Protein AF-0000000084448946 (afdb_homodimer)

Foldseek 3Di:
DQPPPPDDQDDFPLDQDDDDPPDPLVCVAPPAADADDDLADAFDQPDRPDPDDDDCVPPPPPPPPDDDDDDPPQDADDDDDADAQKWKKWWWFADDDPDAIEIEIEIDRLVRHFNRAEEEQEDLPDPPFDFDGKYFYQYSGDGQGSPDDVVSVVVVVVCNPGGHIDTGHDQVRLVSNQVSHSDNGIHTYDYCVPGADPDPVRVVRNQSVLVCVLVNLLRHNEYEYELEAPPPLQPLQVVVLSQCSHVVSVVVLLVDPVSLSNLLSLLVSLQGLSLQALLVLSNVLNHLWYWYDYNNDIHTPVSSLVVLVSCVVCLVSSCVVPVDPSSPPSCVGSSNLSSLQSVQQFDADPSRHTDAGHAAQLQQLLRNAQHDDPDLLCSRQSCLVSHRCRFDQDDPLLVLFLVLLQLLCCQVPVDGDDPVNSSVVSSQQRSHDDPLAASQSVLVSVQSVVCVVVLFLQQLFGARGEWDAFPPPRHTFDHFLSHHHQQQAQQGHNVRPDHGFHFHRQQGAYSNGNDHLFALLPPFGFPVKHFDHAPLSNDPCSVVVVVVVVVVVVVVVPPPPPVPPPPDPDPPDDPDPCVDDPDDPDDPPPDDDDDPDDDDDDDDDDDDDDDDDDDDDDDDDDDPDDDDDDDDDDDDPDPPPPDPPDDPPPPPPPPPPPPPPPPPDSGSNPDDRGHSKMKFKWFFFFFWADKDAFCAQLKAAQVVLVVQPDDQPDPDQWRDCSRLCQLLLQAAPVSHGDDPCSRNLVVVQQNDCQQAPPRSMGRLDGDPVPDDDPVNNRSSVSSSNHRHRKMKTKTWTDCPLVVVQDDCDVLNLQLCVSFAVDPVVVDRNHGDIKIWIGHNPDDGGWTWIDTRNYQFIWTWDDDPPPQAIRTRHGMRIPPSGHRSNPSDVRNGVSRMDMHIGD/DPPPPPDDQPDFPLDWDDDDPPDPLVCVAPPAADADDDLADAFDQPDRPDPPDDDCVPDPDPPPDDDDDDDPPQDADDDDDADAQKWKKWWWFADDDPDAIEIEIEIDRLVRHFNRAEEEQEDLPDPPFDFDGKYFYQYSGDGQGRPDDVVSVVVVVVCNPTGHIDTGHDQVRLVSNLVSNSDNGIHTYDYCVPGADPDPVRVVRNQSVLVCVLVNLLRHNEYEYELEAPPPLQPLQVVLLSQCSHVVSVVVLLVDPVSLSNLLSLLVSLQGPSLQALLVLSNVLNHLWYWYDYNNDIHTPVSSLVSLVSCVVCLVSSCVVPVDPSSPPSCVGSSNLSSLQSVQQFDADPSRHTDAGHAAQLQQLLRNAQHDDPDLLCSRQSCLVSHRCRFDQDDPLLVLFLVLLQLLCCQVPVDGDDPVNSSVVSSQQRSHDDPLAASQSVLVSVQSVVCVVVLFLQQLFGARGEWDAFPPPRHTFDHFLSHHHQQQAQQGHNVRPDHGFHFHRQQGAYSNGNDHLFALQPPFGFPVKHFDHAPLSNDPCSVVVVVVVVVVVPVVVPPPDPVPVPDPPDPPDDPDPDDDDPDDPDDPDPDDDDDDDDDDDDDDDDDDDDDDDDDDYYDDDDDPDDDDDDDDDPDDDDPPPPDPDDDDPDPDDPPPPPPPPPPPDSGSNPDDRGHSKMKFKWFFFFFWADKDAFCAQLKAFQVVLVVQPDDQPDPDQWRDPSRLCQLLLQAAPVSHGDDPCSRNLVVVQQNDCQQAPPRSMGRLDGDPVPDDDPVNNRSSVSSSNHRHRKMKTKTWTDCPLVVVQDDCDVLNLQLCVSFAVDPVVVDRNHGDIKIWIGHNPDDGGWTWIDTRNYQFIWTWDDDPPPQAIRTRHGMRIPPSGHRSNPSDVRNGVSRMDMHIGD

Organism: NCBI:txid398673

Sequence (1804 aa):
MAQVLNGTPQGEVRTAVTYSEGTLEWNLKHKPLPRPVIRVQQQDAHFSVRRKPRDAWHNAIGAVITSRKKLQIGPQFHYSKLGTGEIRILSVQPGKDDEPLKATLFKRKLEDVRNGYEALSYTWGNPKEKPLDKIMIRDLDAELPQAVSMKTVVQTAVFKGWGAPFYIRSNLNRALMRLRKMTDSPINIWVDAICIDQSESGHREKEQQLAMMAQIYNYASHVCIWLGDSSAHAEGAFRLVRDIMNFKKFDTKVRSSETKDNWIQLIEIMKAAWFSRRWIIQEVALSKSASLHCADQVVHWDDFADAVSLLLEKIHVLRTKFDEEIFEDVETTSASILIQCLDNICHKSYTGDVVAKLLDLETLVSTLLGFQATSPRDTIYSVLSLANDPPGEDEPWTEIHSEQLESNWRNDHAMPLSQDHLRELKRKIALKPNYAISTRDVFIAFVTRSICKSKSLDIICRHWAPNVTDDEFSEKVPMPSWISNIYNAPFGGPDSSKGRQNGDNFVAYLPHDRRKRYRACGSYLADDFSMALDPFLQSAEGPSLRKNMNRNRAHSLRTQFPFSSPRPITVLSPVENRSSWIEPFPDLQVNAANDLSTPPSPTAVEPSSFSETKRVGVAPAVTVSDPAGGTTGISPALRVEIPRSPRVSISGTSKSRRSSIRAVSSDVERKYQLSGVIQVGGLMLGKIRYQSDVMRGGIIPGEWVTRLGWRAGEKQNKVSDTLWRLLVADRAAGGGKPPSWYQRACLHGLVDPRVSDNEGNIHSVTPPNRKISEMTTEYFHRVETVVWNRRLFEAEADVSRLSNVQVLTPETKQAMIIFCKDIRFGSASGPKSLFGLAPKEAEDGDLVCILFGCTVPVILRPIEDLGLYKLIGEAYVHGVMDGEAMISSELVDAMRVDFQICMAQVLNGTPQGEVRTAVTYSEGTLEWNLKHKPLPRPVIRVQQQDAHFSVRRKPRDAWHNAIGAVITSRKKLQIGPQFHYSKLGTGEIRILSVQPGKDDEPLKATLFKRKLEDVRNGYEALSYTWGNPKEKPLDKIMIRDLDAELPQAVSMKTVVQTAVFKGWGAPFYIRSNLNRALMRLRKMTDSPINIWVDAICIDQSESGHREKEQQLAMMAQIYNYASHVCIWLGDSSAHAEGAFRLVRDIMNFKKFDTKVRSSETKDNWIQLIEIMKAAWFSRRWIIQEVALSKSASLHCADQVVHWDDFADAVSLLLEKIHVLRTKFDEEIFEDVETTSASILIQCLDNICHKSYTGDVVAKLLDLETLVSTLLGFQATSPRDTIYSVLSLANDPPGEDEPWTEIHSEQLESNWRNDHAMPLSQDHLRELKRKIALKPNYAISTRDVFIAFVTRSICKSKSLDIICRHWAPNVTDDEFSEKVPMPSWISNIYNAPFGGPDSSKGRQNGDNFVAYLPHDRRKRYRACGSYLADDFSMALDPFLQSAEGPSLRKNMNRNRAHSLRTQFPFSSPRPITVLSPVENRSSWIEPFPDLQVNAANDLSTPPSPTAVEPSSFSETKRVGVAPAVTVSDPAGGTTGISPALRVEIPRSPRVSISGTSKSRRSSIRAVSSDVERKYQLSGVIQVGGLMLGKIRYQSDVMRGGIIPGEWVTRLGWRAGEKQNKVSDTLWRLLVADRAAGGGKPPSWYQRACLHGLVDPRVSDNEGNIHSVTPPNRKISEMTTEYFHRVETVVWNRRLFEAEADVSRLSNVQVLTPETKQAMIIFCKDIRFGSASGPKSLFGLAPKEAEDGDLVCILFGCTVPVILRPIEDLGLYKLIGEAYVHGVMDGEAMISSELVDAMRVDFQIC

Radius of gyration: 43.35 Å; Cα contacts (8 Å, |Δi|>4): 3064; chains: 2; bounding box: 119×149×134 Å

pLDDT: mean 75.37, std 27.46, range [13.42, 98.81]

Secondary structure (DSSP, 8-state):
--------S-S---EE-PPPTTSHHHHHHHSPPPPPPP--PPPPSSS-------------------------------PPPP-TTEEEEEEEPP--TTPPEEEEEEEEEGGGGTTS-EEEE-----TT----EEEEEEETTPEEPS---HHHHHHHHHHHHH-EEEEE-HHHHHHHHHHHHT-SS-EEEE-HHHHS--SGGGHHHHHHHHHTHHHHHHHSSEEEEEEES--TTHHHHHHHHHHHTSHHHHHHHHH-STTHHHHHHHHHHHT-GGGGBSTHHHHHHT-SSEEEEETTEEEEHHHHHHHHHHHHHTHHHHHHHH--GGGTTGGGSHHHHHHHHHTTTEEE-TTS-EEEE---HHHHHHH--S-B-SSTTHHHHTTGGG-SS---TT-GGGGGGHHHHHHHHHHHHSSPPPHHHHHHHHHHTSSSS-TTS-HHHHHHHHHHHHHHHH---GGGGS--BPP-B-TTT-PBPP--TTS-BGGGSTT-STT--SS--SPPPTTPPBTTB---S--TTTT--STT-EEE--HHHHSTTHHHHHHHHHHTTTHHHHTT-----------------------------------------------------------------------------------------------------------GGG---S--EEEEEEEEEEEEEEEPPP-GGGEEPHHHHHHTT--TT---S---HHHHHHTTTT--TTSSPPPTHHHHHHHHHHH-TTTB-TT--EE-S--TTS---HHHHHHHHHHHHHHTTEEEEEEEE--GGGGG-----HHHHHHHTTTBS--TTS---SBPEEEEEEETT--TTPEEEEETT-SS-EEEEEETTTTEEEEEEE-EETT-TTSGGGS-HHHHHHHEEEEEE-/--------S-S---EE----TTSHHHHHHHSPPPPPPP--PPPPSSS-------------------------------PPPP-TTEEEEEEEPP--TTPPEEEEEEEEEGGGGTTSSEEEE-----TT----EEEEEEETTPEEPS---HHHHHHHHHHHHH-EEEEE-HHHHHHHHHHHHT-SS-EEEE-HHHHS--SGGGHHHHHHHHHTHHHHHHHSSEEEEEEES--TTHHHHHHHHHHHTSHHHHHHHHH-STTHHHHHHHHHHHTSGGGGBSTHHHHHHT-SSEEEEETTEEEEHHHHHHHHHHHHHTHHHHHHHH--GGGTTGGGSHHHHHHHHHTTTEEE-TTS-EEEE---HHHHHHH--S-B-SSTTHHHHTTGGG-SS---TT-GGGGGGHHHHHHHHHHHHSSPPPHHHHHHHHHHTSSSS-TTS-HHHHHHHHHHHHHHHH---GGGGS--BPP-B-TTT-PBPP--TTS-BGGGSTT-STT--SS--SPPPTTPPBTTB---S--TTTT--STT-EEE--HHHHSTTHHHHHHHHHHTTTHHHHTT-----------------------------------------------------------------------------------------------------------GGG---S--EEEEEEEEEEEEEEEPPP-GGGEEPHHHHHHTT--TT---S---HHHHHHTTTT--TTSSPPPTHHHHHHHHHHH-TTTB-TT--EE-S--TTS---HHHHHHHHHHHHHHTTEEEEEEEE--TTGGG-----HHHHHHHTTTBS--TTS---SBPEEEEEEETT--TTPEEEEETT-SS-EEEEEETTTTEEEEEEE-EETT-TTSGGGS-HHHHHHHEEEEEE-

Solvent-accessible surface area (backbone atoms only — not comparable to full-atom values): 103173 Å² total; per-residue (Å²): 130,87,76,75,77,77,78,83,87,72,74,83,54,54,53,65,66,79,66,58,87,87,37,72,67,27,40,71,61,70,44,74,48,63,65,67,79,84,86,63,70,73,68,47,48,80,51,76,64,72,77,67,82,78,76,78,65,69,77,71,76,75,77,78,82,80,88,81,82,85,80,82,83,89,66,79,71,72,87,62,87,74,58,91,65,39,42,41,39,36,33,35,47,47,56,65,88,88,53,77,51,40,29,37,34,42,61,39,49,50,84,64,38,56,35,20,27,30,28,58,46,66,54,82,66,63,87,85,58,73,49,77,42,64,32,26,37,24,56,61,63,41,64,45,76,51,80,62,47,73,66,46,48,51,49,47,50,46,39,68,67,66,25,26,57,41,66,36,34,64,58,57,52,52,47,52,57,52,58,31,58,77,40,90,51,63,44,43,33,35,38,67,85,71,48,34,55,80,50,84,89,23,50,67,56,41,55,55,50,58,73,40,42,60,55,54,34,36,36,18,48,30,32,43,32,41,64,46,69,64,50,88,36,38,60,50,18,53,50,46,34,58,48,40,50,21,50,62,49,30,56,49,46,71,73,38,76,83,41,51,63,30,52,52,20,38,54,53,59,47,66,34,70,49,45,32,38,43,58,52,52,47,48,56,63,39,26,40,35,48,32,40,33,28,50,95,42,75,45,23,39,69,43,49,47,31,40,51,48,50,47,63,74,42,36,69,61,51,32,70,71,66,70,50,73,79,55,54,68,53,74,71,35,36,39,43,46,47,55,54,27,46,74,62,37,44,43,54,44,94,83,24,48,79,71,41,52,66,32,42,50,62,56,49,42,58,44,63,58,43,46,42,61,93,49,68,58,42,62,53,55,46,46,41,84,53,20,46,59,53,72,52,69,84,51,75,66,53,61,55,51,46,65,36,44,42,52,51,41,29,71,75,64,73,43,86,70,50,72,68,56,52,52,52,56,42,42,68,57,32,74,56,93,57,88,78,53,16,54,66,46,51,53,49,40,50,54,53,45,42,27,66,73,70,29,36,42,42,66,39,58,33,44,56,39,71,88,49,59,31,86,87,77,66,40,75,56,88,65,41,38,50,62,24,44,17,62,64,24,28,51,32,39,63,83,46,80,75,64,76,64,28,16,59,58,81,68,56,48,46,64,43,36,76,64,73,62,48,28,20,26,48,89,44,51,30,79,75,57,45,55,42,77,35,70,60,74,69,43,96,56,13,68,55,53,52,46,48,60,53,45,59,57,56,50,71,64,58,64,67,67,69,68,75,71,73,71,81,76,75,76,77,74,71,78,76,69,84,64,73,67,85,70,73,78,78,74,81,67,84,77,83,74,84,75,82,64,70,91,80,74,87,84,80,86,86,82,84,77,88,87,83,82,89,87,91,80,81,88,86,76,89,68,90,76,85,92,87,88,92,86,89,88,79,83,80,86,78,73,82,73,78,79,81,82,80,81,81,75,79,82,71,80,78,72,80,72,77,69,71,76,64,80,78,78,84,53,43,63,75,54,78,64,63,54,53,22,40,30,39,47,26,36,64,50,23,34,30,67,45,66,52,68,61,12,59,84,21,36,42,59,18,69,54,42,37,73,44,63,44,53,83,84,58,81,69,82,68,64,39,63,64,39,54,34,51,46,30,66,56,32,38,93,89,43,28,50,57,62,71,42,47,43,56,26,45,45,46,37,66,73,30,66,86,28,14,45,97,74,36,29,35,42,33,68,58,58,83,86,61,78,66,34,68,64,38,49,53,47,27,49,45,26,30,45,47,39,15,40,19,15,48,35,39,20,44,25,53,56,81,48,55,76,69,54,83,71,78,45,72,38,36,50,58,26,44,44,70,31,16,65,42,47,90,83,79,44,70,61,50,65,16,80,40,46,35,42,34,40,57,82,64,51,71,66,25,31,36,28,38,36,38,14,16,36,46,32,31,33,35,36,75,39,82,96,68,75,32,25,35,46,72,38,56,31,46,48,68,83,37,43,71,10,45,62,45,64,18,65,64,52,42,65,50,42,53,44,82,43,38,38,47,129,87,75,75,79,77,77,81,86,70,72,83,54,58,52,66,67,79,65,57,89,87,38,71,66,28,40,73,60,71,44,76,48,64,64,66,78,84,84,64,69,72,69,45,50,80,49,77,62,72,78,66,82,78,72,78,63,69,75,71,78,74,76,78,80,78,85,87,78,91,83,84,84,89,66,79,69,73,85,60,87,76,60,91,65,41,43,39,38,36,34,35,49,47,56,66,91,87,54,77,52,40,32,37,35,42,62,41,49,52,84,64,40,55,36,20,25,31,28,58,44,65,53,81,66,62,87,84,57,70,50,76,42,66,31,26,37,23,57,61,63,41,65,45,76,53,84,56,49,74,65,46,48,51,51,48,50,48,40,68,66,65,25,27,58,42,66,36,34,64,57,56,51,51,47,54,57,54,57,32,58,76,39,88,51,62,43,43,32,35,38,67,86,71,48,34,54,82,49,82,88,22,51,68,57,41,55,55,50,58,74,39,43,59,54,55,35,36,34,17,49,31,33,45,33,41,64,46,68,65,50,88,36,36,59,50,18,52,51,46,34,58,49,39,50,21,49,64,49,32,55,50,48,72,72,38,76,83,42,50,63,30,53,52,20,38,54,54,59,48,64,33,70,49,46,32,39,41,58,50,52,47,47,56,62,37,24,39,36,48,34,40,34,29,49,94,44,73,45,23,38,70,44,49,46,30,40,52,47,51,48,63,74,42,37,68,60,49,32,69,70,67,70,50,74,79,54,55,68,53,74,72,35,38,38,44,46,49,53,53,27,45,74,61,36,45,45,54,44,93,82,25,47,80,70,40,53,66,31,42,50,63,56,50,44,57,45,63,57,43,46,43,60,93,49,68,58,41,62,54,54,44,45,42,84,53,22,44,58,54,72,52,71,85,51,72,66,53,61,55,51,46,66,36,44,42,52,52,40,29,73,75,64,72,41,85,70,49,73,68,55,51,51,51,56,44,41,68,56,34,77,56,94,55,88,78,50,16,53,64,45,51,52,49,41,51,53,52,44,41,26,66,72,67,29,35,44,43,66,40,57,33,46,55,41,72,86,49,60,30,87,88,75,66,40,74,54,87,65,38,39,52,62,23,42,18,63,64,24,30,50,33,39,63,84,45,79,76,64,76,64,28,16,58,59,81,68,58,49,45,64,44,35,74,64,73,64,47,29,21,25,46,90,42,49,30,79,75,57,45,55,40,76,33,70,60,75,68,44,96,57,14,68,55,54,52,45,50,60,54,46,61,59,55,53,73,64,59,67,64,68,70,68,75,74,73,74,80,76,74,76,77,74,75,79,76,82,63,86,80,65,82,69,72,75,76,70,82,67,84,85,84,81,83,88,86,88,82,86,90,81,85,91,81,88,91,84,92,82,86,89,83,87,92,84,86,88,89,85,88,78,86,78,80,77,77,83,92,88,94,87,89,77,91,83,86,86,84,81,82,76,80,81,84,78,90,84,83,80,81,82,77,81,80,72,83,72,78,70,70,78,65,80,78,78,87,52,43,65,74,55,79,64,64,53,52,22,40,29,39,46,27,37,65,51,23,34,28,67,44,66,53,67,61,12,59,84,21,35,42,58,19,70,54,43,37,72,43,64,44,54,83,84,58,81,68,81,67,64,38,63,65,40,52,33,53,46,31,67,56,32,36,94,87,44,28,49,56,63,71,43,48,45,56,24,44,46,46,36,66,73,30,66,85,28,14,46,96,74,38,29,34,40,32,68,58,57,82,85,62,78,66,33,69,64,39,48,53,45,27,48,45,25,30,45,46,39,16,40,19,15,46,34,38,19,43,25,54,55,81,47,54,76,67,54,83,72,78,45,72,37,34,52,59,25,44,46,69,30,17,65,40,50,88,81,78,43,70,63,48,64,17,79,39,44,34,41,34,39,58,82,64,50,70,67,25,31,36,28,38,36,38,15,16,35,46,32,30,34,34,36,76,39,83,96,69,76,34,26,34,46,72,38,56,32,46,46,68,83,36,44,71,10,44,62,46,66,17,65,66,53,41,64,52,42,53,44,80,43,39,36,47

Structure (mmCIF, N/CA/C/O backbone):
data_AF-0000000084448946-model_v1
#
loop_
_entity.id
_entity.type
_entity.pdbx_description
1 polymer 'Heterokaryon incompatibility domain-containing protein'
#
loop_
_atom_site.group_PDB
_atom_site.id
_atom_site.type_symbol
_atom_site.label_atom_id
_atom_site.label_alt_id
_atom_site.label_comp_id
_atom_site.label_asym_id
_atom_site.label_entity_id
_atom_site.label_seq_id
_atom_site.pdbx_PDB_ins_code
_atom_site.Cartn_x
_atom_site.Cartn_y
_atom_site.Cartn_z
_atom_site.occupancy
_atom_site.B_iso_or_equiv
_atom_site.auth_seq_id
_atom_site.auth_comp_id
_atom_site.auth_asym_id
_atom_site.auth_atom_id
_atom_site.pdbx_PDB_model_num
ATOM 1 N N . MET A 1 1 ? 3.832 51.219 49.844 1 19.67 1 MET A N 1
ATOM 2 C CA . MET A 1 1 ? 4.215 52.562 49.438 1 19.67 1 MET A CA 1
ATOM 3 C C . MET A 1 1 ? 5.281 52.5 48.344 1 19.67 1 MET A C 1
ATOM 5 O O . MET A 1 1 ? 6.32 51.875 48.5 1 19.67 1 MET A O 1
ATOM 9 N N . ALA A 1 2 ? 4.73 52.625 47 1 23.86 2 ALA A N 1
ATOM 10 C CA . ALA A 1 2 ? 5.574 52.562 45.812 1 23.86 2 ALA A CA 1
ATOM 11 C C . ALA A 1 2 ? 6.652 53.656 45.844 1 23.86 2 ALA A C 1
ATOM 13 O O . ALA A 1 2 ? 6.348 54.844 46.031 1 23.86 2 ALA A O 1
ATOM 14 N N . GLN A 1 3 ? 7.785 53.281 46.438 1 23.3 3 GLN A N 1
ATOM 15 C CA . GLN A 1 3 ? 8.875 54.219 46.594 1 23.3 3 GLN A CA 1
ATOM 16 C C . GLN A 1 3 ? 9.328 54.75 45.25 1 23.3 3 GLN A C 1
ATOM 18 O O . GLN A 1 3 ? 9.68 54 44.344 1 23.3 3 GLN A O 1
ATOM 23 N N . VAL A 1 4 ? 8.742 55.906 44.875 1 27.03 4 VAL A N 1
ATOM 24 C CA . VAL A 1 4 ? 9.164 56.688 43.719 1 27.03 4 VAL A CA 1
ATOM 25 C C . VAL A 1 4 ? 10.602 57.156 43.938 1 27.03 4 VAL A C 1
ATOM 27 O O . VAL A 1 4 ? 10.898 57.906 44.875 1 27.03 4 VAL A O 1
ATOM 30 N N . LEU A 1 5 ? 11.578 56.281 43.656 1 25.39 5 LEU A N 1
ATOM 31 C CA . LEU A 1 5 ? 12.945 56.781 43.75 1 25.39 5 LEU A CA 1
ATOM 32 C C . LEU A 1 5 ? 13.125 58 42.812 1 25.39 5 LEU A C 1
ATOM 34 O O . LEU A 1 5 ? 12.68 57.938 41.656 1 25.39 5 LEU A O 1
ATOM 38 N N . ASN A 1 6 ? 13.359 59.188 43.281 1 26.33 6 ASN A N 1
ATOM 39 C CA . ASN A 1 6 ? 13.523 60.562 42.844 1 26.33 6 ASN A CA 1
ATOM 40 C C . ASN A 1 6 ? 14.734 60.688 41.906 1 26.33 6 ASN A C 1
ATOM 42 O O . ASN A 1 6 ? 15.289 61.781 41.781 1 26.33 6 ASN A O 1
ATOM 46 N N . GLY A 1 7 ? 15.328 59.688 41.219 1 26.03 7 GLY A N 1
ATOM 47 C CA . GLY A 1 7 ? 16.578 60.156 40.594 1 26.03 7 GLY A CA 1
ATOM 48 C C . GLY A 1 7 ? 16.391 61.25 39.562 1 26.03 7 GLY A C 1
ATOM 49 O O . GLY A 1 7 ? 15.266 61.5 39.125 1 26.03 7 GLY A O 1
ATOM 50 N N . THR A 1 8 ? 17.453 62.094 39.219 1 28.09 8 THR A N 1
ATOM 51 C CA . THR A 1 8 ? 17.703 63.281 38.406 1 28.09 8 THR A CA 1
ATOM 52 C C . THR A 1 8 ? 17.188 63.094 36.969 1 28.09 8 THR A C 1
ATOM 54 O O . THR A 1 8 ? 17.234 61.969 36.438 1 28.09 8 THR A O 1
ATOM 57 N N . PRO A 1 9 ? 16.578 64.25 36.312 1 31.34 9 PRO A N 1
ATOM 58 C CA . PRO A 1 9 ? 15.75 64.438 35.094 1 31.34 9 PRO A CA 1
ATOM 59 C C . PRO A 1 9 ? 16.469 64 33.812 1 31.34 9 PRO A C 1
ATOM 61 O O . PRO A 1 9 ? 16.016 64.312 32.719 1 31.34 9 PRO A O 1
ATOM 64 N N . GLN A 1 10 ? 17.781 63.531 33.812 1 28.88 10 GLN A N 1
ATOM 65 C CA . GLN A 1 10 ? 18.328 63.562 32.469 1 28.88 10 GLN A CA 1
ATOM 66 C C . GLN A 1 10 ? 17.469 62.781 31.484 1 28.88 10 GLN A C 1
ATOM 68 O O . GLN A 1 10 ? 16.953 63.344 30.516 1 28.88 10 GLN A O 1
ATOM 73 N N . GLY A 1 11 ? 18.234 61.781 30.75 1 29.86 11 GLY A N 1
ATOM 74 C CA . GLY A 1 11 ? 17.812 61.062 29.562 1 29.86 11 GLY A CA 1
ATOM 75 C C . GLY A 1 11 ? 16.516 60.281 29.75 1 29.86 11 GLY A C 1
ATOM 76 O O . GLY A 1 11 ? 16.078 60.062 30.891 1 29.86 11 GLY A O 1
ATOM 77 N N . GLU A 1 12 ? 15.586 60.344 28.719 1 34.22 12 GLU A N 1
ATOM 78 C CA . GLU A 1 12 ? 14.258 59.75 28.641 1 34.22 12 GLU A CA 1
ATOM 79 C C . GLU A 1 12 ? 14.227 58.375 29.328 1 34.22 12 GLU A C 1
ATOM 81 O O . GLU A 1 12 ? 14.586 57.375 28.719 1 34.22 12 GLU A O 1
ATOM 86 N N . VAL A 1 13 ? 14.695 58.281 30.547 1 33 13 VAL A N 1
ATOM 87 C CA . VAL A 1 13 ? 14.758 57 31.25 1 33 13 VAL A CA 1
ATOM 88 C C . VAL A 1 13 ? 13.352 56.469 31.469 1 33 13 VAL A C 1
ATOM 90 O O . VAL A 1 13 ? 12.523 57.125 32.094 1 33 13 VAL A O 1
ATOM 93 N N . ARG A 1 14 ? 12.734 55.938 30.438 1 41.94 14 ARG A N 1
ATOM 94 C CA . ARG A 1 14 ? 11.508 55.156 30.609 1 41.94 14 ARG A CA 1
ATOM 95 C C . ARG A 1 14 ? 11.633 54.219 31.797 1 41.94 14 ARG A C 1
ATOM 97 O O . ARG A 1 14 ? 12.672 53.562 31.953 1 41.94 14 ARG A O 1
ATOM 104 N N . THR A 1 15 ? 11.102 54.562 32.938 1 44.5 15 THR A N 1
ATOM 105 C CA . THR A 1 15 ? 11.234 53.75 34.156 1 44.5 15 THR A CA 1
ATOM 106 C C . THR A 1 15 ? 10.211 52.625 34.125 1 44.5 15 THR A C 1
ATOM 108 O O . THR A 1 15 ? 9.031 52.844 33.844 1 44.5 15 THR A O 1
ATOM 111 N N . ALA A 1 16 ? 10.641 51.438 33.906 1 52.94 16 ALA A N 1
ATOM 112 C CA . ALA A 1 16 ? 9.812 50.219 34 1 52.94 16 ALA A CA 1
ATOM 113 C C . ALA A 1 16 ? 9.211 50.125 35.406 1 52.94 16 ALA A C 1
ATOM 115 O O . ALA A 1 16 ? 9.836 50.5 36.406 1 52.94 16 ALA A O 1
ATOM 116 N N . VAL A 1 17 ? 7.875 50.094 35.469 1 59.84 17 VAL A N 1
ATOM 117 C CA . VAL A 1 17 ? 7.191 49.875 36.75 1 59.84 17 VAL A CA 1
ATOM 118 C C . VAL A 1 17 ? 7.711 48.594 37.406 1 59.84 17 VAL A C 1
ATOM 120 O O . VAL A 1 17 ? 7.91 47.594 36.719 1 59.84 17 VAL A O 1
ATOM 123 N N . THR A 1 18 ? 8.359 48.656 38.562 1 69.69 18 THR A N 1
ATOM 124 C CA . THR A 1 18 ? 8.773 47.5 39.344 1 69.69 18 THR A CA 1
ATOM 125 C C . THR A 1 18 ? 7.707 47.094 40.375 1 69.69 18 THR A C 1
ATOM 127 O O . THR A 1 18 ? 7.047 47.969 40.938 1 69.69 18 THR A O 1
ATOM 130 N N . TYR A 1 19 ? 7.352 45.969 40.469 1 75.19 19 TYR A N 1
ATOM 131 C CA . TYR A 1 19 ? 6.344 45.438 41.406 1 75.19 19 TYR A CA 1
ATOM 132 C C . TYR A 1 19 ? 6.996 44.75 42.594 1 75.19 19 TYR A C 1
ATOM 134 O O . TYR A 1 19 ? 8.023 44.062 42.438 1 75.19 19 TYR A O 1
ATOM 142 N N . SER A 1 20 ? 6.473 45.031 43.75 1 75.75 20 SER A N 1
ATOM 143 C CA . SER A 1 20 ? 7.035 44.438 44.969 1 75.75 20 SER A CA 1
ATOM 144 C C . SER A 1 20 ? 6.621 42.969 45.125 1 75.75 20 SER A C 1
ATOM 146 O O . SER A 1 20 ? 5.527 42.594 44.688 1 75.75 20 SER A O 1
ATOM 148 N N . GLU A 1 21 ? 7.465 42.219 45.781 1 84.62 21 GLU A N 1
ATOM 149 C CA . GLU A 1 21 ? 7.184 40.812 46.094 1 84.62 21 GLU A CA 1
ATOM 150 C C . GLU A 1 21 ? 5.93 40.656 46.938 1 84.62 21 GLU A C 1
ATOM 152 O O . GLU A 1 21 ? 5.723 41.438 47.875 1 84.62 21 GLU A O 1
ATOM 157 N N . GLY A 1 22 ? 4.984 39.781 46.531 1 74.25 22 GLY A N 1
ATOM 158 C CA . GLY A 1 22 ? 3.742 39.562 47.281 1 74.25 22 GLY A CA 1
ATOM 159 C C . GLY A 1 22 ? 2.521 40.094 46.531 1 74.25 22 GLY A C 1
ATOM 160 O O . GLY A 1 22 ? 1.389 39.75 46.875 1 74.25 22 GLY A O 1
ATOM 161 N N . THR A 1 23 ? 2.725 40.938 45.562 1 77.44 23 THR A N 1
ATOM 162 C CA . THR A 1 23 ? 1.604 41.438 44.781 1 77.44 23 THR A CA 1
ATOM 163 C C . THR A 1 23 ? 1.233 40.469 43.688 1 77.44 23 THR A C 1
ATOM 165 O O . THR A 1 23 ? 2.027 39.594 43.344 1 77.44 23 THR A O 1
ATOM 168 N N . LEU A 1 24 ? 0.051 40.562 43.281 1 81 24 LEU A N 1
ATOM 169 C CA . LEU A 1 24 ? -0.417 39.719 42.188 1 81 24 LEU A CA 1
ATOM 170 C C . LEU A 1 24 ? 0.41 39.969 40.906 1 81 24 LEU A C 1
ATOM 172 O O . LEU A 1 24 ? 0.71 39.031 40.188 1 81 24 LEU A O 1
ATOM 176 N N . GLU A 1 25 ? 0.828 41.188 40.75 1 83.62 25 GLU A N 1
ATOM 177 C CA . GLU A 1 25 ? 1.62 41.562 39.562 1 83.62 25 GLU A CA 1
ATOM 178 C C . GLU A 1 25 ? 3.002 40.938 39.625 1 83.62 25 GLU A C 1
ATOM 180 O O . GLU A 1 25 ? 3.484 40.406 38.594 1 83.62 25 GLU A O 1
ATOM 185 N N . TRP A 1 26 ? 3.553 41 40.75 1 84.88 26 TRP A N 1
ATOM 186 C CA . TRP A 1 26 ? 4.863 40.375 40.906 1 84.88 26 TRP A CA 1
ATOM 187 C C . TRP A 1 26 ? 4.781 38.875 40.688 1 84.88 26 TRP A C 1
ATOM 189 O O . TRP A 1 26 ? 5.672 38.281 40.094 1 84.88 26 TRP A O 1
ATOM 199 N N . ASN A 1 27 ? 3.727 38.312 41.188 1 86.12 27 ASN A N 1
ATOM 200 C CA . ASN A 1 27 ? 3.549 36.875 41 1 86.12 27 ASN A CA 1
ATOM 201 C C . ASN A 1 27 ? 3.426 36.5 39.531 1 86.12 27 ASN A C 1
ATOM 203 O O . ASN A 1 27 ? 4.008 35.5 39.094 1 86.12 27 ASN A O 1
ATOM 207 N N . LEU A 1 28 ? 2.713 37.156 38.781 1 89.12 28 LEU A N 1
ATOM 208 C CA . LEU A 1 28 ? 2.521 36.875 37.344 1 89.12 28 LEU A CA 1
ATOM 209 C C . LEU A 1 28 ? 3.84 37 36.594 1 89.12 28 LEU A C 1
ATOM 211 O O . LEU A 1 28 ? 4.098 36.219 35.656 1 89.12 28 LEU A O 1
ATOM 215 N N . LYS A 1 29 ? 4.742 37.844 37.031 1 89.25 29 LYS A N 1
ATOM 216 C CA . LYS A 1 29 ? 5.961 38.156 36.281 1 89.25 29 LYS A CA 1
ATOM 217 C C . LYS A 1 29 ? 7.105 37.25 36.688 1 89.25 29 LYS A C 1
ATOM 219 O O . LYS A 1 29 ? 8.039 37.031 35.938 1 89.25 29 LYS A O 1
ATOM 224 N N . HIS A 1 30 ? 7.02 36.656 37.969 1 88.12 30 HIS A N 1
ATOM 225 C CA . HIS A 1 30 ? 8.234 36.031 38.469 1 88.12 30 HIS A CA 1
ATOM 226 C C . HIS A 1 30 ? 7.945 34.625 38.969 1 88.12 30 HIS A C 1
ATOM 228 O O . HIS A 1 30 ? 8.82 33.75 38.906 1 88.12 30 HIS A O 1
ATOM 234 N N . LYS A 1 31 ? 6.77 34.344 39.375 1 88.56 31 LYS A N 1
ATOM 235 C CA . LYS A 1 31 ? 6.473 33.031 39.938 1 88.56 31 LYS A CA 1
ATOM 236 C C . LYS A 1 31 ? 5.934 32.094 38.875 1 88.56 31 LYS A C 1
ATOM 238 O O . LYS A 1 31 ? 5.398 32.531 37.844 1 88.56 31 LYS A O 1
ATOM 243 N N . PRO A 1 32 ? 6.168 30.766 39.094 1 90 32 PRO A N 1
ATOM 244 C CA . PRO A 1 32 ? 5.523 29.812 38.188 1 90 32 PRO A CA 1
ATOM 245 C C . PRO A 1 32 ? 4.008 29.984 38.125 1 90 32 PRO A C 1
ATOM 247 O O . PRO A 1 32 ? 3.371 30.219 39.156 1 90 32 PRO A O 1
ATOM 250 N N . LEU A 1 33 ? 3.537 30.047 37.031 1 91.81 33 LEU A N 1
ATOM 251 C CA . LEU A 1 33 ? 2.096 30.172 36.875 1 91.81 33 LEU A CA 1
ATOM 252 C C . LEU A 1 33 ? 1.385 28.875 37.219 1 91.81 33 LEU A C 1
ATOM 254 O O . LEU A 1 33 ? 1.861 27.781 36.906 1 91.81 33 LEU A O 1
ATOM 258 N N . PRO A 1 34 ? 0.332 28.969 37.938 1 86.62 34 PRO A N 1
ATOM 259 C CA . PRO A 1 34 ? -0.421 27.766 38.281 1 86.62 34 PRO A CA 1
ATOM 260 C C . PRO A 1 34 ? -1.041 27.094 37.031 1 86.62 34 PRO A C 1
ATOM 262 O O . PRO A 1 34 ? -1.448 27.797 36.094 1 86.62 34 PRO A O 1
ATOM 265 N N . ARG A 1 35 ? -1.142 25.812 37.094 1 87.56 35 ARG A N 1
ATOM 266 C CA . ARG A 1 35 ? -1.779 25.078 36.031 1 87.56 35 ARG A CA 1
ATOM 267 C C . ARG A 1 35 ? -3.264 25.422 35.938 1 87.56 35 ARG A C 1
ATOM 269 O O . ARG A 1 35 ? -3.98 25.375 36.938 1 87.56 35 ARG A O 1
ATOM 276 N N . PRO A 1 36 ? -3.686 25.797 34.75 1 86.31 36 PRO A N 1
ATOM 277 C CA . PRO A 1 36 ? -5.105 26.109 34.562 1 86.31 36 PRO A CA 1
ATOM 278 C C . PRO A 1 36 ? -6.012 24.938 34.906 1 86.31 36 PRO A C 1
ATOM 280 O O . PRO A 1 36 ? -5.578 23.781 34.812 1 86.31 36 PRO A O 1
ATOM 283 N N . VAL A 1 37 ? -7.215 25.203 35.188 1 75.56 37 VAL A N 1
ATOM 284 C CA . VAL A 1 37 ? -8.211 24.188 35.5 1 75.56 37 VAL A CA 1
ATOM 285 C C . VAL A 1 37 ? -8.609 23.422 34.25 1 75.56 37 VAL A C 1
ATOM 287 O O . VAL A 1 37 ? -8.648 24 33.156 1 75.56 37 VAL A O 1
ATOM 290 N N . ILE A 1 38 ? -8.906 22.172 34.469 1 73.44 38 ILE A N 1
ATOM 291 C CA . ILE A 1 38 ? -9.305 21.312 33.344 1 73.44 38 ILE A CA 1
ATOM 292 C C . ILE A 1 38 ? -10.703 21.688 32.875 1 73.44 38 ILE A C 1
ATOM 294 O O . ILE A 1 38 ? -11.648 21.734 33.688 1 73.44 38 ILE A O 1
ATOM 298 N N . ARG A 1 39 ? -10.789 22.031 31.688 1 76.38 39 ARG A N 1
ATOM 299 C CA . ARG A 1 39 ? -12.055 22.5 31.141 1 76.38 39 ARG A CA 1
ATOM 300 C C . ARG A 1 39 ? -12.992 21.344 30.828 1 76.38 39 ARG A C 1
ATOM 302 O O . ARG A 1 39 ? -14.211 21.469 30.969 1 76.38 39 ARG A O 1
ATOM 309 N N . VAL A 1 40 ? -12.508 20.281 30.266 1 77.44 40 VAL A N 1
ATOM 310 C CA . VAL A 1 40 ? -13.32 19.125 29.859 1 77.44 40 VAL A CA 1
ATOM 311 C C . VAL A 1 40 ? -12.484 17.859 29.953 1 77.44 40 VAL A C 1
ATOM 313 O O . VAL A 1 40 ? -11.297 17.859 29.641 1 77.44 40 VAL A O 1
ATOM 316 N N . GLN A 1 41 ? -13.133 16.828 30.438 1 70.88 41 GLN A N 1
ATOM 317 C CA . GLN A 1 41 ? -12.477 15.516 30.5 1 70.88 41 GLN A CA 1
ATOM 318 C C . GLN A 1 41 ? -12.969 14.609 29.375 1 70.88 41 GLN A C 1
ATOM 320 O O . GLN A 1 41 ? -14.062 14.805 28.844 1 70.88 41 GLN A O 1
ATOM 325 N N . GLN A 1 42 ? -12.117 13.734 28.953 1 72.19 42 GLN A N 1
ATOM 326 C CA . GLN A 1 42 ? -12.5 12.727 27.969 1 72.19 42 GLN A CA 1
ATOM 327 C C . GLN A 1 42 ? -13.641 11.859 28.5 1 72.19 42 GLN A C 1
ATOM 329 O O . GLN A 1 42 ? -13.688 11.531 29.688 1 72.19 42 GLN A O 1
ATOM 334 N N . GLN A 1 43 ? -14.57 11.547 27.609 1 65.31 43 GLN A N 1
ATOM 335 C CA . GLN A 1 43 ? -15.719 10.719 27.984 1 65.31 43 GLN A CA 1
ATOM 336 C C . GLN A 1 43 ? -15.297 9.281 28.266 1 65.31 43 GLN A C 1
ATOM 338 O O . GLN A 1 43 ? -14.422 8.742 27.578 1 65.31 43 GLN A O 1
ATOM 343 N N . ASP A 1 44 ? -15.734 8.688 29.391 1 60.59 44 ASP A N 1
ATOM 344 C CA . ASP A 1 44 ? -15.422 7.316 29.797 1 60.59 44 ASP A CA 1
ATOM 345 C C . ASP A 1 44 ? -15.969 6.309 28.781 1 60.59 44 ASP A C 1
ATOM 347 O O . ASP A 1 44 ? -17.047 6.52 28.203 1 60.59 44 ASP A O 1
ATOM 351 N N . ALA A 1 45 ? -15.156 5.324 28.297 1 50.31 45 ALA A N 1
ATOM 352 C CA . ALA A 1 45 ? -15.555 4.289 27.344 1 50.31 45 ALA A CA 1
ATOM 353 C C . ALA A 1 45 ? -16.797 3.545 27.828 1 50.31 45 ALA A C 1
ATOM 355 O O . ALA A 1 45 ? -17.562 3.025 27.016 1 50.31 45 ALA A O 1
ATOM 356 N N . HIS A 1 46 ? -16.891 3.037 29.141 1 48.28 46 HIS A N 1
ATOM 357 C CA . HIS A 1 46 ? -17.969 2.166 29.609 1 48.28 46 HIS A CA 1
ATOM 358 C C . HIS A 1 46 ? -19.062 2.971 30.281 1 48.28 46 HIS A C 1
ATOM 360 O O . HIS A 1 46 ? -20.234 2.604 30.203 1 48.28 46 HIS A O 1
ATOM 366 N N . PHE A 1 47 ? -18.641 3.529 31.391 1 39.75 47 PHE A N 1
ATOM 367 C CA . PHE A 1 47 ? -19.672 4.039 32.281 1 39.75 47 PHE A CA 1
ATOM 368 C C . PHE A 1 47 ? -20.031 5.48 31.953 1 39.75 47 PHE A C 1
ATOM 370 O O . PHE A 1 47 ? -19.172 6.238 31.469 1 39.75 47 PHE A O 1
ATOM 377 N N . SER A 1 48 ? -21.203 5.461 31.562 1 34.66 48 SER A N 1
ATOM 378 C CA . SER A 1 48 ? -21.688 6.832 31.453 1 34.66 48 SER A CA 1
ATOM 379 C C . SER A 1 48 ? -21.203 7.688 32.625 1 34.66 48 SER A C 1
ATOM 381 O O . SER A 1 48 ? -21.406 7.328 33.781 1 34.66 48 SER A O 1
ATOM 383 N N . VAL A 1 49 ? -20.141 8.008 32.625 1 34.34 49 VAL A N 1
ATOM 384 C CA . VAL A 1 49 ? -19.656 8.859 33.719 1 34.34 49 VAL A CA 1
ATOM 385 C C . VAL A 1 49 ? -20.812 9.719 34.25 1 34.34 49 VAL A C 1
ATOM 387 O O . VAL A 1 49 ? -21.594 10.25 33.469 1 34.34 49 VAL A O 1
ATOM 390 N N . ARG A 1 50 ? -21.062 9.414 35.562 1 31.33 50 ARG A N 1
ATOM 391 C CA . ARG A 1 50 ? -21.891 10.336 36.344 1 31.33 50 ARG A CA 1
ATOM 392 C C . ARG A 1 50 ? -21.453 11.781 36.125 1 31.33 50 ARG A C 1
ATOM 394 O O . ARG A 1 50 ? -20.25 12.047 35.969 1 31.33 50 ARG A O 1
ATOM 401 N N . ARG A 1 51 ? -22.375 12.492 35.781 1 32.56 51 ARG A N 1
ATOM 402 C CA . ARG A 1 51 ? -22.312 13.945 35.656 1 32.56 51 ARG A CA 1
ATOM 403 C C . ARG A 1 51 ? -21.609 14.562 36.875 1 32.56 51 ARG A C 1
ATOM 405 O O . ARG A 1 51 ? -22.094 14.43 38 1 32.56 51 ARG A O 1
ATOM 412 N N . LYS A 1 52 ? -20.438 14.352 37.031 1 29.45 52 LYS A N 1
ATOM 413 C CA . LYS A 1 52 ? -20.031 15.117 38.219 1 29.45 52 LYS A CA 1
ATOM 414 C C . LYS A 1 52 ? -20.781 16.438 38.281 1 29.45 52 LYS A C 1
ATOM 416 O O . LYS A 1 52 ? -21.359 16.891 37.312 1 29.45 52 LYS A O 1
ATOM 421 N N . PRO A 1 53 ? -20.141 17.203 39.375 1 25.72 53 PRO A N 1
ATOM 422 C CA . PRO A 1 53 ? -20.766 18.25 40.188 1 25.72 53 PRO A CA 1
ATOM 423 C C . PRO A 1 53 ? -21.359 19.359 39.344 1 25.72 53 PRO A C 1
ATOM 425 O O . PRO A 1 53 ? -20.938 19.562 38.188 1 25.72 53 PRO A O 1
ATOM 428 N N . ARG A 1 54 ? -22.516 19.75 39.781 1 24.44 54 ARG A N 1
ATOM 429 C CA . ARG A 1 54 ? -23.281 20.984 39.656 1 24.44 54 ARG A CA 1
ATOM 430 C C . ARG A 1 54 ? -22.359 22.188 39.5 1 24.44 54 ARG A C 1
ATOM 432 O O . ARG A 1 54 ? -21.188 22.125 39.875 1 24.44 54 ARG A O 1
ATOM 439 N N . ASP A 1 55 ? -23.094 23.141 38.906 1 24.89 55 ASP A N 1
ATOM 440 C CA . ASP A 1 55 ? -23.062 24.562 38.594 1 24.89 55 ASP A CA 1
ATOM 441 C C . ASP A 1 55 ? -22.641 25.375 39.812 1 24.89 55 ASP A C 1
ATOM 443 O O . ASP A 1 55 ? -23.469 25.672 40.688 1 24.89 55 ASP A O 1
ATOM 447 N N . ALA A 1 56 ? -21.734 24.906 40.594 1 22.81 56 ALA A N 1
ATOM 448 C CA . ALA A 1 56 ? -21.625 25.906 41.625 1 22.81 56 ALA A CA 1
ATOM 449 C C . ALA A 1 56 ? -21.5 27.312 41.031 1 22.81 56 ALA A C 1
ATOM 451 O O . ALA A 1 56 ? -20.438 27.703 40.562 1 22.81 56 ALA A O 1
ATOM 452 N N . TRP A 1 57 ? -22.562 27.547 40.312 1 22.5 57 TRP A N 1
ATOM 453 C CA . TRP A 1 57 ? -22.734 28.922 39.906 1 22.5 57 TRP A CA 1
ATOM 454 C C . TRP A 1 57 ? -22.766 29.859 41.094 1 22.5 57 TRP A C 1
ATOM 456 O O . TRP A 1 57 ? -23.719 29.828 41.906 1 22.5 57 TRP A O 1
ATOM 466 N N . HIS A 1 58 ? -21.812 29.703 42 1 21.7 58 HIS A N 1
ATOM 467 C CA . HIS A 1 58 ? -22.031 30.688 43.062 1 21.7 58 HIS A CA 1
ATOM 468 C C . HIS A 1 58 ? -22.312 32.062 42.469 1 21.7 58 HIS A C 1
ATOM 470 O O . HIS A 1 58 ? -21.828 32.406 41.375 1 21.7 58 HIS A O 1
ATOM 476 N N . ASN A 1 59 ? -23.438 32.531 42.938 1 21.17 59 ASN A N 1
ATOM 477 C CA . ASN A 1 59 ? -24.031 33.875 42.875 1 21.17 59 ASN A CA 1
ATOM 478 C C . ASN A 1 59 ? -23 34.969 43.188 1 21.17 59 ASN A C 1
ATOM 480 O O . ASN A 1 59 ? -22.438 35 44.281 1 21.17 59 ASN A O 1
ATOM 484 N N . ALA A 1 60 ? -22.109 35.062 42.344 1 20.41 60 ALA A N 1
ATOM 485 C CA . ALA A 1 60 ? -21.328 36.281 42.562 1 20.41 60 ALA A CA 1
ATOM 486 C C . ALA A 1 60 ? -22.219 37.469 42.938 1 20.41 60 ALA A C 1
ATOM 488 O O . ALA A 1 60 ? -23.281 37.656 42.312 1 20.41 60 ALA A O 1
ATOM 489 N N . ILE A 1 61 ? -22.234 37.75 44.188 1 21.5 61 ILE A N 1
ATOM 490 C CA . ILE A 1 61 ? -22.828 38.938 44.781 1 21.5 61 ILE A CA 1
ATOM 491 C C . ILE A 1 61 ? -22.359 40.156 44 1 21.5 61 ILE A C 1
ATOM 493 O O . ILE A 1 61 ? -21.172 40.344 43.781 1 21.5 61 ILE A O 1
ATOM 497 N N . GLY A 1 62 ? -23.266 40.656 43.188 1 21.7 62 GLY A N 1
ATOM 498 C CA . GLY A 1 62 ? -23.359 41.844 42.344 1 21.7 62 GLY A CA 1
ATOM 499 C C . GLY A 1 62 ? -22.844 43.094 43.031 1 21.7 62 GLY A C 1
ATOM 500 O O . GLY A 1 62 ? -23.422 43.562 44.031 1 21.7 62 GLY A O 1
ATOM 501 N N . ALA A 1 63 ? -21.438 43.094 43.188 1 21.22 63 ALA A N 1
ATOM 502 C CA . ALA A 1 63 ? -21.156 44.438 43.75 1 21.22 63 ALA A CA 1
ATOM 503 C C . ALA A 1 63 ? -21.656 45.531 42.812 1 21.22 63 ALA A C 1
ATOM 505 O O . ALA A 1 63 ? -21.688 45.375 41.594 1 21.22 63 ALA A O 1
ATOM 506 N N . VAL A 1 64 ? -22.531 46.344 43.312 1 22.17 64 VAL A N 1
ATOM 507 C CA . VAL A 1 64 ? -23.266 47.5 42.781 1 22.17 64 VAL A CA 1
ATOM 508 C C . VAL A 1 64 ? -22.297 48.656 42.531 1 22.17 64 VAL A C 1
ATOM 510 O O . VAL A 1 64 ? -21.641 49.125 43.469 1 22.17 64 VAL A O 1
ATOM 513 N N . ILE A 1 65 ? -21.5 48.531 41.469 1 23.27 65 ILE A N 1
ATOM 514 C CA . ILE A 1 65 ? -20.688 49.719 41.219 1 23.27 65 ILE A CA 1
ATOM 515 C C . ILE A 1 65 ? -21.594 50.875 40.875 1 23.27 65 ILE A C 1
ATOM 517 O O . ILE A 1 65 ? -22.391 50.812 39.906 1 23.27 65 ILE A O 1
ATOM 521 N N . THR A 1 66 ? -21.656 51.875 41.75 1 21.81 66 THR A N 1
ATOM 522 C CA . THR A 1 66 ? -22.438 53.094 41.688 1 21.81 66 THR A CA 1
ATOM 523 C C . THR A 1 66 ? -21.891 54.031 40.594 1 21.81 66 THR A C 1
ATOM 525 O O . THR A 1 66 ? -22.641 54.469 39.719 1 21.81 66 THR A O 1
ATOM 528 N N . SER A 1 67 ? -20.844 55.094 40.875 1 22.89 67 SER A N 1
ATOM 529 C CA . SER A 1 67 ? -20.984 56.469 40.406 1 22.89 67 SER A CA 1
ATOM 530 C C . SER A 1 67 ? -20.234 56.688 39.094 1 22.89 67 SER A C 1
ATOM 532 O O . SER A 1 67 ? -19.156 56.125 38.906 1 22.89 67 SER A O 1
ATOM 534 N N . ARG A 1 68 ? -20.703 57.281 37.969 1 27 68 ARG A N 1
ATOM 535 C CA . ARG A 1 68 ? -20.516 57.562 36.531 1 27 68 ARG A CA 1
ATOM 536 C C . ARG A 1 68 ? -19.531 58.719 36.375 1 27 68 ARG A C 1
ATOM 538 O O . ARG A 1 68 ? -19.719 59.594 35.469 1 27 68 ARG A O 1
ATOM 545 N N . LYS A 1 69 ? -18.516 59.219 37.156 1 29.56 69 LYS A N 1
ATOM 546 C CA . LYS A 1 69 ? -18.094 60.5 36.656 1 29.56 69 LYS A CA 1
ATOM 547 C C . LYS A 1 69 ? -17.25 60.375 35.406 1 29.56 69 LYS A C 1
ATOM 549 O O . LYS A 1 69 ? -16.562 59.344 35.219 1 29.56 69 LYS A O 1
ATOM 554 N N . LYS A 1 70 ? -17.188 61.438 34.438 1 31.88 70 LYS A N 1
ATOM 555 C CA . LYS A 1 70 ? -16.875 61.719 33.031 1 31.88 70 LYS A CA 1
ATOM 556 C C . LYS A 1 70 ? -15.367 61.781 32.781 1 31.88 70 LYS A C 1
ATOM 558 O O . LYS A 1 70 ? -14.711 62.75 33.156 1 31.88 70 LYS A O 1
ATOM 563 N N . LEU A 1 71 ? -14.438 60.969 32.969 1 28.7 71 LEU A N 1
ATOM 564 C CA . LEU A 1 71 ? -13.023 61.219 32.719 1 28.7 71 LEU A CA 1
ATOM 565 C C . LEU A 1 71 ? -12.742 61.25 31.219 1 28.7 71 LEU A C 1
ATOM 567 O O . LEU A 1 71 ? -13.195 60.344 30.484 1 28.7 71 LEU A O 1
ATOM 571 N N . GLN A 1 72 ? -12.375 62.344 30.453 1 28.95 72 GLN A N 1
ATOM 572 C CA . GLN A 1 72 ? -12.109 62.656 29.047 1 28.95 72 GLN A CA 1
ATOM 573 C C . GLN A 1 72 ? -10.766 62.094 28.594 1 28.95 72 GLN A C 1
ATOM 575 O O . GLN A 1 72 ? -10.375 62.25 27.438 1 28.95 72 GLN A O 1
ATOM 580 N N . ILE A 1 73 ? -9.586 61.719 29.219 1 34.97 73 ILE A N 1
ATOM 581 C CA . ILE A 1 73 ? -8.188 61.469 28.891 1 34.97 73 ILE A CA 1
ATOM 582 C C . ILE A 1 73 ? -8.086 60.281 27.922 1 34.97 73 ILE A C 1
ATOM 584 O O . ILE A 1 73 ? -8.406 59.156 28.281 1 34.97 73 ILE A O 1
ATOM 588 N N . GLY A 1 74 ? -8.125 60.188 26.562 1 39.03 74 GLY A N 1
ATOM 589 C CA . GLY A 1 74 ? -8.398 59 25.766 1 39.03 74 GLY A CA 1
ATOM 590 C C . GLY A 1 74 ? -7.195 58.094 25.594 1 39.03 74 GLY A C 1
ATOM 591 O O . GLY A 1 74 ? -6.258 58.438 24.875 1 39.03 74 GLY A O 1
ATOM 592 N N . PRO A 1 75 ? -6.199 57.188 26.469 1 50.69 75 PRO A N 1
ATOM 593 C CA . PRO A 1 75 ? -5.023 56.375 26.734 1 50.69 75 PRO A CA 1
ATOM 594 C C . PRO A 1 75 ? -4.887 55.219 25.75 1 50.69 75 PRO A C 1
ATOM 596 O O . PRO A 1 75 ? -5.711 54.281 25.734 1 50.69 75 PRO A O 1
ATOM 599 N N . GLN A 1 76 ? -4.18 55.375 24.562 1 63.94 76 GLN A N 1
ATOM 600 C CA . GLN A 1 76 ? -4.066 54.344 23.547 1 63.94 76 GLN A CA 1
ATOM 601 C C . GLN A 1 76 ? -3.104 53.25 24 1 63.94 76 GLN A C 1
ATOM 603 O O . GLN A 1 76 ? -2.131 53.5 24.703 1 63.94 76 GLN A O 1
ATOM 608 N N . PHE A 1 77 ? -3.232 51.969 23.828 1 81.44 77 PHE A N 1
ATOM 609 C CA . PHE A 1 77 ? -2.449 50.781 24.109 1 81.44 77 PHE A CA 1
ATOM 610 C C . PHE A 1 77 ? -1.2 50.719 23.25 1 81.44 77 PHE A C 1
ATOM 612 O O . PHE A 1 77 ? -1.267 50.969 22.031 1 81.44 77 PHE A O 1
ATOM 619 N N . HIS A 1 78 ? 0.033 50.625 23.891 1 81.69 78 HIS A N 1
ATOM 620 C CA . HIS A 1 78 ? 1.285 50.438 23.172 1 81.69 78 HIS A CA 1
ATOM 621 C C . HIS A 1 78 ? 1.999 49.188 23.641 1 81.69 78 HIS A C 1
ATOM 623 O O . HIS A 1 78 ? 2.107 48.938 24.844 1 81.69 78 HIS A O 1
ATOM 629 N N . TYR A 1 79 ? 2.453 48.375 22.719 1 88.06 79 TYR A N 1
ATOM 630 C CA . TYR A 1 79 ? 3.133 47.125 23.062 1 88.06 79 TYR A CA 1
ATOM 631 C C . TYR A 1 79 ? 4.527 47.406 23.609 1 88.06 79 TYR A C 1
ATOM 633 O O . TYR A 1 79 ? 5.258 48.25 23.078 1 88.06 79 TYR A O 1
ATOM 641 N N . SER A 1 80 ? 4.832 46.688 24.641 1 85.56 80 SER A N 1
ATOM 642 C CA . SER A 1 80 ? 6.223 46.625 25.094 1 85.56 80 SER A CA 1
ATOM 643 C C . SER A 1 80 ? 7.039 45.656 24.266 1 85.56 80 SER A C 1
ATOM 645 O O . SER A 1 80 ? 6.535 44.594 23.875 1 85.56 80 SER A O 1
ATOM 647 N N . LYS A 1 81 ? 8.289 45.969 24.016 1 87.62 81 LYS A N 1
ATOM 648 C CA . LYS A 1 81 ? 9.156 45.125 23.188 1 87.62 81 LYS A CA 1
ATOM 649 C C . LYS A 1 81 ? 9.453 43.781 23.875 1 87.62 81 LYS A C 1
ATOM 651 O O . LYS A 1 81 ? 9.68 43.75 25.078 1 87.62 81 LYS A O 1
ATOM 656 N N . LEU A 1 82 ? 9.422 42.719 23.141 1 92.06 82 LEU A N 1
ATOM 657 C CA . LEU A 1 82 ? 9.703 41.375 23.625 1 92.06 82 LEU A CA 1
ATOM 658 C C . LEU A 1 82 ? 11.188 41.062 23.516 1 92.06 82 LEU A C 1
ATOM 660 O O . LEU A 1 82 ? 11.836 41.438 22.531 1 92.06 82 LEU A O 1
ATOM 664 N N . GLY A 1 83 ? 11.727 40.438 24.578 1 88.12 83 GLY A N 1
ATOM 665 C CA . GLY A 1 83 ? 13.07 39.906 24.484 1 88.12 83 GLY A CA 1
ATOM 666 C C . GLY A 1 83 ? 13.117 38.531 23.797 1 88.12 83 GLY A C 1
ATOM 667 O O . GLY A 1 83 ? 12.078 38 23.438 1 88.12 83 GLY A O 1
ATOM 668 N N . THR A 1 84 ? 14.297 38.031 23.656 1 89.94 84 THR A N 1
ATOM 669 C CA . THR A 1 84 ? 14.492 36.719 23.031 1 89.94 84 THR A CA 1
ATOM 670 C C . THR A 1 84 ? 13.844 35.625 23.859 1 89.94 84 THR A C 1
ATOM 672 O O . THR A 1 84 ? 14.117 35.5 25.047 1 89.94 84 THR A O 1
ATOM 675 N N . GLY A 1 85 ? 12.938 34.906 23.234 1 92.62 85 GLY A N 1
ATOM 676 C CA . GLY A 1 85 ? 12.297 33.781 23.875 1 92.62 85 GLY A CA 1
ATOM 677 C C . GLY A 1 85 ? 11.109 34.156 24.75 1 92.62 85 GLY A C 1
ATOM 678 O O . GLY A 1 85 ? 10.484 33.312 25.375 1 92.62 85 GLY A O 1
ATOM 679 N N . GLU A 1 86 ? 10.805 35.438 24.75 1 94.88 86 GLU A N 1
ATOM 680 C CA . GLU A 1 86 ? 9.703 35.906 25.578 1 94.88 86 GLU A CA 1
ATOM 681 C C . GLU A 1 86 ? 8.383 35.906 24.812 1 94.88 86 GLU A C 1
ATOM 683 O O . GLU A 1 86 ? 8.367 36.031 23.594 1 94.88 86 GLU A O 1
ATOM 688 N N . ILE A 1 87 ? 7.328 35.656 25.562 1 96.44 87 ILE A N 1
ATOM 689 C CA . ILE A 1 87 ? 5.977 35.781 25.031 1 96.44 87 ILE A CA 1
ATOM 690 C C . ILE A 1 87 ? 5.129 36.625 25.984 1 96.44 87 ILE A C 1
ATOM 692 O O . ILE A 1 87 ? 5.539 36.906 27.109 1 96.44 87 ILE A O 1
ATOM 696 N N . ARG A 1 88 ? 4.082 37.156 25.484 1 96.75 88 ARG A N 1
ATOM 697 C CA . ARG A 1 88 ? 3.092 37.844 26.312 1 96.75 88 ARG A CA 1
ATOM 698 C C . ARG A 1 88 ? 1.958 36.875 26.703 1 96.75 88 ARG A C 1
ATOM 700 O O . ARG A 1 88 ? 1.53 36.062 25.891 1 96.75 88 ARG A O 1
ATOM 707 N N . ILE A 1 89 ? 1.53 36.906 27.859 1 97 89 ILE A N 1
ATOM 708 C CA . ILE A 1 89 ? 0.384 36.125 28.328 1 97 89 ILE A CA 1
ATOM 709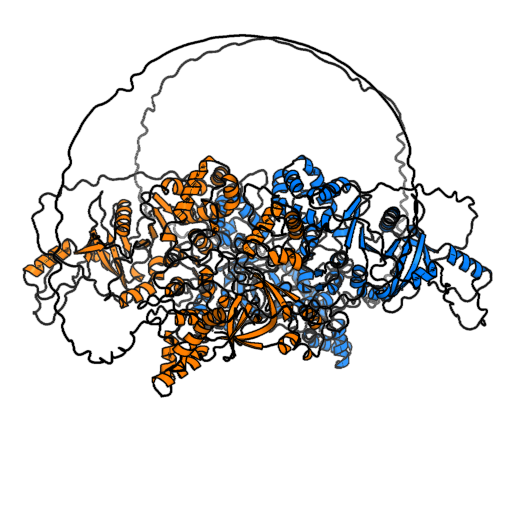 C C . ILE A 1 89 ? -0.704 37.094 28.828 1 97 89 ILE A C 1
ATOM 711 O O . ILE A 1 89 ? -0.408 38.094 29.469 1 97 89 ILE A O 1
ATOM 715 N N . LEU A 1 90 ? -1.849 36.812 28.422 1 96.31 90 LEU A N 1
ATOM 716 C CA . LEU A 1 90 ? -3.02 37.594 28.797 1 96.31 90 LEU A CA 1
ATOM 717 C C . LEU A 1 90 ? -3.744 36.969 29.984 1 96.31 90 LEU A C 1
ATOM 719 O O . LEU A 1 90 ? -4.223 35.812 29.891 1 96.31 90 LEU A O 1
ATOM 723 N N . SER A 1 91 ? -3.801 37.562 31.062 1 94.88 91 SER A N 1
ATOM 724 C CA . SER A 1 91 ? -4.586 37.125 32.219 1 94.88 91 SER A CA 1
ATOM 725 C C . SER A 1 91 ? -5.969 37.781 32.219 1 94.88 91 SER A C 1
ATOM 727 O O . SER A 1 91 ? -6.113 38.938 32.625 1 94.88 91 SER A O 1
ATOM 729 N N . VAL A 1 92 ? -6.961 37.062 31.828 1 94.19 92 VAL A N 1
ATOM 730 C CA . VAL A 1 92 ? -8.312 37.594 31.703 1 94.19 92 VAL A CA 1
ATOM 731 C C . VAL A 1 92 ? -9.047 37.469 33.031 1 94.19 92 VAL A C 1
ATOM 733 O O . VAL A 1 92 ? -9.125 36.406 33.625 1 94.19 92 VAL A O 1
ATOM 736 N N . GLN A 1 93 ? -9.633 38.531 33.406 1 91.12 93 GLN A N 1
ATOM 737 C CA . GLN A 1 93 ? -10.352 38.562 34.688 1 91.12 93 GLN A CA 1
ATOM 738 C C . GLN A 1 93 ? -11.734 37.938 34.562 1 91.12 93 GLN A C 1
ATOM 740 O O . GLN A 1 93 ? -12.375 38.031 33.5 1 91.12 93 GLN A O 1
ATOM 745 N N . PRO A 1 94 ? -12.055 37.219 35.594 1 88.94 94 PRO A N 1
ATOM 746 C CA . PRO A 1 94 ? -13.406 36.656 35.562 1 88.94 94 PRO A CA 1
ATOM 747 C C . PRO A 1 94 ? -14.492 37.719 35.469 1 88.94 94 PRO A C 1
ATOM 749 O O . PRO A 1 94 ? -14.227 38.906 35.719 1 88.94 94 PRO A O 1
ATOM 752 N N . GLY A 1 95 ? -15.578 37.438 35 1 82.44 95 GLY A N 1
ATOM 753 C CA . GLY A 1 95 ? -16.703 38.344 34.875 1 82.44 95 GLY A CA 1
ATOM 754 C C . GLY A 1 95 ? -18.031 37.656 34.781 1 82.44 95 GLY A C 1
ATOM 755 O O . GLY A 1 95 ? -18.109 36.5 34.375 1 82.44 95 GLY A O 1
ATOM 756 N N . LYS A 1 96 ? -18.984 38.312 35.312 1 75.69 96 LYS A N 1
ATOM 757 C CA . LYS A 1 96 ? -20.344 37.75 35.25 1 75.69 96 LYS A CA 1
ATOM 758 C C . LYS A 1 96 ? -21.109 38.344 34.062 1 75.69 96 LYS A C 1
ATOM 760 O O . LYS A 1 96 ? -20.891 39.5 33.688 1 75.69 96 LYS A O 1
ATOM 765 N N . ASP A 1 97 ? -21.859 37.688 33.375 1 69.5 97 ASP A N 1
ATOM 766 C CA . ASP A 1 97 ? -22.812 38.062 32.344 1 69.5 97 ASP A CA 1
ATOM 767 C C . ASP A 1 97 ? -22.141 38.844 31.234 1 69.5 97 ASP A C 1
ATOM 769 O O . ASP A 1 97 ? -21.172 38.375 30.641 1 69.5 97 ASP A O 1
ATOM 773 N N . ASP A 1 98 ? -22.531 40.094 31.031 1 78.25 98 ASP A N 1
ATOM 774 C CA . ASP A 1 98 ? -22.109 40.906 29.906 1 78.25 98 ASP A CA 1
ATOM 775 C C . ASP A 1 98 ? -21.141 41.969 30.344 1 78.25 98 ASP A C 1
ATOM 777 O O . ASP A 1 98 ? -20.969 43 29.656 1 78.25 98 ASP A O 1
ATOM 781 N N . GLU A 1 99 ? -20.422 41.688 31.516 1 84.5 99 GLU A N 1
ATOM 782 C CA . GLU A 1 99 ? -19.406 42.625 31.938 1 84.5 99 GLU A CA 1
ATOM 783 C C . GLU A 1 99 ? -18.266 42.719 30.938 1 84.5 99 GLU A C 1
ATOM 785 O O . GLU A 1 99 ? -17.859 41.719 30.359 1 84.5 99 GLU A O 1
ATOM 790 N N . PRO A 1 100 ? -17.828 43.906 30.781 1 86.31 100 PRO A N 1
ATOM 791 C CA . PRO A 1 100 ? -16.75 44.062 29.812 1 86.31 100 PRO A CA 1
ATOM 792 C C . PRO A 1 100 ? -15.5 43.281 30.172 1 86.31 100 PRO A C 1
ATOM 794 O O . PRO A 1 100 ? -15.219 43.062 31.359 1 86.31 100 PRO A O 1
ATOM 797 N N . LEU A 1 101 ? -14.75 42.906 29.188 1 91.62 101 LEU A N 1
ATOM 798 C CA . LEU A 1 101 ? -13.523 42.125 29.359 1 91.62 101 LEU A CA 1
ATOM 799 C C . LEU A 1 101 ? -12.414 43 29.938 1 91.62 101 LEU A C 1
ATOM 801 O O . LEU A 1 101 ? -12.18 44.125 29.469 1 91.62 101 LEU A O 1
ATOM 805 N N . LYS A 1 102 ? -11.82 42.594 31 1 91.56 102 LYS A N 1
ATOM 806 C CA . LYS A 1 102 ? -10.625 43.188 31.594 1 91.56 102 LYS A CA 1
ATOM 807 C C . LYS A 1 102 ? -9.5 42.156 31.688 1 91.56 102 LYS A C 1
ATOM 809 O O . LYS A 1 102 ? -9.742 41 31.984 1 91.56 102 LYS A O 1
ATOM 814 N N . ALA A 1 103 ? -8.32 42.625 31.328 1 93.62 103 ALA A N 1
ATOM 815 C CA . ALA A 1 103 ? -7.215 41.688 31.359 1 93.62 103 ALA A CA 1
ATOM 816 C C . ALA A 1 103 ? -5.902 42.375 31.719 1 93.62 103 ALA A C 1
ATOM 818 O O . ALA A 1 103 ? -5.789 43.594 31.625 1 93.62 103 ALA A O 1
ATOM 819 N N . THR A 1 104 ? -5.039 41.562 32.219 1 92.12 104 THR A N 1
ATOM 820 C CA . THR A 1 104 ? -3.666 41.969 32.5 1 92.12 104 THR A CA 1
ATOM 821 C C . THR A 1 104 ? -2.699 41.281 31.531 1 92.12 104 THR A C 1
ATOM 823 O O . THR A 1 104 ? -2.811 40.062 31.297 1 92.12 104 THR A O 1
ATOM 826 N N . LEU A 1 105 ? -1.845 42.062 30.891 1 94.25 105 LEU A N 1
ATOM 827 C CA . LEU A 1 105 ? -0.847 41.531 29.953 1 94.25 105 LEU A CA 1
ATOM 828 C C . LEU A 1 105 ? 0.547 41.594 30.578 1 94.25 105 LEU A C 1
ATOM 830 O O . LEU A 1 105 ? 0.924 42.594 31.188 1 94.25 105 LEU A O 1
ATOM 834 N N . PHE A 1 106 ? 1.304 40.5 30.516 1 93.62 106 PHE A N 1
ATOM 835 C CA . PHE A 1 106 ? 2.643 40.469 31.094 1 93.62 106 PHE A CA 1
ATOM 836 C C . PHE A 1 106 ? 3.582 39.625 30.234 1 93.62 106 PHE A C 1
ATOM 838 O O . PHE A 1 106 ? 3.137 38.719 29.516 1 93.62 106 PHE A O 1
ATOM 845 N N . LYS A 1 107 ? 4.863 39.844 30.25 1 94.69 107 LYS A N 1
ATOM 846 C CA . LYS A 1 107 ? 5.895 39.125 29.5 1 94.69 107 LYS A CA 1
ATOM 847 C C . LYS A 1 107 ? 6.598 38.094 30.359 1 94.69 107 LYS A C 1
ATOM 849 O O . LYS A 1 107 ? 6.832 38.312 31.547 1 94.69 107 LYS A O 1
ATOM 854 N N . ARG A 1 108 ? 6.824 36.969 29.734 1 95.44 108 ARG A N 1
ATOM 855 C CA . ARG A 1 108 ? 7.594 35.906 30.359 1 95.44 108 ARG A CA 1
ATOM 856 C C . ARG A 1 108 ? 8.391 35.125 29.328 1 95.44 108 ARG A C 1
ATOM 858 O O . ARG A 1 108 ? 8.023 35.094 28.141 1 95.44 108 ARG A O 1
ATOM 865 N N . LYS A 1 109 ? 9.508 34.625 29.812 1 95.69 109 LYS A N 1
ATOM 866 C CA . LYS A 1 109 ? 10.18 33.625 28.969 1 95.69 109 LYS A CA 1
ATOM 867 C C . LYS A 1 109 ? 9.328 32.375 28.797 1 95.69 109 LYS A C 1
ATOM 869 O O . LYS A 1 109 ? 8.773 31.859 29.766 1 95.69 109 LYS A O 1
ATOM 874 N N . LEU A 1 110 ? 9.164 31.953 27.609 1 95.5 110 LEU A N 1
ATOM 875 C CA . LEU A 1 110 ? 8.305 30.812 27.266 1 95.5 110 LEU A CA 1
ATOM 876 C C . LEU A 1 110 ? 8.656 29.594 28.125 1 95.5 110 LEU A C 1
ATOM 878 O O . LEU A 1 110 ? 7.762 28.891 28.609 1 95.5 110 LEU A O 1
ATOM 882 N N . GLU A 1 111 ? 9.922 29.328 28.406 1 91.56 111 GLU A N 1
ATOM 883 C CA . GLU A 1 111 ? 10.398 28.172 29.156 1 91.56 111 GLU A CA 1
ATOM 884 C C . GLU A 1 111 ? 9.922 28.219 30.609 1 91.56 111 GLU A C 1
ATOM 886 O O . GLU A 1 111 ? 9.734 27.172 31.234 1 91.56 111 GLU A O 1
ATOM 891 N N . ASP A 1 112 ? 9.648 29.391 31 1 92.81 112 ASP A N 1
ATOM 892 C CA . ASP A 1 112 ? 9.328 29.578 32.406 1 92.81 112 ASP A CA 1
ATOM 893 C C . ASP A 1 112 ? 7.832 29.391 32.656 1 92.81 112 ASP A C 1
ATOM 895 O O . ASP A 1 112 ? 7.406 29.234 33.812 1 92.81 112 ASP A O 1
ATOM 899 N N . VAL A 1 113 ? 7.125 29.375 31.641 1 94.06 113 VAL A N 1
ATOM 900 C CA . VAL A 1 113 ? 5.684 29.359 31.859 1 94.06 113 VAL A CA 1
ATOM 901 C C . VAL A 1 113 ? 5.086 28.062 31.297 1 94.06 113 VAL A C 1
ATOM 903 O O . VAL A 1 113 ? 3.885 28 31.031 1 94.06 113 VAL A O 1
ATOM 906 N N . ARG A 1 114 ? 5.879 27.062 31.172 1 91.5 114 ARG A N 1
ATOM 907 C CA . ARG A 1 114 ? 5.402 25.766 30.688 1 91.5 114 ARG A CA 1
ATOM 908 C C . ARG A 1 114 ? 4.238 25.266 31.516 1 91.5 114 ARG A C 1
ATOM 910 O O . ARG A 1 114 ? 4.309 25.266 32.75 1 91.5 114 ARG A O 1
ATOM 917 N N . ASN A 1 115 ? 3.137 24.906 30.891 1 91.81 115 ASN A N 1
ATOM 918 C CA . ASN A 1 115 ? 1.949 24.312 31.5 1 91.81 115 ASN A CA 1
ATOM 919 C C . ASN A 1 115 ? 1.198 25.328 32.375 1 91.81 115 ASN A C 1
ATOM 921 O O . ASN A 1 115 ? 0.263 24.953 33.062 1 91.81 115 ASN A O 1
ATOM 925 N N . GLY A 1 116 ? 1.596 26.594 32.281 1 93.81 116 GLY A N 1
ATOM 926 C CA . GLY A 1 116 ? 1.001 27.594 33.156 1 93.81 116 GLY A CA 1
ATOM 927 C C . GLY A 1 116 ? -0.028 28.469 32.438 1 93.81 116 GLY A C 1
ATOM 928 O O . GLY A 1 116 ? -0.569 29.391 33.062 1 93.81 116 GLY A O 1
ATOM 929 N N . TYR A 1 117 ? -0.304 28.203 31.281 1 96 117 TYR A N 1
ATOM 930 C CA . TYR A 1 117 ? -1.271 28.984 30.516 1 96 117 TYR A CA 1
ATOM 931 C C . TYR A 1 117 ? -2.029 28.109 29.531 1 96 117 TYR A C 1
ATOM 933 O O . TYR A 1 117 ? -1.691 26.938 29.344 1 96 117 TYR A O 1
ATOM 941 N N . GLU A 1 118 ? -3.098 28.625 29 1 96.25 118 GLU A N 1
ATOM 942 C CA . GLU A 1 118 ? -3.842 28.031 27.891 1 96.25 118 GLU A CA 1
ATOM 943 C C . GLU A 1 118 ? -3.617 28.797 26.594 1 96.25 118 GLU A C 1
ATOM 945 O O . GLU A 1 118 ? -3.148 29.938 26.609 1 96.25 118 GLU A O 1
ATOM 950 N N . ALA A 1 119 ? -3.748 28.188 25.547 1 97.31 119 ALA A N 1
ATOM 951 C CA . ALA A 1 119 ? -3.656 28.859 24.25 1 97.31 119 ALA A CA 1
ATOM 952 C C . ALA A 1 119 ? -4.988 28.797 23.5 1 97.31 119 ALA A C 1
ATOM 954 O O . ALA A 1 119 ? -5.691 27.781 23.562 1 97.31 119 ALA A O 1
ATOM 955 N N . LEU A 1 120 ? -5.348 29.844 22.875 1 97.25 120 LEU A N 1
ATOM 956 C CA . LEU A 1 120 ? -6.594 29.922 22.125 1 97.25 120 LEU A CA 1
ATOM 957 C C . LEU A 1 120 ? -6.344 29.703 20.641 1 97.25 120 LEU A C 1
ATOM 959 O O . LEU A 1 120 ? -5.438 30.297 20.062 1 97.25 120 LEU A O 1
ATOM 963 N N . SER A 1 121 ? -7.027 28.766 20.062 1 96.56 121 SER A N 1
ATOM 964 C CA . SER A 1 121 ? -7.07 28.578 18.609 1 96.56 121 SER A CA 1
ATOM 965 C C . SER A 1 121 ? -8.445 28.906 18.047 1 96.56 121 SER A C 1
ATOM 967 O O . SER A 1 121 ? -9.453 28.344 18.469 1 96.56 121 SER A O 1
ATOM 969 N N . TYR A 1 122 ? -8.539 29.875 17.188 1 94.94 122 TYR A N 1
ATOM 970 C CA . TYR A 1 122 ? -9.805 30.359 16.656 1 94.94 122 TYR A CA 1
ATOM 971 C C . TYR A 1 122 ? -9.602 31 15.289 1 94.94 122 TYR A C 1
ATOM 973 O O . TYR A 1 122 ? -8.469 31.141 14.812 1 94.94 122 TYR A O 1
ATOM 981 N N . THR A 1 123 ? -10.695 31.328 14.602 1 91.75 123 THR A N 1
ATOM 982 C CA . THR A 1 123 ? -10.633 32.094 13.359 1 91.75 123 THR A CA 1
ATOM 983 C C . THR A 1 123 ? -10.812 33.594 13.625 1 91.75 123 THR A C 1
ATOM 985 O O . THR A 1 123 ? -11.68 33.969 14.406 1 91.75 123 THR A O 1
ATOM 988 N N . TRP A 1 124 ? -9.992 34.344 13.062 1 85.06 124 TRP A N 1
ATOM 989 C CA . TRP A 1 124 ? -10.062 35.781 13.273 1 85.06 124 TRP A CA 1
ATOM 990 C C . TRP A 1 124 ? -11.344 36.375 12.672 1 85.06 124 TRP A C 1
ATOM 992 O O . TRP A 1 124 ? -11.828 37.406 13.109 1 85.06 124 TRP A O 1
ATOM 1002 N N . GLY A 1 125 ? -11.898 35.594 11.695 1 78.31 125 GLY A N 1
ATOM 1003 C CA . GLY A 1 125 ? -13.094 36.062 11.016 1 78.31 125 GLY A CA 1
ATOM 1004 C C . GLY A 1 125 ? -12.789 36.844 9.742 1 78.31 125 GLY A C 1
ATOM 1005 O O . GLY A 1 125 ? -11.727 36.656 9.148 1 78.31 125 GLY A O 1
ATOM 1006 N N . ASN A 1 126 ? -13.656 37.594 9.266 1 77.75 126 ASN A N 1
ATOM 1007 C CA . ASN A 1 126 ? -13.523 38.375 8.039 1 77.75 126 ASN A CA 1
ATOM 1008 C C . ASN A 1 126 ? -12.453 39.438 8.172 1 77.75 126 ASN A C 1
ATOM 1010 O O . ASN A 1 126 ? -12.539 40.312 9.055 1 77.75 126 ASN A O 1
ATOM 1014 N N . PRO A 1 127 ? -11.445 39.375 7.414 1 74.5 127 PRO A N 1
ATOM 1015 C CA . PRO A 1 127 ? -10.359 40.375 7.496 1 74.5 127 PRO A CA 1
ATOM 1016 C C . PRO A 1 127 ? -10.844 41.812 7.316 1 74.5 127 PRO A C 1
ATOM 1018 O O . PRO A 1 127 ? -10.18 42.75 7.758 1 74.5 127 PRO A O 1
ATOM 1021 N N . LYS A 1 128 ? -12.023 41.938 6.727 1 76.75 128 LYS A N 1
ATOM 1022 C CA . LYS A 1 128 ? -12.562 43.281 6.465 1 76.75 128 LYS A CA 1
ATOM 1023 C C . LYS A 1 128 ? -13.367 43.781 7.66 1 76.75 128 LYS A C 1
ATOM 1025 O O . LYS A 1 128 ? -13.734 44.969 7.715 1 76.75 128 LYS A O 1
ATOM 1030 N N . GLU A 1 129 ? -13.445 42.875 8.617 1 84.38 129 GLU A N 1
ATOM 1031 C CA . GLU A 1 129 ? -14.188 43.281 9.805 1 84.38 129 GLU A CA 1
ATOM 1032 C C . GLU A 1 129 ? -13.344 44.188 10.695 1 84.38 129 GLU A C 1
ATOM 1034 O O . GLU A 1 129 ? -12.195 43.875 11.008 1 84.38 129 GLU A O 1
ATOM 1039 N N . LYS A 1 130 ? -13.852 45.344 11.008 1 85.81 130 LYS A N 1
ATOM 1040 C CA . LYS A 1 130 ? -13.156 46.25 11.914 1 85.81 130 LYS A CA 1
ATOM 1041 C C . LYS A 1 130 ? -13.289 45.812 13.359 1 85.81 130 LYS A C 1
ATOM 1043 O O . LYS A 1 130 ? -14.359 45.375 13.781 1 85.81 130 LYS A O 1
ATOM 1048 N N . PRO A 1 131 ? -12.211 45.719 14.023 1 90.31 131 PRO A N 1
ATOM 1049 C CA . PRO A 1 131 ? -12.289 45.406 15.453 1 90.31 131 PRO A CA 1
ATOM 1050 C C . PRO A 1 131 ? -13.016 46.5 16.25 1 90.31 131 PRO A C 1
ATOM 1052 O O . PRO A 1 131 ? -12.508 47.594 16.406 1 90.31 131 PRO A O 1
ATOM 1055 N N . LEU A 1 132 ? -14.25 46.219 16.781 1 89.06 132 LEU A N 1
ATOM 1056 C CA . LEU A 1 132 ? -15.07 47.188 17.469 1 89.06 132 LEU A CA 1
ATOM 1057 C C . LEU A 1 132 ? -15.234 46.844 18.938 1 89.06 132 LEU A C 1
ATOM 1059 O O . LEU A 1 132 ? -15.602 47.719 19.75 1 89.06 132 LEU A O 1
ATOM 1063 N N . ASP A 1 133 ? -14.969 45.656 19.281 1 91.38 133 ASP A N 1
ATOM 1064 C CA . ASP A 1 133 ? -15.141 45.25 20.672 1 91.38 133 ASP A CA 1
ATOM 1065 C C . ASP A 1 133 ? -13.93 45.625 21.516 1 91.38 133 ASP A C 1
ATOM 1067 O O . ASP A 1 133 ? -12.789 45.531 21.062 1 91.38 133 ASP A O 1
ATOM 1071 N N . LYS A 1 134 ? -14.25 46.094 22.688 1 89.75 134 LYS A N 1
ATOM 1072 C CA . LYS A 1 134 ? -13.188 46.656 23.516 1 89.75 134 LYS A CA 1
ATOM 1073 C C . LYS A 1 134 ? -12.82 45.688 24.656 1 89.75 134 LYS A C 1
ATOM 1075 O O . LYS A 1 134 ? -13.695 45.094 25.281 1 89.75 134 LYS A O 1
ATOM 1080 N N . ILE A 1 135 ? -11.555 45.5 24.891 1 92 135 ILE A N 1
ATOM 1081 C CA . ILE A 1 135 ? -11 44.844 26.078 1 92 135 ILE A CA 1
ATOM 1082 C C . ILE A 1 135 ? -10.047 45.812 26.797 1 92 135 ILE A C 1
ATOM 1084 O O . ILE A 1 135 ? -9.211 46.438 26.156 1 92 135 ILE A O 1
ATOM 1088 N N . MET A 1 136 ? -10.25 45.969 28.109 1 90.31 136 MET A N 1
ATOM 1089 C CA . MET A 1 136 ? -9.359 46.812 28.891 1 90.31 136 MET A CA 1
ATOM 1090 C C . MET A 1 136 ? -8.125 46.062 29.328 1 90.31 136 MET A C 1
ATOM 1092 O O . MET A 1 136 ? -8.227 45.094 30.109 1 90.31 136 MET A O 1
ATOM 1096 N N . ILE A 1 137 ? -6.957 46.469 28.844 1 92 137 ILE A N 1
ATOM 1097 C CA . ILE A 1 137 ? -5.742 45.719 29.125 1 92 137 ILE A CA 1
ATOM 1098 C C . ILE A 1 137 ? -4.789 46.562 29.969 1 92 137 ILE A C 1
ATOM 1100 O O . ILE A 1 137 ? -4.461 47.688 29.594 1 92 137 ILE A O 1
ATOM 1104 N N . ARG A 1 138 ? -4.43 46.062 31.078 1 86.31 138 ARG A N 1
ATOM 1105 C CA . ARG A 1 138 ? -3.354 46.594 31.906 1 86.31 138 ARG A CA 1
ATOM 1106 C C . ARG A 1 138 ? -2.025 45.906 31.578 1 86.31 138 ARG A C 1
ATOM 1108 O O . ARG A 1 138 ? -1.828 44.75 31.906 1 86.31 138 ARG A O 1
ATOM 1115 N N . ASP A 1 139 ? -1.125 46.594 30.969 1 87.81 139 ASP A N 1
ATOM 1116 C CA . ASP A 1 139 ? 0.19 46.031 30.641 1 87.81 139 ASP A CA 1
ATOM 1117 C C . ASP A 1 139 ? 1.171 46.25 31.797 1 87.81 139 ASP A C 1
ATOM 1119 O O . ASP A 1 139 ? 1.531 47.375 32.125 1 87.81 139 ASP A O 1
ATOM 1123 N N . LEU A 1 140 ? 1.66 45.188 32.312 1 85.88 140 LEU A N 1
ATOM 1124 C CA . LEU A 1 140 ? 2.541 45.281 33.469 1 85.88 140 LEU A CA 1
ATOM 1125 C C . LEU A 1 140 ? 3.941 45.719 33.031 1 85.88 140 LEU A C 1
ATOM 1127 O O . LEU A 1 140 ? 4.746 46.125 33.875 1 85.88 140 LEU A O 1
ATOM 1131 N N . ASP A 1 141 ? 4.211 45.656 31.766 1 84.06 141 ASP A N 1
ATOM 1132 C CA . ASP A 1 141 ? 5.547 45.969 31.281 1 84.06 141 ASP A CA 1
ATOM 1133 C C . ASP A 1 141 ? 5.551 47.312 30.547 1 84.06 141 ASP A C 1
ATOM 1135 O O . ASP A 1 141 ? 6.531 47.656 29.891 1 84.06 141 ASP A O 1
ATOM 1139 N N . ALA A 1 142 ? 4.457 48 30.625 1 77.44 142 ALA A N 1
ATOM 1140 C CA . ALA A 1 142 ? 4.359 49.312 29.953 1 77.44 142 ALA A CA 1
ATOM 1141 C C . ALA A 1 142 ? 5.391 50.281 30.5 1 77.44 142 ALA A C 1
ATOM 1143 O O . ALA A 1 142 ? 5.656 50.312 31.703 1 77.44 142 ALA A O 1
ATOM 1144 N N . GLU A 1 143 ? 6.086 50.969 29.547 1 65.69 143 GLU A N 1
ATOM 1145 C CA . GLU A 1 143 ? 7.055 51.969 29.922 1 65.69 143 GLU A CA 1
ATOM 1146 C C . GLU A 1 143 ? 6.387 53.344 30.094 1 65.69 143 GLU A C 1
ATOM 1148 O O . GLU A 1 143 ? 5.484 53.688 29.328 1 65.69 143 GLU A O 1
ATOM 1153 N N . LEU A 1 144 ? 6.449 54 31.281 1 53.66 144 LEU A N 1
ATOM 1154 C CA . LEU A 1 144 ? 5.867 55.312 31.531 1 53.66 144 LEU A CA 1
ATOM 1155 C C . LEU A 1 144 ? 6.707 56.406 30.891 1 53.66 144 LEU A C 1
ATOM 1157 O O . LEU A 1 144 ? 7.934 56.312 30.828 1 53.66 144 LEU A O 1
ATOM 1161 N N . PRO A 1 145 ? 5.996 57.312 30.188 1 48.38 145 PRO A N 1
ATOM 1162 C CA . PRO A 1 145 ? 6.77 58.438 29.641 1 48.38 145 PRO A CA 1
ATOM 1163 C C . PRO A 1 145 ? 7.484 59.25 30.719 1 48.38 145 PRO A C 1
ATOM 1165 O O . PRO A 1 145 ? 7.031 59.281 31.875 1 48.38 145 PRO A O 1
ATOM 1168 N N . GLN A 1 146 ? 8.719 59.594 30.578 1 41.59 146 GLN A N 1
ATOM 1169 C CA . GLN A 1 146 ? 9.594 60.344 31.5 1 41.59 146 GLN A CA 1
ATOM 1170 C C . GLN A 1 146 ? 8.906 61.594 32.031 1 41.59 146 GLN A C 1
ATOM 1172 O O . GLN A 1 146 ? 9.172 62 33.156 1 41.59 146 GLN A O 1
ATOM 1177 N N . ALA A 1 147 ? 8.398 62.562 31.141 1 43.44 147 ALA A N 1
ATOM 1178 C CA . ALA A 1 147 ? 8.055 63.875 31.688 1 43.44 147 ALA A CA 1
ATOM 1179 C C . ALA A 1 147 ? 6.832 63.812 32.594 1 43.44 147 ALA A C 1
ATOM 1181 O O . ALA A 1 147 ? 5.723 63.531 32.156 1 43.44 147 ALA A O 1
ATOM 1182 N N . VAL A 1 148 ? 7.117 63.406 33.75 1 42.59 148 VAL A N 1
ATOM 1183 C CA . VAL A 1 148 ? 6.066 63.125 34.719 1 42.59 148 VAL A CA 1
ATOM 1184 C C . VAL A 1 148 ? 5.453 64.438 35.188 1 42.59 148 VAL A C 1
ATOM 1186 O O . VAL A 1 148 ? 6.09 65.25 35.938 1 42.59 148 VAL A O 1
ATOM 1189 N N . SER A 1 149 ? 4.867 65.25 34.375 1 44.19 149 SER A N 1
ATOM 1190 C CA . SER A 1 149 ? 4.07 66.188 35.156 1 44.19 149 SER A CA 1
ATOM 1191 C C . SER A 1 149 ? 3.092 65.438 36.062 1 44.19 149 SER A C 1
ATOM 1193 O O . SER A 1 149 ? 2.801 64.312 35.875 1 44.19 149 SER A O 1
ATOM 1195 N N . MET A 1 150 ? 2.719 66 37.219 1 46.22 150 MET A N 1
ATOM 1196 C CA . MET A 1 150 ? 1.797 65.5 38.219 1 46.22 150 MET A CA 1
ATOM 1197 C C . MET A 1 150 ? 0.599 64.812 37.562 1 46.22 150 MET A C 1
ATOM 1199 O O . MET A 1 150 ? 0.091 63.812 38.062 1 46.22 150 MET A O 1
ATOM 1203 N N . LYS A 1 151 ? 0.154 65.375 36.562 1 45.47 151 LYS A N 1
ATOM 1204 C CA . LYS A 1 151 ? -0.984 64.875 35.781 1 45.47 151 LYS A CA 1
ATOM 1205 C C . LYS A 1 151 ? -0.654 63.562 35.125 1 45.47 151 LYS A C 1
ATOM 1207 O O . LYS A 1 151 ? -1.467 62.656 35.125 1 45.47 151 LYS A O 1
ATOM 1212 N N . THR A 1 152 ? 0.54 63.531 34.656 1 48.03 152 THR A N 1
ATOM 1213 C CA . THR A 1 152 ? 0.98 62.312 34 1 48.03 152 THR A CA 1
ATOM 1214 C C . THR A 1 152 ? 1.183 61.188 35 1 48.03 152 THR A C 1
ATOM 1216 O O . THR A 1 152 ? 0.928 60 34.656 1 48.03 152 THR A O 1
ATOM 1219 N N . VAL A 1 153 ? 1.674 61.531 36.188 1 45.81 153 VAL A N 1
ATOM 1220 C CA . VAL A 1 153 ? 1.846 60.531 37.25 1 45.81 153 VAL A CA 1
ATOM 1221 C C . VAL A 1 153 ? 0.492 59.938 37.625 1 45.81 153 VAL A C 1
ATOM 1223 O O . VAL A 1 153 ? 0.373 58.719 37.781 1 45.81 153 VAL A O 1
ATOM 1226 N N . VAL A 1 154 ? -0.482 60.781 37.844 1 45.12 154 VAL A N 1
ATOM 1227 C CA . VAL A 1 154 ? -1.816 60.312 38.219 1 45.12 154 VAL A CA 1
ATOM 1228 C C . VAL A 1 154 ? -2.434 59.531 37.062 1 45.12 154 VAL A C 1
ATOM 1230 O O . VAL A 1 154 ? -3.047 58.5 37.281 1 45.12 154 VAL A O 1
ATOM 1233 N N . GLN A 1 155 ? -2.268 60.031 35.906 1 44.81 155 GLN A N 1
ATOM 1234 C CA . GLN A 1 155 ? -2.779 59.344 34.719 1 44.81 155 GLN A CA 1
ATOM 1235 C C . GLN A 1 155 ? -2.119 57.969 34.562 1 44.81 155 GLN A C 1
ATOM 1237 O O . GLN A 1 155 ? -2.783 57 34.219 1 44.81 155 GLN A O 1
ATOM 1242 N N . THR A 1 156 ? -0.851 58 34.781 1 48.53 156 THR A N 1
ATOM 1243 C CA . THR A 1 156 ? -0.105 56.719 34.75 1 48.53 156 THR A CA 1
ATOM 1244 C C . THR A 1 156 ? -0.575 55.781 35.844 1 48.53 156 THR A C 1
ATOM 1246 O O . THR A 1 156 ? -0.665 54.562 35.625 1 48.53 156 THR A O 1
ATOM 1249 N N . ALA A 1 157 ? -0.789 56.406 37 1 46.53 157 ALA A N 1
ATOM 1250 C CA . ALA A 1 157 ? -1.283 55.562 38.094 1 46.53 157 ALA A CA 1
ATOM 1251 C C . ALA A 1 157 ? -2.652 55 37.781 1 46.53 157 ALA A C 1
ATOM 1253 O O . ALA A 1 157 ? -2.938 53.844 38.125 1 46.53 157 ALA A O 1
ATOM 1254 N N . VAL A 1 158 ? -3.537 55.781 37.219 1 44.56 158 VAL A N 1
ATOM 1255 C CA . VAL A 1 158 ? -4.879 55.344 36.844 1 44.56 158 VAL A CA 1
ATOM 1256 C C . VAL A 1 158 ? -4.789 54.312 35.75 1 44.56 158 VAL A C 1
ATOM 1258 O O . VAL A 1 158 ? -5.508 53.281 35.75 1 44.56 158 VAL A O 1
ATOM 1261 N N . PHE A 1 159 ? -3.957 54.594 34.781 1 47.03 159 PHE A N 1
ATOM 1262 C CA . PHE A 1 159 ? -3.742 53.625 33.719 1 47.03 159 PHE A CA 1
ATOM 1263 C C . PHE A 1 159 ? -3.182 52.312 34.25 1 47.03 159 PHE A C 1
ATOM 1265 O O . PHE A 1 159 ? -3.523 51.25 33.781 1 47.03 159 PHE A O 1
ATOM 1272 N N . LYS A 1 160 ? -2.229 52.5 35.094 1 51.38 160 LYS A N 1
ATOM 1273 C CA . LYS A 1 160 ? -1.693 51.344 35.812 1 51.38 160 LYS A CA 1
ATOM 1274 C C . LYS A 1 160 ? -2.795 50.594 36.531 1 51.38 160 LYS A C 1
ATOM 1276 O O . LYS A 1 160 ? -2.729 49.375 36.719 1 51.38 160 LYS A O 1
ATOM 1281 N N . GLY A 1 161 ? -3.828 51.312 36.906 1 54.12 161 GLY A N 1
ATOM 1282 C CA . GLY A 1 161 ? -4.875 50.688 37.688 1 54.12 161 GLY A CA 1
ATOM 1283 C C . GLY A 1 161 ? -6.008 50.125 36.844 1 54.12 161 GLY A C 1
ATOM 1284 O O . GLY A 1 161 ? -6.488 49.031 37.094 1 54.12 161 GLY A O 1
ATOM 1285 N N . TRP A 1 162 ? -6.543 50.844 35.75 1 58.72 162 TRP A N 1
ATOM 1286 C CA . TRP A 1 162 ? -7.766 50.438 35.062 1 58.72 162 TRP A CA 1
ATOM 1287 C C . TRP A 1 162 ? -7.453 49.812 33.719 1 58.72 162 TRP A C 1
ATOM 1289 O O . TRP A 1 162 ? -8.305 49.125 33.125 1 58.72 162 TRP A O 1
ATOM 1299 N N . GLY A 1 163 ? -6.301 49.812 33.125 1 75.81 163 GLY A N 1
ATOM 1300 C CA . GLY A 1 163 ? -5.93 49.219 31.844 1 75.81 163 GLY A CA 1
ATOM 1301 C C . GLY A 1 163 ? -6.273 50.125 30.656 1 75.81 163 GLY A C 1
ATOM 1302 O O . GLY A 1 163 ? -6.965 51.125 30.812 1 75.81 163 GLY A O 1
ATOM 1303 N N . ALA A 1 164 ? -5.75 50.031 29.469 1 83.75 164 ALA A N 1
ATOM 1304 C CA . ALA A 1 164 ? -6 50.75 28.203 1 83.75 164 ALA A CA 1
ATOM 1305 C C . ALA A 1 164 ? -6.914 49.938 27.297 1 83.75 164 ALA A C 1
ATOM 1307 O O . ALA A 1 164 ? -6.859 48.688 27.281 1 83.75 164 ALA A O 1
ATOM 1308 N N . PRO A 1 165 ? -7.805 50.625 26.656 1 88.12 165 PRO A N 1
ATOM 1309 C CA . PRO A 1 165 ? -8.68 49.906 25.719 1 88.12 165 PRO A CA 1
ATOM 1310 C C . PRO A 1 165 ? -7.926 49.312 24.547 1 88.12 165 PRO A C 1
ATOM 1312 O O . PRO A 1 165 ? -7.074 49.969 23.953 1 88.12 165 PRO A O 1
ATOM 1315 N N . PHE A 1 166 ? -8.117 48.156 24.25 1 92.75 166 PHE A N 1
ATOM 1316 C CA . PHE A 1 166 ? -7.625 47.406 23.109 1 92.75 166 PHE A CA 1
ATOM 1317 C C . PHE A 1 166 ? -8.781 46.844 22.297 1 92.75 166 PHE A C 1
ATOM 1319 O O . PHE A 1 166 ? -9.672 46.156 22.828 1 92.75 166 PHE A O 1
ATOM 1326 N N . TYR A 1 167 ? -8.789 47.031 20.969 1 91.75 167 TYR A N 1
ATOM 1327 C CA . TYR A 1 167 ? -9.922 46.656 20.141 1 91.75 167 TYR A CA 1
ATOM 1328 C C . TYR A 1 167 ? -9.68 45.312 19.469 1 91.75 167 TYR A C 1
ATOM 1330 O O . TYR A 1 167 ? -8.625 45.062 18.875 1 91.75 167 TYR A O 1
ATOM 1338 N N . ILE A 1 168 ? -10.656 44.438 19.625 1 93.12 168 ILE A N 1
ATOM 1339 C CA . ILE A 1 168 ? -10.594 43.125 19.047 1 93.12 168 ILE A CA 1
ATOM 1340 C C . ILE A 1 168 ? -11.836 42.844 18.203 1 93.12 168 ILE A C 1
ATOM 1342 O O . ILE A 1 168 ? -12.797 43.625 18.25 1 93.12 168 ILE A O 1
ATOM 1346 N N . ARG A 1 169 ? -11.82 41.844 17.391 1 93.31 169 ARG A N 1
ATOM 1347 C CA . ARG A 1 169 ? -12.961 41.469 16.562 1 93.31 169 ARG A CA 1
ATOM 1348 C C . ARG A 1 169 ? -13.984 40.656 17.359 1 93.31 169 ARG A C 1
ATOM 1350 O O . ARG A 1 169 ? -13.672 40.156 18.453 1 93.31 169 ARG A O 1
ATOM 1357 N N . SER A 1 170 ? -15.172 40.5 16.797 1 91.38 170 SER A N 1
ATOM 1358 C CA . SER A 1 170 ? -16.312 39.969 17.516 1 91.38 170 SER A CA 1
ATOM 1359 C C . SER A 1 170 ? -16.109 38.5 17.875 1 91.38 170 SER A C 1
ATOM 1361 O O . SER A 1 170 ? -16.516 38.062 18.953 1 91.38 170 SER A O 1
ATOM 1363 N N . ASN A 1 171 ? -15.57 37.75 16.984 1 92.81 171 ASN A N 1
ATOM 1364 C CA . ASN A 1 171 ? -15.375 36.344 17.234 1 92.81 171 ASN A CA 1
ATOM 1365 C C . ASN A 1 171 ? -14.461 36.094 18.438 1 92.81 171 ASN A C 1
ATOM 1367 O O . ASN A 1 171 ? -14.703 35.188 19.234 1 92.81 171 ASN A O 1
ATOM 1371 N N . LEU A 1 172 ? -13.359 36.875 18.578 1 94.88 172 LEU A N 1
ATOM 1372 C CA . LEU A 1 172 ? -12.461 36.781 19.719 1 94.88 172 LEU A CA 1
ATOM 1373 C C . LEU A 1 172 ? -13.156 37.219 21.016 1 94.88 172 LEU A C 1
ATOM 1375 O O . LEU A 1 172 ? -12.961 36.594 22.062 1 94.88 172 LEU A O 1
ATOM 1379 N N . ASN A 1 173 ? -13.922 38.281 20.875 1 93.44 173 ASN A N 1
ATOM 1380 C CA . ASN A 1 173 ? -14.672 38.75 22.031 1 93.44 173 ASN A CA 1
ATOM 1381 C C . ASN A 1 173 ? -15.586 37.656 22.594 1 93.44 173 ASN A C 1
ATOM 1383 O O . ASN A 1 173 ? -15.617 37.438 23.797 1 93.44 173 ASN A O 1
ATOM 1387 N N . ARG A 1 174 ? -16.297 37.031 21.672 1 91.69 174 ARG A N 1
ATOM 1388 C CA . ARG A 1 174 ? -17.219 35.969 22.078 1 91.69 174 ARG A CA 1
ATOM 1389 C C . ARG A 1 174 ? -16.469 34.812 22.703 1 91.69 174 ARG A C 1
ATOM 1391 O O . ARG A 1 174 ? -16.922 34.219 23.672 1 91.69 174 ARG A O 1
ATOM 1398 N N . ALA A 1 175 ? -15.359 34.406 22.156 1 93.94 175 ALA A N 1
ATOM 1399 C CA . ALA A 1 175 ? -14.547 33.312 22.672 1 93.94 175 ALA A CA 1
ATOM 1400 C C . ALA A 1 175 ? -14.086 33.594 24.094 1 93.94 175 ALA A C 1
ATOM 1402 O O . ALA A 1 175 ? -14.25 32.75 24.984 1 93.94 175 ALA A O 1
ATOM 1403 N N . LEU A 1 176 ? -13.516 34.812 24.328 1 94.44 176 LEU A N 1
ATOM 1404 C CA . LEU A 1 176 ? -12.992 35.156 25.641 1 94.44 176 LEU A CA 1
ATOM 1405 C C . LEU A 1 176 ? -14.117 35.281 26.656 1 94.44 176 LEU A C 1
ATOM 1407 O O . LEU A 1 176 ? -13.953 34.906 27.828 1 94.44 176 LEU A O 1
ATOM 1411 N N . MET A 1 177 ? -15.305 35.844 26.219 1 92.25 177 MET A N 1
ATOM 1412 C CA . MET A 1 177 ? -16.453 35.969 27.094 1 92.25 177 MET A CA 1
ATOM 1413 C C . MET A 1 177 ? -16.938 34.594 27.562 1 92.25 177 MET A C 1
ATOM 1415 O O . MET A 1 177 ? -17.297 34.406 28.734 1 92.25 177 MET A O 1
ATOM 1419 N N . ARG A 1 178 ? -16.906 33.688 26.656 1 89.56 178 ARG A N 1
ATOM 1420 C CA . ARG A 1 178 ? -17.359 32.344 26.984 1 89.56 178 ARG A CA 1
ATOM 1421 C C . ARG A 1 178 ? -16.344 31.609 27.859 1 89.56 178 ARG A C 1
ATOM 1423 O O . ARG A 1 178 ? -16.719 30.922 28.797 1 89.56 178 ARG A O 1
ATOM 1430 N N . LEU A 1 179 ? -15.094 31.672 27.562 1 91.25 179 LEU A N 1
ATOM 1431 C CA . LEU A 1 179 ? -14.055 30.953 28.266 1 91.25 179 LEU A CA 1
ATOM 1432 C C . LEU A 1 179 ? -13.922 31.438 29.703 1 91.25 179 LEU A C 1
ATOM 1434 O O . LEU A 1 179 ? -13.688 30.641 30.625 1 91.25 179 LEU A O 1
ATOM 1438 N N . ARG A 1 180 ? -14.039 32.75 29.922 1 89.44 180 ARG A N 1
ATOM 1439 C CA . ARG A 1 180 ? -13.891 33.312 31.266 1 89.44 180 ARG A CA 1
ATOM 1440 C C . ARG A 1 180 ? -15.031 32.844 32.156 1 89.44 180 ARG A C 1
ATOM 1442 O O . ARG A 1 180 ? -14.867 32.75 33.375 1 89.44 180 ARG A O 1
ATOM 1449 N N . LYS A 1 181 ? -16.188 32.531 31.531 1 83.25 181 LYS A N 1
ATOM 1450 C CA . LYS A 1 181 ? -17.375 32.125 32.281 1 83.25 181 LYS A CA 1
ATOM 1451 C C . LYS A 1 181 ? -17.219 30.703 32.844 1 83.25 181 LYS A C 1
ATOM 1453 O O . LYS A 1 181 ? -17.938 30.328 33.781 1 83.25 181 LYS A O 1
ATOM 1458 N N . MET A 1 182 ? -16.359 30.016 32.312 1 81.94 182 MET A N 1
ATOM 1459 C CA . MET A 1 182 ? -16.203 28.625 32.688 1 81.94 182 MET A CA 1
ATOM 1460 C C . MET A 1 182 ? -15.375 28.484 33.969 1 81.94 182 MET A C 1
ATOM 1462 O O . MET A 1 182 ? -15.258 27.391 34.531 1 81.94 182 MET A O 1
ATOM 1466 N N . THR A 1 183 ? -14.789 29.578 34.344 1 79.69 183 THR A N 1
ATOM 1467 C CA . THR A 1 183 ? -13.938 29.562 35.531 1 79.69 183 THR A CA 1
ATOM 1468 C C . THR A 1 183 ? -14.25 30.734 36.469 1 79.69 183 THR A C 1
ATOM 1470 O O . THR A 1 183 ? -14.766 31.75 36 1 79.69 183 THR A O 1
ATOM 1473 N N . ASP A 1 184 ? -13.891 30.562 37.781 1 80.25 184 ASP A N 1
ATOM 1474 C CA . ASP A 1 184 ? -14.086 31.625 38.75 1 80.25 184 ASP A CA 1
ATOM 1475 C C . ASP A 1 184 ? -12.789 32.406 39 1 80.25 184 ASP A C 1
ATOM 1477 O O . ASP A 1 184 ? -12.773 33.375 39.75 1 80.25 184 ASP A O 1
ATOM 1481 N N . SER A 1 185 ? -11.789 31.922 38.438 1 84.62 185 SER A N 1
ATOM 1482 C CA . SER A 1 185 ? -10.477 32.562 38.562 1 84.62 185 SER A CA 1
ATOM 1483 C C . SER A 1 185 ? -9.984 33.094 37.25 1 84.62 185 SER A C 1
ATOM 1485 O O . SER A 1 185 ? -10.469 32.719 36.156 1 84.62 185 SER A O 1
ATOM 1487 N N . PRO A 1 186 ? -9.148 34.125 37.375 1 89.38 186 PRO A N 1
ATOM 1488 C CA . PRO A 1 186 ? -8.578 34.594 36.125 1 89.38 186 PRO A CA 1
ATOM 1489 C C . PRO A 1 186 ? -7.941 33.5 35.281 1 89.38 186 PRO A C 1
ATOM 1491 O O . PRO A 1 186 ? -7.363 32.562 35.844 1 89.38 186 PRO A O 1
ATOM 1494 N N . ILE A 1 187 ? -8.062 33.688 34.062 1 91.94 187 ILE A N 1
ATOM 1495 C CA . ILE A 1 187 ? -7.5 32.688 33.156 1 91.94 187 ILE A CA 1
ATOM 1496 C C . ILE A 1 187 ? -6.277 33.281 32.438 1 91.94 187 ILE A C 1
ATOM 1498 O O . ILE A 1 187 ? -6.332 34.375 31.906 1 91.94 187 ILE A O 1
ATOM 1502 N N . ASN A 1 188 ? -5.109 32.625 32.562 1 95 188 ASN A N 1
ATOM 1503 C CA . ASN A 1 188 ? -3.938 32.938 31.766 1 95 188 ASN A CA 1
ATOM 1504 C C . ASN A 1 188 ? -4.004 32.312 30.375 1 95 188 ASN A C 1
ATOM 1506 O O . ASN A 1 188 ? -3.922 31.078 30.25 1 95 188 ASN A O 1
ATOM 1510 N N . ILE A 1 189 ? -4.145 33.094 29.359 1 96.44 189 ILE A N 1
ATOM 1511 C CA . ILE A 1 189 ? -4.383 32.562 28.031 1 96.44 189 ILE A CA 1
ATOM 1512 C C . ILE A 1 189 ? -3.512 33.312 27.016 1 96.44 189 ILE A C 1
ATOM 1514 O O . ILE A 1 189 ? -3.281 34.5 27.141 1 96.44 189 ILE A O 1
ATOM 1518 N N . TRP A 1 190 ? -2.889 32.562 26.172 1 97.62 190 TRP A N 1
ATOM 1519 C CA . TRP A 1 190 ? -2.16 33.156 25.047 1 97.62 190 TRP A CA 1
ATOM 1520 C C . TRP A 1 190 ? -3.062 33.281 23.828 1 97.62 190 TRP A C 1
ATOM 1522 O O . TRP A 1 190 ? -3.668 32.281 23.391 1 97.62 190 TRP A O 1
ATOM 1532 N N . VAL A 1 191 ? -3.223 34.406 23.266 1 96.38 191 VAL A N 1
ATOM 1533 C CA . VAL A 1 191 ? -4.035 34.75 22.094 1 96.38 191 VAL A CA 1
ATOM 1534 C C . VAL A 1 191 ? -3.186 35.469 21.062 1 96.38 191 VAL A C 1
ATOM 1536 O O . VAL A 1 191 ? -2.689 36.562 21.312 1 96.38 191 VAL A O 1
ATOM 1539 N N . ASP A 1 192 ? -3.076 34.938 19.922 1 92.81 192 ASP A N 1
ATOM 1540 C CA . ASP A 1 192 ? -2.164 35.5 18.922 1 92.81 192 ASP A CA 1
ATOM 1541 C C . ASP A 1 192 ? -2.523 36.938 18.578 1 92.81 192 ASP A C 1
ATOM 1543 O O . ASP A 1 192 ? -1.639 37.781 18.406 1 92.81 192 ASP A O 1
ATOM 1547 N N . ALA A 1 193 ? -3.807 37.312 18.516 1 92.25 193 ALA A N 1
ATOM 1548 C CA . ALA A 1 193 ? -4.266 38.625 18.094 1 92.25 193 ALA A CA 1
ATOM 1549 C C . ALA A 1 193 ? -3.863 39.688 19.109 1 92.25 193 ALA A C 1
ATOM 1551 O O . ALA A 1 193 ? -3.734 40.875 18.781 1 92.25 193 ALA A O 1
ATOM 1552 N N . ILE A 1 194 ? -3.602 39.281 20.344 1 94.31 194 ILE A N 1
ATOM 1553 C CA . ILE A 1 194 ? -3.311 40.25 21.391 1 94.31 194 ILE A CA 1
ATOM 1554 C C . ILE A 1 194 ? -1.863 40.094 21.859 1 94.31 194 ILE A C 1
ATOM 1556 O O . ILE A 1 194 ? -1.153 41.062 22.047 1 94.31 194 ILE A O 1
ATOM 1560 N N . CYS A 1 195 ? -1.436 38.875 21.984 1 96.25 195 CYS A N 1
ATOM 1561 C CA . CYS A 1 195 ? -0.139 38.594 22.578 1 96.25 195 CYS A CA 1
ATOM 1562 C C . CYS A 1 195 ? 0.992 38.875 21.594 1 96.25 195 CYS A C 1
ATOM 1564 O O . CYS A 1 195 ? 2.158 38.938 21.984 1 96.25 195 CYS A O 1
ATOM 1566 N N . ILE A 1 196 ? 0.643 39 20.406 1 93.81 196 ILE A N 1
ATOM 1567 C CA . ILE A 1 196 ? 1.602 39.375 19.375 1 93.81 196 ILE A CA 1
ATOM 1568 C C . ILE A 1 196 ? 1.233 40.75 18.812 1 93.81 196 ILE A C 1
ATOM 1570 O O . ILE A 1 196 ? 0.057 41.031 18.578 1 93.81 196 ILE A O 1
ATOM 1574 N N . ASP A 1 197 ? 2.188 41.594 18.562 1 91.31 197 ASP A N 1
ATOM 1575 C CA . ASP A 1 197 ? 1.951 42.844 17.891 1 91.31 197 ASP A CA 1
ATOM 1576 C C . ASP A 1 197 ? 1.656 42.656 16.406 1 91.31 197 ASP A C 1
ATOM 1578 O O . ASP A 1 197 ? 2.572 42.438 15.609 1 91.31 197 ASP A O 1
ATOM 1582 N N . GLN A 1 198 ? 0.423 42.75 16.062 1 86.25 198 GLN A N 1
ATOM 1583 C CA . GLN A 1 198 ? -0.02 42.469 14.711 1 86.25 198 GLN A CA 1
ATOM 1584 C C . GLN A 1 198 ? 0.065 43.688 13.828 1 86.25 198 GLN A C 1
ATOM 1586 O O . GLN A 1 198 ? -0.293 43.656 12.648 1 86.25 198 GLN A O 1
ATOM 1591 N N . SER A 1 199 ? 0.562 44.844 14.344 1 83.44 199 SER A N 1
ATOM 1592 C CA . SER A 1 199 ? 0.635 46.062 13.586 1 83.44 199 SER A CA 1
ATOM 1593 C C . SER A 1 199 ? 1.785 46.062 12.586 1 83.44 199 SER A C 1
ATOM 1595 O O . SER A 1 199 ? 2.578 45.094 12.57 1 83.44 199 SER A O 1
ATOM 1597 N N . GLU A 1 200 ? 1.854 46.938 11.758 1 80.12 200 GLU A N 1
ATOM 1598 C CA . GLU A 1 200 ? 2.896 47.031 10.734 1 80.12 200 GLU A CA 1
ATOM 1599 C C . GLU A 1 200 ? 4.277 47.156 11.375 1 80.12 200 GLU A C 1
ATOM 1601 O O . GLU A 1 200 ? 5.262 46.656 10.828 1 80.12 200 GLU A O 1
ATOM 1606 N N . SER A 1 201 ? 4.305 47.844 12.492 1 80.62 201 SER A N 1
ATOM 1607 C CA . SER A 1 201 ? 5.578 48.031 13.18 1 80.62 201 SER A CA 1
ATOM 1608 C C . SER A 1 201 ? 6.012 46.75 13.891 1 80.62 201 SER A C 1
ATOM 1610 O O . SER A 1 201 ? 7.18 46.594 14.266 1 80.62 201 SER A O 1
ATOM 1612 N N . GLY A 1 202 ? 5.082 45.844 14.031 1 84.94 202 GLY A N 1
ATOM 1613 C CA . GLY A 1 202 ? 5.367 44.625 14.758 1 84.94 202 GLY A CA 1
ATOM 1614 C C . GLY A 1 202 ? 5.777 43.469 13.852 1 84.94 202 GLY A C 1
ATOM 1615 O O . GLY A 1 202 ? 5.688 42.312 14.242 1 84.94 202 GLY A O 1
ATOM 1616 N N . HIS A 1 203 ? 6.234 43.688 12.648 1 81.25 203 HIS A N 1
ATOM 1617 C CA . HIS A 1 203 ? 6.512 42.656 11.664 1 81.25 203 HIS A CA 1
ATOM 1618 C C . HIS A 1 203 ? 7.645 41.75 12.125 1 81.25 203 HIS A C 1
ATOM 1620 O O . HIS A 1 203 ? 7.586 40.531 11.922 1 81.25 203 HIS A O 1
ATOM 1626 N N . ARG A 1 204 ? 8.641 42.281 12.672 1 82.62 204 ARG A N 1
ATOM 1627 C CA . ARG A 1 204 ? 9.758 41.5 13.172 1 82.62 204 ARG A CA 1
ATOM 1628 C C . ARG A 1 204 ? 9.32 40.625 14.336 1 82.62 204 ARG A C 1
ATOM 1630 O O . ARG A 1 204 ? 9.719 39.438 14.43 1 82.62 204 ARG A O 1
ATOM 1637 N N . GLU A 1 205 ? 8.539 41.156 15.211 1 88.31 205 GLU A N 1
ATOM 1638 C CA . GLU A 1 205 ? 8 40.406 16.328 1 88.31 205 GLU A CA 1
ATOM 1639 C C . GLU A 1 205 ? 7.133 39.25 15.844 1 88.31 205 GLU A C 1
ATOM 1641 O O . GLU A 1 205 ? 7.219 38.125 16.359 1 88.31 205 GLU A O 1
ATOM 1646 N N . LYS A 1 206 ? 6.371 39.531 14.891 1 85.12 206 LYS A N 1
ATOM 1647 C CA . LYS A 1 206 ? 5.488 38.531 14.32 1 85.12 206 LYS A CA 1
ATOM 1648 C C . LYS A 1 206 ? 6.285 37.344 13.766 1 85.12 206 LYS A C 1
ATOM 1650 O O . LYS A 1 206 ? 5.941 36.188 14.008 1 85.12 206 LYS A O 1
ATOM 1655 N N . GLU A 1 207 ? 7.297 37.625 13.07 1 81.75 207 GLU A N 1
ATOM 1656 C CA . GLU A 1 207 ? 8.148 36.594 12.5 1 81.75 207 GLU A CA 1
ATOM 1657 C C . GLU A 1 207 ? 8.781 35.719 13.594 1 81.75 207 GLU A C 1
ATOM 1659 O O . GLU A 1 207 ? 8.836 34.5 13.469 1 81.75 207 GLU A O 1
ATOM 1664 N N . GLN A 1 208 ? 9.203 36.375 14.602 1 85.5 208 GLN A N 1
ATOM 1665 C CA . GLN A 1 208 ? 9.844 35.688 15.711 1 85.5 208 GLN A CA 1
ATOM 1666 C C . GLN A 1 208 ? 8.844 34.812 16.469 1 85.5 208 GLN A C 1
ATOM 1668 O O . GLN A 1 208 ? 9.156 33.688 16.844 1 85.5 208 GLN A O 1
ATOM 1673 N N . GLN A 1 209 ? 7.664 35.344 16.688 1 89.25 209 GLN A N 1
ATOM 1674 C CA . GLN A 1 209 ? 6.633 34.594 17.422 1 89.25 209 GLN A CA 1
ATOM 1675 C C . GLN A 1 209 ? 6.105 33.438 16.594 1 89.25 209 GLN A C 1
ATOM 1677 O O . GLN A 1 209 ? 5.785 32.375 17.156 1 89.25 209 GLN A O 1
ATOM 1682 N N . LEU A 1 210 ? 6.078 33.625 15.328 1 83.5 210 LEU A N 1
ATOM 1683 C CA . LEU A 1 210 ? 5.656 32.531 14.453 1 83.5 210 LEU A CA 1
ATOM 1684 C C . LEU A 1 210 ? 6.648 31.375 14.5 1 83.5 210 LEU A C 1
ATOM 1686 O O . LEU A 1 210 ? 6.254 30.203 14.438 1 83.5 210 LEU A O 1
ATOM 1690 N N . ALA A 1 211 ? 7.895 31.719 14.617 1 81.88 211 ALA A N 1
ATOM 1691 C CA . ALA A 1 211 ? 8.938 30.703 14.719 1 81.88 211 ALA A CA 1
ATOM 1692 C C . ALA A 1 211 ? 8.812 29.906 16.016 1 81.88 211 ALA A C 1
ATOM 1694 O O . ALA A 1 211 ? 9.25 28.766 16.094 1 81.88 211 ALA A O 1
ATOM 1695 N N . MET A 1 212 ? 8.102 30.5 16.984 1 90.56 212 MET A N 1
ATOM 1696 C CA . MET A 1 212 ? 7.961 29.875 18.297 1 90.56 212 MET A CA 1
ATOM 1697 C C . MET A 1 212 ? 6.582 29.25 18.469 1 90.56 212 MET A C 1
ATOM 1699 O O . MET A 1 212 ? 6.277 28.672 19.5 1 90.56 212 MET A O 1
ATOM 1703 N N . MET A 1 213 ? 5.805 29.344 17.469 1 90.5 213 MET A N 1
ATOM 1704 C CA . MET A 1 213 ? 4.406 28.953 17.578 1 90.5 213 MET A CA 1
ATOM 1705 C C . MET A 1 213 ? 4.289 27.484 18.016 1 90.5 213 MET A C 1
ATOM 1707 O O . MET A 1 213 ? 3.432 27.141 18.828 1 90.5 213 MET A O 1
ATOM 1711 N N . ALA A 1 214 ? 5.113 26.672 17.484 1 88.06 214 ALA A N 1
ATOM 1712 C CA . ALA A 1 214 ? 5.098 25.25 17.812 1 88.06 214 ALA A CA 1
ATOM 1713 C C . ALA A 1 214 ? 5.289 25.031 19.312 1 88.06 214 ALA A C 1
ATOM 1715 O O . ALA A 1 214 ? 4.566 24.25 19.938 1 88.06 214 ALA A O 1
ATOM 1716 N N . GLN A 1 215 ? 6.234 25.734 19.859 1 90.94 215 GLN A N 1
ATOM 1717 C CA . GLN A 1 215 ? 6.527 25.594 21.281 1 90.94 215 GLN A CA 1
ATOM 1718 C C . GLN A 1 215 ? 5.422 26.219 22.141 1 90.94 215 GLN A C 1
ATOM 1720 O O . GLN A 1 215 ? 5.078 25.688 23.188 1 90.94 215 GLN A O 1
ATOM 1725 N N . ILE A 1 216 ? 4.949 27.328 21.656 1 95 216 ILE A N 1
ATOM 1726 C CA . ILE A 1 216 ? 3.908 28.031 22.391 1 95 216 ILE A CA 1
ATOM 1727 C C . ILE A 1 216 ? 2.705 27.109 22.594 1 95 216 ILE A C 1
ATOM 1729 O O . ILE A 1 216 ? 2.203 26.969 23.703 1 95 216 ILE A O 1
ATOM 1733 N N . TYR A 1 217 ? 2.285 26.469 21.594 1 94.19 217 TYR A N 1
ATOM 1734 C CA . TYR A 1 217 ? 1.119 25.609 21.688 1 94.19 217 TYR A CA 1
ATOM 1735 C C . TYR A 1 217 ? 1.46 24.297 22.406 1 94.19 217 TYR A C 1
ATOM 1737 O O . TYR A 1 217 ? 0.618 23.734 23.109 1 94.19 217 TYR A O 1
ATOM 1745 N N . ASN A 1 218 ? 2.633 23.812 22.25 1 92.12 218 ASN A N 1
ATOM 1746 C CA . ASN A 1 218 ? 3.027 22.594 22.953 1 92.12 218 ASN A CA 1
ATOM 1747 C C . ASN A 1 218 ? 3.178 22.828 24.453 1 92.12 218 ASN A C 1
ATOM 1749 O O . ASN A 1 218 ? 2.875 21.938 25.25 1 92.12 218 ASN A O 1
ATOM 1753 N N . TYR A 1 219 ? 3.686 24.016 24.812 1 93.44 219 TYR A N 1
ATOM 1754 C CA . TYR A 1 219 ? 3.965 24.297 26.219 1 93.44 219 TYR A CA 1
ATOM 1755 C C . TYR A 1 219 ? 2.697 24.719 26.953 1 93.44 219 TYR A C 1
ATOM 1757 O O . TYR A 1 219 ? 2.662 24.719 28.188 1 93.44 219 TYR A O 1
ATOM 1765 N N . ALA A 1 220 ? 1.697 25.078 26.172 1 95.44 220 ALA A N 1
ATOM 1766 C CA . ALA A 1 220 ? 0.416 25.359 26.812 1 95.44 220 ALA A CA 1
ATOM 1767 C C . ALA A 1 220 ? -0.143 24.125 27.5 1 95.44 220 ALA A C 1
ATOM 1769 O O . ALA A 1 220 ? 0.039 23 27.031 1 95.44 220 ALA A O 1
ATOM 1770 N N . SER A 1 221 ? -0.815 24.328 28.625 1 93.69 221 SER A N 1
ATOM 1771 C CA . SER A 1 221 ? -1.437 23.219 29.328 1 93.69 221 SER A CA 1
ATOM 1772 C C . SER A 1 221 ? -2.611 22.656 28.547 1 93.69 221 SER A C 1
ATOM 1774 O O . SER A 1 221 ? -2.938 21.469 28.656 1 93.69 221 SER A O 1
ATOM 1776 N N . HIS A 1 222 ? -3.197 23.531 27.875 1 93.88 222 HIS A N 1
ATOM 1777 C CA . HIS A 1 222 ? -4.418 23.188 27.156 1 93.88 222 HIS A CA 1
ATOM 1778 C C . HIS A 1 222 ? -4.68 24.156 26.016 1 93.88 222 HIS A C 1
ATOM 1780 O O . HIS A 1 222 ? -4.398 25.359 26.125 1 93.88 222 HIS A O 1
ATOM 1786 N N . VAL A 1 223 ? -5.109 23.688 24.891 1 96.25 223 VAL A N 1
ATOM 1787 C CA . VAL A 1 223 ? -5.496 24.531 23.766 1 96.25 223 VAL A CA 1
ATOM 1788 C C . VAL A 1 223 ? -7.02 24.578 23.656 1 96.25 223 VAL A C 1
ATOM 1790 O O . VAL A 1 223 ? -7.676 23.547 23.547 1 96.25 223 VAL A O 1
ATOM 1793 N N . CYS A 1 224 ? -7.574 25.734 23.719 1 96.69 224 CYS A N 1
ATOM 1794 C CA . CYS A 1 224 ? -9.008 25.953 23.562 1 96.69 224 CYS A CA 1
ATOM 1795 C C . CYS A 1 224 ? -9.352 26.297 22.125 1 96.69 224 CYS A C 1
ATOM 1797 O O . CYS A 1 224 ? -9.055 27.406 21.656 1 96.69 224 CYS A O 1
ATOM 1799 N N . ILE A 1 225 ? -10.016 25.391 21.484 1 97 225 ILE A N 1
ATOM 1800 C CA . ILE A 1 225 ? -10.422 25.609 20.109 1 97 225 ILE A CA 1
ATOM 1801 C C . ILE A 1 225 ? -11.828 26.203 20.062 1 97 225 ILE A C 1
ATOM 1803 O O . ILE A 1 225 ? -12.781 25.594 20.562 1 97 225 ILE A O 1
ATOM 1807 N N . TRP A 1 226 ? -11.93 27.391 19.5 1 96.12 226 TRP A N 1
ATOM 1808 C CA . TRP A 1 226 ? -13.211 28.094 19.422 1 96.12 226 TRP A CA 1
ATOM 1809 C C . TRP A 1 226 ? -13.773 28.031 18 1 96.12 226 TRP A C 1
ATOM 1811 O O . TRP A 1 226 ? -13.18 28.562 17.062 1 96.12 226 TRP A O 1
ATOM 1821 N N . LEU A 1 227 ? -14.977 27.375 17.828 1 94.56 227 LEU A N 1
ATOM 1822 C CA . LEU A 1 227 ? -15.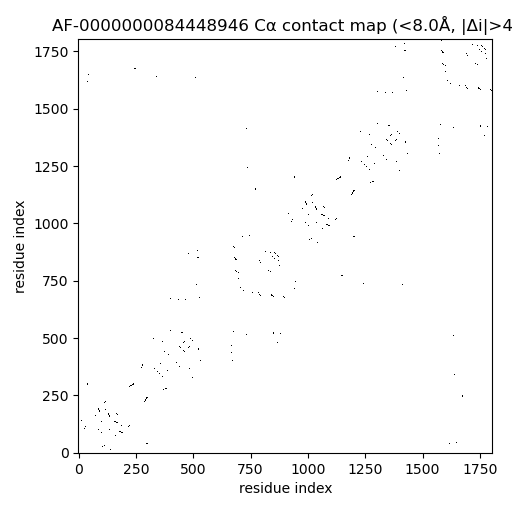555 27.172 16.5 1 94.56 227 LEU A CA 1
ATOM 1823 C C . LEU A 1 227 ? -16.547 28.281 16.172 1 94.56 227 LEU A C 1
ATOM 1825 O O . LEU A 1 227 ? -16.969 28.438 15.023 1 94.56 227 LEU A O 1
ATOM 1829 N N . GLY A 1 228 ? -17 29.016 17.156 1 89.75 228 GLY A N 1
ATOM 1830 C CA . GLY A 1 228 ? -17.984 30.062 16.938 1 89.75 228 GLY A CA 1
ATOM 1831 C C . GLY A 1 228 ? -19.219 29.906 17.781 1 89.75 228 GLY A C 1
ATOM 1832 O O . GLY A 1 228 ? -19.297 29 18.641 1 89.75 228 GLY A O 1
ATOM 1833 N N . ASP A 1 229 ? -20.234 30.75 17.531 1 81.81 229 ASP A N 1
ATOM 1834 C CA . ASP A 1 229 ? -21.391 30.812 18.406 1 81.81 229 ASP A CA 1
ATOM 1835 C C . ASP A 1 229 ? -22.609 30.141 17.766 1 81.81 229 ASP A C 1
ATOM 1837 O O . ASP A 1 229 ? -23.719 30.203 18.312 1 81.81 229 ASP A O 1
ATOM 1841 N N . SER A 1 230 ? -22.375 29.469 16.688 1 75.75 230 SER A N 1
ATOM 1842 C CA . SER A 1 230 ? -23.547 28.828 16.078 1 75.75 230 SER A CA 1
ATOM 1843 C C . SER A 1 230 ? -23.969 27.609 16.875 1 75.75 230 SER A C 1
ATOM 1845 O O . SER A 1 230 ? -23.266 26.594 16.906 1 75.75 230 SER A O 1
ATOM 1847 N N . SER A 1 231 ? -25.094 27.766 17.547 1 70.06 231 SER A N 1
ATOM 1848 C CA . SER A 1 231 ? -25.578 26.734 18.453 1 70.06 231 SER A CA 1
ATOM 1849 C C . SER A 1 231 ? -26.469 25.734 17.719 1 70.06 231 SER A C 1
ATOM 1851 O O . SER A 1 231 ? -26.719 24.641 18.203 1 70.06 231 SER A O 1
ATOM 1853 N N . ALA A 1 232 ? -26.875 26.078 16.562 1 77.81 232 ALA A N 1
ATOM 1854 C CA . ALA A 1 232 ? -27.938 25.281 15.93 1 77.81 232 ALA A CA 1
ATOM 1855 C C . ALA A 1 232 ? -27.5 23.844 15.742 1 77.81 232 ALA A C 1
ATOM 1857 O O . ALA A 1 232 ? -28.312 22.922 15.891 1 77.81 232 ALA A O 1
ATOM 1858 N N . HIS A 1 233 ? -26.266 23.672 15.633 1 84.56 233 HIS A N 1
ATOM 1859 C CA . HIS A 1 233 ? -25.828 22.312 15.312 1 84.56 233 HIS A CA 1
ATOM 1860 C C . HIS A 1 233 ? -24.969 21.734 16.438 1 84.56 233 HIS A C 1
ATOM 1862 O O . HIS A 1 233 ? -24.75 20.516 16.484 1 84.56 233 HIS A O 1
ATOM 1868 N N . ALA A 1 234 ? -24.578 22.5 17.406 1 90.75 234 ALA A N 1
ATOM 1869 C CA . ALA A 1 234 ? -23.547 22.094 18.359 1 90.75 234 ALA A CA 1
ATOM 1870 C C . ALA A 1 234 ? -24.109 21.109 19.406 1 90.75 234 ALA A C 1
ATOM 1872 O O . ALA A 1 234 ? -23.453 20.141 19.75 1 90.75 234 ALA A O 1
ATOM 1873 N N . GLU A 1 235 ? -25.328 21.359 19.828 1 91.38 235 GLU A N 1
ATOM 1874 C CA . GLU A 1 235 ? -25.875 20.547 20.906 1 91.38 235 GLU A CA 1
ATOM 1875 C C . GLU A 1 235 ? -26.062 19.094 20.469 1 91.38 235 GLU A C 1
ATOM 1877 O O . GLU A 1 235 ? -25.578 18.172 21.109 1 91.38 235 GLU A O 1
ATOM 1882 N N . GLY A 1 236 ? -26.781 18.938 19.375 1 92.62 236 GLY A N 1
ATOM 1883 C CA . GLY A 1 236 ? -27.016 17.594 18.859 1 92.62 236 GLY A CA 1
ATOM 1884 C C . GLY A 1 236 ? -25.734 16.875 18.469 1 92.62 236 GLY A C 1
ATOM 1885 O O . GLY A 1 236 ? -25.594 15.672 18.703 1 92.62 236 GLY A O 1
ATOM 1886 N N . ALA A 1 237 ? -24.828 17.594 17.891 1 95.25 237 ALA A N 1
ATOM 1887 C CA . ALA A 1 237 ? -23.562 17.031 17.438 1 95.25 237 ALA A CA 1
ATOM 1888 C C . ALA A 1 237 ? -22.734 16.547 18.625 1 95.25 237 ALA A C 1
ATOM 1890 O O . ALA A 1 237 ? -22.25 15.414 18.641 1 95.25 237 ALA A O 1
ATOM 1891 N N . PHE A 1 238 ? -22.609 17.375 19.688 1 94.62 238 PHE A N 1
ATOM 1892 C CA . PHE A 1 238 ? -21.75 17.062 20.812 1 94.62 238 PHE A CA 1
ATOM 1893 C C . PHE A 1 238 ? -22.391 16 21.703 1 94.62 238 PHE A C 1
ATOM 1895 O O . PHE A 1 238 ? -21.688 15.188 22.312 1 94.62 238 PHE A O 1
ATOM 1902 N N . ARG A 1 239 ? -23.703 15.992 21.688 1 92.75 239 ARG A N 1
ATOM 1903 C CA . ARG A 1 239 ? -24.391 14.906 22.375 1 92.75 239 ARG A CA 1
ATOM 1904 C C . ARG A 1 239 ? -24.094 13.562 21.719 1 92.75 239 ARG A C 1
ATOM 1906 O O . ARG A 1 239 ? -23.875 12.562 22.406 1 92.75 239 ARG A O 1
ATOM 1913 N N . LEU A 1 240 ? -24.156 13.555 20.422 1 95.12 240 LEU A N 1
ATOM 1914 C CA . LEU A 1 240 ? -23.812 12.336 19.703 1 95.12 240 LEU A CA 1
ATOM 1915 C C . LEU A 1 240 ? -22.391 11.906 20.016 1 95.12 240 LEU A C 1
ATOM 1917 O O . LEU A 1 240 ? -22.125 10.719 20.25 1 95.12 240 LEU A O 1
ATOM 1921 N N . VAL A 1 241 ? -21.422 12.891 19.984 1 95.12 241 VAL A N 1
ATOM 1922 C CA . VAL A 1 241 ? -20.016 12.602 20.25 1 95.12 241 VAL A CA 1
ATOM 1923 C C . VAL A 1 241 ? -19.875 11.93 21.609 1 95.12 241 VAL A C 1
ATOM 1925 O O . VAL A 1 241 ? -19.188 10.914 21.734 1 95.12 241 VAL A O 1
ATOM 1928 N N . ARG A 1 242 ? -20.562 12.438 22.578 1 92.31 242 ARG A N 1
ATOM 1929 C CA . ARG A 1 242 ? -20.5 11.875 23.922 1 92.31 242 ARG A CA 1
ATOM 1930 C C . ARG A 1 242 ? -21.109 10.484 23.969 1 92.31 242 ARG A C 1
ATOM 1932 O O . ARG A 1 242 ? -20.531 9.57 24.562 1 92.31 242 ARG A O 1
ATOM 1939 N N . ASP A 1 243 ? -22.125 10.289 23.281 1 91.62 243 ASP A N 1
ATOM 1940 C CA . ASP A 1 243 ? -22.859 9.031 23.328 1 91.62 243 ASP A CA 1
ATOM 1941 C C . ASP A 1 243 ? -22.062 7.902 22.688 1 91.62 243 ASP A C 1
ATOM 1943 O O . ASP A 1 243 ? -21.984 6.797 23.219 1 91.62 243 ASP A O 1
ATOM 1947 N N . ILE A 1 244 ? -21.422 8.18 21.625 1 92 244 ILE A N 1
ATOM 1948 C CA . ILE A 1 244 ? -20.875 7.098 20.812 1 92 244 ILE A CA 1
ATOM 1949 C C . ILE A 1 244 ? -19.484 6.73 21.328 1 92 244 ILE A C 1
ATOM 1951 O O . ILE A 1 244 ? -18.844 5.812 20.797 1 92 244 ILE A O 1
ATOM 1955 N N . MET A 1 245 ? -18.969 7.473 22.328 1 89.62 245 MET A N 1
ATOM 1956 C CA . MET A 1 245 ? -17.75 7.027 22.969 1 89.62 245 MET A CA 1
ATOM 1957 C C . MET A 1 245 ? -17.938 5.668 23.641 1 89.62 245 MET A C 1
ATOM 1959 O O . MET A 1 245 ? -16.969 4.953 23.891 1 89.62 245 MET A O 1
ATOM 1963 N N . ASN A 1 246 ? -19.172 5.445 23.906 1 86.88 246 ASN A N 1
ATOM 1964 C CA . ASN A 1 246 ? -19.562 4.074 24.203 1 86.88 246 ASN A CA 1
ATOM 1965 C C . ASN A 1 246 ? -19.875 3.281 22.938 1 86.88 246 ASN A C 1
ATOM 1967 O O . ASN A 1 246 ? -20.922 3.5 22.312 1 86.88 246 ASN A O 1
ATOM 1971 N N . PHE A 1 247 ? -19.078 2.371 22.625 1 88.75 247 PHE A N 1
ATOM 1972 C CA . PHE A 1 247 ? -19.125 1.702 21.328 1 88.75 247 PHE A CA 1
ATOM 1973 C C . PHE A 1 247 ? -20.375 0.846 21.203 1 88.75 247 PHE A C 1
ATOM 1975 O O . PHE A 1 247 ? -20.828 0.542 20.094 1 88.75 247 PHE A O 1
ATOM 1982 N N . LYS A 1 248 ? -20.953 0.362 22.344 1 84.69 248 LYS A N 1
ATOM 1983 C CA . LYS A 1 248 ? -22.234 -0.328 22.281 1 84.69 248 LYS A CA 1
ATOM 1984 C C . LYS A 1 248 ? -23.328 0.609 21.781 1 84.69 248 LYS A C 1
ATOM 1986 O O . LYS A 1 248 ? -24.172 0.215 20.984 1 84.69 248 LYS A O 1
ATOM 1991 N N . LYS A 1 249 ? -23.25 1.807 22.359 1 89.06 249 LYS A N 1
ATOM 1992 C CA . LYS A 1 249 ? -24.203 2.816 21.906 1 89.06 249 LYS A CA 1
ATOM 1993 C C . LYS A 1 249 ? -23.953 3.199 20.453 1 89.06 249 LYS A C 1
ATOM 1995 O O . LYS A 1 249 ? -24.891 3.494 19.703 1 89.06 249 LYS A O 1
ATOM 2000 N N . PHE A 1 250 ? -22.766 3.227 20.109 1 91.31 250 PHE A N 1
ATOM 2001 C CA . PHE A 1 250 ? -22.406 3.52 18.734 1 91.31 250 PHE A CA 1
ATOM 2002 C C . PHE A 1 250 ? -23.109 2.561 17.781 1 91.31 250 PHE A C 1
ATOM 2004 O O . PHE A 1 250 ? -23.703 2.988 16.781 1 91.31 250 PHE A O 1
ATOM 2011 N N . ASP A 1 251 ? -23.062 1.317 18.109 1 88.06 251 ASP A N 1
ATOM 2012 C CA . ASP A 1 251 ? -23.703 0.304 17.266 1 88.06 251 ASP A CA 1
ATOM 2013 C C . ASP A 1 251 ? -25.203 0.583 17.125 1 88.06 251 ASP A C 1
ATOM 2015 O O . ASP A 1 251 ? -25.75 0.48 16.016 1 88.06 251 ASP A O 1
ATOM 2019 N N . THR A 1 252 ? -25.703 0.916 18.188 1 89.25 252 THR A N 1
ATOM 2020 C CA . THR A 1 252 ? -27.141 1.182 18.203 1 89.25 252 THR A CA 1
ATOM 2021 C C . THR A 1 252 ? -27.469 2.447 17.422 1 89.25 252 THR A C 1
ATOM 2023 O O . THR A 1 252 ? -28.469 2.488 16.688 1 89.25 252 THR A O 1
ATOM 2026 N N . LYS A 1 253 ? -26.625 3.455 17.609 1 90.94 253 LYS A N 1
ATOM 2027 C CA . LYS A 1 253 ? -26.875 4.742 16.953 1 90.94 253 LYS A CA 1
ATOM 2028 C C . LYS A 1 253 ? -26.719 4.633 15.445 1 90.94 253 LYS A C 1
ATOM 2030 O O . LYS A 1 253 ? -27.422 5.324 14.695 1 90.94 253 LYS A O 1
ATOM 2035 N N . VAL A 1 254 ? -25.875 3.836 14.961 1 90.81 254 VAL A N 1
ATOM 2036 C CA . VAL A 1 254 ? -25.688 3.635 13.531 1 90.81 254 VAL A CA 1
ATOM 2037 C C . VAL A 1 254 ? -26.906 2.939 12.93 1 90.81 254 VAL A C 1
ATOM 2039 O O . VAL A 1 254 ? -27.328 3.258 11.82 1 90.81 254 VAL A O 1
ATOM 2042 N N . ARG A 1 255 ? -27.484 2.051 13.664 1 87.5 255 ARG A N 1
ATOM 2043 C CA . ARG A 1 255 ? -28.625 1.27 13.188 1 87.5 255 ARG A CA 1
ATOM 2044 C C . ARG A 1 255 ? -29.922 2.066 13.289 1 87.5 255 ARG A C 1
ATOM 2046 O O . ARG A 1 255 ? -30.844 1.854 12.508 1 87.5 255 ARG A O 1
ATOM 2053 N N . SER A 1 256 ? -29.891 3.014 14.133 1 89.5 256 SER A N 1
ATOM 2054 C CA . SER A 1 256 ? -31.125 3.742 14.43 1 89.5 256 SER A CA 1
ATOM 2055 C C . SER A 1 256 ? -31.375 4.84 13.406 1 89.5 256 SER A C 1
ATOM 2057 O O . SER A 1 256 ? -30.453 5.551 13.008 1 89.5 256 SER A O 1
ATOM 2059 N N . SER A 1 257 ? -32.562 5.027 12.992 1 88.19 257 SER A N 1
ATOM 2060 C CA . SER A 1 257 ? -32.938 6.102 12.086 1 88.19 257 SER A CA 1
ATOM 2061 C C . SER A 1 257 ? -33.156 7.41 12.836 1 88.19 257 SER A C 1
ATOM 2063 O O . SER A 1 257 ? -33.125 8.484 12.234 1 88.19 257 SER A O 1
ATOM 2065 N N . GLU A 1 258 ? -33.25 7.328 14.133 1 88.25 258 GLU A N 1
ATOM 2066 C CA . GLU A 1 258 ? -33.531 8.5 14.953 1 88.25 258 GLU A CA 1
ATOM 2067 C C . GLU A 1 258 ? -32.281 9.383 15.094 1 88.25 258 GLU A C 1
ATOM 2069 O O . GLU A 1 258 ? -32.406 10.562 15.453 1 88.25 258 GLU A O 1
ATOM 2074 N N . THR A 1 259 ? -31.219 8.891 14.781 1 92 259 THR A N 1
ATOM 2075 C CA . THR A 1 259 ? -29.969 9.617 15.008 1 92 259 THR A CA 1
ATOM 2076 C C . THR A 1 259 ? -29.531 10.359 13.75 1 92 259 THR A C 1
ATOM 2078 O O . THR A 1 259 ? -28.438 10.922 13.703 1 92 259 THR A O 1
ATOM 2081 N N . LYS A 1 260 ? -30.344 10.336 12.719 1 93.62 260 LYS A N 1
ATOM 2082 C CA . LYS A 1 260 ? -30.016 10.969 11.445 1 93.62 260 LYS A CA 1
ATOM 2083 C C . LYS A 1 260 ? -29.609 12.43 11.641 1 93.62 260 LYS A C 1
ATOM 2085 O O . LYS A 1 260 ? -28.562 12.852 11.164 1 93.62 260 LYS A O 1
ATOM 2090 N N . ASP A 1 261 ? -30.406 13.141 12.398 1 93.12 261 ASP A N 1
ATOM 2091 C CA . ASP A 1 261 ? -30.172 14.57 12.586 1 93.12 261 ASP A CA 1
ATOM 2092 C C . ASP A 1 261 ? -28.875 14.812 13.344 1 93.12 261 ASP A C 1
ATOM 2094 O O . ASP A 1 261 ? -28.156 15.789 13.078 1 93.12 261 ASP A O 1
ATOM 2098 N N . ASN A 1 262 ? -28.594 14.023 14.273 1 94.5 262 ASN A N 1
ATOM 2099 C CA . ASN A 1 262 ? -27.359 14.172 15.039 1 94.5 262 ASN A CA 1
ATOM 2100 C C . ASN A 1 262 ? -26.125 13.977 14.156 1 94.5 262 ASN A C 1
ATOM 2102 O O . ASN A 1 262 ? -25.141 14.695 14.305 1 94.5 262 ASN A O 1
ATOM 2106 N N . TRP A 1 263 ? -26.25 13.016 13.289 1 95.69 263 TRP A N 1
ATOM 2107 C CA . TRP A 1 263 ? -25.141 12.789 12.359 1 95.69 263 TRP A CA 1
ATOM 2108 C C . TRP A 1 263 ? -24.953 13.984 11.43 1 95.69 263 TRP A C 1
ATOM 2110 O O . TRP A 1 263 ? -23.828 14.406 11.164 1 95.69 263 TRP A O 1
ATOM 2120 N N . ILE A 1 264 ? -26.047 14.484 10.961 1 94.5 264 ILE A N 1
ATOM 2121 C CA . ILE A 1 264 ? -26.016 15.648 10.078 1 94.5 264 ILE A CA 1
ATOM 2122 C C . ILE A 1 264 ? -25.391 16.844 10.805 1 94.5 264 ILE A C 1
ATOM 2124 O O . ILE A 1 264 ? -24.547 17.547 10.242 1 94.5 264 ILE A O 1
ATOM 2128 N N . GLN A 1 265 ? -25.75 17.016 12.047 1 94.5 265 GLN A N 1
ATOM 2129 C CA . GLN A 1 265 ? -25.219 18.109 12.852 1 94.5 265 GLN A CA 1
ATOM 2130 C C . GLN A 1 265 ? -23.719 17.953 13.086 1 94.5 265 GLN A C 1
ATOM 2132 O O . GLN A 1 265 ? -22.984 18.938 13.094 1 94.5 265 GLN A O 1
ATOM 2137 N N . LEU A 1 266 ? -23.266 16.75 13.266 1 95.75 266 LEU A N 1
ATOM 2138 C CA . LEU A 1 266 ? -21.828 16.484 13.422 1 95.75 266 LEU A CA 1
ATOM 2139 C C . LEU A 1 266 ? -21.078 16.891 12.156 1 95.75 266 LEU A C 1
ATOM 2141 O O . LEU A 1 266 ? -20.031 17.531 12.234 1 95.75 266 LEU A O 1
ATOM 2145 N N . ILE A 1 267 ? -21.625 16.516 11.008 1 94.75 267 ILE A N 1
ATOM 2146 C CA . ILE A 1 267 ? -20.984 16.828 9.742 1 94.75 267 ILE A CA 1
ATOM 2147 C C . ILE A 1 267 ? -20.969 18.344 9.531 1 94.75 267 ILE A C 1
ATOM 2149 O O . ILE A 1 267 ? -20 18.891 9 1 94.75 267 ILE A O 1
ATOM 2153 N N . GLU A 1 268 ? -22 18.969 9.984 1 93.12 268 GLU A N 1
ATOM 2154 C CA . GLU A 1 268 ? -22.047 20.438 9.875 1 93.12 268 GLU A CA 1
ATOM 2155 C C . GLU A 1 268 ? -20.969 21.094 10.719 1 93.12 268 GLU A C 1
ATOM 2157 O O . GLU A 1 268 ? -20.359 22.078 10.297 1 93.12 268 GLU A O 1
ATOM 2162 N N . ILE A 1 269 ? -20.719 20.562 11.883 1 93.94 269 ILE A N 1
ATOM 2163 C CA . ILE A 1 269 ? -19.656 21.078 12.75 1 93.94 269 ILE A CA 1
ATOM 2164 C C . ILE A 1 269 ? -18.312 20.906 12.07 1 93.94 269 ILE A C 1
ATOM 2166 O O . ILE A 1 269 ? -17.422 21.75 12.203 1 93.94 269 ILE A O 1
ATOM 2170 N N . MET A 1 270 ? -18.141 19.797 11.359 1 93.44 270 MET A N 1
ATOM 2171 C CA . MET A 1 270 ? -16.906 19.5 10.672 1 93.44 270 MET A CA 1
ATOM 2172 C C . MET A 1 270 ? -16.625 20.5 9.562 1 93.44 270 MET A C 1
ATOM 2174 O O . MET A 1 270 ? -15.492 20.625 9.094 1 93.44 270 MET A O 1
ATOM 2178 N N . LYS A 1 271 ? -17.609 21.219 9.156 1 89.31 271 LYS A N 1
ATOM 2179 C CA . LYS A 1 271 ? -17.484 22.188 8.07 1 89.31 271 LYS A CA 1
ATOM 2180 C C . LYS A 1 271 ? -17.25 23.594 8.609 1 89.31 271 LYS A C 1
ATOM 2182 O O . LYS A 1 271 ? -17.25 24.562 7.848 1 89.31 271 LYS A O 1
ATOM 2187 N N . ALA A 1 272 ? -17.062 23.719 9.93 1 90.88 272 ALA A N 1
ATOM 2188 C CA . ALA A 1 272 ? -16.781 25.016 10.523 1 90.88 272 ALA A CA 1
ATOM 2189 C C . ALA A 1 272 ? -15.523 25.641 9.914 1 90.88 272 ALA A C 1
ATOM 2191 O O . ALA A 1 272 ? -14.594 24.922 9.531 1 90.88 272 ALA A O 1
ATOM 2192 N N . ALA A 1 273 ? -15.438 26.953 9.898 1 89.12 273 ALA A N 1
ATOM 2193 C CA . ALA A 1 273 ? -14.375 27.703 9.242 1 89.12 273 ALA A CA 1
ATOM 2194 C C . ALA A 1 273 ? -13.016 27.375 9.859 1 89.12 273 ALA A C 1
ATOM 2196 O O . ALA A 1 273 ? -11.992 27.391 9.172 1 89.12 273 ALA A O 1
ATOM 2197 N N . TRP A 1 274 ? -13.055 27.109 11.086 1 93.25 274 TRP A N 1
ATOM 2198 C CA . TRP A 1 274 ? -11.805 26.797 11.773 1 93.25 274 TRP A CA 1
ATOM 2199 C C . TRP A 1 274 ? -11.078 25.641 11.094 1 93.25 274 TRP A C 1
ATOM 2201 O O . TRP A 1 274 ? -9.859 25.672 10.922 1 93.25 274 TRP A O 1
ATOM 2211 N N . PHE A 1 275 ? -11.797 24.656 10.633 1 92.62 275 PHE A N 1
ATOM 2212 C CA . PHE A 1 275 ? -11.211 23.453 10.07 1 92.62 275 PHE A CA 1
ATOM 2213 C C . PHE A 1 275 ? -10.57 23.734 8.719 1 92.62 275 PHE A C 1
ATOM 2215 O O . PHE A 1 275 ? -9.797 22.922 8.211 1 92.62 275 PHE A O 1
ATOM 2222 N N . SER A 1 276 ? -10.742 24.875 8.188 1 88.88 276 SER A N 1
ATOM 2223 C CA . SER A 1 276 ? -10.211 25.156 6.859 1 88.88 276 SER A CA 1
ATOM 2224 C C . SER A 1 276 ? -8.883 25.906 6.945 1 88.88 276 SER A C 1
ATOM 2226 O O . SER A 1 276 ? -8.18 26.047 5.941 1 88.88 276 SER A O 1
ATOM 2228 N N . ARG A 1 277 ? -8.492 26.281 8.125 1 90.19 277 ARG A N 1
ATOM 2229 C CA . ARG A 1 277 ? -7.266 27.062 8.297 1 90.19 277 ARG A CA 1
ATOM 2230 C C . ARG A 1 277 ? -6.051 26.141 8.359 1 90.19 277 ARG A C 1
ATOM 2232 O O . ARG A 1 277 ? -6.074 25.125 9.055 1 90.19 277 ARG A O 1
ATOM 2239 N N . ARG A 1 278 ? -5.055 26.547 7.773 1 91 278 ARG A N 1
ATOM 2240 C CA . ARG A 1 278 ? -3.885 25.688 7.648 1 91 278 ARG A CA 1
ATOM 2241 C C . ARG A 1 278 ? -3.082 25.672 8.945 1 91 278 ARG A C 1
ATOM 2243 O O . ARG A 1 278 ? -2.557 24.625 9.336 1 91 278 ARG A O 1
ATOM 2250 N N . TRP A 1 279 ? -2.967 26.781 9.672 1 90.56 279 TRP A N 1
ATOM 2251 C CA . TRP A 1 279 ? -2.113 26.875 10.852 1 90.56 279 TRP A CA 1
ATOM 2252 C C . TRP A 1 279 ? -2.668 26.047 12 1 90.56 279 TRP A C 1
ATOM 2254 O O . TRP A 1 279 ? -1.941 25.703 12.938 1 90.56 279 TRP A O 1
ATOM 2264 N N . ILE A 1 280 ? -3.916 25.719 11.93 1 93.5 280 ILE A N 1
ATOM 2265 C CA . ILE A 1 280 ? -4.527 24.969 13.016 1 93.5 280 ILE A CA 1
ATOM 2266 C C . ILE A 1 280 ? -3.895 23.578 13.102 1 93.5 280 ILE A C 1
ATOM 2268 O O . ILE A 1 280 ? -3.977 22.922 14.141 1 93.5 280 ILE A O 1
ATOM 2272 N N . ILE A 1 281 ? -3.301 23.156 12.055 1 93.12 281 ILE A N 1
ATOM 2273 C CA . ILE A 1 281 ? -2.721 21.812 12.016 1 93.12 281 ILE A CA 1
ATOM 2274 C C . ILE A 1 281 ? -1.638 21.688 13.086 1 93.12 281 ILE A C 1
ATOM 2276 O O . ILE A 1 281 ? -1.648 20.75 13.883 1 93.12 281 ILE A O 1
ATOM 2280 N N . GLN A 1 282 ? -0.75 22.625 13.094 1 92.12 282 GLN A N 1
ATOM 2281 C CA . GLN A 1 282 ? 0.32 22.562 14.086 1 92.12 282 GLN A CA 1
ATOM 2282 C C . GLN A 1 282 ? -0.208 22.859 15.484 1 92.12 282 GLN A C 1
ATOM 2284 O O . GLN A 1 282 ? 0.292 22.312 16.469 1 92.12 282 GLN A O 1
ATOM 2289 N N . GLU A 1 283 ? -1.283 23.688 15.57 1 93.81 283 GLU A N 1
ATOM 2290 C CA . GLU A 1 283 ? -1.844 24.094 16.859 1 93.81 283 GLU A CA 1
ATOM 2291 C C . GLU A 1 283 ? -2.453 22.891 17.594 1 93.81 283 GLU A C 1
ATOM 2293 O O . GLU A 1 283 ? -2.289 22.75 18.797 1 93.81 283 GLU A O 1
ATOM 2298 N N . VAL A 1 284 ? -3.037 22.078 16.766 1 93.31 284 VAL A N 1
ATOM 2299 C CA . VAL A 1 284 ? -3.707 20.938 17.375 1 93.31 284 VAL A CA 1
ATOM 2300 C C . VAL A 1 284 ? -2.732 19.766 17.484 1 93.31 284 VAL A C 1
ATOM 2302 O O . VAL A 1 284 ? -2.699 19.078 18.516 1 93.31 284 VAL A O 1
ATOM 2305 N N . ALA A 1 285 ? -1.955 19.531 16.5 1 92.19 285 ALA A N 1
ATOM 2306 C CA . ALA A 1 285 ? -1.034 18.406 16.469 1 92.19 285 ALA A CA 1
ATOM 2307 C C . ALA A 1 285 ? -0.051 18.469 17.641 1 92.19 285 ALA A C 1
ATOM 2309 O O . ALA A 1 285 ? 0.327 17.422 18.188 1 92.19 285 ALA A O 1
ATOM 2310 N N . LEU A 1 286 ? 0.354 19.641 18.016 1 91.38 286 LEU A N 1
ATOM 2311 C CA . LEU A 1 286 ? 1.412 19.781 19.016 1 91.38 286 LEU A CA 1
ATOM 2312 C C . LEU A 1 286 ? 0.826 20.016 20.406 1 91.38 286 LEU A C 1
ATOM 2314 O O . LEU A 1 286 ? 1.555 20.031 21.391 1 91.38 286 LEU A O 1
ATOM 2318 N N . SER A 1 287 ? -0.473 20.188 20.469 1 93 287 SER A N 1
ATOM 2319 C CA . SER A 1 287 ? -1.105 20.453 21.75 1 93 287 SER A CA 1
ATOM 2320 C C . SER A 1 287 ? -1.027 19.219 22.672 1 93 287 SER A C 1
ATOM 2322 O O . SER A 1 287 ? -1.123 18.094 22.188 1 93 287 SER A O 1
ATOM 2324 N N . LYS A 1 288 ? -0.868 19.438 23.906 1 90.06 288 LYS A N 1
ATOM 2325 C CA . LYS A 1 288 ? -0.91 18.344 24.891 1 90.06 288 LYS A CA 1
ATOM 2326 C C . LYS A 1 288 ? -2.34 17.875 25.125 1 90.06 288 LYS A C 1
ATOM 2328 O O . LYS A 1 288 ? -2.582 16.672 25.266 1 90.06 288 LYS A O 1
ATOM 2333 N N . SER A 1 289 ? -3.148 18.766 25.234 1 90.5 289 SER A N 1
ATOM 2334 C CA . SER A 1 289 ? -4.586 18.578 25.406 1 90.5 289 SER A CA 1
ATOM 2335 C C . SER A 1 289 ? -5.371 19.703 24.75 1 90.5 289 SER A C 1
ATOM 2337 O O . SER A 1 289 ? -4.895 20.844 24.656 1 90.5 289 SER A O 1
ATOM 2339 N N . ALA A 1 290 ? -6.527 19.391 24.219 1 94.44 290 ALA A N 1
ATOM 2340 C CA . ALA A 1 290 ? -7.328 20.406 23.531 1 94.44 290 ALA A CA 1
ATOM 2341 C C . ALA A 1 290 ? -8.82 20.156 23.719 1 94.44 290 ALA A C 1
ATOM 2343 O O . ALA A 1 290 ? -9.227 19.031 24.016 1 94.44 290 ALA A O 1
ATOM 2344 N N . SER A 1 291 ? -9.594 21.172 23.656 1 95.31 291 SER A N 1
ATOM 2345 C CA . SER A 1 291 ? -11.055 21.094 23.703 1 95.31 291 SER A CA 1
ATOM 2346 C C . SER A 1 291 ? -11.688 21.922 22.594 1 95.31 291 SER A C 1
ATOM 2348 O O . SER A 1 291 ? -11.125 22.922 22.156 1 95.31 291 SER A O 1
ATOM 2350 N N . LEU A 1 292 ? -12.789 21.438 22.203 1 95.25 292 LEU A N 1
ATOM 2351 C CA . LEU A 1 292 ? -13.578 22.125 21.172 1 95.25 292 LEU A CA 1
ATOM 2352 C C . LEU A 1 292 ? -14.758 22.875 21.797 1 95.25 292 LEU A C 1
ATOM 2354 O O . LEU A 1 292 ? -15.57 22.266 22.5 1 95.25 292 LEU A O 1
ATOM 2358 N N . HIS A 1 293 ? -14.789 24.125 21.547 1 94.31 293 HIS A N 1
ATOM 2359 C CA . HIS A 1 293 ? -15.844 24.984 22.094 1 94.31 293 HIS A CA 1
ATOM 2360 C C . HIS A 1 293 ? -16.734 25.531 20.984 1 94.31 293 HIS A C 1
ATOM 2362 O O . HIS A 1 293 ? -16.234 26.078 19.984 1 94.31 293 HIS A O 1
ATOM 2368 N N . CYS A 1 294 ? -18 25.359 21.094 1 93.31 294 CYS A N 1
ATOM 2369 C CA . CYS A 1 294 ? -18.984 25.938 20.203 1 93.31 294 CYS A CA 1
ATOM 2370 C C . CYS A 1 294 ? -20.203 26.438 20.984 1 93.31 294 CYS A C 1
ATOM 2372 O O . CYS A 1 294 ? -20.922 25.656 21.594 1 93.31 294 CYS A O 1
ATOM 2374 N N . ALA A 1 295 ? -20.406 27.656 20.875 1 88.88 295 ALA A N 1
ATOM 2375 C CA . ALA A 1 295 ? -21.438 28.25 21.703 1 88.88 295 ALA A CA 1
ATOM 2376 C C . ALA A 1 295 ? -21.25 27.891 23.172 1 88.88 295 ALA A C 1
ATOM 2378 O O . ALA A 1 295 ? -20.172 28.094 23.75 1 88.88 295 ALA A O 1
ATOM 2379 N N . ASP A 1 296 ? -22.25 27.219 23.75 1 86.62 296 ASP A N 1
ATOM 2380 C CA . ASP A 1 296 ? -22.141 26.875 25.172 1 86.62 296 ASP A CA 1
ATOM 2381 C C . ASP A 1 296 ? -21.797 25.406 25.359 1 86.62 296 ASP A C 1
ATOM 2383 O O . ASP A 1 296 ? -21.828 24.891 26.484 1 86.62 296 ASP A O 1
ATOM 2387 N N . GLN A 1 297 ? -21.406 24.828 24.234 1 90.56 297 GLN A N 1
ATOM 2388 C CA . GLN A 1 297 ? -21.078 23.406 24.312 1 90.56 297 GLN A CA 1
ATOM 2389 C C . GLN A 1 297 ? -19.578 23.172 24.219 1 90.56 297 GLN A C 1
ATOM 2391 O O . GLN A 1 297 ? -18.859 23.953 23.578 1 90.56 297 GLN A O 1
ATOM 2396 N N . VAL A 1 298 ? -19.062 22.172 24.922 1 92.44 298 VAL A N 1
ATOM 2397 C CA . VAL A 1 298 ? -17.641 21.844 24.922 1 92.44 298 VAL A CA 1
ATOM 2398 C C . VAL A 1 298 ? -17.469 20.328 24.859 1 92.44 298 VAL A C 1
ATOM 2400 O O . VAL A 1 298 ? -18.25 19.578 25.453 1 92.44 298 VAL A O 1
ATOM 2403 N N . VAL A 1 299 ? -16.547 19.891 24.047 1 93.5 299 VAL A N 1
ATOM 240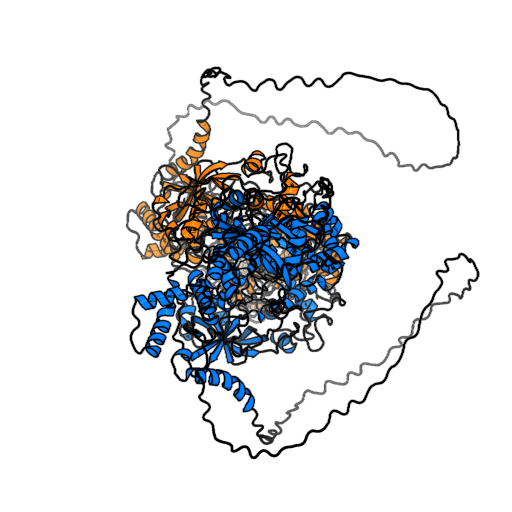4 C CA . VAL A 1 299 ? -16.141 18.484 24.016 1 93.5 299 VAL A CA 1
ATOM 2405 C C . VAL A 1 299 ? -14.625 18.391 23.938 1 93.5 299 VAL A C 1
ATOM 2407 O O . VAL A 1 299 ? -13.961 19.297 23.453 1 93.5 299 VAL A O 1
ATOM 2410 N N . HIS A 1 300 ? -14.102 17.344 24.547 1 93.25 300 HIS A N 1
ATOM 2411 C CA . HIS A 1 300 ? -12.672 17.109 24.406 1 93.25 300 HIS A CA 1
ATOM 2412 C C . HIS A 1 300 ? -12.297 16.781 22.969 1 93.25 300 HIS A C 1
ATOM 2414 O O . HIS A 1 300 ? -13.031 16.062 22.281 1 93.25 300 HIS A O 1
ATOM 2420 N N . TRP A 1 301 ? -11.195 17.234 22.547 1 93.94 301 TRP A N 1
ATOM 2421 C CA . TRP A 1 301 ? -10.766 17.047 21.156 1 93.94 301 TRP A CA 1
ATOM 2422 C C . TRP A 1 301 ? -10.688 15.555 20.812 1 93.94 301 TRP A C 1
ATOM 2424 O O . TRP A 1 301 ? -11.109 15.141 19.734 1 93.94 301 TRP A O 1
ATOM 2434 N N . ASP A 1 302 ? -10.109 14.719 21.688 1 90.06 302 ASP A N 1
ATOM 2435 C CA . ASP A 1 302 ? -9.93 13.289 21.422 1 90.06 302 ASP A CA 1
ATOM 2436 C C . ASP A 1 302 ? -11.266 12.602 21.172 1 90.06 302 ASP A C 1
ATOM 2438 O O . ASP A 1 302 ? -11.359 11.695 20.344 1 90.06 302 ASP A O 1
ATOM 2442 N N . ASP A 1 303 ? -12.281 13.031 21.922 1 93.44 303 ASP A N 1
ATOM 2443 C CA . ASP A 1 303 ? -13.609 12.461 21.719 1 93.44 303 ASP A CA 1
ATOM 2444 C C . ASP A 1 303 ? -14.18 12.844 20.359 1 93.44 303 ASP A C 1
ATOM 2446 O O . ASP A 1 303 ? -14.805 12.023 19.688 1 93.44 303 ASP A O 1
ATOM 2450 N N . PHE A 1 304 ? -13.992 14.086 20.094 1 94.75 304 PHE A N 1
ATOM 2451 C CA . PHE A 1 304 ? -14.461 14.555 18.781 1 94.75 304 PHE A CA 1
ATOM 2452 C C . PHE A 1 304 ? -13.75 13.812 17.656 1 94.75 304 PHE A C 1
ATOM 2454 O O . PHE A 1 304 ? -14.383 13.367 16.703 1 94.75 304 PHE A O 1
ATOM 2461 N N . ALA A 1 305 ? -12.438 13.695 17.766 1 93.25 305 ALA A N 1
ATOM 2462 C CA . ALA A 1 305 ? -11.625 13.016 16.75 1 93.25 305 ALA A CA 1
ATOM 2463 C C . ALA A 1 305 ? -12.062 11.562 16.594 1 93.25 305 ALA A C 1
ATOM 2465 O O . ALA A 1 305 ? -12.18 11.062 15.469 1 93.25 305 ALA A O 1
ATOM 2466 N N . ASP A 1 306 ? -12.328 10.883 17.641 1 93.12 306 ASP A N 1
ATOM 2467 C CA . ASP A 1 306 ? -12.789 9.5 17.594 1 93.12 306 ASP A CA 1
ATOM 2468 C C . ASP A 1 306 ? -14.164 9.406 16.922 1 93.12 306 ASP A C 1
ATOM 2470 O O . ASP A 1 306 ? -14.414 8.477 16.141 1 93.12 306 ASP A O 1
ATOM 2474 N N . ALA A 1 307 ? -14.969 10.312 17.281 1 95.06 307 ALA A N 1
ATOM 2475 C CA . ALA A 1 307 ? -16.312 10.312 16.703 1 95.06 307 ALA A CA 1
ATOM 2476 C C . ALA A 1 307 ? -16.25 10.445 15.188 1 95.06 307 ALA A C 1
ATOM 2478 O O . ALA A 1 307 ? -16.984 9.75 14.469 1 95.06 307 ALA A O 1
ATOM 2479 N N . VAL A 1 308 ? -15.445 11.375 14.781 1 94.88 308 VAL A N 1
ATOM 2480 C CA . VAL A 1 308 ? -15.305 11.586 13.344 1 94.88 308 VAL A CA 1
ATOM 2481 C C . VAL A 1 308 ? -14.719 10.344 12.695 1 94.88 308 VAL A C 1
ATOM 2483 O O . VAL A 1 308 ? -15.148 9.93 11.609 1 94.88 308 VAL A O 1
ATOM 2486 N N . SER A 1 309 ? -13.742 9.758 13.32 1 93.12 309 SER A N 1
ATOM 2487 C CA . SER A 1 309 ? -13.148 8.523 12.812 1 93.12 309 SER A CA 1
ATOM 2488 C C . SER A 1 309 ? -14.188 7.414 12.695 1 93.12 309 SER A C 1
ATOM 2490 O O . SER A 1 309 ? -14.188 6.648 11.734 1 93.12 309 SER A O 1
ATOM 2492 N N . LEU A 1 310 ? -15.023 7.312 13.672 1 94.31 310 LEU A N 1
ATOM 2493 C CA . LEU A 1 310 ? -16.094 6.324 13.664 1 94.31 310 LEU A CA 1
ATOM 2494 C C . LEU A 1 310 ? -17.094 6.613 12.555 1 94.31 310 LEU A C 1
ATOM 2496 O O . LEU A 1 310 ? -17.578 5.691 11.891 1 94.31 310 LEU A O 1
ATOM 2500 N N . LEU A 1 311 ? -17.438 7.887 12.453 1 94.94 311 LEU A N 1
ATOM 2501 C CA . LEU A 1 311 ? -18.312 8.312 11.367 1 94.94 311 LEU A CA 1
ATOM 2502 C C . LEU A 1 311 ? -17.75 7.863 10.016 1 94.94 311 LEU A C 1
ATOM 2504 O O . LEU A 1 311 ? -18.484 7.305 9.195 1 94.94 311 LEU A O 1
ATOM 2508 N N . LEU A 1 312 ? -16.484 8.07 9.812 1 91.56 312 LEU A N 1
ATOM 2509 C CA . LEU A 1 312 ? -15.828 7.734 8.555 1 91.56 312 LEU A CA 1
ATOM 2510 C C . LEU A 1 312 ? -15.852 6.227 8.32 1 91.56 312 LEU A C 1
ATOM 2512 O O . LEU A 1 312 ? -16.016 5.77 7.188 1 91.56 312 LEU A O 1
ATOM 2516 N N . GLU A 1 313 ? -15.688 5.48 9.383 1 89.06 313 GLU A N 1
ATOM 2517 C CA . GLU A 1 313 ? -15.695 4.027 9.281 1 89.06 313 GLU A CA 1
ATOM 2518 C C . GLU A 1 313 ? -17.047 3.518 8.797 1 89.06 313 GLU A C 1
ATOM 2520 O O . GLU A 1 313 ? -17.125 2.49 8.125 1 89.06 313 GLU A O 1
ATOM 2525 N N . LYS A 1 314 ? -18.125 4.215 9.18 1 91.19 314 LYS A N 1
ATOM 2526 C CA . LYS A 1 314 ? -19.469 3.748 8.875 1 91.19 314 LYS A CA 1
ATOM 2527 C C . LYS A 1 314 ? -20.141 4.652 7.844 1 91.19 314 LYS A C 1
ATOM 2529 O O . LYS A 1 314 ? -21.375 4.633 7.703 1 91.19 314 LYS A O 1
ATOM 2534 N N . ILE A 1 315 ? -19.391 5.48 7.156 1 90.38 315 ILE A N 1
ATOM 2535 C CA . ILE A 1 315 ? -19.953 6.496 6.277 1 90.38 315 ILE A CA 1
ATOM 2536 C C . ILE A 1 315 ? -20.75 5.824 5.164 1 90.38 315 ILE A C 1
ATOM 2538 O O . ILE A 1 315 ? -21.797 6.336 4.742 1 90.38 315 ILE A O 1
ATOM 2542 N N . HIS A 1 316 ? -20.312 4.645 4.684 1 81.06 316 HIS A N 1
ATOM 2543 C CA . HIS A 1 316 ? -21 3.941 3.611 1 81.06 316 HIS A CA 1
ATOM 2544 C C . HIS A 1 316 ? -22.375 3.455 4.066 1 81.06 316 HIS A C 1
ATOM 2546 O O . HIS A 1 316 ? -23.344 3.506 3.305 1 81.06 316 HIS A O 1
ATOM 2552 N N . VAL A 1 317 ? -22.438 2.943 5.297 1 83.94 317 VAL A N 1
ATOM 2553 C CA . VAL A 1 317 ? -23.688 2.469 5.875 1 83.94 317 VAL A CA 1
ATOM 2554 C C . VAL A 1 317 ? -24.656 3.639 6.043 1 83.94 317 VAL A C 1
ATOM 2556 O O . VAL A 1 317 ? -25.844 3.527 5.711 1 83.94 317 VAL A O 1
ATOM 2559 N N . LEU A 1 318 ? -24.156 4.77 6.508 1 89.69 318 LEU A N 1
ATOM 2560 C CA . LEU A 1 318 ? -24.984 5.941 6.77 1 89.69 318 LEU A CA 1
ATOM 2561 C C . LEU A 1 318 ? -25.484 6.555 5.465 1 89.69 318 LEU A C 1
ATOM 2563 O O . LEU A 1 318 ? -26.625 7.023 5.391 1 89.69 318 LEU A O 1
ATOM 2567 N N . ARG A 1 319 ? -24.609 6.551 4.445 1 85.19 319 ARG A N 1
ATOM 2568 C CA . ARG A 1 319 ? -24.984 7.055 3.129 1 85.19 319 ARG A CA 1
ATOM 2569 C C . ARG A 1 319 ? -26.156 6.254 2.549 1 85.19 319 ARG A C 1
ATOM 2571 O O . ARG A 1 319 ? -27.078 6.828 1.977 1 85.19 319 ARG A O 1
ATOM 2578 N N . THR A 1 320 ? -26.062 4.93 2.652 1 76.31 320 THR A N 1
ATOM 2579 C CA . THR A 1 320 ? -27.094 4.047 2.117 1 76.31 320 THR A CA 1
ATOM 2580 C C . THR A 1 320 ? -28.391 4.172 2.92 1 76.31 320 THR A C 1
ATOM 2582 O O . THR A 1 320 ? -29.484 4.141 2.354 1 76.31 320 THR A O 1
ATOM 2585 N N . LYS A 1 321 ? -28.281 4.367 4.156 1 84.5 321 LYS A N 1
ATOM 2586 C CA . LYS A 1 321 ? -29.438 4.391 5.059 1 84.5 321 LYS A CA 1
ATOM 2587 C C . LYS A 1 321 ? -30.203 5.699 4.93 1 84.5 321 LYS A C 1
ATOM 2589 O O . LYS A 1 321 ? -31.438 5.699 4.895 1 84.5 321 LYS A O 1
ATOM 2594 N N . PHE A 1 322 ? -29.578 6.836 4.961 1 87.44 322 PHE A N 1
ATOM 2595 C CA . PHE A 1 322 ? -30.266 8.117 5.07 1 87.44 322 PHE A CA 1
ATOM 2596 C C . PHE A 1 322 ? -30.391 8.789 3.707 1 87.44 322 PHE A C 1
ATOM 2598 O O . PHE A 1 322 ? -31.266 9.641 3.504 1 87.44 322 PHE A O 1
ATOM 2605 N N . ASP A 1 323 ? -29.641 8.391 2.672 1 79.75 323 ASP A N 1
ATOM 2606 C CA . ASP A 1 323 ? -29.688 8.852 1.288 1 79.75 323 ASP A CA 1
ATOM 2607 C C . ASP A 1 323 ? -29.766 10.375 1.223 1 79.75 323 ASP A C 1
ATOM 2609 O O . ASP A 1 323 ? -30.672 10.93 0.592 1 79.75 323 ASP A O 1
ATOM 2613 N N . GLU A 1 324 ? -28.969 11.172 2.043 1 85.25 324 GLU A N 1
ATOM 2614 C CA . GLU A 1 324 ? -28.859 12.625 2.031 1 85.25 324 GLU A CA 1
ATOM 2615 C C . GLU A 1 324 ? -27.531 13.07 1.437 1 85.25 324 GLU A C 1
ATOM 2617 O O . GLU A 1 324 ? -26.5 12.414 1.631 1 85.25 324 GLU A O 1
ATOM 2622 N N . GLU A 1 325 ? -27.469 14.164 0.818 1 82.56 325 GLU A N 1
ATOM 2623 C CA . GLU A 1 325 ? -26.312 14.695 0.105 1 82.56 325 GLU A CA 1
ATOM 2624 C C . GLU A 1 325 ? -25.172 15 1.064 1 82.56 325 GLU A C 1
ATOM 2626 O O . GLU A 1 325 ? -24 14.883 0.698 1 82.56 325 GLU A O 1
ATOM 2631 N N . ILE A 1 326 ? -25.5 15.352 2.262 1 87.62 326 ILE A N 1
ATOM 2632 C CA . ILE A 1 326 ? -24.484 15.797 3.223 1 87.62 326 ILE A CA 1
ATOM 2633 C C . ILE A 1 326 ? -23.547 14.648 3.547 1 87.62 326 ILE A C 1
ATOM 2635 O O . ILE A 1 326 ? -22.406 14.875 3.969 1 87.62 326 ILE A O 1
ATOM 2639 N N . PHE A 1 327 ? -24.047 13.445 3.357 1 88.44 327 PHE A N 1
ATOM 2640 C CA . PHE A 1 327 ? -23.234 12.281 3.678 1 88.44 327 PHE A CA 1
ATOM 2641 C C . PHE A 1 327 ? -22.281 11.953 2.527 1 88.44 327 PHE A C 1
ATOM 2643 O O . PHE A 1 327 ? -21.406 11.102 2.668 1 88.44 327 PHE A O 1
ATOM 2650 N N . GLU A 1 328 ? -22.406 12.727 1.483 1 82.19 328 GLU A N 1
ATOM 2651 C CA . GLU A 1 328 ? -21.547 12.477 0.332 1 82.19 328 GLU A CA 1
ATOM 2652 C C . GLU A 1 328 ? -20.188 13.141 0.503 1 82.19 328 GLU A C 1
ATOM 2654 O O . GLU A 1 328 ? -20.094 14.25 1.03 1 82.19 328 GLU A O 1
ATOM 2659 N N . ASP A 1 329 ? -19.109 12.609 0.323 1 80.38 329 ASP A N 1
ATOM 2660 C CA . ASP A 1 329 ? -17.734 13.094 0.25 1 80.38 329 ASP A CA 1
ATOM 2661 C C . ASP A 1 329 ? -17.266 13.609 1.606 1 80.38 329 ASP A C 1
ATOM 2663 O O . ASP A 1 329 ? -16.516 14.586 1.677 1 80.38 329 ASP A O 1
ATOM 2667 N N . VAL A 1 330 ? -17.875 13.172 2.719 1 88.69 330 VAL A N 1
ATOM 2668 C CA . VAL A 1 330 ? -17.469 13.555 4.062 1 88.69 330 VAL A CA 1
ATOM 2669 C C . VAL A 1 330 ? -15.969 13.281 4.246 1 88.69 330 VAL A C 1
ATOM 2671 O O . VAL A 1 330 ? -15.273 14.023 4.941 1 88.69 330 VAL A O 1
ATOM 2674 N N . GLU A 1 331 ? -15.461 12.273 3.555 1 84.88 331 GLU A N 1
ATOM 2675 C CA . GLU A 1 331 ? -14.07 11.836 3.666 1 84.88 331 GLU A CA 1
ATOM 2676 C C . GLU A 1 331 ? -13.117 12.891 3.113 1 84.88 331 GLU A C 1
ATOM 2678 O O . GLU A 1 331 ? -11.938 12.93 3.482 1 84.88 331 GLU A O 1
ATOM 2683 N N . THR A 1 332 ? -13.602 13.812 2.373 1 81.38 332 THR A N 1
ATOM 2684 C CA . THR A 1 332 ? -12.742 14.766 1.688 1 81.38 332 THR A CA 1
ATOM 2685 C C . THR A 1 332 ? -12.711 16.094 2.432 1 81.38 332 THR A C 1
ATOM 2687 O O . THR A 1 332 ? -11.977 17.016 2.051 1 81.38 332 THR A O 1
ATOM 2690 N N . THR A 1 333 ? -13.469 16.188 3.514 1 87.12 333 THR A N 1
ATOM 2691 C CA . THR A 1 333 ? -13.461 17.422 4.285 1 87.12 333 THR A CA 1
ATOM 2692 C C . THR A 1 333 ? -12.125 17.625 4.988 1 87.12 333 THR A C 1
ATOM 2694 O O . THR A 1 333 ? -11.438 16.641 5.312 1 87.12 333 THR A O 1
ATOM 2697 N N . SER A 1 334 ? -11.75 18.859 5.176 1 88.56 334 SER A N 1
ATOM 2698 C CA . SER A 1 334 ? -10.508 19.172 5.879 1 88.56 334 SER A CA 1
ATOM 2699 C C . SER A 1 334 ? -10.492 18.562 7.273 1 88.56 334 SER A C 1
ATOM 2701 O O . SER A 1 334 ? -9.445 18.109 7.742 1 88.56 334 SER A O 1
ATOM 2703 N N . ALA A 1 335 ? -11.672 18.547 7.887 1 92.19 335 ALA A N 1
ATOM 2704 C CA . ALA A 1 335 ? -11.75 17.953 9.219 1 92.19 335 ALA A CA 1
ATOM 2705 C C . ALA A 1 335 ? -11.375 16.484 9.18 1 92.19 335 ALA A C 1
ATOM 2707 O O . ALA A 1 335 ? -10.609 16 10.023 1 92.19 335 ALA A O 1
ATOM 2708 N N . SER A 1 336 ? -11.938 15.797 8.195 1 91.31 336 SER A N 1
ATOM 2709 C CA . SER A 1 336 ? -11.648 14.375 8.055 1 91.31 336 SER A CA 1
ATOM 2710 C C . SER A 1 336 ? -10.164 14.141 7.777 1 91.31 336 SER A C 1
ATOM 2712 O O . SER A 1 336 ? -9.555 13.25 8.383 1 91.31 336 SER A O 1
ATOM 2714 N N . ILE A 1 337 ? -9.602 14.906 6.934 1 88.81 337 ILE A N 1
ATOM 2715 C CA . ILE A 1 337 ? -8.195 14.766 6.562 1 88.81 337 ILE A CA 1
ATOM 2716 C C . ILE A 1 337 ? -7.312 15.055 7.773 1 88.81 337 ILE A C 1
ATOM 2718 O O . ILE A 1 337 ? -6.367 14.312 8.047 1 88.81 337 ILE A O 1
ATOM 2722 N N . LEU A 1 338 ? -7.668 16.094 8.469 1 91.44 338 LEU A N 1
ATOM 2723 C CA . LEU A 1 338 ? -6.914 16.484 9.656 1 91.44 338 LEU A CA 1
ATOM 2724 C C . LEU A 1 338 ? -6.895 15.352 10.68 1 91.44 338 LEU A C 1
ATOM 2726 O O . LEU A 1 338 ? -5.828 14.953 11.148 1 91.44 338 LEU A O 1
ATOM 2730 N N . ILE A 1 339 ? -8.023 14.844 10.961 1 91.56 339 ILE A N 1
ATOM 2731 C CA . ILE A 1 339 ? -8.164 13.844 12.016 1 91.56 339 ILE A CA 1
ATOM 2732 C C . ILE A 1 339 ? -7.469 12.547 11.594 1 91.56 339 ILE A C 1
ATOM 2734 O O . ILE A 1 339 ? -6.828 11.891 12.414 1 91.56 339 ILE A O 1
ATOM 2738 N N . GLN A 1 340 ? -7.531 12.219 10.383 1 88.25 340 GLN A N 1
ATOM 2739 C CA . GLN A 1 340 ? -6.902 11 9.891 1 88.25 340 GLN A CA 1
ATOM 2740 C C . GLN A 1 340 ? -5.379 11.117 9.906 1 88.25 340 GLN A C 1
ATOM 2742 O O . GLN A 1 340 ? -4.676 10.117 10.047 1 88.25 340 GLN A O 1
ATOM 2747 N N . CYS A 1 341 ? -4.918 12.305 9.836 1 87.62 341 CYS A N 1
ATOM 2748 C CA . CYS A 1 341 ? -3.479 12.523 9.758 1 87.62 341 CYS A CA 1
ATOM 2749 C C . CYS A 1 341 ? -2.879 12.711 11.148 1 87.62 341 CYS A C 1
ATOM 2751 O O . CYS A 1 341 ? -1.715 12.375 11.375 1 87.62 341 CYS A O 1
ATOM 2753 N N . LEU A 1 342 ? -3.592 13.266 12.047 1 87.5 342 LEU A N 1
ATOM 2754 C CA . LEU A 1 342 ? -3.07 13.773 13.305 1 87.5 342 LEU A CA 1
ATOM 2755 C C . LEU A 1 342 ? -2.359 12.672 14.086 1 87.5 342 LEU A C 1
ATOM 2757 O O . LEU A 1 342 ? -1.281 12.898 14.641 1 87.5 342 LEU A O 1
ATOM 2761 N N . ASP A 1 343 ? -2.904 11.453 14.062 1 80.44 343 ASP A N 1
ATOM 2762 C CA . ASP A 1 343 ? -2.322 10.391 14.875 1 80.44 343 ASP A CA 1
ATOM 2763 C C . ASP A 1 343 ? -1.017 9.891 14.266 1 80.44 343 ASP A C 1
ATOM 2765 O O . ASP A 1 343 ? -0.229 9.219 14.938 1 80.44 343 ASP A O 1
ATOM 2769 N N . ASN A 1 344 ? -0.791 10.336 13.117 1 84.5 344 ASN A N 1
ATOM 2770 C CA . ASN A 1 344 ? 0.378 9.781 12.445 1 84.5 344 ASN A CA 1
ATOM 2771 C C . ASN A 1 344 ? 1.403 10.867 12.125 1 84.5 344 ASN A C 1
ATOM 2773 O O . ASN A 1 344 ? 2.34 10.641 11.359 1 84.5 344 ASN A O 1
ATOM 2777 N N . ILE A 1 345 ? 1.193 12.031 12.688 1 88.25 345 ILE A N 1
ATOM 2778 C CA . ILE A 1 345 ? 2.133 13.125 12.461 1 88.25 345 ILE A CA 1
ATOM 2779 C C . ILE A 1 345 ? 3.229 13.094 13.523 1 88.25 345 ILE A C 1
ATOM 2781 O O . ILE A 1 345 ? 4.41 13.258 13.219 1 88.25 345 ILE A O 1
ATOM 2785 N N . CYS A 1 346 ? 2.764 12.867 14.789 1 85.75 346 CYS A N 1
ATOM 2786 C CA . CYS A 1 346 ? 3.711 12.852 15.898 1 85.75 346 CYS A CA 1
ATOM 2787 C C . CYS A 1 346 ? 3.379 11.734 16.875 1 85.75 346 CYS A C 1
ATOM 2789 O O . CYS A 1 346 ? 2.217 11.352 17.016 1 85.75 346 CYS A O 1
ATOM 2791 N N . HIS A 1 347 ? 4.418 11.234 17.484 1 78.62 347 HIS A N 1
ATOM 2792 C CA . HIS A 1 347 ? 4.246 10.43 18.688 1 78.62 347 HIS A CA 1
ATOM 2793 C C . HIS A 1 347 ? 4.348 11.289 19.938 1 78.62 347 HIS A C 1
ATOM 2795 O O . HIS A 1 347 ? 5.254 12.117 20.062 1 78.62 347 HIS A O 1
ATOM 2801 N N . LYS A 1 348 ? 3.367 11.102 20.75 1 77.25 348 LYS A N 1
ATOM 2802 C CA . LYS A 1 348 ? 3.35 11.867 21.984 1 77.25 348 LYS A CA 1
ATOM 2803 C C . LYS A 1 348 ? 3.494 10.961 23.203 1 77.25 348 LYS A C 1
ATOM 2805 O O . LYS A 1 348 ? 3.113 9.789 23.156 1 77.25 348 LYS A O 1
ATOM 2810 N N . SER A 1 349 ? 4.152 11.516 24.188 1 75.94 349 SER A N 1
ATOM 2811 C CA . SER A 1 349 ? 4.223 10.828 25.469 1 75.94 349 SER A CA 1
ATOM 2812 C C . SER A 1 349 ? 2.859 10.797 26.156 1 75.94 349 SER A C 1
ATOM 2814 O O . SER A 1 349 ? 1.899 11.398 25.672 1 75.94 349 SER A O 1
ATOM 2816 N N . TYR A 1 350 ? 2.832 10.07 27.219 1 72.12 350 TYR A N 1
ATOM 2817 C CA . TYR A 1 350 ? 1.602 9.961 28 1 72.12 350 TYR A CA 1
ATOM 2818 C C . TYR A 1 350 ? 1.146 11.328 28.5 1 72.12 350 TYR A C 1
ATOM 2820 O O . TYR A 1 350 ? -0.055 11.594 28.594 1 72.12 350 TYR A O 1
ATOM 2828 N N . THR A 1 351 ? 2.178 12.219 28.672 1 73.94 351 THR A N 1
ATOM 2829 C CA . THR A 1 351 ? 1.87 13.555 29.172 1 73.94 351 THR A CA 1
ATOM 2830 C C . THR A 1 351 ? 1.587 14.516 28.016 1 73.94 351 THR A C 1
ATOM 2832 O O . THR A 1 351 ? 1.297 15.695 28.234 1 73.94 351 THR A O 1
ATOM 2835 N N . GLY A 1 352 ? 1.737 14.016 26.828 1 75.56 352 GLY A N 1
ATOM 2836 C CA . GLY A 1 352 ? 1.366 14.828 25.672 1 75.56 352 GLY A CA 1
ATOM 2837 C C . GLY A 1 352 ? 2.549 15.531 25.031 1 75.56 352 GLY A C 1
ATOM 2838 O O . GLY A 1 352 ? 2.381 16.297 24.078 1 75.56 352 GLY A O 1
ATOM 2839 N N . ASP A 1 353 ? 3.732 15.289 25.516 1 78 353 ASP A N 1
ATOM 2840 C CA . ASP A 1 353 ? 4.918 15.883 24.906 1 78 353 ASP A CA 1
ATOM 2841 C C . ASP A 1 353 ? 5.25 15.188 23.578 1 78 353 ASP A C 1
ATOM 2843 O O . ASP A 1 353 ? 5.105 13.969 23.469 1 78 353 ASP A O 1
ATOM 2847 N N . VAL A 1 354 ? 5.691 15.977 22.688 1 80.62 354 VAL A N 1
ATOM 2848 C CA . VAL A 1 354 ? 6.059 15.414 21.391 1 80.62 354 VAL A CA 1
ATOM 2849 C C . VAL A 1 354 ? 7.371 14.641 21.516 1 80.62 354 VAL A C 1
ATOM 2851 O O . VAL A 1 354 ? 8.398 15.211 21.906 1 80.62 354 VAL A O 1
ATOM 2854 N N . VAL A 1 355 ? 7.285 13.438 21.234 1 75.94 355 VAL A N 1
ATOM 2855 C CA . VAL A 1 355 ? 8.453 12.57 21.375 1 75.94 355 VAL A CA 1
ATOM 2856 C C . VAL A 1 355 ? 9.156 12.438 20.016 1 75.94 355 VAL A C 1
ATOM 2858 O O . VAL A 1 355 ? 10.383 12.438 19.953 1 75.94 355 VAL A O 1
ATOM 2861 N N . ALA A 1 356 ? 8.359 12.328 19 1 80.56 356 ALA A N 1
ATOM 2862 C CA . ALA A 1 356 ? 8.945 12.133 17.672 1 80.56 356 ALA A CA 1
ATOM 2863 C C . ALA A 1 356 ? 8.031 12.672 16.578 1 80.56 356 ALA A C 1
ATOM 2865 O O . ALA A 1 356 ? 6.805 12.539 16.672 1 80.56 356 ALA A O 1
ATOM 2866 N N . LYS A 1 357 ? 8.641 13.281 15.664 1 87.5 357 LYS A N 1
ATOM 2867 C CA . LYS A 1 357 ? 7.945 13.664 14.438 1 87.5 357 LYS A CA 1
ATOM 2868 C C . LYS A 1 357 ? 8.07 12.578 13.375 1 87.5 357 LYS A C 1
ATOM 2870 O O . LYS A 1 357 ? 9.164 12.055 13.133 1 87.5 357 LYS A O 1
ATOM 2875 N N . LEU A 1 358 ? 6.984 12.305 12.672 1 86.06 358 LEU A N 1
ATOM 2876 C CA . LEU A 1 358 ? 6.965 11.055 11.914 1 86.06 358 LEU A CA 1
ATOM 2877 C C . LEU A 1 358 ? 6.961 11.336 10.414 1 86.06 358 LEU A C 1
ATOM 2879 O O . LEU A 1 358 ? 7.297 10.461 9.609 1 86.06 358 LEU A O 1
ATOM 2883 N N . LEU A 1 359 ? 6.613 12.516 9.961 1 90.94 359 LEU A N 1
ATOM 2884 C CA . LEU A 1 359 ? 6.434 12.773 8.539 1 90.94 359 LEU A CA 1
ATOM 2885 C C . LEU A 1 359 ? 7.438 13.812 8.047 1 90.94 359 LEU A C 1
ATOM 2887 O O . LEU A 1 359 ? 7.789 14.742 8.773 1 90.94 359 LEU A O 1
ATOM 2891 N N . ASP A 1 360 ? 7.863 13.609 6.84 1 91.31 360 ASP A N 1
ATOM 2892 C CA . ASP A 1 360 ? 8.734 14.602 6.223 1 91.31 360 ASP A CA 1
ATOM 2893 C C . ASP A 1 360 ? 7.922 15.742 5.613 1 91.31 360 ASP A C 1
ATOM 2895 O O . ASP A 1 360 ? 6.695 15.672 5.543 1 91.31 360 ASP A O 1
ATOM 2899 N N . LEU A 1 361 ? 8.57 16.75 5.246 1 94.44 361 LEU A N 1
ATOM 2900 C CA . LEU A 1 361 ? 7.918 17.953 4.762 1 94.44 361 LEU A CA 1
ATOM 2901 C C . LEU A 1 361 ? 7.133 17.672 3.486 1 94.44 361 LEU A C 1
ATOM 2903 O O . LEU A 1 361 ? 6.008 18.156 3.324 1 94.44 361 LEU A O 1
ATOM 2907 N N . GLU A 1 362 ? 7.688 16.922 2.562 1 95.75 362 GLU A N 1
ATOM 2908 C CA . GLU A 1 362 ? 7.004 16.578 1.315 1 95.75 362 GLU A CA 1
ATOM 2909 C C . GLU A 1 362 ? 5.664 15.906 1.585 1 95.75 362 GLU A C 1
ATOM 2911 O O . GLU A 1 362 ? 4.652 16.266 0.978 1 95.75 362 GLU A O 1
ATOM 2916 N N . THR A 1 363 ? 5.68 14.992 2.471 1 93.69 363 THR A N 1
ATOM 2917 C CA . THR A 1 363 ? 4.477 14.242 2.805 1 93.69 363 THR A CA 1
ATOM 2918 C C . THR A 1 363 ? 3.434 15.156 3.449 1 93.69 363 THR A C 1
ATOM 2920 O O . THR A 1 363 ? 2.246 15.07 3.133 1 93.69 363 THR A O 1
ATOM 2923 N N . LEU A 1 364 ? 3.854 15.984 4.324 1 94.62 364 LEU A N 1
ATOM 2924 C CA . LEU A 1 364 ? 2.939 16.875 5.023 1 94.62 364 LEU A CA 1
ATOM 2925 C C . LEU A 1 364 ? 2.232 17.812 4.039 1 94.62 364 LEU A C 1
ATOM 2927 O O . LEU A 1 364 ? 1.004 17.922 4.059 1 94.62 364 LEU A O 1
ATOM 2931 N N . VAL A 1 365 ? 2.965 18.375 3.158 1 95.19 365 VAL A N 1
ATOM 2932 C CA . VAL A 1 365 ? 2.406 19.328 2.205 1 95.19 365 VAL A CA 1
ATOM 2933 C C . VAL A 1 365 ? 1.498 18.594 1.218 1 95.19 365 VAL A C 1
ATOM 2935 O O . VAL A 1 365 ? 0.452 19.125 0.825 1 95.19 365 VAL A O 1
ATOM 2938 N N . SER A 1 366 ? 1.848 17.375 0.892 1 93.12 366 SER A N 1
ATOM 2939 C CA . SER A 1 366 ? 1.143 16.625 -0.141 1 93.12 366 SER A CA 1
ATOM 2940 C C . SER A 1 366 ? -0.113 15.969 0.416 1 93.12 366 SER A C 1
ATOM 2942 O O . SER A 1 366 ? -0.987 15.547 -0.344 1 93.12 366 SER A O 1
ATOM 2944 N N . THR A 1 367 ? -0.238 15.844 1.665 1 90.75 367 THR A N 1
ATOM 2945 C CA . THR A 1 367 ? -1.37 15.141 2.256 1 90.75 367 THR A CA 1
ATOM 2946 C C . THR A 1 367 ? -2.387 16.125 2.822 1 90.75 367 THR A C 1
ATOM 2948 O O . THR A 1 367 ? -3.594 15.891 2.752 1 90.75 367 THR A O 1
ATOM 2951 N N . LEU A 1 368 ? -1.895 17.172 3.393 1 90.5 368 LEU A N 1
ATOM 2952 C CA . LEU A 1 368 ? -2.768 18.156 4.031 1 90.5 368 LEU A CA 1
ATOM 2953 C C . LEU A 1 368 ? -3.252 19.188 3.021 1 90.5 368 LEU A C 1
ATOM 2955 O O . LEU A 1 368 ? -2.906 20.359 3.121 1 90.5 368 LEU A O 1
ATOM 2959 N N . LEU A 1 369 ? -4.137 18.609 2.201 1 87.19 369 LEU A N 1
ATOM 2960 C CA . LEU A 1 369 ? -4.668 19.453 1.136 1 87.19 369 LEU A CA 1
ATOM 2961 C C . LEU A 1 369 ? -5.953 20.141 1.579 1 87.19 369 LEU A C 1
ATOM 2963 O O . LEU A 1 369 ? -6.605 19.703 2.527 1 87.19 369 LEU A O 1
ATOM 2967 N N . GLY A 1 370 ? -6.395 21.203 1.15 1 78.31 370 GLY A N 1
ATOM 2968 C CA . GLY A 1 370 ? -7.707 21.797 1.356 1 78.31 370 GLY A CA 1
ATOM 2969 C C . GLY A 1 370 ? -7.719 22.844 2.443 1 78.31 370 GLY A C 1
ATOM 2970 O O . GLY A 1 370 ? -8.789 23.312 2.859 1 78.31 370 GLY A O 1
ATOM 2971 N N . PHE A 1 371 ? -6.574 23.047 3.035 1 88.69 371 PHE A N 1
ATOM 2972 C CA . PHE A 1 371 ? -6.492 24.078 4.066 1 88.69 371 PHE A CA 1
ATOM 2973 C C . PHE A 1 371 ? -6.125 25.422 3.461 1 88.69 371 PHE A C 1
ATOM 2975 O O . PHE A 1 371 ? -5.371 25.484 2.49 1 88.69 371 PHE A O 1
ATOM 2982 N N . GLN A 1 372 ? -6.613 26.359 4.035 1 86.25 372 GLN A N 1
ATOM 2983 C CA . GLN A 1 372 ? -6.438 27.703 3.496 1 86.25 372 GLN A CA 1
ATOM 2984 C C . GLN A 1 372 ? -5.434 28.5 4.32 1 86.25 372 GLN A C 1
ATOM 2986 O O . GLN A 1 372 ? -5.277 28.266 5.52 1 86.25 372 GLN A O 1
ATOM 2991 N N . ALA A 1 373 ? -4.711 29.344 3.623 1 86.38 373 ALA A N 1
ATOM 2992 C CA . ALA A 1 373 ? -3.787 30.297 4.242 1 86.38 373 ALA A CA 1
ATOM 2993 C C . ALA A 1 373 ? -3.855 31.656 3.557 1 86.38 373 ALA A C 1
ATOM 2995 O O . ALA A 1 373 ? -4.137 31.75 2.357 1 86.38 373 ALA A O 1
ATOM 2996 N N . THR A 1 374 ? -3.613 32.688 4.281 1 83.25 374 THR A N 1
ATOM 2997 C CA . THR A 1 374 ? -3.598 34.031 3.721 1 83.25 374 THR A CA 1
ATOM 2998 C C . THR A 1 374 ? -2.447 34.188 2.729 1 83.25 374 THR A C 1
ATOM 3000 O O . THR A 1 374 ? -2.643 34.688 1.62 1 83.25 374 THR A O 1
ATOM 3003 N N . SER A 1 375 ? -1.311 33.812 3.166 1 87.12 375 SER A N 1
ATOM 3004 C CA . SER A 1 375 ? -0.17 33.781 2.258 1 87.12 375 SER A CA 1
ATOM 3005 C C . SER A 1 375 ? 0.037 32.375 1.678 1 87.12 375 SER A C 1
ATOM 3007 O O . SER A 1 375 ? 0.104 31.406 2.42 1 87.12 375 SER A O 1
ATOM 3009 N N . PRO A 1 376 ? 0.159 32.281 0.393 1 91.75 376 PRO A N 1
ATOM 3010 C CA . PRO A 1 376 ? 0.368 30.969 -0.215 1 91.75 376 PRO A CA 1
ATOM 3011 C C . PRO A 1 376 ? 1.631 30.281 0.293 1 91.75 376 PRO A C 1
ATOM 3013 O O . PRO A 1 376 ? 1.713 29.047 0.284 1 91.75 376 PRO A O 1
ATOM 3016 N N . ARG A 1 377 ? 2.594 31.078 0.749 1 92.19 377 ARG A N 1
ATOM 3017 C CA . ARG A 1 377 ? 3.832 30.5 1.265 1 92.19 377 ARG A CA 1
ATOM 3018 C C . ARG A 1 377 ? 3.57 29.672 2.518 1 92.19 377 ARG A C 1
ATOM 3020 O O . ARG A 1 377 ? 4.328 28.75 2.826 1 92.19 377 ARG A O 1
ATOM 3027 N N . ASP A 1 378 ? 2.492 29.953 3.137 1 91.81 378 ASP A N 1
ATOM 3028 C CA . ASP A 1 378 ? 2.156 29.281 4.387 1 91.81 378 ASP A CA 1
ATOM 3029 C C . ASP A 1 378 ? 1.714 27.844 4.133 1 91.81 378 ASP A C 1
ATOM 3031 O O . ASP A 1 378 ? 1.632 27.031 5.062 1 91.81 378 ASP A O 1
ATOM 3035 N N . THR A 1 379 ? 1.483 27.547 2.896 1 93.88 379 THR A N 1
ATOM 3036 C CA . THR A 1 379 ? 1.26 26.141 2.561 1 93.88 379 THR A CA 1
ATOM 3037 C C . THR A 1 379 ? 2.439 25.281 3.008 1 93.88 379 THR A C 1
ATOM 3039 O O . THR A 1 379 ? 2.26 24.141 3.414 1 93.88 379 THR A O 1
ATOM 3042 N N . ILE A 1 380 ? 3.578 25.875 2.992 1 95.25 380 ILE A N 1
ATOM 3043 C CA . ILE A 1 380 ? 4.805 25.172 3.357 1 95.25 380 ILE A CA 1
ATOM 3044 C C . ILE A 1 380 ? 5.223 25.562 4.77 1 95.25 380 ILE A C 1
ATOM 3046 O O . ILE A 1 380 ? 5.465 24.703 5.621 1 95.25 380 ILE A O 1
ATOM 3050 N N . TYR A 1 381 ? 5.203 26.875 5.098 1 91.56 381 TYR A N 1
ATOM 3051 C CA . TYR A 1 381 ? 5.746 27.391 6.352 1 91.56 381 TYR A CA 1
ATOM 3052 C C . TYR A 1 381 ? 4.945 26.891 7.543 1 91.56 381 TYR A C 1
ATOM 3054 O O . TYR A 1 381 ? 5.5 26.672 8.625 1 91.56 381 TYR A O 1
ATOM 3062 N N . SER A 1 382 ? 3.703 26.656 7.363 1 91.81 382 SER A N 1
ATOM 3063 C CA . SER A 1 382 ? 2.816 26.312 8.469 1 91.81 382 SER A CA 1
ATOM 3064 C C . SER A 1 382 ? 3.125 24.906 8.992 1 91.81 382 SER A C 1
ATOM 3066 O O . SER A 1 382 ? 2.736 24.562 10.117 1 91.81 382 SER A O 1
ATOM 3068 N N . VAL A 1 383 ? 3.807 24.078 8.172 1 93.5 383 VAL A N 1
ATOM 3069 C CA . VAL A 1 383 ? 3.986 22.703 8.602 1 93.5 383 VAL A CA 1
ATOM 3070 C C . VAL A 1 383 ? 5.473 22.406 8.797 1 93.5 383 VAL A C 1
ATOM 3072 O O . VAL A 1 383 ? 5.863 21.266 9 1 93.5 383 VAL A O 1
ATOM 3075 N N . LEU A 1 384 ? 6.312 23.422 8.797 1 92.12 384 LEU A N 1
ATOM 3076 C CA . LEU A 1 384 ? 7.75 23.25 8.953 1 92.12 384 LEU A CA 1
ATOM 3077 C C . LEU A 1 384 ? 8.086 22.641 10.32 1 92.12 384 LEU A C 1
ATOM 3079 O O . LEU A 1 384 ? 8.945 21.781 10.43 1 92.12 384 LEU A O 1
ATOM 3083 N N . SER A 1 385 ? 7.367 23.109 11.289 1 89.19 385 SER A N 1
ATOM 3084 C CA . SER A 1 385 ? 7.668 22.688 12.656 1 89.19 385 SER A CA 1
ATOM 3085 C C . SER A 1 385 ? 7.238 21.25 12.906 1 89.19 385 SER A C 1
ATOM 3087 O O . SER A 1 385 ? 7.668 20.625 13.875 1 89.19 385 SER A O 1
ATOM 3089 N N . LEU A 1 386 ? 6.445 20.734 12.008 1 91.06 386 LEU A N 1
ATOM 3090 C CA . LEU A 1 386 ? 5.922 19.391 12.164 1 91.06 386 LEU A CA 1
ATOM 3091 C C . LEU A 1 386 ? 6.801 18.375 11.445 1 91.06 386 LEU A C 1
ATOM 3093 O O . LEU A 1 386 ? 6.695 17.172 11.688 1 91.06 386 LEU A O 1
ATOM 3097 N N . ALA A 1 387 ? 7.641 18.844 10.602 1 91.62 387 ALA A N 1
ATOM 3098 C CA . ALA A 1 387 ? 8.414 17.953 9.734 1 91.62 387 ALA A CA 1
ATOM 3099 C C . ALA A 1 387 ? 9.555 17.297 10.5 1 91.62 387 ALA A C 1
ATOM 3101 O O . ALA A 1 387 ? 10.195 17.922 11.352 1 91.62 387 ALA A O 1
ATOM 3102 N N . ASN A 1 388 ? 9.844 16.078 10.219 1 87.94 388 ASN A N 1
ATOM 3103 C CA . ASN A 1 388 ? 10.969 15.391 10.836 1 87.94 388 ASN A CA 1
ATOM 3104 C C . ASN A 1 388 ? 12.281 15.727 10.133 1 87.94 388 ASN A C 1
ATOM 3106 O O . ASN A 1 388 ? 13.359 15.336 10.602 1 87.94 388 ASN A O 1
ATOM 3110 N N . ASP A 1 389 ? 12.148 16.453 9.031 1 87.62 389 ASP A N 1
ATOM 3111 C CA . ASP A 1 389 ? 13.312 16.953 8.297 1 87.62 389 ASP A CA 1
ATOM 3112 C C . ASP A 1 389 ? 13.242 18.469 8.125 1 87.62 389 ASP A C 1
ATOM 3114 O O . ASP A 1 389 ? 13.359 18.969 7.012 1 87.62 389 ASP A O 1
ATOM 3118 N N . PRO A 1 390 ? 13.148 19.109 9.156 1 86.75 390 PRO A N 1
ATOM 3119 C CA . PRO A 1 390 ? 13.102 20.562 9.016 1 86.75 390 PRO A CA 1
ATOM 3120 C C . PRO A 1 390 ? 14.289 21.125 8.242 1 86.75 390 PRO A C 1
ATOM 3122 O O . PRO A 1 390 ? 15.398 20.594 8.344 1 86.75 390 PRO A O 1
ATOM 3125 N N . PRO A 1 391 ? 14.023 22.125 7.496 1 88.44 391 PRO A N 1
ATOM 3126 C CA . PRO A 1 391 ? 15.109 22.688 6.688 1 88.44 391 PRO A CA 1
ATOM 3127 C C . PRO A 1 391 ? 16.234 23.25 7.535 1 88.44 391 PRO A C 1
ATOM 3129 O O . PRO A 1 391 ? 15.984 23.859 8.586 1 88.44 391 PRO A O 1
ATOM 3132 N N . GLY A 1 392 ? 17.469 23.062 7.023 1 81.88 392 GLY A N 1
ATOM 3133 C CA . GLY A 1 392 ? 18.656 23.609 7.656 1 81.88 392 GLY A CA 1
ATOM 3134 C C . GLY A 1 392 ? 19.297 24.719 6.848 1 81.88 392 GLY A C 1
ATOM 3135 O O . GLY A 1 392 ? 18.859 25.016 5.73 1 81.88 392 GLY A O 1
ATOM 3136 N N . GLU A 1 393 ? 20.219 25.516 7.332 1 74.81 393 GLU A N 1
ATOM 3137 C CA . GLU A 1 393 ? 20.828 26.672 6.676 1 74.81 393 GLU A CA 1
ATOM 3138 C C . GLU A 1 393 ? 21.75 26.234 5.531 1 74.81 393 GLU A C 1
ATOM 3140 O O . GLU A 1 393 ? 21.734 26.844 4.457 1 74.81 393 GLU A O 1
ATOM 3145 N N . ASP A 1 394 ? 22.531 25.203 5.598 1 83.31 394 ASP A N 1
ATOM 3146 C CA . ASP A 1 394 ? 23.516 24.812 4.598 1 83.31 394 ASP A CA 1
ATOM 3147 C C . ASP A 1 394 ? 23.266 23.391 4.105 1 83.31 394 ASP A C 1
ATOM 3149 O O . ASP A 1 394 ? 24.172 22.562 4.098 1 83.31 394 ASP A O 1
ATOM 3153 N N . GLU A 1 395 ? 22.062 23.375 3.514 1 88.81 395 GLU A N 1
ATOM 3154 C CA . GLU A 1 395 ? 21.734 22.047 2.998 1 88.81 395 GLU A CA 1
ATOM 3155 C C . GLU A 1 395 ? 22.312 21.844 1.602 1 88.81 395 GLU A C 1
ATOM 3157 O O . GLU A 1 395 ? 22.328 22.766 0.789 1 88.81 395 GLU A O 1
ATOM 3162 N N . PRO A 1 396 ? 22.672 20.688 1.239 1 87.94 396 PRO A N 1
ATOM 3163 C CA . PRO A 1 396 ? 23.375 20.406 -0.016 1 87.94 396 PRO A CA 1
ATOM 3164 C C . PRO A 1 396 ? 22.5 20.656 -1.246 1 87.94 396 PRO A C 1
ATOM 3166 O O . PRO A 1 396 ? 23.016 21 -2.312 1 87.94 396 PRO A O 1
ATOM 3169 N N . TRP A 1 397 ? 21.25 20.5 -1.166 1 92.19 397 TRP A N 1
ATOM 3170 C CA . TRP A 1 397 ? 20.375 20.625 -2.326 1 92.19 397 TRP A CA 1
ATOM 3171 C C . TRP A 1 397 ? 20.406 22.031 -2.904 1 92.19 397 TRP A C 1
ATOM 3173 O O . TRP A 1 397 ? 20.094 22.234 -4.082 1 92.19 397 TRP A O 1
ATOM 3183 N N . THR A 1 398 ? 20.781 23.062 -2.186 1 94.31 398 THR A N 1
ATOM 3184 C CA . THR A 1 398 ? 20.812 24.453 -2.646 1 94.31 398 THR A CA 1
ATOM 3185 C C . THR A 1 398 ? 21.859 24.641 -3.734 1 94.31 398 THR A C 1
ATOM 3187 O O . THR A 1 398 ? 21.828 25.625 -4.48 1 94.31 398 THR A O 1
ATOM 3190 N N . GLU A 1 399 ? 22.797 23.688 -3.854 1 93.88 399 GLU A N 1
ATOM 3191 C CA . GLU A 1 399 ? 23.891 23.781 -4.816 1 93.88 399 GLU A CA 1
ATOM 3192 C C . GLU A 1 399 ? 23.359 23.75 -6.25 1 93.88 399 GLU A C 1
ATOM 3194 O O . GLU A 1 399 ? 23.953 24.344 -7.148 1 93.88 399 GLU A O 1
ATOM 3199 N N . ILE A 1 400 ? 22.25 23.156 -6.484 1 95.69 400 ILE A N 1
ATOM 3200 C CA . ILE A 1 400 ? 21.734 23 -7.84 1 95.69 400 ILE A CA 1
ATOM 3201 C C . ILE A 1 400 ? 21.234 24.344 -8.367 1 95.69 400 ILE A C 1
ATOM 3203 O O . ILE A 1 400 ? 21.031 24.516 -9.57 1 95.69 400 ILE A O 1
ATOM 3207 N N . HIS A 1 401 ? 21.016 25.312 -7.535 1 96.38 401 HIS A N 1
ATOM 3208 C CA . HIS A 1 401 ? 20.5 26.609 -7.918 1 96.38 401 HIS A CA 1
ATOM 3209 C C . HIS A 1 401 ? 21.625 27.625 -8.125 1 96.38 401 HIS A C 1
ATOM 3211 O O . HIS A 1 401 ? 21.391 28.766 -8.531 1 96.38 401 HIS A O 1
ATOM 3217 N N . SER A 1 402 ? 22.922 27.281 -7.895 1 95.12 402 SER A N 1
ATOM 3218 C CA . SER A 1 402 ? 24.062 28.188 -7.91 1 95.12 402 SER A CA 1
ATOM 3219 C C . SER A 1 402 ? 24.25 28.828 -9.281 1 95.12 402 SER A C 1
ATOM 3221 O O . SER A 1 402 ? 24.484 30.031 -9.383 1 95.12 402 SER A O 1
ATOM 3223 N N . GLU A 1 403 ? 24.094 28.031 -10.289 1 94 403 GLU A N 1
ATOM 3224 C CA . GLU A 1 403 ? 24.344 28.547 -11.633 1 94 403 GLU A CA 1
ATOM 3225 C C . GLU A 1 403 ? 23.375 29.672 -11.984 1 94 403 GLU A C 1
ATOM 3227 O O . GLU A 1 403 ? 23.781 30.688 -12.547 1 94 403 GLU A O 1
ATOM 3232 N N . GLN A 1 404 ? 22.125 29.5 -11.703 1 94.56 404 GLN A N 1
ATOM 3233 C CA . GLN A 1 404 ? 21.141 30.531 -11.992 1 94.56 404 GLN A CA 1
ATOM 3234 C C . GLN A 1 404 ? 21.375 31.781 -11.148 1 94.56 404 GLN A C 1
ATOM 3236 O O . GLN A 1 404 ? 21.25 32.906 -11.633 1 94.56 404 GLN A O 1
ATOM 3241 N N . LEU A 1 405 ? 21.688 31.625 -9.891 1 94.12 405 LEU A N 1
ATOM 3242 C CA . LEU A 1 405 ? 21.938 32.75 -9 1 94.12 405 LEU A CA 1
ATOM 3243 C C . LEU A 1 405 ? 23.141 33.562 -9.477 1 94.12 405 LEU A C 1
ATOM 3245 O O . LEU A 1 405 ? 23.109 34.812 -9.453 1 94.12 405 LEU A O 1
ATOM 3249 N N . GLU A 1 406 ? 24.188 32.875 -9.914 1 93.69 406 GLU A N 1
ATOM 3250 C CA . GLU A 1 406 ? 25.375 33.531 -10.445 1 93.69 406 GLU A CA 1
ATOM 3251 C C . GLU A 1 406 ? 25.062 34.312 -11.727 1 93.69 406 GLU A C 1
ATOM 3253 O O . GLU A 1 406 ? 25.516 35.438 -11.914 1 93.69 406 GLU A O 1
ATOM 3258 N N . SER A 1 407 ? 24.312 33.625 -12.555 1 91.62 407 SER A N 1
ATOM 3259 C CA . SER A 1 407 ? 23.938 34.25 -13.812 1 91.62 407 SER A CA 1
ATOM 3260 C C . SER A 1 407 ? 23.109 35.531 -13.57 1 91.62 407 SER A C 1
ATOM 3262 O O . SER A 1 407 ? 23.344 36.562 -14.219 1 91.62 407 SER A O 1
ATOM 3264 N N . ASN A 1 408 ? 22.156 35.469 -12.672 1 90.44 408 ASN A N 1
ATOM 3265 C CA . ASN A 1 408 ? 21.359 36.625 -12.336 1 90.44 408 ASN A CA 1
ATOM 3266 C C . ASN A 1 408 ? 22.219 37.781 -11.812 1 90.44 408 ASN A C 1
ATOM 3268 O O . ASN A 1 408 ? 22.031 38.938 -12.18 1 90.44 408 ASN A O 1
ATOM 3272 N N . TRP A 1 409 ? 23.109 37.438 -10.922 1 89.25 409 TRP A N 1
ATOM 3273 C CA . TRP A 1 409 ? 24 38.438 -10.32 1 89.25 409 TRP A CA 1
ATOM 3274 C C . TRP A 1 409 ? 24.859 39.094 -11.383 1 89.25 409 TRP A C 1
ATOM 3276 O O . TRP A 1 409 ? 25.031 40.312 -11.359 1 89.25 409 TRP A O 1
ATOM 3286 N N . ARG A 1 410 ? 25.375 38.375 -12.25 1 88.75 410 ARG A N 1
ATOM 3287 C CA . ARG A 1 410 ? 26.188 38.906 -13.328 1 88.75 410 ARG A CA 1
ATOM 3288 C C . ARG A 1 410 ? 25.391 39.875 -14.203 1 88.75 410 ARG A C 1
ATOM 3290 O O . ARG A 1 410 ? 25.906 40.906 -14.641 1 88.75 410 ARG A O 1
ATOM 3297 N N . ASN A 1 411 ? 24.219 39.5 -14.438 1 85.62 411 ASN A N 1
ATOM 3298 C CA . ASN A 1 411 ? 23.359 40.344 -15.25 1 85.62 411 ASN A CA 1
ATOM 3299 C C . ASN A 1 411 ? 23.016 41.656 -14.539 1 85.62 411 ASN A C 1
ATOM 3301 O O . ASN A 1 411 ? 22.953 42.719 -15.172 1 85.62 411 ASN A O 1
ATOM 3305 N N . ASP A 1 412 ? 22.828 41.594 -13.258 1 84.81 412 ASP A N 1
ATOM 3306 C CA . ASP A 1 412 ? 22.406 42.75 -12.492 1 84.81 412 ASP A CA 1
ATOM 3307 C C . ASP A 1 412 ? 23.594 43.656 -12.148 1 84.81 412 ASP A C 1
ATOM 3309 O O . ASP A 1 412 ? 23.469 44.875 -12.125 1 84.81 412 ASP A O 1
ATOM 3313 N N . HIS A 1 413 ? 24.781 43.031 -11.883 1 85.81 413 HIS A N 1
ATOM 3314 C CA . HIS A 1 413 ? 25.891 43.781 -11.312 1 85.81 413 HIS A CA 1
ATOM 3315 C C . HIS A 1 413 ? 27.078 43.781 -12.258 1 85.81 413 HIS A C 1
ATOM 3317 O O . HIS A 1 413 ? 28.047 44.531 -12.039 1 85.81 413 HIS A O 1
ATOM 3323 N N . ALA A 1 414 ? 27.156 43 -13.266 1 84.5 414 ALA A N 1
ATOM 3324 C CA . ALA A 1 414 ? 28.25 42.906 -14.242 1 84.5 414 ALA A CA 1
ATOM 3325 C C . ALA A 1 414 ? 29.562 42.531 -13.562 1 84.5 414 ALA A C 1
ATOM 3327 O O . ALA A 1 414 ? 30.625 43.062 -13.914 1 84.5 414 ALA A O 1
ATOM 3328 N N . MET A 1 415 ? 29.469 41.969 -12.43 1 86.56 415 MET A N 1
ATOM 3329 C CA . MET A 1 415 ? 30.625 41.438 -11.719 1 86.56 415 MET A CA 1
ATOM 3330 C C . MET A 1 415 ? 30.359 40 -11.242 1 86.56 415 MET A C 1
ATOM 3332 O O . MET A 1 415 ? 29.203 39.594 -11.102 1 86.56 415 MET A O 1
ATOM 3336 N N . PRO A 1 416 ? 31.469 39.344 -11.039 1 88.56 416 PRO A N 1
ATOM 3337 C CA . PRO A 1 416 ? 31.281 37.969 -10.562 1 88.56 416 PRO A CA 1
ATOM 3338 C C . PRO A 1 416 ? 30.797 37.906 -9.117 1 88.56 416 PRO A C 1
ATOM 3340 O O . PRO A 1 416 ? 31.094 38.812 -8.32 1 88.56 416 PRO A O 1
ATOM 3343 N N . LEU A 1 417 ? 29.938 36.938 -8.812 1 89.06 417 LEU A N 1
ATOM 3344 C CA . LEU A 1 417 ? 29.375 36.719 -7.48 1 89.06 417 LEU A CA 1
ATOM 3345 C C . LEU A 1 417 ? 30.406 36.062 -6.566 1 89.06 417 LEU A C 1
ATOM 3347 O O . LEU A 1 417 ? 30.984 35.031 -6.922 1 89.06 417 LEU A O 1
ATOM 3351 N N . SER A 1 418 ? 30.734 36.688 -5.434 1 91.81 418 SER A N 1
ATOM 3352 C CA . SER A 1 418 ? 31.656 36.094 -4.469 1 91.81 418 SER A CA 1
ATOM 3353 C C . SER A 1 418 ? 31.062 34.875 -3.799 1 91.81 418 SER A C 1
ATOM 3355 O O . SER A 1 418 ? 29.828 34.719 -3.732 1 91.81 418 SER A O 1
ATOM 3357 N N . GLN A 1 419 ? 31.906 34 -3.297 1 91.56 419 GLN A N 1
ATOM 3358 C CA . GLN A 1 419 ? 31.453 32.781 -2.648 1 91.56 419 GLN A CA 1
ATOM 3359 C C . GLN A 1 419 ? 30.656 33.094 -1.387 1 91.56 419 GLN A C 1
ATOM 3361 O O . GLN A 1 419 ? 29.703 32.375 -1.062 1 91.56 419 GLN A O 1
ATOM 3366 N N . ASP A 1 420 ? 30.953 34.094 -0.753 1 91.44 420 ASP A N 1
ATOM 3367 C CA . ASP A 1 420 ? 30.266 34.469 0.472 1 91.44 420 ASP A CA 1
ATOM 3368 C C . ASP A 1 420 ? 28.859 35 0.168 1 91.44 420 ASP A C 1
ATOM 3370 O O . ASP A 1 420 ? 27.906 34.688 0.885 1 91.44 420 ASP A O 1
ATOM 3374 N N . HIS A 1 421 ? 28.812 35.719 -0.849 1 91.56 421 HIS A N 1
ATOM 3375 C CA . HIS A 1 421 ? 27.516 36.219 -1.243 1 91.56 421 HIS A CA 1
ATOM 3376 C C . HIS A 1 421 ? 26.609 35.125 -1.776 1 91.56 421 HIS A C 1
ATOM 3378 O O . HIS A 1 421 ? 25.391 35.156 -1.561 1 91.56 421 HIS A O 1
ATOM 3384 N N . LEU A 1 422 ? 27.234 34.281 -2.531 1 93.56 422 LEU A N 1
ATOM 3385 C CA . LEU A 1 422 ? 26.484 33.125 -3.025 1 93.56 422 LEU A CA 1
ATOM 3386 C C . LEU A 1 422 ? 25.906 32.312 -1.867 1 93.56 422 LEU A C 1
ATOM 3388 O O . LEU A 1 422 ? 24.766 31.875 -1.924 1 93.56 422 LEU A O 1
ATOM 3392 N N . ARG A 1 423 ? 26.672 32.125 -0.832 1 92.44 423 ARG A N 1
ATOM 3393 C CA . ARG A 1 423 ? 26.234 31.422 0.358 1 92.44 423 ARG A CA 1
ATOM 3394 C C . ARG A 1 423 ? 25.062 32.125 1.024 1 92.44 423 ARG A C 1
ATOM 3396 O O . ARG A 1 423 ? 24.125 31.5 1.508 1 92.44 423 ARG A O 1
ATOM 3403 N N . GLU A 1 424 ? 25.094 33.344 1.018 1 90.38 424 GLU A N 1
ATOM 3404 C CA . GLU A 1 424 ? 24.016 34.156 1.609 1 90.38 424 GLU A CA 1
ATOM 3405 C C . GLU A 1 424 ? 22.719 34.031 0.804 1 90.38 424 GLU A C 1
ATOM 3407 O O . GLU A 1 424 ? 21.625 33.969 1.373 1 90.38 424 GLU A O 1
ATOM 3412 N N . LEU A 1 425 ? 22.859 34.062 -0.474 1 90.62 425 LEU A N 1
ATOM 3413 C CA . LEU A 1 425 ? 21.688 33.906 -1.339 1 90.62 425 LEU A CA 1
ATOM 3414 C C . LEU A 1 425 ? 21.078 32.531 -1.168 1 90.62 425 LEU A C 1
ATOM 3416 O O . LEU A 1 425 ? 19.844 32.375 -1.153 1 90.62 425 LEU A O 1
ATOM 3420 N N . LYS A 1 426 ? 21.906 31.578 -1.042 1 91.12 426 LYS A N 1
ATOM 3421 C CA . LYS A 1 426 ? 21.453 30.219 -0.843 1 91.12 426 LYS A CA 1
ATOM 3422 C C . LYS A 1 426 ? 20.734 30.062 0.5 1 91.12 426 LYS A C 1
ATOM 3424 O O . LYS A 1 426 ? 19.75 29.328 0.611 1 91.12 426 LYS A O 1
ATOM 3429 N N . ARG A 1 427 ? 21.156 30.719 1.48 1 88.75 427 ARG A N 1
ATOM 3430 C CA . ARG A 1 427 ? 20.531 30.688 2.799 1 88.75 427 ARG A CA 1
ATOM 3431 C C . ARG A 1 427 ? 19.141 31.328 2.77 1 88.75 427 ARG A C 1
ATOM 3433 O O . ARG A 1 427 ? 18.25 30.922 3.498 1 88.75 427 ARG A O 1
ATOM 3440 N N . LYS A 1 428 ? 19 32.219 1.903 1 86.06 428 LYS A N 1
ATOM 3441 C CA . LYS A 1 428 ? 17.719 32.906 1.779 1 86.06 428 LYS A CA 1
ATOM 3442 C C . LYS A 1 428 ? 16.656 32 1.184 1 86.06 428 LYS A C 1
ATOM 3444 O O . LYS A 1 428 ? 15.461 32.156 1.464 1 86.06 428 LYS A O 1
ATOM 3449 N N . ILE A 1 429 ? 17.109 31.062 0.457 1 88.12 429 ILE A N 1
ATOM 3450 C CA . ILE A 1 429 ? 16.125 30.219 -0.21 1 88.12 429 ILE A CA 1
ATOM 3451 C C . ILE A 1 429 ? 15.938 28.922 0.582 1 88.12 429 ILE A C 1
ATOM 3453 O O . ILE A 1 429 ? 15.195 28.031 0.161 1 88.12 429 ILE A O 1
ATOM 3457 N N . ALA A 1 430 ? 16.562 28.703 1.786 1 86.69 430 ALA A N 1
ATOM 3458 C CA . ALA A 1 430 ? 16.578 27.484 2.602 1 86.69 430 ALA A CA 1
ATOM 3459 C C . ALA A 1 430 ? 15.227 27.234 3.25 1 86.69 430 ALA A C 1
ATOM 3461 O O . ALA A 1 430 ? 15.109 26.406 4.156 1 86.69 430 ALA A O 1
ATOM 3462 N N . LEU A 1 431 ? 14.094 27.625 2.762 1 88.94 431 LEU A N 1
ATOM 3463 C CA . LEU A 1 431 ? 12.703 27.375 3.133 1 88.94 431 LEU A CA 1
ATOM 3464 C C . LEU A 1 431 ? 12.461 27.734 4.594 1 88.94 431 LEU A C 1
ATOM 3466 O O . LEU A 1 431 ? 11.805 26.984 5.32 1 88.94 431 LEU A O 1
ATOM 3470 N N . LYS A 1 432 ? 13.016 28.656 5.145 1 85.06 432 LYS A N 1
ATOM 3471 C CA . LYS A 1 432 ? 12.641 29.297 6.402 1 85.06 432 LYS A CA 1
ATOM 3472 C C . LYS A 1 432 ? 11.656 30.438 6.16 1 85.06 432 LYS A C 1
ATOM 3474 O O . LYS A 1 432 ? 11.648 31.047 5.09 1 85.06 432 LYS A O 1
ATOM 3479 N N . PRO A 1 433 ? 10.789 30.531 7.152 1 84.06 433 PRO A N 1
ATOM 3480 C CA . PRO A 1 433 ? 9.812 31.594 6.914 1 84.06 433 PRO A CA 1
ATOM 3481 C C . PRO A 1 433 ? 10.453 32.938 6.535 1 84.06 433 PRO A C 1
ATOM 3483 O O . PRO A 1 433 ? 11.234 33.469 7.316 1 84.06 433 PRO A O 1
ATOM 3486 N N . ASN A 1 434 ? 10.352 33.281 5.32 1 83.12 434 ASN A N 1
ATOM 3487 C CA . ASN A 1 434 ? 10.844 34.5 4.703 1 83.12 434 ASN A CA 1
ATOM 3488 C C . ASN A 1 434 ? 9.852 35.062 3.682 1 83.12 434 ASN A C 1
ATOM 3490 O O . ASN A 1 434 ? 9.734 34.531 2.576 1 83.12 434 ASN A O 1
ATOM 3494 N N . TYR A 1 435 ? 9.172 36.125 4.047 1 83.25 435 TYR A N 1
ATOM 3495 C CA . TYR A 1 435 ? 8.109 36.625 3.193 1 83.25 435 TYR A CA 1
ATOM 3496 C C . TYR A 1 435 ? 8.656 37.656 2.199 1 83.25 435 TYR A C 1
ATOM 3498 O O . TYR A 1 435 ? 7.891 38.281 1.455 1 83.25 435 TYR A O 1
ATOM 3506 N N . ALA A 1 436 ? 10.008 37.812 2.213 1 84.12 436 ALA A N 1
ATOM 3507 C CA . ALA A 1 436 ? 10.648 38.688 1.256 1 84.12 436 ALA A CA 1
ATOM 3508 C C . ALA A 1 436 ? 10.977 37.969 -0.043 1 84.12 436 ALA A C 1
ATOM 3510 O O . ALA A 1 436 ? 11.352 38.594 -1.036 1 84.12 436 ALA A O 1
ATOM 3511 N N . ILE A 1 437 ? 10.805 36.719 -0.066 1 89.75 437 ILE A N 1
ATOM 3512 C CA . ILE A 1 437 ? 11.047 35.906 -1.256 1 89.75 437 ILE A CA 1
ATOM 3513 C C . ILE A 1 437 ? 9.727 35.656 -1.97 1 89.75 437 ILE A C 1
ATOM 3515 O O . ILE A 1 437 ? 8.68 35.5 -1.326 1 89.75 437 ILE A O 1
ATOM 3519 N N . SER A 1 438 ? 9.812 35.594 -3.283 1 92.56 438 SER A N 1
ATOM 3520 C CA . SER A 1 438 ? 8.594 35.312 -4.043 1 92.56 438 SER A CA 1
ATOM 3521 C C . SER A 1 438 ? 8.039 33.938 -3.754 1 92.56 438 SER A C 1
ATOM 3523 O O . SER A 1 438 ? 8.797 33 -3.443 1 92.56 438 SER A O 1
ATOM 3525 N N . THR A 1 439 ? 6.707 33.812 -3.838 1 94.69 439 THR A N 1
ATOM 3526 C CA . THR A 1 439 ? 6.062 32.531 -3.627 1 94.69 439 THR A CA 1
ATOM 3527 C C . THR A 1 439 ? 6.562 31.5 -4.641 1 94.69 439 THR A C 1
ATOM 3529 O O . THR A 1 439 ? 6.766 30.344 -4.301 1 94.69 439 THR A O 1
ATOM 3532 N N . ARG A 1 440 ? 6.738 31.938 -5.863 1 95.5 440 ARG A N 1
ATOM 3533 C CA . ARG A 1 440 ? 7.25 31.062 -6.914 1 95.5 440 ARG A CA 1
ATOM 3534 C C . ARG A 1 440 ? 8.578 30.438 -6.508 1 95.5 440 ARG A C 1
ATOM 3536 O O . ARG A 1 440 ? 8.766 29.234 -6.652 1 95.5 440 ARG A O 1
ATOM 3543 N N . ASP A 1 441 ? 9.484 31.281 -6.031 1 96.19 441 ASP A N 1
ATOM 3544 C CA . ASP A 1 441 ? 10.805 30.781 -5.652 1 96.19 441 ASP A CA 1
ATOM 3545 C C . ASP A 1 441 ? 10.719 29.844 -4.449 1 96.19 441 ASP A C 1
ATOM 3547 O O . ASP A 1 441 ? 11.469 28.875 -4.355 1 96.19 441 ASP A O 1
ATOM 3551 N N . VAL A 1 442 ? 9.789 30.078 -3.539 1 96.31 442 VAL A N 1
ATOM 3552 C CA . VAL A 1 442 ? 9.586 29.203 -2.391 1 96.31 442 VAL A CA 1
ATOM 3553 C C . VAL A 1 442 ? 9.078 27.844 -2.863 1 96.31 442 VAL A C 1
ATOM 3555 O O . VAL A 1 442 ? 9.539 26.797 -2.387 1 96.31 442 VAL A O 1
ATOM 3558 N N . PHE A 1 443 ? 8.133 27.875 -3.787 1 97.44 443 PHE A N 1
ATOM 3559 C CA . PHE A 1 443 ? 7.578 26.641 -4.316 1 97.44 443 PHE A CA 1
ATOM 3560 C C . PHE A 1 443 ? 8.648 25.844 -5.055 1 97.44 443 PHE A C 1
ATOM 3562 O O . PHE A 1 443 ? 8.719 24.625 -4.922 1 97.44 443 PHE A O 1
ATOM 3569 N N . ILE A 1 444 ? 9.492 26.516 -5.809 1 97.88 444 ILE A N 1
ATOM 3570 C CA . ILE A 1 444 ? 10.578 25.859 -6.531 1 97.88 444 ILE A CA 1
ATOM 3571 C C . ILE A 1 444 ? 11.555 25.25 -5.539 1 97.88 444 ILE A C 1
ATOM 3573 O O . ILE A 1 444 ? 11.977 24.094 -5.703 1 97.88 444 ILE A O 1
ATOM 3577 N N . ALA A 1 445 ? 11.867 25.984 -4.523 1 97.06 445 ALA A N 1
ATOM 3578 C CA . ALA A 1 445 ? 12.773 25.484 -3.49 1 97.06 445 ALA A CA 1
ATOM 3579 C C . ALA A 1 445 ? 12.211 24.25 -2.807 1 97.06 445 ALA A C 1
ATOM 3581 O O . ALA A 1 445 ? 12.938 23.281 -2.562 1 97.06 445 ALA A O 1
ATOM 3582 N N . PHE A 1 446 ? 10.953 24.297 -2.533 1 97.12 446 PHE A N 1
ATOM 3583 C CA . PHE A 1 446 ? 10.305 23.172 -1.866 1 97.12 446 PHE A CA 1
ATOM 3584 C C . PHE A 1 446 ? 10.359 21.922 -2.734 1 97.12 446 PHE A C 1
ATOM 3586 O O . PHE A 1 446 ? 10.742 20.844 -2.262 1 97.12 446 PHE A O 1
ATOM 3593 N N . VAL A 1 447 ? 9.984 22 -3.99 1 98.25 447 VAL A N 1
ATOM 3594 C CA . VAL A 1 447 ? 9.914 20.859 -4.895 1 98.25 447 VAL A CA 1
ATOM 3595 C C . VAL A 1 447 ? 11.32 20.297 -5.117 1 98.25 447 VAL A C 1
ATOM 3597 O O . VAL A 1 447 ? 11.523 19.078 -5.062 1 98.25 447 VAL A O 1
ATOM 3600 N N . THR A 1 448 ? 12.289 21.156 -5.344 1 97.75 448 THR A N 1
ATOM 3601 C CA . THR A 1 448 ? 13.648 20.703 -5.617 1 97.75 448 THR A CA 1
ATOM 3602 C C . THR A 1 448 ? 14.258 20.047 -4.383 1 97.75 448 THR A C 1
ATOM 3604 O O . THR A 1 448 ? 14.961 19.031 -4.492 1 97.75 448 THR A O 1
ATOM 3607 N N . ARG A 1 449 ? 14.008 20.625 -3.217 1 96.38 449 ARG A N 1
ATOM 3608 C CA . ARG A 1 449 ? 14.461 19.984 -1.984 1 96.38 449 ARG A CA 1
ATOM 3609 C C . ARG A 1 449 ? 13.852 18.594 -1.826 1 96.38 449 ARG A C 1
ATOM 3611 O O . ARG A 1 449 ? 14.539 17.656 -1.435 1 96.38 449 ARG A O 1
ATOM 3618 N N . SER A 1 450 ? 12.547 18.531 -2.084 1 96.56 450 SER A N 1
ATOM 3619 C CA . SER A 1 450 ? 11.828 17.266 -1.962 1 96.56 450 SER A CA 1
ATOM 3620 C C . SER A 1 450 ? 12.422 16.203 -2.883 1 96.56 450 SER A C 1
ATOM 3622 O O . SER A 1 450 ? 12.617 15.055 -2.473 1 96.56 450 SER A O 1
ATOM 3624 N N . ILE A 1 451 ? 12.727 16.562 -4.113 1 97.38 451 ILE A N 1
ATOM 3625 C CA . ILE A 1 451 ? 13.273 15.625 -5.09 1 97.38 451 ILE A CA 1
ATOM 3626 C C . ILE A 1 451 ? 14.648 15.156 -4.637 1 97.38 451 ILE A C 1
ATOM 3628 O O . ILE A 1 451 ? 14.953 13.961 -4.695 1 97.38 451 ILE A O 1
ATOM 3632 N N . CYS A 1 452 ? 15.445 16.062 -4.203 1 94.62 452 CYS A N 1
ATOM 3633 C CA . CYS A 1 452 ? 16.812 15.742 -3.814 1 94.62 452 CYS A CA 1
ATOM 3634 C C . CYS A 1 452 ? 16.828 14.844 -2.586 1 94.62 452 CYS A C 1
ATOM 3636 O O . CYS A 1 452 ? 17.688 13.961 -2.467 1 94.62 452 CYS A O 1
ATOM 3638 N N . LYS A 1 453 ? 15.914 15.062 -1.739 1 89.5 453 LYS A N 1
ATOM 3639 C CA . LYS A 1 453 ? 15.891 14.289 -0.501 1 89.5 453 LYS A CA 1
ATOM 3640 C C . LYS A 1 453 ? 15.281 12.906 -0.729 1 89.5 453 LYS A C 1
ATOM 3642 O O . LYS A 1 453 ? 15.82 11.906 -0.25 1 89.5 453 LYS A O 1
ATOM 3647 N N . SER A 1 454 ? 14.18 12.844 -1.429 1 90 454 SER A N 1
ATOM 3648 C CA . SER A 1 454 ? 13.453 11.586 -1.604 1 90 454 SER A CA 1
ATOM 3649 C C . SER A 1 454 ? 13.984 10.812 -2.805 1 90 454 SER A C 1
ATOM 3651 O O . SER A 1 454 ? 13.711 9.617 -2.943 1 90 454 SER A O 1
ATOM 3653 N N . LYS A 1 455 ? 14.562 11.531 -3.789 1 92.62 455 LYS A N 1
ATOM 3654 C CA . LYS A 1 455 ? 15.016 10.953 -5.055 1 92.62 455 LYS A CA 1
ATOM 3655 C C . LYS A 1 455 ? 13.836 10.469 -5.887 1 92.62 455 LYS A C 1
ATOM 3657 O O . LYS A 1 455 ? 13.969 9.539 -6.684 1 92.62 455 LYS A O 1
ATOM 3662 N N . SER A 1 456 ? 12.68 10.969 -5.594 1 95.62 456 SER A N 1
ATOM 3663 C CA . SER A 1 456 ? 11.453 10.703 -6.34 1 95.62 456 SER A CA 1
ATOM 3664 C C . SER A 1 456 ? 10.961 11.953 -7.051 1 95.62 456 SER A C 1
ATOM 3666 O O . SER A 1 456 ? 11.086 13.062 -6.527 1 95.62 456 SER A O 1
ATOM 3668 N N . LEU A 1 457 ? 10.383 11.797 -8.195 1 97.94 457 LEU A N 1
ATOM 3669 C CA . LEU A 1 457 ? 9.852 12.914 -8.969 1 97.94 457 LEU A CA 1
ATOM 3670 C C . LEU A 1 457 ? 8.336 13 -8.828 1 97.94 457 LEU A C 1
ATOM 3672 O O . LEU A 1 457 ? 7.699 13.844 -9.469 1 97.94 457 LEU A O 1
ATOM 3676 N N . ASP A 1 458 ? 7.773 12.203 -7.988 1 97.88 458 ASP A N 1
ATOM 3677 C CA . ASP A 1 458 ? 6.32 12.164 -7.871 1 97.88 458 ASP A CA 1
ATOM 3678 C C . ASP A 1 458 ? 5.762 13.531 -7.492 1 97.88 458 ASP A C 1
ATOM 3680 O O . ASP A 1 458 ? 4.637 13.875 -7.855 1 97.88 458 ASP A O 1
ATOM 3684 N N . ILE A 1 459 ? 6.559 14.352 -6.824 1 97.75 459 ILE A N 1
ATOM 3685 C CA . ILE A 1 459 ? 6.105 15.648 -6.316 1 97.75 459 ILE A CA 1
ATOM 3686 C C . ILE A 1 459 ? 5.691 16.547 -7.484 1 97.75 459 ILE A C 1
ATOM 3688 O O . ILE A 1 459 ? 4.832 17.406 -7.328 1 97.75 459 ILE A O 1
ATOM 3692 N N . ILE A 1 460 ? 6.215 16.359 -8.664 1 98.25 460 ILE A N 1
ATOM 3693 C CA . ILE A 1 460 ? 5.898 17.219 -9.789 1 98.25 460 ILE A CA 1
ATOM 3694 C C . ILE A 1 460 ? 4.492 16.906 -10.297 1 98.25 460 ILE A C 1
ATOM 3696 O O . ILE A 1 460 ? 3.92 17.688 -11.07 1 98.25 460 ILE A O 1
ATOM 3700 N N . CYS A 1 461 ? 3.992 15.727 -9.883 1 98.06 461 CYS A N 1
ATOM 3701 C CA . CYS A 1 461 ? 2.666 15.305 -10.312 1 98.06 461 CYS A CA 1
ATOM 3702 C C . CYS A 1 461 ? 1.659 15.414 -9.18 1 98.06 461 CYS A C 1
ATOM 3704 O O . CYS A 1 461 ? 0.482 15.094 -9.352 1 98.06 461 CYS A O 1
ATOM 3706 N N . ARG A 1 462 ? 2.055 15.797 -7.984 1 96.81 462 ARG A N 1
ATOM 3707 C CA . ARG A 1 462 ? 1.138 15.961 -6.863 1 96.81 462 ARG A CA 1
ATOM 3708 C C . ARG A 1 462 ? 0.512 17.359 -6.871 1 96.81 462 ARG A C 1
ATOM 3710 O O . ARG A 1 462 ? 1.212 18.359 -7.039 1 96.81 462 ARG A O 1
ATOM 3717 N N . HIS A 1 463 ? -0.759 17.422 -6.668 1 96 463 HIS A N 1
ATOM 3718 C CA . HIS A 1 463 ? -1.494 18.672 -6.781 1 96 463 HIS A CA 1
ATOM 3719 C C . HIS A 1 463 ? -1.586 19.391 -5.434 1 96 463 HIS A C 1
ATOM 3721 O O . HIS A 1 463 ? -2.621 19.328 -4.766 1 96 463 HIS A O 1
ATOM 3727 N N . TRP A 1 464 ? -0.589 20.172 -5.07 1 94.5 464 TRP A N 1
ATOM 3728 C CA . TRP A 1 464 ? -0.542 20.719 -3.725 1 94.5 464 TRP A CA 1
ATOM 3729 C C . TRP A 1 464 ? -0.541 22.25 -3.768 1 94.5 464 TRP A C 1
ATOM 3731 O O . TRP A 1 464 ? -0.888 22.906 -2.781 1 94.5 464 TRP A O 1
ATOM 3741 N N . ALA A 1 465 ? -0.147 22.875 -4.852 1 95.81 465 ALA A N 1
ATOM 3742 C CA . ALA A 1 465 ? 0.188 24.297 -4.883 1 95.81 465 ALA A CA 1
ATOM 3743 C C . ALA A 1 465 ? -1.062 25.156 -5.082 1 95.81 465 ALA A C 1
ATOM 3745 O O . ALA A 1 465 ? -1.806 24.953 -6.043 1 95.81 465 ALA A O 1
ATOM 3746 N N . PRO A 1 466 ? -1.277 26.094 -4.25 1 93.38 466 PRO A N 1
ATOM 3747 C CA . PRO A 1 466 ? -2.402 27.016 -4.453 1 93.38 466 PRO A CA 1
ATOM 3748 C C . PRO A 1 466 ? -2.135 28.047 -5.547 1 93.38 466 PRO A C 1
ATOM 3750 O O . PRO A 1 466 ? -0.995 28.203 -5.992 1 93.38 466 PRO A O 1
ATOM 3753 N N . ASN A 1 467 ? -3.184 28.734 -5.93 1 90.19 467 ASN A N 1
ATOM 3754 C CA . ASN A 1 467 ? -3.027 29.844 -6.848 1 90.19 467 ASN A CA 1
ATOM 3755 C C . ASN A 1 467 ? -2.342 31.031 -6.172 1 90.19 467 ASN A C 1
ATOM 3757 O O . ASN A 1 467 ? -2.572 31.297 -4.992 1 90.19 467 ASN A O 1
ATOM 3761 N N . VAL A 1 468 ? -1.469 31.656 -6.922 1 92.56 468 VAL A N 1
ATOM 3762 C CA . VAL A 1 468 ? -0.745 32.812 -6.426 1 92.56 468 VAL A CA 1
ATOM 3763 C C . VAL A 1 468 ? -1.063 34.031 -7.293 1 92.56 468 VAL A C 1
ATOM 3765 O O . VAL A 1 468 ? -1.051 33.938 -8.523 1 92.56 468 VAL A O 1
ATOM 3768 N N . THR A 1 469 ? -1.524 35.062 -6.668 1 88.81 469 THR A N 1
ATOM 3769 C CA . THR A 1 469 ? -1.771 36.312 -7.359 1 88.81 469 THR A CA 1
ATOM 3770 C C . THR A 1 469 ? -0.831 37.406 -6.852 1 88.81 469 THR A C 1
ATOM 3772 O O . THR A 1 469 ? -0.436 37.406 -5.684 1 88.81 469 THR A O 1
ATOM 3775 N N . ASP A 1 470 ? -0.377 38.25 -7.777 1 82.56 470 ASP A N 1
ATOM 3776 C CA . ASP A 1 470 ? 0.49 39.344 -7.355 1 82.56 470 ASP A CA 1
ATOM 3777 C C . ASP A 1 470 ? -0.3 40.406 -6.594 1 82.56 470 ASP A C 1
ATOM 3779 O O . ASP A 1 470 ? -1.512 40.531 -6.777 1 82.56 470 ASP A O 1
ATOM 3783 N N . ASP A 1 471 ? 0.231 41.031 -5.676 1 72.56 471 ASP A N 1
ATOM 3784 C CA . ASP A 1 471 ? -0.417 41.969 -4.766 1 72.56 471 ASP A CA 1
ATOM 3785 C C . ASP A 1 471 ? -0.815 43.25 -5.492 1 72.56 471 ASP A C 1
ATOM 3787 O O . ASP A 1 471 ? -1.862 43.844 -5.203 1 72.56 471 ASP A O 1
ATOM 3791 N N . GLU A 1 472 ? 0.01 43.625 -6.484 1 69.06 472 GLU A N 1
ATOM 3792 C CA . GLU A 1 472 ? -0.157 44.938 -7.117 1 69.06 472 GLU A CA 1
ATOM 3793 C C . GLU A 1 472 ? -1.257 44.906 -8.172 1 69.06 472 GLU A C 1
ATOM 3795 O O . GLU A 1 472 ? -2.08 45.812 -8.25 1 69.06 472 GLU A O 1
ATOM 3800 N N . PHE A 1 473 ? -1.304 43.812 -9.023 1 72.81 473 PHE A N 1
ATOM 3801 C CA . PHE A 1 473 ? -2.193 43.781 -10.172 1 72.81 473 PHE A CA 1
ATOM 3802 C C . PHE A 1 473 ? -3.219 42.656 -10.055 1 72.81 473 PHE A C 1
ATOM 3804 O O . PHE A 1 473 ? -4.117 42.562 -10.883 1 72.81 473 PHE A O 1
ATOM 3811 N N . SER A 1 474 ? -3.119 41.906 -8.969 1 80 474 SER A N 1
ATOM 3812 C CA . SER A 1 474 ? -4.016 40.781 -8.75 1 80 474 SER A CA 1
ATOM 3813 C C . SER A 1 474 ? -4.004 39.812 -9.945 1 80 474 SER A C 1
ATOM 3815 O O . SER A 1 474 ? -5.055 39.344 -10.367 1 80 474 SER A O 1
ATOM 3817 N N . GLU A 1 475 ? -2.859 39.781 -10.57 1 84.12 475 GLU A N 1
ATOM 3818 C CA . GLU A 1 475 ? -2.672 38.844 -11.68 1 84.12 475 GLU A CA 1
ATOM 3819 C C . GLU A 1 475 ? -2.049 37.531 -11.203 1 84.12 475 GLU A C 1
ATOM 3821 O O . GLU A 1 475 ? -1.252 37.531 -10.266 1 84.12 475 GLU A O 1
ATOM 3826 N N . LYS A 1 476 ? -2.49 36.531 -11.891 1 88.62 476 LYS A N 1
ATOM 3827 C CA . LYS A 1 476 ? -1.954 35.219 -11.555 1 88.62 476 LYS A CA 1
ATOM 3828 C C . LYS A 1 476 ? -0.463 35.156 -11.867 1 88.62 476 LYS A C 1
ATOM 3830 O O . LYS A 1 476 ? -0.023 35.594 -12.938 1 88.62 476 LYS A O 1
ATOM 3835 N N . VAL A 1 477 ? 0.322 34.688 -10.961 1 90.5 477 VAL A N 1
ATOM 3836 C CA . VAL A 1 477 ? 1.759 34.5 -11.125 1 90.5 477 VAL A CA 1
ATOM 3837 C C . VAL A 1 477 ? 2.02 33.188 -11.859 1 90.5 477 VAL A C 1
ATOM 3839 O O . VAL A 1 477 ? 1.542 32.125 -11.445 1 90.5 477 VAL A O 1
ATOM 3842 N N . PRO A 1 478 ? 2.689 33.25 -12.977 1 89.38 478 PRO A N 1
ATOM 3843 C CA . PRO A 1 478 ? 2.984 32 -13.695 1 89.38 478 PRO A CA 1
ATOM 3844 C C . PRO A 1 478 ? 3.938 31.094 -12.938 1 89.38 478 PRO A C 1
ATOM 3846 O O . PRO A 1 478 ? 4.945 31.547 -12.398 1 89.38 478 PRO A O 1
ATOM 3849 N N . MET A 1 479 ? 3.564 29.891 -12.883 1 94.62 479 MET A N 1
ATOM 3850 C CA . MET A 1 479 ? 4.383 28.859 -12.234 1 94.62 479 MET A CA 1
ATOM 3851 C C . MET A 1 479 ? 4.973 27.906 -13.258 1 94.62 479 MET A C 1
ATOM 3853 O O . MET A 1 479 ? 4.402 27.719 -14.336 1 94.62 479 MET A O 1
ATOM 3857 N N . PRO A 1 480 ? 6.172 27.375 -12.953 1 96.31 480 PRO A N 1
ATOM 3858 C CA . PRO A 1 480 ? 6.609 26.266 -13.797 1 96.31 480 PRO A CA 1
ATOM 3859 C C . PRO A 1 480 ? 5.566 25.156 -13.898 1 96.31 480 PRO A C 1
ATOM 3861 O O . PRO A 1 480 ? 4.836 24.906 -12.938 1 96.31 480 PRO A O 1
ATOM 3864 N N . SER A 1 481 ? 5.508 24.438 -15.023 1 97.5 481 SER A N 1
ATOM 3865 C CA . SER A 1 481 ? 4.477 23.438 -15.273 1 97.5 481 SER A CA 1
ATOM 3866 C C . SER A 1 481 ? 4.594 22.266 -14.305 1 97.5 481 SER A C 1
ATOM 3868 O O . SER A 1 481 ? 3.637 21.516 -14.102 1 97.5 481 SER A O 1
ATOM 3870 N N . TRP A 1 482 ? 5.797 22.109 -13.719 1 98.06 482 TRP A N 1
ATOM 3871 C CA . TRP A 1 482 ? 6.031 20.984 -12.828 1 98.06 482 TRP A CA 1
ATOM 3872 C C . TRP A 1 482 ? 5.648 21.328 -11.398 1 98.06 482 TRP A C 1
ATOM 3874 O O . TRP A 1 482 ? 5.883 20.531 -10.477 1 98.06 482 TRP A O 1
ATOM 3884 N N . ILE A 1 483 ? 5.145 22.469 -11.094 1 97.62 483 ILE A N 1
ATOM 3885 C CA . ILE A 1 483 ? 4.438 22.797 -9.859 1 97.62 4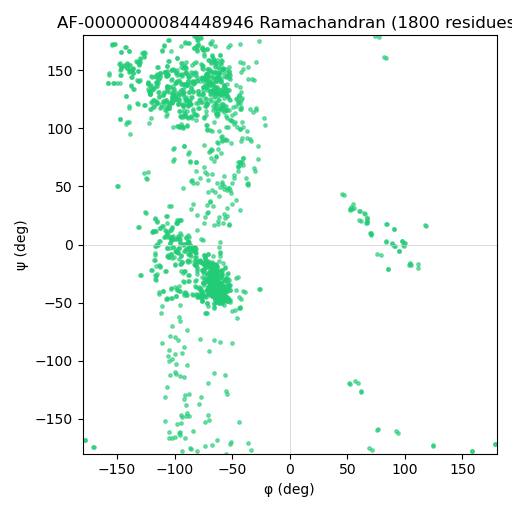83 ILE A CA 1
ATOM 3886 C C . ILE A 1 483 ? 2.93 22.672 -10.086 1 97.62 483 ILE A C 1
ATOM 3888 O O . ILE A 1 483 ? 2.303 23.562 -10.664 1 97.62 483 ILE A O 1
ATOM 3892 N N . SER A 1 484 ? 2.438 21.594 -9.625 1 94.88 484 SER A N 1
ATOM 3893 C CA . SER A 1 484 ? 1.063 21.25 -9.969 1 94.88 484 SER A CA 1
ATOM 3894 C C . SER A 1 484 ? 0.068 21.953 -9.055 1 94.88 484 SER A C 1
ATOM 3896 O O . SER A 1 484 ? 0.255 21.984 -7.832 1 94.88 484 SER A O 1
ATOM 3898 N N . ASN A 1 485 ? -0.928 22.391 -9.633 1 94 485 ASN A N 1
ATOM 3899 C CA . ASN A 1 485 ? -1.923 23.203 -8.945 1 94 485 ASN A CA 1
ATOM 3900 C C . ASN A 1 485 ? -2.918 22.344 -8.172 1 94 485 ASN A C 1
ATOM 3902 O O . ASN A 1 485 ? -3.309 21.281 -8.641 1 94 485 ASN A O 1
ATOM 3906 N N . ILE A 1 486 ? -3.393 22.859 -7.09 1 93 486 ILE A N 1
ATOM 3907 C CA . ILE A 1 486 ? -4.281 22.125 -6.188 1 93 486 ILE A CA 1
ATOM 3908 C C . ILE A 1 486 ? -5.637 21.922 -6.855 1 93 486 ILE A C 1
ATOM 3910 O O . ILE A 1 486 ? -6.367 20.984 -6.512 1 93 486 ILE A O 1
ATOM 3914 N N . TYR A 1 487 ? -6.023 22.703 -7.773 1 91 487 TYR A N 1
ATOM 3915 C CA . TYR A 1 487 ? -7.332 22.609 -8.414 1 91 487 TYR A CA 1
ATOM 3916 C C . TYR A 1 487 ? -7.391 21.422 -9.359 1 91 487 TYR A C 1
ATOM 3918 O O . TYR A 1 487 ? -8.469 21.031 -9.812 1 91 487 TYR A O 1
ATOM 3926 N N . ASN A 1 488 ? -6.242 20.812 -9.609 1 93.25 488 ASN A N 1
ATOM 3927 C CA . ASN A 1 488 ? -6.207 19.562 -10.359 1 93.25 488 ASN A CA 1
ATOM 3928 C C . ASN A 1 488 ? -6.488 18.359 -9.469 1 93.25 488 ASN A C 1
ATOM 3930 O O . ASN A 1 488 ? -6.613 17.234 -9.961 1 93.25 488 ASN A O 1
ATOM 3934 N N . ALA A 1 489 ? -6.613 18.625 -8.195 1 91.56 489 ALA A N 1
ATOM 3935 C CA . ALA A 1 489 ? -6.914 17.547 -7.25 1 91.56 489 ALA A CA 1
ATOM 3936 C C . ALA A 1 489 ? -8.344 17.047 -7.434 1 91.56 489 ALA A C 1
ATOM 3938 O O . ALA A 1 489 ? -9.188 17.75 -8.008 1 91.56 489 ALA A O 1
ATOM 3939 N N . PRO A 1 490 ? -8.672 15.891 -7.023 1 90.25 490 PRO A N 1
ATOM 3940 C CA . PRO A 1 490 ? -9.984 15.281 -7.266 1 90.25 490 PRO A CA 1
ATOM 3941 C C . PRO A 1 490 ? -11.141 16.188 -6.844 1 90.25 490 PRO A C 1
ATOM 3943 O O . PRO A 1 490 ? -12.164 16.25 -7.535 1 90.25 490 PRO A O 1
ATOM 3946 N N . PHE A 1 491 ? -11 16.938 -5.793 1 86 491 PHE A N 1
ATOM 3947 C CA . PHE A 1 491 ? -12.117 17.734 -5.285 1 86 491 PHE A CA 1
ATOM 3948 C C . PHE A 1 491 ? -11.781 19.219 -5.316 1 86 491 PHE A C 1
ATOM 3950 O O . PHE A 1 491 ? -12.492 20.031 -4.727 1 86 491 PHE A O 1
ATOM 3957 N N . GLY A 1 492 ? -10.688 19.531 -5.988 1 83.44 492 GLY A N 1
ATOM 3958 C CA . GLY A 1 492 ? -10.336 20.922 -6.195 1 83.44 492 GLY A CA 1
ATOM 3959 C C . GLY A 1 492 ? -9.75 21.578 -4.961 1 83.44 492 GLY A C 1
ATOM 3960 O O . GLY A 1 492 ? -9.133 20.922 -4.129 1 83.44 492 GLY A O 1
ATOM 3961 N N . GLY A 1 493 ? -9.805 22.875 -4.922 1 77.19 493 GLY A N 1
ATOM 3962 C CA . GLY A 1 493 ? -9.234 23.641 -3.834 1 77.19 493 GLY A CA 1
ATOM 3963 C C . GLY A 1 493 ? -10.211 23.906 -2.701 1 77.19 493 GLY A C 1
ATOM 3964 O O . GLY A 1 493 ? -11.352 23.438 -2.74 1 77.19 493 GLY A O 1
ATOM 3965 N N . PRO A 1 494 ? -9.766 24.484 -1.605 1 71.81 494 PRO A N 1
ATOM 3966 C CA . PRO A 1 494 ? -10.586 24.75 -0.421 1 71.81 494 PRO A CA 1
ATOM 3967 C C . PRO A 1 494 ? -11.859 25.531 -0.746 1 71.81 494 PRO A C 1
ATOM 3969 O O . PRO A 1 494 ? -12.875 25.375 -0.058 1 71.81 494 PRO A O 1
ATOM 3972 N N . ASP A 1 495 ? -11.844 26.234 -1.787 1 66.31 495 ASP A N 1
ATOM 3973 C CA . ASP A 1 495 ? -13.008 27.047 -2.107 1 66.31 495 ASP A CA 1
ATOM 3974 C C . ASP A 1 495 ? -13.969 26.297 -3.029 1 66.31 495 ASP A C 1
ATOM 3976 O O . ASP A 1 495 ? -15.031 26.797 -3.381 1 66.31 495 ASP A O 1
ATOM 3980 N N . SER A 1 496 ? -13.469 25.047 -3.314 1 65.06 496 SER A N 1
ATOM 3981 C CA . SER A 1 496 ? -14.273 24.344 -4.301 1 65.06 496 SER A CA 1
ATOM 3982 C C . SER A 1 496 ? -15.398 23.562 -3.631 1 65.06 496 SER A C 1
ATOM 3984 O O . SER A 1 496 ? -15.211 22.984 -2.559 1 65.06 496 SER A O 1
ATOM 3986 N N . SER A 1 497 ? -16.469 24.078 -3.205 1 58.69 497 SER A N 1
ATOM 3987 C CA . SER A 1 497 ? -17.578 23.5 -2.467 1 58.69 497 SER A CA 1
ATOM 3988 C C . SER A 1 497 ? -18.031 22.172 -3.086 1 58.69 497 SER A C 1
ATOM 3990 O O . SER A 1 497 ? -18.469 21.266 -2.377 1 58.69 497 SER A O 1
ATOM 3992 N N . LYS A 1 498 ? -18.109 21.891 -4.414 1 62.41 498 LYS A N 1
ATOM 3993 C CA . LYS A 1 498 ? -19.172 20.953 -4.809 1 62.41 498 LYS A CA 1
ATOM 3994 C C . LYS A 1 498 ? -18.609 19.75 -5.531 1 62.41 498 LYS A C 1
ATOM 3996 O O . LYS A 1 498 ? -18.109 19.859 -6.652 1 62.41 498 LYS A O 1
ATOM 4001 N N . GLY A 1 499 ? -18.547 18.562 -4.824 1 76.06 499 GLY A N 1
ATOM 4002 C CA . GLY A 1 499 ? -18.453 17.25 -5.441 1 76.06 499 GLY A CA 1
ATOM 4003 C C . GLY A 1 499 ? -17.109 17.031 -6.129 1 76.06 499 GLY A C 1
ATOM 4004 O O . GLY A 1 499 ? -16.219 17.859 -6.051 1 76.06 499 GLY A O 1
ATOM 4005 N N . ARG A 1 500 ? -17 16.047 -6.719 1 86.56 500 ARG A N 1
ATOM 4006 C CA . ARG A 1 500 ? -15.773 15.68 -7.426 1 86.56 500 ARG A CA 1
ATOM 4007 C C . ARG A 1 500 ? -15.562 16.562 -8.648 1 86.56 500 ARG A C 1
ATOM 4009 O O . ARG A 1 500 ? -16.5 16.844 -9.391 1 86.56 500 ARG A O 1
ATOM 4016 N N . GLN A 1 501 ? -14.305 16.969 -8.836 1 89.12 501 GLN A N 1
ATOM 4017 C CA . GLN A 1 501 ? -13.992 17.844 -9.961 1 89.12 501 GLN A CA 1
ATOM 4018 C C . GLN A 1 501 ? -13.039 17.172 -10.938 1 89.12 501 GLN A C 1
ATOM 4020 O O . GLN A 1 501 ? -13.047 17.469 -12.133 1 89.12 501 GLN A O 1
ATOM 4025 N N . ASN A 1 502 ? -12.203 16.312 -10.469 1 93.94 502 ASN A N 1
ATOM 4026 C CA . ASN A 1 502 ? -11.211 15.633 -11.289 1 93.94 502 ASN A CA 1
ATOM 4027 C C . ASN A 1 502 ? -11.023 14.18 -10.844 1 93.94 502 ASN A C 1
ATOM 4029 O O . ASN A 1 502 ? -11.602 13.758 -9.836 1 93.94 502 ASN A O 1
ATOM 4033 N N . GLY A 1 503 ? -10.312 13.453 -11.664 1 94.56 503 GLY A N 1
ATOM 4034 C CA . GLY A 1 503 ? -9.961 12.094 -11.281 1 94.56 503 GLY A CA 1
ATOM 4035 C C . GLY A 1 503 ? -8.922 12.031 -10.18 1 94.56 503 GLY A C 1
ATOM 4036 O O . GLY A 1 503 ? -8.266 13.023 -9.883 1 94.56 503 GLY A O 1
ATOM 4037 N N . ASP A 1 504 ? -8.75 10.859 -9.648 1 94.19 504 ASP A N 1
ATOM 4038 C CA . ASP A 1 504 ? -7.777 10.633 -8.586 1 94.19 504 ASP A CA 1
ATOM 4039 C C . ASP A 1 504 ? -6.359 10.945 -9.062 1 94.19 504 ASP A C 1
ATOM 4041 O O . ASP A 1 504 ? -6.031 10.719 -10.234 1 94.19 504 ASP A O 1
ATOM 4045 N N . ASN A 1 505 ? -5.594 11.547 -8.148 1 95.5 505 ASN A N 1
ATOM 4046 C CA . ASN A 1 505 ? -4.168 11.711 -8.414 1 95.5 505 ASN A CA 1
ATOM 4047 C C . ASN A 1 505 ? -3.426 10.383 -8.328 1 95.5 505 ASN A C 1
ATOM 4049 O O . ASN A 1 505 ? -3.428 9.734 -7.281 1 95.5 505 ASN A O 1
ATOM 4053 N N . PHE A 1 506 ? -2.768 9.953 -9.375 1 96.88 506 PHE A N 1
ATOM 4054 C CA . PHE A 1 506 ? -2.162 8.633 -9.445 1 96.88 506 PHE A CA 1
ATOM 4055 C C . PHE A 1 506 ? -0.982 8.516 -8.484 1 96.88 506 PHE A C 1
ATOM 4057 O O . PHE A 1 506 ? -0.522 7.418 -8.18 1 96.88 506 PHE A O 1
ATOM 4064 N N . VAL A 1 507 ? -0.444 9.656 -8.008 1 96.56 507 VAL A N 1
ATOM 4065 C CA . VAL A 1 507 ? 0.711 9.617 -7.121 1 96.56 507 VAL A CA 1
ATOM 4066 C C . VAL A 1 507 ? 0.32 10.156 -5.746 1 96.56 507 VAL A C 1
ATOM 4068 O O . VAL A 1 507 ? 1.183 10.555 -4.961 1 96.56 507 VAL A O 1
ATOM 4071 N N . ALA A 1 508 ? -0.91 10.188 -5.422 1 90.75 508 ALA A N 1
ATOM 4072 C CA . ALA A 1 508 ? -1.388 10.781 -4.176 1 90.75 508 ALA A CA 1
ATOM 4073 C C . ALA A 1 508 ? -1.032 9.898 -2.979 1 90.75 508 ALA A C 1
ATOM 4075 O O . ALA A 1 508 ? -1.021 8.672 -3.084 1 90.75 508 ALA A O 1
ATOM 4076 N N . TYR A 1 509 ? -0.705 10.594 -1.874 1 87.12 509 TYR A N 1
ATOM 4077 C CA . TYR A 1 509 ? -0.658 9.961 -0.562 1 87.12 509 TYR A CA 1
ATOM 4078 C C . TYR A 1 509 ? -2.004 10.062 0.143 1 87.12 509 TYR A C 1
ATOM 4080 O O . TYR A 1 509 ? -2.682 11.094 0.055 1 87.12 509 TYR A O 1
ATOM 4088 N N . LEU A 1 510 ? -2.336 8.977 0.75 1 83.88 510 LEU A N 1
ATOM 4089 C CA . LEU A 1 510 ? -3.49 9.047 1.64 1 83.88 510 LEU A CA 1
ATOM 4090 C C . LEU A 1 510 ? -3.061 9.391 3.062 1 83.88 510 LEU A C 1
ATOM 4092 O O . LEU A 1 510 ? -1.913 9.148 3.443 1 83.88 510 LEU A O 1
ATOM 4096 N N . PRO A 1 511 ? -3.906 9.984 3.742 1 78.62 511 PRO A N 1
ATOM 4097 C CA . PRO A 1 511 ? -3.549 10.375 5.105 1 78.62 511 PRO A CA 1
ATOM 4098 C C . PRO A 1 511 ? -3.041 9.211 5.945 1 78.62 511 PRO A C 1
ATOM 4100 O O . PRO A 1 511 ? -2.119 9.375 6.75 1 78.62 511 PRO A O 1
ATOM 4103 N N . HIS A 1 512 ? -3.578 8.039 5.691 1 82.94 512 HIS A N 1
ATOM 4104 C CA . HIS A 1 512 ? -3.217 6.918 6.547 1 82.94 512 HIS A CA 1
ATOM 4105 C C . HIS A 1 512 ? -2.418 5.871 5.777 1 82.94 512 HIS A C 1
ATOM 4107 O O . HIS A 1 512 ? -2.105 4.805 6.309 1 82.94 512 HIS A O 1
ATOM 4113 N N . ASP A 1 513 ? -2.117 6.137 4.531 1 87.94 513 ASP A N 1
ATOM 4114 C CA . ASP A 1 513 ? -1.416 5.168 3.697 1 87.94 513 ASP A CA 1
ATOM 4115 C C . ASP A 1 513 ? -0.507 5.867 2.689 1 87.94 513 ASP A C 1
ATOM 4117 O O . ASP A 1 513 ? -0.981 6.41 1.688 1 87.94 513 ASP A O 1
ATOM 4121 N N . ARG A 1 514 ? 0.759 5.816 2.871 1 87.19 514 ARG A N 1
ATOM 4122 C CA . ARG A 1 514 ? 1.72 6.512 2.021 1 87.19 514 ARG A CA 1
ATOM 4123 C C . ARG A 1 514 ? 2.381 5.547 1.042 1 87.19 514 ARG A C 1
ATOM 4125 O O . ARG A 1 514 ? 3.387 5.883 0.414 1 87.19 514 ARG A O 1
ATOM 4132 N N . ARG A 1 515 ? 1.842 4.406 0.882 1 90.62 515 ARG A N 1
ATOM 4133 C CA . ARG A 1 515 ? 2.402 3.428 -0.041 1 90.62 515 ARG A CA 1
ATOM 4134 C C . ARG A 1 515 ? 2.096 3.799 -1.488 1 90.62 515 ARG A C 1
ATOM 4136 O O . ARG A 1 515 ? 0.972 4.195 -1.808 1 90.62 515 ARG A O 1
ATOM 4143 N N . LYS A 1 516 ? 3.078 3.689 -2.303 1 92.81 516 LYS A N 1
ATOM 4144 C CA . LYS A 1 516 ? 2.934 4.062 -3.705 1 92.81 516 LYS A CA 1
ATOM 4145 C C . LYS A 1 516 ? 2.096 3.039 -4.465 1 92.81 516 LYS A C 1
ATOM 4147 O O . LYS A 1 516 ? 2.242 1.832 -4.254 1 92.81 516 LYS A O 1
ATOM 4152 N N . ARG A 1 517 ? 1.263 3.516 -5.371 1 93.44 517 ARG A N 1
ATOM 4153 C CA . ARG A 1 517 ? 0.343 2.646 -6.098 1 93.44 517 ARG A CA 1
ATOM 4154 C C . ARG A 1 517 ? 1.003 2.076 -7.348 1 93.44 517 ARG A C 1
ATOM 4156 O O . ARG A 1 517 ? 0.653 0.981 -7.797 1 93.44 517 ARG A O 1
ATOM 4163 N N . TYR A 1 518 ? 1.897 2.842 -7.922 1 96.19 518 TYR A N 1
ATOM 4164 C CA . TYR A 1 518 ? 2.529 2.467 -9.18 1 96.19 518 TYR A CA 1
ATOM 4165 C C . TYR A 1 518 ? 4.047 2.541 -9.07 1 96.19 518 TYR A C 1
ATOM 4167 O O . TYR A 1 518 ? 4.582 3.049 -8.086 1 96.19 518 TYR A O 1
ATOM 4175 N N . ARG A 1 519 ? 4.746 1.947 -10.016 1 94.31 519 ARG A N 1
ATOM 4176 C CA . ARG A 1 519 ? 6.203 1.943 -10.086 1 94.31 519 ARG A CA 1
ATOM 4177 C C . ARG A 1 519 ? 6.68 1.88 -11.531 1 94.31 519 ARG A C 1
ATOM 4179 O O . ARG A 1 519 ? 7.477 1.01 -11.891 1 94.31 519 ARG A O 1
ATOM 4186 N N . ALA A 1 520 ? 6.117 2.775 -12.297 1 96.75 520 ALA A N 1
ATOM 4187 C CA . ALA A 1 520 ? 6.434 2.768 -13.719 1 96.75 520 ALA A CA 1
ATOM 4188 C C . ALA A 1 520 ? 7.938 2.914 -13.945 1 96.75 520 ALA A C 1
ATOM 4190 O O . ALA A 1 520 ? 8.484 2.346 -14.898 1 96.75 520 ALA A O 1
ATOM 4191 N N . CYS A 1 521 ? 8.641 3.617 -13.062 1 95.81 521 CYS A N 1
ATOM 4192 C CA . CYS A 1 521 ? 10.062 3.885 -13.25 1 95.81 521 CYS A CA 1
ATOM 4193 C C . CYS A 1 521 ? 10.906 2.711 -12.773 1 95.81 521 CYS A C 1
ATOM 4195 O O . CYS A 1 521 ? 12.133 2.73 -12.898 1 95.81 521 CYS A O 1
ATOM 4197 N N . GLY A 1 522 ? 10.273 1.74 -12.258 1 89.81 522 GLY A N 1
ATOM 4198 C CA . GLY A 1 522 ? 11.023 0.596 -11.766 1 89.81 522 GLY A CA 1
ATOM 4199 C C . GLY A 1 522 ? 11.977 0.948 -10.633 1 89.81 522 GLY A C 1
ATOM 4200 O O . GLY A 1 522 ? 11.578 1.581 -9.656 1 89.81 522 GLY A O 1
ATOM 4201 N N . SER A 1 523 ? 13.227 0.602 -10.797 1 85.69 523 SER A N 1
ATOM 4202 C CA . SER A 1 523 ? 14.227 0.83 -9.758 1 85.69 523 SER A CA 1
ATOM 4203 C C . SER A 1 523 ? 14.984 2.133 -10 1 85.69 523 SER A C 1
ATOM 4205 O O . SER A 1 523 ? 15.875 2.49 -9.227 1 85.69 523 SER A O 1
ATOM 4207 N N . TYR A 1 524 ? 14.594 2.826 -11.039 1 91.62 524 TYR A N 1
ATOM 4208 C CA . TYR A 1 524 ? 15.312 4.047 -11.383 1 91.62 524 TYR A CA 1
ATOM 4209 C C . TYR A 1 524 ? 14.875 5.207 -10.5 1 91.62 524 TYR A C 1
ATOM 4211 O O . TYR A 1 524 ? 13.68 5.383 -10.25 1 91.62 524 TYR A O 1
ATOM 4219 N N . LEU A 1 525 ? 15.891 5.902 -9.969 1 92.69 525 LEU A N 1
ATOM 4220 C CA . LEU A 1 525 ? 15.656 7.059 -9.109 1 92.69 525 LEU A CA 1
ATOM 4221 C C . LEU A 1 525 ? 16.047 8.352 -9.82 1 92.69 525 LEU A C 1
ATOM 4223 O O . LEU A 1 525 ? 16.562 8.32 -10.938 1 92.69 525 LEU A O 1
ATOM 4227 N N . ALA A 1 526 ? 15.695 9.445 -9.203 1 94.56 526 ALA A N 1
ATOM 4228 C CA . ALA A 1 526 ? 16.031 10.758 -9.758 1 94.56 526 ALA A CA 1
ATOM 4229 C C . ALA A 1 526 ? 17.453 11.172 -9.359 1 94.56 526 ALA A C 1
ATOM 4231 O O . ALA A 1 526 ? 17.656 12.297 -8.898 1 94.56 526 ALA A O 1
ATOM 4232 N N . ASP A 1 527 ? 18.391 10.391 -9.594 1 88.25 527 ASP A N 1
ATOM 4233 C CA . ASP A 1 527 ? 19.766 10.625 -9.172 1 88.25 527 ASP A CA 1
ATOM 4234 C C . ASP A 1 527 ? 20.422 11.719 -10.016 1 88.25 527 ASP A C 1
ATOM 4236 O O . ASP A 1 527 ? 21.25 12.477 -9.523 1 88.25 527 ASP A O 1
ATOM 4240 N N . ASP A 1 528 ? 20.062 11.844 -11.273 1 89.56 528 ASP A N 1
ATOM 4241 C CA . ASP A 1 528 ? 20.688 12.805 -12.18 1 89.56 528 ASP A CA 1
ATOM 4242 C C . ASP A 1 528 ? 19.859 14.094 -12.266 1 89.56 528 ASP A C 1
ATOM 4244 O O . ASP A 1 528 ? 19.984 14.844 -13.234 1 89.56 528 ASP A O 1
ATOM 4248 N N . PHE A 1 529 ? 19.062 14.312 -11.289 1 95.25 529 PHE A N 1
ATOM 4249 C CA . PHE A 1 529 ? 18.219 15.5 -11.258 1 95.25 529 PHE A CA 1
ATOM 4250 C C . PHE A 1 529 ? 19.062 16.766 -11.117 1 95.25 529 PHE A C 1
ATOM 4252 O O . PHE A 1 529 ? 20.031 16.781 -10.352 1 95.25 529 PHE A O 1
ATOM 4259 N N . SER A 1 530 ? 18.781 17.797 -11.969 1 96.25 530 SER A N 1
ATOM 4260 C CA . SER A 1 530 ? 19.469 19.078 -11.891 1 96.25 530 SER A CA 1
ATOM 4261 C C . SER A 1 530 ? 18.594 20.219 -12.414 1 96.25 530 SER A C 1
ATOM 4263 O O . SER A 1 530 ? 17.453 19.984 -12.836 1 96.25 530 SER A O 1
ATOM 4265 N N . MET A 1 531 ? 19.109 21.438 -12.219 1 96.81 531 MET A N 1
ATOM 4266 C CA . MET A 1 531 ? 18.438 22.625 -12.742 1 96.81 531 MET A CA 1
ATOM 4267 C C . MET A 1 531 ? 19.188 23.203 -13.945 1 96.81 531 MET A C 1
ATOM 4269 O O . MET A 1 531 ? 20.406 23.203 -13.969 1 96.81 531 MET A O 1
ATOM 4273 N N . ALA A 1 532 ? 18.438 23.547 -14.945 1 95.19 532 ALA A N 1
ATOM 4274 C CA . ALA A 1 532 ? 19.016 24.234 -16.094 1 95.19 532 ALA A CA 1
ATOM 4275 C C . ALA A 1 532 ? 18.797 25.75 -15.992 1 95.19 532 ALA A C 1
ATOM 4277 O O . ALA A 1 532 ? 17.969 26.219 -15.203 1 95.19 532 ALA A O 1
ATOM 4278 N N . LEU A 1 533 ? 19.594 26.469 -16.734 1 94.06 533 LEU A N 1
ATOM 4279 C CA . LEU A 1 533 ? 19.406 27.922 -16.797 1 94.06 533 LEU A CA 1
ATOM 4280 C C . LEU A 1 533 ? 18.062 28.266 -17.422 1 94.06 533 LEU A C 1
ATOM 4282 O O . LEU A 1 533 ? 17.641 27.641 -18.406 1 94.06 533 LEU A O 1
ATOM 4286 N N . ASP A 1 534 ? 17.438 29.172 -16.766 1 93.06 534 ASP A N 1
ATOM 4287 C CA . ASP A 1 534 ? 16.141 29.625 -17.234 1 93.06 534 ASP A CA 1
ATOM 4288 C C . ASP A 1 534 ? 16.266 30.672 -18.328 1 93.06 534 ASP A C 1
ATOM 4290 O O . ASP A 1 534 ? 16.703 31.797 -18.062 1 93.06 534 ASP A O 1
ATOM 4294 N N . PRO A 1 535 ? 15.891 30.359 -19.484 1 87 535 PRO A N 1
ATOM 4295 C CA . PRO A 1 535 ? 16.031 31.344 -20.578 1 87 535 PRO A CA 1
ATOM 4296 C C . PRO A 1 535 ? 15.125 32.562 -20.391 1 87 535 PRO A C 1
ATOM 4298 O O . PRO A 1 535 ? 15.383 33.625 -20.953 1 87 535 PRO A O 1
ATOM 4301 N N . PHE A 1 536 ? 14.125 32.406 -19.547 1 83.12 536 PHE A N 1
ATOM 4302 C CA . PHE A 1 536 ? 13.172 33.469 -19.344 1 83.12 536 PHE A CA 1
ATOM 4303 C C . PHE A 1 536 ? 13.711 34.5 -18.359 1 83.12 536 PHE A C 1
ATOM 4305 O O . PHE A 1 536 ? 13.188 35.625 -18.266 1 83.12 536 PHE A O 1
ATOM 4312 N N . LEU A 1 537 ? 14.688 34.156 -17.609 1 84.38 537 LEU A N 1
ATOM 4313 C CA . LEU A 1 537 ? 15.297 35.094 -16.641 1 84.38 537 LEU A CA 1
ATOM 4314 C C . LEU A 1 537 ? 16.5 35.781 -17.25 1 84.38 537 LEU A C 1
ATOM 4316 O O . LEU A 1 537 ? 16.969 36.812 -16.734 1 84.38 537 LEU A O 1
ATOM 4320 N N . GLN A 1 538 ? 17.25 35.281 -18.312 1 68 538 GLN A N 1
ATOM 4321 C CA . GLN A 1 538 ? 18.453 35.844 -18.906 1 68 538 GLN A CA 1
ATOM 4322 C C . GLN A 1 538 ? 18.141 37.094 -19.719 1 68 538 GLN A C 1
ATOM 4324 O O . GLN A 1 538 ? 18.969 38 -19.781 1 68 538 GLN A O 1
ATOM 4329 N N . SER A 1 539 ? 17.203 37.031 -20.578 1 56.53 539 SER A N 1
ATOM 4330 C CA . SER A 1 539 ? 17.156 38.094 -21.594 1 56.53 539 SER A CA 1
ATOM 4331 C C . SER A 1 539 ? 16.359 39.312 -21.109 1 56.53 539 SER A C 1
ATOM 4333 O O . SER A 1 539 ? 15.43 39.156 -20.312 1 56.53 539 SER A O 1
ATOM 4335 N N . ALA A 1 540 ? 16.938 40.531 -21.078 1 47.28 540 ALA A N 1
ATOM 4336 C CA . ALA A 1 540 ? 16.219 41.812 -21.016 1 47.28 540 ALA A CA 1
ATOM 4337 C C . ALA A 1 540 ? 14.836 41.688 -21.625 1 47.28 540 ALA A C 1
ATOM 4339 O O . ALA A 1 540 ? 13.922 42.438 -21.281 1 47.28 540 ALA A O 1
ATOM 4340 N N . GLU A 1 541 ? 14.672 40.969 -22.656 1 43.25 541 GLU A N 1
ATOM 4341 C CA . GLU A 1 541 ? 13.453 40.75 -23.422 1 43.25 541 GLU A CA 1
ATOM 4342 C C . GLU A 1 541 ? 12.648 39.594 -22.844 1 43.25 541 GLU A C 1
ATOM 4344 O O . GLU A 1 541 ? 11.766 39.031 -23.516 1 43.25 541 GLU A O 1
ATOM 4349 N N . GLY A 1 542 ? 12.961 39.062 -21.812 1 45.38 542 GLY A N 1
ATOM 4350 C CA . GLY A 1 542 ? 12.43 37.938 -21.078 1 45.38 542 GLY A CA 1
ATOM 4351 C C . GLY A 1 542 ? 10.914 37.938 -21.016 1 45.38 542 GLY A C 1
ATOM 4352 O O . GLY A 1 542 ? 10.281 36.938 -21.375 1 45.38 542 GLY A O 1
ATOM 4353 N N . PRO A 1 543 ? 10.422 39.031 -20.547 1 44.75 543 PRO A N 1
ATOM 4354 C CA . PRO A 1 543 ? 8.961 39.156 -20.609 1 44.75 543 PRO A CA 1
ATOM 4355 C C . PRO A 1 543 ? 8.406 38.938 -22 1 44.75 543 PRO A C 1
ATOM 4357 O O . PRO A 1 543 ? 7.309 38.375 -22.156 1 44.75 543 PRO A O 1
ATOM 4360 N N . SER A 1 544 ? 9.141 39.406 -22.938 1 43.88 544 SER A N 1
ATOM 4361 C CA . SER A 1 544 ? 8.656 39.25 -24.312 1 43.88 544 SER A CA 1
ATOM 4362 C C . SER A 1 544 ? 8.633 37.781 -24.734 1 43.88 544 SER A C 1
ATOM 4364 O O . SER A 1 544 ? 7.738 37.375 -25.469 1 43.88 544 SER A O 1
ATOM 4366 N N . LEU A 1 545 ? 9.516 37.094 -24.312 1 44.25 545 LEU A N 1
ATOM 4367 C CA . LEU A 1 545 ? 9.578 35.688 -24.641 1 44.25 545 LEU A CA 1
ATOM 4368 C C . LEU A 1 545 ? 8.469 34.906 -23.938 1 44.25 545 LEU A C 1
ATOM 4370 O O . LEU A 1 545 ? 7.875 34 -24.531 1 44.25 545 LEU A O 1
ATOM 4374 N N . ARG A 1 546 ? 8.18 35.281 -22.75 1 46.38 546 ARG A N 1
ATOM 4375 C CA . ARG A 1 546 ? 7.062 34.688 -22.016 1 46.38 546 ARG A CA 1
ATOM 4376 C C . ARG A 1 546 ? 5.73 35.062 -22.672 1 46.38 546 ARG A C 1
ATOM 4378 O O . ARG A 1 546 ? 4.816 34.219 -22.734 1 46.38 546 ARG A O 1
ATOM 4385 N N . LYS A 1 547 ? 5.602 36.344 -23.094 1 44.75 547 LYS A N 1
ATOM 4386 C CA . LYS A 1 547 ? 4.43 36.812 -23.844 1 44.75 547 LYS A CA 1
ATOM 4387 C C . LYS A 1 547 ? 4.27 36.031 -25.141 1 44.75 547 LYS A C 1
ATOM 4389 O O . LYS A 1 547 ? 3.152 35.688 -25.547 1 44.75 547 LYS A O 1
ATOM 4394 N N . ASN A 1 548 ? 5.336 35.844 -25.781 1 41.38 548 ASN A N 1
ATOM 4395 C CA . ASN A 1 548 ? 5.266 35.094 -27.031 1 41.38 548 ASN A CA 1
ATOM 4396 C C . ASN A 1 548 ? 4.906 33.625 -26.766 1 41.38 548 ASN A C 1
ATOM 4398 O O . ASN A 1 548 ? 4.234 33 -27.578 1 41.38 548 ASN A O 1
ATOM 4402 N N . MET A 1 549 ? 5.379 33.188 -25.672 1 42.53 549 MET A N 1
ATOM 4403 C CA . MET A 1 549 ? 5.031 31.828 -25.266 1 42.53 549 MET A CA 1
ATOM 4404 C C . MET A 1 549 ? 3.547 31.719 -24.938 1 42.53 549 MET A C 1
ATOM 4406 O O . MET A 1 549 ? 2.916 30.703 -25.219 1 42.53 549 MET A O 1
ATOM 4410 N N . ASN A 1 550 ? 3.053 32.812 -24.25 1 39.69 550 ASN A N 1
ATOM 4411 C CA . ASN A 1 550 ? 1.619 32.875 -24 1 39.69 550 ASN A CA 1
ATOM 4412 C C . ASN A 1 550 ? 0.843 33.281 -25.25 1 39.69 550 ASN A C 1
ATOM 4414 O O . ASN A 1 550 ? -0.335 32.938 -25.391 1 39.69 550 ASN A O 1
ATOM 4418 N N . ARG A 1 551 ? 1.28 34.281 -26.125 1 34.75 551 ARG A N 1
ATOM 4419 C CA . ARG A 1 551 ? 0.624 34.656 -27.375 1 34.75 551 ARG A CA 1
ATOM 4420 C C . ARG A 1 551 ? 0.506 33.438 -28.312 1 34.75 551 ARG A C 1
ATOM 4422 O O . ARG A 1 551 ? -0.403 33.406 -29.141 1 34.75 551 ARG A O 1
ATOM 4429 N N . ASN A 1 552 ? 1.566 32.688 -28.406 1 33.84 552 ASN A N 1
ATOM 4430 C CA . ASN A 1 552 ? 1.353 31.516 -29.25 1 33.84 552 ASN A CA 1
ATOM 4431 C C . ASN A 1 552 ? 0.244 30.625 -28.703 1 33.84 552 ASN A C 1
ATOM 4433 O O . ASN A 1 552 ? 0.004 29.531 -29.219 1 33.84 552 ASN A O 1
ATOM 4437 N N . ARG A 1 553 ? -0.24 30.938 -27.547 1 34.25 553 ARG A N 1
ATOM 4438 C CA . ARG A 1 553 ? -1.51 30.359 -27.109 1 34.25 553 ARG A CA 1
ATOM 4439 C C . ARG A 1 553 ? -2.65 30.797 -28.031 1 34.25 553 ARG A C 1
ATOM 4441 O O . ARG A 1 553 ? -3.551 30.016 -28.328 1 34.25 553 ARG A O 1
ATOM 4448 N N . ALA A 1 554 ? -2.75 32.219 -28.359 1 30.08 554 ALA A N 1
ATOM 4449 C CA . ALA A 1 554 ? -3.879 32.781 -29.094 1 30.08 554 ALA A CA 1
ATOM 4450 C C . ALA A 1 554 ? -3.781 32.5 -30.578 1 30.08 554 ALA A C 1
ATOM 4452 O O . ALA A 1 554 ? -4.797 32.438 -31.281 1 30.08 554 ALA A O 1
ATOM 4453 N N . HIS A 1 555 ? -2.605 32.688 -31.219 1 28.62 555 HIS A N 1
ATOM 4454 C CA . HIS A 1 555 ? -2.654 32.562 -32.688 1 28.62 555 HIS A CA 1
ATOM 4455 C C . HIS A 1 555 ? -3.037 31.125 -33.062 1 28.62 555 HIS A C 1
ATOM 4457 O O . HIS A 1 555 ? -3.369 30.875 -34.25 1 28.62 555 HIS A O 1
ATOM 4463 N N . SER A 1 556 ? -2.514 30.172 -32.281 1 28.47 556 SER A N 1
ATOM 4464 C CA . SER A 1 556 ? -2.908 28.875 -32.812 1 28.47 556 SER A CA 1
ATOM 4465 C C . SER A 1 556 ? -4.426 28.734 -32.875 1 28.47 556 SER A C 1
ATOM 4467 O O . SER A 1 556 ? -4.945 27.703 -33.281 1 28.47 556 SER A O 1
ATOM 4469 N N . LEU A 1 557 ? -5.07 29.656 -32.125 1 27.25 557 LEU A N 1
ATOM 4470 C CA . LEU A 1 557 ? -6.5 29.578 -32.375 1 27.25 557 LEU A CA 1
ATOM 4471 C C . LEU A 1 557 ? -6.84 30.234 -33.719 1 27.25 557 LEU A C 1
ATOM 4473 O O . LEU A 1 557 ? -7.918 30 -34.281 1 27.25 557 LEU A O 1
ATOM 4477 N N . ARG A 1 558 ? -6.172 31.422 -34.031 1 24.39 558 ARG A N 1
ATOM 4478 C CA . ARG A 1 558 ? -6.805 32.156 -35.125 1 24.39 558 ARG A CA 1
ATOM 4479 C C . ARG A 1 558 ? -6.578 31.422 -36.469 1 24.39 558 ARG A C 1
ATOM 4481 O O . ARG A 1 558 ? -7.418 31.484 -37.375 1 24.39 558 ARG A O 1
ATOM 4488 N N . THR A 1 559 ? -5.285 31.234 -36.812 1 24.8 559 THR A N 1
ATOM 4489 C CA . THR A 1 559 ? -5.047 31.172 -38.25 1 24.8 559 THR A CA 1
ATOM 4490 C C . THR A 1 559 ? -5.695 29.938 -38.875 1 24.8 559 THR A C 1
ATOM 4492 O O . THR A 1 559 ? -5.535 29.672 -40.062 1 24.8 559 THR A O 1
ATOM 4495 N N . GLN A 1 560 ? -5.938 29 -38.062 1 22.08 560 GLN A N 1
ATOM 4496 C CA . GLN A 1 560 ? -6.059 27.828 -38.938 1 22.08 560 GLN A CA 1
ATOM 4497 C C . GLN A 1 560 ? -7.195 28 -39.938 1 22.08 560 GLN A C 1
ATOM 4499 O O . GLN A 1 560 ? -7.359 27.188 -40.844 1 22.08 560 GLN A O 1
ATOM 4504 N N . PHE A 1 561 ? -8.273 28.781 -39.656 1 21.34 561 PHE A N 1
ATOM 4505 C CA . PHE A 1 561 ? -9.273 28.281 -40.594 1 21.34 561 PHE A CA 1
ATOM 4506 C C . PHE A 1 561 ? -9.109 28.938 -41.969 1 21.34 561 PHE A C 1
ATOM 4508 O O . PHE A 1 561 ? -9.773 29.938 -42.25 1 21.34 561 PHE A O 1
ATOM 4515 N N . PRO A 1 562 ? -7.984 29.25 -42.469 1 22.48 562 PRO A N 1
ATOM 4516 C CA . PRO A 1 562 ? -8.5 29.734 -43.75 1 22.48 562 PRO A CA 1
ATOM 4517 C C . PRO A 1 562 ? -9.367 28.688 -44.469 1 22.48 562 PRO A C 1
ATOM 4519 O O . PRO A 1 562 ? -9.031 27.5 -44.469 1 22.48 562 PRO A O 1
ATOM 4522 N N . PHE A 1 563 ? -10.648 28.906 -44.562 1 20.84 563 PHE A N 1
ATOM 4523 C CA . PHE A 1 563 ? -11.633 28.125 -45.281 1 20.84 563 PHE A CA 1
ATOM 4524 C C . PHE A 1 563 ? -11.242 28.016 -46.75 1 20.84 563 PHE A C 1
ATOM 4526 O O . PHE A 1 563 ? -12.117 27.984 -47.625 1 20.84 563 PHE A O 1
ATOM 4533 N N . SER A 1 564 ? -10.016 28.094 -47.156 1 19.22 564 SER A N 1
ATOM 4534 C CA . SER A 1 564 ? -10.164 28.047 -48.625 1 19.22 564 SER A CA 1
ATOM 4535 C C . SER A 1 564 ? -10.992 26.844 -49.062 1 19.22 564 SER A C 1
ATOM 4537 O O . SER A 1 564 ? -10.906 25.781 -48.438 1 19.22 564 SER A O 1
ATOM 4539 N N . SER A 1 565 ? -12.062 27.188 -49.844 1 18.89 565 SER A N 1
ATOM 4540 C CA . SER A 1 565 ? -13.055 26.359 -50.531 1 18.89 565 SER A CA 1
ATOM 4541 C C . SER A 1 565 ? -12.383 25.312 -51.438 1 18.89 565 SER A C 1
ATOM 4543 O O . SER A 1 565 ? -11.789 25.656 -52.438 1 18.89 565 SER A O 1
ATOM 4545 N N . PRO A 1 566 ? -11.422 24.594 -50.938 1 19.69 566 PRO A N 1
ATOM 4546 C CA . PRO A 1 566 ? -10.961 23.844 -52.094 1 19.69 566 PRO A CA 1
ATOM 4547 C C . PRO A 1 566 ? -12.109 23.312 -52.969 1 19.69 566 PRO A C 1
ATOM 4549 O O . PRO A 1 566 ? -13.211 23.094 -52.438 1 19.69 566 PRO A O 1
ATOM 4552 N N . ARG A 1 567 ? -12.07 23.656 -54.25 1 19.45 567 ARG A N 1
ATOM 4553 C CA . ARG A 1 567 ? -12.977 23.172 -55.312 1 19.45 567 ARG A CA 1
ATOM 4554 C C . ARG A 1 567 ? -13.273 21.688 -55.156 1 19.45 567 ARG A C 1
ATOM 4556 O O . ARG A 1 567 ? -12.484 20.953 -54.562 1 19.45 567 ARG A O 1
ATOM 4563 N N . PRO A 1 568 ? -14.508 21.219 -55.75 1 18.83 568 PRO A N 1
ATOM 4564 C CA . PRO A 1 568 ? -15.172 19.906 -55.75 1 18.83 568 PRO A CA 1
ATOM 4565 C C . PRO A 1 568 ? -14.305 18.797 -56.312 1 18.83 568 PRO A C 1
ATOM 4567 O O . PRO A 1 568 ? -13.828 18.922 -57.469 1 18.83 568 PRO A O 1
ATOM 4570 N N . ILE A 1 569 ? -13.141 18.562 -55.719 1 18.17 569 ILE A N 1
ATOM 4571 C CA . ILE A 1 569 ? -12.477 17.531 -56.531 1 18.17 569 ILE A CA 1
ATOM 4572 C C . ILE A 1 569 ? -13.492 16.469 -56.938 1 18.17 569 ILE A C 1
ATOM 4574 O O . ILE A 1 569 ? -14.219 15.938 -56.094 1 18.17 569 ILE A O 1
ATOM 4578 N N . THR A 1 570 ? -13.688 16.375 -58.25 1 17.42 570 THR A N 1
ATOM 4579 C CA . THR A 1 570 ? -14.453 15.477 -59.125 1 17.42 570 THR A CA 1
ATOM 4580 C C . THR A 1 570 ? -14.297 14.031 -58.656 1 17.42 570 THR A C 1
ATOM 4582 O O . THR A 1 570 ? -13.203 13.617 -58.281 1 17.42 570 THR A O 1
ATOM 4585 N N . VAL A 1 571 ? -15.445 13.531 -58.312 1 18 571 VAL A N 1
ATOM 4586 C CA . VAL A 1 571 ? -15.953 12.203 -57.969 1 18 571 VAL A CA 1
ATOM 4587 C C . VAL A 1 571 ? -15.352 11.172 -58.906 1 18 571 VAL A C 1
ATOM 4589 O O . VAL A 1 571 ? -15.508 11.273 -60.125 1 18 571 VAL A O 1
ATOM 4592 N N . LEU A 1 572 ? -13.984 10.891 -58.719 1 17.33 572 LEU A N 1
ATOM 4593 C CA . LEU A 1 572 ? -13.492 9.875 -59.625 1 17.33 572 LEU A CA 1
ATOM 4594 C C . LEU A 1 572 ? -14.586 8.859 -59.938 1 17.33 572 LEU A C 1
ATOM 4596 O O . LEU A 1 572 ? -15.477 8.625 -59.125 1 17.33 572 LEU A O 1
ATOM 4600 N N . SER A 1 573 ? -14.531 8.453 -61.219 1 16.36 573 SER A N 1
ATOM 4601 C CA . SER A 1 573 ? -15.414 7.707 -62.094 1 16.36 573 SER A CA 1
ATOM 4602 C C . SER A 1 573 ? -15.867 6.395 -61.469 1 16.36 573 SER A C 1
ATOM 4604 O O . SER A 1 573 ? -15.258 5.926 -60.5 1 16.36 573 SER A O 1
ATOM 4606 N N . PRO A 1 574 ? -16.5 5.656 -62.312 1 17.59 574 PRO A N 1
ATOM 4607 C CA . PRO A 1 574 ? -17.5 4.59 -62.344 1 17.59 574 PRO A CA 1
ATOM 4608 C C . PRO A 1 574 ? -16.938 3.236 -61.906 1 17.59 574 PRO A C 1
ATOM 4610 O O . PRO A 1 574 ? -17.672 2.238 -61.906 1 17.59 574 PRO A O 1
ATOM 4613 N N . VAL A 1 575 ? -15.719 3.227 -61.156 1 18.5 575 VAL A N 1
ATOM 4614 C CA . VAL A 1 575 ? -15.266 1.878 -61.469 1 18.5 575 VAL A CA 1
ATOM 4615 C C . VAL A 1 575 ? -16.438 0.898 -61.375 1 18.5 575 VAL A C 1
ATOM 4617 O O . VAL A 1 575 ? -17.234 0.98 -60.438 1 18.5 575 VAL A O 1
ATOM 4620 N N . GLU A 1 576 ? -16.578 0.138 -62.438 1 17.53 576 GLU A N 1
ATOM 4621 C CA . GLU A 1 576 ? -17.516 -0.846 -62.938 1 17.53 576 GLU A CA 1
ATOM 4622 C C . GLU A 1 576 ? -17.828 -1.926 -61.906 1 17.53 576 GLU A C 1
ATOM 4624 O O . GLU A 1 576 ? -16.922 -2.406 -61.219 1 17.53 576 GLU A O 1
ATOM 4629 N N . ASN A 1 577 ? -19.016 -1.883 -61.469 1 17.14 577 ASN A N 1
ATOM 4630 C CA . ASN A 1 577 ? -19.891 -2.645 -60.594 1 17.14 577 ASN A CA 1
ATOM 4631 C C . ASN A 1 577 ? -19.766 -4.145 -60.844 1 17.14 577 ASN A C 1
ATOM 4633 O O . ASN A 1 577 ? -20.781 -4.832 -61 1 17.14 577 ASN A O 1
ATOM 4637 N N . ARG A 1 578 ? -18.484 -4.625 -61.312 1 17.62 578 ARG A N 1
ATOM 4638 C CA . ARG A 1 578 ? -18.75 -5.941 -61.875 1 17.62 578 ARG A CA 1
ATOM 4639 C C . ARG A 1 578 ? -19.531 -6.82 -60.906 1 17.62 578 ARG A C 1
ATOM 4641 O O . ARG A 1 578 ? -19.047 -7.105 -59.812 1 17.62 578 ARG A O 1
ATOM 4648 N N . SER A 1 579 ? -20.859 -6.645 -61.031 1 17.34 579 SER A N 1
ATOM 4649 C CA . SER A 1 579 ? -22.047 -7.277 -60.469 1 17.34 579 SER A CA 1
ATOM 4650 C C . SER A 1 579 ? -22.016 -8.789 -60.656 1 17.34 579 SER A C 1
ATOM 4652 O O . SER A 1 579 ? -23.031 -9.461 -60.531 1 17.34 579 SER A O 1
ATOM 4654 N N . SER A 1 580 ? -20.828 -9.359 -60.938 1 16.22 580 SER A N 1
ATOM 4655 C CA . SER A 1 580 ? -21.25 -10.609 -61.594 1 16.22 580 SER A CA 1
ATOM 4656 C C . SER A 1 580 ? -22.406 -11.258 -60.812 1 16.22 580 SER A C 1
ATOM 4658 O O . SER A 1 580 ? -22.719 -10.852 -59.688 1 16.22 580 SER A O 1
ATOM 4660 N N . TRP A 1 581 ? -22.5 -12.688 -60.938 1 15.73 581 TRP A N 1
ATOM 4661 C CA . TRP A 1 581 ? -23.453 -13.727 -61.281 1 15.73 581 TRP A CA 1
ATOM 4662 C C . TRP A 1 581 ? -24.172 -14.258 -60.062 1 15.73 581 TRP A C 1
ATOM 4664 O O . TRP A 1 581 ? -24.906 -15.242 -60.125 1 15.73 581 TRP A O 1
ATOM 4674 N N . ILE A 1 582 ? -23.828 -13.695 -58.875 1 16.56 582 ILE A N 1
ATOM 4675 C CA . ILE A 1 582 ? -24.328 -14.781 -58.031 1 16.56 582 ILE A CA 1
ATOM 4676 C C . ILE A 1 582 ? -25.766 -15.094 -58.406 1 16.56 582 ILE A C 1
ATOM 4678 O O . ILE A 1 582 ? -26.625 -14.203 -58.438 1 16.56 582 ILE A O 1
ATOM 4682 N N . GLU A 1 583 ? -25.953 -16.234 -59.062 1 16.66 583 GLU A N 1
ATOM 4683 C CA . GLU A 1 583 ? -27.125 -16.969 -59.531 1 16.66 583 GLU A CA 1
ATOM 4684 C C . GLU A 1 583 ? -28.25 -16.938 -58.5 1 16.66 583 GLU A C 1
ATOM 4686 O O . GLU A 1 583 ? -28 -16.734 -57.281 1 16.66 583 GLU A O 1
ATOM 4691 N N . PRO A 1 584 ? -29.5 -17.016 -59.031 1 16.44 584 PRO A N 1
ATOM 4692 C CA . PRO A 1 584 ? -30.875 -16.812 -58.562 1 16.44 584 PRO A CA 1
ATOM 4693 C C . PRO A 1 584 ? -31.266 -17.766 -57.438 1 16.44 584 PRO A C 1
ATOM 4695 O O . PRO A 1 584 ? -32.375 -17.656 -56.906 1 16.44 584 PRO A O 1
ATOM 4698 N N . PHE A 1 585 ? -30.391 -18.031 -56.469 1 17.11 585 PHE A N 1
ATOM 4699 C CA . PHE A 1 585 ? -30.953 -19.25 -55.938 1 17.11 585 PHE A CA 1
ATOM 4700 C C . PHE A 1 585 ? -32.469 -19.125 -55.812 1 17.11 585 PHE A C 1
ATOM 4702 O O . PHE A 1 585 ? -33 -18.047 -55.5 1 17.11 585 PHE A O 1
ATOM 4709 N N . PRO A 1 586 ? -33.094 -20.062 -56.188 1 16.16 586 PRO A N 1
ATOM 4710 C CA . PRO A 1 586 ? -34.5 -20.312 -56.531 1 16.16 586 PRO A CA 1
ATOM 4711 C C . PRO A 1 586 ? -35.469 -19.953 -55.406 1 16.16 586 PRO A C 1
ATOM 4713 O O . PRO A 1 586 ? -35.031 -19.75 -54.281 1 16.16 586 PRO A O 1
ATOM 4716 N N . ASP A 1 587 ? -36.781 -20.172 -55.688 1 16.06 587 ASP A N 1
ATOM 4717 C CA . ASP A 1 587 ? -38.156 -19.766 -55.406 1 16.06 587 ASP A CA 1
ATOM 4718 C C . ASP A 1 587 ? -38.625 -20.328 -54.062 1 16.06 587 ASP A C 1
ATOM 4720 O O . ASP A 1 587 ? -39.75 -20.062 -53.625 1 16.06 587 ASP A O 1
ATOM 4724 N N . LEU A 1 588 ? -37.781 -21 -53.281 1 16.11 588 LEU A N 1
ATOM 4725 C CA . LEU A 1 588 ? -38.625 -22.031 -52.688 1 16.11 588 LEU A CA 1
ATOM 4726 C C . LEU A 1 588 ? -39.844 -21.406 -51.969 1 16.11 588 LEU A C 1
ATOM 4728 O O . LEU A 1 588 ? -39.688 -20.422 -51.25 1 16.11 588 LEU A O 1
ATOM 4732 N N . GLN A 1 589 ? -41 -21.75 -52.406 1 15.4 589 GLN A N 1
ATOM 4733 C CA . GLN A 1 589 ? -42.469 -21.594 -52.281 1 15.4 589 GLN A CA 1
ATOM 4734 C C . GLN A 1 589 ? -42.906 -21.875 -50.844 1 15.4 589 GLN A C 1
ATOM 4736 O O . GLN A 1 589 ? -44.125 -21.812 -50.562 1 15.4 589 GLN A O 1
ATOM 4741 N N . VAL A 1 590 ? -42.094 -21.734 -49.906 1 15.95 590 VAL A N 1
ATOM 4742 C CA . VAL A 1 590 ? -42.656 -22.531 -48.844 1 15.95 590 VAL A CA 1
ATOM 4743 C C . VAL A 1 590 ? -44.062 -22.031 -48.5 1 15.95 590 VAL A C 1
ATOM 4745 O O . VAL A 1 590 ? -44.25 -20.828 -48.312 1 15.95 590 VAL A O 1
ATOM 4748 N N . ASN A 1 591 ? -45.062 -22.859 -48.688 1 14.92 591 ASN A N 1
ATOM 4749 C CA . ASN A 1 591 ? -46.5 -23.016 -48.562 1 14.92 591 ASN A CA 1
ATOM 4750 C C . ASN A 1 591 ? -47.031 -22.531 -47.188 1 14.92 591 ASN A C 1
ATOM 4752 O O . ASN A 1 591 ? -46.312 -22.594 -46.219 1 14.92 591 ASN A O 1
ATOM 4756 N N . ALA A 1 592 ? -48.188 -21.797 -47.219 1 15.86 592 ALA A N 1
ATOM 4757 C CA . ALA A 1 592 ? -49.094 -20.953 -46.469 1 15.86 592 ALA A CA 1
ATOM 4758 C C . ALA A 1 592 ? -49.656 -21.703 -45.25 1 15.86 592 ALA A C 1
ATOM 4760 O O . ALA A 1 592 ? -50.344 -21.109 -44.438 1 15.86 592 ALA A O 1
ATOM 4761 N N . ALA A 1 593 ? -49.656 -23.062 -45.25 1 14.23 593 ALA A N 1
ATOM 4762 C CA . ALA A 1 593 ? -51 -23.531 -44.938 1 14.23 593 ALA A CA 1
ATOM 4763 C C . ALA A 1 593 ? -51.438 -23.047 -43.562 1 14.23 593 ALA A C 1
ATOM 4765 O O . ALA A 1 593 ? -52.531 -22.469 -43.406 1 14.23 593 ALA A O 1
ATOM 4766 N N . ASN A 1 594 ? -51.094 -23.719 -42.438 1 14.87 594 ASN A N 1
ATOM 4767 C CA . ASN A 1 594 ? -52.094 -24.484 -41.75 1 14.87 594 ASN A CA 1
ATOM 4768 C C . ASN A 1 594 ? -52.812 -23.641 -40.688 1 14.87 594 ASN A C 1
ATOM 4770 O O . ASN A 1 594 ? -52.281 -22.641 -40.219 1 14.87 594 ASN A O 1
ATOM 4774 N N . ASP A 1 595 ? -54 -24.109 -40.375 1 14.73 595 ASP A N 1
ATOM 4775 C CA . ASP A 1 595 ? -55.344 -24.016 -39.781 1 14.73 595 ASP A CA 1
ATOM 4776 C C . ASP A 1 595 ? -55.25 -23.922 -38.25 1 14.73 595 ASP A C 1
ATOM 4778 O O . ASP A 1 595 ? -54.969 -24.922 -37.594 1 14.73 595 ASP A O 1
ATOM 4782 N N . LEU A 1 596 ? -54.375 -23.062 -37.875 1 14.8 596 LEU A N 1
ATOM 4783 C CA . LEU A 1 596 ? -54.406 -23.078 -36.406 1 14.8 596 LEU A CA 1
ATOM 4784 C C . LEU A 1 596 ? -55.844 -23.062 -35.875 1 14.8 596 LEU A C 1
ATOM 4786 O O . LEU A 1 596 ? -56.5 -22.016 -35.938 1 14.8 596 LEU A O 1
ATOM 4790 N N . SER A 1 597 ? -56.531 -24.078 -36.188 1 14.22 597 SER A N 1
ATOM 4791 C CA . SER A 1 597 ? -57.906 -24.141 -35.656 1 14.22 597 SER A CA 1
ATOM 4792 C C . SER A 1 597 ? -57.969 -23.797 -34.188 1 14.22 597 SER A C 1
ATOM 4794 O O . SER A 1 597 ? -58.812 -23.016 -33.75 1 14.22 597 SER A O 1
ATOM 4796 N N . THR A 1 598 ? -57.344 -24.594 -33.375 1 14.1 598 THR A N 1
ATOM 4797 C CA . THR A 1 598 ? -58.375 -25.188 -32.562 1 14.1 598 THR A CA 1
ATOM 4798 C C . THR A 1 598 ? -58.844 -24.219 -31.484 1 14.1 598 THR A C 1
ATOM 4800 O O . THR A 1 598 ? -60.062 -24.047 -31.266 1 14.1 598 THR A O 1
ATOM 4803 N N . PRO A 1 599 ? -58.125 -24.047 -30.266 1 15.32 599 PRO A N 1
ATOM 4804 C CA . PRO A 1 599 ? -58.875 -24.703 -29.203 1 15.32 599 PRO A CA 1
ATOM 4805 C C . PRO A 1 599 ? -59.969 -23.797 -28.625 1 15.32 599 PRO A C 1
ATOM 4807 O O . PRO A 1 599 ? -59.875 -22.578 -28.719 1 15.32 599 PRO A O 1
ATOM 4810 N N . PRO A 1 600 ? -61.031 -24.438 -28.047 1 14.67 600 PRO A N 1
ATOM 4811 C CA . PRO A 1 600 ? -62.375 -24.188 -27.594 1 14.67 600 PRO A CA 1
ATOM 4812 C C . PRO A 1 600 ? -62.438 -23.234 -26.406 1 14.67 600 PRO A C 1
ATOM 4814 O O . PRO A 1 600 ? -63.188 -22.234 -26.438 1 14.67 600 PRO A O 1
ATOM 4817 N N . SER A 1 601 ? -62.219 -23.812 -25.219 1 13.91 601 SER A N 1
ATOM 4818 C CA . SER A 1 601 ? -63.406 -23.922 -24.406 1 13.91 601 SER A CA 1
ATOM 4819 C C . SER A 1 601 ? -63.594 -22.672 -23.547 1 13.91 601 SER A C 1
ATOM 4821 O O . SER A 1 601 ? -64.688 -22.125 -23.469 1 13.91 601 SER A O 1
ATOM 4823 N N . PRO A 1 602 ? -62.75 -22.484 -22.438 1 14.84 602 PRO A N 1
ATOM 4824 C CA . PRO A 1 602 ? -63.594 -22.719 -21.25 1 14.84 602 PRO A CA 1
ATOM 4825 C C . PRO A 1 602 ? -64.438 -21.516 -20.891 1 14.84 602 PRO A C 1
ATOM 4827 O O . PRO A 1 602 ? -64.188 -20.391 -21.297 1 14.84 602 PRO A O 1
ATOM 4830 N N . THR A 1 603 ? -65.375 -21.75 -19.953 1 14.24 603 THR A N 1
ATOM 4831 C CA . THR A 1 603 ? -66.625 -21.438 -19.344 1 14.24 603 THR A CA 1
ATOM 4832 C C . THR A 1 603 ? -66.562 -20.109 -18.609 1 14.24 603 THR A C 1
ATOM 4834 O O . THR A 1 603 ? -65.5 -19.594 -18.312 1 14.24 603 THR A O 1
ATOM 4837 N N . ALA A 1 604 ? -67.438 -20.062 -17.516 1 13.69 604 ALA A N 1
ATOM 4838 C CA . ALA A 1 604 ? -68.625 -19.281 -17.047 1 13.69 604 ALA A CA 1
ATOM 4839 C C . ALA A 1 604 ? -68.188 -18.156 -16.125 1 13.69 604 ALA A C 1
ATOM 4841 O O . ALA A 1 604 ? -68.625 -17.031 -16.25 1 13.69 604 ALA A O 1
ATOM 4842 N N . VAL A 1 605 ? -67.375 -18.469 -15.047 1 14.63 605 VAL A N 1
ATOM 4843 C CA . VAL A 1 605 ? -68.188 -18.312 -13.859 1 14.63 605 VAL A CA 1
ATOM 4844 C C . VAL A 1 605 ? -68.375 -16.828 -13.562 1 14.63 605 VAL A C 1
ATOM 4846 O O . VAL A 1 605 ? -67.562 -15.992 -13.922 1 14.63 605 VAL A O 1
ATOM 4849 N N . GLU A 1 606 ? -69.438 -16.484 -12.688 1 14.15 606 GLU A N 1
ATOM 4850 C CA . GLU A 1 606 ? -70.562 -15.672 -12.258 1 14.15 606 GLU A CA 1
ATOM 4851 C C . GLU A 1 606 ? -70.062 -14.422 -11.523 1 14.15 606 GLU A C 1
ATOM 4853 O O . GLU A 1 606 ? -69 -14.375 -11 1 14.15 606 GLU A O 1
ATOM 4858 N N . PRO A 1 607 ? -71.062 -13.516 -11.258 1 14.19 607 PRO A N 1
ATOM 4859 C CA . PRO A 1 607 ? -71.438 -12.102 -11.125 1 14.19 607 PRO A CA 1
ATOM 4860 C C . PRO A 1 607 ? -71.062 -11.508 -9.773 1 14.19 607 PRO A C 1
ATOM 4862 O O . PRO A 1 607 ? -70.938 -10.289 -9.648 1 14.19 607 PRO A O 1
ATOM 4865 N N . SER A 1 608 ? -70.938 -12.328 -8.656 1 13.81 608 SER A N 1
ATOM 4866 C CA . SER A 1 608 ? -71.938 -11.898 -7.629 1 13.81 608 SER A CA 1
ATOM 4867 C C . SER A 1 608 ? -71.562 -10.508 -7.105 1 13.81 608 SER A C 1
ATOM 4869 O O . SER A 1 608 ? -70.438 -10.062 -7.223 1 13.81 608 SER A O 1
ATOM 4871 N N . SER A 1 609 ? -72.5 -9.906 -6.168 1 13.6 609 SER A N 1
ATOM 4872 C CA . SER A 1 609 ? -73.375 -8.852 -5.656 1 13.6 609 SER A CA 1
ATOM 4873 C C . SER A 1 609 ? -72.688 -8.031 -4.582 1 13.6 609 SER A C 1
ATOM 4875 O O . SER A 1 609 ? -73 -6.875 -4.348 1 13.6 609 SER A O 1
ATOM 4877 N N . PHE A 1 610 ? -71.875 -8.656 -3.666 1 13.91 610 PHE A N 1
ATOM 4878 C CA . PHE A 1 610 ? -72.375 -8.312 -2.334 1 13.91 610 PHE A CA 1
ATOM 4879 C C . PHE A 1 610 ? -72.188 -6.824 -2.055 1 13.91 610 PHE A C 1
ATOM 4881 O O . PHE A 1 610 ? -71.25 -6.195 -2.609 1 13.91 610 PHE A O 1
ATOM 4888 N N . SER A 1 611 ? -72.938 -6.238 -1.065 1 13.68 611 SER A N 1
ATOM 4889 C CA . SER A 1 611 ? -73.812 -5.27 -0.405 1 13.68 611 SER A CA 1
ATOM 4890 C C . SER A 1 611 ? -73 -4.176 0.278 1 13.68 611 SER A C 1
ATOM 4892 O O . SER A 1 611 ? -71.812 -4.301 0.427 1 13.68 611 SER A O 1
ATOM 4894 N N . GLU A 1 612 ? -73.5 -3.822 1.566 1 13.94 612 GLU A N 1
ATOM 4895 C CA . GLU A 1 612 ? -74.188 -2.719 2.209 1 13.94 612 GLU A CA 1
ATOM 4896 C C . GLU A 1 612 ? -73.188 -1.76 2.889 1 13.94 612 GLU A C 1
ATOM 4898 O O . GLU A 1 612 ? -73.25 -0.552 2.643 1 13.94 612 GLU A O 1
ATOM 4903 N N . THR A 1 613 ? -73.312 -1.776 4.258 1 13.87 613 THR A N 1
ATOM 4904 C CA . THR A 1 613 ? -73.875 -0.729 5.105 1 13.87 613 THR A CA 1
ATOM 4905 C C . THR A 1 613 ? -72.75 0.225 5.582 1 13.87 613 THR A C 1
ATOM 4907 O O . THR A 1 613 ? -72.938 1.444 5.473 1 13.87 613 THR A O 1
ATOM 4910 N N . LYS A 1 614 ? -72.062 -0.114 6.77 1 13.54 614 LYS A N 1
ATOM 4911 C CA . LYS A 1 614 ? -72.375 0.552 8.039 1 13.54 614 LYS A CA 1
ATOM 4912 C C . LYS A 1 614 ? -71.5 1.822 8.188 1 13.54 614 LYS A C 1
ATOM 4914 O O . LYS A 1 614 ? -70.5 1.978 7.523 1 13.54 614 LYS A O 1
ATOM 4919 N N . ARG A 1 615 ? -71.062 2.158 9.508 1 14.01 615 ARG A N 1
ATOM 4920 C CA . ARG A 1 615 ? -71.438 3.162 10.492 1 14.01 615 ARG A CA 1
ATOM 4921 C C . ARG A 1 615 ? -70.5 4.352 10.477 1 14.01 615 ARG A C 1
ATOM 4923 O O . ARG A 1 615 ? -70.875 5.477 10.18 1 14.01 615 ARG A O 1
ATOM 4930 N N . VAL A 1 616 ? -69.688 4.516 11.594 1 14.32 616 VAL A N 1
ATOM 4931 C CA . VAL A 1 616 ? -69.875 5.379 12.758 1 14.32 616 VAL A CA 1
ATOM 4932 C C . VAL A 1 616 ? -69 6.598 12.664 1 14.32 616 VAL A C 1
ATOM 4934 O O . VAL A 1 616 ? -67.938 6.543 12.031 1 14.32 616 VAL A O 1
ATOM 4937 N N . GLY A 1 617 ? -69.188 7.73 13.516 1 13.71 617 GLY A N 1
ATOM 4938 C CA . GLY A 1 617 ? -69.438 9.141 13.789 1 13.71 617 GLY A CA 1
ATOM 4939 C C . GLY A 1 617 ? -68.188 9.875 14.258 1 13.71 617 GLY A C 1
ATOM 4940 O O . GLY A 1 617 ? -68.062 11.055 13.961 1 13.71 617 GLY A O 1
ATOM 4941 N N . VAL A 1 618 ? -67.375 9.383 15.172 1 13.83 618 VAL A N 1
ATOM 4942 C CA . VAL A 1 618 ? -67.375 10.25 16.344 1 13.83 618 VAL A CA 1
ATOM 4943 C C . VAL A 1 618 ? -66.5 11.5 16.031 1 13.83 618 VAL A C 1
ATOM 4945 O O . VAL A 1 618 ? -65.75 11.523 15.055 1 13.83 618 VAL A O 1
ATOM 4948 N N . ALA A 1 619 ? -65.562 11.852 16.969 1 14.91 619 ALA A N 1
ATOM 4949 C CA . ALA A 1 619 ? -65.625 12.969 17.906 1 14.91 619 ALA A CA 1
ATOM 4950 C C . ALA A 1 619 ? -64.875 14.195 17.344 1 14.91 619 ALA A C 1
ATOM 4952 O O . ALA A 1 619 ? -64.125 14.086 16.406 1 14.91 619 ALA A O 1
ATOM 4953 N N . PRO A 1 620 ? -64.5 15.156 18.219 1 14.48 620 PRO A N 1
ATOM 4954 C CA . PRO A 1 620 ? -64.875 16.531 18.531 1 14.48 620 PRO A CA 1
ATOM 4955 C C . PRO A 1 620 ? -63.938 17.562 17.906 1 14.48 620 PRO A C 1
ATOM 4957 O O . PRO A 1 620 ? -64.375 18.453 17.172 1 14.48 620 PRO A O 1
ATOM 4960 N N . ALA A 1 621 ? -63.031 18.125 18.797 1 14.19 621 ALA A N 1
ATOM 4961 C CA . ALA A 1 621 ? -63.219 19.469 19.359 1 14.19 621 ALA A CA 1
ATOM 4962 C C . ALA A 1 621 ? -62.375 20.5 18.609 1 14.19 621 ALA A C 1
ATOM 4964 O O . ALA A 1 621 ? -62.875 21.547 18.203 1 14.19 621 ALA A O 1
ATOM 4965 N N . VAL A 1 622 ? -60.906 20.609 18.938 1 15.05 622 VAL A N 1
ATOM 4966 C CA . VAL A 1 622 ? -60.656 21.859 19.656 1 15.05 622 VAL A CA 1
ATOM 4967 C C . VAL A 1 622 ? -60.406 22.984 18.656 1 15.05 622 VAL A C 1
ATOM 4969 O O . VAL A 1 622 ? -59.781 22.781 17.625 1 15.05 622 VAL A O 1
ATOM 4972 N N . THR A 1 623 ? -60.938 24.188 18.844 1 14.16 623 THR A N 1
ATOM 4973 C CA . THR A 1 623 ? -61.406 25.422 18.219 1 14.16 623 THR A CA 1
ATOM 4974 C C . THR A 1 623 ? -60.25 26.344 17.891 1 14.16 623 THR A C 1
ATOM 4976 O O . THR A 1 623 ? -60.469 27.453 17.375 1 14.16 623 THR A O 1
ATOM 4979 N N . VAL A 1 624 ? -59 26.062 17.891 1 14.66 624 VAL A N 1
ATOM 4980 C CA . VAL A 1 624 ? -58.219 27.188 18.422 1 14.66 624 VAL A CA 1
ATOM 4981 C C . VAL A 1 624 ? -58.344 28.375 17.469 1 14.66 624 VAL A C 1
ATOM 4983 O O . VAL A 1 624 ? -58.031 28.281 16.297 1 14.66 624 VAL A O 1
ATOM 4986 N N . SER A 1 625 ? -59.062 29.391 17.75 1 14.13 625 SER A N 1
ATOM 4987 C CA . SER A 1 625 ? -59.719 30.594 17.25 1 14.13 625 SER A CA 1
ATOM 4988 C C . SER A 1 625 ? -58.719 31.531 16.562 1 14.13 625 SER A C 1
ATOM 4990 O O . SER A 1 625 ? -58.906 31.891 15.406 1 14.13 625 SER A O 1
ATOM 4992 N N . ASP A 1 626 ? -58.438 32.812 17.203 1 14.27 626 ASP A N 1
ATOM 4993 C CA . ASP A 1 626 ? -59.062 34.094 16.891 1 14.27 626 ASP A CA 1
ATOM 4994 C C . ASP A 1 626 ? -58.125 34.969 16.031 1 14.27 626 ASP A C 1
ATOM 4996 O O . ASP A 1 626 ? -58.531 35.469 14.984 1 14.27 626 ASP A O 1
ATOM 5000 N N . PRO A 1 627 ? -57.281 36.062 16.703 1 14.49 627 PRO A N 1
ATOM 5001 C CA . PRO A 1 627 ? -57.656 37.469 16.609 1 14.49 627 PRO A CA 1
ATOM 5002 C C . PRO A 1 627 ? -57.031 38.188 15.422 1 14.49 627 PRO A C 1
ATOM 5004 O O . PRO A 1 627 ? -56.125 37.656 14.781 1 14.49 627 PRO A O 1
ATOM 5007 N N . ALA A 1 628 ? -56.25 39.594 15.648 1 14.31 628 ALA A N 1
ATOM 5008 C CA . ALA A 1 628 ? -56.625 40.969 15.258 1 14.31 628 ALA A CA 1
ATOM 5009 C C . ALA A 1 628 ? -55.812 41.438 14.055 1 14.31 628 ALA A C 1
ATOM 5011 O O . ALA A 1 628 ? -56.375 41.844 13.039 1 14.31 628 ALA A O 1
ATOM 5012 N N . GLY A 1 629 ? -54.625 42.344 14.25 1 14.42 629 GLY A N 1
ATOM 5013 C CA . GLY A 1 629 ? -54.688 43.781 13.945 1 14.42 629 GLY A CA 1
ATOM 5014 C C . GLY A 1 629 ? -54.188 44.094 12.555 1 14.42 629 GLY A C 1
ATOM 5015 O O . GLY A 1 629 ? -53.594 43.25 11.875 1 14.42 629 GLY A O 1
ATOM 5016 N N . GLY A 1 630 ? -53.594 45.531 12.32 1 14.53 630 GLY A N 1
ATOM 5017 C CA . GLY A 1 630 ? -53.938 46.625 11.445 1 14.53 630 GLY A CA 1
ATOM 5018 C C . GLY A 1 630 ? -53.094 46.688 10.18 1 14.53 630 GLY A C 1
ATOM 5019 O O . GLY A 1 630 ? -52.125 45.938 10.039 1 14.53 630 GLY A O 1
ATOM 5020 N N . THR A 1 631 ? -52.938 48 9.547 1 14.74 631 THR A N 1
ATOM 5021 C CA . THR A 1 631 ? -53.312 48.719 8.336 1 14.74 631 THR A CA 1
ATOM 5022 C C . THR A 1 631 ? -52.094 48.969 7.465 1 14.74 631 THR A C 1
ATOM 5024 O O . THR A 1 631 ? -52.156 48.844 6.242 1 14.74 631 THR A O 1
ATOM 5027 N N . THR A 1 632 ? -50.812 49.625 7.934 1 15.02 632 THR A N 1
ATOM 5028 C CA . THR A 1 632 ? -50.594 50.969 7.398 1 15.02 632 THR A CA 1
ATOM 5029 C C . THR A 1 632 ? -49.969 50.875 6.008 1 15.02 632 THR A C 1
ATOM 5031 O O . THR A 1 632 ? -49.344 49.875 5.656 1 15.02 632 THR A O 1
ATOM 5034 N N . GLY A 1 633 ? -49.688 52.156 5.324 1 14.73 633 GLY A N 1
ATOM 5035 C CA . GLY A 1 633 ? -49.906 52.844 4.059 1 14.73 633 GLY A CA 1
ATOM 5036 C C . GLY A 1 633 ? -48.75 52.688 3.084 1 14.73 633 GLY A C 1
ATOM 5037 O O . GLY A 1 633 ? -47.656 52.281 3.467 1 14.73 633 GLY A O 1
ATOM 5038 N N . ILE A 1 634 ? -48.938 53.125 1.814 1 15.28 634 ILE A N 1
ATOM 5039 C CA . ILE A 1 634 ? -48.781 53.031 0.367 1 15.28 634 ILE A CA 1
ATOM 5040 C C . ILE A 1 634 ? -47.625 53.906 -0.093 1 15.28 634 ILE A C 1
ATOM 5042 O O . ILE A 1 634 ? -47.188 53.812 -1.244 1 15.28 634 ILE A O 1
ATOM 5046 N N . SER A 1 635 ? -46.906 54.75 0.883 1 15.43 635 SER A N 1
ATOM 5047 C CA . SER A 1 635 ? -46.844 56 0.109 1 15.43 635 SER A CA 1
ATOM 5048 C C . SER A 1 635 ? -45.938 55.812 -1.104 1 15.43 635 SER A C 1
ATOM 5050 O O . SER A 1 635 ? -45.094 54.906 -1.146 1 15.43 635 SER A O 1
ATOM 5052 N N . PRO A 1 636 ? -45.656 57.062 -1.883 1 16.17 636 PRO A N 1
ATOM 5053 C CA . PRO A 1 636 ? -45.594 57.594 -3.246 1 16.17 636 PRO A CA 1
ATOM 5054 C C . PRO A 1 636 ? -44.156 57.594 -3.797 1 16.17 636 PRO A C 1
ATOM 5056 O O . PRO A 1 636 ? -43.219 57.75 -3.037 1 16.17 636 PRO A O 1
ATOM 5059 N N . ALA A 1 637 ? -43.906 56.969 -4.824 1 16.78 637 ALA A N 1
ATOM 5060 C CA . ALA A 1 637 ? -42.812 56.656 -5.746 1 16.78 637 ALA A CA 1
ATOM 5061 C C . ALA A 1 637 ? -42.188 57.906 -6.316 1 16.78 637 ALA A C 1
ATOM 5063 O O . ALA A 1 637 ? -42.75 58.531 -7.227 1 16.78 637 ALA A O 1
ATOM 5064 N N . LEU A 1 638 ? -41.812 58.938 -5.324 1 15.74 638 LEU A N 1
ATOM 5065 C CA . LEU A 1 638 ? -41.406 60.25 -5.84 1 15.74 638 LEU A CA 1
ATOM 5066 C C . LEU A 1 638 ? -40.281 60.125 -6.863 1 15.74 638 LEU A C 1
ATOM 5068 O O . LEU A 1 638 ? -39.344 59.344 -6.668 1 15.74 638 LEU A O 1
ATOM 5072 N N . ARG A 1 639 ? -40.406 60.688 -8.07 1 17.95 639 ARG A N 1
ATOM 5073 C CA . ARG A 1 639 ? -39.938 60.844 -9.445 1 17.95 639 ARG A CA 1
ATOM 5074 C C . ARG A 1 639 ? -38.625 61.625 -9.492 1 17.95 639 ARG A C 1
ATOM 5076 O O . ARG A 1 639 ? -38.375 62.406 -10.422 1 17.95 639 ARG A O 1
ATOM 5083 N N . VAL A 1 640 ? -37.656 61.531 -8.484 1 16.77 640 VAL A N 1
ATOM 5084 C CA . VAL A 1 640 ? -36.75 62.688 -8.414 1 16.77 640 VAL A CA 1
ATOM 5085 C C . VAL A 1 640 ? -36 62.812 -9.727 1 16.77 640 VAL A C 1
ATOM 5087 O O . VAL A 1 640 ? -35.438 61.812 -10.219 1 16.77 640 VAL A O 1
ATOM 5090 N N . GLU A 1 641 ? -36.188 63.875 -10.453 1 18.58 641 GLU A N 1
ATOM 5091 C CA . GLU A 1 641 ? -35.812 64.5 -11.719 1 18.58 641 GLU A CA 1
ATOM 5092 C C . GLU A 1 641 ? -34.312 64.812 -11.812 1 18.58 641 GLU A C 1
ATOM 5094 O O . GLU A 1 641 ? -33.812 65.625 -11.102 1 18.58 641 GLU A O 1
ATOM 5099 N N . ILE A 1 642 ? -33.438 63.812 -11.57 1 18.34 642 ILE A N 1
ATOM 5100 C CA . ILE A 1 642 ? -32.062 64.312 -11.383 1 18.34 642 ILE A CA 1
ATOM 5101 C C . ILE A 1 642 ? -31.594 65 -12.656 1 18.34 642 ILE A C 1
ATOM 5103 O O . ILE A 1 642 ? -31.625 64.375 -13.742 1 18.34 642 ILE A O 1
ATOM 5107 N N . PRO A 1 643 ? -31.406 66.25 -12.641 1 18.22 643 PRO A N 1
ATOM 5108 C CA . PRO A 1 643 ? -31.141 67.25 -13.703 1 18.22 643 PRO A CA 1
ATOM 5109 C C . PRO A 1 643 ? -29.891 66.875 -14.508 1 18.22 643 PRO A C 1
ATOM 5111 O O . PRO A 1 643 ? -28.984 66.25 -14 1 18.22 643 PRO A O 1
ATOM 5114 N N . ARG A 1 644 ? -29.922 67 -15.891 1 18.84 644 ARG A N 1
ATOM 5115 C CA . ARG A 1 644 ? -29.234 66.75 -17.156 1 18.84 644 ARG A CA 1
ATOM 5116 C C . ARG A 1 644 ? -27.984 67.688 -17.281 1 18.84 644 ARG A C 1
ATOM 5118 O O . ARG A 1 644 ? -27.891 68.438 -18.219 1 18.84 644 ARG A O 1
ATOM 5125 N N . SER A 1 645 ? -27.172 67.812 -16.188 1 18.94 645 SER A N 1
ATOM 5126 C CA . SER A 1 645 ? -26.281 69 -16.359 1 18.94 645 SER A CA 1
ATOM 5127 C C . SER A 1 645 ? -25.469 68.875 -17.641 1 18.94 645 SER A C 1
ATOM 5129 O O . SER A 1 645 ? -25.203 67.75 -18.109 1 18.94 645 SER A O 1
ATOM 5131 N N . PRO A 1 646 ? -25.141 69.938 -18.406 1 19.98 646 PRO A N 1
ATOM 5132 C CA . PRO A 1 646 ? -24.734 70.312 -19.781 1 19.98 646 PRO A CA 1
ATOM 5133 C C . PRO A 1 646 ? -23.312 69.875 -20.109 1 19.98 646 PRO A C 1
ATOM 5135 O O . PRO A 1 646 ? -22.516 69.625 -19.203 1 19.98 646 PRO A O 1
ATOM 5138 N N . ARG A 1 647 ? -22.969 69.5 -21.422 1 20.19 647 ARG A N 1
ATOM 5139 C CA . ARG A 1 647 ? -22 68.875 -22.312 1 20.19 647 ARG A CA 1
ATOM 5140 C C . ARG A 1 647 ? -20.734 69.75 -22.422 1 20.19 647 ARG A C 1
ATOM 5142 O O . ARG A 1 647 ? -20.25 70 -23.516 1 20.19 647 ARG A O 1
ATOM 5149 N N . VAL A 1 648 ? -20.234 70.438 -21.375 1 19.83 648 VAL A N 1
ATOM 5150 C CA . VAL A 1 648 ? -19.25 71.438 -21.734 1 19.83 648 VAL A CA 1
ATOM 5151 C C . VAL A 1 648 ? -18.094 70.812 -22.5 1 19.83 648 VAL A C 1
ATOM 5153 O O . VAL A 1 648 ? -17.672 69.688 -22.172 1 19.83 648 VAL A O 1
ATOM 5156 N N . SER A 1 649 ? -17.719 71.312 -23.719 1 21.08 649 SER A N 1
ATOM 5157 C CA . SER A 1 649 ? -16.906 71.125 -24.922 1 21.08 649 SER A CA 1
ATOM 5158 C C . SER A 1 649 ? -15.414 71.188 -24.594 1 21.08 649 SER A C 1
ATOM 5160 O O . SER A 1 649 ? -14.57 71.062 -25.484 1 21.08 649 SER A O 1
ATOM 5162 N N . ILE A 1 650 ? -14.93 71.062 -23.328 1 20.83 650 ILE A N 1
ATOM 5163 C CA . ILE A 1 650 ? -13.633 71.688 -23.141 1 20.83 650 ILE A CA 1
ATOM 5164 C C . ILE A 1 650 ? -12.594 71.062 -24.062 1 20.83 650 ILE A C 1
ATOM 5166 O O . ILE A 1 650 ? -12.555 69.812 -24.188 1 20.83 650 ILE A O 1
ATOM 5170 N N . SER A 1 651 ? -11.914 71.812 -25 1 22.16 651 SER A N 1
ATOM 5171 C CA . SER A 1 651 ? -10.898 71.875 -26.047 1 22.16 651 SER A CA 1
ATOM 5172 C C . SER A 1 651 ? -9.586 71.25 -25.562 1 22.16 651 SER A C 1
ATOM 5174 O O . SER A 1 651 ? -8.898 71.812 -24.703 1 22.16 651 SER A O 1
ATOM 5176 N N . GLY A 1 652 ? -9.578 70.062 -25.062 1 19.31 652 GLY A N 1
ATOM 5177 C CA . GLY A 1 652 ? -8.523 69.5 -24.266 1 19.31 652 GLY A CA 1
ATOM 5178 C C . GLY A 1 652 ? -7.238 69.25 -25.031 1 19.31 652 GLY A C 1
ATOM 5179 O O . GLY A 1 652 ? -7.25 68.625 -26.109 1 19.31 652 GLY A O 1
ATOM 5180 N N . THR A 1 653 ? -6.41 70.375 -25.172 1 23.3 653 THR A N 1
ATOM 5181 C CA . THR A 1 653 ? -5.062 70.438 -25.719 1 23.3 653 THR A CA 1
ATOM 5182 C C . THR A 1 653 ? -4.266 69.188 -25.328 1 23.3 653 THR A C 1
ATOM 5184 O O . THR A 1 653 ? -4.18 68.875 -24.141 1 23.3 653 THR A O 1
ATOM 5187 N N . SER A 1 654 ? -4.18 68.25 -26.156 1 22.77 654 SER A N 1
ATOM 5188 C CA . SER A 1 654 ? -3.744 66.875 -26.109 1 22.77 654 SER A CA 1
ATOM 5189 C C . SER A 1 654 ? -2.248 66.75 -25.844 1 22.77 654 SER A C 1
ATOM 5191 O O . SER A 1 654 ? -1.434 66.875 -26.766 1 22.77 654 SER A O 1
ATOM 5193 N N . LYS A 1 655 ? -1.612 67.688 -25.031 1 23.64 655 LYS A N 1
ATOM 5194 C CA . LYS A 1 655 ? -0.176 67.5 -24.797 1 23.64 655 LYS A CA 1
ATOM 5195 C C . LYS A 1 655 ? 0.183 66.062 -24.406 1 23.64 655 LYS A C 1
ATOM 5197 O O . LYS A 1 655 ? -0.501 65.5 -23.594 1 23.64 655 LYS A O 1
ATOM 5202 N N . SER A 1 656 ? 0.888 65.438 -25.266 1 24.22 656 SER A N 1
ATOM 5203 C CA . SER A 1 656 ? 1.451 64.062 -25.328 1 24.22 656 SER A CA 1
ATOM 5204 C C . SER A 1 656 ? 2.232 63.75 -24.078 1 24.22 656 SER A C 1
ATOM 5206 O O . SER A 1 656 ? 3.352 64.25 -23.875 1 24.22 656 SER A O 1
ATOM 5208 N N . ARG A 1 657 ? 1.751 64 -22.922 1 24.61 657 ARG A N 1
ATOM 5209 C CA . ARG A 1 657 ? 2.543 63.75 -21.734 1 24.61 657 ARG A CA 1
ATOM 5210 C C . ARG A 1 657 ? 3.061 62.312 -21.703 1 24.61 657 ARG A C 1
ATOM 5212 O O . ARG A 1 657 ? 2.279 61.375 -21.797 1 24.61 657 ARG A O 1
ATOM 5219 N N . ARG A 1 658 ? 4.359 62.094 -22.062 1 25.58 658 ARG A N 1
ATOM 5220 C CA . ARG A 1 658 ? 5.367 61.062 -21.859 1 25.58 658 ARG A CA 1
ATOM 5221 C C . ARG A 1 658 ? 5.266 60.469 -20.469 1 25.58 658 ARG A C 1
ATOM 5223 O O . ARG A 1 658 ? 5.691 61.094 -19.484 1 25.58 658 ARG A O 1
ATOM 5230 N N . SER A 1 659 ? 4.137 60.094 -20.188 1 24.89 659 SER A N 1
ATOM 5231 C CA . SER A 1 659 ? 3.914 59.531 -18.859 1 24.89 659 SER A CA 1
ATOM 5232 C C . SER A 1 659 ? 5.055 58.625 -18.453 1 24.89 659 SER A C 1
ATOM 5234 O O . SER A 1 659 ? 5.473 57.75 -19.219 1 24.89 659 SER A O 1
ATOM 5236 N N . SER A 1 660 ? 6.008 59.188 -17.797 1 25.66 660 SER A N 1
ATOM 5237 C CA . SER A 1 660 ? 7.105 58.469 -17.141 1 25.66 660 SER A CA 1
ATOM 5238 C C . SER A 1 660 ? 6.652 57.125 -16.594 1 25.66 660 SER A C 1
ATOM 5240 O O . SER A 1 660 ? 5.633 57.031 -15.914 1 25.66 660 SER A O 1
ATOM 5242 N N . ILE A 1 661 ? 6.746 56.125 -17.438 1 27.72 661 ILE A N 1
ATOM 5243 C CA . ILE A 1 661 ? 6.723 54.75 -16.953 1 27.72 661 ILE A CA 1
ATOM 5244 C C . ILE A 1 661 ? 7.312 54.688 -15.547 1 27.72 661 ILE A C 1
ATOM 5246 O O . ILE A 1 661 ? 8.523 54.875 -15.367 1 27.72 661 ILE A O 1
ATOM 5250 N N . ARG A 1 662 ? 6.656 55.344 -14.633 1 28.92 662 ARG A N 1
ATOM 5251 C CA . ARG A 1 662 ? 7.055 55.156 -13.242 1 28.92 662 ARG A CA 1
ATOM 5252 C C . ARG A 1 662 ? 7.57 53.75 -13 1 28.92 662 ARG A C 1
ATOM 5254 O O . ARG A 1 662 ? 7.09 52.812 -13.617 1 28.92 662 ARG A O 1
ATOM 5261 N N . ALA A 1 663 ? 8.82 53.625 -12.688 1 33.19 663 ALA A N 1
ATOM 5262 C CA . ALA A 1 663 ? 9.555 52.469 -12.172 1 33.19 663 ALA A CA 1
ATOM 5263 C C . ALA A 1 663 ? 8.633 51.531 -11.383 1 33.19 663 ALA A C 1
ATOM 5265 O O . ALA A 1 663 ? 8.008 51.938 -10.406 1 33.19 663 ALA A O 1
ATOM 5266 N N . VAL A 1 664 ? 7.816 50.812 -12.031 1 33.91 664 VAL A N 1
ATOM 5267 C CA . VAL A 1 664 ? 6.957 49.719 -11.594 1 33.91 664 VAL A CA 1
ATOM 5268 C C . VAL A 1 664 ? 7.504 49.125 -10.297 1 33.91 664 VAL A C 1
ATOM 5270 O O . VAL A 1 664 ? 8.648 48.656 -10.25 1 33.91 664 VAL A O 1
ATOM 5273 N N . SER A 1 665 ? 6.992 49.375 -9.219 1 38.47 665 SER A N 1
ATOM 5274 C CA . SER A 1 665 ? 7.043 49 -7.809 1 38.47 665 SER A CA 1
ATOM 5275 C C . SER A 1 665 ? 7.316 47.5 -7.641 1 38.47 665 SER A C 1
ATOM 5277 O O . SER A 1 665 ? 7.129 46.719 -8.578 1 38.47 665 SER A O 1
ATOM 5279 N N . SER A 1 666 ? 8.008 47 -6.371 1 54.72 666 SER A N 1
ATOM 5280 C CA . SER A 1 666 ? 8.703 46.062 -5.508 1 54.72 666 SER A CA 1
ATOM 5281 C C . SER A 1 666 ? 7.832 44.812 -5.23 1 54.72 666 SER A C 1
ATOM 5283 O O . SER A 1 666 ? 7.84 44.281 -4.117 1 54.72 666 SER A O 1
ATOM 5285 N N . ASP A 1 667 ? 6.965 44.5 -5.996 1 76.19 667 ASP A N 1
ATOM 5286 C CA . ASP A 1 667 ? 6.16 43.312 -5.688 1 76.19 667 ASP A CA 1
ATOM 5287 C C . ASP A 1 667 ? 7.039 42.062 -5.562 1 76.19 667 ASP A C 1
ATOM 5289 O O . ASP A 1 667 ? 7.699 41.656 -6.527 1 76.19 667 ASP A O 1
ATOM 5293 N N . VAL A 1 668 ? 7.008 41.625 -4.496 1 84.75 668 VAL A N 1
ATOM 5294 C CA . VAL A 1 668 ? 7.844 40.5 -4.141 1 84.75 668 VAL A CA 1
ATOM 5295 C C . VAL A 1 668 ? 7.52 39.312 -5.047 1 84.75 668 VAL A C 1
ATOM 5297 O O . VAL A 1 668 ? 8.406 38.531 -5.418 1 84.75 668 VAL A O 1
ATOM 5300 N N . GLU A 1 669 ? 6.289 39.281 -5.656 1 89.31 669 GLU A N 1
ATOM 5301 C CA . GLU A 1 669 ? 5.828 38.125 -6.418 1 89.31 669 GLU A CA 1
ATOM 5302 C C . GLU A 1 669 ? 6.336 38.188 -7.855 1 89.31 669 GLU A C 1
ATOM 5304 O O . GLU A 1 669 ? 6.238 37.188 -8.586 1 89.31 669 GLU A O 1
ATOM 5309 N N . ARG A 1 670 ? 7.012 39.188 -8.273 1 84.5 670 ARG A N 1
ATOM 5310 C CA . ARG A 1 670 ? 7.527 39.281 -9.633 1 84.5 670 ARG A CA 1
ATOM 5311 C C . ARG A 1 670 ? 9.047 39.25 -9.648 1 84.5 670 ARG A C 1
ATOM 5313 O O . ARG A 1 670 ? 9.664 39.344 -10.711 1 84.5 670 ARG A O 1
ATOM 5320 N N . LYS A 1 671 ? 9.602 39.156 -8.555 1 86.19 671 LYS A N 1
ATOM 5321 C CA . LYS A 1 671 ? 11.055 39.031 -8.445 1 86.19 671 LYS A CA 1
ATOM 5322 C C . LYS A 1 671 ? 11.469 37.562 -8.398 1 86.19 671 LYS A C 1
ATOM 5324 O O . LYS A 1 671 ? 11.438 36.938 -7.34 1 86.19 671 LYS A O 1
ATOM 5329 N N . TYR A 1 672 ? 11.938 37.094 -9.57 1 89.94 672 TYR A N 1
ATOM 5330 C CA . TYR A 1 672 ? 12.312 35.688 -9.672 1 89.94 672 TYR A CA 1
ATOM 5331 C C . TYR A 1 672 ? 13.828 35.5 -9.602 1 89.94 672 TYR A C 1
ATOM 5333 O O . TYR A 1 672 ? 14.562 36.188 -10.312 1 89.94 672 TYR A O 1
ATOM 5341 N N . GLN A 1 673 ? 14.227 34.625 -8.773 1 91.38 673 GLN A N 1
ATOM 5342 C CA . GLN A 1 673 ? 15.664 34.406 -8.625 1 91.38 673 GLN A CA 1
ATOM 5343 C C . GLN A 1 673 ? 16.047 32.969 -9.031 1 91.38 673 GLN A C 1
ATOM 5345 O O . GLN A 1 673 ? 17.172 32.719 -9.43 1 91.38 673 GLN A O 1
ATOM 5350 N N . LEU A 1 674 ? 15.109 32.062 -8.922 1 95.94 674 LEU A N 1
ATOM 5351 C CA . LEU A 1 674 ? 15.414 30.656 -9.18 1 95.94 674 LEU A CA 1
ATOM 5352 C C . LEU A 1 674 ? 14.938 30.234 -10.57 1 95.94 674 LEU A C 1
ATOM 5354 O O . LEU A 1 674 ? 13.93 30.75 -11.062 1 95.94 674 LEU A O 1
ATOM 5358 N N . SER A 1 675 ? 15.656 29.25 -11.133 1 96.12 675 SER A N 1
ATOM 5359 C CA . SER A 1 675 ? 15.273 28.719 -12.438 1 96.12 675 SER A CA 1
ATOM 5360 C C . SER A 1 675 ? 13.977 27.922 -12.352 1 96.12 675 SER A C 1
ATOM 5362 O O . SER A 1 675 ? 13.75 27.203 -11.383 1 96.12 675 SER A O 1
ATOM 5364 N N . GLY A 1 676 ? 13.156 28.094 -13.375 1 96.38 676 GLY A N 1
ATOM 5365 C CA . GLY A 1 676 ? 11.945 27.297 -13.484 1 96.38 676 GLY A CA 1
ATOM 5366 C C . GLY A 1 676 ? 12.094 26.109 -14.414 1 96.38 676 GLY A C 1
ATOM 5367 O O . GLY A 1 676 ? 11.094 25.531 -14.852 1 96.38 676 GLY A O 1
ATOM 5368 N N . VAL A 1 677 ? 13.375 25.641 -14.734 1 97.19 677 VAL A N 1
ATOM 5369 C CA . VAL A 1 677 ? 13.602 24.562 -15.695 1 97.19 677 VAL A CA 1
ATOM 5370 C C . VAL A 1 677 ? 14.336 23.406 -15.008 1 97.19 677 VAL A C 1
ATOM 5372 O O . VAL A 1 677 ? 15.477 23.578 -14.562 1 97.19 677 VAL A O 1
ATOM 5375 N N . ILE A 1 678 ? 13.711 22.312 -14.945 1 97.69 678 ILE A N 1
ATOM 5376 C CA . ILE A 1 678 ? 14.359 21.141 -14.367 1 97.69 678 ILE A CA 1
ATOM 5377 C C . ILE A 1 678 ? 14.914 20.25 -15.484 1 97.69 678 ILE A C 1
ATOM 5379 O O . ILE A 1 678 ? 14.391 20.234 -16.594 1 97.69 678 ILE A O 1
ATOM 5383 N N . GLN A 1 679 ? 15.953 19.594 -15.219 1 97.56 679 GLN A N 1
ATOM 5384 C CA . GLN A 1 679 ? 16.562 18.609 -16.125 1 97.56 679 GLN A CA 1
ATOM 5385 C C . GLN A 1 679 ? 16.5 17.203 -15.531 1 97.56 679 GLN A C 1
ATOM 5387 O O . GLN A 1 679 ? 16.969 16.969 -14.422 1 97.56 679 GLN A O 1
ATOM 5392 N N . VAL A 1 680 ? 15.859 16.344 -16.281 1 97.62 680 VAL A N 1
ATOM 5393 C CA . VAL A 1 680 ? 15.664 14.977 -15.789 1 97.62 680 VAL A CA 1
ATOM 5394 C C . VAL A 1 680 ? 15.828 13.984 -16.938 1 97.62 680 VAL A C 1
ATOM 5396 O O . VAL A 1 680 ? 15.602 14.32 -18.094 1 97.62 680 VAL A O 1
ATOM 5399 N N . GLY A 1 681 ? 16.25 12.781 -16.594 1 96.94 681 GLY A N 1
ATOM 5400 C CA . GLY A 1 681 ? 16.312 11.703 -17.562 1 96.94 681 GLY A CA 1
ATOM 5401 C C . GLY A 1 681 ? 15.055 10.844 -17.562 1 96.94 681 GLY A C 1
ATOM 5402 O O . GLY A 1 681 ? 14.297 10.836 -16.594 1 96.94 681 GLY A O 1
ATOM 5403 N N . GLY A 1 682 ? 14.812 10.172 -18.719 1 96.62 682 GLY A N 1
ATOM 5404 C CA . GLY A 1 682 ? 13.664 9.281 -18.828 1 96.62 682 GLY A CA 1
ATOM 5405 C C . GLY A 1 682 ? 13.578 8.57 -20.172 1 96.62 682 GLY A C 1
ATOM 5406 O O . GLY A 1 682 ? 14.57 8.492 -20.891 1 96.62 682 GLY A O 1
ATOM 5407 N N . LEU A 1 683 ? 12.414 7.945 -20.406 1 96.06 683 LEU A N 1
ATOM 5408 C CA . LEU A 1 683 ? 12.109 7.227 -21.625 1 96.06 683 LEU A CA 1
ATOM 5409 C C . LEU A 1 683 ? 10.914 7.84 -22.344 1 96.06 683 LEU A C 1
ATOM 5411 O O . LEU A 1 683 ? 9.93 8.219 -21.703 1 96.06 683 LEU A O 1
ATOM 5415 N N . MET A 1 684 ? 11.086 7.996 -23.625 1 96 684 MET A N 1
ATOM 5416 C CA . MET A 1 684 ? 9.938 8.367 -24.453 1 96 684 MET A CA 1
ATOM 5417 C C . MET A 1 684 ? 9.219 7.125 -24.984 1 96 684 MET A C 1
ATOM 5419 O O . MET A 1 684 ? 9.766 6.387 -25.797 1 96 684 MET A O 1
ATOM 5423 N N . LEU A 1 685 ? 8.055 6.867 -24.531 1 96.12 685 LEU A N 1
ATOM 5424 C CA . LEU A 1 685 ? 7.289 5.688 -24.922 1 96.12 685 LEU A CA 1
ATOM 5425 C C . LEU A 1 685 ? 6.695 5.863 -26.312 1 96.12 685 LEU A C 1
ATOM 5427 O O . LEU A 1 685 ? 6.68 4.922 -27.109 1 96.12 685 LEU A O 1
ATOM 5431 N N . GLY A 1 686 ? 6.148 7.051 -26.469 1 96.19 686 GLY A N 1
ATOM 5432 C CA . GLY A 1 686 ? 5.5 7.309 -27.75 1 96.19 686 GLY A CA 1
ATOM 5433 C C . GLY A 1 686 ? 4.859 8.68 -27.828 1 96.19 686 GLY A C 1
ATOM 5434 O O . GLY A 1 686 ? 5.121 9.539 -26.984 1 96.19 686 GLY A O 1
ATOM 5435 N N . LYS A 1 687 ? 4.105 8.875 -28.922 1 96.81 687 LYS A N 1
ATOM 5436 C CA . LYS A 1 687 ? 3.438 10.141 -29.219 1 96.81 687 LYS A CA 1
ATOM 5437 C C . LYS A 1 687 ? 1.932 9.945 -29.359 1 96.81 687 LYS A C 1
ATOM 5439 O O . LYS A 1 687 ? 1.483 9.008 -30.016 1 96.81 687 LYS A O 1
ATOM 5444 N N . ILE A 1 688 ? 1.182 10.836 -28.656 1 98.06 688 ILE A N 1
ATOM 5445 C CA . ILE A 1 688 ? -0.272 10.742 -28.734 1 98.06 688 ILE A CA 1
ATOM 5446 C C . ILE A 1 688 ? -0.733 11.078 -30.156 1 98.06 688 ILE A C 1
ATOM 5448 O O . ILE A 1 688 ? -0.334 12.094 -30.719 1 98.06 688 ILE A O 1
ATOM 5452 N N . ARG A 1 689 ? -1.59 10.242 -30.734 1 97.44 689 ARG A N 1
ATOM 5453 C CA . ARG A 1 689 ? -2.137 10.453 -32.062 1 97.44 689 ARG A CA 1
ATOM 5454 C C . ARG A 1 689 ? -3.621 10.797 -32 1 97.44 689 ARG A C 1
ATOM 5456 O O . ARG A 1 689 ? -4.121 11.562 -32.844 1 97.44 689 ARG A O 1
ATOM 5463 N N . TYR A 1 690 ? -4.262 10.102 -31.109 1 97.12 690 TYR A N 1
ATOM 5464 C CA . TYR A 1 690 ? -5.695 10.312 -30.922 1 97.12 690 TYR A CA 1
ATOM 5465 C C . TYR A 1 690 ? -6.043 10.477 -29.453 1 97.12 690 TYR A C 1
ATOM 5467 O O . TYR A 1 690 ? -5.426 9.844 -28.594 1 97.12 690 TYR A O 1
ATOM 5475 N N . GLN A 1 691 ? -6.941 11.367 -29.156 1 97 691 GLN A N 1
ATOM 5476 C CA . GLN A 1 691 ? -7.453 11.516 -27.797 1 97 691 GLN A CA 1
ATOM 5477 C C . GLN A 1 691 ? -8.969 11.695 -27.812 1 97 691 GLN A C 1
ATOM 5479 O O . GLN A 1 691 ? -9.539 12.195 -28.781 1 97 691 GLN A O 1
ATOM 5484 N N . SER A 1 692 ? -9.594 11.289 -26.812 1 97.5 692 SER A N 1
ATOM 5485 C CA . SER A 1 692 ? -11.039 11.43 -26.672 1 97.5 692 SER A CA 1
ATOM 5486 C C . SER A 1 692 ? -11.414 12.836 -26.234 1 97.5 692 SER A C 1
ATOM 5488 O O . SER A 1 692 ? -10.539 13.648 -25.922 1 97.5 692 SER A O 1
ATOM 5490 N N . ASP A 1 693 ? -12.719 13.055 -26.25 1 95.56 693 ASP A N 1
ATOM 5491 C CA . ASP A 1 693 ? -13.227 14.219 -25.531 1 95.56 693 ASP A CA 1
ATOM 5492 C C . ASP A 1 693 ? -12.977 14.086 -24.031 1 95.56 693 ASP A C 1
ATOM 5494 O O . ASP A 1 693 ? -12.719 12.992 -23.531 1 95.56 693 ASP A O 1
ATOM 5498 N N . VAL A 1 694 ? -12.953 15.258 -23.453 1 97.56 694 VAL A N 1
ATOM 5499 C CA . VAL A 1 694 ? -12.82 15.227 -22 1 97.56 694 VAL A CA 1
ATOM 5500 C C . VAL A 1 694 ? -13.992 14.453 -21.391 1 97.56 694 VAL A C 1
ATOM 5502 O O . VAL A 1 694 ? -15.148 14.68 -21.766 1 97.56 694 VAL A O 1
ATOM 5505 N N . MET A 1 695 ? -13.75 13.523 -20.547 1 97.12 695 MET A N 1
ATOM 5506 C CA . MET A 1 695 ? -14.797 12.719 -19.922 1 97.12 695 MET A CA 1
ATOM 5507 C C . MET A 1 695 ? -15.422 13.461 -18.75 1 97.12 695 MET A C 1
ATOM 5509 O O . MET A 1 695 ? -15.297 13.031 -17.609 1 97.12 695 MET A O 1
ATOM 5513 N N . ARG A 1 696 ? -16.141 14.438 -19.078 1 93.94 696 ARG A N 1
ATOM 5514 C CA . ARG A 1 696 ? -16.828 15.266 -18.094 1 93.94 696 ARG A CA 1
ATOM 5515 C C . ARG A 1 696 ? -17.922 14.484 -17.391 1 93.94 696 ARG A C 1
ATOM 5517 O O . ARG A 1 696 ? -18.672 13.742 -18.016 1 93.94 696 ARG A O 1
ATOM 5524 N N . GLY A 1 697 ? -17.953 14.578 -16.156 1 89.62 697 GLY A N 1
ATOM 5525 C CA . GLY A 1 697 ? -18.969 13.875 -15.375 1 89.62 697 GLY A CA 1
ATOM 5526 C C . GLY A 1 697 ? -18.75 12.367 -15.352 1 89.62 697 GLY A C 1
ATOM 5527 O O . GLY A 1 697 ? -19.656 11.617 -14.992 1 89.62 697 GLY A O 1
ATOM 5528 N N . GLY A 1 698 ? -17.672 11.953 -15.844 1 92.81 698 GLY A N 1
ATOM 5529 C CA . GLY A 1 698 ? -17.344 10.531 -15.82 1 92.81 698 GLY A CA 1
ATOM 5530 C C . GLY A 1 698 ? -17.953 9.766 -16.984 1 92.81 698 GLY A C 1
ATOM 5531 O O . GLY A 1 698 ? -18.094 8.539 -16.922 1 92.81 698 GLY A O 1
ATOM 5532 N N . ILE A 1 699 ? -18.375 10.414 -18.016 1 95.25 699 ILE A N 1
ATOM 5533 C CA . ILE A 1 699 ? -18.969 9.758 -19.172 1 95.25 699 ILE A CA 1
ATOM 5534 C C . ILE A 1 699 ? -17.891 9.328 -20.141 1 95.25 699 ILE A C 1
ATOM 5536 O O . ILE A 1 699 ? -17.078 10.156 -20.594 1 95.25 699 ILE A O 1
ATOM 5540 N N . ILE A 1 700 ? -17.875 8.102 -20.453 1 97.25 700 ILE A N 1
ATOM 5541 C CA . ILE A 1 700 ? -16.906 7.547 -21.391 1 97.25 700 ILE A CA 1
ATOM 5542 C C . ILE A 1 700 ? -17.531 7.469 -22.797 1 97.25 700 ILE A C 1
ATOM 5544 O O . ILE A 1 700 ? -18.562 6.832 -22.984 1 97.25 700 ILE A O 1
ATOM 5548 N N . PRO A 1 701 ? -16.859 8.078 -23.734 1 96.44 701 PRO A N 1
ATOM 5549 C CA . PRO A 1 701 ? -17.438 8.086 -25.078 1 96.44 701 PRO A CA 1
ATOM 5550 C C . PRO A 1 701 ? -17.484 6.703 -25.719 1 96.44 701 PRO A C 1
ATOM 5552 O O . PRO A 1 701 ? -16.5 5.957 -25.641 1 96.44 701 PRO A O 1
ATOM 5555 N N . GLY A 1 702 ? -18.547 6.406 -26.375 1 95.06 702 GLY A N 1
ATOM 5556 C CA . GLY A 1 702 ? -18.781 5.102 -26.984 1 95.06 702 GLY A CA 1
ATOM 5557 C C . GLY A 1 702 ? -17.781 4.754 -28.062 1 95.06 702 GLY A C 1
ATOM 5558 O O . GLY A 1 702 ? -17.391 3.59 -28.203 1 95.06 702 GLY A O 1
ATOM 5559 N N . GLU A 1 703 ? -17.375 5.707 -28.812 1 94.81 703 GLU A N 1
ATOM 5560 C CA . GLU A 1 703 ? -16.391 5.469 -29.859 1 94.81 703 GLU A CA 1
ATOM 5561 C C . GLU A 1 703 ? -15.102 4.906 -29.281 1 94.81 703 GLU A C 1
ATOM 5563 O O . GLU A 1 703 ? -14.445 4.074 -29.922 1 94.81 703 GLU A O 1
ATOM 5568 N N . TRP A 1 704 ? -14.812 5.363 -28.156 1 96.56 704 TRP A N 1
ATOM 5569 C CA . TRP A 1 704 ? -13.578 4.898 -27.531 1 96.56 704 TRP A CA 1
ATOM 5570 C C . TRP A 1 704 ? -13.781 3.541 -26.859 1 96.56 704 TRP A C 1
ATOM 5572 O O . TRP A 1 704 ? -12.844 2.752 -26.75 1 96.56 704 TRP A O 1
ATOM 5582 N N . VAL A 1 705 ? -14.953 3.244 -26.375 1 95.25 705 VAL A N 1
ATOM 5583 C CA . VAL A 1 705 ? -15.266 1.904 -25.875 1 95.25 705 VAL A CA 1
ATOM 5584 C C . VAL A 1 705 ? -15.062 0.889 -27 1 95.25 705 VAL A C 1
ATOM 5586 O O . VAL A 1 705 ? -14.516 -0.192 -26.781 1 95.25 705 VAL A O 1
ATOM 5589 N N . THR A 1 706 ? -15.445 1.287 -28.188 1 93.69 706 THR A N 1
ATOM 5590 C CA . THR A 1 706 ? -15.258 0.445 -29.359 1 93.69 706 THR A CA 1
ATOM 5591 C C . THR A 1 706 ? -13.773 0.297 -29.688 1 93.69 706 THR A C 1
ATOM 5593 O O . THR A 1 706 ? -13.305 -0.805 -29.984 1 93.69 706 THR A O 1
ATOM 5596 N N . ARG A 1 707 ? -13.062 1.388 -29.594 1 93 707 ARG A N 1
ATOM 5597 C CA . ARG A 1 707 ? -11.633 1.379 -29.875 1 93 707 ARG A CA 1
ATOM 5598 C C . ARG A 1 707 ? -10.875 0.495 -28.891 1 93 707 ARG A C 1
ATOM 5600 O O . ARG A 1 707 ? -9.844 -0.083 -29.219 1 93 707 ARG A O 1
ATOM 5607 N N . LEU A 1 708 ? -11.406 0.433 -27.734 1 92.75 708 LEU A N 1
ATOM 5608 C CA . LEU A 1 708 ? -10.766 -0.357 -26.703 1 92.75 708 LEU A CA 1
ATOM 5609 C C . LEU A 1 708 ? -11.211 -1.813 -26.766 1 92.75 708 LEU A C 1
ATOM 5611 O O . LEU A 1 708 ? -10.797 -2.635 -25.938 1 92.75 708 LEU A O 1
ATOM 5615 N N . GLY A 1 709 ? -12.055 -2.18 -27.641 1 87.88 709 GLY A N 1
ATOM 5616 C CA . GLY A 1 709 ? -12.273 -3.59 -27.922 1 87.88 709 GLY A CA 1
ATOM 5617 C C . GLY A 1 709 ? -13.695 -4.047 -27.625 1 87.88 709 GLY A C 1
ATOM 5618 O O . GLY A 1 709 ? -13.938 -5.238 -27.422 1 87.88 709 GLY A O 1
ATOM 5619 N N . TRP A 1 710 ? -14.688 -3.141 -27.469 1 90.25 710 TRP A N 1
ATOM 5620 C CA . TRP A 1 710 ? -16.078 -3.533 -27.234 1 90.25 710 TRP A CA 1
ATOM 5621 C C . TRP A 1 710 ? -17.016 -2.775 -28.141 1 90.25 710 TRP A C 1
ATOM 5623 O O . TRP A 1 710 ? -17.078 -1.543 -28.125 1 90.25 710 TRP A O 1
ATOM 5633 N N . ARG A 1 711 ? -17.703 -3.574 -28.875 1 85.5 711 ARG A N 1
ATOM 5634 C CA . ARG A 1 711 ? -18.688 -2.975 -29.75 1 85.5 711 ARG A CA 1
ATOM 5635 C C . ARG A 1 711 ? -20.094 -3.137 -29.188 1 85.5 711 ARG A C 1
ATOM 5637 O O . ARG A 1 711 ? -20.406 -4.164 -28.578 1 85.5 711 ARG A O 1
ATOM 5644 N N . ALA A 1 712 ? -20.812 -2.068 -29.391 1 76.81 712 ALA A N 1
ATOM 5645 C CA . ALA A 1 712 ? -22.188 -2.119 -28.938 1 76.81 712 ALA A CA 1
ATOM 5646 C C . ALA A 1 712 ? -22.922 -3.312 -29.547 1 76.81 712 ALA A C 1
ATOM 5648 O O . ALA A 1 712 ? -22.812 -3.566 -30.75 1 76.81 712 ALA A O 1
ATOM 5649 N N . GLY A 1 713 ? -23.578 -4.113 -28.781 1 69.56 713 GLY A N 1
ATOM 5650 C CA . GLY A 1 713 ? -24.328 -5.262 -29.266 1 69.56 713 GLY A CA 1
ATOM 5651 C C . GLY A 1 713 ? -23.516 -6.539 -29.312 1 69.56 713 GLY A C 1
ATOM 5652 O O . GLY A 1 713 ? -24 -7.578 -29.766 1 69.56 713 GLY A O 1
ATOM 5653 N N . GLU A 1 714 ? -22.297 -6.344 -28.922 1 70.19 714 GLU A N 1
ATOM 5654 C CA . GLU A 1 714 ? -21.422 -7.512 -28.891 1 70.19 714 GLU A CA 1
ATOM 5655 C C . GLU A 1 714 ? -21.984 -8.602 -27.984 1 70.19 714 GLU A C 1
ATOM 5657 O O . GLU A 1 714 ? -22.562 -8.305 -26.938 1 70.19 714 GLU A O 1
ATOM 5662 N N . LYS A 1 715 ? -22.016 -9.758 -28.5 1 67.94 715 LYS A N 1
ATOM 5663 C CA . LYS A 1 715 ? -22.562 -10.891 -27.781 1 67.94 715 LYS A CA 1
ATOM 5664 C C . LYS A 1 715 ? -21.484 -11.672 -27.047 1 67.94 715 LYS A C 1
ATOM 5666 O O . LYS A 1 715 ? -21.766 -12.672 -26.375 1 67.94 715 LYS A O 1
ATOM 5671 N N . GLN A 1 716 ? -20.375 -11.07 -27.078 1 69.88 716 GLN A N 1
ATOM 5672 C CA . GLN A 1 716 ? -19.281 -11.75 -26.391 1 69.88 716 GLN A CA 1
ATOM 5673 C C . GLN A 1 716 ? -19.453 -11.672 -24.875 1 69.88 716 GLN A C 1
ATOM 5675 O O . GLN A 1 716 ? -19.969 -10.688 -24.359 1 69.88 716 GLN A O 1
ATOM 5680 N N . ASN A 1 717 ? -19.078 -12.719 -24.188 1 78.06 717 ASN A N 1
ATOM 5681 C CA . ASN A 1 717 ? -19.219 -12.797 -22.734 1 78.06 717 ASN A CA 1
ATOM 5682 C C . ASN A 1 717 ? -17.922 -12.453 -22.031 1 78.06 717 ASN A C 1
ATOM 5684 O O . ASN A 1 717 ? -17.719 -12.852 -20.875 1 78.06 717 ASN A O 1
ATOM 5688 N N . LYS A 1 718 ? -17.078 -11.797 -22.828 1 82.06 718 LYS A N 1
ATOM 5689 C CA . LYS A 1 718 ? -15.812 -11.43 -22.203 1 82.06 718 LYS A CA 1
ATOM 5690 C C . LYS A 1 718 ? -15.344 -10.055 -22.672 1 82.06 718 LYS A C 1
ATOM 5692 O O . LYS A 1 718 ? -15.336 -9.766 -23.875 1 82.06 718 LYS A O 1
ATOM 5697 N N . VAL A 1 719 ? -15.062 -9.234 -21.672 1 88.75 719 VAL A N 1
ATOM 5698 C CA . VAL A 1 719 ? -14.555 -7.895 -21.953 1 88.75 719 VAL A CA 1
ATOM 5699 C C . VAL A 1 719 ? -13.031 -7.938 -22.062 1 88.75 719 VAL A C 1
ATOM 5701 O O . VAL A 1 719 ? -12.367 -8.656 -21.312 1 88.75 719 VAL A O 1
ATOM 5704 N N . SER A 1 720 ? -12.469 -7.207 -22.969 1 86.81 720 SER A N 1
ATOM 5705 C CA . SER A 1 720 ? -11.016 -7.16 -23.141 1 86.81 720 SER A CA 1
ATOM 5706 C C . SER A 1 720 ? -10.336 -6.625 -21.891 1 86.81 720 SER A C 1
ATOM 5708 O O . SER A 1 720 ? -10.859 -5.73 -21.219 1 86.81 720 SER A O 1
ATOM 5710 N N . ASP A 1 721 ? -9.117 -7.094 -21.594 1 87.25 721 ASP A N 1
ATOM 5711 C CA . ASP A 1 721 ? -8.336 -6.629 -20.453 1 87.25 721 ASP A CA 1
ATOM 5712 C C . ASP A 1 721 ? -8.031 -5.137 -20.562 1 87.25 721 ASP A C 1
ATOM 5714 O O . ASP A 1 721 ? -8.055 -4.418 -19.562 1 87.25 721 ASP A O 1
ATOM 5718 N N . THR A 1 722 ? -7.805 -4.742 -21.75 1 90.75 722 THR A N 1
ATOM 5719 C CA . THR A 1 722 ? -7.457 -3.342 -21.969 1 90.75 722 THR A CA 1
ATOM 5720 C C . THR A 1 722 ? -8.602 -2.426 -21.531 1 90.75 722 THR A C 1
ATOM 5722 O O . THR A 1 722 ? -8.375 -1.41 -20.875 1 90.75 722 THR A O 1
ATOM 5725 N N . LEU A 1 723 ? -9.812 -2.814 -21.812 1 93.88 723 LEU A N 1
ATOM 5726 C CA . LEU A 1 723 ? -10.953 -1.942 -21.547 1 93.88 723 LEU A CA 1
ATOM 5727 C C . LEU A 1 723 ? -11.25 -1.852 -20.062 1 93.88 723 LEU A C 1
ATOM 5729 O O . LEU A 1 723 ? -11.211 -0.763 -19.484 1 93.88 723 LEU A O 1
ATOM 5733 N N . TRP A 1 724 ? -11.531 -2.988 -19.406 1 94.38 724 TRP A N 1
ATOM 5734 C CA . TRP A 1 724 ? -12.008 -2.918 -18.016 1 94.38 724 TRP A CA 1
ATOM 5735 C C . TRP A 1 724 ? -10.891 -2.494 -17.078 1 94.38 724 TRP A C 1
ATOM 5737 O O . TRP A 1 724 ? -11.141 -1.84 -16.062 1 94.38 724 TRP A O 1
ATOM 5747 N N . ARG A 1 725 ? -9.586 -2.818 -17.391 1 94.38 725 ARG A N 1
ATOM 5748 C CA . ARG A 1 725 ? -8.461 -2.443 -16.531 1 94.38 725 ARG A CA 1
ATOM 5749 C C . ARG A 1 725 ? -8.125 -0.966 -16.703 1 94.38 725 ARG A C 1
ATOM 5751 O O . ARG A 1 725 ? -7.816 -0.281 -15.719 1 94.38 725 ARG A O 1
ATOM 5758 N N . LEU A 1 726 ? -8.117 -0.525 -17.906 1 97 726 LEU A N 1
ATOM 5759 C CA . LEU A 1 726 ? -7.793 0.868 -18.188 1 97 726 LEU A CA 1
ATOM 5760 C C . LEU A 1 726 ? -8.773 1.809 -17.5 1 97 726 LEU A C 1
ATOM 5762 O O . LEU A 1 726 ? -8.367 2.838 -16.953 1 97 726 LEU A O 1
ATOM 5766 N N . LEU A 1 727 ? -10.031 1.457 -17.453 1 97.69 727 LEU A N 1
ATOM 5767 C CA . LEU A 1 727 ? -11.07 2.326 -16.906 1 97.69 727 LEU A CA 1
ATOM 5768 C C . LEU A 1 727 ? -10.883 2.508 -15.406 1 97.69 727 LEU A C 1
ATOM 5770 O O . LEU A 1 727 ? -11.375 3.479 -14.828 1 97.69 727 LEU A O 1
ATOM 5774 N N . VAL A 1 728 ? -10.172 1.578 -14.758 1 97.62 728 VAL A N 1
ATOM 5775 C CA . VAL A 1 728 ? -9.914 1.707 -13.328 1 97.62 728 VAL A CA 1
ATOM 5776 C C . VAL A 1 728 ? -8.43 1.937 -13.086 1 97.62 728 VAL A C 1
ATOM 5778 O O . VAL A 1 728 ? -7.938 1.764 -11.969 1 97.62 728 VAL A O 1
ATOM 5781 N N . ALA A 1 729 ? -7.66 2.273 -14.109 1 97.88 729 ALA A N 1
ATOM 5782 C CA . ALA A 1 729 ? -6.219 2.494 -14.047 1 97.88 729 ALA A CA 1
ATOM 5783 C C . ALA A 1 729 ? -5.508 1.309 -13.398 1 97.88 729 ALA A C 1
ATOM 5785 O O . ALA A 1 729 ? -4.562 1.49 -12.633 1 97.88 729 ALA A O 1
ATOM 5786 N N . ASP A 1 730 ? -6.066 0.139 -13.555 1 94.75 730 ASP A N 1
ATOM 5787 C CA . ASP A 1 730 ? -5.535 -1.162 -13.156 1 94.75 730 ASP A CA 1
ATOM 5788 C C . ASP A 1 730 ? -5.312 -1.227 -11.641 1 94.75 730 ASP A C 1
ATOM 5790 O O . ASP A 1 730 ? -4.367 -1.866 -11.18 1 94.75 730 ASP A O 1
ATOM 5794 N N . ARG A 1 731 ? -6.047 -0.515 -10.883 1 95.94 731 ARG A N 1
ATOM 5795 C CA . ARG A 1 731 ? -5.984 -0.545 -9.422 1 95.94 731 ARG A CA 1
ATOM 5796 C C . ARG A 1 731 ? -7.383 -0.522 -8.82 1 95.94 731 ARG A C 1
ATOM 5798 O O . ARG A 1 731 ? -8.281 0.149 -9.336 1 95.94 731 ARG A O 1
ATOM 5805 N N . ALA A 1 732 ? -7.523 -1.261 -7.707 1 92.62 732 ALA A N 1
ATOM 5806 C CA . ALA A 1 732 ? -8.734 -1.154 -6.902 1 92.62 732 ALA A CA 1
ATOM 5807 C C . ALA A 1 732 ? -8.719 0.108 -6.047 1 92.62 732 ALA A C 1
ATOM 5809 O O . ALA A 1 732 ? -7.75 0.871 -6.074 1 92.62 732 ALA A O 1
ATOM 5810 N N . ALA A 1 733 ? -9.789 0.343 -5.293 1 88.12 733 ALA A N 1
ATOM 5811 C CA . ALA A 1 733 ? -9.922 1.545 -4.473 1 88.12 733 ALA A CA 1
ATOM 5812 C C . ALA A 1 733 ? -8.844 1.606 -3.402 1 88.12 733 ALA A C 1
ATOM 5814 O O . ALA A 1 733 ? -8.352 2.688 -3.066 1 88.12 733 ALA A O 1
ATOM 5815 N N . GLY A 1 734 ? -8.391 0.483 -2.928 1 85.19 734 GLY A N 1
ATOM 5816 C CA . GLY A 1 734 ? -7.391 0.428 -1.874 1 85.19 734 GLY A CA 1
ATOM 5817 C C . GLY A 1 734 ? -5.969 0.517 -2.396 1 85.19 734 GLY A C 1
ATOM 5818 O O . GLY A 1 734 ? -5.016 0.56 -1.614 1 85.19 734 GLY A O 1
ATOM 5819 N N . GLY A 1 735 ? -5.812 0.508 -3.703 1 87.94 735 GLY A N 1
ATOM 5820 C CA . GLY A 1 735 ? -4.492 0.695 -4.285 1 87.94 735 GLY A CA 1
ATOM 5821 C C . GLY A 1 735 ? -3.885 -0.59 -4.816 1 87.94 735 GLY A C 1
ATOM 5822 O O . GLY A 1 735 ? -2.92 -0.557 -5.582 1 87.94 735 GLY A O 1
ATOM 5823 N N . GLY A 1 736 ? -4.395 -1.747 -4.449 1 87.5 736 GLY A N 1
ATOM 5824 C CA . GLY A 1 736 ? -3.904 -3.018 -4.957 1 87.5 736 GLY A CA 1
ATOM 5825 C C . GLY A 1 736 ? -4.457 -3.365 -6.328 1 87.5 736 GLY A C 1
ATOM 5826 O O . GLY A 1 736 ? -5.184 -2.572 -6.93 1 87.5 736 GLY A O 1
ATOM 5827 N N . LYS A 1 737 ? -4.004 -4.457 -6.883 1 90.56 737 LYS A N 1
ATOM 5828 C CA . LYS A 1 737 ? -4.496 -4.906 -8.188 1 90.56 737 LYS A CA 1
ATOM 5829 C C . LYS A 1 737 ? -5.988 -5.219 -8.133 1 90.56 737 LYS A C 1
ATOM 5831 O O . LYS A 1 737 ? -6.508 -5.621 -7.086 1 90.56 737 LYS A O 1
ATOM 5836 N N . PRO A 1 738 ? -6.66 -5 -9.195 1 91.5 738 PRO A N 1
ATOM 5837 C CA . PRO A 1 738 ? -8.109 -5.223 -9.188 1 91.5 738 PRO A CA 1
ATOM 5838 C C . PRO A 1 738 ? -8.477 -6.703 -9.117 1 91.5 738 PRO A C 1
ATOM 5840 O O . PRO A 1 738 ? -7.746 -7.551 -9.633 1 91.5 738 PRO A O 1
ATOM 5843 N N . PRO A 1 739 ? -9.578 -6.996 -8.555 1 88.56 739 PRO A N 1
ATOM 5844 C CA . PRO A 1 739 ? -10.062 -8.375 -8.508 1 88.56 739 PRO A CA 1
ATOM 5845 C C . PRO A 1 739 ? -10.617 -8.852 -9.852 1 88.56 739 PRO A C 1
ATOM 5847 O O . PRO A 1 739 ? -10.93 -8.039 -10.719 1 88.56 739 PRO A O 1
ATOM 5850 N N . SER A 1 740 ? -10.828 -10.086 -9.984 1 84.06 740 SER A N 1
ATOM 5851 C CA . SER A 1 740 ? -11.234 -10.703 -11.242 1 84.06 740 SER A CA 1
ATOM 5852 C C . SER A 1 740 ? -12.68 -10.344 -11.594 1 84.06 740 SER A C 1
ATOM 5854 O O . SER A 1 740 ? -13.023 -10.219 -12.766 1 84.06 740 SER A O 1
ATOM 5856 N N . TRP A 1 741 ? -13.508 -10.148 -10.578 1 88.88 741 TRP A N 1
ATOM 5857 C CA . TRP A 1 741 ? -14.922 -9.914 -10.852 1 88.88 741 TRP A CA 1
ATOM 5858 C C . TRP A 1 741 ? -15.141 -8.547 -11.484 1 88.88 741 TRP A C 1
ATOM 5860 O O . TRP A 1 741 ? -16.203 -8.273 -12.031 1 88.88 741 TRP A O 1
ATOM 5870 N N . TYR A 1 742 ? -14.133 -7.648 -11.438 1 92.25 742 TYR A N 1
ATOM 5871 C CA . TYR A 1 742 ? -14.234 -6.355 -12.102 1 92.25 742 TYR A CA 1
ATOM 5872 C C . TYR A 1 742 ? -14.57 -6.527 -13.578 1 92.25 742 TYR A C 1
ATOM 5874 O O . TYR A 1 742 ? -15.352 -5.754 -14.141 1 92.25 742 TYR A O 1
ATOM 5882 N N . GLN A 1 743 ? -13.945 -7.539 -14.203 1 90.69 743 GLN A N 1
ATOM 5883 C CA . GLN A 1 743 ? -14.195 -7.781 -15.625 1 90.69 743 GLN A CA 1
ATOM 5884 C C . GLN A 1 743 ? -15.664 -8.109 -15.875 1 90.69 743 GLN A C 1
ATOM 5886 O O . GLN A 1 743 ? -16.266 -7.598 -16.828 1 90.69 743 GLN A O 1
ATOM 5891 N N . ARG A 1 744 ? -16.203 -8.938 -15.039 1 91.06 744 ARG A N 1
ATOM 5892 C CA . ARG A 1 744 ? -17.609 -9.312 -15.164 1 91.06 744 ARG A CA 1
ATOM 5893 C C . ARG A 1 744 ? -18.516 -8.125 -14.852 1 91.06 744 ARG A C 1
ATOM 5895 O O . ARG A 1 744 ? -19.562 -7.965 -15.469 1 91.06 744 ARG A O 1
ATOM 5902 N N . ALA A 1 745 ? -18.141 -7.375 -13.883 1 93.44 745 ALA A N 1
ATOM 5903 C CA . ALA A 1 745 ? -18.906 -6.176 -13.555 1 93.44 745 ALA A CA 1
ATOM 5904 C C . ALA A 1 745 ? -18.938 -5.203 -14.727 1 93.44 745 ALA A C 1
ATOM 5906 O O . ALA A 1 745 ? -19.969 -4.598 -15.016 1 93.44 745 ALA A O 1
ATOM 5907 N N . CYS A 1 746 ? -17.828 -5.043 -15.352 1 94.38 746 CYS A N 1
ATOM 5908 C CA . CYS A 1 746 ? -17.766 -4.203 -16.547 1 94.38 746 CYS A CA 1
ATOM 5909 C C . CYS A 1 746 ? -18.703 -4.719 -17.625 1 94.38 746 CYS A C 1
ATOM 5911 O O . CYS A 1 746 ? -19.406 -3.939 -18.266 1 94.38 746 CYS A O 1
ATOM 5913 N N . LEU A 1 747 ? -18.688 -6.035 -17.828 1 92.12 747 LEU A N 1
ATOM 5914 C CA . LEU A 1 747 ? -19.547 -6.66 -18.812 1 92.12 747 LEU A CA 1
ATOM 5915 C C . LEU A 1 747 ? -21.016 -6.363 -18.531 1 92.12 747 LEU A C 1
ATOM 5917 O O . LEU A 1 747 ? -21.781 -6.004 -19.422 1 92.12 747 LEU A O 1
ATOM 5921 N N . HIS A 1 748 ? -21.406 -6.453 -17.25 1 90.38 748 HIS A N 1
ATOM 5922 C CA . HIS A 1 748 ? -22.781 -6.176 -16.859 1 90.38 748 HIS A CA 1
ATOM 5923 C C . HIS A 1 748 ? -23.156 -4.73 -17.156 1 90.38 748 HIS A C 1
ATOM 5925 O O . HIS A 1 748 ? -24.281 -4.457 -17.578 1 90.38 748 HIS A O 1
ATOM 5931 N N . GLY A 1 749 ? -22.25 -3.879 -16.938 1 90.31 749 GLY A N 1
ATOM 5932 C CA . GLY A 1 749 ? -22.516 -2.477 -17.219 1 90.31 749 GLY A CA 1
ATOM 5933 C C . GLY A 1 749 ? -22.625 -2.178 -18.703 1 90.31 749 GLY A C 1
ATOM 5934 O O . GLY A 1 749 ? -23.453 -1.361 -19.125 1 90.31 749 GLY A O 1
ATOM 5935 N N . LEU A 1 750 ? -21.828 -2.836 -19.5 1 91.19 750 LEU A N 1
ATOM 5936 C CA . LEU A 1 750 ? -21.781 -2.596 -20.938 1 91.19 750 LEU A CA 1
ATOM 5937 C C . LEU A 1 750 ? -23.078 -3.062 -21.609 1 91.19 750 LEU A C 1
ATOM 5939 O O . LEU A 1 750 ? -23.484 -2.506 -22.625 1 91.19 750 LEU A O 1
ATOM 5943 N N . VAL A 1 751 ? -23.766 -4.051 -20.969 1 88 751 VAL A N 1
ATOM 5944 C CA . VAL A 1 751 ? -24.953 -4.613 -21.609 1 88 751 VAL A CA 1
ATOM 5945 C C . VAL A 1 751 ? -26.203 -4.051 -20.938 1 88 751 VAL A C 1
ATOM 5947 O O . VAL A 1 751 ? -27.312 -4.281 -21.406 1 88 751 VAL A O 1
ATOM 5950 N N . ASP A 1 752 ? -26 -3.342 -19.859 1 86.94 752 ASP A N 1
ATOM 5951 C CA . ASP A 1 752 ? -27.125 -2.742 -19.141 1 86.94 752 ASP A CA 1
ATOM 5952 C C . ASP A 1 752 ? -27.453 -1.356 -19.688 1 86.94 752 ASP A C 1
ATOM 5954 O O . ASP A 1 752 ? -26.641 -0.429 -19.562 1 86.94 752 ASP A O 1
ATOM 5958 N N . PRO A 1 753 ? -28.578 -1.114 -20.172 1 86.25 753 PRO A N 1
ATOM 5959 C CA . PRO A 1 753 ? -28.938 0.18 -20.75 1 86.25 753 PRO A CA 1
ATOM 5960 C C . PRO A 1 753 ? -28.953 1.307 -19.719 1 86.25 753 PRO A C 1
ATOM 5962 O O . PRO A 1 753 ? -28.953 2.484 -20.078 1 86.25 753 PRO A O 1
ATOM 5965 N N . ARG A 1 754 ? -29 1 -18.516 1 88.25 754 ARG A N 1
ATOM 5966 C CA . ARG A 1 754 ? -28.953 2.016 -17.469 1 88.25 754 ARG A CA 1
ATOM 5967 C C . ARG A 1 754 ? -27.547 2.582 -17.312 1 88.25 754 ARG A C 1
ATOM 5969 O O . ARG A 1 754 ? -27.359 3.654 -16.734 1 88.25 754 ARG A O 1
ATOM 5976 N N . VAL A 1 755 ? -26.547 1.831 -17.766 1 90.56 755 VAL A N 1
ATOM 5977 C CA . VAL A 1 755 ? -25.141 2.225 -17.656 1 90.56 755 VAL A CA 1
ATOM 5978 C C . VAL A 1 755 ? -24.609 2.635 -19.031 1 90.56 755 VAL A C 1
ATOM 5980 O O . VAL A 1 755 ? -23.938 3.658 -19.156 1 90.56 755 VAL A O 1
ATOM 5983 N N . SER A 1 756 ? -24.906 1.797 -20.016 1 90.56 756 SER A N 1
ATOM 5984 C CA . SER A 1 756 ? -24.469 2.051 -21.391 1 90.56 756 SER A CA 1
ATOM 5985 C C . SER A 1 756 ? -25.641 2.471 -22.266 1 90.56 756 SER A C 1
ATOM 5987 O O . SER A 1 756 ? -26.625 1.737 -22.391 1 90.56 756 SER A O 1
ATOM 5989 N N . ASP A 1 757 ? -25.484 3.584 -22.859 1 89.56 757 ASP A N 1
ATOM 5990 C CA . ASP A 1 757 ? -26.578 4.074 -23.688 1 89.56 757 ASP A CA 1
ATOM 5991 C C . ASP A 1 757 ? -26.5 3.504 -25.109 1 89.56 757 ASP A C 1
ATOM 5993 O O . ASP A 1 757 ? -25.688 2.617 -25.375 1 89.56 757 ASP A O 1
ATOM 5997 N N . ASN A 1 758 ? -27.359 3.922 -25.984 1 86.94 758 ASN A N 1
ATOM 5998 C CA . ASN A 1 758 ? -27.5 3.352 -27.328 1 86.94 758 ASN A CA 1
ATOM 5999 C C . ASN A 1 758 ? -26.312 3.676 -28.219 1 86.94 758 ASN A C 1
ATOM 6001 O O . ASN A 1 758 ? -26.031 2.963 -29.172 1 86.94 758 ASN A O 1
ATOM 6005 N N . GLU A 1 759 ? -25.594 4.789 -27.875 1 89 759 GLU A N 1
ATOM 6006 C CA . GLU A 1 759 ? -24.422 5.172 -28.641 1 89 759 GLU A CA 1
ATOM 6007 C C . GLU A 1 759 ? -23.156 4.5 -28.078 1 89 759 GLU A C 1
ATOM 6009 O O . GLU A 1 759 ? -22.078 4.648 -28.656 1 89 759 GLU A O 1
ATOM 6014 N N . GLY A 1 760 ? -23.375 3.73 -27.078 1 90.31 760 GLY A N 1
ATOM 6015 C CA . GLY A 1 760 ? -22.25 3.021 -26.484 1 90.31 760 GLY A CA 1
ATOM 6016 C C . GLY A 1 760 ? -21.547 3.818 -25.391 1 90.31 760 GLY A C 1
ATOM 6017 O O . GLY A 1 760 ? -20.547 3.375 -24.844 1 90.31 760 GLY A O 1
ATOM 6018 N N . ASN A 1 761 ? -22.062 5.059 -25.109 1 93.69 761 ASN A N 1
ATOM 6019 C CA . ASN A 1 761 ? -21.484 5.84 -24.016 1 93.69 761 ASN A CA 1
ATOM 6020 C C . ASN A 1 761 ? -21.734 5.18 -22.672 1 93.69 761 ASN A C 1
ATOM 6022 O O . ASN A 1 761 ? -22.812 4.633 -22.422 1 93.69 761 ASN A O 1
ATOM 6026 N N . ILE A 1 762 ? -20.734 5.156 -21.828 1 95.06 762 ILE A N 1
ATOM 6027 C CA . ILE A 1 762 ? -20.859 4.582 -20.5 1 95.06 762 ILE A CA 1
ATOM 6028 C C . ILE A 1 762 ? -21.062 5.699 -19.469 1 95.06 762 ILE A C 1
ATOM 6030 O O . ILE A 1 762 ? -20.25 6.625 -19.391 1 95.06 762 ILE A O 1
ATOM 6034 N N . HIS A 1 763 ? -22.047 5.625 -18.75 1 92.69 763 HIS A N 1
ATOM 6035 C CA . HIS A 1 763 ? -22.312 6.527 -17.641 1 92.69 763 HIS A CA 1
ATOM 6036 C C . HIS A 1 763 ? -21.859 5.918 -16.312 1 92.69 763 HIS A C 1
ATOM 6038 O O . HIS A 1 763 ? -22.578 5.113 -15.719 1 92.69 763 HIS A O 1
ATOM 6044 N N . SER A 1 764 ? -20.734 6.375 -15.867 1 89.62 764 SER A N 1
ATOM 6045 C CA . SER A 1 764 ? -20.172 5.77 -14.664 1 89.62 764 SER A CA 1
ATOM 6046 C C . SER A 1 764 ? -20.969 6.172 -13.422 1 89.62 764 SER A C 1
ATOM 6048 O O . SER A 1 764 ? -20.938 5.469 -12.406 1 89.62 764 SER A O 1
ATOM 6050 N N . VAL A 1 765 ? -21.562 7.336 -13.406 1 83.38 765 VAL A N 1
ATOM 6051 C CA . VAL A 1 765 ? -22.391 7.781 -12.281 1 83.38 765 VAL A CA 1
ATOM 6052 C C . VAL A 1 765 ? -23.828 7.336 -12.492 1 83.38 765 VAL A C 1
ATOM 6054 O O . VAL A 1 765 ? -24.469 7.715 -13.477 1 83.38 765 VAL A O 1
ATOM 6057 N N . THR A 1 766 ? -24.172 6.328 -11.797 1 68.88 766 THR A N 1
ATOM 6058 C CA . THR A 1 766 ? -25.547 5.887 -11.93 1 68.88 766 THR A CA 1
ATOM 6059 C C . THR A 1 766 ? -26.438 6.566 -10.883 1 68.88 766 THR A C 1
ATOM 6061 O O . THR A 1 766 ? -26.078 6.625 -9.703 1 68.88 766 THR A O 1
ATOM 6064 N N . PRO A 1 767 ? -27.422 7.125 -11.414 1 63.75 767 PRO A N 1
ATOM 6065 C CA . PRO A 1 767 ? -28.344 7.754 -10.461 1 63.75 767 PRO A CA 1
ATOM 6066 C C . PRO A 1 767 ? -28.859 6.777 -9.414 1 63.75 767 PRO A C 1
ATOM 6068 O O . PRO A 1 767 ? -29.016 5.586 -9.695 1 63.75 767 PRO A O 1
ATOM 6071 N N . PRO A 1 768 ? -28.875 7.156 -8.227 1 58.66 768 PRO A N 1
ATOM 6072 C CA . PRO A 1 768 ? -29.312 6.297 -7.121 1 58.66 768 PRO A CA 1
ATOM 6073 C C . PRO A 1 768 ? -30.609 5.57 -7.418 1 58.66 768 PRO A C 1
ATOM 6075 O O . PRO A 1 768 ? -30.859 4.492 -6.875 1 58.66 768 PRO A O 1
ATOM 6078 N N . ASN A 1 769 ? -31.453 6.176 -8.25 1 58.09 769 ASN A N 1
ATOM 6079 C CA . ASN A 1 769 ? -32.75 5.586 -8.477 1 58.09 769 ASN A CA 1
ATOM 6080 C C . ASN A 1 769 ? -32.688 4.383 -9.414 1 58.09 769 ASN A C 1
ATOM 6082 O O . ASN A 1 769 ? -33.625 3.605 -9.516 1 58.09 769 ASN A O 1
ATOM 6086 N N . ARG A 1 770 ? -31.656 4.215 -10.086 1 64.94 770 ARG A N 1
ATOM 6087 C CA . ARG A 1 770 ? -31.469 3.072 -10.977 1 64.94 770 ARG A CA 1
ATOM 6088 C C . ARG A 1 770 ? -30.594 2.008 -10.336 1 64.94 770 ARG A C 1
ATOM 6090 O O . ARG A 1 770 ? -29.359 2.104 -10.383 1 64.94 770 ARG A O 1
ATOM 6097 N N . LYS A 1 771 ? -31.234 1.205 -9.531 1 70.75 771 LYS A N 1
ATOM 6098 C CA . LYS A 1 771 ? -30.484 0.254 -8.719 1 70.75 771 LYS A CA 1
ATOM 6099 C C . LYS A 1 771 ? -29.922 -0.87 -9.578 1 70.75 771 LYS A C 1
ATOM 6101 O O . LYS A 1 771 ? -30.656 -1.583 -10.25 1 70.75 771 LYS A O 1
ATOM 6106 N N . ILE A 1 772 ? -28.734 -0.837 -9.945 1 82.44 772 ILE A N 1
ATOM 6107 C CA . ILE A 1 772 ? -27.984 -1.94 -10.539 1 82.44 772 ILE A CA 1
ATOM 6108 C C . ILE A 1 772 ? -27.359 -2.793 -9.438 1 82.44 772 ILE A C 1
ATOM 6110 O O . ILE A 1 772 ? -27.562 -2.531 -8.25 1 82.44 772 ILE A O 1
ATOM 6114 N N . SER A 1 773 ? -26.797 -3.857 -9.836 1 85.75 773 SER A N 1
ATOM 6115 C CA . SER A 1 773 ? -26.203 -4.75 -8.844 1 85.75 773 SER A CA 1
ATOM 6116 C C . SER A 1 773 ? -25.141 -4.035 -8.023 1 85.75 773 SER A C 1
ATOM 6118 O O . SER A 1 773 ? -24.547 -3.049 -8.477 1 85.75 773 SER A O 1
ATOM 6120 N N . GLU A 1 774 ? -24.953 -4.457 -6.789 1 84.88 774 GLU A N 1
ATOM 6121 C CA . GLU A 1 774 ? -24 -3.859 -5.867 1 84.88 774 GLU A CA 1
ATOM 6122 C C . GLU A 1 774 ? -22.578 -3.939 -6.422 1 84.88 774 GLU A C 1
ATOM 6124 O O . GLU A 1 774 ? -21.812 -2.975 -6.336 1 84.88 774 GLU A O 1
ATOM 6129 N N . MET A 1 775 ? -22.297 -5.078 -7.004 1 89.69 775 MET A N 1
ATOM 6130 C CA . MET A 1 775 ? -20.938 -5.293 -7.5 1 89.69 775 MET A CA 1
ATOM 6131 C C . MET A 1 775 ? -20.672 -4.426 -8.719 1 89.69 775 MET A C 1
ATOM 6133 O O . MET A 1 775 ? -19.578 -3.861 -8.859 1 89.69 775 MET A O 1
ATOM 6137 N N . THR A 1 776 ? -21.656 -4.348 -9.609 1 91.38 776 THR A N 1
ATOM 6138 C CA . THR A 1 776 ? -21.516 -3.486 -10.773 1 91.38 776 THR A CA 1
ATOM 6139 C C . THR A 1 776 ? -21.375 -2.025 -10.352 1 91.38 776 THR A C 1
ATOM 6141 O O . THR A 1 776 ? -20.578 -1.28 -10.922 1 91.38 776 THR A O 1
ATOM 6144 N N . THR A 1 777 ? -22.094 -1.676 -9.336 1 89.06 777 THR A N 1
ATOM 6145 C CA . THR A 1 777 ? -22.031 -0.316 -8.812 1 89.06 777 THR A CA 1
ATOM 6146 C C . THR A 1 777 ? -20.641 -0.02 -8.242 1 89.06 777 THR A C 1
ATOM 6148 O O . THR A 1 777 ? -20.109 1.069 -8.445 1 89.06 777 THR A O 1
ATOM 6151 N N . GLU A 1 778 ? -20.109 -0.916 -7.539 1 89.62 778 GLU A N 1
ATOM 6152 C CA . GLU A 1 778 ? -18.781 -0.747 -6.945 1 89.62 778 GLU A CA 1
ATOM 6153 C C . GLU A 1 778 ? -17.719 -0.538 -8.023 1 89.62 778 GLU A C 1
ATOM 6155 O O . GLU A 1 778 ? -16.844 0.308 -7.871 1 89.62 778 GLU A O 1
ATOM 6160 N N . TYR A 1 779 ? -17.828 -1.32 -9.047 1 94.75 779 TYR A N 1
ATOM 6161 C CA . TYR A 1 779 ? -16.875 -1.188 -10.148 1 94.75 779 TYR A CA 1
ATOM 6162 C C . TYR A 1 779 ? -16.984 0.187 -10.797 1 94.75 779 TYR A C 1
ATOM 6164 O O . TYR A 1 779 ? -15.969 0.845 -11.047 1 94.75 779 TYR A O 1
ATOM 6172 N N . PHE A 1 780 ? -18.109 0.651 -11.094 1 93.56 780 PHE A N 1
ATOM 6173 C CA . PHE A 1 780 ? -18.266 1.906 -11.82 1 93.56 780 PHE A CA 1
ATOM 6174 C C . PHE A 1 780 ? -18.016 3.098 -10.898 1 93.56 780 PHE A C 1
ATOM 6176 O O . PHE A 1 780 ? -17.688 4.188 -11.367 1 93.56 780 PHE A O 1
ATOM 6183 N N . HIS A 1 781 ? -18.172 2.832 -9.594 1 90.56 781 HIS A N 1
ATOM 6184 C CA . HIS A 1 781 ? -17.703 3.857 -8.672 1 90.56 781 HIS A CA 1
ATOM 6185 C C . HIS A 1 781 ? -16.188 4.059 -8.789 1 90.56 781 HIS A C 1
ATOM 6187 O O . HIS A 1 781 ? -15.703 5.188 -8.734 1 90.56 781 HIS A O 1
ATOM 6193 N N . ARG A 1 782 ? -15.484 2.957 -8.891 1 95.19 782 ARG A N 1
ATOM 6194 C CA . ARG A 1 782 ? -14.039 3.035 -9.109 1 95.19 782 ARG A CA 1
ATOM 6195 C C . ARG A 1 782 ? -13.719 3.711 -10.438 1 95.19 782 ARG A C 1
ATOM 6197 O O . ARG A 1 782 ? -12.797 4.523 -10.516 1 95.19 782 ARG A O 1
ATOM 6204 N N . VAL A 1 783 ? -14.516 3.391 -11.461 1 97.31 783 VAL A N 1
ATOM 6205 C CA . VAL A 1 783 ? -14.32 3.988 -12.773 1 97.31 783 VAL A CA 1
ATOM 6206 C C . VAL A 1 783 ? -14.492 5.504 -12.688 1 97.31 783 VAL A C 1
ATOM 6208 O O . VAL A 1 783 ? -13.664 6.258 -13.203 1 97.31 783 VAL A O 1
ATOM 6211 N N . GLU A 1 784 ? -15.477 5.902 -12.008 1 94.5 784 GLU A N 1
ATOM 6212 C CA . GLU A 1 784 ? -15.773 7.32 -11.859 1 94.5 784 GLU A CA 1
ATOM 6213 C C . GLU A 1 784 ? -14.602 8.062 -11.211 1 94.5 784 GLU A C 1
ATOM 6215 O O . GLU A 1 784 ? -14.242 9.156 -11.641 1 94.5 784 GLU A O 1
ATOM 6220 N N . THR A 1 785 ? -14.008 7.496 -10.188 1 93.88 785 THR A N 1
ATOM 6221 C CA . THR A 1 785 ? -12.93 8.148 -9.445 1 93.88 785 THR A CA 1
ATOM 6222 C C . THR A 1 785 ? -11.672 8.258 -10.297 1 93.88 785 THR A C 1
ATOM 6224 O O . THR A 1 785 ? -10.797 9.07 -10.016 1 93.88 785 THR A O 1
ATOM 6227 N N . VAL A 1 786 ? -11.594 7.484 -11.352 1 97.5 786 VAL A N 1
ATOM 6228 C CA . VAL A 1 786 ? -10.375 7.426 -12.156 1 97.5 786 VAL A CA 1
ATOM 6229 C C . VAL A 1 786 ? -10.523 8.32 -13.383 1 97.5 786 VAL A C 1
ATOM 6231 O O . VAL A 1 786 ? -9.648 9.133 -13.688 1 97.5 786 VAL A O 1
ATOM 6234 N N . VAL A 1 787 ? -11.648 8.297 -14.086 1 97.75 787 VAL A N 1
ATOM 6235 C CA . VAL A 1 787 ? -11.742 8.82 -15.445 1 97.75 787 VAL A CA 1
ATOM 6236 C C . VAL A 1 787 ? -12.227 10.273 -15.406 1 97.75 787 VAL A C 1
ATOM 6238 O O . VAL A 1 787 ? -12.125 10.992 -16.406 1 97.75 787 VAL A O 1
ATOM 6241 N N . TRP A 1 788 ? -12.648 10.766 -14.32 1 96.12 788 TRP A N 1
ATOM 6242 C CA . TRP A 1 788 ? -13.312 12.062 -14.219 1 96.12 788 TRP A CA 1
ATOM 6243 C C . TRP A 1 788 ? -12.43 13.172 -14.789 1 96.12 788 TRP A C 1
ATOM 6245 O O . TRP A 1 788 ? -11.359 13.461 -14.258 1 96.12 788 TRP A O 1
ATOM 6255 N N . ASN A 1 789 ? -12.859 13.828 -15.859 1 96.38 789 ASN A N 1
ATOM 6256 C CA . ASN A 1 789 ? -12.242 14.977 -16.516 1 96.38 789 ASN A CA 1
ATOM 6257 C C . ASN A 1 789 ? -10.883 14.625 -17.109 1 96.38 789 ASN A C 1
ATOM 6259 O O . ASN A 1 789 ? -9.984 15.469 -17.141 1 96.38 789 ASN A O 1
ATOM 6263 N N . ARG A 1 790 ? -10.703 13.414 -17.438 1 98.06 790 ARG A N 1
ATOM 6264 C CA . ARG A 1 790 ? -9.531 12.961 -18.172 1 98.06 790 ARG A CA 1
ATOM 6265 C C . ARG A 1 790 ? -9.883 12.656 -19.625 1 98.06 790 ARG A C 1
ATOM 6267 O O . ARG A 1 790 ? -11.031 12.828 -20.047 1 98.06 790 ARG A O 1
ATOM 6274 N N . ARG A 1 791 ? -8.852 12.32 -20.359 1 98.19 791 ARG A N 1
ATOM 6275 C CA . ARG A 1 791 ? -9.008 11.883 -21.734 1 98.19 791 ARG A CA 1
ATOM 6276 C C . ARG A 1 791 ? -8.406 10.5 -21.953 1 98.19 791 ARG A C 1
ATOM 6278 O O . ARG A 1 791 ? -7.375 10.164 -21.359 1 98.19 791 ARG A O 1
ATOM 6285 N N . LEU A 1 792 ? -9.164 9.703 -22.719 1 98.38 792 LEU A N 1
ATOM 6286 C CA . LEU A 1 792 ? -8.531 8.516 -23.297 1 98.38 792 LEU A CA 1
ATOM 6287 C C . LEU A 1 792 ? -7.617 8.883 -24.453 1 98.38 792 LEU A C 1
ATOM 6289 O O . LEU A 1 792 ? -7.883 9.844 -25.172 1 98.38 792 LEU A O 1
ATOM 6293 N N . PHE A 1 793 ? -6.488 8.164 -24.578 1 98.31 793 PHE A N 1
ATOM 6294 C CA . PHE A 1 793 ? -5.637 8.461 -25.719 1 98.31 793 PHE A CA 1
ATOM 6295 C C . PHE A 1 793 ? -5.051 7.18 -26.297 1 98.31 793 PHE A C 1
ATOM 6297 O O . PHE A 1 793 ? -5.043 6.137 -25.641 1 98.31 793 PHE A O 1
ATOM 6304 N N . GLU A 1 794 ? -4.715 7.211 -27.5 1 97.81 794 GLU A N 1
ATOM 6305 C CA . GLU A 1 794 ? -3.932 6.223 -28.234 1 97.81 794 GLU A CA 1
ATOM 6306 C C . GLU A 1 794 ? -2.627 6.824 -28.75 1 97.81 794 GLU A C 1
ATOM 6308 O O . GLU A 1 794 ? -2.641 7.828 -29.469 1 97.81 794 GLU A O 1
ATOM 6313 N N . ALA A 1 795 ? -1.579 6.27 -28.281 1 97.38 795 ALA A N 1
ATOM 6314 C CA . ALA A 1 795 ? -0.26 6.754 -28.688 1 97.38 795 ALA A CA 1
ATOM 6315 C C . ALA A 1 795 ? 0.47 5.711 -29.531 1 97.38 795 ALA A C 1
ATOM 6317 O O . ALA A 1 795 ? 0.278 4.508 -29.344 1 97.38 795 ALA A O 1
ATOM 6318 N N . GLU A 1 796 ? 1.216 6.215 -30.406 1 94.94 796 GLU A N 1
ATOM 6319 C CA . GLU A 1 796 ? 2.084 5.352 -31.188 1 94.94 796 GLU A CA 1
ATOM 6320 C C . GLU A 1 796 ? 3.447 5.176 -30.531 1 94.94 796 GLU A C 1
ATOM 6322 O O . GLU A 1 796 ? 4.125 6.16 -30.234 1 94.94 796 GLU A O 1
ATOM 6327 N N . ALA A 1 797 ? 3.783 3.924 -30.328 1 92.75 797 ALA A N 1
ATOM 6328 C CA . ALA A 1 797 ? 5.047 3.629 -29.656 1 92.75 797 ALA A CA 1
ATOM 6329 C C . ALA A 1 797 ? 6.234 4.105 -30.484 1 92.75 797 ALA A C 1
ATOM 6331 O O . ALA A 1 797 ? 6.223 3.998 -31.719 1 92.75 797 ALA A O 1
ATOM 6332 N N . ASP A 1 798 ? 7.211 4.641 -29.797 1 88.5 798 ASP A N 1
ATOM 6333 C CA . ASP A 1 798 ? 8.438 5.086 -30.453 1 88.5 798 ASP A CA 1
ATOM 6334 C C . ASP A 1 798 ? 9.453 3.949 -30.547 1 88.5 798 ASP A C 1
ATOM 6336 O O . ASP A 1 798 ? 10.078 3.592 -29.547 1 88.5 798 ASP A O 1
ATOM 6340 N N . VAL A 1 799 ? 9.695 3.428 -31.766 1 86.06 799 VAL A N 1
ATOM 6341 C CA . VAL A 1 799 ? 10.594 2.293 -31.953 1 86.06 799 VAL A CA 1
ATOM 6342 C C . VAL A 1 799 ? 11.891 2.758 -32.594 1 86.06 799 VAL A C 1
ATOM 6344 O O . VAL A 1 799 ? 12.727 1.939 -33 1 86.06 799 VAL A O 1
ATOM 6347 N N . SER A 1 800 ? 12.094 4.059 -32.656 1 80.69 800 SER A N 1
ATOM 6348 C CA . SER A 1 800 ? 13.203 4.59 -33.438 1 80.69 800 SER A CA 1
ATOM 6349 C C . SER A 1 800 ? 14.547 4.203 -32.812 1 80.69 800 SER A C 1
ATOM 6351 O O . SER A 1 800 ? 15.5 3.902 -33.531 1 80.69 800 SER A O 1
ATOM 6353 N N . ARG A 1 801 ? 14.555 4.059 -31.578 1 80.81 801 ARG A N 1
ATOM 6354 C CA . ARG A 1 801 ? 15.836 3.84 -30.906 1 80.81 801 ARG A CA 1
ATOM 6355 C C . ARG A 1 801 ? 16.016 2.373 -30.531 1 80.81 801 ARG A C 1
ATOM 6357 O O . ARG A 1 801 ? 17.016 2.002 -29.922 1 80.81 801 ARG A O 1
ATOM 6364 N N . LEU A 1 802 ? 15.156 1.524 -30.922 1 83.31 802 LEU A N 1
ATOM 6365 C CA . LEU A 1 802 ? 15.211 0.117 -30.547 1 83.31 802 LEU A CA 1
ATOM 6366 C C . LEU A 1 802 ? 16.297 -0.613 -31.328 1 83.31 802 LEU A C 1
ATOM 6368 O O . LEU A 1 802 ? 16.781 -1.657 -30.891 1 83.31 802 LEU A O 1
ATOM 6372 N N . SER A 1 803 ? 16.625 -0.037 -32.469 1 76.56 803 SER A N 1
ATOM 6373 C CA . SER A 1 803 ? 17.672 -0.651 -33.281 1 76.56 803 SER A CA 1
ATOM 6374 C C . SER A 1 803 ? 19.016 -0.643 -32.562 1 76.56 803 SER A C 1
ATOM 6376 O O . SER A 1 803 ? 19.891 -1.445 -32.875 1 76.56 803 SER A O 1
ATOM 6378 N N . ASN A 1 804 ? 19.141 0.165 -31.578 1 76.62 804 ASN A N 1
ATOM 6379 C CA . ASN A 1 804 ? 20.391 0.29 -30.844 1 76.62 804 ASN A CA 1
ATOM 6380 C C . ASN A 1 804 ? 20.547 -0.822 -29.812 1 76.62 804 ASN A C 1
ATOM 6382 O O . ASN A 1 804 ? 21.625 -0.978 -29.219 1 76.62 804 ASN A O 1
ATOM 6386 N N . VAL A 1 805 ? 19.5 -1.63 -29.734 1 79.44 805 VAL A N 1
ATOM 6387 C CA . VAL A 1 805 ? 19.547 -2.719 -28.766 1 79.44 805 VAL A CA 1
ATOM 6388 C C . VAL A 1 805 ? 20.234 -3.934 -29.391 1 79.44 805 VAL A C 1
ATOM 6390 O O . VAL A 1 805 ? 19.781 -4.453 -30.406 1 79.44 805 VAL A O 1
ATOM 6393 N N . GLN A 1 806 ? 21.344 -4.359 -28.75 1 72.12 806 GLN A N 1
ATOM 6394 C CA . GLN A 1 806 ? 22.172 -5.406 -29.328 1 72.12 806 GLN A CA 1
ATOM 6395 C C . GLN A 1 806 ? 21.859 -6.766 -28.719 1 72.12 806 GLN A C 1
ATOM 6397 O O . GLN A 1 806 ? 21.938 -7.793 -29.391 1 72.12 806 GLN A O 1
ATOM 6402 N N . VAL A 1 807 ? 21.609 -6.758 -27.453 1 71.62 807 VAL A N 1
ATOM 6403 C CA . VAL A 1 807 ? 21.469 -8.031 -26.75 1 71.62 807 VAL A CA 1
ATOM 6404 C C . VAL A 1 807 ? 20 -8.258 -26.391 1 71.62 807 VAL A C 1
ATOM 6406 O O . VAL A 1 807 ? 19.359 -7.398 -25.766 1 71.62 807 VAL A O 1
ATOM 6409 N N . LEU A 1 808 ? 19.469 -9.328 -26.844 1 73.88 808 LEU A N 1
ATOM 6410 C CA . LEU A 1 808 ? 18.062 -9.656 -26.578 1 73.88 808 LEU A CA 1
ATOM 6411 C C . LEU A 1 808 ? 17.953 -10.68 -25.453 1 73.88 808 LEU A C 1
ATOM 6413 O O . LEU A 1 808 ? 17.609 -11.836 -25.688 1 73.88 808 LEU A O 1
ATOM 6417 N N . THR A 1 809 ? 18.203 -10.18 -24.281 1 73.75 809 THR A N 1
ATOM 6418 C CA . THR A 1 809 ? 17.938 -11.008 -23.109 1 73.75 809 THR A CA 1
ATOM 6419 C C . THR A 1 809 ? 16.438 -11.242 -22.938 1 73.75 809 THR A C 1
ATOM 6421 O O . THR A 1 809 ? 15.625 -10.586 -23.594 1 73.75 809 THR A O 1
ATOM 6424 N N . PRO A 1 810 ? 16.062 -12.234 -22.156 1 72.31 810 PRO A N 1
ATOM 6425 C CA . PRO A 1 810 ? 14.633 -12.422 -21.875 1 72.31 810 PRO A CA 1
ATOM 6426 C C . PRO A 1 810 ? 13.969 -11.156 -21.344 1 72.31 810 PRO A C 1
ATOM 6428 O O . PRO A 1 810 ? 12.828 -10.859 -21.703 1 72.31 810 PRO A O 1
ATOM 6431 N N . GLU A 1 811 ? 14.727 -10.438 -20.578 1 78 811 GLU A N 1
ATOM 6432 C CA . GLU A 1 811 ? 14.195 -9.188 -20.062 1 78 811 GLU A CA 1
ATOM 6433 C C . GLU A 1 811 ? 13.992 -8.164 -21.172 1 78 811 GLU A C 1
ATOM 6435 O O . GLU A 1 811 ? 12.992 -7.438 -21.188 1 78 811 GLU A O 1
ATOM 6440 N N . THR A 1 812 ? 14.953 -8.156 -22.078 1 81.81 812 THR A N 1
ATOM 6441 C CA . THR A 1 812 ? 14.859 -7.234 -23.203 1 81.81 812 THR A CA 1
ATOM 6442 C C . THR A 1 812 ? 13.68 -7.586 -24.094 1 81.81 812 THR A C 1
ATOM 6444 O O . THR A 1 812 ? 12.945 -6.703 -24.547 1 81.81 812 THR A O 1
ATOM 6447 N N . LYS A 1 813 ? 13.477 -8.812 -24.266 1 78.44 813 LYS A N 1
ATOM 6448 C CA . LYS A 1 813 ? 12.359 -9.266 -25.094 1 78.44 813 LYS A CA 1
ATOM 6449 C C . LYS A 1 813 ? 11.023 -8.883 -24.469 1 78.44 813 LYS A C 1
ATOM 6451 O O . LYS A 1 813 ? 10.109 -8.438 -25.172 1 78.44 813 LYS A O 1
ATOM 6456 N N . GLN A 1 814 ? 10.969 -9.023 -23.266 1 78.75 814 GLN A N 1
ATOM 6457 C CA . GLN A 1 814 ? 9.75 -8.688 -22.531 1 78.75 814 GLN A CA 1
ATOM 6458 C C . GLN A 1 814 ? 9.461 -7.191 -22.609 1 78.75 814 GLN A C 1
ATOM 6460 O O . GLN A 1 814 ? 8.32 -6.777 -22.781 1 78.75 814 GLN A O 1
ATOM 6465 N N . ALA A 1 815 ? 10.484 -6.457 -22.422 1 81.81 815 ALA A N 1
ATOM 6466 C CA . ALA A 1 815 ? 10.312 -5.008 -22.453 1 81.81 815 ALA A CA 1
ATOM 6467 C C . ALA A 1 815 ? 9.922 -4.539 -23.859 1 81.81 815 ALA A C 1
ATOM 6469 O O . ALA A 1 815 ? 9.141 -3.6 -24.016 1 81.81 815 ALA A O 1
ATOM 6470 N N . MET A 1 816 ? 10.383 -5.188 -24.859 1 83.88 816 MET A N 1
ATOM 6471 C CA . MET A 1 816 ? 10.172 -4.797 -26.25 1 83.88 816 MET A CA 1
ATOM 6472 C C . MET A 1 816 ? 8.711 -5.004 -26.656 1 83.88 816 MET A C 1
ATOM 6474 O O . MET A 1 816 ? 8.234 -4.375 -27.594 1 83.88 816 MET A O 1
ATOM 6478 N N . ILE A 1 817 ? 8.008 -5.773 -25.875 1 80.19 817 ILE A N 1
ATOM 6479 C CA . ILE A 1 817 ? 6.605 -6.059 -26.172 1 80.19 817 ILE A CA 1
ATOM 6480 C C . ILE A 1 817 ? 5.793 -4.77 -26.094 1 80.19 817 ILE A C 1
ATOM 6482 O O . ILE A 1 817 ? 4.785 -4.621 -26.797 1 80.19 817 ILE A O 1
ATOM 6486 N N . ILE A 1 818 ? 6.223 -3.902 -25.344 1 83.88 818 ILE A N 1
ATOM 6487 C CA . ILE A 1 818 ? 5.539 -2.627 -25.156 1 83.88 818 ILE A CA 1
ATOM 6488 C C . ILE A 1 818 ? 5.598 -1.814 -26.438 1 83.88 818 ILE A C 1
ATOM 6490 O O . ILE A 1 818 ? 4.664 -1.071 -26.766 1 83.88 818 ILE A O 1
ATOM 6494 N N . PHE A 1 819 ? 6.59 -2.051 -27.219 1 85.56 819 PHE A N 1
ATOM 6495 C CA . PHE A 1 819 ? 6.879 -1.158 -28.344 1 85.56 819 PHE A CA 1
ATOM 6496 C C . PHE A 1 819 ? 6.527 -1.822 -29.672 1 85.56 819 PHE A C 1
ATOM 6498 O O . PHE A 1 819 ? 6.312 -1.141 -30.672 1 85.56 819 PHE A O 1
ATOM 6505 N N . CYS A 1 820 ? 6.512 -3.17 -29.578 1 84.5 820 CYS A N 1
ATOM 6506 C CA . CYS A 1 820 ? 6.344 -3.896 -30.828 1 84.5 820 CYS A CA 1
ATOM 6507 C C . CYS A 1 820 ? 5.133 -4.816 -30.766 1 84.5 820 CYS A C 1
ATOM 6509 O O . CYS A 1 820 ? 4.812 -5.363 -29.703 1 84.5 820 CYS A O 1
ATOM 6511 N N . LYS A 1 821 ? 4.344 -4.957 -31.781 1 74.56 821 LYS A N 1
ATOM 6512 C CA . LYS A 1 821 ? 3.129 -5.766 -31.859 1 74.56 821 LYS A CA 1
ATOM 6513 C C . LYS A 1 821 ? 3.447 -7.25 -31.734 1 74.56 821 LYS A C 1
ATOM 6515 O O . LYS A 1 821 ? 2.701 -8 -31.094 1 74.56 821 LYS A O 1
ATOM 6520 N N . ASP A 1 822 ? 4.418 -7.777 -32.344 1 65.12 822 ASP A N 1
ATOM 6521 C CA . ASP A 1 822 ? 4.715 -9.203 -32.312 1 65.12 822 ASP A CA 1
ATOM 6522 C C . ASP A 1 822 ? 6.219 -9.453 -32.188 1 65.12 822 ASP A C 1
ATOM 6524 O O . ASP A 1 822 ? 6.965 -9.227 -33.156 1 65.12 822 ASP A O 1
ATOM 6528 N N . ILE A 1 823 ? 6.801 -9.672 -30.906 1 59.94 823 ILE A N 1
ATOM 6529 C CA . ILE A 1 823 ? 8.242 -9.836 -30.734 1 59.94 823 ILE A CA 1
ATOM 6530 C C . ILE A 1 823 ? 8.578 -11.312 -30.594 1 59.94 823 ILE A C 1
ATOM 6532 O O . ILE A 1 823 ? 9.75 -11.688 -30.531 1 59.94 823 ILE A O 1
ATOM 6536 N N . ARG A 1 824 ? 7.641 -12.281 -30.422 1 53.91 824 ARG A N 1
ATOM 6537 C CA . ARG A 1 824 ? 7.855 -13.688 -30.125 1 53.91 824 ARG A CA 1
ATOM 6538 C C . ARG A 1 824 ? 9 -14.258 -30.953 1 53.91 824 ARG A C 1
ATOM 6540 O O . ARG A 1 824 ? 9.766 -15.094 -30.469 1 53.91 824 ARG A O 1
ATOM 6547 N N . PHE A 1 825 ? 9.031 -14 -32.25 1 47.69 825 PHE A N 1
ATOM 6548 C CA . PHE A 1 825 ? 10 -14.711 -33.062 1 47.69 825 PHE A CA 1
ATOM 6549 C C . PHE A 1 825 ? 11.172 -13.805 -33.438 1 47.69 825 PHE A C 1
ATOM 6551 O O . PHE A 1 825 ? 11.828 -14.008 -34.469 1 47.69 825 PHE A O 1
ATOM 6558 N N . GLY A 1 826 ? 11.547 -12.859 -32.531 1 48.72 826 GLY A N 1
ATOM 6559 C CA . GLY A 1 826 ? 12.734 -12.078 -32.844 1 48.72 826 GLY A CA 1
ATOM 6560 C C . GLY A 1 826 ? 12.469 -10.961 -33.844 1 48.72 826 GLY A C 1
ATOM 6561 O O . GLY A 1 826 ? 13.367 -10.172 -34.156 1 48.72 826 GLY A O 1
ATOM 6562 N N . SER A 1 827 ? 11.25 -10.992 -34.406 1 53.66 827 SER A N 1
ATOM 6563 C CA . SER A 1 827 ? 11 -9.945 -35.375 1 53.66 827 SER A CA 1
ATOM 6564 C C . SER A 1 827 ? 10.008 -8.906 -34.844 1 53.66 827 SER A C 1
ATOM 6566 O O . SER A 1 827 ? 8.992 -9.266 -34.25 1 53.66 827 SER A O 1
ATOM 6568 N N . ALA A 1 828 ? 10.375 -7.691 -34.719 1 59.53 828 ALA A N 1
ATOM 6569 C CA . ALA A 1 828 ? 9.516 -6.578 -34.312 1 59.53 828 ALA A CA 1
ATOM 6570 C C . ALA A 1 828 ? 8.539 -6.219 -35.438 1 59.53 828 ALA A C 1
ATOM 6572 O O . ALA A 1 828 ? 8.961 -5.941 -36.562 1 59.53 828 ALA A O 1
ATOM 6573 N N . SER A 1 829 ? 7.164 -6.719 -35.406 1 67.88 829 SER A N 1
ATOM 6574 C CA . SER A 1 829 ? 6.148 -6.352 -36.406 1 67.88 829 SER A CA 1
ATOM 6575 C C . SER A 1 829 ? 5.672 -4.918 -36.188 1 67.88 829 SER A C 1
ATOM 6577 O O . SER A 1 829 ? 4.469 -4.652 -36.188 1 67.88 829 SER A O 1
ATOM 6579 N N . GLY A 1 830 ? 6.418 -3.928 -36.281 1 73.88 830 GLY A N 1
ATOM 6580 C CA . GLY A 1 830 ? 6.055 -2.52 -36.312 1 73.88 830 GLY A CA 1
ATOM 6581 C C . GLY A 1 830 ? 5.633 -2.004 -34.938 1 73.88 830 GLY A C 1
ATOM 6582 O O . GLY A 1 830 ? 5.566 -2.77 -33.969 1 73.88 830 GLY A O 1
ATOM 6583 N N . PRO A 1 831 ? 5.297 -0.699 -34.938 1 81.12 831 PRO A N 1
ATOM 6584 C CA . PRO A 1 831 ? 4.988 -0.068 -33.656 1 81.12 831 PRO A CA 1
ATOM 6585 C C . PRO A 1 831 ? 3.629 -0.487 -33.094 1 81.12 831 PRO A C 1
ATOM 6587 O O . PRO A 1 831 ? 2.693 -0.729 -33.875 1 81.12 831 PRO A O 1
ATOM 6590 N N . LYS A 1 832 ? 3.547 -0.614 -31.828 1 86.75 832 LYS A N 1
ATOM 6591 C CA . LYS A 1 832 ? 2.326 -0.972 -31.109 1 86.75 832 LYS A CA 1
ATOM 6592 C C . LYS A 1 832 ? 1.59 0.273 -30.625 1 86.75 832 LYS A C 1
ATOM 6594 O O . LYS A 1 832 ? 2.213 1.303 -30.359 1 86.75 832 LYS A O 1
ATOM 6599 N N . SER A 1 833 ? 0.278 0.171 -30.625 1 91.06 833 SER A N 1
ATOM 6600 C CA . SER A 1 833 ? -0.528 1.241 -30.047 1 91.06 833 SER A CA 1
ATOM 6601 C C . SER A 1 833 ? -0.573 1.14 -28.531 1 91.06 833 SER A C 1
ATOM 6603 O O . SER A 1 833 ? -0.769 0.053 -27.984 1 91.06 833 SER A O 1
ATOM 6605 N N . LEU A 1 834 ? -0.27 2.297 -27.984 1 94.62 834 LEU A N 1
ATOM 6606 C CA . LEU A 1 834 ? -0.374 2.404 -26.531 1 94.62 834 LEU A CA 1
ATOM 6607 C C . LEU A 1 834 ? -1.652 3.133 -26.125 1 94.62 834 LEU A C 1
ATOM 6609 O O . LEU A 1 834 ? -1.965 4.191 -26.672 1 94.62 834 LEU A O 1
ATOM 6613 N N . PHE A 1 835 ? -2.43 2.549 -25.281 1 96.69 835 PHE A N 1
ATOM 6614 C CA . PHE A 1 835 ? -3.656 3.172 -24.797 1 96.69 835 PHE A CA 1
ATOM 6615 C C . PHE A 1 835 ? -3.494 3.646 -23.359 1 96.69 835 PHE A C 1
ATOM 6617 O O . PHE A 1 835 ? -2.762 3.035 -22.578 1 96.69 835 PHE A O 1
ATOM 6624 N N . GLY A 1 836 ? -4.125 4.723 -23.031 1 98.19 836 GLY A N 1
ATOM 6625 C CA . GLY A 1 836 ? -3.986 5.215 -21.672 1 98.19 836 GLY A CA 1
ATOM 6626 C C . GLY A 1 836 ? -4.953 6.336 -21.344 1 98.19 836 GLY A C 1
ATOM 6627 O O . GLY A 1 836 ? -5.945 6.535 -22.047 1 98.19 836 GLY A O 1
ATOM 6628 N N . LEU A 1 837 ? -4.793 6.914 -20.141 1 98.62 837 LEU A N 1
ATOM 6629 C CA . LEU A 1 837 ? -5.523 8.07 -19.625 1 98.62 837 LEU A CA 1
ATOM 6630 C C . LEU A 1 837 ? -4.598 9.266 -19.453 1 98.62 837 LEU A C 1
ATOM 6632 O O . LEU A 1 837 ? -3.484 9.125 -18.938 1 98.62 837 LEU A O 1
ATOM 6636 N N . ALA A 1 838 ? -5.02 10.383 -19.953 1 98.44 838 ALA A N 1
ATOM 6637 C CA . ALA A 1 838 ? -4.246 11.617 -19.875 1 98.44 838 ALA A CA 1
ATOM 6638 C C . ALA A 1 838 ? -5.082 12.742 -19.266 1 98.44 838 ALA A C 1
ATOM 6640 O O . ALA A 1 838 ? -6.309 12.633 -19.172 1 98.44 838 ALA A O 1
ATOM 6641 N N . PRO A 1 839 ? -4.395 13.82 -18.781 1 97.62 839 PRO A N 1
ATOM 6642 C CA . PRO A 1 839 ? -5.133 14.992 -18.312 1 97.62 839 PRO A CA 1
ATOM 6643 C C . PRO A 1 839 ? -5.988 15.625 -19.406 1 97.62 839 PRO A C 1
ATOM 6645 O O . PRO A 1 839 ? -5.773 15.367 -20.594 1 97.62 839 PRO A O 1
ATOM 6648 N N . LYS A 1 840 ? -6.91 16.422 -19.047 1 97 840 LYS A N 1
ATOM 6649 C CA . LYS A 1 840 ? -7.879 17.016 -19.969 1 97 840 LYS A CA 1
ATOM 6650 C C . LYS A 1 840 ? -7.191 17.922 -20.984 1 97 840 LYS A C 1
ATOM 6652 O O . LYS A 1 840 ? -7.703 18.125 -22.094 1 97 840 LYS A O 1
ATOM 6657 N N . GLU A 1 841 ? -5.938 18.359 -20.703 1 96.81 841 GLU A N 1
ATOM 6658 C CA . GLU A 1 841 ? -5.25 19.312 -21.562 1 96.81 841 GLU A CA 1
ATOM 6659 C C . GLU A 1 841 ? -4.406 18.578 -22.609 1 96.81 841 GLU A C 1
ATOM 6661 O O . GLU A 1 841 ? -3.834 19.203 -23.5 1 96.81 841 GLU A O 1
ATOM 6666 N N . ALA A 1 842 ? -4.352 17.281 -22.484 1 98.06 842 ALA A N 1
ATOM 6667 C CA . ALA A 1 842 ? -3.529 16.516 -23.422 1 98.06 842 ALA A CA 1
ATOM 6668 C C . ALA A 1 842 ? -4.043 16.672 -24.859 1 98.06 842 ALA A C 1
ATOM 6670 O O . ALA A 1 842 ? -5.254 16.719 -25.078 1 98.06 842 ALA A O 1
ATOM 6671 N N . GLU A 1 843 ? -3.084 16.703 -25.828 1 97.12 843 GLU A N 1
ATOM 6672 C CA . GLU A 1 843 ? -3.416 16.906 -27.234 1 97.12 843 GLU A CA 1
ATOM 6673 C C . GLU A 1 843 ? -2.576 16.016 -28.125 1 97.12 843 GLU A C 1
ATOM 6675 O O . GLU A 1 843 ? -1.621 15.383 -27.672 1 97.12 843 GLU A O 1
ATOM 6680 N N . ASP A 1 844 ? -3.113 16.016 -29.344 1 97.19 844 ASP A N 1
ATOM 6681 C CA . ASP A 1 844 ? -2.34 15.305 -30.359 1 97.19 844 ASP A CA 1
ATOM 6682 C C . ASP A 1 844 ? -0.937 15.891 -30.484 1 97.19 844 ASP A C 1
ATOM 6684 O O . ASP A 1 844 ? -0.764 17.109 -30.484 1 97.19 844 ASP A O 1
ATOM 6688 N N . GLY A 1 845 ? 0.037 15.047 -30.469 1 96.31 845 GLY A N 1
ATOM 6689 C CA . GLY A 1 845 ? 1.411 15.5 -30.594 1 96.31 845 GLY A CA 1
ATOM 6690 C C . GLY A 1 845 ? 2.168 15.492 -29.281 1 96.31 845 GLY A C 1
ATOM 6691 O O . GLY A 1 845 ? 3.4 15.555 -29.266 1 96.31 845 GLY A O 1
ATOM 6692 N N . ASP A 1 846 ? 1.454 15.438 -28.203 1 98.12 846 ASP A N 1
ATOM 6693 C CA . ASP A 1 846 ? 2.117 15.352 -26.906 1 98.12 846 ASP A CA 1
ATOM 6694 C C . ASP A 1 846 ? 2.883 14.039 -26.766 1 98.12 846 ASP A C 1
ATOM 6696 O O . ASP A 1 846 ? 2.541 13.039 -27.406 1 98.12 846 ASP A O 1
ATOM 6700 N N . LEU A 1 847 ? 3.895 14.062 -25.938 1 97.88 847 LEU A N 1
ATOM 6701 C CA . LEU A 1 847 ? 4.754 12.898 -25.75 1 97.88 847 LEU A CA 1
ATOM 6702 C C . LEU A 1 847 ? 4.395 12.164 -24.469 1 97.88 847 LEU A C 1
ATOM 6704 O O . LEU A 1 847 ? 4.109 12.789 -23.438 1 97.88 847 LEU A O 1
ATOM 6708 N N . VAL A 1 848 ? 4.289 10.852 -24.547 1 98.31 848 VAL A N 1
ATOM 6709 C CA . VAL A 1 848 ? 4.121 9.992 -23.375 1 98.31 848 VAL A CA 1
ATOM 6710 C C . VAL A 1 848 ? 5.484 9.5 -22.906 1 98.31 848 VAL A C 1
ATOM 6712 O O . VAL A 1 848 ? 6.195 8.812 -23.641 1 98.31 848 VAL A O 1
ATOM 6715 N N . CYS A 1 849 ? 5.84 9.836 -21.609 1 98.38 849 CYS A N 1
ATOM 6716 C CA . CYS A 1 849 ? 7.195 9.562 -21.141 1 98.38 849 CYS A CA 1
ATOM 6717 C C . CYS A 1 849 ? 7.184 8.961 -19.75 1 98.38 849 CYS A C 1
ATOM 6719 O O . CYS A 1 849 ? 6.223 9.141 -19 1 98.38 849 CYS A O 1
ATOM 6721 N N . ILE A 1 850 ? 8.164 8.164 -19.453 1 98.06 850 ILE A N 1
ATOM 6722 C CA . ILE A 1 850 ? 8.484 7.77 -18.094 1 98.06 850 ILE A CA 1
ATOM 6723 C C . ILE A 1 850 ? 9.766 8.469 -17.641 1 98.06 850 ILE A C 1
ATOM 6725 O O . ILE A 1 850 ? 10.828 8.281 -18.234 1 98.06 850 ILE A O 1
ATOM 6729 N N . LEU A 1 851 ? 9.656 9.328 -16.641 1 98.31 851 LEU A N 1
ATOM 6730 C CA . LEU A 1 851 ? 10.828 10 -16.094 1 98.31 851 LEU A CA 1
ATOM 6731 C C . LEU A 1 851 ? 11.469 9.156 -14.992 1 98.31 851 LEU A C 1
ATOM 6733 O O . LEU A 1 851 ? 10.766 8.516 -14.203 1 98.31 851 LEU A O 1
ATOM 6737 N N . PHE A 1 852 ? 12.828 9.211 -14.945 1 97.62 852 PHE A N 1
ATOM 6738 C CA . PHE A 1 852 ? 13.5 8.508 -13.867 1 97.62 852 PHE A CA 1
ATOM 6739 C C . PHE A 1 852 ? 13.094 9.078 -12.516 1 97.62 852 PHE A C 1
ATOM 6741 O O . PHE A 1 852 ? 13.18 10.289 -12.289 1 97.62 852 PHE A O 1
ATOM 6748 N N . GLY A 1 853 ? 12.578 8.188 -11.617 1 96.81 853 GLY A N 1
ATOM 6749 C CA . GLY A 1 853 ? 12.164 8.594 -10.281 1 96.81 853 GLY A CA 1
ATOM 6750 C C . GLY A 1 853 ? 10.68 8.906 -10.188 1 96.81 853 GLY A C 1
ATOM 6751 O O . GLY A 1 853 ? 10.164 9.164 -9.102 1 96.81 853 GLY A O 1
ATOM 6752 N N . CYS A 1 854 ? 10 8.898 -11.266 1 98.25 854 CYS A N 1
ATOM 6753 C CA . CYS A 1 854 ? 8.562 9.141 -11.258 1 98.25 854 CYS A CA 1
ATOM 6754 C C . CYS A 1 854 ? 7.789 7.828 -11.359 1 98.25 854 CYS A C 1
ATOM 6756 O O . CYS A 1 854 ? 7.984 7.062 -12.305 1 98.25 854 CYS A O 1
ATOM 6758 N N . THR A 1 855 ? 6.895 7.578 -10.508 1 97.56 855 THR A N 1
ATOM 6759 C CA . THR A 1 855 ? 6.266 6.266 -10.398 1 97.56 855 THR A CA 1
ATOM 6760 C C . THR A 1 855 ? 5.152 6.117 -11.43 1 97.56 855 THR A C 1
ATOM 6762 O O . THR A 1 855 ? 4.602 5.027 -11.602 1 97.56 855 THR A O 1
ATOM 6765 N N . VAL A 1 856 ? 4.812 7.195 -12.172 1 98.56 856 VAL A N 1
ATOM 6766 C CA . VAL A 1 856 ? 3.791 7.145 -13.211 1 98.56 856 VAL A CA 1
ATOM 6767 C C . VAL A 1 856 ? 4.328 7.773 -14.492 1 98.56 856 VAL A C 1
ATOM 6769 O O . VAL A 1 856 ? 5.238 8.602 -14.453 1 98.56 856 VAL A O 1
ATOM 6772 N N . PRO A 1 857 ? 3.773 7.375 -15.633 1 98.5 857 PRO A N 1
ATOM 6773 C CA . PRO A 1 857 ? 4.102 8.102 -16.859 1 98.5 857 PRO A CA 1
ATOM 6774 C C . PRO A 1 857 ? 3.572 9.539 -16.844 1 98.5 857 PRO A C 1
ATOM 6776 O O . PRO A 1 857 ? 2.648 9.852 -16.094 1 98.5 857 PRO A O 1
ATOM 6779 N N . VAL A 1 858 ? 4.18 10.344 -17.672 1 98.75 858 VAL A N 1
ATOM 6780 C CA . VAL A 1 858 ? 3.758 11.734 -17.766 1 98.75 858 VAL A CA 1
ATOM 6781 C C . VAL A 1 858 ? 3.572 12.125 -19.234 1 98.75 858 VAL A C 1
ATOM 6783 O O . VAL A 1 858 ? 4.113 11.477 -20.125 1 98.75 858 VAL A O 1
ATOM 6786 N N . ILE A 1 859 ? 2.781 13.125 -19.422 1 98.81 859 ILE A N 1
ATOM 6787 C CA . ILE A 1 859 ? 2.58 13.719 -20.734 1 98.81 859 ILE A CA 1
ATOM 6788 C C . ILE A 1 859 ? 3.377 15.023 -20.844 1 98.81 859 ILE A C 1
ATOM 6790 O O . ILE A 1 859 ? 3.217 15.922 -20.016 1 98.81 859 ILE A O 1
ATOM 6794 N N . LEU A 1 860 ? 4.254 15.109 -21.797 1 98.5 860 LEU A N 1
ATOM 6795 C CA . LEU A 1 860 ? 5.074 16.297 -22.047 1 98.5 860 LEU A CA 1
ATOM 6796 C C . LEU A 1 860 ? 4.742 16.906 -23.391 1 98.5 860 LEU A C 1
ATOM 6798 O O . LEU A 1 860 ? 4.508 16.203 -24.375 1 98.5 860 LEU A O 1
ATOM 6802 N N . ARG A 1 861 ? 4.637 18.188 -23.438 1 97.94 861 ARG A N 1
ATOM 6803 C CA . ARG A 1 861 ? 4.434 18.938 -24.672 1 97.94 861 ARG A CA 1
ATOM 6804 C C . ARG A 1 861 ? 5.707 19.672 -25.094 1 97.94 861 ARG A C 1
ATOM 6806 O O . ARG A 1 861 ? 6.203 20.531 -24.359 1 97.94 861 ARG A O 1
ATOM 6813 N N . PRO A 1 862 ? 6.234 19.344 -26.203 1 95.88 862 PRO A N 1
ATOM 6814 C CA . PRO A 1 862 ? 7.426 20.062 -26.656 1 95.88 862 PRO A CA 1
ATOM 6815 C C . PRO A 1 862 ? 7.129 21.516 -27.031 1 95.88 862 PRO A C 1
ATOM 6817 O O . PRO A 1 862 ? 6.09 21.797 -27.641 1 95.88 862 PRO A O 1
ATOM 6820 N N . ILE A 1 863 ? 7.922 22.344 -26.484 1 92.81 863 ILE A N 1
ATOM 6821 C CA . ILE A 1 863 ? 7.875 23.75 -26.891 1 92.81 863 ILE A CA 1
ATOM 6822 C C . ILE A 1 863 ? 8.852 24 -28.031 1 92.81 863 ILE A C 1
ATOM 6824 O O . ILE A 1 863 ? 10.07 24 -27.828 1 92.81 863 ILE A O 1
ATOM 6828 N N . GLU A 1 864 ? 8.352 24.266 -29.094 1 81.12 864 GLU A N 1
ATOM 6829 C CA . GLU A 1 864 ? 9.148 24.391 -30.312 1 81.12 864 GLU A CA 1
ATOM 6830 C C . GLU A 1 864 ? 10.203 25.484 -30.188 1 81.12 864 GLU A C 1
ATOM 6832 O O . GLU A 1 864 ? 9.992 26.469 -29.484 1 81.12 864 GLU A O 1
ATOM 6837 N N . ASP A 1 865 ? 11.336 25.391 -30.672 1 81.69 865 ASP A N 1
ATOM 6838 C CA . ASP A 1 865 ? 12.406 26.359 -30.859 1 81.69 865 ASP A CA 1
ATOM 6839 C C . ASP A 1 865 ? 13.258 26.484 -29.609 1 81.69 865 ASP A C 1
ATOM 6841 O O . ASP A 1 865 ? 14.391 26.984 -29.656 1 81.69 865 ASP A O 1
ATOM 6845 N N . LEU A 1 866 ? 12.672 26.062 -28.406 1 84 866 LEU A N 1
ATOM 6846 C CA . LEU A 1 866 ? 13.438 26.281 -27.188 1 84 866 LEU A CA 1
ATOM 6847 C C . LEU A 1 866 ? 14.023 24.969 -26.672 1 84 866 LEU A C 1
ATOM 6849 O O . LEU A 1 866 ? 14.867 24.969 -25.766 1 84 866 LEU A O 1
ATOM 6853 N N . GLY A 1 867 ? 13.625 23.875 -27.203 1 88.12 867 GLY A N 1
ATOM 6854 C CA . GLY A 1 867 ? 14.094 22.594 -26.703 1 88.12 867 GLY A CA 1
ATOM 6855 C C . GLY A 1 867 ? 13.602 22.281 -25.312 1 88.12 867 GLY A C 1
ATOM 6856 O O . GLY A 1 867 ? 14.266 21.562 -24.562 1 88.12 867 GLY A O 1
ATOM 6857 N N . LEU A 1 868 ? 12.562 22.938 -24.859 1 95.44 868 LEU A N 1
ATOM 6858 C CA . LEU A 1 868 ? 11.969 22.734 -23.547 1 95.44 868 LEU A CA 1
ATOM 6859 C C . LEU A 1 868 ? 10.648 21.984 -23.656 1 95.44 868 LEU A C 1
ATOM 6861 O O . LEU A 1 868 ? 10.086 21.859 -24.734 1 95.44 868 LEU A O 1
ATOM 6865 N N . TYR A 1 869 ? 10.297 21.391 -22.594 1 97.56 869 TYR A N 1
ATOM 6866 C CA . TYR A 1 869 ? 9.023 20.672 -22.516 1 97.56 869 TYR A CA 1
ATOM 6867 C C . TYR A 1 869 ? 8.133 21.25 -21.422 1 97.56 869 TYR A C 1
ATOM 6869 O O . TYR A 1 869 ? 8.625 21.734 -20.406 1 97.56 869 TYR A O 1
ATOM 6877 N N . LYS A 1 870 ? 6.883 21.25 -21.688 1 97.56 870 LYS A N 1
ATOM 6878 C CA . LYS A 1 870 ? 5.875 21.562 -20.672 1 97.56 870 LYS A CA 1
ATOM 6879 C C . LYS A 1 870 ? 5.238 20.297 -20.109 1 97.56 870 LYS A C 1
ATOM 6881 O O . LYS A 1 870 ? 4.871 19.391 -20.859 1 97.56 870 LYS A O 1
ATOM 6886 N N . LEU A 1 871 ? 5.176 20.203 -18.828 1 98.38 871 LEU A N 1
ATOM 6887 C CA . LEU A 1 871 ? 4.504 19.062 -18.188 1 98.38 871 LEU A CA 1
ATOM 6888 C C . LEU A 1 871 ? 2.992 19.266 -18.203 1 98.38 871 LEU A C 1
ATOM 6890 O O . LEU A 1 871 ? 2.479 20.203 -17.594 1 98.38 871 LEU A O 1
ATOM 6894 N N . ILE A 1 872 ? 2.295 18.422 -18.844 1 98.12 872 ILE A N 1
ATOM 6895 C CA . ILE A 1 872 ? 0.839 18.484 -18.891 1 98.12 872 ILE A CA 1
ATOM 6896 C C . ILE A 1 872 ? 0.25 17.797 -17.672 1 98.12 872 ILE A C 1
ATOM 6898 O O . ILE A 1 872 ? -0.711 18.297 -17.078 1 98.12 872 ILE A O 1
ATOM 6902 N N . GLY A 1 873 ? 0.827 16.625 -17.312 1 98 873 GLY A N 1
ATOM 6903 C CA . GLY A 1 873 ? 0.383 15.953 -16.109 1 98 873 GLY A CA 1
ATOM 6904 C C . GLY A 1 873 ? 0.702 14.469 -16.109 1 98 873 GLY A C 1
ATOM 6905 O O . GLY A 1 873 ? 1.39 13.969 -17 1 98 873 GLY A O 1
ATOM 6906 N N . GLU A 1 874 ? 0.278 13.805 -15.047 1 98.06 874 GLU A N 1
ATOM 6907 C CA . GLU A 1 874 ? 0.503 12.367 -14.922 1 98.06 874 GLU A CA 1
ATOM 6908 C C . GLU A 1 874 ? -0.459 11.578 -15.805 1 98.06 874 GLU A C 1
ATOM 6910 O O . GLU A 1 874 ? -1.553 12.047 -16.109 1 98.06 874 GLU A O 1
ATOM 6915 N N . ALA A 1 875 ? -0.046 10.422 -16.156 1 98.56 875 ALA A N 1
ATOM 6916 C CA . ALA A 1 875 ? -0.834 9.586 -17.062 1 98.56 875 ALA A CA 1
ATOM 6917 C C . ALA A 1 875 ? -0.829 8.125 -16.625 1 98.56 875 ALA A C 1
ATOM 6919 O O . ALA A 1 875 ? -0 7.727 -15.797 1 98.56 875 ALA A O 1
ATOM 6920 N N . TYR A 1 876 ? -1.886 7.43 -17.031 1 98.19 876 TYR A N 1
ATOM 6921 C CA . TYR A 1 876 ? -1.937 5.973 -16.984 1 98.19 876 TYR A CA 1
ATOM 6922 C C . TYR A 1 876 ? -1.706 5.375 -18.375 1 98.19 876 TYR A C 1
ATOM 6924 O O . TYR A 1 876 ? -2.338 5.793 -19.344 1 98.19 876 TYR A O 1
ATOM 6932 N N . VAL A 1 877 ? -0.767 4.523 -18.484 1 97.81 877 VAL A N 1
ATOM 6933 C CA . VAL A 1 877 ? -0.527 3.795 -19.734 1 97.81 877 VAL A CA 1
ATOM 6934 C C . VAL A 1 877 ? -0.665 2.295 -19.484 1 97.81 877 VAL A C 1
ATOM 6936 O O . VAL A 1 877 ? 0.071 1.722 -18.672 1 97.81 877 VAL A O 1
ATOM 6939 N N . HIS A 1 878 ? -1.563 1.715 -20.234 1 94.69 878 HIS A N 1
ATOM 6940 C CA . HIS A 1 878 ? -1.871 0.307 -20 1 94.69 878 HIS A CA 1
ATOM 6941 C C . HIS A 1 878 ? -0.662 -0.575 -20.297 1 94.69 878 HIS A C 1
ATOM 6943 O O . HIS A 1 878 ? -0.079 -0.497 -21.391 1 94.69 878 HIS A O 1
ATOM 6949 N N . GLY A 1 879 ? -0.202 -1.302 -19.297 1 89.88 879 GLY A N 1
ATOM 6950 C CA . GLY A 1 879 ? 0.853 -2.287 -19.469 1 89.88 879 GLY A CA 1
ATOM 6951 C C . GLY A 1 879 ? 2.219 -1.783 -19.047 1 89.88 879 GLY A C 1
ATOM 6952 O O . GLY A 1 879 ? 3.213 -2.506 -19.156 1 89.88 879 GLY A O 1
ATOM 6953 N N . VAL A 1 880 ? 2.34 -0.543 -18.547 1 94 880 VAL A N 1
ATOM 6954 C CA . VAL A 1 880 ? 3.682 -0.043 -18.266 1 94 880 VAL A CA 1
ATOM 6955 C C . VAL A 1 880 ? 3.721 0.555 -16.859 1 94 880 VAL A C 1
ATOM 6957 O O . VAL A 1 880 ? 4.68 1.239 -16.484 1 94 880 VAL A O 1
ATOM 6960 N N . MET A 1 881 ? 2.773 0.322 -16 1 95.19 881 MET A N 1
ATOM 6961 C CA . MET A 1 881 ? 2.605 1.057 -14.75 1 95.19 881 MET A CA 1
ATOM 6962 C C . MET A 1 881 ? 3.451 0.44 -13.641 1 95.19 881 MET A C 1
ATOM 6964 O O . MET A 1 881 ? 3.646 1.054 -12.586 1 95.19 881 MET A O 1
ATOM 6968 N N . ASP A 1 882 ? 4.031 -0.698 -13.859 1 91.12 882 ASP A N 1
ATOM 6969 C CA . ASP A 1 882 ? 4.73 -1.391 -12.781 1 91.12 882 ASP A CA 1
ATOM 6970 C C . ASP A 1 882 ? 6.172 -1.705 -13.18 1 91.12 882 ASP A C 1
ATOM 6972 O O . ASP A 1 882 ? 6.723 -2.732 -12.773 1 91.12 882 ASP A O 1
ATOM 6976 N N . GLY A 1 883 ? 6.742 -0.906 -14.047 1 90.94 883 GLY A N 1
ATOM 6977 C CA . GLY A 1 883 ? 8.148 -1.03 -14.391 1 90.94 883 GLY A CA 1
ATOM 6978 C C . GLY A 1 883 ? 8.398 -1.958 -15.562 1 90.94 883 GLY A C 1
ATOM 6979 O O . GLY A 1 883 ? 9.547 -2.328 -15.836 1 90.94 883 GLY A O 1
ATOM 6980 N N . GLU A 1 884 ? 7.426 -2.369 -16.328 1 89.31 884 GLU A N 1
ATOM 6981 C CA . GLU A 1 884 ? 7.559 -3.289 -17.453 1 89.31 884 GLU A CA 1
ATOM 6982 C C . GLU A 1 884 ? 8.523 -2.74 -18.516 1 89.31 884 GLU A C 1
ATOM 6984 O O . GLU A 1 884 ? 9.297 -3.492 -19.109 1 89.31 884 GLU A O 1
ATOM 6989 N N . ALA A 1 885 ? 8.477 -1.474 -18.656 1 91.06 885 ALA A N 1
ATOM 6990 C CA . ALA A 1 885 ? 9.328 -0.842 -19.656 1 91.06 885 ALA A CA 1
ATOM 6991 C C . ALA A 1 885 ? 10.766 -0.708 -19.172 1 91.06 885 ALA A C 1
ATOM 6993 O O . ALA A 1 885 ? 11.68 -0.483 -19.953 1 91.06 885 ALA A O 1
ATOM 6994 N N . MET A 1 886 ? 10.969 -0.875 -17.875 1 91.44 886 MET A N 1
ATOM 6995 C CA . MET A 1 886 ? 12.258 -0.559 -17.25 1 91.44 886 MET A CA 1
ATOM 6996 C C . MET A 1 886 ? 12.984 -1.831 -16.844 1 91.44 886 MET A C 1
ATOM 6998 O O . MET A 1 886 ? 14.039 -1.766 -16.203 1 91.44 886 MET A O 1
ATOM 7002 N N . ILE A 1 887 ? 12.477 -2.926 -17.188 1 85 887 ILE A N 1
ATOM 7003 C CA . ILE A 1 887 ? 12.977 -4.191 -16.656 1 85 887 ILE A CA 1
ATOM 7004 C C . ILE A 1 887 ? 14.367 -4.469 -17.219 1 85 887 ILE A C 1
ATOM 7006 O O . ILE A 1 887 ? 15.195 -5.086 -16.547 1 85 887 ILE A O 1
ATOM 7010 N N . SER A 1 888 ? 14.633 -3.959 -18.453 1 85.38 888 SER A N 1
ATOM 7011 C CA . SER A 1 888 ? 15.938 -4.18 -19.094 1 85.38 888 SER A CA 1
ATOM 7012 C C . SER A 1 888 ? 16.781 -2.918 -19.047 1 85.38 888 SER A C 1
ATOM 7014 O O . SER A 1 888 ? 16.453 -1.911 -19.672 1 85.38 888 SER A O 1
ATOM 7016 N N . SER A 1 889 ? 17.906 -3.018 -18.406 1 84.75 889 SER A N 1
ATOM 7017 C CA . SER A 1 889 ? 18.797 -1.873 -18.328 1 84.75 889 SER A CA 1
ATOM 7018 C C . SER A 1 889 ? 19.375 -1.523 -19.688 1 84.75 889 SER A C 1
ATOM 7020 O O . SER A 1 889 ? 19.625 -0.352 -19.984 1 84.75 889 SER A O 1
ATOM 7022 N N . GLU A 1 890 ? 19.562 -2.539 -20.531 1 85.38 890 GLU A N 1
ATOM 7023 C CA . GLU A 1 890 ? 20.094 -2.316 -21.859 1 85.38 890 GLU A CA 1
ATOM 7024 C C . GLU A 1 890 ? 19.125 -1.485 -22.703 1 85.38 890 GLU A C 1
ATOM 7026 O O . GLU A 1 890 ? 19.547 -0.567 -23.422 1 85.38 890 GLU A O 1
ATOM 7031 N N . LEU A 1 891 ? 17.969 -1.879 -22.609 1 88.5 891 LEU A N 1
ATOM 7032 C CA . LEU A 1 891 ? 16.969 -1.144 -23.375 1 88.5 891 LEU A CA 1
ATOM 7033 C C . LEU A 1 891 ? 16.812 0.279 -22.844 1 88.5 891 LEU A C 1
ATOM 7035 O O . LEU A 1 891 ? 16.688 1.225 -23.625 1 88.5 891 LEU A O 1
ATOM 7039 N N . VAL A 1 892 ? 16.812 0.49 -21.562 1 91.62 892 VAL A N 1
ATOM 7040 C CA . VAL A 1 892 ? 16.641 1.8 -20.938 1 91.62 892 VAL A CA 1
ATOM 7041 C C . VAL A 1 892 ? 17.797 2.715 -21.344 1 91.62 892 VAL A C 1
ATOM 7043 O O . VAL A 1 892 ? 17.594 3.891 -21.656 1 91.62 892 VAL A O 1
ATOM 7046 N N . ASP A 1 893 ? 18.969 2.188 -21.344 1 88.94 893 ASP A N 1
ATOM 7047 C CA . ASP A 1 893 ? 20.141 2.973 -21.719 1 88.94 893 ASP A CA 1
ATOM 7048 C C . ASP A 1 893 ? 20.078 3.4 -23.188 1 88.94 893 ASP A C 1
ATOM 7050 O O . ASP A 1 893 ? 20.422 4.531 -23.516 1 88.94 893 ASP A O 1
ATOM 7054 N N . ALA A 1 894 ? 19.609 2.48 -23.953 1 88.94 894 ALA A N 1
ATOM 7055 C CA . ALA A 1 894 ? 19.516 2.766 -25.375 1 88.94 894 ALA A CA 1
ATOM 7056 C C . ALA A 1 894 ? 18.453 3.814 -25.656 1 88.94 894 ALA A C 1
ATOM 7058 O O . ALA A 1 894 ? 18.594 4.629 -26.578 1 88.94 894 ALA A O 1
ATOM 7059 N N . MET A 1 895 ? 17.453 3.816 -24.891 1 91.56 895 MET A N 1
ATOM 7060 C CA . MET A 1 895 ? 16.297 4.656 -25.172 1 91.56 895 MET A CA 1
ATOM 7061 C C . MET A 1 895 ? 16.312 5.91 -24.297 1 91.56 895 MET A C 1
ATOM 7063 O O . MET A 1 895 ? 15.414 6.746 -24.391 1 91.56 895 MET A O 1
ATOM 7067 N N . ARG A 1 896 ? 17.281 6.145 -23.531 1 93.81 896 ARG A N 1
ATOM 7068 C CA . ARG A 1 896 ? 17.328 7.25 -22.578 1 93.81 896 ARG A CA 1
ATOM 7069 C C . ARG A 1 896 ? 17.297 8.594 -23.297 1 93.81 896 ARG A C 1
ATOM 7071 O O . ARG A 1 896 ? 17.938 8.766 -24.344 1 93.81 896 ARG A O 1
ATOM 7078 N N . VAL A 1 897 ? 16.484 9.508 -22.766 1 94.19 897 VAL A N 1
ATOM 7079 C CA . VAL A 1 897 ? 16.391 10.883 -23.25 1 94.19 897 VAL A CA 1
ATOM 7080 C C . VAL A 1 897 ? 16.5 11.844 -22.062 1 94.19 897 VAL A C 1
ATOM 7082 O O . VAL A 1 897 ? 16.016 11.562 -20.984 1 94.19 897 VAL A O 1
ATOM 7085 N N . ASP A 1 898 ? 17.203 12.969 -22.219 1 95.12 898 ASP A N 1
ATOM 7086 C CA . ASP A 1 898 ? 17.281 14.031 -21.219 1 95.12 898 ASP A CA 1
ATOM 7087 C C . ASP A 1 898 ? 16.266 15.141 -21.516 1 95.12 898 ASP A C 1
ATOM 7089 O O . ASP A 1 898 ? 16.281 15.727 -22.609 1 95.12 898 ASP A O 1
ATOM 7093 N N . PHE A 1 899 ? 15.438 15.344 -20.562 1 96.94 899 PHE A N 1
ATOM 7094 C CA . PHE A 1 899 ? 14.367 16.312 -20.734 1 96.94 899 PHE A CA 1
ATOM 7095 C C . PHE A 1 899 ? 14.641 17.578 -19.922 1 96.94 899 PHE A C 1
ATOM 7097 O O . PHE A 1 899 ? 15.117 17.5 -18.797 1 96.94 899 PHE A O 1
ATOM 7104 N N . GLN A 1 900 ? 14.438 18.75 -20.5 1 97.31 900 GLN A N 1
ATOM 7105 C CA . GLN A 1 900 ? 14.359 20.016 -19.781 1 97.31 900 GLN A CA 1
ATOM 7106 C C . GLN A 1 900 ? 12.922 20.531 -19.719 1 97.31 900 GLN A C 1
ATOM 7108 O O . GLN A 1 900 ? 12.352 20.922 -20.734 1 97.31 900 GLN A O 1
ATOM 7113 N N . ILE A 1 901 ? 12.414 20.516 -18.531 1 97.88 901 ILE A N 1
ATOM 7114 C CA . ILE A 1 901 ? 10.992 20.797 -18.344 1 97.88 901 ILE A CA 1
ATOM 7115 C C . ILE A 1 901 ? 10.836 22.156 -17.672 1 97.88 901 ILE A C 1
ATOM 7117 O O . ILE A 1 901 ? 11.453 22.438 -16.641 1 97.88 901 ILE A O 1
ATOM 7121 N N . CYS A 1 902 ? 9.953 23 -18.25 1 96.06 902 CYS A N 1
ATOM 7122 C CA . CYS A 1 902 ? 9.781 24.359 -17.734 1 96.06 902 CYS A CA 1
ATOM 7123 C C . CYS A 1 902 ? 8.367 24.578 -17.203 1 96.06 902 CYS A C 1
ATOM 7125 O O . CYS A 1 902 ? 7.445 23.859 -17.609 1 96.06 902 CYS A O 1
ATOM 7127 N N . MET B 1 1 ? -2.658 -52.125 -50.312 1 19.86 1 MET B N 1
ATOM 7128 C CA . MET B 1 1 ? -1.731 -53.25 -50.188 1 19.86 1 MET B CA 1
ATOM 7129 C C . MET B 1 1 ? -0.36 -52.781 -49.719 1 19.86 1 MET B C 1
ATOM 7131 O O . MET B 1 1 ? 0.229 -51.875 -50.344 1 19.86 1 MET B O 1
ATOM 7135 N N . ALA B 1 2 ? -0.198 -52.938 -48.281 1 23.77 2 ALA B N 1
ATOM 7136 C CA . ALA B 1 2 ? 1.04 -52.5 -47.625 1 23.77 2 ALA B CA 1
ATOM 7137 C C . ALA B 1 2 ? 2.246 -53.219 -48.219 1 23.77 2 ALA B C 1
ATOM 7139 O O . ALA B 1 2 ? 2.27 -54.438 -48.312 1 23.77 2 ALA B O 1
ATOM 7140 N N . GLN B 1 3 ? 2.809 -52.594 -49.281 1 23.11 3 GLN B N 1
ATOM 7141 C CA . GLN B 1 3 ? 3.949 -53.188 -49.969 1 23.11 3 GLN B CA 1
ATOM 7142 C C . GLN B 1 3 ? 5.125 -53.375 -49.031 1 23.11 3 GLN B C 1
ATOM 7144 O O . GLN B 1 3 ? 5.586 -52.438 -48.375 1 23.11 3 GLN B O 1
ATOM 7149 N N . VAL B 1 4 ? 5.168 -54.594 -48.438 1 26.95 4 VAL B N 1
ATOM 7150 C CA . VAL B 1 4 ? 6.301 -55.062 -47.656 1 26.95 4 VAL B CA 1
ATOM 7151 C C . VAL B 1 4 ? 7.559 -55.094 -48.5 1 26.95 4 VAL B C 1
ATOM 7153 O O . VAL B 1 4 ? 7.617 -55.844 -49.5 1 26.95 4 VAL B O 1
ATOM 7156 N N . LEU B 1 5 ? 8.203 -53.938 -48.719 1 25.2 5 LEU B N 1
ATOM 7157 C CA . LEU B 1 5 ? 9.461 -54.031 -49.438 1 25.2 5 LEU B CA 1
ATOM 7158 C C . LEU B 1 5 ? 10.43 -55 -48.75 1 25.2 5 LEU B C 1
ATOM 7160 O O . LEU B 1 5 ? 10.555 -55 -47.531 1 25.2 5 LEU B O 1
ATOM 7164 N N . ASN B 1 6 ? 10.805 -56.094 -49.375 1 26.06 6 ASN B N 1
ATOM 7165 C CA . ASN B 1 6 ? 11.594 -57.312 -49.156 1 26.06 6 ASN B CA 1
ATOM 7166 C C . ASN B 1 6 ? 13.055 -56.969 -48.875 1 26.06 6 ASN B C 1
ATOM 7168 O O . ASN B 1 6 ? 13.93 -57.812 -49.094 1 26.06 6 ASN B O 1
ATOM 7172 N N . GLY B 1 7 ? 13.547 -55.781 -48.5 1 26.45 7 GLY B N 1
ATOM 7173 C CA . GLY B 1 7 ? 15 -55.75 -48.562 1 26.45 7 GLY B CA 1
ATOM 7174 C C . GLY B 1 7 ? 15.648 -56.688 -47.562 1 26.45 7 GLY B C 1
ATOM 7175 O O . GLY B 1 7 ? 14.992 -57.188 -46.656 1 26.45 7 GLY B O 1
ATOM 7176 N N . THR B 1 8 ? 16.953 -57.156 -47.781 1 28.38 8 THR B N 1
ATOM 7177 C CA . THR B 1 8 ? 17.891 -58.125 -47.188 1 28.38 8 THR B CA 1
ATOM 7178 C C . THR B 1 8 ? 18.062 -57.875 -45.688 1 28.38 8 THR B C 1
ATOM 7180 O O . THR B 1 8 ? 17.984 -56.719 -45.25 1 28.38 8 THR B O 1
ATOM 7183 N N . PRO B 1 9 ? 18.203 -59.031 -44.812 1 31.97 9 PRO B N 1
ATOM 7184 C CA . PRO B 1 9 ? 18.141 -59.25 -43.375 1 31.97 9 PRO B CA 1
ATOM 7185 C C . PRO B 1 9 ? 19.188 -58.469 -42.594 1 31.97 9 PRO B C 1
ATOM 7187 O O . PRO B 1 9 ? 19.438 -58.75 -41.438 1 31.97 9 PRO B O 1
ATOM 7190 N N . GLN B 1 10 ? 20.094 -57.594 -43.219 1 28.81 10 GLN B N 1
ATOM 7191 C CA . GLN B 1 10 ? 21.203 -57.25 -42.344 1 28.81 10 GLN B CA 1
ATOM 7192 C C . GLN B 1 10 ? 20.703 -56.688 -41.031 1 28.81 10 GLN B C 1
ATOM 7194 O O . GLN B 1 10 ? 20.953 -57.219 -39.938 1 28.81 10 GLN B O 1
ATOM 7199 N N . GLY B 1 11 ? 21.328 -55.406 -40.688 1 29.94 11 GLY B N 1
ATOM 7200 C CA . GLY B 1 11 ? 21.297 -54.719 -39.406 1 29.94 11 GLY B CA 1
ATOM 7201 C C . GLY B 1 11 ? 19.891 -54.438 -38.906 1 29.94 11 GLY B C 1
ATOM 7202 O O . GLY B 1 11 ? 18.938 -54.5 -39.688 1 29.94 11 GLY B O 1
ATOM 7203 N N . GLU B 1 12 ? 19.625 -54.688 -37.562 1 34.44 12 GLU B N 1
ATOM 7204 C CA . GLU B 1 12 ? 18.375 -54.531 -36.844 1 34.44 12 GLU B CA 1
ATOM 7205 C C . GLU B 1 12 ? 17.609 -53.312 -37.344 1 34.44 12 GLU B C 1
ATOM 7207 O O . GLU B 1 12 ? 17.875 -52.188 -36.906 1 34.44 12 GLU B O 1
ATOM 7212 N N . VAL B 1 13 ? 17.375 -53.188 -38.625 1 33.12 13 VAL B N 1
ATOM 7213 C CA . VAL B 1 13 ? 16.719 -52.031 -39.188 1 33.12 13 VAL B CA 1
ATOM 7214 C C . VAL B 1 13 ? 15.281 -51.938 -38.656 1 33.12 13 VAL B C 1
ATOM 7216 O O . VAL B 1 13 ? 14.492 -52.875 -38.844 1 33.12 13 VAL B O 1
ATOM 7219 N N . ARG B 1 14 ? 15.102 -51.531 -37.438 1 42.59 14 ARG B N 1
ATOM 7220 C CA . ARG B 1 14 ? 13.766 -51.156 -36.938 1 42.59 14 ARG B CA 1
ATOM 7221 C C . ARG B 1 14 ? 13.031 -50.312 -37.969 1 42.59 14 ARG B C 1
ATOM 7223 O O . ARG B 1 14 ? 13.609 -49.406 -38.562 1 42.59 14 ARG B O 1
ATOM 7230 N N . THR B 1 15 ? 12.125 -50.938 -38.75 1 44.41 15 THR B N 1
ATOM 7231 C CA . THR B 1 15 ? 11.43 -50.188 -39.812 1 44.41 15 THR B CA 1
ATOM 7232 C C . THR B 1 15 ? 10.211 -49.469 -39.25 1 44.41 15 THR B C 1
ATOM 7234 O O . THR B 1 15 ? 9.438 -50.031 -38.469 1 44.41 15 THR B O 1
ATOM 7237 N N . ALA B 1 16 ? 10.266 -48.188 -39.156 1 53.41 16 ALA B N 1
ATOM 7238 C CA . ALA B 1 16 ? 9.141 -47.344 -38.781 1 53.41 16 ALA B CA 1
ATOM 7239 C C . ALA B 1 16 ? 7.957 -47.562 -39.719 1 53.41 16 ALA B C 1
ATOM 7241 O O . ALA B 1 16 ? 8.141 -47.812 -40.938 1 53.41 16 ALA B O 1
ATOM 7242 N N . VAL B 1 17 ? 6.816 -48 -39.188 1 59.91 17 VAL B N 1
ATOM 7243 C CA . VAL B 1 17 ? 5.602 -48.125 -39.969 1 59.91 17 VAL B CA 1
ATOM 7244 C C . VAL B 1 17 ? 5.293 -46.812 -40.688 1 59.91 17 VAL B C 1
ATOM 7246 O O . VAL B 1 17 ? 5.43 -45.719 -40.094 1 59.91 17 VAL B O 1
ATOM 7249 N N . THR B 1 18 ? 5.305 -46.75 -42.031 1 69.81 18 THR B N 1
ATOM 7250 C CA . THR B 1 18 ? 4.895 -45.594 -42.781 1 69.81 18 THR B CA 1
ATOM 7251 C C . THR B 1 18 ? 3.42 -45.688 -43.156 1 69.81 18 THR B C 1
ATOM 7253 O O . THR B 1 18 ? 2.902 -46.781 -43.406 1 69.81 18 THR B O 1
ATOM 7256 N N . TYR B 1 19 ? 2.691 -44.719 -43 1 75.38 19 TYR B N 1
ATOM 7257 C CA . TYR B 1 19 ? 1.266 -44.656 -43.312 1 75.38 19 TYR B CA 1
ATOM 7258 C C . TYR B 1 19 ? 1.009 -43.875 -44.594 1 75.38 19 TYR B C 1
ATOM 7260 O O . TYR B 1 19 ? 1.7 -42.906 -44.906 1 75.38 19 TYR B O 1
ATOM 7268 N N . SER B 1 20 ? 0.139 -44.438 -45.406 1 75.62 20 SER B N 1
ATOM 7269 C CA . SER B 1 20 ? -0.162 -43.812 -46.688 1 75.62 20 SER B CA 1
ATOM 7270 C C . SER B 1 20 ? -1.051 -42.594 -46.531 1 75.62 20 SER B C 1
ATOM 7272 O O . SER B 1 20 ? -1.885 -42.531 -45.625 1 75.62 20 SER B O 1
ATOM 7274 N N . GLU B 1 21 ? -0.919 -41.656 -47.438 1 84.56 21 GLU B N 1
ATOM 7275 C CA . GLU B 1 21 ? -1.737 -40.438 -47.469 1 84.56 21 GLU B CA 1
ATOM 7276 C C . GLU B 1 21 ? -3.217 -40.781 -47.625 1 84.56 21 GLU B C 1
ATOM 7278 O O . GLU B 1 21 ? -3.578 -41.656 -48.438 1 84.56 21 GLU B O 1
ATOM 7283 N N . GLY B 1 22 ? -4.105 -40.219 -46.75 1 74.5 22 GLY B N 1
ATOM 7284 C CA . GLY B 1 22 ? -5.535 -40.5 -46.812 1 74.5 22 GLY B CA 1
ATOM 7285 C C . GLY B 1 22 ? -6.035 -41.312 -45.625 1 74.5 22 GLY B C 1
ATOM 7286 O O . GLY B 1 22 ? -7.242 -41.406 -45.406 1 74.5 22 GLY B O 1
ATOM 7287 N N . THR B 1 23 ? -5.145 -41.969 -44.969 1 77.31 23 THR B N 1
ATOM 7288 C CA . THR B 1 23 ? -5.543 -42.75 -43.781 1 77.31 23 THR B CA 1
ATOM 7289 C C . THR B 1 23 ? -5.656 -41.844 -42.562 1 77.31 23 THR B C 1
ATOM 7291 O O . THR B 1 23 ? -5.145 -40.75 -42.562 1 77.31 23 THR B O 1
ATOM 7294 N N . LEU B 1 24 ? -6.402 -42.312 -41.688 1 80.69 24 LEU B N 1
ATOM 7295 C CA . LEU B 1 24 ? -6.555 -41.562 -40.438 1 80.69 24 LEU B CA 1
ATOM 7296 C C . LEU B 1 24 ? -5.215 -41.438 -39.719 1 80.69 24 LEU B C 1
ATOM 7298 O O . LEU B 1 24 ? -4.934 -40.375 -39.125 1 80.69 24 LEU B O 1
ATOM 7302 N N . GLU B 1 25 ? -4.371 -42.438 -39.844 1 83.38 25 GLU B N 1
ATOM 7303 C CA . GLU B 1 25 ? -3.057 -42.406 -39.188 1 83.38 25 GLU B CA 1
ATOM 7304 C C . GLU B 1 25 ? -2.15 -41.375 -39.812 1 83.38 25 GLU B C 1
ATOM 7306 O O . GLU B 1 25 ? -1.454 -40.625 -39.125 1 83.38 25 GLU B O 1
ATOM 7311 N N . TRP B 1 26 ? -2.213 -41.344 -41.094 1 84.69 26 TRP B N 1
ATOM 7312 C CA . TRP B 1 26 ? -1.418 -40.344 -41.812 1 84.69 26 TRP B CA 1
ATOM 7313 C C . TRP B 1 26 ? -1.881 -38.938 -41.469 1 84.69 26 TRP B C 1
ATOM 7315 O O . TRP B 1 26 ? -1.061 -38.031 -41.281 1 84.69 26 TRP B O 1
ATOM 7325 N N . ASN B 1 27 ? -3.156 -38.812 -41.344 1 86.25 27 ASN B N 1
ATOM 7326 C CA . ASN B 1 27 ? -3.697 -37.5 -41 1 86.25 27 ASN B CA 1
ATOM 7327 C C . ASN B 1 27 ? -3.246 -37.031 -39.625 1 86.25 27 ASN B C 1
ATOM 7329 O O . ASN B 1 27 ? -2.893 -35.875 -39.406 1 86.25 27 ASN B O 1
ATOM 7333 N N . LEU B 1 28 ? -3.26 -37.844 -38.656 1 89.06 28 LEU B N 1
ATOM 7334 C CA . LEU B 1 28 ? -2.848 -37.531 -37.281 1 89.06 28 LEU B CA 1
ATOM 7335 C C . LEU B 1 28 ? -1.375 -37.125 -37.25 1 89.06 28 LEU B C 1
ATOM 7337 O O . LEU B 1 28 ? -0.989 -36.25 -36.469 1 89.06 28 LEU B O 1
ATOM 7341 N N . LYS B 1 29 ? -0.554 -37.688 -38.094 1 89.25 29 LYS B N 1
ATOM 7342 C CA . LYS B 1 29 ? 0.895 -37.5 -38.031 1 89.25 29 LYS B CA 1
ATOM 7343 C C . LYS B 1 29 ? 1.338 -36.312 -38.875 1 89.25 29 LYS B C 1
ATOM 7345 O O . LYS B 1 29 ? 2.385 -35.719 -38.594 1 89.25 29 LYS B O 1
ATOM 7350 N N . HIS B 1 30 ? 0.491 -35.906 -39.906 1 88.12 30 HIS B N 1
ATOM 7351 C CA . HIS B 1 30 ? 1.049 -34.938 -40.844 1 88.12 30 HIS B CA 1
ATOM 7352 C C . HIS B 1 30 ? 0.112 -33.75 -41.031 1 88.12 30 HIS B C 1
ATOM 7354 O O . HIS B 1 30 ? 0.562 -32.625 -41.344 1 88.12 30 HIS B O 1
ATOM 7360 N N . LYS B 1 31 ? -1.125 -33.906 -40.844 1 88.56 31 LYS B N 1
ATOM 7361 C CA . LYS B 1 31 ? -2.066 -32.844 -41.094 1 88.56 31 LYS B CA 1
ATOM 7362 C C . LYS B 1 31 ? -2.336 -32.031 -39.812 1 88.56 31 LYS B C 1
ATOM 7364 O O . LYS B 1 31 ? -2.162 -32.531 -38.719 1 88.56 31 LYS B O 1
ATOM 7369 N N . PRO B 1 32 ? -2.688 -30.719 -40.031 1 90.12 32 PRO B N 1
ATOM 7370 C CA . PRO B 1 32 ? -3.113 -29.953 -38.844 1 90.12 32 PRO B CA 1
ATOM 7371 C C . PRO B 1 32 ? -4.277 -30.625 -38.094 1 90.12 32 PRO B C 1
ATOM 7373 O O . PRO B 1 32 ? -5.203 -31.125 -38.75 1 90.12 32 PRO B O 1
ATOM 7376 N N . LEU B 1 33 ? -4.141 -30.734 -36.938 1 91.94 33 LEU B N 1
ATOM 7377 C CA . LEU B 1 33 ? -5.203 -31.312 -36.125 1 91.94 33 LEU B CA 1
ATOM 7378 C C . LEU B 1 33 ? -6.391 -30.359 -36 1 91.94 33 LEU B C 1
ATOM 7380 O O . LEU B 1 33 ? -6.211 -29.141 -35.844 1 91.94 33 LEU B O 1
ATOM 7384 N N . PRO B 1 34 ? -7.547 -30.859 -36.156 1 86.81 34 PRO B N 1
ATOM 7385 C CA . PRO B 1 34 ? -8.719 -30 -36 1 86.81 34 PRO B CA 1
ATOM 7386 C C . PRO B 1 34 ? -8.883 -29.484 -34.562 1 86.81 34 PRO B C 1
ATOM 7388 O O . PRO B 1 34 ? -8.562 -30.188 -33.625 1 86.81 34 PRO B O 1
ATOM 7391 N N . ARG B 1 35 ? -9.406 -28.312 -34.469 1 87.62 35 ARG B N 1
ATOM 7392 C CA . ARG B 1 35 ? -9.672 -27.734 -33.156 1 87.62 35 ARG B CA 1
ATOM 7393 C C . ARG B 1 35 ? -10.742 -28.547 -32.406 1 87.62 35 ARG B C 1
ATOM 7395 O O . ARG B 1 35 ? -11.805 -28.828 -32.969 1 87.62 35 ARG B O 1
ATOM 7402 N N . PRO B 1 36 ? -10.422 -28.938 -31.203 1 86.25 36 PRO B N 1
ATOM 7403 C CA . PRO B 1 36 ? -11.406 -29.688 -30.422 1 86.25 36 PRO B CA 1
ATOM 7404 C C . PRO B 1 36 ? -12.695 -28.906 -30.203 1 86.25 36 PRO B C 1
ATOM 7406 O O . PRO B 1 36 ? -12.695 -27.672 -30.25 1 86.25 36 PRO B O 1
ATOM 7409 N N . VAL B 1 37 ? -13.734 -29.578 -29.922 1 75.56 37 VAL B N 1
ATOM 7410 C CA . VAL B 1 37 ? -15.039 -28.984 -29.672 1 75.56 37 VAL B CA 1
ATOM 7411 C C . VAL B 1 37 ? -15.039 -28.281 -28.312 1 75.56 37 VAL B C 1
ATOM 7413 O O . VAL B 1 37 ? -14.375 -28.734 -27.375 1 75.56 37 VAL B O 1
ATOM 7416 N N . ILE B 1 38 ? -15.797 -27.219 -28.266 1 73.06 38 ILE B N 1
ATOM 7417 C CA . ILE B 1 38 ? -15.898 -26.453 -27.031 1 73.06 38 ILE B CA 1
ATOM 7418 C C . ILE B 1 38 ? -16.719 -27.234 -26 1 73.06 38 ILE B C 1
ATOM 7420 O O . ILE B 1 38 ? -17.844 -27.641 -26.281 1 73.06 38 ILE B O 1
ATOM 7424 N N . ARG B 1 39 ? -16.125 -27.469 -24.938 1 76.25 39 ARG B N 1
ATOM 7425 C CA . ARG B 1 39 ? -16.766 -28.281 -23.906 1 76.25 39 ARG B CA 1
ATOM 7426 C C . ARG B 1 39 ? -17.781 -27.469 -23.109 1 76.25 39 ARG B C 1
ATOM 7428 O O . ARG B 1 39 ? -18.797 -28 -22.672 1 76.25 39 ARG B O 1
ATOM 7435 N N . VAL B 1 40 ? -17.453 -26.266 -22.719 1 76.75 40 VAL B N 1
ATOM 7436 C CA . VAL B 1 40 ? -18.312 -25.422 -21.906 1 76.75 40 VAL B CA 1
ATOM 7437 C C . VAL B 1 40 ? -18.094 -23.953 -22.266 1 76.75 40 VAL B C 1
ATOM 7439 O O . VAL B 1 40 ? -16.953 -23.547 -22.547 1 76.75 40 VAL B O 1
ATOM 7442 N N . GLN B 1 41 ? -19.172 -23.234 -22.328 1 70.5 41 GLN B N 1
ATOM 7443 C CA . GLN B 1 41 ? -19.078 -21.797 -22.578 1 70.5 41 GLN B CA 1
ATOM 7444 C C . GLN B 1 41 ? -19.281 -21 -21.281 1 70.5 41 GLN B C 1
ATOM 7446 O O . GLN B 1 41 ? -19.875 -21.5 -20.328 1 70.5 41 GLN B O 1
ATOM 7451 N N . GLN B 1 42 ? -18.656 -19.875 -21.25 1 72.06 42 GLN B N 1
ATOM 7452 C CA . GLN B 1 42 ? -18.859 -18.969 -20.109 1 72.06 42 GLN B CA 1
ATOM 7453 C C . GLN B 1 42 ? -20.328 -18.578 -19.984 1 72.06 42 GLN B C 1
ATOM 7455 O O . GLN B 1 42 ? -21.031 -18.391 -20.984 1 72.06 42 GLN B O 1
ATOM 7460 N N . GLN B 1 43 ? -20.797 -18.516 -18.734 1 65.12 43 GLN B N 1
ATOM 7461 C CA . GLN B 1 43 ? -22.188 -18.156 -18.469 1 65.12 43 GLN B CA 1
ATOM 7462 C C . GLN B 1 43 ? -22.453 -16.688 -18.797 1 65.12 43 GLN B C 1
ATOM 7464 O O . GLN B 1 43 ? -21.594 -15.836 -18.547 1 65.12 43 GLN B O 1
ATOM 7469 N N . ASP B 1 44 ? -23.516 -16.359 -19.531 1 60.5 44 ASP B N 1
ATOM 7470 C CA . ASP B 1 44 ? -23.906 -15 -19.922 1 60.5 44 ASP B CA 1
ATOM 7471 C C . ASP B 1 44 ? -24.234 -14.156 -18.688 1 60.5 44 ASP B C 1
ATOM 7473 O O . ASP B 1 44 ? -24.781 -14.664 -17.703 1 60.5 44 ASP B O 1
ATOM 7477 N N . ALA B 1 45 ? -23.672 -12.914 -18.547 1 50.56 45 ALA B N 1
ATOM 7478 C CA . ALA B 1 45 ? -23.906 -11.984 -17.453 1 50.56 45 ALA B CA 1
ATOM 7479 C C . ALA B 1 45 ? -25.406 -11.75 -17.234 1 50.56 45 ALA B C 1
ATOM 7481 O O . ALA B 1 45 ? -25.844 -11.445 -16.125 1 50.56 45 ALA B O 1
ATOM 7482 N N . HIS B 1 46 ? -26.25 -11.438 -18.281 1 48.5 46 HIS B N 1
ATOM 7483 C CA . HIS B 1 46 ? -27.641 -11.023 -18.125 1 48.5 46 HIS B CA 1
ATOM 7484 C C . HIS B 1 46 ? -28.594 -12.203 -18.297 1 48.5 46 HIS B C 1
ATOM 7486 O O . HIS B 1 46 ? -29.656 -12.242 -17.688 1 48.5 46 HIS B O 1
ATOM 7492 N N . PHE B 1 47 ? -28.516 -12.719 -19.5 1 40.22 47 PHE B N 1
ATOM 7493 C CA . PHE B 1 47 ? -29.594 -13.617 -19.875 1 40.22 47 PHE B CA 1
ATOM 7494 C C . PHE B 1 47 ? -29.234 -15.062 -19.531 1 40.22 47 PHE B C 1
ATOM 7496 O O . PHE B 1 47 ? -28.062 -15.438 -19.562 1 40.22 47 PHE B O 1
ATOM 7503 N N . SER B 1 48 ? -30.031 -15.43 -18.672 1 35.06 48 SER B N 1
ATOM 7504 C CA . SER B 1 48 ? -29.922 -16.859 -18.453 1 35.06 48 SER B CA 1
ATOM 7505 C C . SER B 1 48 ? -29.734 -17.609 -19.781 1 35.06 48 SER B C 1
ATOM 7507 O O . SER B 1 48 ? -30.547 -17.438 -20.703 1 35.06 48 SER B O 1
ATOM 7509 N N . VAL B 1 49 ? -28.75 -17.547 -20.266 1 34.47 49 VAL B N 1
ATOM 7510 C CA . VAL B 1 49 ? -28.547 -18.297 -21.5 1 34.47 49 VAL B CA 1
ATOM 7511 C C . VAL B 1 49 ? -29.422 -19.547 -21.516 1 34.47 49 VAL B C 1
ATOM 7513 O O . VAL B 1 49 ? -29.516 -20.25 -20.5 1 34.47 49 VAL B O 1
ATOM 7516 N N . ARG B 1 50 ? -30.344 -19.484 -22.516 1 31.38 50 ARG B N 1
ATOM 7517 C CA . ARG B 1 50 ? -31.031 -20.719 -22.891 1 31.38 50 ARG B CA 1
ATOM 7518 C C . ARG B 1 50 ? -30.047 -21.875 -23.016 1 31.38 50 ARG B C 1
ATOM 7520 O O . ARG B 1 50 ? -28.906 -21.688 -23.453 1 31.38 50 ARG B O 1
ATOM 7527 N N . ARG B 1 51 ? -30.359 -22.797 -22.281 1 32.84 51 ARG B N 1
ATOM 7528 C CA . ARG B 1 51 ? -29.703 -24.109 -22.328 1 32.84 51 ARG B CA 1
ATOM 7529 C C . ARG B 1 51 ? -29.5 -24.562 -23.781 1 32.84 51 ARG B C 1
ATOM 7531 O O . ARG B 1 51 ? -30.469 -24.688 -24.531 1 32.84 51 ARG B O 1
ATOM 7538 N N . LYS B 1 52 ? -28.672 -24 -24.453 1 29.92 52 LYS B N 1
ATOM 7539 C CA . LYS B 1 52 ? -28.594 -24.688 -25.734 1 29.92 52 LYS B CA 1
ATOM 7540 C C . LYS B 1 52 ? -28.844 -26.188 -25.578 1 29.92 52 LYS B C 1
ATOM 7542 O O . LYS B 1 52 ? -28.75 -26.719 -24.484 1 29.92 52 LYS B O 1
ATOM 7547 N N . PRO B 1 53 ? -28.656 -26.75 -26.922 1 25.89 53 PRO B N 1
ATOM 7548 C CA . PRO B 1 53 ? -29.219 -28.016 -27.391 1 25.89 53 PRO B CA 1
ATOM 7549 C C . PRO B 1 53 ? -28.875 -29.188 -26.484 1 25.89 53 PRO B C 1
ATOM 7551 O O . PRO B 1 53 ? -27.875 -29.141 -25.75 1 25.89 53 PRO B O 1
ATOM 7554 N N . ARG B 1 54 ? -29.922 -29.906 -26.234 1 25.03 54 ARG B N 1
ATOM 7555 C CA . ARG B 1 54 ? -30.031 -31.312 -25.844 1 25.03 54 ARG B CA 1
ATOM 7556 C C . ARG B 1 54 ? -28.828 -32.125 -26.344 1 25.03 54 ARG B C 1
ATOM 7558 O O . ARG B 1 54 ? -28.094 -31.672 -27.234 1 25.03 54 ARG B O 1
ATOM 7565 N N . ASP B 1 55 ? -29.031 -33.344 -25.812 1 24.61 55 ASP B N 1
ATOM 7566 C CA . ASP B 1 55 ? -28.484 -34.688 -25.766 1 24.61 55 ASP B CA 1
ATOM 7567 C C . ASP B 1 55 ? -28.297 -35.281 -27.172 1 24.61 55 ASP B C 1
ATOM 7569 O O . ASP B 1 55 ? -29.219 -35.875 -27.734 1 24.61 55 ASP B O 1
ATOM 7573 N N . ALA B 1 56 ? -28.031 -34.469 -28.109 1 22.61 56 ALA B N 1
ATOM 7574 C CA . ALA B 1 56 ? -28.016 -35.406 -29.234 1 22.61 56 ALA B CA 1
ATOM 7575 C C . ALA B 1 56 ? -27.172 -36.625 -28.938 1 22.61 56 ALA B C 1
ATOM 7577 O O . ALA B 1 56 ? -25.938 -36.562 -29.016 1 22.61 56 ALA B O 1
ATOM 7578 N N . TRP B 1 57 ? -27.656 -37.188 -27.844 1 22.31 57 TRP B N 1
ATOM 7579 C CA . TRP B 1 57 ? -27.172 -38.531 -27.594 1 22.31 57 TRP B CA 1
ATOM 7580 C C . TRP B 1 57 ? -27.422 -39.438 -28.797 1 22.31 57 TRP B C 1
ATOM 7582 O O . TRP B 1 57 ? -28.578 -39.781 -29.109 1 22.31 57 TRP B O 1
ATOM 7592 N N . HIS B 1 58 ? -27.094 -38.969 -29.953 1 21.69 58 HIS B N 1
ATOM 7593 C CA . HIS B 1 58 ? -27.391 -40 -30.938 1 21.69 58 HIS B CA 1
ATOM 7594 C C . HIS B 1 58 ? -26.922 -41.375 -30.484 1 21.69 58 HIS B C 1
ATOM 7596 O O . HIS B 1 58 ? -25.922 -41.5 -29.766 1 21.69 58 HIS B O 1
ATOM 7602 N N . ASN B 1 59 ? -27.938 -42.219 -30.453 1 20.98 59 ASN B N 1
ATOM 7603 C CA . ASN B 1 59 ? -27.953 -43.656 -30.281 1 20.98 59 ASN B CA 1
ATOM 7604 C C . ASN B 1 59 ? -26.891 -44.344 -31.141 1 20.98 59 ASN B C 1
ATOM 7606 O O . ASN B 1 59 ? -26.906 -44.219 -32.375 1 20.98 59 ASN B O 1
ATOM 7610 N N . ALA B 1 60 ? -25.734 -44.156 -30.766 1 19.84 60 ALA B N 1
ATOM 7611 C CA . ALA B 1 60 ? -24.797 -45.062 -31.438 1 19.84 60 ALA B CA 1
ATOM 7612 C C . ALA B 1 60 ? -25.391 -46.469 -31.531 1 19.84 60 ALA B C 1
ATOM 7614 O O . ALA B 1 60 ? -26.031 -46.938 -30.609 1 19.84 60 ALA B O 1
ATOM 7615 N N . ILE B 1 61 ? -25.797 -46.812 -32.688 1 21.78 61 ILE B N 1
ATOM 7616 C CA . ILE B 1 61 ? -26.188 -48.125 -33.156 1 21.78 61 ILE B CA 1
ATOM 7617 C C . ILE B 1 61 ? -25.125 -49.156 -32.719 1 21.78 61 ILE B C 1
ATOM 7619 O O . ILE B 1 61 ? -23.922 -48.938 -32.906 1 21.78 61 ILE B O 1
ATOM 7623 N N . GLY B 1 62 ? -25.5 -49.938 -31.719 1 22.09 62 GLY B N 1
ATOM 7624 C CA . GLY B 1 62 ? -24.953 -51.094 -31.031 1 22.09 62 GLY B CA 1
ATOM 7625 C C . GLY B 1 62 ? -24.312 -52.094 -31.969 1 22.09 62 GLY B C 1
ATOM 7626 O O . GLY B 1 62 ? -25 -52.75 -32.75 1 22.09 62 GLY B O 1
ATOM 7627 N N . ALA B 1 63 ? -23.141 -51.625 -32.562 1 21.2 63 ALA B N 1
ATOM 7628 C CA . ALA B 1 63 ? -22.656 -52.781 -33.312 1 21.2 63 ALA B CA 1
ATOM 7629 C C . ALA B 1 63 ? -22.406 -54 -32.406 1 21.2 63 ALA B C 1
ATOM 7631 O O . ALA B 1 63 ? -22.094 -53.812 -31.234 1 21.2 63 ALA B O 1
ATOM 7632 N N . VAL B 1 64 ? -23.094 -55.031 -32.656 1 22.5 64 VAL B N 1
ATOM 7633 C CA . VAL B 1 64 ? -23.203 -56.375 -32.062 1 22.5 64 VAL B CA 1
ATOM 7634 C C . VAL B 1 64 ? -21.906 -57.125 -32.25 1 22.5 64 VAL B C 1
ATOM 7636 O O . VAL B 1 64 ? -21.484 -57.375 -33.375 1 22.5 64 VAL B O 1
ATOM 7639 N N . ILE B 1 65 ? -20.875 -56.75 -31.547 1 23.47 65 ILE B N 1
ATOM 7640 C CA . ILE B 1 65 ? -19.703 -57.594 -31.719 1 23.47 65 ILE B CA 1
ATOM 7641 C C . ILE B 1 65 ? -20 -59 -31.203 1 23.47 65 ILE B C 1
ATOM 7643 O O . ILE B 1 65 ? -20.422 -59.188 -30.047 1 23.47 65 ILE B O 1
ATOM 7647 N N . THR B 1 66 ? -20.031 -59.938 -32.125 1 22.3 66 THR B N 1
ATOM 7648 C CA . THR B 1 66 ? -20.25 -61.344 -31.938 1 22.3 66 THR B CA 1
ATOM 7649 C C . THR B 1 66 ? -19.109 -62 -31.156 1 22.3 66 THR B C 1
ATOM 7651 O O . THR B 1 66 ? -19.328 -62.594 -30.094 1 22.3 66 THR B O 1
ATOM 7654 N N . SER B 1 67 ? -18.141 -62.969 -31.797 1 22.78 67 SER B N 1
ATOM 7655 C CA . SER B 1 67 ? -17.656 -64.25 -31.234 1 22.78 67 SER B CA 1
ATOM 7656 C C . SER B 1 67 ? -16.25 -64.062 -30.672 1 22.78 67 SER B C 1
ATOM 7658 O O . SER B 1 67 ? -15.352 -63.562 -31.344 1 22.78 67 SER B O 1
ATOM 7660 N N . ARG B 1 68 ? -15.883 -63.906 -29.453 1 29.55 68 ARG B N 1
ATOM 7661 C CA . ARG B 1 68 ? -14.609 -63.812 -28.75 1 29.55 68 ARG B CA 1
ATOM 7662 C C . ARG B 1 68 ? -13.859 -65.125 -28.781 1 29.55 68 ARG B C 1
ATOM 7664 O O . ARG B 1 68 ? -14.234 -66.062 -28.078 1 29.55 68 ARG B O 1
ATOM 7671 N N . LYS B 1 69 ? -13.102 -65.5 -29.891 1 28.28 69 LYS B N 1
ATOM 7672 C CA . LYS B 1 69 ? -12.172 -66.562 -29.656 1 28.28 69 LYS B CA 1
ATOM 7673 C C . LYS B 1 69 ? -10.953 -66.125 -28.859 1 28.28 69 LYS B C 1
ATOM 7675 O O . LYS B 1 69 ? -10.594 -64.938 -28.906 1 28.28 69 LYS B O 1
ATOM 7680 N N . LYS B 1 70 ? -9.977 -67 -28.156 1 30.34 70 LYS B N 1
ATOM 7681 C CA . LYS B 1 70 ? -9.023 -67.125 -27.047 1 30.34 70 LYS B CA 1
ATOM 7682 C C . LYS B 1 70 ? -7.648 -66.562 -27.484 1 30.34 70 LYS B C 1
ATOM 7684 O O . LYS B 1 70 ? -6.93 -67.25 -28.219 1 30.34 70 LYS B O 1
ATOM 7689 N N . LEU B 1 71 ? -7.199 -65.5 -27.953 1 28.44 71 LEU B N 1
ATOM 7690 C CA . LEU B 1 71 ? -5.824 -65.188 -28.328 1 28.44 71 LEU B CA 1
ATOM 7691 C C . LEU B 1 71 ? -4.934 -65 -27.109 1 28.44 71 LEU B C 1
ATOM 7693 O O . LEU B 1 71 ? -5.289 -64.312 -26.172 1 28.44 71 LEU B O 1
ATOM 7697 N N . GLN B 1 72 ? -3.828 -65.812 -26.719 1 28.95 72 GLN B N 1
ATOM 7698 C CA . GLN B 1 72 ? -2.881 -65.938 -25.609 1 28.95 72 GLN B CA 1
ATOM 7699 C C . GLN B 1 72 ? -1.747 -64.938 -25.781 1 28.95 72 GLN B C 1
ATOM 7701 O O . GLN B 1 72 ? -0.831 -64.875 -24.953 1 28.95 72 GLN B O 1
ATOM 7706 N N . ILE B 1 73 ? -1.169 -64.125 -26.797 1 35.09 73 ILE B N 1
ATOM 7707 C CA . ILE B 1 73 ? 0.033 -63.344 -27.094 1 35.09 73 ILE B CA 1
ATOM 7708 C C . ILE B 1 73 ? 0.187 -62.219 -26.078 1 35.09 73 ILE B C 1
ATOM 7710 O O . ILE B 1 73 ? -0.648 -61.312 -26.016 1 35.09 73 ILE B O 1
ATOM 7714 N N . GLY B 1 74 ? 0.946 -62.125 -24.922 1 39.81 74 GLY B N 1
ATOM 7715 C CA . GLY B 1 74 ? 0.884 -61.125 -23.859 1 39.81 74 GLY B CA 1
ATOM 7716 C C . GLY B 1 74 ? 1.616 -59.844 -24.188 1 39.81 74 GLY B C 1
ATOM 7717 O O . GLY B 1 74 ? 2.842 -59.781 -24.062 1 39.81 74 GLY B O 1
ATOM 7718 N N . PRO B 1 75 ? 1.747 -58.688 -25.281 1 50.91 75 PRO B N 1
ATOM 7719 C CA . PRO B 1 75 ? 2.275 -57.531 -26 1 50.91 75 PRO B CA 1
ATOM 7720 C C . PRO B 1 75 ? 2.443 -56.312 -25.094 1 50.91 75 PRO B C 1
ATOM 7722 O O . PRO B 1 75 ? 1.452 -55.719 -24.641 1 50.91 75 PRO B O 1
ATOM 7725 N N . GLN B 1 76 ? 3.637 -56.062 -24.406 1 64.31 76 GLN B N 1
ATOM 7726 C CA . GLN B 1 76 ? 3.83 -54.969 -23.469 1 64.31 76 GLN B CA 1
ATOM 7727 C C . GLN B 1 76 ? 4.059 -53.656 -24.203 1 64.31 76 GLN B C 1
ATOM 7729 O O . GLN B 1 76 ? 4.637 -53.625 -25.297 1 64.31 76 GLN B O 1
ATOM 7734 N N . PHE B 1 77 ? 3.623 -52.469 -23.906 1 81.81 77 PHE B N 1
ATOM 7735 C CA . PHE B 1 77 ? 3.738 -51.125 -24.422 1 81.81 77 PHE B CA 1
ATOM 7736 C C . PHE B 1 77 ? 5.148 -50.594 -24.219 1 81.81 77 PHE B C 1
ATOM 7738 O O . PHE B 1 77 ? 5.734 -50.75 -23.141 1 81.81 77 PHE B O 1
ATOM 7745 N N . HIS B 1 78 ? 5.84 -50.125 -25.344 1 81.94 78 HIS B N 1
ATOM 7746 C CA . HIS B 1 78 ? 7.137 -49.469 -25.266 1 81.94 78 HIS B CA 1
ATOM 7747 C C . HIS B 1 78 ? 7.09 -48.094 -25.906 1 81.94 78 HIS B C 1
ATOM 7749 O O . HIS B 1 78 ? 6.543 -47.938 -27 1 81.94 78 HIS B O 1
ATOM 7755 N N . TYR B 1 79 ? 7.629 -47.094 -25.25 1 88.19 79 TYR B N 1
ATOM 7756 C CA . TYR B 1 79 ? 7.625 -45.75 -25.766 1 88.19 79 TYR B CA 1
ATOM 7757 C C . TYR B 1 79 ? 8.609 -45.562 -26.906 1 88.19 79 TYR B C 1
ATOM 7759 O O . TYR B 1 79 ? 9.734 -46.094 -26.844 1 88.19 79 TYR B O 1
ATOM 7767 N N . SER B 1 80 ? 8.141 -44.875 -27.906 1 85.5 80 SER B N 1
ATOM 7768 C CA . SER B 1 80 ? 9.062 -44.438 -28.938 1 85.5 80 SER B CA 1
ATOM 7769 C C . SER B 1 80 ? 9.789 -43.156 -28.516 1 85.5 80 SER B C 1
ATOM 7771 O O . SER B 1 80 ? 9.211 -42.312 -27.828 1 85.5 80 SER B O 1
ATOM 7773 N N . LYS B 1 81 ? 11.039 -43 -28.906 1 87.62 81 LYS B N 1
ATOM 7774 C CA . LYS B 1 81 ? 11.859 -41.875 -28.5 1 87.62 81 LYS B CA 1
ATOM 7775 C C . LYS B 1 81 ? 11.344 -40.562 -29.125 1 87.62 81 LYS B C 1
ATOM 7777 O O . LYS B 1 81 ? 10.953 -40.562 -30.297 1 87.62 81 LYS B O 1
ATOM 7782 N N . LEU B 1 82 ? 11.305 -39.531 -28.375 1 92.25 82 LEU B N 1
ATOM 7783 C CA . LEU B 1 82 ? 10.867 -38.188 -28.828 1 92.25 82 LEU B CA 1
ATOM 7784 C C . LEU B 1 82 ? 12.031 -37.406 -29.375 1 92.25 82 LEU B C 1
ATOM 7786 O O . LEU B 1 82 ? 13.141 -37.438 -28.828 1 92.25 82 LEU B O 1
ATOM 7790 N N . GLY B 1 83 ? 11.797 -36.719 -30.5 1 88.44 83 GLY B N 1
ATOM 7791 C CA . GLY B 1 83 ? 12.758 -35.75 -31 1 88.44 83 GLY B CA 1
ATOM 7792 C C . GLY B 1 83 ? 12.664 -34.406 -30.297 1 88.44 83 GLY B C 1
ATOM 7793 O O . GLY B 1 83 ? 11.797 -34.219 -29.453 1 88.44 83 GLY B O 1
ATOM 7794 N N . THR B 1 84 ? 13.531 -33.531 -30.688 1 90.06 84 THR B N 1
ATOM 7795 C CA . THR B 1 84 ? 13.547 -32.188 -30.109 1 90.06 84 THR B CA 1
ATOM 7796 C C . THR B 1 84 ? 12.266 -31.438 -30.453 1 90.06 84 THR B C 1
ATOM 7798 O O . THR B 1 84 ? 11.891 -31.344 -31.625 1 90.06 84 THR B O 1
ATOM 7801 N N . GLY B 1 85 ? 11.57 -31 -29.422 1 92.75 85 GLY B N 1
ATOM 7802 C CA . GLY B 1 85 ? 10.367 -30.203 -29.609 1 92.75 85 GLY B CA 1
ATOM 7803 C C . GLY B 1 85 ? 9.133 -31.031 -29.859 1 92.75 85 GLY B C 1
ATOM 7804 O O . GLY B 1 85 ? 8.039 -30.5 -30.062 1 92.75 85 GLY B O 1
ATOM 7805 N N . GLU B 1 86 ? 9.289 -32.344 -29.828 1 95 86 GLU B N 1
ATOM 7806 C CA . GLU B 1 86 ? 8.164 -33.219 -30.094 1 95 86 GLU B CA 1
ATOM 7807 C C . GLU B 1 86 ? 7.418 -33.562 -28.812 1 95 86 GLU B C 1
ATOM 7809 O O . GLU B 1 86 ? 8.008 -33.594 -27.734 1 95 86 GLU B O 1
ATOM 7814 N N . ILE B 1 87 ? 6.121 -33.75 -28.969 1 96.5 87 ILE B N 1
ATOM 7815 C CA . ILE B 1 87 ? 5.293 -34.281 -27.891 1 96.5 87 ILE B CA 1
ATOM 7816 C C . ILE B 1 87 ? 4.438 -35.438 -28.406 1 96.5 87 ILE B C 1
ATOM 7818 O O . ILE B 1 87 ? 4.359 -35.656 -29.625 1 96.5 87 ILE B O 1
ATOM 7822 N N . ARG B 1 88 ? 3.963 -36.25 -27.547 1 96.81 88 ARG B N 1
ATOM 7823 C CA . ARG B 1 88 ? 2.99 -37.281 -27.875 1 96.81 88 ARG B CA 1
ATOM 7824 C C . ARG B 1 88 ? 1.567 -36.781 -27.625 1 96.81 88 ARG B C 1
ATOM 7826 O O . ARG B 1 88 ? 1.313 -36.094 -26.641 1 96.81 88 ARG B O 1
ATOM 7833 N N . ILE B 1 89 ? 0.698 -37.062 -28.453 1 97.06 89 ILE B N 1
ATOM 7834 C CA . ILE B 1 89 ? -0.718 -36.75 -28.281 1 97.06 89 ILE B CA 1
ATOM 7835 C C . ILE B 1 89 ? -1.528 -38.031 -28.297 1 97.06 89 ILE B C 1
ATOM 7837 O O . ILE B 1 89 ? -1.246 -38.969 -29.078 1 97.06 89 ILE B O 1
ATOM 7841 N N . LEU B 1 90 ? -2.369 -38.125 -27.375 1 96.38 90 LEU B N 1
ATOM 7842 C CA . LEU B 1 90 ? -3.246 -39.281 -27.234 1 96.38 90 LEU B CA 1
ATOM 7843 C C . LEU B 1 90 ? -4.598 -39.031 -27.891 1 96.38 90 LEU B C 1
ATOM 7845 O O . LEU B 1 90 ? -5.324 -38.125 -27.484 1 96.38 90 LEU B O 1
ATOM 7849 N N . SER B 1 91 ? -4.934 -39.719 -28.875 1 94.81 91 SER B N 1
ATOM 7850 C CA . SER B 1 91 ? -6.254 -39.656 -29.484 1 94.81 91 SER B CA 1
ATOM 7851 C C . SER B 1 91 ? -7.184 -40.719 -28.922 1 94.81 91 SER B C 1
ATOM 7853 O O . SER B 1 91 ? -7.098 -41.906 -29.297 1 94.81 91 SER B O 1
ATOM 7855 N N . VAL B 1 92 ? -8.062 -40.344 -28.078 1 94.12 92 VAL B N 1
ATOM 7856 C CA . VAL B 1 92 ? -8.945 -41.281 -27.375 1 94.12 92 VAL B CA 1
ATOM 7857 C C . VAL B 1 92 ? -10.195 -41.531 -28.219 1 94.12 92 VAL B C 1
ATOM 7859 O O . VAL B 1 92 ? -10.891 -40.594 -28.594 1 94.12 92 VAL B O 1
ATOM 7862 N N . GLN B 1 93 ? -10.508 -42.75 -28.375 1 91 93 GLN B N 1
ATOM 7863 C CA . GLN B 1 93 ? -11.672 -43.125 -29.172 1 91 93 GLN B CA 1
ATOM 7864 C C . GLN B 1 93 ? -12.961 -42.969 -28.359 1 91 93 GLN B C 1
ATOM 7866 O O . GLN B 1 93 ? -12.977 -43.219 -27.156 1 91 93 GLN B O 1
ATOM 7871 N N . PRO B 1 94 ? -13.938 -42.5 -29.094 1 88.88 94 PRO B N 1
ATOM 7872 C CA . PRO B 1 94 ? -15.219 -42.406 -28.391 1 88.88 94 PRO B CA 1
ATOM 7873 C C . PRO B 1 94 ? -15.719 -43.75 -27.891 1 88.88 94 PRO B C 1
ATOM 7875 O O . PRO B 1 94 ? -15.227 -44.812 -28.328 1 88.88 94 PRO B O 1
ATOM 7878 N N . GLY B 1 95 ? -16.5 -43.812 -26.938 1 82.19 95 GLY B N 1
ATOM 7879 C CA . GLY B 1 95 ? -17.047 -45.031 -26.375 1 82.19 95 GLY B CA 1
ATOM 7880 C C . GLY B 1 95 ? -18.344 -44.812 -25.625 1 82.19 95 GLY B C 1
ATOM 7881 O O . GLY B 1 95 ? -18.609 -43.719 -25.156 1 82.19 95 GLY B O 1
ATOM 7882 N N . LYS B 1 96 ? -19.156 -45.781 -25.719 1 75.31 96 LYS B N 1
ATOM 7883 C CA . LYS B 1 96 ? -20.406 -45.719 -25 1 75.31 96 LYS B CA 1
ATOM 7884 C C . LYS B 1 96 ? -20.312 -46.438 -23.641 1 75.31 96 LYS B C 1
ATOM 7886 O O . LYS B 1 96 ? -19.562 -47.406 -23.5 1 75.31 96 LYS B O 1
ATOM 7891 N N . ASP B 1 97 ? -20.844 -45.969 -22.641 1 68.75 97 ASP B N 1
ATOM 7892 C CA . ASP B 1 97 ? -21.047 -46.594 -21.328 1 68.75 97 ASP B CA 1
ATOM 7893 C C . ASP B 1 97 ? -19.719 -47 -20.703 1 68.75 97 ASP B C 1
ATOM 7895 O O . ASP B 1 97 ? -18.797 -46.188 -20.578 1 68.75 97 ASP B O 1
ATOM 7899 N N . ASP B 1 98 ? -19.531 -48.281 -20.438 1 77.94 98 ASP B N 1
ATOM 7900 C CA . ASP B 1 98 ? -18.391 -48.812 -19.688 1 77.94 98 ASP B CA 1
ATOM 7901 C C . ASP B 1 98 ? -17.422 -49.531 -20.609 1 77.94 98 ASP B C 1
ATOM 7903 O O . ASP B 1 98 ? -16.641 -50.375 -20.156 1 77.94 98 ASP B O 1
ATOM 7907 N N . GLU B 1 99 ? -17.469 -49.125 -21.953 1 84.25 99 GLU B N 1
ATOM 7908 C CA . GLU B 1 99 ? -16.516 -49.719 -22.875 1 84.25 99 GLU B CA 1
ATOM 7909 C C . GLU B 1 99 ? -15.078 -49.344 -22.516 1 84.25 99 GLU B C 1
ATOM 7911 O O . GLU B 1 99 ? -14.82 -48.188 -22.109 1 84.25 99 GLU B O 1
ATOM 7916 N N . PRO B 1 100 ? -14.25 -50.312 -22.688 1 86.12 100 PRO B N 1
ATOM 7917 C CA . PRO B 1 100 ? -12.859 -50 -22.328 1 86.12 100 PRO B CA 1
ATOM 7918 C C . PRO B 1 100 ? -12.258 -48.875 -23.172 1 86.12 100 PRO B C 1
ATOM 7920 O O . PRO B 1 100 ? -12.633 -48.719 -24.328 1 86.12 100 PRO B O 1
ATOM 7923 N N . LEU B 1 101 ? -11.312 -48.188 -22.609 1 91.5 101 LEU B N 1
ATOM 7924 C CA . LEU B 1 101 ? -10.648 -47.094 -23.266 1 91.5 101 LEU B CA 1
ATOM 7925 C C . LEU B 1 101 ? -9.703 -47.562 -24.359 1 91.5 101 LEU B C 1
ATOM 7927 O O . LEU B 1 101 ? -8.922 -48.5 -24.125 1 91.5 101 LEU B O 1
ATOM 7931 N N . LYS B 1 102 ? -9.836 -47.094 -25.531 1 91.44 102 LYS B N 1
ATOM 7932 C CA . LYS B 1 102 ? -8.922 -47.281 -26.656 1 91.44 102 LYS B CA 1
ATOM 7933 C C . LYS B 1 102 ? -8.383 -45.969 -27.172 1 91.44 102 LYS B C 1
ATOM 7935 O O . LYS B 1 102 ? -9.109 -44.969 -27.234 1 91.44 102 LYS B O 1
ATOM 7940 N N . ALA B 1 103 ? -7.094 -46 -27.438 1 93.62 103 ALA B N 1
ATOM 7941 C CA . ALA B 1 103 ? -6.512 -44.719 -27.891 1 93.62 103 ALA B CA 1
ATOM 7942 C C . ALA B 1 103 ? -5.371 -44.969 -28.859 1 93.62 103 ALA B C 1
ATOM 7944 O O . ALA B 1 103 ? -4.832 -46.094 -28.938 1 93.62 103 ALA B O 1
ATOM 7945 N N . THR B 1 104 ? -5.168 -43.969 -29.656 1 92.12 104 THR B N 1
ATOM 7946 C CA . THR B 1 104 ? -4.02 -43.938 -30.562 1 92.12 104 THR B CA 1
ATOM 7947 C C . THR B 1 104 ? -3.018 -42.875 -30.109 1 92.12 104 THR B C 1
ATOM 7949 O O . THR B 1 104 ? -3.4 -41.75 -29.734 1 92.12 104 THR B O 1
ATOM 7952 N N . LEU B 1 105 ? -1.756 -43.281 -29.984 1 94.25 105 LEU B N 1
ATOM 7953 C CA . LEU B 1 105 ? -0.68 -42.375 -29.578 1 94.25 105 LEU B CA 1
ATOM 7954 C C . LEU B 1 105 ? 0.205 -42 -30.766 1 94.25 105 LEU B C 1
ATOM 7956 O O . LEU B 1 105 ? 0.573 -42.875 -31.562 1 94.25 105 LEU B O 1
ATOM 7960 N N . PHE B 1 106 ? 0.489 -40.719 -30.969 1 93.62 106 PHE B N 1
ATOM 7961 C CA . PHE B 1 106 ? 1.321 -40.312 -32.094 1 93.62 106 PHE B CA 1
ATOM 7962 C C . PHE B 1 106 ? 2.207 -39.125 -31.703 1 93.62 106 PHE B C 1
ATOM 7964 O O . PHE B 1 106 ? 1.873 -38.375 -30.797 1 93.62 106 PHE B O 1
ATOM 7971 N N . LYS B 1 107 ? 3.328 -38.938 -32.312 1 94.75 107 LYS B N 1
ATOM 7972 C CA . LYS B 1 107 ? 4.293 -37.844 -32.062 1 94.75 107 LYS B CA 1
ATOM 7973 C C . LYS B 1 107 ? 4.137 -36.719 -33.062 1 94.75 107 LYS B C 1
ATOM 7975 O O . LYS B 1 107 ? 3.861 -36.969 -34.25 1 94.75 107 LYS B O 1
ATOM 7980 N N . ARG B 1 108 ? 4.227 -35.531 -32.562 1 95.5 108 ARG B N 1
ATOM 7981 C CA . ARG B 1 108 ? 4.223 -34.312 -33.375 1 95.5 108 ARG B CA 1
ATOM 7982 C C . ARG B 1 108 ? 5.102 -33.25 -32.75 1 95.5 108 ARG B C 1
ATOM 7984 O O . ARG B 1 108 ? 5.324 -33.219 -31.531 1 95.5 108 ARG B O 1
ATOM 7991 N N . LYS B 1 109 ? 5.625 -32.438 -33.625 1 95.69 109 LYS B N 1
ATOM 7992 C CA . LYS B 1 109 ? 6.238 -31.203 -33.125 1 95.69 109 LYS B CA 1
ATOM 7993 C C . LYS B 1 109 ? 5.195 -30.297 -32.469 1 95.69 109 LYS B C 1
ATOM 7995 O O . LYS B 1 109 ? 4.121 -30.078 -33.031 1 95.69 109 LYS B O 1
ATOM 8000 N N . LEU B 1 110 ? 5.473 -29.844 -31.312 1 95.56 110 LEU B N 1
ATOM 8001 C CA . LEU B 1 110 ? 4.543 -29.031 -30.531 1 95.56 110 LEU B CA 1
ATOM 8002 C C . LEU B 1 110 ? 4.035 -27.859 -31.344 1 95.56 110 LEU B C 1
ATOM 8004 O O . LEU B 1 110 ? 2.842 -27.531 -31.312 1 95.56 110 LEU B O 1
ATOM 8008 N N . GLU B 1 111 ? 4.855 -27.203 -32.156 1 91.62 111 GLU B N 1
ATOM 8009 C CA . GLU B 1 111 ? 4.516 -26.016 -32.938 1 91.62 111 GLU B CA 1
ATOM 8010 C C . GLU B 1 111 ? 3.479 -26.344 -34 1 91.62 111 GLU B C 1
ATOM 8012 O O . GLU B 1 111 ? 2.68 -25.484 -34.406 1 91.62 111 GLU B O 1
ATOM 8017 N N . ASP B 1 112 ? 3.465 -27.578 -34.344 1 92.88 112 ASP B N 1
ATOM 8018 C CA . ASP B 1 112 ? 2.615 -27.984 -35.438 1 92.88 112 ASP B CA 1
ATOM 8019 C C . ASP B 1 112 ? 1.206 -28.312 -34.969 1 92.88 112 ASP B C 1
ATOM 8021 O O . ASP B 1 112 ? 0.281 -28.422 -35.781 1 92.88 112 ASP B O 1
ATOM 8025 N N . VAL B 1 113 ? 1.081 -28.453 -33.75 1 94.19 113 VAL B N 1
ATOM 8026 C CA . VAL B 1 113 ? -0.212 -28.938 -33.281 1 94.19 113 VAL B CA 1
ATOM 8027 C C . VAL B 1 113 ? -0.875 -27.875 -32.406 1 94.19 113 VAL B C 1
ATOM 8029 O O . VAL B 1 113 ? -1.765 -28.188 -31.594 1 94.19 113 VAL B O 1
ATOM 8032 N N . ARG B 1 114 ? -0.486 -26.641 -32.562 1 91.56 114 ARG B N 1
ATOM 8033 C CA . ARG B 1 114 ? -1.081 -25.547 -31.797 1 91.56 114 ARG B CA 1
ATOM 8034 C C . ARG B 1 114 ? -2.596 -25.531 -31.969 1 91.56 114 ARG B C 1
ATOM 8036 O O . ARG B 1 114 ? -3.104 -25.609 -33.094 1 91.56 114 ARG B O 1
ATOM 8043 N N . ASN B 1 115 ? -3.336 -25.5 -30.875 1 91.88 115 ASN B N 1
ATOM 8044 C CA . ASN B 1 115 ? -4.789 -25.391 -30.828 1 91.88 115 ASN B CA 1
ATOM 8045 C C . ASN B 1 115 ? -5.469 -26.656 -31.312 1 91.88 115 ASN B C 1
ATOM 8047 O O . ASN B 1 115 ? -6.691 -26.688 -31.484 1 91.88 115 ASN B O 1
ATOM 8051 N N . GLY B 1 116 ? -4.684 -27.719 -31.531 1 93.75 116 GLY B N 1
ATOM 8052 C CA . GLY B 1 116 ? -5.246 -28.922 -32.125 1 93.75 116 GLY B CA 1
ATOM 8053 C C . GLY B 1 116 ? -5.484 -30.031 -31.094 1 93.75 116 GLY B C 1
ATOM 8054 O O . GLY B 1 116 ? -5.895 -31.125 -31.453 1 93.75 116 GLY B O 1
ATOM 8055 N N . TYR B 1 117 ? -5.258 -29.766 -29.906 1 96.06 117 TYR B N 1
ATOM 8056 C CA . TYR B 1 117 ? -5.445 -30.766 -28.859 1 96.06 117 TYR B CA 1
ATOM 8057 C C . TYR B 1 117 ? -5.906 -30.109 -27.562 1 96.06 117 TYR B C 1
ATOM 8059 O O . TYR B 1 117 ? -5.926 -28.875 -27.453 1 96.06 117 TYR B O 1
ATOM 8067 N N . GLU B 1 118 ? -6.379 -30.906 -26.641 1 96.25 118 GLU B N 1
ATOM 8068 C CA . GLU B 1 118 ? -6.684 -30.5 -25.281 1 96.25 118 GLU B CA 1
ATOM 8069 C C . GLU B 1 118 ? -5.648 -31.031 -24.297 1 96.25 118 GLU B C 1
ATOM 8071 O O . GLU B 1 118 ? -4.891 -31.938 -24.625 1 96.25 118 GLU B O 1
ATOM 8076 N N . ALA B 1 119 ? -5.477 -30.422 -23.266 1 97.25 119 ALA B N 1
ATOM 8077 C CA . ALA B 1 119 ? -4.582 -30.891 -22.203 1 97.25 119 ALA B CA 1
ATOM 8078 C C . ALA B 1 119 ? -5.359 -31.219 -20.938 1 97.25 119 ALA B C 1
ATOM 8080 O O . ALA B 1 119 ? -6.297 -30.5 -20.578 1 97.25 119 ALA B O 1
ATOM 8081 N N . LEU B 1 120 ? -5.008 -32.25 -20.297 1 97.25 120 LEU B N 1
ATOM 8082 C CA . LEU B 1 120 ? -5.664 -32.688 -19.062 1 97.25 120 LEU B CA 1
ATOM 8083 C C . LEU B 1 120 ? -4.848 -32.25 -17.844 1 97.25 120 LEU B C 1
ATOM 8085 O O . LEU B 1 120 ? -3.631 -32.469 -17.797 1 97.25 120 LEU B O 1
ATOM 8089 N N . SER B 1 121 ? -5.449 -31.578 -16.938 1 96.56 121 SER B N 1
ATOM 8090 C CA . SER B 1 121 ? -4.883 -31.281 -15.625 1 96.56 121 SER B CA 1
ATOM 8091 C C . SER B 1 121 ? -5.645 -32 -14.523 1 96.56 121 SER B C 1
ATOM 8093 O O . SER B 1 121 ? -6.859 -31.828 -14.383 1 96.56 121 SER B O 1
ATOM 8095 N N . TYR B 1 122 ? -5.012 -32.875 -13.805 1 94.94 122 TYR B N 1
ATOM 8096 C CA . TYR B 1 122 ? -5.645 -33.688 -12.781 1 94.94 122 TYR B CA 1
ATOM 8097 C C . TYR B 1 122 ? -4.641 -34.125 -11.727 1 94.94 122 TYR B C 1
ATOM 8099 O O . TYR B 1 122 ? -3.447 -33.844 -11.836 1 94.94 122 TYR B O 1
ATOM 8107 N N . THR B 1 123 ? -5.121 -34.75 -10.641 1 91.75 123 THR B N 1
ATOM 8108 C CA . THR B 1 123 ? -4.25 -35.344 -9.633 1 91.75 123 THR B CA 1
ATOM 8109 C C . THR B 1 123 ? -4.035 -36.812 -9.906 1 91.75 123 THR B C 1
ATOM 8111 O O . THR B 1 123 ? -4.98 -37.531 -10.227 1 91.75 123 THR B O 1
ATOM 8114 N N . TRP B 1 124 ? -2.84 -37.219 -9.852 1 85.06 124 TRP B N 1
ATOM 8115 C CA . TRP B 1 124 ? -2.523 -38.625 -10.125 1 85.06 124 TRP B CA 1
ATOM 8116 C C . TRP B 1 124 ? -3.113 -39.531 -9.055 1 85.06 124 TRP B C 1
ATOM 8118 O O . TRP B 1 124 ? -3.371 -40.719 -9.305 1 85.06 124 TRP B O 1
ATOM 8128 N N . GLY B 1 125 ? -3.369 -38.906 -7.863 1 78.38 125 GLY B N 1
ATOM 8129 C CA . GLY B 1 125 ? -3.877 -39.719 -6.754 1 78.38 125 GLY B CA 1
ATOM 8130 C C . GLY B 1 125 ? -2.783 -40.219 -5.832 1 78.38 125 GLY B C 1
ATOM 8131 O O . GLY B 1 125 ? -1.694 -39.656 -5.777 1 78.38 125 GLY B O 1
ATOM 8132 N N . ASN B 1 126 ? -3.025 -41.156 -5.074 1 77.81 126 ASN B N 1
ATOM 8133 C CA . ASN B 1 126 ? -2.094 -41.75 -4.113 1 77.81 126 ASN B CA 1
ATOM 8134 C C . ASN B 1 126 ? -0.913 -42.406 -4.812 1 77.81 126 ASN B C 1
ATOM 8136 O O . ASN B 1 126 ? -1.097 -43.312 -5.613 1 77.81 126 ASN B O 1
ATOM 8140 N N . PRO B 1 127 ? 0.246 -41.938 -4.598 1 74.38 127 PRO B N 1
ATOM 8141 C CA . PRO B 1 127 ? 1.429 -42.5 -5.25 1 74.38 127 PRO B CA 1
ATOM 8142 C C . PRO B 1 127 ? 1.593 -44 -4.984 1 74.38 127 PRO B C 1
ATOM 8144 O O . PRO B 1 127 ? 2.25 -44.719 -5.758 1 74.38 127 PRO B O 1
ATOM 8147 N N . LYS B 1 128 ? 0.946 -44.5 -3.926 1 76.88 128 LYS B N 1
ATOM 8148 C CA . LYS B 1 128 ? 1.064 -45.906 -3.557 1 76.88 128 LYS B CA 1
ATOM 8149 C C . LYS B 1 128 ? 0.026 -46.75 -4.285 1 76.88 128 LYS B C 1
ATOM 8151 O O . LYS B 1 128 ? 0.098 -47.969 -4.266 1 76.88 128 LYS B O 1
ATOM 8156 N N . GLU B 1 129 ? -0.778 -46.031 -5.023 1 84.25 129 GLU B N 1
ATOM 8157 C CA . GLU B 1 129 ? -1.799 -46.75 -5.77 1 84.25 129 GLU B CA 1
ATOM 8158 C C . GLU B 1 129 ? -1.214 -47.375 -7.027 1 84.25 129 GLU B C 1
ATOM 8160 O O . GLU B 1 129 ? -0.532 -46.719 -7.809 1 84.25 129 GLU B O 1
ATOM 8165 N N . LYS B 1 130 ? -1.385 -48.656 -7.152 1 85.69 130 LYS B N 1
ATOM 8166 C CA . LYS B 1 130 ? -0.927 -49.375 -8.352 1 85.69 130 LYS B CA 1
ATOM 8167 C C . LYS B 1 130 ? -1.866 -49.094 -9.523 1 85.69 130 LYS B C 1
ATOM 8169 O O . LYS B 1 130 ? -3.088 -49.094 -9.359 1 85.69 130 LYS B O 1
ATOM 8174 N N . PRO B 1 131 ? -1.307 -48.719 -10.602 1 90.31 131 PRO B N 1
ATOM 8175 C CA . PRO B 1 131 ? -2.143 -48.594 -11.797 1 90.31 131 PRO B CA 1
ATOM 8176 C C . PRO B 1 131 ? -2.758 -49.906 -12.25 1 90.31 131 PRO B C 1
ATOM 8178 O O . PRO B 1 131 ? -2.037 -50.812 -12.68 1 90.31 131 PRO B O 1
ATOM 8181 N N . LEU B 1 132 ? -4.121 -50.062 -12.148 1 88.88 132 LEU B N 1
ATOM 8182 C CA . LEU B 1 132 ? -4.789 -51.344 -12.438 1 88.88 132 LEU B CA 1
ATOM 8183 C C . LEU B 1 132 ? -5.711 -51.188 -13.648 1 88.88 132 LEU B C 1
ATOM 8185 O O . LEU B 1 132 ? -6.102 -52.188 -14.258 1 88.88 132 LEU B O 1
ATOM 8189 N N . ASP B 1 133 ? -6.043 -50 -13.961 1 91.31 133 ASP B N 1
ATOM 8190 C CA . ASP B 1 133 ? -6.957 -49.812 -15.078 1 91.31 133 ASP B CA 1
ATOM 8191 C C . ASP B 1 133 ? -6.215 -49.844 -16.422 1 91.31 133 ASP B C 1
ATOM 8193 O O . ASP B 1 133 ? -5.113 -49.312 -16.531 1 91.31 133 ASP B O 1
ATOM 8197 N N . LYS B 1 134 ? -6.871 -50.469 -17.344 1 89.69 134 LYS B N 1
ATOM 8198 C CA . LYS B 1 134 ? -6.191 -50.719 -18.625 1 89.69 134 LYS B CA 1
ATOM 8199 C C . LYS B 1 134 ? -6.727 -49.812 -19.719 1 89.69 134 LYS B C 1
ATOM 8201 O O . LYS B 1 134 ? -7.934 -49.594 -19.812 1 89.69 134 LYS B O 1
ATOM 8206 N N . ILE B 1 135 ? -5.863 -49.219 -20.484 1 91.88 135 ILE B N 1
ATOM 8207 C CA . ILE B 1 135 ? -6.168 -48.531 -21.734 1 91.88 135 ILE B CA 1
ATOM 8208 C C . ILE B 1 135 ? -5.395 -49.156 -22.875 1 91.88 135 ILE B C 1
ATOM 8210 O O . ILE B 1 135 ? -4.195 -49.438 -22.75 1 91.88 135 ILE B O 1
ATOM 8214 N N . MET B 1 136 ? -6.102 -49.5 -23.969 1 90.25 136 MET B N 1
ATOM 8215 C CA . MET B 1 136 ? -5.445 -50.062 -25.125 1 90.25 136 MET B CA 1
ATOM 8216 C C . MET B 1 136 ? -4.887 -48.969 -26.031 1 90.25 136 MET B C 1
ATOM 8218 O O . MET B 1 136 ? -5.645 -48.188 -26.594 1 90.25 136 MET B O 1
ATOM 8222 N N . ILE B 1 137 ? -3.561 -48.938 -26.188 1 92 137 ILE B N 1
ATOM 8223 C CA . ILE B 1 137 ? -2.939 -47.844 -26.922 1 92 137 ILE B CA 1
ATOM 8224 C C . ILE B 1 137 ? -2.262 -48.406 -28.172 1 92 137 ILE B C 1
ATOM 8226 O O . ILE B 1 137 ? -1.45 -49.344 -28.094 1 92 137 ILE B O 1
ATOM 8230 N N . ARG B 1 138 ? -2.654 -47.875 -29.281 1 86.19 138 ARG B N 1
ATOM 8231 C CA . ARG B 1 138 ? -1.961 -48.125 -30.547 1 86.19 138 ARG B CA 1
ATOM 8232 C C . ARG B 1 138 ? -0.947 -47 -30.812 1 86.19 138 ARG B C 1
ATOM 8234 O O . ARG B 1 138 ? -1.323 -45.875 -31.094 1 86.19 138 ARG B O 1
ATOM 8241 N N . ASP B 1 139 ? 0.306 -47.312 -30.734 1 87.81 139 ASP B N 1
ATOM 8242 C CA . ASP B 1 139 ? 1.361 -46.312 -31 1 87.81 139 ASP B CA 1
ATOM 8243 C C . ASP B 1 139 ? 1.709 -46.281 -32.5 1 87.81 139 ASP B C 1
ATOM 8245 O O . ASP B 1 139 ? 2.234 -47.281 -33.031 1 87.81 139 ASP B O 1
ATOM 8249 N N . LEU B 1 140 ? 1.519 -45.188 -33.094 1 85.81 140 LEU B N 1
ATOM 8250 C CA . LEU B 1 140 ? 1.74 -45.062 -34.531 1 85.81 140 LEU B CA 1
ATOM 8251 C C . LEU B 1 140 ? 3.229 -45 -34.844 1 85.81 140 LEU B C 1
ATOM 8253 O O . LEU B 1 140 ? 3.635 -45.156 -36 1 85.81 140 LEU B O 1
ATOM 8257 N N . ASP B 1 141 ? 4.008 -44.719 -33.844 1 84.06 141 ASP B N 1
ATOM 8258 C CA . ASP B 1 141 ? 5.438 -44.531 -34.062 1 84.06 141 ASP B CA 1
ATOM 8259 C C . ASP B 1 141 ? 6.227 -45.75 -33.531 1 84.06 141 ASP B C 1
ATOM 8261 O O . ASP B 1 141 ? 7.453 -45.688 -33.406 1 84.06 141 ASP B O 1
ATOM 8265 N N . ALA B 1 142 ? 5.523 -46.75 -33.125 1 77.62 142 ALA B N 1
ATOM 8266 C CA . ALA B 1 142 ? 6.18 -47.938 -32.594 1 77.62 142 ALA B CA 1
ATOM 8267 C C . ALA B 1 142 ? 7.102 -48.594 -33.625 1 77.62 142 ALA B C 1
ATOM 8269 O O . ALA B 1 142 ? 6.77 -48.625 -34.812 1 77.62 142 ALA B O 1
ATOM 8270 N N . GLU B 1 143 ? 8.344 -48.906 -33.156 1 65.75 143 GLU B N 1
ATOM 8271 C CA . GLU B 1 143 ? 9.297 -49.594 -34.031 1 65.75 143 GLU B CA 1
ATOM 8272 C C . GLU B 1 143 ? 9.109 -51.094 -33.969 1 65.75 143 GLU B C 1
ATOM 8274 O O . GLU B 1 143 ? 8.836 -51.656 -32.906 1 65.75 143 GLU B O 1
ATOM 8279 N N . LEU B 1 144 ? 8.805 -51.781 -35.125 1 54.06 144 LEU B N 1
ATOM 8280 C CA . LEU B 1 144 ? 8.625 -53.25 -35.188 1 54.06 144 LEU B CA 1
ATOM 8281 C C . LEU B 1 144 ? 9.969 -53.969 -35.125 1 54.06 144 LEU B C 1
ATOM 8283 O O . LEU B 1 144 ? 10.969 -53.469 -35.625 1 54.06 144 LEU B O 1
ATOM 8287 N N . PRO B 1 145 ? 10.039 -54.969 -34.219 1 48.34 145 PRO B N 1
ATOM 8288 C CA . PRO B 1 145 ? 11.289 -55.75 -34.219 1 48.34 145 PRO B CA 1
ATOM 8289 C C . PRO B 1 145 ? 11.617 -56.344 -35.562 1 48.34 145 PRO B C 1
ATOM 8291 O O . PRO B 1 145 ? 10.711 -56.625 -36.344 1 48.34 145 PRO B O 1
ATOM 8294 N N . GLN B 1 146 ? 12.789 -56.281 -36.094 1 41.5 146 GLN B N 1
ATOM 8295 C CA . GLN B 1 146 ? 13.297 -56.75 -37.375 1 41.5 146 GLN B CA 1
ATOM 8296 C C . GLN B 1 146 ? 12.914 -58.219 -37.594 1 41.5 146 GLN B C 1
ATOM 8298 O O . GLN B 1 146 ? 12.672 -58.594 -38.75 1 41.5 146 GLN B O 1
ATOM 8303 N N . ALA B 1 147 ? 13.305 -59.219 -36.656 1 43.75 147 ALA B N 1
ATOM 8304 C CA . ALA B 1 147 ? 13.242 -60.625 -37.094 1 43.75 147 ALA B CA 1
ATOM 8305 C C . ALA B 1 147 ? 11.797 -61.062 -37.25 1 43.75 147 ALA B C 1
ATOM 8307 O O . ALA B 1 147 ? 11.062 -61.219 -36.281 1 43.75 147 ALA B O 1
ATOM 8308 N N . VAL B 1 148 ? 11.258 -60.688 -38.312 1 42.62 148 VAL B N 1
ATOM 8309 C CA . VAL B 1 148 ? 9.836 -60.906 -38.531 1 42.62 148 VAL B CA 1
ATOM 8310 C C . VAL B 1 148 ? 9.602 -62.406 -38.844 1 42.62 148 VAL B C 1
ATOM 8312 O O . VAL B 1 148 ? 10 -62.875 -39.906 1 42.62 148 VAL B O 1
ATOM 8315 N N . SER B 1 149 ? 9.797 -63.281 -37.969 1 43.72 149 SER B N 1
ATOM 8316 C CA . SER B 1 149 ? 9.102 -64.5 -38.406 1 43.72 149 SER B CA 1
ATOM 8317 C C . SER B 1 149 ? 7.645 -64.188 -38.719 1 43.72 149 SER B C 1
ATOM 8319 O O . SER B 1 149 ? 7.098 -63.188 -38.312 1 43.72 149 SER B O 1
ATOM 8321 N N . MET B 1 150 ? 6.961 -64.938 -39.625 1 45.88 150 MET B N 1
ATOM 8322 C CA . MET B 1 150 ? 5.574 -64.812 -40.062 1 45.88 150 MET B CA 1
ATOM 8323 C C . MET B 1 150 ? 4.66 -64.5 -38.875 1 45.88 150 MET B C 1
ATOM 8325 O O . MET B 1 150 ? 3.686 -63.781 -39 1 45.88 150 MET B O 1
ATOM 8329 N N . LYS B 1 151 ? 4.934 -65.125 -37.812 1 45.78 151 LYS B N 1
ATOM 8330 C CA . LYS B 1 151 ? 4.172 -65 -36.594 1 45.78 151 LYS B CA 1
ATOM 8331 C C . LYS B 1 151 ? 4.32 -63.562 -36.031 1 45.78 151 LYS B C 1
ATOM 8333 O O . LYS B 1 151 ? 3.336 -62.938 -35.594 1 45.78 151 LYS B O 1
ATOM 8338 N N . THR B 1 152 ? 5.484 -63.094 -36.188 1 47.84 152 THR B N 1
ATOM 8339 C CA . THR B 1 152 ? 5.77 -61.75 -35.656 1 47.84 152 THR B CA 1
ATOM 8340 C C . THR B 1 152 ? 5.117 -60.688 -36.562 1 47.84 152 THR B C 1
ATOM 8342 O O . THR B 1 152 ? 4.664 -59.656 -36.062 1 47.84 152 THR B O 1
ATOM 8345 N N . VAL B 1 153 ? 5.074 -60.938 -37.844 1 45.53 153 VAL B N 1
ATOM 8346 C CA . VAL B 1 153 ? 4.41 -60.031 -38.812 1 45.53 153 VAL B CA 1
ATOM 8347 C C . VAL B 1 153 ? 2.926 -59.938 -38.469 1 45.53 153 VAL B C 1
ATOM 8349 O O . VAL B 1 153 ? 2.357 -58.844 -38.469 1 45.53 153 VAL B O 1
ATOM 8352 N N . VAL B 1 154 ? 2.281 -61.062 -38.281 1 44.91 154 VAL B N 1
ATOM 8353 C CA . VAL B 1 154 ? 0.856 -61.094 -37.969 1 44.91 154 VAL B CA 1
ATOM 8354 C C . VAL B 1 154 ? 0.617 -60.469 -36.594 1 44.91 154 VAL B C 1
ATOM 8356 O O . VAL B 1 154 ? -0.328 -59.688 -36.438 1 44.91 154 VAL B O 1
ATOM 8359 N N . GLN B 1 155 ? 1.429 -60.812 -35.688 1 44.84 155 GLN B N 1
ATOM 8360 C CA . GLN B 1 155 ? 1.32 -60.219 -34.344 1 44.84 155 GLN B CA 1
ATOM 8361 C C . GLN B 1 155 ? 1.507 -58.688 -34.406 1 44.84 155 GLN B C 1
ATOM 8363 O O . GLN B 1 155 ? 0.806 -57.969 -33.719 1 44.84 155 GLN B O 1
ATOM 8368 N N . THR B 1 156 ? 2.459 -58.312 -35.188 1 48.25 156 THR B N 1
ATOM 8369 C CA . THR B 1 156 ? 2.697 -56.875 -35.375 1 48.25 156 THR B CA 1
ATOM 8370 C C . THR B 1 156 ? 1.5 -56.219 -36.062 1 48.25 156 THR B C 1
ATOM 8372 O O . THR B 1 156 ? 1.142 -55.094 -35.75 1 48.25 156 THR B O 1
ATOM 8375 N N . ALA B 1 157 ? 1 -56.969 -37.031 1 46.28 157 ALA B N 1
ATOM 8376 C CA . ALA B 1 157 ? -0.178 -56.438 -37.719 1 46.28 157 ALA B CA 1
ATOM 8377 C C . ALA B 1 157 ? -1.354 -56.281 -36.75 1 46.28 157 ALA B C 1
ATOM 8379 O O . ALA B 1 157 ? -2.119 -55.344 -36.844 1 46.28 157 ALA B O 1
ATOM 8380 N N . VAL B 1 158 ? -1.589 -57.281 -35.938 1 44.22 158 VAL B N 1
ATOM 8381 C CA . VAL B 1 158 ? -2.67 -57.25 -34.969 1 44.22 158 VAL B CA 1
ATOM 8382 C C . VAL B 1 158 ? -2.416 -56.156 -33.906 1 44.22 158 VAL B C 1
ATOM 8384 O O . VAL B 1 158 ? -3.34 -55.438 -33.531 1 44.22 158 VAL B O 1
ATOM 8387 N N . PHE B 1 159 ? -1.189 -56.125 -33.469 1 47 159 PHE B N 1
ATOM 8388 C CA . PHE B 1 159 ? -0.826 -55.062 -32.531 1 47 159 PHE B CA 1
ATOM 8389 C C . PHE B 1 159 ? -1.026 -53.688 -33.188 1 47 159 PHE B C 1
ATOM 8391 O O . PHE B 1 159 ? -1.435 -52.75 -32.5 1 47 159 PHE B O 1
ATOM 8398 N N . LYS B 1 160 ? -0.572 -53.594 -34.375 1 51.59 160 LYS B N 1
ATOM 8399 C CA . LYS B 1 160 ? -0.82 -52.375 -35.156 1 51.59 160 LYS B CA 1
ATOM 8400 C C . LYS B 1 160 ? -2.314 -52.094 -35.219 1 51.59 160 LYS B C 1
ATOM 8402 O O . LYS B 1 160 ? -2.717 -50.938 -35.312 1 51.59 160 LYS B O 1
ATOM 8407 N N . GLY B 1 161 ? -3.111 -53.125 -35.156 1 54.06 161 GLY B N 1
ATOM 8408 C CA . GLY B 1 161 ? -4.543 -52.938 -35.312 1 54.06 161 GLY B CA 1
ATOM 8409 C C . GLY B 1 161 ? -5.258 -52.719 -34 1 54.06 161 GLY B C 1
ATOM 8410 O O . GLY B 1 161 ? -6.125 -51.844 -33.875 1 54.06 161 GLY B O 1
ATOM 8411 N N . TRP B 1 162 ? -4.941 -53.469 -32.812 1 58.84 162 TRP B N 1
ATOM 8412 C CA . TRP B 1 162 ? -5.77 -53.438 -31.625 1 58.84 162 TRP B CA 1
ATOM 8413 C C . TRP B 1 162 ? -5.098 -52.625 -30.516 1 58.84 162 TRP B C 1
ATOM 8415 O O . TRP B 1 162 ? -5.742 -52.25 -29.547 1 58.84 162 TRP B O 1
ATOM 8425 N N . GLY B 1 163 ? -3.881 -52.188 -30.531 1 75.69 163 GLY B N 1
ATOM 8426 C CA . GLY B 1 163 ? -3.168 -51.406 -29.531 1 75.69 163 GLY B CA 1
ATOM 8427 C C . GLY B 1 163 ? -2.615 -52.281 -28.406 1 75.69 163 GLY B C 1
ATOM 8428 O O . GLY B 1 163 ? -2.92 -53.469 -28.312 1 75.69 163 GLY B O 1
ATOM 8429 N N . ALA B 1 164 ? -1.659 -51.938 -27.562 1 83.75 164 ALA B N 1
ATOM 8430 C CA . ALA B 1 164 ? -1.059 -52.562 -26.391 1 83.75 164 ALA B CA 1
ATOM 8431 C C . ALA B 1 164 ? -1.663 -52.031 -25.109 1 83.75 164 ALA B C 1
ATOM 8433 O O . ALA B 1 164 ? -2.023 -50.875 -25.016 1 83.75 164 ALA B O 1
ATOM 8434 N N . PRO B 1 165 ? -1.852 -52.938 -24.172 1 88.19 165 PRO B N 1
ATOM 8435 C CA . PRO B 1 165 ? -2.393 -52.469 -22.906 1 88.19 165 PRO B CA 1
ATOM 8436 C C . PRO B 1 165 ? -1.431 -51.562 -22.156 1 88.19 165 PRO B C 1
ATOM 8438 O O . PRO B 1 165 ? -0.232 -51.844 -22.078 1 88.19 165 PRO B O 1
ATOM 8441 N N . PHE B 1 166 ? -1.845 -50.5 -21.719 1 92.69 166 PHE B N 1
ATOM 8442 C CA . PHE B 1 166 ? -1.163 -49.531 -20.875 1 92.69 166 PHE B CA 1
ATOM 8443 C C . PHE B 1 166 ? -1.93 -49.312 -19.578 1 92.69 166 PHE B C 1
ATOM 8445 O O . PHE B 1 166 ? -3.129 -49.031 -19.594 1 92.69 166 PHE B O 1
ATOM 8452 N N . TYR B 1 167 ? -1.265 -49.406 -18.438 1 91.75 167 TYR B N 1
ATOM 8453 C CA . TYR B 1 167 ? -1.948 -49.344 -17.141 1 91.75 167 TYR B CA 1
ATOM 8454 C C . TYR B 1 167 ? -1.888 -47.938 -16.547 1 91.75 167 TYR B C 1
ATOM 8456 O O . TYR B 1 167 ? -0.819 -47.344 -16.5 1 91.75 167 TYR B O 1
ATOM 8464 N N . ILE B 1 168 ? -3.051 -47.469 -16.188 1 93.19 168 ILE B N 1
ATOM 8465 C CA . ILE B 1 168 ? -3.176 -46.156 -15.594 1 93.19 168 ILE B CA 1
ATOM 8466 C C . ILE B 1 168 ? -3.904 -46.25 -14.258 1 93.19 168 ILE B C 1
ATOM 8468 O O . ILE B 1 168 ? -4.457 -47.312 -13.914 1 93.19 168 ILE B O 1
ATOM 8472 N N . ARG B 1 169 ? -3.844 -45.219 -13.445 1 93.31 169 ARG B N 1
ATOM 8473 C CA . ARG B 1 169 ? -4.531 -45.188 -12.156 1 93.31 169 ARG B CA 1
ATOM 8474 C C . ARG B 1 169 ? -6.008 -44.844 -12.336 1 93.31 169 ARG B C 1
ATOM 8476 O O . ARG B 1 169 ? -6.414 -44.375 -13.398 1 93.31 169 ARG B O 1
ATOM 8483 N N . SER B 1 170 ? -6.781 -45.031 -11.281 1 91.19 170 SER B N 1
ATOM 8484 C CA . SER B 1 170 ? -8.234 -44.969 -11.359 1 91.19 170 SER B CA 1
ATOM 8485 C C . SER B 1 170 ? -8.711 -43.562 -11.648 1 91.19 170 SER B C 1
ATOM 8487 O O . SER B 1 170 ? -9.695 -43.375 -12.367 1 91.19 170 SER B O 1
ATOM 8489 N N . ASN B 1 171 ? -8.102 -42.625 -11.031 1 92.75 171 ASN B N 1
ATOM 8490 C CA . ASN B 1 171 ? -8.531 -41.219 -11.234 1 92.75 171 ASN B CA 1
ATOM 8491 C C . ASN B 1 171 ? -8.406 -40.812 -12.695 1 92.75 171 ASN B C 1
ATOM 8493 O O . ASN B 1 171 ? -9.273 -40.094 -13.219 1 92.75 171 ASN B O 1
ATOM 8497 N N . LEU B 1 172 ? -7.312 -41.188 -13.383 1 94.81 172 LEU B N 1
ATOM 8498 C CA . LEU B 1 172 ? -7.129 -40.875 -14.805 1 94.81 172 LEU B CA 1
ATOM 8499 C C . LEU B 1 172 ? -8.148 -41.625 -15.656 1 94.81 172 LEU B C 1
ATOM 8501 O O . LEU B 1 172 ? -8.672 -41.094 -16.625 1 94.81 172 LEU B O 1
ATOM 8505 N N . ASN B 1 173 ? -8.359 -42.875 -15.281 1 93.38 173 ASN B N 1
ATOM 8506 C CA . ASN B 1 173 ? -9.352 -43.656 -16 1 93.38 173 ASN B CA 1
ATOM 8507 C C . ASN B 1 173 ? -10.727 -43 -15.977 1 93.38 173 ASN B C 1
ATOM 8509 O O . ASN B 1 173 ? -11.383 -42.875 -17.016 1 93.38 173 ASN B O 1
ATOM 8513 N N . ARG B 1 174 ? -11.109 -42.562 -14.789 1 91.56 174 ARG B N 1
ATOM 8514 C CA . ARG B 1 174 ? -12.398 -41.906 -14.633 1 91.56 174 ARG B CA 1
ATOM 8515 C C . ARG B 1 174 ? -12.445 -40.594 -15.438 1 91.56 174 ARG B C 1
ATOM 8517 O O . ARG B 1 174 ? -13.469 -40.281 -16.047 1 91.56 174 ARG B O 1
ATOM 8524 N N . ALA B 1 175 ? -11.406 -39.812 -15.43 1 93.88 175 ALA B N 1
ATOM 8525 C CA . ALA B 1 175 ? -11.336 -38.562 -16.172 1 93.88 175 ALA B CA 1
ATOM 8526 C C . ALA B 1 175 ? -11.523 -38.781 -17.656 1 93.88 175 ALA B C 1
ATOM 8528 O O . ALA B 1 175 ? -12.344 -38.125 -18.297 1 93.88 175 ALA B O 1
ATOM 8529 N N . LEU B 1 176 ? -10.75 -39.75 -18.219 1 94.38 176 LEU B N 1
ATOM 8530 C CA . LEU B 1 176 ? -10.805 -40.031 -19.656 1 94.38 176 LEU B CA 1
ATOM 8531 C C . LEU B 1 176 ? -12.156 -40.625 -20.047 1 94.38 176 LEU B C 1
ATOM 8533 O O . LEU B 1 176 ? -12.68 -40.312 -21.125 1 94.38 176 LEU B O 1
ATOM 8537 N N . MET B 1 177 ? -12.758 -41.469 -19.172 1 92.06 177 MET B N 1
ATOM 8538 C CA . MET B 1 177 ? -14.07 -42.031 -19.422 1 92.06 177 MET B CA 1
ATOM 8539 C C . MET B 1 177 ? -15.133 -40.938 -19.516 1 92.06 177 MET B C 1
ATOM 8541 O O . MET B 1 177 ? -16.016 -41 -20.359 1 92.06 177 MET B O 1
ATOM 8545 N N . ARG B 1 178 ? -14.984 -40.031 -18.641 1 89.38 178 ARG B N 1
ATOM 8546 C CA . ARG B 1 178 ? -15.961 -38.938 -18.594 1 89.38 178 ARG B CA 1
ATOM 8547 C C . ARG B 1 178 ? -15.766 -38 -19.781 1 89.38 178 ARG B C 1
ATOM 8549 O O . ARG B 1 178 ? -16.734 -37.562 -20.391 1 89.38 178 ARG B O 1
ATOM 8556 N N . LEU B 1 179 ? -14.578 -37.625 -20.109 1 91 179 LEU B N 1
ATOM 8557 C CA . LEU B 1 179 ? -14.289 -36.656 -21.156 1 91 179 LEU B CA 1
ATOM 8558 C C . LEU B 1 179 ? -14.68 -37.188 -22.531 1 91 179 LEU B C 1
ATOM 8560 O O . LEU B 1 179 ? -15.164 -36.438 -23.375 1 91 179 LEU B O 1
ATOM 8564 N N . ARG B 1 180 ? -14.43 -38.469 -22.766 1 89.19 180 ARG B N 1
ATOM 8565 C CA . ARG B 1 180 ? -14.75 -39.062 -24.062 1 89.19 180 ARG B CA 1
ATOM 8566 C C . ARG B 1 180 ? -16.25 -39.094 -24.297 1 89.19 180 ARG B C 1
ATOM 8568 O O . ARG B 1 180 ? -16.719 -39.031 -25.438 1 89.19 180 ARG B O 1
ATOM 8575 N N . LYS B 1 181 ? -17.016 -39.125 -23.172 1 83 181 LYS B N 1
ATOM 8576 C CA . LYS B 1 181 ? -18.484 -39.219 -23.25 1 83 181 LYS B CA 1
ATOM 8577 C C . LYS B 1 181 ? -19.078 -37.875 -23.703 1 83 181 LYS B C 1
ATOM 8579 O O . LYS B 1 181 ? -20.219 -37.844 -24.156 1 83 181 LYS B O 1
ATOM 8584 N N . MET B 1 182 ? -18.359 -36.906 -23.578 1 81.75 182 MET B N 1
ATOM 8585 C CA . MET B 1 182 ? -18.875 -35.562 -23.859 1 81.75 182 MET B CA 1
ATOM 8586 C C . MET B 1 182 ? -18.828 -35.25 -25.359 1 81.75 182 MET B C 1
ATOM 8588 O O . MET B 1 182 ? -19.344 -34.25 -25.812 1 81.75 182 MET B O 1
ATOM 8592 N N . THR B 1 183 ? -18.141 -36.125 -26.047 1 79.62 183 THR B N 1
ATOM 8593 C CA . THR B 1 183 ? -18 -35.906 -27.484 1 79.62 183 THR B CA 1
ATOM 8594 C C . THR B 1 183 ? -18.281 -37.188 -28.25 1 79.62 183 THR B C 1
ATOM 8596 O O . THR B 1 183 ? -18.141 -38.281 -27.703 1 79.62 183 THR B O 1
ATOM 8599 N N . ASP B 1 184 ? -18.641 -37.062 -29.578 1 80.12 184 ASP B N 1
ATOM 8600 C CA . ASP B 1 184 ? -18.891 -38.188 -30.438 1 80.12 184 ASP B CA 1
ATOM 8601 C C . ASP B 1 184 ? -17.688 -38.5 -31.328 1 80.12 184 ASP B C 1
ATOM 8603 O O . ASP B 1 184 ? -17.703 -39.469 -32.062 1 80.12 184 ASP B O 1
ATOM 8607 N N . SER B 1 185 ? -16.766 -37.688 -31.234 1 84.62 185 SER B N 1
ATOM 8608 C CA . SER B 1 185 ? -15.547 -37.844 -32.031 1 84.62 185 SER B CA 1
ATOM 8609 C C . SER B 1 185 ? -14.344 -38.094 -31.125 1 84.62 185 SER B C 1
ATOM 8611 O O . SER B 1 185 ? -14.383 -37.781 -29.922 1 84.62 185 SER B O 1
ATOM 8613 N N . PRO B 1 186 ? -13.383 -38.781 -31.719 1 89.19 186 PRO B N 1
ATOM 8614 C CA . PRO B 1 186 ? -12.172 -38.938 -30.906 1 89.19 186 PRO B CA 1
ATOM 8615 C C . PRO B 1 186 ? -11.633 -37.625 -30.375 1 89.19 186 PRO B C 1
ATOM 8617 O O . PRO B 1 186 ? -11.727 -36.594 -31.047 1 89.19 186 PRO B O 1
ATOM 8620 N N . ILE B 1 187 ? -11.102 -37.719 -29.25 1 91.94 187 ILE B N 1
ATOM 8621 C CA . ILE B 1 187 ? -10.547 -36.531 -28.625 1 91.94 187 ILE B CA 1
ATOM 8622 C C . ILE B 1 187 ? -9.023 -36.625 -28.609 1 91.94 187 ILE B C 1
ATOM 8624 O O . ILE B 1 187 ? -8.453 -37.625 -28.203 1 91.94 187 ILE B O 1
ATOM 8628 N N . ASN B 1 188 ? -8.336 -35.625 -29.203 1 95 188 ASN B N 1
ATOM 8629 C CA . ASN B 1 188 ? -6.895 -35.469 -29.062 1 95 188 ASN B CA 1
ATOM 8630 C C . ASN B 1 188 ? -6.531 -34.781 -27.75 1 95 188 ASN B C 1
ATOM 8632 O O . ASN B 1 188 ? -6.805 -33.594 -27.578 1 95 188 ASN B O 1
ATOM 8636 N N . ILE B 1 189 ? -5.922 -35.5 -26.844 1 96.44 189 ILE B N 1
ATOM 8637 C CA . ILE B 1 189 ? -5.684 -34.969 -25.516 1 96.44 189 ILE B CA 1
ATOM 8638 C C . ILE B 1 189 ? -4.254 -35.281 -25.078 1 96.44 189 ILE B C 1
ATOM 8640 O O . ILE B 1 189 ? -3.721 -36.344 -25.391 1 96.44 189 ILE B O 1
ATOM 8644 N N . TRP B 1 190 ? -3.602 -34.312 -24.562 1 97.62 190 TRP B N 1
ATOM 8645 C CA . TRP B 1 190 ? -2.293 -34.5 -23.953 1 97.62 190 TRP B CA 1
ATOM 8646 C C . TRP B 1 190 ? -2.43 -34.812 -22.469 1 97.62 190 TRP B C 1
ATOM 8648 O O . TRP B 1 190 ? -3.051 -34.062 -21.719 1 97.62 190 TRP B O 1
ATOM 8658 N N . VAL B 1 191 ? -1.937 -35.906 -21.984 1 96.38 191 VAL B N 1
ATOM 8659 C CA . VAL B 1 191 ? -1.966 -36.375 -20.609 1 96.38 191 VAL B CA 1
ATOM 8660 C C . VAL B 1 191 ? -0.547 -36.688 -20.141 1 96.38 191 VAL B C 1
ATOM 8662 O O . VAL B 1 191 ? 0.109 -37.594 -20.688 1 96.38 191 VAL B O 1
ATOM 8665 N N . ASP B 1 192 ? -0.11 -36.062 -19.156 1 92.81 192 ASP B N 1
ATOM 8666 C CA . ASP B 1 192 ? 1.281 -36.188 -18.734 1 92.81 192 ASP B CA 1
ATOM 8667 C C . ASP B 1 192 ? 1.62 -37.625 -18.375 1 92.81 192 ASP B C 1
ATOM 8669 O O . ASP B 1 192 ? 2.705 -38.125 -18.703 1 92.81 192 ASP B O 1
ATOM 8673 N N . ALA B 1 193 ? 0.718 -38.406 -17.75 1 92.31 193 ALA B N 1
ATOM 8674 C CA . ALA B 1 193 ? 0.965 -39.75 -17.281 1 92.31 193 ALA B CA 1
ATOM 8675 C C . ALA B 1 193 ? 1.191 -40.719 -18.453 1 92.31 193 ALA B C 1
ATOM 8677 O O . ALA B 1 193 ? 1.844 -41.75 -18.312 1 92.31 193 ALA B O 1
ATOM 8678 N N . ILE B 1 194 ? 0.703 -40.344 -19.625 1 94.38 194 ILE B N 1
ATOM 8679 C CA . ILE B 1 194 ? 0.779 -41.25 -20.781 1 94.38 194 ILE B CA 1
ATOM 8680 C C . ILE B 1 194 ? 1.712 -40.656 -21.828 1 94.38 194 ILE B C 1
ATOM 8682 O O . ILE B 1 194 ? 2.545 -41.375 -22.391 1 94.38 194 ILE B O 1
ATOM 8686 N N . CYS B 1 195 ? 1.609 -39.406 -22.047 1 96.38 195 CYS B N 1
ATOM 8687 C CA . CYS B 1 195 ? 2.307 -38.75 -23.141 1 96.38 195 CYS B CA 1
ATOM 8688 C C . CYS B 1 195 ? 3.779 -38.531 -22.812 1 96.38 195 CYS B C 1
ATOM 8690 O O . CYS B 1 195 ? 4.586 -38.25 -23.703 1 96.38 195 CYS B O 1
ATOM 8692 N N . ILE B 1 196 ? 4.09 -38.688 -21.609 1 93.88 196 ILE B N 1
ATOM 8693 C CA . ILE B 1 196 ? 5.48 -38.625 -21.172 1 93.88 196 ILE B CA 1
ATOM 8694 C C . ILE B 1 196 ? 5.891 -40 -20.609 1 93.88 196 ILE B C 1
ATOM 8696 O O . ILE B 1 196 ? 5.121 -40.656 -19.891 1 93.88 196 ILE B O 1
ATOM 8700 N N . ASP B 1 197 ? 7.059 -40.438 -20.906 1 91.62 197 ASP B N 1
ATOM 8701 C CA . ASP B 1 197 ? 7.598 -41.656 -20.297 1 91.62 197 ASP B CA 1
ATOM 8702 C C . ASP B 1 197 ? 7.969 -41.438 -18.844 1 91.62 197 ASP B C 1
ATOM 8704 O O . ASP B 1 197 ? 9.023 -40.844 -18.547 1 91.62 197 ASP B O 1
ATOM 8708 N N . GLN B 1 198 ? 7.141 -41.906 -17.984 1 86.44 198 GLN B N 1
ATOM 8709 C CA . GLN B 1 198 ? 7.305 -41.656 -16.562 1 86.44 198 GLN B CA 1
ATOM 8710 C C . GLN B 1 198 ? 8.195 -42.719 -15.922 1 86.44 198 GLN B C 1
ATOM 8712 O O . GLN B 1 198 ? 8.422 -42.719 -14.711 1 86.44 198 GLN B O 1
ATOM 8717 N N . SER B 1 199 ? 8.734 -43.656 -16.703 1 83.81 199 SER B N 1
ATOM 8718 C CA . SER B 1 199 ? 9.555 -44.75 -16.172 1 83.81 199 SER B CA 1
ATOM 8719 C C . SER B 1 199 ? 10.953 -44.25 -15.805 1 83.81 199 SER B C 1
ATOM 8721 O O . SER B 1 199 ? 11.305 -43.125 -16.078 1 83.81 199 SER B O 1
ATOM 8723 N N . GLU B 1 200 ? 11.695 -45 -15.164 1 80.44 200 GLU B N 1
ATOM 8724 C CA . GLU B 1 200 ? 13.055 -44.656 -14.758 1 80.44 200 GLU B CA 1
ATOM 8725 C C . GLU B 1 200 ? 13.945 -44.375 -15.961 1 80.44 200 GLU B C 1
ATOM 8727 O O . GLU B 1 200 ? 14.828 -43.531 -15.898 1 80.44 200 GLU B O 1
ATOM 8732 N N . SER B 1 201 ? 13.672 -45.125 -17 1 80.81 201 SER B N 1
ATOM 8733 C CA . SER B 1 201 ? 14.469 -44.938 -18.219 1 80.81 201 SER B CA 1
ATOM 8734 C C . SER B 1 201 ? 14.078 -43.656 -18.938 1 80.81 201 SER B C 1
ATOM 8736 O O . SER B 1 201 ? 14.82 -43.156 -19.797 1 80.81 201 SER B O 1
ATOM 8738 N N . GLY B 1 202 ? 12.953 -43.125 -18.578 1 85 202 GLY B N 1
ATOM 8739 C CA . GLY B 1 202 ? 12.445 -41.938 -19.25 1 85 202 GLY B CA 1
ATOM 8740 C C . GLY B 1 202 ? 12.82 -40.656 -18.547 1 85 202 GLY B C 1
ATOM 8741 O O . GLY B 1 202 ? 12.18 -39.625 -18.75 1 85 202 GLY B O 1
ATOM 8742 N N . HIS B 1 203 ? 13.828 -40.625 -17.719 1 81.44 203 HIS B N 1
ATOM 8743 C CA . HIS B 1 203 ? 14.172 -39.469 -16.891 1 81.44 203 HIS B CA 1
ATOM 8744 C C . HIS B 1 203 ? 14.586 -38.281 -17.75 1 81.44 203 HIS B C 1
ATOM 8746 O O . HIS B 1 203 ? 14.227 -37.125 -17.453 1 81.44 203 HIS B O 1
ATOM 8752 N N . ARG B 1 204 ? 15.328 -38.5 -18.75 1 82.75 204 ARG B N 1
ATOM 8753 C CA . ARG B 1 204 ? 15.758 -37.438 -19.641 1 82.75 204 ARG B CA 1
ATOM 8754 C C . ARG B 1 204 ? 14.562 -36.844 -20.391 1 82.75 204 ARG B C 1
ATOM 8756 O O . ARG B 1 204 ? 14.461 -35.625 -20.547 1 82.75 204 ARG B O 1
ATOM 8763 N N . GLU B 1 205 ? 13.703 -37.688 -20.844 1 88.44 205 GLU B N 1
ATOM 8764 C CA . GLU B 1 205 ? 12.484 -37.25 -21.531 1 88.44 205 GLU B CA 1
ATOM 8765 C C . GLU B 1 205 ? 11.617 -36.406 -20.594 1 88.44 205 GLU B C 1
ATOM 8767 O O . GLU B 1 205 ? 11.078 -35.375 -21 1 88.44 205 GLU B O 1
ATOM 8772 N N . LYS B 1 206 ? 11.523 -36.844 -19.422 1 85.31 206 LYS B N 1
ATOM 8773 C CA . LYS B 1 206 ? 10.727 -36.156 -18.438 1 85.31 206 LYS B CA 1
ATOM 8774 C C . LYS B 1 206 ? 11.25 -34.719 -18.219 1 85.31 206 LYS B C 1
ATOM 8776 O O . LYS B 1 206 ? 10.469 -33.781 -18.172 1 85.31 206 LYS B O 1
ATOM 8781 N N . GLU B 1 207 ? 12.492 -34.594 -18.094 1 81.81 207 GLU B N 1
ATOM 8782 C CA . GLU B 1 207 ? 13.117 -33.281 -17.891 1 81.81 207 GLU B CA 1
ATOM 8783 C C . GLU B 1 207 ? 12.844 -32.375 -19.078 1 81.81 207 GLU B C 1
ATOM 8785 O O . GLU B 1 207 ? 12.539 -31.188 -18.891 1 81.81 207 GLU B O 1
ATOM 8790 N N . GLN B 1 208 ? 12.945 -32.906 -20.219 1 85.5 208 GLN B N 1
ATOM 8791 C CA . GLN B 1 208 ? 12.734 -32.125 -21.438 1 85.5 208 GLN B CA 1
ATOM 8792 C C . GLN B 1 208 ? 11.273 -31.719 -21.562 1 85.5 208 GLN B C 1
ATOM 8794 O O . GLN B 1 208 ? 10.984 -30.578 -21.938 1 85.5 208 GLN B O 1
ATOM 8799 N N . GLN B 1 209 ? 10.359 -32.625 -21.266 1 89.38 209 GLN B N 1
ATOM 8800 C CA . GLN B 1 209 ? 8.93 -32.344 -21.375 1 89.38 209 GLN B CA 1
ATOM 8801 C C . GLN B 1 209 ? 8.484 -31.344 -20.312 1 89.38 209 GLN B C 1
ATOM 8803 O O . GLN B 1 209 ? 7.613 -30.5 -20.562 1 89.38 209 GLN B O 1
ATOM 8808 N N . LEU B 1 210 ? 9.117 -31.406 -19.188 1 83.56 210 LEU B N 1
ATOM 8809 C CA . LEU B 1 210 ? 8.812 -30.453 -18.125 1 83.56 210 LEU B CA 1
ATOM 8810 C C . LEU B 1 210 ? 9.219 -29.047 -18.531 1 83.56 210 LEU B C 1
ATOM 8812 O O . LEU B 1 210 ? 8.539 -28.078 -18.188 1 83.56 210 LEU B O 1
ATOM 8816 N N . ALA B 1 211 ? 10.305 -28.969 -19.234 1 81.81 211 ALA B N 1
ATOM 8817 C CA . ALA B 1 211 ? 10.773 -27.672 -19.719 1 81.81 211 ALA B CA 1
ATOM 8818 C C . ALA B 1 211 ? 9.812 -27.078 -20.734 1 81.81 211 ALA B C 1
ATOM 8820 O O . ALA B 1 211 ? 9.758 -25.859 -20.922 1 81.81 211 ALA B O 1
ATOM 8821 N N . MET B 1 212 ? 8.977 -27.953 -21.328 1 90.56 212 MET B N 1
ATOM 8822 C CA . MET B 1 212 ? 8.055 -27.516 -22.359 1 90.56 212 MET B CA 1
ATOM 8823 C C . MET B 1 212 ? 6.633 -27.406 -21.812 1 90.56 212 MET B C 1
ATOM 8825 O O . MET B 1 212 ? 5.711 -27.047 -22.547 1 90.56 212 MET B O 1
ATOM 8829 N N . MET B 1 213 ? 6.48 -27.672 -20.594 1 90.44 213 MET B N 1
ATOM 8830 C CA . MET B 1 213 ? 5.145 -27.766 -20.016 1 90.44 213 MET B CA 1
ATOM 8831 C C . MET B 1 213 ? 4.367 -26.469 -20.219 1 90.44 213 MET B C 1
ATOM 8833 O O . MET B 1 213 ? 3.174 -26.5 -20.531 1 90.44 213 MET B O 1
ATOM 8837 N N . ALA B 1 214 ? 5.023 -25.375 -20.062 1 87.94 214 ALA B N 1
ATOM 8838 C CA . ALA B 1 214 ? 4.391 -24.062 -20.234 1 87.94 214 ALA B CA 1
ATOM 8839 C C . ALA B 1 214 ? 3.791 -23.922 -21.641 1 87.94 214 ALA B C 1
ATOM 8841 O O . ALA B 1 214 ? 2.646 -23.484 -21.781 1 87.94 214 ALA B O 1
ATOM 8842 N N . GLN B 1 215 ? 4.547 -24.312 -22.609 1 90.88 215 GLN B N 1
ATOM 8843 C CA . GLN B 1 215 ? 4.098 -24.219 -23.984 1 90.88 215 GLN B CA 1
ATOM 8844 C C . GLN B 1 215 ? 2.998 -25.234 -24.297 1 90.88 215 GLN B C 1
ATOM 8846 O O . GLN B 1 215 ? 2.051 -24.938 -25.016 1 90.88 215 GLN B O 1
ATOM 8851 N N . ILE B 1 216 ? 3.197 -26.391 -23.75 1 95 216 ILE B N 1
ATOM 8852 C CA . ILE B 1 216 ? 2.232 -27.469 -23.984 1 95 216 ILE B CA 1
ATOM 8853 C C . ILE B 1 216 ? 0.845 -27.016 -23.531 1 95 216 ILE B C 1
ATOM 8855 O O . ILE B 1 216 ? -0.13 -27.141 -24.281 1 95 216 ILE B O 1
ATOM 8859 N N . TYR B 1 217 ? 0.745 -26.469 -22.406 1 94.12 217 TYR B N 1
ATOM 8860 C CA . TYR B 1 217 ? -0.544 -26.047 -21.875 1 94.12 217 TYR B CA 1
ATOM 8861 C C . TYR B 1 217 ? -1.023 -24.781 -22.547 1 94.12 217 TYR B C 1
ATOM 8863 O O . TYR B 1 217 ? -2.227 -24.578 -22.734 1 94.12 217 TYR B O 1
ATOM 8871 N N . ASN B 1 218 ? -0.148 -23.906 -22.922 1 92.12 218 ASN B N 1
ATOM 8872 C CA . ASN B 1 218 ? -0.546 -22.688 -23.609 1 92.12 218 ASN B CA 1
ATOM 8873 C C . ASN B 1 218 ? -1.035 -22.984 -25.031 1 92.12 218 ASN B C 1
ATOM 8875 O O . ASN B 1 218 ? -1.954 -22.328 -25.516 1 92.12 218 ASN B O 1
ATOM 8879 N N . TYR B 1 219 ? -0.394 -23.984 -25.688 1 93.44 219 TYR B N 1
ATOM 8880 C CA . TYR B 1 219 ? -0.719 -24.266 -27.078 1 93.44 219 TYR B CA 1
ATOM 8881 C C . TYR B 1 219 ? -1.966 -25.125 -27.172 1 93.44 219 TYR B C 1
ATOM 8883 O O . TYR B 1 219 ? -2.562 -25.25 -28.25 1 93.44 219 TYR B O 1
ATOM 8891 N N . ALA B 1 220 ? -2.307 -25.75 -26.062 1 95.44 220 ALA B N 1
ATOM 8892 C CA . ALA B 1 220 ? -3.562 -26.5 -26.062 1 95.44 220 ALA B CA 1
ATOM 8893 C C . ALA B 1 220 ? -4.75 -25.578 -26.312 1 95.44 220 ALA B C 1
ATOM 8895 O O . ALA B 1 220 ? -4.75 -24.406 -25.891 1 95.44 220 ALA B O 1
ATOM 8896 N N . SER B 1 221 ? -5.746 -26.078 -27.016 1 93.69 221 SER B N 1
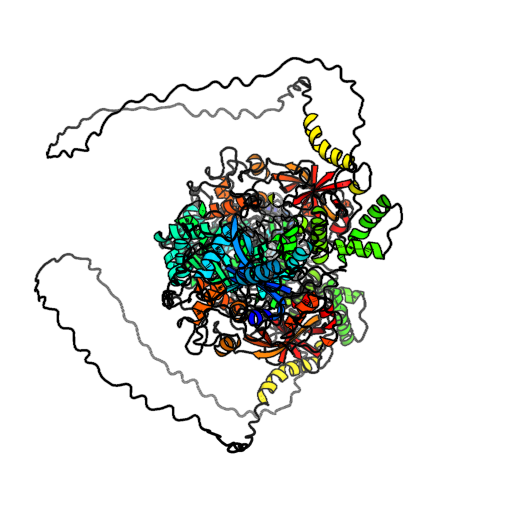ATOM 8897 C CA . SER B 1 221 ? -6.949 -25.297 -27.25 1 93.69 221 SER B CA 1
ATOM 8898 C C . SER B 1 221 ? -7.742 -25.078 -25.969 1 93.69 221 SER B C 1
ATOM 8900 O O . SER B 1 221 ? -8.453 -24.078 -25.828 1 93.69 221 SER B O 1
ATOM 8902 N N . HIS B 1 222 ? -7.617 -26.047 -25.188 1 93.88 222 HIS B N 1
ATOM 8903 C CA . HIS B 1 222 ? -8.406 -26.062 -23.969 1 93.88 222 HIS B CA 1
ATOM 8904 C C . HIS B 1 222 ? -7.773 -26.969 -22.906 1 93.88 222 HIS B C 1
ATOM 8906 O O . HIS B 1 222 ? -7.203 -28 -23.234 1 93.88 222 HIS B O 1
ATOM 8912 N N . VAL B 1 223 ? -7.777 -26.562 -21.688 1 96.25 223 VAL B N 1
ATOM 8913 C CA . VAL B 1 223 ? -7.297 -27.391 -20.578 1 96.25 223 VAL B CA 1
ATOM 8914 C C . VAL B 1 223 ? -8.484 -27.938 -19.797 1 96.25 223 VAL B C 1
ATOM 8916 O O . VAL B 1 223 ? -9.32 -27.172 -19.312 1 96.25 223 VAL B O 1
ATOM 8919 N N . CYS B 1 224 ? -8.586 -29.203 -19.672 1 96.69 224 CYS B N 1
ATOM 8920 C CA . CYS B 1 224 ? -9.617 -29.891 -18.906 1 96.69 224 CYS B CA 1
ATOM 8921 C C . CYS B 1 224 ? -9.125 -30.203 -17.5 1 96.69 224 CYS B C 1
ATOM 8923 O O . CYS B 1 224 ? -8.305 -31.094 -17.312 1 96.69 224 CYS B O 1
ATOM 8925 N N . ILE B 1 225 ? -9.68 -29.516 -16.562 1 97 225 ILE B N 1
ATOM 8926 C CA . ILE B 1 225 ? -9.312 -29.734 -15.164 1 97 225 ILE B CA 1
ATOM 8927 C C . ILE B 1 225 ? -10.25 -30.75 -14.531 1 97 225 ILE B C 1
ATOM 8929 O O . ILE B 1 225 ? -11.469 -30.547 -14.484 1 97 225 ILE B O 1
ATOM 8933 N N . TRP B 1 226 ? -9.688 -31.844 -14.086 1 96.06 226 TRP B N 1
ATOM 8934 C CA . TRP B 1 226 ? -10.477 -32.938 -13.484 1 96.06 226 TRP B CA 1
ATOM 8935 C C . TRP B 1 226 ? -10.305 -32.938 -11.969 1 96.06 226 TRP B C 1
ATOM 8937 O O . TRP B 1 226 ? -9.211 -33.156 -11.461 1 96.06 226 TRP B O 1
ATOM 8947 N N . LEU B 1 227 ? -11.43 -32.719 -11.195 1 94.56 227 LEU B N 1
ATOM 8948 C CA . LEU B 1 227 ? -11.375 -32.594 -9.742 1 94.56 227 LEU B CA 1
ATOM 8949 C C . LEU B 1 227 ? -11.68 -33.938 -9.086 1 94.56 227 LEU B C 1
ATOM 8951 O O . LEU B 1 227 ? -11.43 -34.125 -7.895 1 94.56 227 LEU B O 1
ATOM 8955 N N . GLY B 1 228 ? -12.258 -34.875 -9.805 1 89.56 228 GLY B N 1
ATOM 8956 C CA . GLY B 1 228 ? -12.625 -36.156 -9.242 1 89.56 228 GLY B CA 1
ATOM 8957 C C . GLY B 1 228 ? -14.094 -36.5 -9.422 1 89.56 228 GLY B C 1
ATOM 8958 O O . GLY B 1 228 ? -14.828 -35.75 -10.07 1 89.56 228 GLY B O 1
ATOM 8959 N N . ASP B 1 229 ? -14.523 -37.594 -8.797 1 81.5 229 ASP B N 1
ATOM 8960 C CA . ASP B 1 229 ? -15.859 -38.125 -9.055 1 81.5 229 ASP B CA 1
ATOM 8961 C C . ASP B 1 229 ? -16.797 -37.844 -7.879 1 81.5 229 ASP B C 1
ATOM 8963 O O . ASP B 1 229 ? -17.938 -38.312 -7.863 1 81.5 229 ASP B O 1
ATOM 8967 N N . SER B 1 230 ? -16.312 -37.031 -6.969 1 75.56 230 SER B N 1
ATOM 8968 C CA . SER B 1 230 ? -17.219 -36.781 -5.852 1 75.56 230 SER B CA 1
ATOM 8969 C C . SER B 1 230 ? -18.344 -35.844 -6.262 1 75.56 230 SER B C 1
ATOM 8971 O O . SER B 1 230 ? -18.094 -34.656 -6.539 1 75.56 230 SER B O 1
ATOM 8973 N N . SER B 1 231 ? -19.516 -36.406 -6.352 1 69.88 231 SER B N 1
ATOM 8974 C CA . SER B 1 231 ? -20.688 -35.688 -6.84 1 69.88 231 SER B CA 1
ATOM 8975 C C . SER B 1 231 ? -21.406 -34.969 -5.703 1 69.88 231 SER B C 1
ATOM 8977 O O . SER B 1 231 ? -22.203 -34.062 -5.938 1 69.88 231 SER B O 1
ATOM 8979 N N . ALA B 1 232 ? -21.109 -35.312 -4.516 1 77.75 232 ALA B N 1
ATOM 8980 C CA . ALA B 1 232 ? -21.938 -34.875 -3.4 1 77.75 232 ALA B CA 1
ATOM 8981 C C . ALA B 1 232 ? -21.984 -33.344 -3.314 1 77.75 232 ALA B C 1
ATOM 8983 O O . ALA B 1 232 ? -23.016 -32.781 -2.994 1 77.75 232 ALA B O 1
ATOM 8984 N N . HIS B 1 233 ? -20.969 -32.781 -3.764 1 84.44 233 HIS B N 1
ATOM 8985 C CA . HIS B 1 233 ? -20.906 -31.344 -3.566 1 84.44 233 HIS B CA 1
ATOM 8986 C C . HIS B 1 233 ? -20.891 -30.594 -4.898 1 84.44 233 HIS B C 1
ATOM 8988 O O . HIS B 1 233 ? -21.141 -29.391 -4.949 1 84.44 233 HIS B O 1
ATOM 8994 N N . ALA B 1 234 ? -20.781 -31.266 -6.012 1 90.5 234 ALA B N 1
ATOM 8995 C CA . ALA B 1 234 ? -20.5 -30.625 -7.293 1 90.5 234 ALA B CA 1
ATOM 8996 C C . ALA B 1 234 ? -21.75 -29.984 -7.875 1 90.5 234 ALA B C 1
ATOM 8998 O O . ALA B 1 234 ? -21.703 -28.875 -8.406 1 90.5 234 ALA B O 1
ATOM 8999 N N . GLU B 1 235 ? -22.875 -30.656 -7.715 1 91.19 235 GLU B N 1
ATOM 9000 C CA . GLU B 1 235 ? -24.094 -30.156 -8.352 1 91.19 235 GLU B CA 1
ATOM 9001 C C . GLU B 1 235 ? -24.516 -28.828 -7.754 1 91.19 235 GLU B C 1
ATOM 9003 O O . GLU B 1 235 ? -24.719 -27.844 -8.484 1 91.19 235 GLU B O 1
ATOM 9008 N N . GLY B 1 236 ? -24.656 -28.812 -6.445 1 92.44 236 GLY B N 1
ATOM 9009 C CA . GLY B 1 236 ? -25.062 -27.594 -5.781 1 92.44 236 GLY B CA 1
ATOM 9010 C C . GLY B 1 236 ? -24.062 -26.453 -5.957 1 92.44 236 GLY B C 1
ATOM 9011 O O . GLY B 1 236 ? -24.453 -25.297 -6.125 1 92.44 236 GLY B O 1
ATOM 9012 N N . ALA B 1 237 ? -22.812 -26.797 -5.918 1 95.06 237 ALA B N 1
ATOM 9013 C CA . ALA B 1 237 ? -21.75 -25.797 -6.062 1 95.06 237 ALA B CA 1
ATOM 9014 C C . ALA B 1 237 ? -21.781 -25.172 -7.453 1 95.06 237 ALA B C 1
ATOM 9016 O O . ALA B 1 237 ? -21.75 -23.938 -7.59 1 95.06 237 ALA B O 1
ATOM 9017 N N . PHE B 1 238 ? -21.875 -26 -8.508 1 94.38 238 PHE B N 1
ATOM 9018 C CA . PHE B 1 238 ? -21.797 -25.516 -9.883 1 94.38 238 PHE B CA 1
ATOM 9019 C C . PHE B 1 238 ? -23.078 -24.812 -10.281 1 94.38 238 PHE B C 1
ATOM 9021 O O . PHE B 1 238 ? -23.062 -23.875 -11.086 1 94.38 238 PHE B O 1
ATOM 9028 N N . ARG B 1 239 ? -24.172 -25.234 -9.664 1 92.56 239 ARG B N 1
ATOM 9029 C CA . ARG B 1 239 ? -25.406 -24.5 -9.875 1 92.56 239 ARG B CA 1
ATOM 9030 C C . ARG B 1 239 ? -25.312 -23.078 -9.32 1 92.56 239 ARG B C 1
ATOM 9032 O O . ARG B 1 239 ? -25.781 -22.125 -9.938 1 92.56 239 ARG B O 1
ATOM 9039 N N . LEU B 1 240 ? -24.766 -22.984 -8.141 1 94.94 240 LEU B N 1
ATOM 9040 C CA . LEU B 1 240 ? -24.547 -21.656 -7.551 1 94.94 240 LEU B CA 1
ATOM 9041 C C . LEU B 1 240 ? -23.656 -20.812 -8.445 1 94.94 240 LEU B C 1
ATOM 9043 O O . LEU B 1 240 ? -23.953 -19.625 -8.672 1 94.94 240 LEU B O 1
ATOM 9047 N N . VAL B 1 241 ? -22.531 -21.406 -8.945 1 94.94 241 VAL B N 1
ATOM 9048 C CA . VAL B 1 241 ? -21.594 -20.703 -9.805 1 94.94 241 VAL B CA 1
ATOM 9049 C C . VAL B 1 241 ? -22.328 -20.125 -11.016 1 94.94 241 VAL B C 1
ATOM 9051 O O . VAL B 1 241 ? -22.156 -18.953 -11.359 1 94.94 241 VAL B O 1
ATOM 9054 N N . ARG B 1 242 ? -23.156 -20.906 -11.594 1 92.06 242 ARG B N 1
ATOM 9055 C CA . ARG B 1 242 ? -23.891 -20.469 -12.773 1 92.06 242 ARG B CA 1
ATOM 9056 C C . ARG B 1 242 ? -24.891 -19.375 -12.414 1 92.06 242 ARG B C 1
ATOM 9058 O O . ARG B 1 242 ? -25 -18.375 -13.133 1 92.06 242 ARG B O 1
ATOM 9065 N N . ASP B 1 243 ? -25.484 -19.469 -11.32 1 91.38 243 ASP B N 1
ATOM 9066 C CA . ASP B 1 243 ? -26.531 -18.531 -10.914 1 91.38 243 ASP B CA 1
ATOM 9067 C C . ASP B 1 243 ? -25.938 -17.156 -10.625 1 91.38 243 ASP B C 1
ATOM 9069 O O . ASP B 1 243 ? -26.5 -16.141 -11.039 1 91.38 243 ASP B O 1
ATOM 9073 N N . ILE B 1 244 ? -24.828 -17.109 -10 1 91.81 244 ILE B N 1
ATOM 9074 C CA . ILE B 1 244 ? -24.359 -15.852 -9.445 1 91.81 244 ILE B CA 1
ATOM 9075 C C . ILE B 1 244 ? -23.578 -15.086 -10.508 1 91.81 244 ILE B C 1
ATOM 9077 O O . ILE B 1 244 ? -23.125 -13.961 -10.258 1 91.81 244 ILE B O 1
ATOM 9081 N N . MET B 1 245 ? -23.375 -15.688 -11.695 1 89.31 245 MET B N 1
ATOM 9082 C CA . MET B 1 245 ? -22.797 -14.914 -12.789 1 89.31 245 MET B CA 1
ATOM 9083 C C . MET B 1 245 ? -23.719 -13.758 -13.18 1 89.31 245 MET B C 1
ATOM 9085 O O . MET B 1 245 ? -23.266 -12.781 -13.781 1 89.31 245 MET B O 1
ATOM 9089 N N . ASN B 1 246 ? -24.938 -13.984 -12.828 1 86.5 246 ASN B N 1
ATOM 9090 C CA . ASN B 1 246 ? -25.859 -12.844 -12.812 1 86.5 246 ASN B CA 1
ATOM 9091 C C . ASN B 1 246 ? -25.797 -12.102 -11.477 1 86.5 246 ASN B C 1
ATOM 9093 O O . ASN B 1 246 ? -26.297 -12.594 -10.461 1 86.5 246 ASN B O 1
ATOM 9097 N N . PHE B 1 247 ? -25.266 -10.953 -11.484 1 88.56 247 PHE B N 1
ATOM 9098 C CA . PHE B 1 247 ? -24.938 -10.234 -10.266 1 88.56 247 PHE B CA 1
ATOM 9099 C C . PHE B 1 247 ? -26.203 -9.836 -9.508 1 88.56 247 PHE B C 1
ATOM 9101 O O . PHE B 1 247 ? -26.156 -9.602 -8.297 1 88.56 247 PHE B O 1
ATOM 9108 N N . LYS B 1 248 ? -27.359 -9.656 -10.211 1 84.25 248 LYS B N 1
ATOM 9109 C CA . LYS B 1 248 ? -28.625 -9.43 -9.492 1 84.25 248 LYS B CA 1
ATOM 9110 C C . LYS B 1 248 ? -29 -10.633 -8.633 1 84.25 248 LYS B C 1
ATOM 9112 O O . LYS B 1 248 ? -29.453 -10.477 -7.5 1 84.25 248 LYS B O 1
ATOM 9117 N N . LYS B 1 249 ? -28.781 -11.781 -9.281 1 88.75 249 LYS B N 1
ATOM 9118 C CA . LYS B 1 249 ? -29.031 -13.008 -8.531 1 88.75 249 LYS B CA 1
ATOM 9119 C C . LYS B 1 249 ? -28.016 -13.164 -7.391 1 88.75 249 LYS B C 1
ATOM 9121 O O . LYS B 1 249 ? -28.359 -13.688 -6.324 1 88.75 249 LYS B O 1
ATOM 9126 N N . PHE B 1 250 ? -26.875 -12.773 -7.637 1 91.25 250 PHE B N 1
ATOM 9127 C CA . PHE B 1 250 ? -25.844 -12.82 -6.602 1 91.25 250 PHE B CA 1
ATOM 9128 C C . PHE B 1 250 ? -26.297 -12.07 -5.355 1 91.25 250 PHE B C 1
ATOM 9130 O O . PHE B 1 250 ? -26.203 -12.586 -4.242 1 91.25 250 PHE B O 1
ATOM 9137 N N . ASP B 1 251 ? -26.828 -10.906 -5.57 1 87.88 251 ASP B N 1
ATOM 9138 C CA . ASP B 1 251 ? -27.312 -10.086 -4.457 1 87.88 251 ASP B CA 1
ATOM 9139 C C . ASP B 1 251 ? -28.375 -10.828 -3.658 1 87.88 251 ASP B C 1
ATOM 9141 O O . ASP B 1 251 ? -28.359 -10.82 -2.426 1 87.88 251 ASP B O 1
ATOM 9145 N N . THR B 1 252 ? -29.188 -11.406 -4.383 1 89.12 252 THR B N 1
ATOM 9146 C CA . THR B 1 252 ? -30.297 -12.133 -3.762 1 89.12 252 THR B CA 1
ATOM 9147 C C . THR B 1 252 ? -29.781 -13.367 -3.02 1 89.12 252 THR B C 1
ATOM 9149 O O . THR B 1 252 ? -30.25 -13.672 -1.922 1 89.12 252 THR B O 1
ATOM 9152 N N . LYS B 1 253 ? -28.844 -14.055 -3.658 1 90.75 253 LYS B N 1
ATOM 9153 C CA . LYS B 1 253 ? -28.328 -15.289 -3.082 1 90.75 253 LYS B CA 1
ATOM 9154 C C . LYS B 1 253 ? -27.547 -15.016 -1.803 1 90.75 253 LYS B C 1
ATOM 9156 O O . LYS B 1 253 ? -27.547 -15.836 -0.877 1 90.75 253 LYS B O 1
ATOM 9161 N N . VAL B 1 254 ? -26.875 -13.945 -1.702 1 90.56 254 VAL B N 1
ATOM 9162 C CA . VAL B 1 254 ? -26.125 -13.578 -0.512 1 90.56 254 VAL B CA 1
ATOM 9163 C C . VAL B 1 254 ? -27.078 -13.273 0.637 1 90.56 254 VAL B C 1
ATOM 9165 O O . VAL B 1 254 ? -26.797 -13.617 1.79 1 90.56 254 VAL B O 1
ATOM 9168 N N . ARG B 1 255 ? -28.188 -12.688 0.334 1 87 255 ARG B N 1
ATOM 9169 C CA . ARG B 1 255 ? -29.156 -12.289 1.348 1 87 255 ARG B CA 1
ATOM 9170 C C . ARG B 1 255 ? -30.016 -13.477 1.787 1 87 255 ARG B C 1
ATOM 9172 O O . ARG B 1 255 ? -30.5 -13.508 2.92 1 87 255 ARG B O 1
ATOM 9179 N N . SER B 1 256 ? -30.062 -14.438 0.953 1 89.31 256 SER B N 1
ATOM 9180 C CA . SER B 1 256 ? -30.969 -15.555 1.197 1 89.31 256 SER B CA 1
ATOM 9181 C C . SER B 1 256 ? -30.344 -16.578 2.129 1 89.31 256 SER B C 1
ATOM 9183 O O . SER B 1 256 ? -29.172 -16.906 1.997 1 89.31 256 SER B O 1
ATOM 9185 N N . SER B 1 257 ? -31.078 -17.109 3.021 1 88 257 SER B N 1
ATOM 9186 C CA . SER B 1 257 ? -30.609 -18.172 3.912 1 88 257 SER B CA 1
ATOM 9187 C C . SER B 1 257 ? -30.688 -19.531 3.234 1 88 257 SER B C 1
ATOM 9189 O O . SER B 1 257 ? -30.031 -20.484 3.664 1 88 257 SER B O 1
ATOM 9191 N N . GLU B 1 258 ? -31.406 -19.594 2.135 1 88.25 258 GLU B N 1
ATOM 9192 C CA . GLU B 1 258 ? -31.625 -20.859 1.438 1 88.25 258 GLU B CA 1
ATOM 9193 C C . GLU B 1 258 ? -30.375 -21.297 0.672 1 88.25 258 GLU B C 1
ATOM 9195 O O . GLU B 1 258 ? -30.234 -22.453 0.301 1 88.25 258 GLU B O 1
ATOM 9200 N N . THR B 1 259 ? -29.516 -20.438 0.495 1 91.88 259 THR B N 1
ATOM 9201 C CA . THR B 1 259 ? -28.359 -20.734 -0.344 1 91.88 259 THR B CA 1
ATOM 9202 C C . THR B 1 259 ? -27.172 -21.188 0.507 1 91.88 259 THR B C 1
ATOM 9204 O O . THR B 1 259 ? -26.062 -21.344 -0.003 1 91.88 259 THR B O 1
ATOM 9207 N N . LYS B 1 260 ? -27.375 -21.344 1.798 1 93.5 260 LYS B N 1
ATOM 9208 C CA . LYS B 1 260 ? -26.312 -21.719 2.723 1 93.5 260 LYS B CA 1
ATOM 9209 C C . LYS B 1 260 ? -25.578 -22.969 2.242 1 93.5 260 LYS B C 1
ATOM 9211 O O . LYS B 1 260 ? -24.359 -22.984 2.145 1 93.5 260 LYS B O 1
ATOM 9216 N N . ASP B 1 261 ? -26.359 -23.969 1.875 1 93 261 ASP B N 1
ATOM 9217 C CA . ASP B 1 261 ? -25.781 -25.25 1.48 1 93 261 ASP B CA 1
ATOM 9218 C C . ASP B 1 261 ? -24.969 -25.125 0.189 1 93 261 ASP B C 1
ATOM 9220 O O . ASP B 1 261 ? -23.953 -25.781 0.018 1 93 261 ASP B O 1
ATOM 9224 N N . ASN B 1 262 ? -25.438 -24.359 -0.688 1 94.44 262 ASN B N 1
ATOM 9225 C CA . ASN B 1 262 ? -24.719 -24.156 -1.944 1 94.44 262 ASN B CA 1
ATOM 9226 C C . ASN B 1 262 ? -23.359 -23.5 -1.717 1 94.44 262 ASN B C 1
ATOM 9228 O O . ASN B 1 262 ? -22.375 -23.859 -2.363 1 94.44 262 ASN B O 1
ATOM 9232 N N . TRP B 1 263 ? -23.375 -22.562 -0.824 1 95.62 263 TRP B N 1
ATOM 9233 C CA . TRP B 1 263 ? -22.109 -21.906 -0.496 1 95.62 263 TRP B CA 1
ATOM 9234 C C . TRP B 1 263 ? -21.141 -22.891 0.145 1 95.62 263 TRP B C 1
ATOM 9236 O O . TRP B 1 263 ? -19.953 -22.891 -0.176 1 95.62 263 TRP B O 1
ATOM 9246 N N . ILE B 1 264 ? -21.656 -23.672 1.026 1 94.44 264 ILE B N 1
ATOM 9247 C CA . ILE B 1 264 ? -20.859 -24.688 1.698 1 94.44 264 ILE B CA 1
ATOM 9248 C C . ILE B 1 264 ? -20.266 -25.656 0.667 1 94.44 264 ILE B C 1
ATOM 9250 O O . ILE B 1 264 ? -19.094 -26 0.725 1 94.44 264 ILE B O 1
ATOM 9254 N N . GLN B 1 265 ? -21.078 -26.047 -0.273 1 94.44 265 GLN B N 1
ATOM 9255 C CA . GLN B 1 265 ? -20.656 -26.969 -1.318 1 94.44 265 GLN B CA 1
ATOM 9256 C C . GLN B 1 265 ? -19.578 -26.344 -2.201 1 94.44 265 GLN B C 1
ATOM 9258 O O . GLN B 1 265 ? -18.641 -27.031 -2.635 1 94.44 265 GLN B O 1
ATOM 9263 N N . LEU B 1 266 ? -19.688 -25.078 -2.477 1 95.69 266 LEU B N 1
ATOM 9264 C CA . LEU B 1 266 ? -18.656 -24.375 -3.246 1 95.69 266 LEU B CA 1
ATOM 9265 C C . LEU B 1 266 ? -17.312 -24.391 -2.51 1 95.69 266 LEU B C 1
ATOM 9267 O O . LEU B 1 266 ? -16.281 -24.656 -3.113 1 95.69 266 LEU B O 1
ATOM 9271 N N . ILE B 1 267 ? -17.375 -24.141 -1.216 1 94.75 267 ILE B N 1
ATOM 9272 C CA . ILE B 1 267 ? -16.156 -24.109 -0.416 1 94.75 267 ILE B CA 1
ATOM 9273 C C . ILE B 1 267 ? -15.555 -25.516 -0.361 1 94.75 267 ILE B C 1
ATOM 9275 O O . ILE B 1 267 ? -14.328 -25.672 -0.379 1 94.75 267 ILE B O 1
ATOM 9279 N N . GLU B 1 268 ? -16.406 -26.484 -0.341 1 93 268 GLU B N 1
ATOM 9280 C CA . GLU B 1 268 ? -15.914 -27.859 -0.34 1 93 268 GLU B CA 1
ATOM 9281 C C . GLU B 1 268 ? -15.195 -28.188 -1.643 1 93 268 GLU B C 1
ATOM 9283 O O . GLU B 1 268 ? -14.172 -28.875 -1.635 1 93 268 GLU B O 1
ATOM 9288 N N . ILE B 1 269 ? -15.695 -27.719 -2.748 1 93.81 269 ILE B N 1
ATOM 9289 C CA . ILE B 1 269 ? -15.055 -27.922 -4.039 1 93.81 269 ILE B CA 1
ATOM 9290 C C . ILE B 1 269 ? -13.68 -27.25 -4.043 1 93.81 269 ILE B C 1
ATOM 9292 O O . ILE B 1 269 ? -12.727 -27.766 -4.633 1 93.81 269 ILE B O 1
ATOM 9296 N N . MET B 1 270 ? -13.586 -26.109 -3.398 1 93.38 270 MET B N 1
ATOM 9297 C CA . MET B 1 270 ? -12.336 -25.344 -3.336 1 93.38 270 MET B CA 1
ATOM 9298 C C . MET B 1 270 ? -11.266 -26.109 -2.568 1 93.38 270 MET B C 1
ATOM 9300 O O . MET B 1 270 ? -10.078 -25.812 -2.668 1 93.38 270 MET B O 1
ATOM 9304 N N . LYS B 1 271 ? -11.664 -27.094 -1.808 1 89.19 271 LYS B N 1
ATOM 9305 C CA . LYS B 1 271 ? -10.734 -27.859 -0.989 1 89.19 271 LYS B CA 1
ATOM 9306 C C . LYS B 1 271 ? -10.328 -29.156 -1.688 1 89.19 271 LYS B C 1
ATOM 9308 O O . LYS B 1 271 ? -9.656 -30 -1.099 1 89.19 271 LYS B O 1
ATOM 9313 N N . ALA B 1 272 ? -10.75 -29.312 -2.955 1 90.81 272 ALA B N 1
ATOM 9314 C CA . ALA B 1 272 ? -10.352 -30.484 -3.727 1 90.81 272 ALA B CA 1
ATOM 9315 C C . ALA B 1 272 ? -8.836 -30.594 -3.818 1 90.81 272 ALA B C 1
ATOM 9317 O O . ALA B 1 272 ? -8.133 -29.578 -3.842 1 90.81 272 ALA B O 1
ATOM 9318 N N . ALA B 1 273 ? -8.32 -31.797 -3.945 1 89 273 ALA B N 1
ATOM 9319 C CA . ALA B 1 273 ? -6.887 -32.094 -3.92 1 89 273 ALA B CA 1
ATOM 9320 C C . ALA B 1 273 ? -6.16 -31.391 -5.062 1 89 273 ALA B C 1
ATOM 9322 O O . ALA B 1 273 ? -4.992 -31.016 -4.922 1 89 273 ALA B O 1
ATOM 9323 N N . TRP B 1 274 ? -6.848 -31.25 -6.109 1 93.25 274 TRP B N 1
ATOM 9324 C CA . TRP B 1 274 ? -6.242 -30.594 -7.266 1 93.25 274 TRP B CA 1
ATOM 9325 C C . TRP B 1 274 ? -5.711 -29.219 -6.898 1 93.25 274 TRP B C 1
ATOM 9327 O O . TRP B 1 274 ? -4.609 -28.844 -7.309 1 93.25 274 TRP B O 1
ATOM 9337 N N . PHE B 1 275 ? -6.418 -28.5 -6.086 1 92.56 275 PHE B N 1
ATOM 9338 C CA . PHE B 1 275 ? -6.078 -27.125 -5.762 1 92.56 275 PHE B CA 1
ATOM 9339 C C . PHE B 1 275 ? -4.828 -27.062 -4.891 1 92.56 275 PHE B C 1
ATOM 9341 O O . PHE B 1 275 ? -4.227 -26 -4.73 1 92.56 275 PHE B O 1
ATOM 9348 N N . SER B 1 276 ? -4.348 -28.141 -4.426 1 88.81 276 SER B N 1
ATOM 9349 C CA . SER B 1 276 ? -3.201 -28.141 -3.523 1 88.81 276 SER B CA 1
ATOM 9350 C C . SER B 1 276 ? -1.902 -28.406 -4.277 1 88.81 276 SER B C 1
ATOM 9352 O O . SER B 1 276 ? -0.813 -28.219 -3.725 1 88.81 276 SER B O 1
ATOM 9354 N N . ARG B 1 277 ? -2.01 -28.734 -5.531 1 90 277 ARG B N 1
ATOM 9355 C CA . ARG B 1 277 ? -0.823 -29.062 -6.316 1 90 277 ARG B CA 1
ATOM 9356 C C . ARG B 1 277 ? -0.154 -27.812 -6.855 1 90 277 ARG B C 1
ATOM 9358 O O . ARG B 1 277 ? -0.826 -26.922 -7.383 1 90 277 ARG B O 1
ATOM 9365 N N . ARG B 1 278 ? 1.076 -27.812 -6.824 1 90.94 278 ARG B N 1
ATOM 9366 C CA . ARG B 1 278 ? 1.816 -26.609 -7.18 1 90.94 278 ARG B CA 1
ATOM 9367 C C . ARG B 1 278 ? 1.87 -26.438 -8.695 1 90.94 278 ARG B C 1
ATOM 9369 O O . ARG B 1 278 ? 1.776 -25.312 -9.195 1 90.94 278 ARG B O 1
ATOM 9376 N N . TRP B 1 279 ? 1.999 -27.5 -9.484 1 90.44 279 TRP B N 1
ATOM 9377 C CA . TRP B 1 279 ? 2.191 -27.406 -10.922 1 90.44 279 TRP B CA 1
ATOM 9378 C C . TRP B 1 279 ? 0.93 -26.906 -11.617 1 90.44 279 TRP B C 1
ATOM 9380 O O . TRP B 1 279 ? 0.984 -26.422 -12.75 1 90.44 279 TRP B O 1
ATOM 9390 N N . ILE B 1 280 ? -0.166 -27.016 -10.953 1 93.44 280 ILE B N 1
ATOM 9391 C CA . ILE B 1 280 ? -1.421 -26.594 -11.57 1 93.44 280 ILE B CA 1
ATOM 9392 C C . ILE B 1 280 ? -1.402 -25.094 -11.812 1 93.44 280 ILE B C 1
ATOM 9394 O O . ILE B 1 280 ? -2.166 -24.578 -12.641 1 93.44 280 ILE B O 1
ATOM 9398 N N . ILE B 1 281 ? -0.573 -24.406 -11.125 1 93.06 281 ILE B N 1
ATOM 9399 C CA . ILE B 1 281 ? -0.521 -22.953 -11.25 1 93.06 281 ILE B CA 1
ATOM 9400 C C . ILE B 1 281 ? -0.159 -22.562 -12.68 1 93.06 281 ILE B C 1
ATOM 9402 O O . ILE B 1 281 ? -0.849 -21.75 -13.305 1 93.06 281 ILE B O 1
ATOM 9406 N N . GLN B 1 282 ? 0.876 -23.156 -13.172 1 92.12 282 GLN B N 1
ATOM 9407 C CA . GLN B 1 282 ? 1.282 -22.828 -14.531 1 92.12 282 GLN B CA 1
ATOM 9408 C C . GLN B 1 282 ? 0.303 -23.391 -15.555 1 92.12 282 GLN B C 1
ATOM 9410 O O . GLN B 1 282 ? 0.085 -22.797 -16.609 1 92.12 282 GLN B O 1
ATOM 9415 N N . GLU B 1 283 ? -0.344 -24.547 -15.203 1 93.75 283 GLU B N 1
ATOM 9416 C CA . GLU B 1 283 ? -1.269 -25.203 -16.109 1 93.75 283 GLU B CA 1
ATOM 9417 C C . GLU B 1 283 ? -2.5 -24.344 -16.375 1 93.75 283 GLU B C 1
ATOM 9419 O O . GLU B 1 283 ? -2.975 -24.25 -17.516 1 93.75 283 GLU B O 1
ATOM 9424 N N . VAL B 1 284 ? -2.861 -23.703 -15.32 1 93.25 284 VAL B N 1
ATOM 9425 C CA . VAL B 1 284 ? -4.074 -22.906 -15.453 1 93.25 284 VAL B CA 1
ATOM 9426 C C . VAL B 1 284 ? -3.709 -21.484 -15.898 1 93.25 284 VAL B C 1
ATOM 9428 O O . VAL B 1 284 ? -4.379 -20.922 -16.766 1 93.25 284 VAL B O 1
ATOM 9431 N N . ALA B 1 285 ? -2.689 -20.938 -15.367 1 92.12 285 ALA B N 1
ATOM 9432 C CA . ALA B 1 285 ? -2.291 -19.562 -15.664 1 92.12 285 ALA B CA 1
ATOM 9433 C C . ALA B 1 285 ? -1.996 -19.375 -17.141 1 92.12 285 ALA B C 1
ATOM 9435 O O . ALA B 1 285 ? -2.281 -18.328 -17.719 1 92.12 285 ALA B O 1
ATOM 9436 N N . LEU B 1 286 ? -1.456 -20.391 -17.781 1 91.31 286 LEU B N 1
ATOM 9437 C CA . LEU B 1 286 ? -0.992 -20.266 -19.156 1 91.31 286 LEU B CA 1
ATOM 9438 C C . LEU B 1 286 ? -2.033 -20.797 -20.141 1 91.31 286 LEU B C 1
ATOM 9440 O O . LEU B 1 286 ? -1.882 -20.656 -21.344 1 91.31 286 LEU B O 1
ATOM 9444 N N . SER B 1 287 ? -3.09 -21.391 -19.609 1 93 287 SER B N 1
ATOM 9445 C CA . SER B 1 287 ? -4.117 -21.938 -20.484 1 93 287 SER B CA 1
ATOM 9446 C C . SER B 1 287 ? -4.871 -20.844 -21.219 1 93 287 SER B C 1
ATOM 9448 O O . SER B 1 287 ? -5.109 -19.766 -20.672 1 93 287 SER B O 1
ATOM 9450 N N . LYS B 1 288 ? -5.242 -21.094 -22.406 1 89.88 288 LYS B N 1
ATOM 9451 C CA . LYS B 1 288 ? -6.086 -20.172 -23.172 1 89.88 288 LYS B CA 1
ATOM 9452 C C . LYS B 1 288 ? -7.527 -20.219 -22.672 1 89.88 288 LYS B C 1
ATOM 9454 O O . LYS B 1 288 ? -8.188 -19.172 -22.594 1 89.88 288 LYS B O 1
ATOM 9459 N N . SER B 1 289 ? -7.941 -21.328 -22.484 1 90.44 289 SER B N 1
ATOM 9460 C CA . SER B 1 289 ? -9.266 -21.641 -21.953 1 90.44 289 SER B CA 1
ATOM 9461 C C . SER B 1 289 ? -9.234 -22.891 -21.094 1 90.44 289 SER B C 1
ATOM 9463 O O . SER B 1 289 ? -8.43 -23.797 -21.328 1 90.44 289 SER B O 1
ATOM 9465 N N . ALA B 1 290 ? -10.039 -22.938 -20.062 1 94.44 290 ALA B N 1
ATOM 9466 C CA . ALA B 1 290 ? -10.055 -24.109 -19.188 1 94.44 290 ALA B CA 1
ATOM 9467 C C . ALA B 1 290 ? -11.453 -24.375 -18.641 1 94.44 290 ALA B C 1
ATOM 9469 O O . ALA B 1 290 ? -12.297 -23.469 -18.625 1 94.44 290 ALA B O 1
ATOM 9470 N N . SER B 1 291 ? -11.727 -25.578 -18.312 1 95.31 291 SER B N 1
ATOM 9471 C CA . SER B 1 291 ? -12.977 -26 -17.688 1 95.31 291 SER B CA 1
ATOM 9472 C C . SER B 1 291 ? -12.719 -26.891 -16.469 1 95.31 291 SER B C 1
ATOM 9474 O O . SER B 1 291 ? -11.727 -27.609 -16.422 1 95.31 291 SER B O 1
ATOM 9476 N N . LEU B 1 292 ? -13.602 -26.781 -15.578 1 95.19 292 LEU B N 1
ATOM 9477 C CA . LEU B 1 292 ? -13.555 -27.594 -14.367 1 95.19 292 LEU B CA 1
ATOM 9478 C C . LEU B 1 292 ? -14.57 -28.734 -14.438 1 95.19 292 LEU B C 1
ATOM 9480 O O . LEU B 1 292 ? -15.766 -28.484 -14.633 1 95.19 292 LEU B O 1
ATOM 9484 N N . HIS B 1 293 ? -14.062 -29.906 -14.305 1 94.19 293 HIS B N 1
ATOM 9485 C CA . HIS B 1 293 ? -14.891 -31.094 -14.375 1 94.19 293 HIS B CA 1
ATOM 9486 C C . HIS B 1 293 ? -14.938 -31.812 -13.023 1 94.19 293 HIS B C 1
ATOM 9488 O O . HIS B 1 293 ? -13.891 -32.062 -12.43 1 94.19 293 HIS B O 1
ATOM 9494 N N . CYS B 1 294 ? -16.094 -32.094 -12.531 1 93.25 294 CYS B N 1
ATOM 9495 C CA . CYS B 1 294 ? -16.312 -32.875 -11.328 1 93.25 294 CYS B CA 1
ATOM 9496 C C . CYS B 1 294 ? -17.5 -33.812 -11.508 1 93.25 294 CYS B C 1
ATOM 9498 O O . CYS B 1 294 ? -18.641 -33.375 -11.664 1 93.25 294 CYS B O 1
ATOM 9500 N N . ALA B 1 295 ? -17.203 -35.031 -11.43 1 88.69 295 ALA B N 1
ATOM 9501 C CA . ALA B 1 295 ? -18.25 -36 -11.734 1 88.69 295 ALA B CA 1
ATOM 9502 C C . ALA B 1 295 ? -18.891 -35.719 -13.094 1 88.69 295 ALA B C 1
ATOM 9504 O O . ALA B 1 295 ? -18.188 -35.594 -14.102 1 88.69 295 ALA B O 1
ATOM 9505 N N . ASP B 1 296 ? -20.203 -35.469 -13.094 1 86.5 296 ASP B N 1
ATOM 9506 C CA . ASP B 1 296 ? -20.875 -35.219 -14.367 1 86.5 296 ASP B CA 1
ATOM 9507 C C . ASP B 1 296 ? -21.156 -33.75 -14.57 1 86.5 296 ASP B C 1
ATOM 9509 O O . ASP B 1 296 ? -21.875 -33.375 -15.5 1 86.5 296 ASP B O 1
ATOM 9513 N N . GLN B 1 297 ? -20.516 -32.969 -13.703 1 90.38 297 GLN B N 1
ATOM 9514 C CA . GLN B 1 297 ? -20.75 -31.531 -13.797 1 90.38 297 GLN B CA 1
ATOM 9515 C C . GLN B 1 297 ? -19.547 -30.812 -14.391 1 90.38 297 GLN B C 1
ATOM 9517 O O . GLN B 1 297 ? -18.406 -31.266 -14.219 1 90.38 297 GLN B O 1
ATOM 9522 N N . VAL B 1 298 ? -19.781 -29.766 -15.164 1 92.25 298 VAL B N 1
ATOM 9523 C CA . VAL B 1 298 ? -18.719 -28.984 -15.789 1 92.25 298 VAL B CA 1
ATOM 9524 C C . VAL B 1 298 ? -19.047 -27.5 -15.695 1 92.25 298 VAL B C 1
ATOM 9526 O O . VAL B 1 298 ? -20.203 -27.094 -15.805 1 92.25 298 VAL B O 1
ATOM 9529 N N . VAL B 1 299 ? -18.062 -26.703 -15.352 1 93.25 299 VAL B N 1
ATOM 9530 C CA . VAL B 1 299 ? -18.188 -25.25 -15.398 1 93.25 299 VAL B CA 1
ATOM 9531 C C . VAL B 1 299 ? -16.922 -24.641 -16.016 1 93.25 299 VAL B C 1
ATOM 9533 O O . VAL B 1 299 ? -15.852 -25.25 -15.969 1 93.25 299 VAL B O 1
ATOM 9536 N N . HIS B 1 300 ? -17.109 -23.547 -16.703 1 93.06 300 HIS B N 1
ATOM 9537 C CA . HIS B 1 300 ? -15.945 -22.844 -17.219 1 93.06 300 HIS B CA 1
ATOM 9538 C C . HIS B 1 300 ? -15.094 -22.281 -16.094 1 93.06 300 HIS B C 1
ATOM 9540 O O . HIS B 1 300 ? -15.625 -21.797 -15.086 1 93.06 300 HIS B O 1
ATOM 9546 N N . TRP B 1 301 ? -13.828 -22.312 -16.25 1 93.81 301 TRP B N 1
ATOM 9547 C CA . TRP B 1 301 ? -12.906 -21.875 -15.211 1 93.81 301 TRP B CA 1
ATOM 9548 C C . TRP B 1 301 ? -13.172 -20.422 -14.828 1 93.81 301 TRP B C 1
ATOM 9550 O O . TRP B 1 301 ? -13.18 -20.078 -13.641 1 93.81 301 TRP B O 1
ATOM 9560 N N . ASP B 1 302 ? -13.383 -19.516 -15.789 1 89.88 302 ASP B N 1
ATOM 9561 C CA . ASP B 1 302 ? -13.586 -18.094 -15.523 1 89.88 302 ASP B CA 1
ATOM 9562 C C . ASP B 1 302 ? -14.805 -17.859 -14.633 1 89.88 302 ASP B C 1
ATOM 9564 O O . ASP B 1 302 ? -14.797 -16.969 -13.781 1 89.88 302 ASP B O 1
ATOM 9568 N N . ASP B 1 303 ? -15.844 -18.672 -14.859 1 93.31 303 ASP B N 1
ATOM 9569 C CA . ASP B 1 303 ? -17.031 -18.562 -14.031 1 93.31 303 ASP B CA 1
ATOM 9570 C C . ASP B 1 303 ? -16.75 -19 -12.594 1 93.31 303 ASP B C 1
ATOM 9572 O O . ASP B 1 303 ? -17.234 -18.375 -11.648 1 93.31 303 ASP B O 1
ATOM 9576 N N . PHE B 1 304 ? -16.062 -20.078 -12.547 1 94.62 304 PHE B N 1
ATOM 9577 C CA . PHE B 1 304 ? -15.68 -20.562 -11.219 1 94.62 304 PHE B CA 1
ATOM 9578 C C . PHE B 1 304 ? -14.828 -19.531 -10.492 1 94.62 304 PHE B C 1
ATOM 9580 O O . PHE B 1 304 ? -15.055 -19.25 -9.312 1 94.62 304 PHE B O 1
ATOM 9587 N N . ALA B 1 305 ? -13.828 -19 -11.172 1 93.12 305 ALA B N 1
ATOM 9588 C CA . ALA B 1 305 ? -12.922 -18 -10.594 1 93.12 305 ALA B CA 1
ATOM 9589 C C . ALA B 1 305 ? -13.695 -16.766 -10.133 1 93.12 305 ALA B C 1
ATOM 9591 O O . ALA B 1 305 ? -13.438 -16.234 -9.047 1 93.12 305 ALA B O 1
ATOM 9592 N N . ASP B 1 306 ? -14.625 -16.297 -10.883 1 93 306 ASP B N 1
ATOM 9593 C CA . ASP B 1 306 ? -15.445 -15.148 -10.516 1 93 306 ASP B CA 1
ATOM 9594 C C . ASP B 1 306 ? -16.297 -15.453 -9.281 1 93 306 ASP B C 1
ATOM 9596 O O . ASP B 1 306 ? -16.453 -14.602 -8.406 1 93 306 ASP B O 1
ATOM 9600 N N . ALA B 1 307 ? -16.812 -16.609 -9.305 1 94.94 307 ALA B N 1
ATOM 9601 C CA . ALA B 1 307 ? -17.656 -17.016 -8.18 1 94.94 307 ALA B CA 1
ATOM 9602 C C . ALA B 1 307 ? -16.875 -17 -6.871 1 94.94 307 ALA B C 1
ATOM 9604 O O . ALA B 1 307 ? -17.359 -16.516 -5.848 1 94.94 307 ALA B O 1
ATOM 9605 N N . VAL B 1 308 ? -15.711 -17.562 -6.965 1 94.75 308 VAL B N 1
ATOM 9606 C CA . VAL B 1 308 ? -14.859 -17.594 -5.777 1 94.75 308 VAL B CA 1
ATOM 9607 C C . VAL B 1 308 ? -14.484 -16.172 -5.371 1 94.75 308 VAL B C 1
ATOM 9609 O O . VAL B 1 308 ? -14.484 -15.844 -4.18 1 94.75 308 VAL B O 1
ATOM 9612 N N . SER B 1 309 ? -14.164 -15.352 -6.324 1 92.94 309 SER B N 1
ATOM 9613 C CA . SER B 1 309 ? -13.852 -13.953 -6.047 1 92.94 309 SER B CA 1
ATOM 9614 C C . SER B 1 309 ? -15.023 -13.25 -5.375 1 92.94 309 SER B C 1
ATOM 9616 O O . SER B 1 309 ? -14.828 -12.445 -4.457 1 92.94 309 SER B O 1
ATOM 9618 N N . LEU B 1 310 ? -16.203 -13.516 -5.836 1 94.19 310 LEU B N 1
ATOM 9619 C CA . LEU B 1 310 ? -17.406 -12.938 -5.258 1 94.19 310 LEU B CA 1
ATOM 9620 C C . LEU B 1 310 ? -17.625 -13.445 -3.838 1 94.19 310 LEU B C 1
ATOM 9622 O O . LEU B 1 310 ? -18.016 -12.688 -2.951 1 94.19 310 LEU B O 1
ATOM 9626 N N . LEU B 1 311 ? -17.438 -14.758 -3.697 1 94.81 311 LEU B N 1
ATOM 9627 C CA . LEU B 1 311 ? -17.516 -15.352 -2.369 1 94.81 311 LEU B CA 1
ATOM 9628 C C . LEU B 1 311 ? -16.578 -14.641 -1.396 1 94.81 311 LEU B C 1
ATOM 9630 O O . LEU B 1 311 ? -16.984 -14.289 -0.286 1 94.81 311 LEU B O 1
ATOM 9634 N N . LEU B 1 312 ? -15.359 -14.398 -1.826 1 91.38 312 LEU B N 1
ATOM 9635 C CA . LEU B 1 312 ? -14.359 -13.766 -0.977 1 91.38 312 LEU B CA 1
ATOM 9636 C C . LEU B 1 312 ? -14.766 -12.336 -0.637 1 91.38 312 LEU B C 1
ATOM 9638 O O . LEU B 1 312 ? -14.523 -11.867 0.479 1 91.38 312 LEU B O 1
ATOM 9642 N N . GLU B 1 313 ? -15.352 -11.672 -1.585 1 88.88 313 GLU B N 1
ATOM 9643 C CA . GLU B 1 313 ? -15.797 -10.297 -1.371 1 88.88 313 GLU B CA 1
ATOM 9644 C C . GLU B 1 313 ? -16.859 -10.227 -0.28 1 88.88 313 GLU B C 1
ATOM 9646 O O . GLU B 1 313 ? -16.953 -9.227 0.441 1 88.88 313 GLU B O 1
ATOM 9651 N N . LYS B 1 314 ? -17.703 -11.258 -0.186 1 91 314 LYS B N 1
ATOM 9652 C CA . LYS B 1 314 ? -18.828 -11.242 0.744 1 91 314 LYS B CA 1
ATOM 9653 C C . LYS B 1 314 ? -18.609 -12.227 1.889 1 91 314 LYS B C 1
ATOM 9655 O O . LYS B 1 314 ? -19.562 -12.602 2.574 1 91 314 LYS B O 1
ATOM 9660 N N . ILE B 1 315 ? -17.391 -12.695 2.088 1 90.38 315 ILE B N 1
ATOM 9661 C CA . ILE B 1 315 ? -17.125 -13.773 3.039 1 90.38 315 ILE B CA 1
ATOM 9662 C C . ILE B 1 315 ? -17.5 -13.312 4.449 1 90.38 315 ILE B C 1
ATOM 9664 O O . ILE B 1 315 ? -17.984 -14.102 5.254 1 90.38 315 ILE B O 1
ATOM 9668 N N . HIS B 1 316 ? -17.297 -12.008 4.766 1 81.12 316 HIS B N 1
ATOM 9669 C CA . HIS B 1 316 ? -17.609 -11.492 6.09 1 81.12 316 HIS B CA 1
ATOM 9670 C C . HIS B 1 316 ? -19.109 -11.531 6.355 1 81.12 316 HIS B C 1
ATOM 9672 O O . HIS B 1 316 ? -19.531 -11.836 7.473 1 81.12 316 HIS B O 1
ATOM 9678 N N . VAL B 1 317 ? -19.891 -11.172 5.336 1 83.88 317 VAL B N 1
ATOM 9679 C CA . VAL B 1 317 ? -21.344 -11.188 5.441 1 83.88 317 VAL B CA 1
ATOM 9680 C C . VAL B 1 317 ? -21.828 -12.625 5.641 1 83.88 317 VAL B C 1
ATOM 9682 O O . VAL B 1 317 ? -22.688 -12.883 6.484 1 83.88 317 VAL B O 1
ATOM 9685 N N . LEU B 1 318 ? -21.266 -13.562 4.906 1 89.75 318 LEU B N 1
ATOM 9686 C CA . LEU B 1 318 ? -21.672 -14.961 4.957 1 89.75 318 LEU B CA 1
ATOM 9687 C C . LEU B 1 318 ? -21.281 -15.594 6.289 1 89.75 318 LEU B C 1
ATOM 9689 O O . LEU B 1 318 ? -22.031 -16.406 6.84 1 89.75 318 LEU B O 1
ATOM 9693 N N . ARG B 1 319 ? -20.094 -15.219 6.801 1 85.31 319 ARG B N 1
ATOM 9694 C CA . ARG B 1 319 ? -19.641 -15.703 8.094 1 85.31 319 ARG B CA 1
ATOM 9695 C C . ARG B 1 319 ? -20.594 -15.289 9.203 1 85.31 319 ARG B C 1
ATOM 9697 O O . ARG B 1 319 ? -20.922 -16.094 10.086 1 85.31 319 ARG B O 1
ATOM 9704 N N . THR B 1 320 ? -21.016 -14.016 9.172 1 76.5 320 THR B N 1
ATOM 9705 C CA . THR B 1 320 ? -21.906 -13.484 10.188 1 76.5 320 THR B CA 1
ATOM 9706 C C . THR B 1 320 ? -23.297 -14.102 10.062 1 76.5 320 THR B C 1
ATOM 9708 O O . THR B 1 320 ? -23.953 -14.391 11.062 1 76.5 320 THR B O 1
ATOM 9711 N N . LYS B 1 321 ? -23.719 -14.359 8.914 1 84.75 321 LYS B N 1
ATOM 9712 C CA . LYS B 1 321 ? -25.078 -14.844 8.641 1 84.75 321 LYS B CA 1
ATOM 9713 C C . LYS B 1 321 ? -25.219 -16.312 9 1 84.75 321 LYS B C 1
ATOM 9715 O O . LYS B 1 321 ? -26.219 -16.719 9.602 1 84.75 321 LYS B O 1
ATOM 9720 N N . PHE B 1 322 ? -24.344 -17.172 8.594 1 87.56 322 PHE B N 1
ATOM 9721 C CA . PHE B 1 322 ? -24.531 -18.609 8.703 1 87.56 322 PHE B CA 1
ATOM 9722 C C . PHE B 1 322 ? -23.781 -19.172 9.914 1 87.56 322 PHE B C 1
ATOM 9724 O O . PHE B 1 322 ? -24.125 -20.234 10.414 1 87.56 322 PHE B O 1
ATOM 9731 N N . ASP B 1 323 ? -22.812 -18.469 10.5 1 79.94 323 ASP B N 1
ATOM 9732 C CA . ASP B 1 323 ? -22.078 -18.797 11.711 1 79.94 323 ASP B CA 1
ATOM 9733 C C . ASP B 1 323 ? -21.609 -20.25 11.68 1 79.94 323 ASP B C 1
ATOM 9735 O O . ASP B 1 323 ? -21.875 -21.016 12.602 1 79.94 323 ASP B O 1
ATOM 9739 N N . GLU B 1 324 ? -21.062 -20.797 10.508 1 85.44 324 GLU B N 1
ATOM 9740 C CA . GLU B 1 324 ? -20.484 -22.125 10.352 1 85.44 324 GLU B CA 1
ATOM 9741 C C . GLU B 1 324 ? -18.969 -22.062 10.227 1 85.44 324 GLU B C 1
ATOM 9743 O O . GLU B 1 324 ? -18.422 -21.125 9.641 1 85.44 324 GLU B O 1
ATOM 9748 N N . GLU B 1 325 ? -18.281 -23.016 10.672 1 82.88 325 GLU B N 1
ATOM 9749 C CA . GLU B 1 325 ? -16.828 -23.078 10.734 1 82.88 325 GLU B CA 1
ATOM 9750 C C . GLU B 1 325 ? -16.219 -23.062 9.328 1 82.88 325 GLU B C 1
ATOM 9752 O O . GLU B 1 325 ? -15.125 -22.547 9.125 1 82.88 325 GLU B O 1
ATOM 9757 N N . ILE B 1 326 ? -16.938 -23.609 8.391 1 87.69 326 ILE B N 1
ATOM 9758 C CA . ILE B 1 326 ? -16.406 -23.766 7.043 1 87.69 326 ILE B CA 1
ATOM 9759 C C . ILE B 1 326 ? -16.141 -22.406 6.418 1 87.69 326 ILE B C 1
ATOM 9761 O O . ILE B 1 326 ? -15.328 -22.281 5.5 1 87.69 326 ILE B O 1
ATOM 9765 N N . PHE B 1 327 ? -16.859 -21.422 6.918 1 88.44 327 PHE B N 1
ATOM 9766 C CA . PHE B 1 327 ? -16.719 -20.078 6.355 1 88.44 327 PHE B CA 1
ATOM 9767 C C . PHE B 1 327 ? -15.516 -19.359 6.969 1 88.44 327 PHE B C 1
ATOM 9769 O O . PHE B 1 327 ? -15.133 -18.281 6.516 1 88.44 327 PHE B O 1
ATOM 9776 N N . GLU B 1 328 ? -14.891 -20.062 7.891 1 82.44 328 GLU B N 1
ATOM 9777 C CA . GLU B 1 328 ? -13.734 -19.438 8.539 1 82.44 328 GLU B CA 1
ATOM 9778 C C . GLU B 1 328 ? -12.469 -19.625 7.703 1 82.44 328 GLU B C 1
ATOM 9780 O O . GLU B 1 328 ? -12.273 -20.688 7.102 1 82.44 328 GLU B O 1
ATOM 9785 N N . ASP B 1 329 ? -11.68 -18.75 7.418 1 80.38 329 ASP B N 1
ATOM 9786 C CA . ASP B 1 329 ? -10.352 -18.734 6.809 1 80.38 329 ASP B CA 1
ATOM 9787 C C . ASP B 1 329 ? -10.414 -19.172 5.348 1 80.38 329 ASP B C 1
ATOM 9789 O O . ASP B 1 329 ? -9.5 -19.844 4.855 1 80.38 329 ASP B O 1
ATOM 9793 N N . VAL B 1 330 ? -11.578 -19.062 4.676 1 88.69 330 VAL B N 1
ATOM 9794 C CA . VAL B 1 330 ? -11.727 -19.406 3.264 1 88.69 330 VAL B CA 1
ATOM 9795 C C . VAL B 1 330 ? -10.68 -18.656 2.441 1 88.69 330 VAL B C 1
ATOM 9797 O O . VAL B 1 330 ? -10.18 -19.188 1.442 1 88.69 330 VAL B O 1
ATOM 9800 N N . GLU B 1 331 ? -10.273 -17.484 2.906 1 84.62 331 GLU B N 1
ATOM 9801 C CA . GLU B 1 331 ? -9.328 -16.625 2.207 1 84.62 331 GLU B CA 1
ATOM 9802 C C . GLU B 1 331 ? -7.934 -17.25 2.168 1 84.62 331 GLU B C 1
ATOM 9804 O O . GLU B 1 331 ? -7.121 -16.922 1.306 1 84.62 331 GLU B O 1
ATOM 9809 N N . THR B 1 332 ? -7.688 -18.219 2.957 1 81 332 THR B N 1
ATOM 9810 C CA . THR B 1 332 ? -6.344 -18.781 3.086 1 81 332 THR B CA 1
ATOM 9811 C C . THR B 1 332 ? -6.223 -20.078 2.307 1 81 332 THR B C 1
ATOM 9813 O O . THR B 1 332 ? -5.137 -20.672 2.229 1 81 332 THR B O 1
ATOM 9816 N N . THR B 1 333 ? -7.32 -20.5 1.688 1 86.75 333 THR B N 1
ATOM 9817 C CA . THR B 1 333 ? -7.262 -21.719 0.902 1 86.75 333 THR B CA 1
ATOM 9818 C C . THR B 1 333 ? -6.41 -21.531 -0.349 1 86.75 333 THR B C 1
ATOM 9820 O O . THR B 1 333 ? -6.32 -20.406 -0.873 1 86.75 333 THR B O 1
ATOM 9823 N N . SER B 1 334 ? -5.781 -22.594 -0.79 1 88.38 334 SER B N 1
ATOM 9824 C CA . SER B 1 334 ? -4.977 -22.531 -2.006 1 88.38 334 SER B CA 1
ATOM 9825 C C . SER B 1 334 ? -5.805 -22.062 -3.197 1 88.38 334 SER B C 1
ATOM 9827 O O . SER B 1 334 ? -5.309 -21.328 -4.059 1 88.38 334 SER B O 1
ATOM 9829 N N . ALA B 1 335 ? -7.066 -22.5 -3.195 1 92.06 335 ALA B N 1
ATOM 9830 C CA . ALA B 1 335 ? -7.941 -22.078 -4.285 1 92.06 335 ALA B CA 1
ATOM 9831 C C . ALA B 1 335 ? -8.102 -20.562 -4.301 1 92.06 335 ALA B C 1
ATOM 9833 O O . ALA B 1 335 ? -8.023 -19.922 -5.359 1 92.06 335 ALA B O 1
ATOM 9834 N N . SER B 1 336 ? -8.336 -20.031 -3.115 1 91.19 336 SER B N 1
ATOM 9835 C CA . SER B 1 336 ? -8.5 -18.578 -3.002 1 91.19 336 SER B CA 1
ATOM 9836 C C . SER B 1 336 ? -7.23 -17.844 -3.422 1 91.19 336 SER B C 1
ATOM 9838 O O . SER B 1 336 ? -7.293 -16.859 -4.16 1 91.19 336 SER B O 1
ATOM 9840 N N . ILE B 1 337 ? -6.125 -18.312 -3.002 1 88.62 337 ILE B N 1
ATOM 9841 C CA . ILE B 1 337 ? -4.84 -17.688 -3.311 1 88.62 337 ILE B CA 1
ATOM 9842 C C . ILE B 1 337 ? -4.578 -17.766 -4.812 1 88.62 337 ILE B C 1
ATOM 9844 O O . ILE B 1 337 ? -4.164 -16.766 -5.426 1 88.62 337 ILE B O 1
ATOM 9848 N N . LEU B 1 338 ? -4.844 -18.906 -5.344 1 91.19 338 LEU B N 1
ATOM 9849 C CA . LEU B 1 338 ? -4.641 -19.125 -6.773 1 91.19 338 LEU B CA 1
ATOM 9850 C C . LEU B 1 338 ? -5.469 -18.141 -7.594 1 91.19 338 LEU B C 1
ATOM 9852 O O . LEU B 1 338 ? -4.938 -17.453 -8.469 1 91.19 338 LEU B O 1
ATOM 9856 N N . ILE B 1 339 ? -6.695 -18.047 -7.277 1 91.38 339 ILE B N 1
ATOM 9857 C CA . ILE B 1 339 ? -7.625 -17.25 -8.062 1 91.38 339 ILE B CA 1
ATOM 9858 C C . ILE B 1 339 ? -7.285 -15.766 -7.902 1 91.38 339 ILE B C 1
ATOM 9860 O O . ILE B 1 339 ? -7.348 -15 -8.867 1 91.38 339 ILE B O 1
ATOM 9864 N N . GLN B 1 340 ? -6.895 -15.367 -6.77 1 88 340 GLN B N 1
ATOM 9865 C CA . GLN B 1 340 ? -6.547 -13.977 -6.52 1 88 340 GLN B CA 1
ATOM 9866 C C . GLN B 1 340 ? -5.262 -13.594 -7.242 1 88 340 GLN B C 1
ATOM 9868 O O . GLN B 1 340 ? -5.066 -12.422 -7.598 1 88 340 GLN B O 1
ATOM 9873 N N . CYS B 1 341 ? -4.457 -14.555 -7.504 1 87.56 341 CYS B N 1
ATOM 9874 C CA . CYS B 1 341 ? -3.16 -14.281 -8.109 1 87.56 341 CYS B CA 1
ATOM 9875 C C . CYS B 1 341 ? -3.236 -14.375 -9.625 1 87.56 341 CYS B C 1
ATOM 9877 O O . CYS B 1 341 ? -2.484 -13.703 -10.336 1 87.56 341 CYS B O 1
ATOM 9879 N N . LEU B 1 342 ? -4.062 -15.203 -10.148 1 87.44 342 LEU B N 1
ATOM 9880 C CA . LEU B 1 342 ? -4.043 -15.609 -11.547 1 87.44 342 LEU B CA 1
ATOM 9881 C C . LEU B 1 342 ? -4.176 -14.406 -12.469 1 87.44 342 LEU B C 1
ATOM 9883 O O . LEU B 1 342 ? -3.473 -14.305 -13.477 1 87.44 342 LEU B O 1
ATOM 9887 N N . ASP B 1 343 ? -5.016 -13.43 -12.078 1 80.19 343 ASP B N 1
ATOM 9888 C CA . ASP B 1 343 ? -5.254 -12.305 -12.969 1 80.19 343 ASP B CA 1
ATOM 9889 C C . ASP B 1 343 ? -4.062 -11.352 -12.984 1 80.19 343 ASP B C 1
ATOM 9891 O O . ASP B 1 343 ? -3.941 -10.516 -13.883 1 80.19 343 ASP B O 1
ATOM 9895 N N . ASN B 1 344 ? -3.207 -11.602 -12.133 1 84.06 344 ASN B N 1
ATOM 9896 C CA . ASN B 1 344 ? -2.109 -10.648 -12.023 1 84.06 344 ASN B CA 1
ATOM 9897 C C . ASN B 1 344 ? -0.764 -11.305 -12.312 1 84.06 344 ASN B C 1
ATOM 9899 O O . ASN B 1 344 ? 0.289 -10.727 -12.055 1 84.06 344 ASN B O 1
ATOM 9903 N N . ILE B 1 345 ? -0.812 -12.523 -12.812 1 88.12 345 ILE B N 1
ATOM 9904 C CA . ILE B 1 345 ? 0.423 -13.219 -13.148 1 88.12 345 ILE B CA 1
ATOM 9905 C C . ILE B 1 345 ? 0.818 -12.914 -14.586 1 88.12 345 ILE B C 1
ATOM 9907 O O . ILE B 1 345 ? 1.988 -12.656 -14.875 1 88.12 345 ILE B O 1
ATOM 9911 N N . CYS B 1 346 ? -0.222 -12.953 -15.469 1 85.5 346 CYS B N 1
ATOM 9912 C CA . CYS B 1 346 ? 0.04 -12.719 -16.891 1 85.5 346 CYS B CA 1
ATOM 9913 C C . CYS B 1 346 ? -1.055 -11.859 -17.5 1 85.5 346 CYS B C 1
ATOM 9915 O O . CYS B 1 346 ? -2.201 -11.883 -17.047 1 85.5 346 CYS B O 1
ATOM 9917 N N . HIS B 1 347 ? -0.64 -11.094 -18.469 1 78.25 347 HIS B N 1
ATOM 9918 C CA . HIS B 1 347 ? -1.602 -10.492 -19.391 1 78.25 347 HIS B CA 1
ATOM 9919 C C . HIS B 1 347 ? -1.812 -11.367 -20.609 1 78.25 347 HIS B C 1
ATOM 9921 O O . HIS B 1 347 ? -0.847 -11.852 -21.219 1 78.25 347 HIS B O 1
ATOM 9927 N N . LYS B 1 348 ? -3.049 -11.586 -20.875 1 77.12 348 LYS B N 1
ATOM 9928 C CA . LYS B 1 348 ? -3.379 -12.422 -22.016 1 77.12 348 LYS B CA 1
ATOM 9929 C C . LYS B 1 348 ? -4.117 -11.617 -23.094 1 77.12 348 LYS B C 1
ATOM 9931 O O . LYS B 1 348 ? -4.797 -10.641 -22.781 1 77.12 348 LYS B O 1
ATOM 9936 N N . SER B 1 349 ? -3.842 -12 -24.312 1 75.62 349 SER B N 1
ATOM 9937 C CA . SER B 1 349 ? -4.602 -11.43 -25.422 1 75.62 349 SER B CA 1
ATOM 9938 C C . SER B 1 349 ? -6.047 -11.914 -25.406 1 75.62 349 SER B C 1
ATOM 9940 O O . SER B 1 349 ? -6.418 -12.75 -24.578 1 75.62 349 SER B O 1
ATOM 9942 N N . TYR B 1 350 ? -6.793 -11.336 -26.281 1 71.69 350 TYR B N 1
ATOM 9943 C CA . TYR B 1 350 ? -8.195 -11.703 -26.391 1 71.69 350 TYR B CA 1
ATOM 9944 C C . TYR B 1 350 ? -8.344 -13.18 -26.75 1 71.69 350 TYR B C 1
ATOM 9946 O O . TYR B 1 350 ? -9.289 -13.836 -26.312 1 71.69 350 TYR B O 1
ATOM 9954 N N . THR B 1 351 ? -7.277 -13.688 -27.438 1 73.88 351 THR B N 1
ATOM 9955 C CA . THR B 1 351 ? -7.312 -15.086 -27.859 1 73.88 351 THR B CA 1
ATOM 9956 C C . THR B 1 351 ? -6.707 -15.984 -26.781 1 73.88 351 THR B C 1
ATOM 9958 O O . THR B 1 351 ? -6.648 -17.203 -26.953 1 73.88 351 THR B O 1
ATOM 9961 N N . GLY B 1 352 ? -6.227 -15.375 -25.766 1 75.5 352 GLY B N 1
ATOM 9962 C CA . GLY B 1 352 ? -5.738 -16.172 -24.641 1 75.5 352 GLY B CA 1
ATOM 9963 C C . GLY B 1 352 ? -4.238 -16.375 -24.672 1 75.5 352 GLY B C 1
ATOM 9964 O O . GLY B 1 352 ? -3.686 -17.078 -23.812 1 75.5 352 GLY B O 1
ATOM 9965 N N . ASP B 1 353 ? -3.559 -15.797 -25.625 1 77.81 353 ASP B N 1
ATOM 9966 C CA . ASP B 1 353 ? -2.104 -15.906 -25.672 1 77.81 353 ASP B CA 1
ATOM 9967 C C . ASP B 1 353 ? -1.454 -15.031 -24.594 1 77.81 353 ASP B C 1
ATOM 9969 O O . ASP B 1 353 ? -1.923 -13.93 -24.312 1 77.81 353 ASP B O 1
ATOM 9973 N N . VAL B 1 354 ? -0.418 -15.57 -24.062 1 80.38 354 VAL B N 1
ATOM 9974 C CA . VAL B 1 354 ? 0.289 -14.805 -23.047 1 80.38 354 VAL B CA 1
ATOM 9975 C C . VAL B 1 354 ? 1.058 -13.656 -23.688 1 80.38 354 VAL B C 1
ATOM 9977 O O . VAL B 1 354 ? 1.916 -13.883 -24.547 1 80.38 354 VAL B O 1
ATOM 9980 N N . VAL B 1 355 ? 0.719 -12.516 -23.297 1 75.62 355 VAL B N 1
ATOM 9981 C CA . VAL B 1 355 ? 1.331 -11.32 -23.875 1 75.62 355 VAL B CA 1
ATOM 9982 C C . VAL B 1 355 ? 2.488 -10.859 -23 1 75.62 355 VAL B C 1
ATOM 9984 O O . VAL B 1 355 ? 3.533 -10.438 -23.5 1 75.62 355 VAL B O 1
ATOM 9987 N N . ALA B 1 356 ? 2.27 -10.945 -21.719 1 80.06 356 ALA B N 1
ATOM 9988 C CA . ALA B 1 356 ? 3.299 -10.461 -20.797 1 80.06 356 ALA B CA 1
ATOM 9989 C C . ALA B 1 356 ? 3.219 -11.18 -19.453 1 80.06 356 ALA B C 1
ATOM 9991 O O . ALA B 1 356 ? 2.127 -11.469 -18.969 1 80.06 356 ALA B O 1
ATOM 9992 N N . LYS B 1 357 ? 4.355 -11.477 -18.969 1 87.12 357 LYS B N 1
ATOM 9993 C CA . LYS B 1 357 ? 4.469 -11.961 -17.594 1 87.12 357 LYS B CA 1
ATOM 9994 C C . LYS B 1 357 ? 4.711 -10.812 -16.625 1 87.12 357 LYS B C 1
ATOM 9996 O O . LYS B 1 357 ? 5.559 -9.953 -16.875 1 87.12 357 LYS B O 1
ATOM 10001 N N . LEU B 1 358 ? 4.039 -10.844 -15.484 1 85.56 358 LEU B N 1
ATOM 10002 C CA . LEU B 1 358 ? 3.967 -9.609 -14.703 1 85.56 358 LEU B CA 1
ATOM 10003 C C . LEU B 1 358 ? 4.746 -9.75 -13.398 1 85.56 358 LEU B C 1
ATOM 10005 O O . LEU B 1 358 ? 5.105 -8.75 -12.781 1 85.56 358 LEU B O 1
ATOM 10009 N N . LEU B 1 359 ? 5.035 -10.938 -12.938 1 90.75 359 LEU B N 1
ATOM 10010 C CA . LEU B 1 359 ? 5.629 -11.125 -11.617 1 90.75 359 LEU B CA 1
ATOM 10011 C C . LEU B 1 359 ? 7.027 -11.727 -11.734 1 90.75 359 LEU B C 1
ATOM 10013 O O . LEU B 1 359 ? 7.285 -12.555 -12.609 1 90.75 359 LEU B O 1
ATOM 10017 N N . ASP B 1 360 ? 7.871 -11.297 -10.852 1 91.12 360 ASP B N 1
ATOM 10018 C CA . ASP B 1 360 ? 9.203 -11.891 -10.789 1 91.12 360 ASP B CA 1
ATOM 10019 C C . ASP B 1 360 ? 9.195 -13.18 -9.977 1 91.12 360 ASP B C 1
ATOM 10021 O O . ASP B 1 360 ? 8.188 -13.516 -9.344 1 91.12 360 ASP B O 1
ATOM 10025 N N . LEU B 1 361 ? 10.227 -13.883 -10.039 1 94.38 361 LEU B N 1
ATOM 10026 C CA . LEU B 1 361 ? 10.32 -15.195 -9.414 1 94.38 361 LEU B CA 1
ATOM 10027 C C . LEU B 1 361 ? 10.172 -15.094 -7.902 1 94.38 361 LEU B C 1
ATOM 10029 O O . LEU B 1 361 ? 9.477 -15.898 -7.285 1 94.38 361 LEU B O 1
ATOM 10033 N N . GLU B 1 362 ? 10.805 -14.109 -7.277 1 95.62 362 GLU B N 1
ATOM 10034 C CA . GLU B 1 362 ? 10.703 -13.922 -5.836 1 95.62 362 GLU B CA 1
ATOM 10035 C C . GLU B 1 362 ? 9.258 -13.75 -5.395 1 95.62 362 GLU B C 1
ATOM 10037 O O . GLU B 1 362 ? 8.82 -14.367 -4.426 1 95.62 362 GLU B O 1
ATOM 10042 N N . THR B 1 363 ? 8.555 -12.961 -6.105 1 93.62 363 THR B N 1
ATOM 10043 C CA . THR B 1 363 ? 7.16 -12.68 -5.777 1 93.62 363 THR B CA 1
ATOM 10044 C C . THR B 1 363 ? 6.305 -13.938 -5.941 1 93.62 363 THR B C 1
ATOM 10046 O O . THR B 1 363 ? 5.445 -14.219 -5.105 1 93.62 363 THR B O 1
ATOM 10049 N N . LEU B 1 364 ? 6.523 -14.648 -6.98 1 94.5 364 LEU B N 1
ATOM 10050 C CA . LEU B 1 364 ? 5.742 -15.852 -7.246 1 94.5 364 LEU B CA 1
ATOM 10051 C C . LEU B 1 364 ? 5.926 -16.875 -6.129 1 94.5 364 LEU B C 1
ATOM 10053 O O . LEU B 1 364 ? 4.945 -17.391 -5.582 1 94.5 364 LEU B O 1
ATOM 10057 N N . VAL B 1 365 ? 7.125 -17.094 -5.75 1 95.12 365 VAL B N 1
ATOM 10058 C CA . VAL B 1 365 ? 7.422 -18.094 -4.73 1 95.12 365 VAL B CA 1
ATOM 10059 C C . VAL B 1 365 ? 6.891 -17.625 -3.377 1 95.12 365 VAL B C 1
ATOM 10061 O O . VAL B 1 365 ? 6.391 -18.422 -2.586 1 95.12 365 VAL B O 1
ATOM 10064 N N . SER B 1 366 ? 6.918 -16.328 -3.15 1 93.19 366 SER B N 1
ATOM 10065 C CA . SER B 1 366 ? 6.566 -15.773 -1.85 1 93.19 366 SER B CA 1
ATOM 10066 C C . SER B 1 366 ? 5.055 -15.609 -1.708 1 93.19 366 SER B C 1
ATOM 10068 O O . SER B 1 366 ? 4.543 -15.438 -0.6 1 93.19 366 SER B O 1
ATOM 10070 N N . THR B 1 367 ? 4.328 -15.641 -2.74 1 90.62 367 THR B N 1
ATOM 10071 C CA . THR B 1 367 ? 2.891 -15.406 -2.68 1 90.62 367 THR B CA 1
ATOM 10072 C C . THR B 1 367 ? 2.121 -16.719 -2.793 1 90.62 367 THR B C 1
ATOM 10074 O O . THR B 1 367 ? 1.083 -16.891 -2.152 1 90.62 367 THR B O 1
ATOM 10077 N N . LEU B 1 368 ? 2.609 -17.594 -3.609 1 90.38 368 LEU B N 1
ATOM 10078 C CA . LEU B 1 368 ? 1.923 -18.859 -3.852 1 90.38 368 LEU B CA 1
ATOM 10079 C C . LEU B 1 368 ? 2.33 -19.906 -2.818 1 90.38 368 LEU B C 1
ATOM 10081 O O . LEU B 1 368 ? 2.963 -20.906 -3.16 1 90.38 368 LEU B O 1
ATOM 10085 N N . LEU B 1 369 ? 1.795 -19.578 -1.642 1 87.38 369 LEU B N 1
ATOM 10086 C CA . LEU B 1 369 ? 2.123 -20.453 -0.524 1 87.38 369 LEU B CA 1
ATOM 10087 C C . LEU B 1 369 ? 1.089 -21.562 -0.385 1 87.38 369 LEU B C 1
ATOM 10089 O O . LEU B 1 369 ? -0.03 -21.438 -0.89 1 87.38 369 LEU B O 1
ATOM 10093 N N . GLY B 1 370 ? 1.254 -22.672 0.106 1 78.25 370 GLY B N 1
ATOM 10094 C CA . GLY B 1 370 ? 0.27 -23.672 0.473 1 78.25 370 GLY B CA 1
ATOM 10095 C C . GLY B 1 370 ? 0.112 -24.766 -0.57 1 78.25 370 GLY B C 1
ATOM 10096 O O . GLY B 1 370 ? -0.816 -25.578 -0.498 1 78.25 370 GLY B O 1
ATOM 10097 N N . PHE B 1 371 ? 0.853 -24.625 -1.628 1 88.56 371 PHE B N 1
ATOM 10098 C CA . PHE B 1 371 ? 0.787 -25.641 -2.664 1 88.56 371 PHE B CA 1
ATOM 10099 C C . PHE B 1 371 ? 1.814 -26.75 -2.41 1 88.56 371 PHE B C 1
ATOM 10101 O O . PHE B 1 371 ? 2.904 -26.469 -1.902 1 88.56 371 PHE B O 1
ATOM 10108 N N . GLN B 1 372 ? 1.465 -27.844 -2.775 1 86.12 372 GLN B N 1
ATOM 10109 C CA . GLN B 1 372 ? 2.301 -29 -2.492 1 86.12 372 GLN B CA 1
ATOM 10110 C C . GLN B 1 372 ? 3.018 -29.484 -3.75 1 86.12 372 GLN B C 1
ATOM 10112 O O . GLN B 1 372 ? 2.521 -29.297 -4.863 1 86.12 372 GLN B O 1
ATOM 10117 N N . ALA B 1 373 ? 4.207 -29.984 -3.527 1 86.38 373 ALA B N 1
ATOM 10118 C CA . ALA B 1 373 ? 4.996 -30.625 -4.578 1 86.38 373 ALA B CA 1
ATOM 10119 C C . ALA B 1 373 ? 5.707 -31.875 -4.055 1 86.38 373 ALA B C 1
ATOM 10121 O O . ALA B 1 373 ? 6.055 -31.938 -2.875 1 86.38 373 ALA B O 1
ATOM 10122 N N . THR B 1 374 ? 5.914 -32.812 -4.898 1 83.38 374 THR B N 1
ATOM 10123 C CA . THR B 1 374 ? 6.629 -34.031 -4.523 1 83.38 374 THR B CA 1
ATOM 10124 C C . THR B 1 374 ? 8.086 -33.719 -4.188 1 83.38 374 THR B C 1
ATOM 10126 O O . THR B 1 374 ? 8.602 -34.156 -3.156 1 83.38 374 THR B O 1
ATOM 10129 N N . SER B 1 375 ? 8.703 -33.031 -5.074 1 87.12 375 SER B N 1
ATOM 10130 C CA . SER B 1 375 ? 10.047 -32.531 -4.789 1 87.12 375 SER B CA 1
ATOM 10131 C C . SER B 1 375 ? 10.023 -31.109 -4.25 1 87.12 375 SER B C 1
ATOM 10133 O O . SER B 1 375 ? 9.414 -30.219 -4.855 1 87.12 375 SER B O 1
ATOM 10135 N N . PRO B 1 376 ? 10.68 -30.859 -3.156 1 91.75 376 PRO B N 1
ATOM 10136 C CA . PRO B 1 376 ? 10.695 -29.516 -2.604 1 91.75 376 PRO B CA 1
ATOM 10137 C C . PRO B 1 376 ? 11.273 -28.484 -3.574 1 91.75 376 PRO B C 1
ATOM 10139 O O . PRO B 1 376 ? 10.938 -27.297 -3.496 1 91.75 376 PRO B O 1
ATOM 10142 N N . ARG B 1 377 ? 12.117 -28.953 -4.492 1 92.25 377 ARG B N 1
ATOM 10143 C CA . ARG B 1 377 ? 12.711 -28.047 -5.465 1 92.25 377 ARG B CA 1
ATOM 10144 C C . ARG B 1 377 ? 11.648 -27.453 -6.383 1 92.25 377 ARG B C 1
ATOM 10146 O O . ARG B 1 377 ? 11.828 -26.359 -6.93 1 92.25 377 ARG B O 1
ATOM 10153 N N . ASP B 1 378 ? 10.57 -28.125 -6.461 1 91.88 378 ASP B N 1
ATOM 10154 C CA . ASP B 1 378 ? 9.492 -27.703 -7.355 1 91.88 378 ASP B CA 1
ATOM 10155 C C . ASP B 1 378 ? 8.773 -26.484 -6.809 1 91.88 378 ASP B C 1
ATOM 10157 O O . ASP B 1 378 ? 8.008 -25.828 -7.523 1 91.88 378 ASP B O 1
ATOM 10161 N N . THR B 1 379 ? 9.055 -26.172 -5.578 1 93.94 379 THR B N 1
ATOM 10162 C CA . THR B 1 379 ? 8.562 -24.906 -5.059 1 93.94 379 THR B CA 1
ATOM 10163 C C . THR B 1 379 ? 9.047 -23.75 -5.93 1 93.94 379 THR B C 1
ATOM 10165 O O . THR B 1 379 ? 8.328 -22.766 -6.105 1 93.94 379 THR B O 1
ATOM 10168 N N . ILE B 1 380 ? 10.172 -23.922 -6.5 1 95.25 380 ILE B N 1
ATOM 10169 C CA . ILE B 1 380 ? 10.781 -22.891 -7.328 1 95.25 380 ILE B CA 1
ATOM 10170 C C . ILE B 1 380 ? 10.609 -23.234 -8.805 1 95.25 380 ILE B C 1
ATOM 10172 O O . ILE B 1 380 ? 10.125 -22.422 -9.594 1 95.25 380 ILE B O 1
ATOM 10176 N N . TYR B 1 381 ? 10.875 -24.5 -9.195 1 91.5 381 TYR B N 1
ATOM 10177 C CA . TYR B 1 381 ? 10.914 -24.922 -10.594 1 91.5 381 TYR B CA 1
ATOM 10178 C C . TYR B 1 381 ? 9.539 -24.812 -11.234 1 91.5 381 TYR B C 1
ATOM 10180 O O . TYR B 1 381 ? 9.422 -24.516 -12.422 1 91.5 381 TYR B O 1
ATOM 10188 N N . SER B 1 382 ? 8.523 -25 -10.477 1 91.75 382 SER B N 1
ATOM 10189 C CA . SER B 1 382 ? 7.168 -25.047 -11.016 1 91.75 382 SER B CA 1
ATOM 10190 C C . SER B 1 382 ? 6.715 -23.672 -11.508 1 91.75 382 SER B C 1
ATOM 10192 O O . SER B 1 382 ? 5.762 -23.578 -12.281 1 91.75 382 SER B O 1
ATOM 10194 N N . VAL B 1 383 ? 7.387 -22.594 -11.023 1 93.5 383 VAL B N 1
ATOM 10195 C CA . VAL B 1 383 ? 6.879 -21.281 -11.375 1 93.5 383 VAL B CA 1
ATOM 10196 C C . VAL B 1 383 ? 7.91 -20.531 -12.211 1 93.5 383 VAL B C 1
ATOM 10198 O O . VAL B 1 383 ? 7.754 -19.344 -12.484 1 93.5 383 VAL B O 1
ATOM 10201 N N . LEU B 1 384 ? 8.938 -21.203 -12.688 1 92.06 384 LEU B N 1
ATOM 10202 C CA . LEU B 1 384 ? 9.992 -20.578 -13.469 1 92.06 384 LEU B CA 1
ATOM 10203 C C . LEU B 1 384 ? 9.438 -20.016 -14.781 1 92.06 384 LEU B C 1
ATOM 10205 O O . LEU B 1 384 ? 9.805 -18.922 -15.195 1 92.06 384 LEU B O 1
ATOM 10209 N N . SER B 1 385 ? 8.555 -20.766 -15.336 1 89.12 385 SER B N 1
ATOM 10210 C CA . SER B 1 385 ? 8.031 -20.391 -16.656 1 89.12 385 SER B CA 1
ATOM 10211 C C . SER B 1 385 ? 7.09 -19.188 -16.547 1 89.12 385 SER B C 1
ATOM 10213 O O . SER B 1 385 ? 6.781 -18.547 -17.547 1 89.12 385 SER B O 1
ATOM 10215 N N . LEU B 1 386 ? 6.684 -18.906 -15.344 1 91 386 LEU B N 1
ATOM 10216 C CA . LEU B 1 386 ? 5.73 -17.828 -15.133 1 91 386 LEU B CA 1
ATOM 10217 C C . LEU B 1 386 ? 6.453 -16.516 -14.812 1 91 386 LEU B C 1
ATOM 10219 O O . LEU B 1 386 ? 5.852 -15.438 -14.875 1 91 386 LEU B O 1
ATOM 10223 N N . ALA B 1 387 ? 7.695 -16.609 -14.492 1 91.5 387 ALA B N 1
ATOM 10224 C CA . ALA B 1 387 ? 8.438 -15.445 -14.008 1 91.5 387 ALA B CA 1
ATOM 10225 C C . ALA B 1 387 ? 8.797 -14.508 -15.164 1 91.5 387 ALA B C 1
ATOM 10227 O O . ALA B 1 387 ? 9.141 -14.961 -16.25 1 91.5 387 ALA B O 1
ATOM 10228 N N . ASN B 1 388 ? 8.758 -13.25 -14.945 1 87.69 388 ASN B N 1
ATOM 10229 C CA . ASN B 1 388 ? 9.172 -12.281 -15.953 1 87.69 388 ASN B CA 1
ATOM 10230 C C . ASN B 1 388 ? 10.688 -12.109 -15.969 1 87.69 388 ASN B C 1
ATOM 10232 O O . ASN B 1 388 ? 11.234 -11.43 -16.844 1 87.69 388 ASN B O 1
ATOM 10236 N N . ASP B 1 389 ? 11.336 -12.734 -14.992 1 87.5 389 ASP B N 1
ATOM 10237 C CA . ASP B 1 389 ? 12.789 -12.758 -14.922 1 87.5 389 ASP B CA 1
ATOM 10238 C C . ASP B 1 389 ? 13.32 -14.195 -14.867 1 87.5 389 ASP B C 1
ATOM 10240 O O . ASP B 1 389 ? 14.094 -14.539 -13.977 1 87.5 389 ASP B O 1
ATOM 10244 N N . PRO B 1 390 ? 12.969 -14.914 -15.789 1 86.5 390 PRO B N 1
ATOM 10245 C CA . PRO B 1 390 ? 13.477 -16.297 -15.766 1 86.5 390 PRO B CA 1
ATOM 10246 C C . PRO B 1 390 ? 15 -16.359 -15.672 1 86.5 390 PRO B C 1
ATOM 10248 O O . PRO B 1 390 ? 15.695 -15.508 -16.234 1 86.5 390 PRO B O 1
ATOM 10251 N N . PRO B 1 391 ? 15.461 -17.328 -14.984 1 88.38 391 PRO B N 1
ATOM 10252 C CA . PRO B 1 391 ? 16.906 -17.422 -14.82 1 88.38 391 PRO B CA 1
ATOM 10253 C C . PRO B 1 391 ? 17.641 -17.656 -16.141 1 88.38 391 PRO B C 1
ATOM 10255 O O . PRO B 1 391 ? 17.141 -18.391 -17 1 88.38 391 PRO B O 1
ATOM 10258 N N . GLY B 1 392 ? 18.828 -17.016 -16.234 1 81.75 392 GLY B N 1
ATOM 10259 C CA . GLY B 1 392 ? 19.703 -17.188 -17.391 1 81.75 392 GLY B CA 1
ATOM 10260 C C . GLY B 1 392 ? 20.969 -17.953 -17.062 1 81.75 392 GLY B C 1
ATOM 10261 O O . GLY B 1 392 ? 21.234 -18.25 -15.898 1 81.75 392 GLY B O 1
ATOM 10262 N N . GLU B 1 393 ? 21.797 -18.469 -17.969 1 74.5 393 GLU B N 1
ATOM 10263 C CA . GLU B 1 393 ? 22.984 -19.297 -17.766 1 74.5 393 GLU B CA 1
ATOM 10264 C C . GLU B 1 393 ? 24.109 -18.484 -17.156 1 74.5 393 GLU B C 1
ATOM 10266 O O . GLU B 1 393 ? 24.812 -18.953 -16.25 1 74.5 393 GLU B O 1
ATOM 10271 N N . ASP B 1 394 ? 24.344 -17.25 -17.438 1 83.19 394 ASP B N 1
ATOM 10272 C CA . ASP B 1 394 ? 25.484 -16.469 -16.984 1 83.19 394 ASP B CA 1
ATOM 10273 C C . ASP B 1 394 ? 25.031 -15.164 -16.312 1 83.19 394 ASP B C 1
ATOM 10275 O O . ASP B 1 394 ? 25.5 -14.078 -16.672 1 83.19 394 ASP B O 1
ATOM 10279 N N . GLU B 1 395 ? 24.297 -15.484 -15.258 1 88.69 395 GLU B N 1
ATOM 10280 C CA . GLU B 1 395 ? 23.828 -14.297 -14.539 1 88.69 395 GLU B CA 1
ATOM 10281 C C . GLU B 1 395 ? 24.891 -13.797 -13.555 1 88.69 395 GLU B C 1
ATOM 10283 O O . GLU B 1 395 ? 25.578 -14.594 -12.922 1 88.69 395 GLU B O 1
ATOM 10288 N N . PRO B 1 396 ? 24.984 -12.562 -13.32 1 87.94 396 PRO B N 1
ATOM 10289 C CA . PRO B 1 396 ? 26.047 -11.969 -12.508 1 87.94 396 PRO B CA 1
ATOM 10290 C C . PRO B 1 396 ? 25.984 -12.391 -11.047 1 87.94 396 PRO B C 1
ATOM 10292 O O . PRO B 1 396 ? 27 -12.453 -10.367 1 87.94 396 PRO B O 1
ATOM 10295 N N . TRP B 1 397 ? 24.859 -12.68 -10.516 1 92.31 397 TRP B N 1
ATOM 10296 C CA . TRP B 1 397 ? 24.703 -12.984 -9.094 1 92.31 397 TRP B CA 1
ATOM 10297 C C . TRP B 1 397 ? 25.484 -14.242 -8.727 1 92.31 397 TRP B C 1
ATOM 10299 O O . TRP B 1 397 ? 25.828 -14.445 -7.562 1 92.31 397 TRP B O 1
ATOM 10309 N N . THR B 1 398 ? 25.797 -15.148 -9.625 1 94.38 398 THR B N 1
ATOM 10310 C CA . THR B 1 398 ? 26.5 -16.406 -9.344 1 94.38 398 THR B CA 1
ATOM 10311 C C . THR B 1 398 ? 27.922 -16.141 -8.883 1 94.38 398 THR B C 1
ATOM 10313 O O . THR B 1 398 ? 28.562 -17.016 -8.289 1 94.38 398 THR B O 1
ATOM 10316 N N . GLU B 1 399 ? 28.422 -14.922 -9.125 1 93.94 399 GLU B N 1
ATOM 10317 C CA . GLU B 1 399 ? 29.797 -14.562 -8.773 1 93.94 399 GLU B CA 1
ATOM 10318 C C . GLU B 1 399 ? 30.016 -14.594 -7.266 1 93.94 399 GLU B C 1
ATOM 10320 O O . GLU B 1 399 ? 31.125 -14.891 -6.797 1 93.94 399 GLU B O 1
ATOM 10325 N N . ILE B 1 400 ? 29.016 -14.383 -6.496 1 95.75 400 ILE B N 1
ATOM 10326 C CA . ILE B 1 400 ? 29.172 -14.297 -5.047 1 95.75 400 ILE B CA 1
ATOM 10327 C C . ILE B 1 400 ? 29.438 -15.68 -4.469 1 95.75 400 ILE B C 1
ATOM 10329 O O . ILE B 1 400 ? 29.875 -15.812 -3.322 1 95.75 400 ILE B O 1
ATOM 10333 N N . HIS B 1 401 ? 29.203 -16.719 -5.18 1 96.44 401 HIS B N 1
ATOM 10334 C CA . HIS B 1 401 ? 29.375 -18.094 -4.715 1 96.44 401 HIS B CA 1
ATOM 10335 C C . HIS B 1 401 ? 30.734 -18.641 -5.141 1 96.44 401 HIS B C 1
ATOM 10337 O O . HIS B 1 401 ? 31.109 -19.766 -4.762 1 96.44 401 HIS B O 1
ATOM 10343 N N . SER B 1 402 ? 31.578 -17.922 -5.906 1 95.19 402 SER B N 1
ATOM 10344 C CA . SER B 1 402 ? 32.812 -18.391 -6.5 1 95.19 402 SER B CA 1
ATOM 10345 C C . SER B 1 402 ? 33.812 -18.812 -5.43 1 95.19 402 SER B C 1
ATOM 10347 O O . SER B 1 402 ? 34.469 -19.859 -5.555 1 95.19 402 SER B O 1
ATOM 10349 N N . GLU B 1 403 ? 33.906 -18.047 -4.402 1 94.12 403 GLU B N 1
ATOM 10350 C CA . GLU B 1 403 ? 34.906 -18.328 -3.367 1 94.12 403 GLU B CA 1
ATOM 10351 C C . GLU B 1 403 ? 34.625 -19.688 -2.713 1 94.12 403 GLU B C 1
ATOM 10353 O O . GLU B 1 403 ? 35.562 -20.453 -2.49 1 94.12 403 GLU B O 1
ATOM 10358 N N . GLN B 1 404 ? 33.438 -19.953 -2.361 1 94.62 404 GLN B N 1
ATOM 10359 C CA . GLN B 1 404 ? 33.094 -21.219 -1.731 1 94.62 404 GLN B CA 1
ATOM 10360 C C . GLN B 1 404 ? 33.312 -22.391 -2.693 1 94.62 404 GLN B C 1
ATOM 10362 O O . GLN B 1 404 ? 33.812 -23.453 -2.295 1 94.62 404 GLN B O 1
ATOM 10367 N N . LEU B 1 405 ? 32.938 -22.25 -3.939 1 94.19 405 LEU B N 1
ATOM 10368 C CA . LEU B 1 405 ? 33.094 -23.312 -4.938 1 94.19 405 LEU B CA 1
ATOM 10369 C C . LEU B 1 405 ? 34.594 -23.625 -5.137 1 94.19 405 LEU B C 1
ATOM 10371 O O . LEU B 1 405 ? 34.969 -24.797 -5.25 1 94.19 405 LEU B O 1
ATOM 10375 N N . GLU B 1 406 ? 35.406 -22.594 -5.168 1 93.75 406 GLU B N 1
ATOM 10376 C CA . GLU B 1 406 ? 36.844 -22.766 -5.305 1 93.75 406 GLU B CA 1
ATOM 10377 C C . GLU B 1 406 ? 37.438 -23.484 -4.086 1 93.75 406 GLU B C 1
ATOM 10379 O O . GLU B 1 406 ? 38.281 -24.375 -4.227 1 93.75 406 GLU B O 1
ATOM 10384 N N . SER B 1 407 ? 36.969 -23.031 -2.957 1 91.81 407 SER B N 1
ATOM 10385 C CA . SER B 1 407 ? 37.469 -23.656 -1.725 1 91.81 407 SER B CA 1
ATOM 10386 C C . SER B 1 407 ? 37.094 -25.125 -1.667 1 91.81 407 SER B C 1
ATOM 10388 O O . SER B 1 407 ? 37.906 -25.969 -1.285 1 91.81 407 SER B O 1
ATOM 10390 N N . ASN B 1 408 ? 35.875 -25.469 -2.014 1 90.5 408 ASN B N 1
ATOM 10391 C CA . ASN B 1 408 ? 35.438 -26.859 -2.045 1 90.5 408 ASN B CA 1
ATOM 10392 C C . ASN B 1 408 ? 36.312 -27.688 -3 1 90.5 408 ASN B C 1
ATOM 10394 O O . ASN B 1 408 ? 36.688 -28.812 -2.674 1 90.5 408 ASN B O 1
ATOM 10398 N N . TRP B 1 409 ? 36.5 -27.156 -4.168 1 89.25 409 TRP B N 1
ATOM 10399 C CA . TRP B 1 409 ? 37.281 -27.844 -5.188 1 89.25 409 TRP B CA 1
ATOM 10400 C C . TRP B 1 409 ? 38.688 -28.109 -4.699 1 89.25 409 TRP B C 1
ATOM 10402 O O . TRP B 1 409 ? 39.25 -29.203 -4.906 1 89.25 409 TRP B O 1
ATOM 10412 N N . ARG B 1 410 ? 39.281 -27.172 -4.109 1 88.94 410 ARG B N 1
ATOM 10413 C CA . ARG B 1 410 ? 40.625 -27.312 -3.572 1 88.94 410 ARG B CA 1
ATOM 10414 C C . ARG B 1 410 ? 40.688 -28.406 -2.516 1 88.94 410 ARG B C 1
ATOM 10416 O O . ARG B 1 410 ? 41.656 -29.156 -2.451 1 88.94 410 ARG B O 1
ATOM 10423 N N . ASN B 1 411 ? 39.719 -28.438 -1.735 1 85.75 411 ASN B N 1
ATOM 10424 C CA . ASN B 1 411 ? 39.656 -29.453 -0.688 1 85.75 411 ASN B CA 1
ATOM 10425 C C . ASN B 1 411 ? 39.5 -30.859 -1.271 1 85.75 411 ASN B C 1
ATOM 10427 O O . ASN B 1 411 ? 40.062 -31.812 -0.77 1 85.75 411 ASN B O 1
ATOM 10431 N N . ASP B 1 412 ? 38.719 -30.953 -2.312 1 84.88 412 ASP B N 1
ATOM 10432 C CA . ASP B 1 412 ? 38.406 -32.25 -2.893 1 84.88 412 ASP B CA 1
ATOM 10433 C C . ASP B 1 412 ? 39.531 -32.719 -3.82 1 84.88 412 ASP B C 1
ATOM 10435 O O . ASP B 1 412 ? 39.812 -33.906 -3.893 1 84.88 412 ASP B O 1
ATOM 10439 N N . HIS B 1 413 ? 40.156 -31.766 -4.551 1 85.88 413 HIS B N 1
ATOM 10440 C CA . HIS B 1 413 ? 41.062 -32.156 -5.621 1 85.88 413 HIS B CA 1
ATOM 10441 C C . HIS B 1 413 ? 42.5 -31.688 -5.336 1 85.88 413 HIS B C 1
ATOM 10443 O O . HIS B 1 413 ? 43.406 -32.094 -6.039 1 85.88 413 HIS B O 1
ATOM 10449 N N . ALA B 1 414 ? 42.75 -30.828 -4.402 1 84.94 414 ALA B N 1
ATOM 10450 C CA . ALA B 1 414 ? 44.062 -30.312 -4.031 1 84.94 414 ALA B CA 1
ATOM 10451 C C . ALA B 1 414 ? 44.719 -29.562 -5.195 1 84.94 414 ALA B C 1
ATOM 10453 O O . ALA B 1 414 ? 45.906 -29.672 -5.418 1 84.94 414 ALA B O 1
ATOM 10454 N N . MET B 1 415 ? 43.938 -29.156 -6.121 1 86.75 415 MET B N 1
ATOM 10455 C CA . MET B 1 415 ? 44.375 -28.328 -7.238 1 86.75 415 MET B CA 1
ATOM 10456 C C . MET B 1 415 ? 43.469 -27.125 -7.418 1 86.75 415 MET B C 1
ATOM 10458 O O . MET B 1 415 ? 42.312 -27.125 -6.984 1 86.75 415 MET B O 1
ATOM 10462 N N . PRO B 1 416 ? 44.062 -26.156 -8.039 1 88.69 416 PRO B N 1
ATOM 10463 C CA . PRO B 1 416 ? 43.25 -24.969 -8.258 1 88.69 416 PRO B CA 1
ATOM 10464 C C . PRO B 1 416 ? 42.156 -25.188 -9.312 1 88.69 416 PRO B C 1
ATOM 10466 O O . PRO B 1 416 ? 42.344 -26 -10.234 1 88.69 416 PRO B O 1
ATOM 10469 N N . LEU B 1 417 ? 40.969 -24.578 -9.117 1 89.12 417 LEU B N 1
ATOM 10470 C CA . LEU B 1 417 ? 39.844 -24.672 -10.023 1 89.12 417 LEU B CA 1
ATOM 10471 C C . LEU B 1 417 ? 40.031 -23.781 -11.242 1 89.12 417 LEU B C 1
ATOM 10473 O O . LEU B 1 417 ? 40.344 -22.594 -11.109 1 89.12 417 LEU B O 1
ATOM 10477 N N . SER B 1 418 ? 40 -24.344 -12.461 1 91.88 418 SER B N 1
ATOM 10478 C CA . SER B 1 418 ? 40.125 -23.562 -13.688 1 91.88 418 SER B CA 1
ATOM 10479 C C . SER B 1 418 ? 38.906 -22.672 -13.898 1 91.88 418 SER B C 1
ATOM 10481 O O . SER B 1 418 ? 37.812 -22.953 -13.375 1 91.88 418 SER B O 1
ATOM 10483 N N . GLN B 1 419 ? 39.094 -21.641 -14.656 1 91.69 419 GLN B N 1
ATOM 10484 C CA . GLN B 1 419 ? 38.031 -20.688 -14.922 1 91.69 419 GLN B CA 1
ATOM 10485 C C . GLN B 1 419 ? 36.906 -21.344 -15.695 1 91.69 419 GLN B C 1
ATOM 10487 O O . GLN B 1 419 ? 35.719 -21.016 -15.484 1 91.69 419 GLN B O 1
ATOM 10492 N N . ASP B 1 420 ? 37.188 -22.25 -16.484 1 91.44 420 ASP B N 1
ATOM 10493 C CA . ASP B 1 420 ? 36.188 -22.938 -17.281 1 91.44 420 ASP B CA 1
ATOM 10494 C C . ASP B 1 420 ? 35.344 -23.859 -16.422 1 91.44 420 ASP B C 1
ATOM 10496 O O . ASP B 1 420 ? 34.125 -23.938 -16.578 1 91.44 420 ASP B O 1
ATOM 10500 N N . HIS B 1 421 ? 36 -24.469 -15.555 1 91.62 421 HIS B N 1
ATOM 10501 C CA . HIS B 1 421 ? 35.281 -25.359 -14.656 1 91.62 421 HIS B CA 1
ATOM 10502 C C . HIS B 1 421 ? 34.406 -24.578 -13.672 1 91.62 421 HIS B C 1
ATOM 10504 O O . HIS B 1 421 ? 33.312 -25.016 -13.312 1 91.62 421 HIS B O 1
ATOM 10510 N N . LEU B 1 422 ? 35 -23.516 -13.219 1 93.62 422 LEU B N 1
ATOM 10511 C CA . LEU B 1 422 ? 34.219 -22.641 -12.344 1 93.62 422 LEU B CA 1
ATOM 10512 C C . LEU B 1 422 ? 32.938 -22.172 -13.039 1 93.62 422 LEU B C 1
ATOM 10514 O O . LEU B 1 422 ? 31.875 -22.125 -12.422 1 93.62 422 LEU B O 1
ATOM 10518 N N . ARG B 1 423 ? 33.031 -21.812 -14.289 1 92.5 423 ARG B N 1
ATOM 10519 C CA . ARG B 1 423 ? 31.875 -21.391 -15.07 1 92.5 423 ARG B CA 1
ATOM 10520 C C . ARG B 1 423 ? 30.844 -22.516 -15.18 1 92.5 423 ARG B C 1
ATOM 10522 O O . ARG B 1 423 ? 29.641 -22.266 -15.125 1 92.5 423 ARG B O 1
ATOM 10529 N N . GLU B 1 424 ? 31.281 -23.656 -15.289 1 90.44 424 GLU B N 1
ATOM 10530 C CA . GLU B 1 424 ? 30.391 -24.797 -15.391 1 90.44 424 GLU B CA 1
ATOM 10531 C C . GLU B 1 424 ? 29.656 -25.047 -14.07 1 90.44 424 GLU B C 1
ATOM 10533 O O . GLU B 1 424 ? 28.484 -25.406 -14.07 1 90.44 424 GLU B O 1
ATOM 10538 N N . LEU B 1 425 ? 30.375 -24.938 -13 1 90.75 425 LEU B N 1
ATOM 10539 C CA . LEU B 1 425 ? 29.766 -25.094 -11.688 1 90.75 425 LEU B CA 1
ATOM 10540 C C . LEU B 1 425 ? 28.719 -24.016 -11.438 1 90.75 425 LEU B C 1
ATOM 10542 O O . LEU B 1 425 ? 27.656 -24.297 -10.875 1 90.75 425 LEU B O 1
ATOM 10546 N N . LYS B 1 426 ? 29.031 -22.875 -11.867 1 91.19 426 LYS B N 1
ATOM 10547 C CA . LYS B 1 426 ? 28.109 -21.75 -11.711 1 91.19 426 LYS B CA 1
ATOM 10548 C C . LYS B 1 426 ? 26.844 -21.953 -12.562 1 91.19 426 LYS B C 1
ATOM 10550 O O . LYS B 1 426 ? 25.75 -21.594 -12.141 1 91.19 426 LYS B O 1
ATOM 10555 N N . ARG B 1 427 ? 26.953 -22.516 -13.664 1 88.88 427 ARG B N 1
ATOM 10556 C CA . ARG B 1 427 ? 25.812 -22.812 -14.539 1 88.88 427 ARG B CA 1
ATOM 10557 C C . ARG B 1 427 ? 24.906 -23.875 -13.93 1 88.88 427 ARG B C 1
ATOM 10559 O O . ARG B 1 427 ? 23.688 -23.844 -14.125 1 88.88 427 ARG B O 1
ATOM 10566 N N . LYS B 1 428 ? 25.469 -24.672 -13.18 1 86.12 428 LYS B N 1
ATOM 10567 C CA . LYS B 1 428 ? 24.703 -25.734 -12.539 1 86.12 428 LYS B CA 1
ATOM 10568 C C . LYS B 1 428 ? 23.797 -25.188 -11.445 1 86.12 428 LYS B C 1
ATOM 10570 O O . LYS B 1 428 ? 22.75 -25.766 -11.148 1 86.12 428 LYS B O 1
ATOM 10575 N N . ILE B 1 429 ? 24.203 -24.109 -10.93 1 88.31 429 ILE B N 1
ATOM 10576 C CA . ILE B 1 429 ? 23.422 -23.578 -9.82 1 88.31 429 ILE B CA 1
ATOM 10577 C C . ILE B 1 429 ? 22.469 -22.484 -10.328 1 88.31 429 ILE B C 1
ATOM 10579 O O . ILE B 1 429 ? 21.781 -21.828 -9.531 1 88.31 429 ILE B O 1
ATOM 10583 N N . ALA B 1 430 ? 22.344 -22.172 -11.664 1 86.69 430 ALA B N 1
ATOM 10584 C CA . ALA B 1 430 ? 21.594 -21.094 -12.297 1 86.69 430 ALA B CA 1
ATOM 10585 C C . ALA B 1 430 ? 20.094 -21.359 -12.219 1 86.69 430 ALA B C 1
ATOM 10587 O O . ALA B 1 430 ? 19.297 -20.703 -12.898 1 86.69 430 ALA B O 1
ATOM 10588 N N . LEU B 1 431 ? 19.5 -22.062 -11.297 1 88.81 431 LEU B N 1
ATOM 10589 C CA . LEU B 1 431 ? 18.109 -22.312 -10.961 1 88.81 431 LEU B CA 1
ATOM 10590 C C . LEU B 1 431 ? 17.344 -22.875 -12.164 1 88.81 431 LEU B C 1
ATOM 10592 O O . LEU B 1 431 ? 16.219 -22.469 -12.422 1 88.81 431 LEU B O 1
ATOM 10596 N N . LYS B 1 432 ? 17.875 -23.562 -13 1 84.94 432 LYS B N 1
ATOM 10597 C CA . LYS B 1 432 ? 17.203 -24.406 -13.984 1 84.94 432 LYS B CA 1
ATOM 10598 C C . LYS B 1 432 ? 16.875 -25.781 -13.414 1 84.94 432 LYS B C 1
ATOM 10600 O O . LYS B 1 432 ? 17.578 -26.266 -12.523 1 84.94 432 LYS B O 1
ATOM 10605 N N . PRO B 1 433 ? 15.734 -26.266 -13.898 1 84.19 433 PRO B N 1
ATOM 10606 C CA . PRO B 1 433 ? 15.391 -27.562 -13.32 1 84.19 433 PRO B CA 1
ATOM 10607 C C . PRO B 1 433 ? 16.531 -28.562 -13.398 1 84.19 433 PRO B C 1
ATOM 10609 O O . PRO B 1 433 ? 17 -28.906 -14.492 1 84.19 433 PRO B O 1
ATOM 10612 N N . ASN B 1 434 ? 17.125 -28.828 -12.297 1 83.19 434 ASN B N 1
ATOM 10613 C CA . ASN B 1 434 ? 18.219 -29.766 -12.086 1 83.19 434 ASN B CA 1
ATOM 10614 C C . ASN B 1 434 ? 18.062 -30.516 -10.766 1 83.19 434 ASN B C 1
ATOM 10616 O O . ASN B 1 434 ? 18.281 -29.969 -9.695 1 83.19 434 ASN B O 1
ATOM 10620 N N . TYR B 1 435 ? 17.672 -31.781 -10.875 1 83.25 435 TYR B N 1
ATOM 10621 C CA . TYR B 1 435 ? 17.359 -32.531 -9.672 1 83.25 435 TYR B CA 1
ATOM 10622 C C . TYR B 1 435 ? 18.609 -33.25 -9.125 1 83.25 435 TYR B C 1
ATOM 10624 O O . TYR B 1 435 ? 18.516 -34.031 -8.172 1 83.25 435 TYR B O 1
ATOM 10632 N N . ALA B 1 436 ? 19.766 -32.938 -9.773 1 84.12 436 ALA B N 1
ATOM 10633 C CA . ALA B 1 436 ? 21.031 -33.469 -9.297 1 84.12 436 ALA B CA 1
ATOM 10634 C C . ALA B 1 436 ? 21.656 -32.562 -8.242 1 84.12 436 ALA B C 1
ATOM 10636 O O . ALA B 1 436 ? 22.641 -32.969 -7.594 1 84.12 436 ALA B O 1
ATOM 10637 N N . ILE B 1 437 ? 21.125 -31.469 -8.039 1 89.88 437 ILE B N 1
ATOM 10638 C CA . ILE B 1 437 ? 21.609 -30.531 -7.027 1 89.88 437 ILE B CA 1
ATOM 10639 C C . ILE B 1 437 ? 20.75 -30.656 -5.766 1 89.88 437 ILE B C 1
ATOM 10641 O O . ILE B 1 437 ? 19.547 -30.906 -5.844 1 89.88 437 ILE B O 1
ATOM 10645 N N . SER B 1 438 ? 21.406 -30.438 -4.641 1 92.56 438 SER B N 1
ATOM 10646 C CA . SER B 1 438 ? 20.672 -30.547 -3.385 1 92.56 438 SER B CA 1
ATOM 10647 C C . SER B 1 438 ? 19.625 -29.453 -3.27 1 92.56 438 SER B C 1
ATOM 10649 O O . SER B 1 438 ? 19.797 -28.359 -3.816 1 92.56 438 SER B O 1
ATOM 10651 N N . THR B 1 439 ? 18.516 -29.781 -2.574 1 94.75 439 THR B N 1
ATOM 10652 C CA . THR B 1 439 ? 17.469 -28.797 -2.355 1 94.75 439 THR B CA 1
ATOM 10653 C C . THR B 1 439 ? 18.016 -27.578 -1.604 1 94.75 439 THR B C 1
ATOM 10655 O O . THR B 1 439 ? 17.641 -26.453 -1.899 1 94.75 439 THR B O 1
ATOM 10658 N N . ARG B 1 440 ? 18.859 -27.828 -0.638 1 95.5 440 ARG B N 1
ATOM 10659 C CA . ARG B 1 440 ? 19.484 -26.75 0.131 1 95.5 440 ARG B CA 1
ATOM 10660 C C . ARG B 1 440 ? 20.188 -25.75 -0.788 1 95.5 440 ARG B C 1
ATOM 10662 O O . ARG B 1 440 ? 20 -24.547 -0.645 1 95.5 440 ARG B O 1
ATOM 10669 N N . ASP B 1 441 ? 20.984 -26.281 -1.696 1 96.19 441 ASP B N 1
ATOM 10670 C CA . ASP B 1 441 ? 21.734 -25.422 -2.602 1 96.19 441 ASP B CA 1
ATOM 10671 C C . ASP B 1 441 ? 20.797 -24.672 -3.543 1 96.19 441 ASP B C 1
ATOM 10673 O O . ASP B 1 441 ? 21.062 -23.516 -3.891 1 96.19 441 ASP B O 1
ATOM 10677 N N . VAL B 1 442 ? 19.688 -25.266 -3.941 1 96.31 442 VAL B N 1
ATOM 10678 C CA . VAL B 1 442 ? 18.703 -24.609 -4.789 1 96.31 442 VAL B CA 1
ATOM 10679 C C . VAL B 1 442 ? 18.062 -23.453 -4.023 1 96.31 442 VAL B C 1
ATOM 10681 O O . VAL B 1 442 ? 17.875 -22.359 -4.566 1 96.31 442 VAL B O 1
ATOM 10684 N N . PHE B 1 443 ? 17.719 -23.734 -2.773 1 97.44 443 PHE B N 1
ATOM 10685 C CA . PHE B 1 443 ? 17.094 -22.703 -1.943 1 97.44 443 PHE B CA 1
ATOM 10686 C C . PHE B 1 443 ? 18.062 -21.531 -1.718 1 97.44 443 PHE B C 1
ATOM 10688 O O . PHE B 1 443 ? 17.656 -20.375 -1.768 1 97.44 443 PHE B O 1
ATOM 10695 N N . ILE B 1 444 ? 19.328 -21.828 -1.503 1 97.88 444 ILE B N 1
ATOM 10696 C CA . ILE B 1 444 ? 20.328 -20.797 -1.31 1 97.88 444 ILE B CA 1
ATOM 10697 C C . ILE B 1 444 ? 20.469 -19.969 -2.586 1 97.88 444 ILE B C 1
ATOM 10699 O O . ILE B 1 444 ? 20.516 -18.734 -2.535 1 97.88 444 ILE B O 1
ATOM 10703 N N . ALA B 1 445 ? 20.516 -20.641 -3.689 1 97.12 445 ALA B N 1
ATOM 10704 C CA . ALA B 1 445 ? 20.625 -19.969 -4.98 1 97.12 445 ALA B CA 1
ATOM 10705 C C . ALA B 1 445 ? 19.422 -19.047 -5.219 1 97.12 445 ALA B C 1
ATOM 10707 O O . ALA B 1 445 ? 19.594 -17.922 -5.688 1 97.12 445 ALA B O 1
ATOM 10708 N N . PHE B 1 446 ? 18.281 -19.531 -4.887 1 97.19 446 PHE B N 1
ATOM 10709 C CA . PHE B 1 446 ? 17.062 -18.75 -5.082 1 97.19 446 PHE B CA 1
ATOM 10710 C C . PHE B 1 446 ? 17.094 -17.484 -4.234 1 97.19 446 PHE B C 1
ATOM 10712 O O . PHE B 1 446 ? 16.844 -16.391 -4.738 1 97.19 446 PHE B O 1
ATOM 10719 N N . VAL B 1 447 ? 17.391 -17.578 -2.961 1 98.19 447 VAL B N 1
ATOM 10720 C CA . VAL B 1 447 ? 17.375 -16.438 -2.037 1 98.19 447 VAL B CA 1
ATOM 10721 C C . VAL B 1 447 ? 18.453 -15.43 -2.439 1 98.19 447 VAL B C 1
ATOM 10723 O O . VAL B 1 447 ? 18.188 -14.227 -2.482 1 98.19 447 VAL B O 1
ATOM 10726 N N . THR B 1 448 ? 19.641 -15.898 -2.752 1 97.75 448 THR B N 1
ATOM 10727 C CA . THR B 1 448 ? 20.734 -15 -3.098 1 97.75 448 THR B CA 1
ATOM 10728 C C . THR B 1 448 ? 20.453 -14.289 -4.414 1 97.75 448 THR B C 1
ATOM 10730 O O . THR B 1 448 ? 20.75 -13.094 -4.555 1 97.75 448 THR B O 1
ATOM 10733 N N . ARG B 1 449 ? 19.891 -15.008 -5.379 1 96.44 449 ARG B N 1
ATOM 10734 C CA . ARG B 1 449 ? 19.5 -14.359 -6.629 1 96.44 449 ARG B CA 1
ATOM 10735 C C . ARG B 1 449 ? 18.453 -13.273 -6.371 1 96.44 449 ARG B C 1
ATOM 10737 O O . ARG B 1 449 ? 18.531 -12.188 -6.957 1 96.44 449 ARG B O 1
ATOM 10744 N N . SER B 1 450 ? 17.469 -13.625 -5.535 1 96.56 450 SER B N 1
ATOM 10745 C CA . SER B 1 450 ? 16.406 -12.688 -5.207 1 96.56 450 SER B CA 1
ATOM 10746 C C . SER B 1 450 ? 16.969 -11.414 -4.578 1 96.56 450 SER B C 1
ATOM 10748 O O . SER B 1 450 ? 16.562 -10.305 -4.934 1 96.56 450 SER B O 1
ATOM 10750 N N . ILE B 1 451 ? 17.906 -11.539 -3.668 1 97.38 451 ILE B N 1
ATOM 10751 C CA . ILE B 1 451 ? 18.5 -10.398 -2.977 1 97.38 451 ILE B CA 1
ATOM 10752 C C . ILE B 1 451 ? 19.266 -9.539 -3.973 1 97.38 451 ILE B C 1
ATOM 10754 O O . ILE B 1 451 ? 19.156 -8.312 -3.963 1 97.38 451 ILE B O 1
ATOM 10758 N N . CYS B 1 452 ? 20.031 -10.164 -4.793 1 94.69 452 CYS B N 1
ATOM 10759 C CA . CYS B 1 452 ? 20.875 -9.445 -5.742 1 94.69 452 CYS B CA 1
ATOM 10760 C C . CYS B 1 452 ? 20.031 -8.695 -6.762 1 94.69 452 CYS B C 1
ATOM 10762 O O . CYS B 1 452 ? 20.391 -7.594 -7.188 1 94.69 452 CYS B O 1
ATOM 10764 N N . LYS B 1 453 ? 18.953 -9.281 -7.098 1 89.5 453 LYS B N 1
ATOM 10765 C CA . LYS B 1 453 ? 18.109 -8.664 -8.117 1 89.5 453 LYS B CA 1
ATOM 10766 C C . LYS B 1 453 ? 17.25 -7.547 -7.52 1 89.5 453 LYS B C 1
ATOM 10768 O O . LYS B 1 453 ? 17.141 -6.469 -8.109 1 89.5 453 LYS B O 1
ATOM 10773 N N . SER B 1 454 ? 16.656 -7.793 -6.391 1 90 454 SER B N 1
ATOM 10774 C CA . SER B 1 454 ? 15.719 -6.836 -5.801 1 90 454 SER B CA 1
ATOM 10775 C C . SER B 1 454 ? 16.453 -5.828 -4.918 1 90 454 SER B C 1
ATOM 10777 O O . SER B 1 454 ? 15.898 -4.785 -4.566 1 90 454 SER B O 1
ATOM 10779 N N . LYS B 1 455 ? 17.625 -6.227 -4.375 1 92.75 455 LYS B N 1
ATOM 10780 C CA . LYS B 1 455 ? 18.391 -5.434 -3.416 1 92.75 455 LYS B CA 1
ATOM 10781 C C . LYS B 1 455 ? 17.641 -5.301 -2.096 1 92.75 455 LYS B C 1
ATOM 10783 O O . LYS B 1 455 ? 17.812 -4.312 -1.375 1 92.75 455 LYS B O 1
ATOM 10788 N N . SER B 1 456 ? 16.719 -6.18 -1.87 1 95.81 456 SER B N 1
ATOM 10789 C CA . SER B 1 456 ? 15.953 -6.273 -0.625 1 95.81 456 SER B CA 1
ATOM 10790 C C . SER B 1 456 ? 16.281 -7.555 0.128 1 95.81 456 SER B C 1
ATOM 10792 O O . SER B 1 456 ? 16.516 -8.602 -0.486 1 95.81 456 SER B O 1
ATOM 10794 N N . LEU B 1 457 ? 16.297 -7.488 1.426 1 98 457 LEU B N 1
ATOM 10795 C CA . LEU B 1 457 ? 16.578 -8.656 2.256 1 98 457 LEU B CA 1
ATOM 10796 C C . LEU B 1 457 ? 15.297 -9.242 2.828 1 98 457 LEU B C 1
ATOM 10798 O O . LEU B 1 457 ? 15.336 -10.195 3.609 1 98 457 LEU B O 1
ATOM 10802 N N . ASP B 1 458 ? 14.18 -8.758 2.404 1 97.88 458 ASP B N 1
ATOM 10803 C CA . ASP B 1 458 ? 12.914 -9.211 2.975 1 97.88 458 ASP B CA 1
ATOM 10804 C C . ASP B 1 458 ? 12.734 -10.711 2.783 1 97.88 458 ASP B C 1
ATOM 10806 O O . ASP B 1 458 ? 12.078 -11.375 3.598 1 97.88 458 ASP B O 1
ATOM 10810 N N . ILE B 1 459 ? 13.352 -11.273 1.764 1 97.75 459 ILE B N 1
ATOM 10811 C CA . ILE B 1 459 ? 13.164 -12.68 1.418 1 97.75 459 ILE B CA 1
ATOM 10812 C C . ILE B 1 459 ? 13.656 -13.562 2.564 1 97.75 459 ILE B C 1
ATOM 10814 O O . ILE B 1 459 ? 13.164 -14.68 2.752 1 97.75 459 ILE B O 1
ATOM 10818 N N . ILE B 1 460 ? 14.57 -13.117 3.371 1 98.25 460 ILE B N 1
ATOM 10819 C CA . ILE B 1 460 ? 15.117 -13.945 4.441 1 98.25 460 ILE B CA 1
ATOM 10820 C C . ILE B 1 460 ? 14.094 -14.07 5.566 1 98.25 460 ILE B C 1
ATOM 10822 O O . ILE B 1 460 ? 14.234 -14.922 6.445 1 98.25 460 ILE B O 1
ATOM 10826 N N . CYS B 1 461 ? 13.109 -13.164 5.531 1 98.06 461 CYS B N 1
ATOM 10827 C CA . CYS B 1 461 ? 12.07 -13.172 6.562 1 98.06 461 CYS B CA 1
ATOM 10828 C C . CYS B 1 461 ? 10.758 -13.703 6.008 1 98.06 461 CYS B C 1
ATOM 10830 O O . CYS B 1 461 ? 9.758 -13.766 6.727 1 98.06 461 CYS B O 1
ATOM 10832 N N . ARG B 1 462 ? 10.656 -14.031 4.742 1 96.81 462 ARG B N 1
ATOM 10833 C CA . ARG B 1 462 ? 9.438 -14.586 4.156 1 96.81 462 ARG B CA 1
ATOM 10834 C C . ARG B 1 462 ? 9.383 -16.094 4.332 1 96.81 462 ARG B C 1
ATOM 10836 O O . ARG B 1 462 ? 10.367 -16.797 4.078 1 96.81 462 ARG B O 1
ATOM 10843 N N . HIS B 1 463 ? 8.266 -16.594 4.734 1 95.94 463 HIS B N 1
ATOM 10844 C CA . HIS B 1 463 ? 8.125 -18.016 5.066 1 95.94 463 HIS B CA 1
ATOM 10845 C C . HIS B 1 463 ? 7.664 -18.828 3.859 1 95.94 463 HIS B C 1
ATOM 10847 O O . HIS B 1 463 ? 6.488 -19.172 3.752 1 95.94 463 HIS B O 1
ATOM 10853 N N . TRP B 1 464 ? 8.57 -19.25 3.014 1 94.56 464 TRP B N 1
ATOM 10854 C CA . TRP B 1 464 ? 8.18 -19.875 1.753 1 94.56 464 TRP B CA 1
ATOM 10855 C C . TRP B 1 464 ? 8.703 -21.297 1.658 1 94.56 464 TRP B C 1
ATOM 10857 O O . TRP B 1 464 ? 8.188 -22.109 0.888 1 94.56 464 TRP B O 1
ATOM 10867 N N . ALA B 1 465 ? 9.734 -21.672 2.389 1 95.88 465 ALA B N 1
ATOM 10868 C CA . ALA B 1 465 ? 10.492 -22.891 2.143 1 95.88 465 ALA B CA 1
ATOM 10869 C C . ALA B 1 465 ? 9.844 -24.094 2.826 1 95.88 465 ALA B C 1
ATOM 10871 O O . ALA B 1 465 ? 9.609 -24.078 4.039 1 95.88 465 ALA B O 1
ATOM 10872 N N . PRO B 1 466 ? 9.594 -25.125 2.115 1 93.31 466 PRO B N 1
ATOM 10873 C CA . PRO B 1 466 ? 9.062 -26.344 2.736 1 93.31 466 PRO B CA 1
ATOM 10874 C C . PRO B 1 466 ? 10.133 -27.141 3.494 1 93.31 466 PRO B C 1
ATOM 10876 O O . PRO B 1 466 ? 11.32 -26.859 3.35 1 93.31 466 PRO B O 1
ATOM 10879 N N . ASN B 1 467 ? 9.672 -28.094 4.262 1 90.12 467 ASN B N 1
ATOM 10880 C CA . ASN B 1 467 ? 10.594 -29.016 4.906 1 90.12 467 ASN B CA 1
ATOM 10881 C C . ASN B 1 467 ? 11.234 -29.969 3.896 1 90.12 467 ASN B C 1
ATOM 10883 O O . ASN B 1 467 ? 10.586 -30.391 2.943 1 90.12 467 ASN B O 1
ATOM 10887 N N . VAL B 1 468 ? 12.5 -30.188 4.102 1 92.56 468 VAL B N 1
ATOM 10888 C CA . VAL B 1 468 ? 13.25 -31.094 3.232 1 92.56 468 VAL B CA 1
ATOM 10889 C C . VAL B 1 468 ? 13.789 -32.281 4.043 1 92.56 468 VAL B C 1
ATOM 10891 O O . VAL B 1 468 ? 14.344 -32.094 5.133 1 92.56 468 VAL B O 1
ATOM 10894 N N . THR B 1 469 ? 13.461 -33.438 3.619 1 88.75 469 THR B N 1
ATOM 10895 C CA . THR B 1 469 ? 13.992 -34.656 4.238 1 88.75 469 THR B CA 1
ATOM 10896 C C . THR B 1 469 ? 14.891 -35.406 3.266 1 88.75 469 THR B C 1
ATOM 10898 O O . THR B 1 469 ? 14.672 -35.344 2.053 1 88.75 469 THR B O 1
ATOM 10901 N N . ASP B 1 470 ? 15.961 -35.969 3.809 1 82 470 ASP B N 1
ATOM 10902 C CA . ASP B 1 470 ? 16.844 -36.75 2.947 1 82 470 ASP B CA 1
ATOM 10903 C C . ASP B 1 470 ? 16.188 -38.062 2.559 1 82 470 ASP B C 1
ATOM 10905 O O . ASP B 1 470 ? 15.328 -38.594 3.273 1 82 470 ASP B O 1
ATOM 10909 N N . ASP B 1 471 ? 16.406 -38.562 1.44 1 72.44 471 ASP B N 1
ATOM 10910 C CA . ASP B 1 471 ? 15.773 -39.75 0.866 1 72.44 471 ASP B CA 1
ATOM 10911 C C . ASP B 1 471 ? 16.203 -41.031 1.592 1 72.44 471 ASP B C 1
ATOM 10913 O O . ASP B 1 471 ? 15.406 -41.938 1.779 1 72.44 471 ASP B O 1
ATOM 10917 N N . GLU B 1 472 ? 17.484 -41.031 2.051 1 68.62 472 GLU B N 1
ATOM 10918 C CA . GLU B 1 472 ? 18.062 -42.25 2.584 1 68.62 472 GLU B CA 1
ATOM 10919 C C . GLU B 1 472 ? 17.625 -42.469 4.027 1 68.62 472 GLU B C 1
ATOM 10921 O O . GLU B 1 472 ? 17.281 -43.594 4.402 1 68.62 472 GLU B O 1
ATOM 10926 N N . PHE B 1 473 ? 17.625 -41.406 4.887 1 72.88 473 PHE B N 1
ATOM 10927 C CA . PHE B 1 473 ? 17.406 -41.562 6.32 1 72.88 473 PHE B CA 1
ATOM 10928 C C . PHE B 1 473 ? 16.141 -40.875 6.77 1 72.88 473 PHE B C 1
ATOM 10930 O O . PHE B 1 473 ? 15.742 -41 7.93 1 72.88 473 PHE B O 1
ATOM 10937 N N . SER B 1 474 ? 15.453 -40.219 5.824 1 79.94 474 SER B N 1
ATOM 10938 C CA . SER B 1 474 ? 14.242 -39.469 6.137 1 79.94 474 SER B CA 1
ATOM 10939 C C . SER B 1 474 ? 14.484 -38.469 7.266 1 79.94 474 SER B C 1
ATOM 10941 O O . SER B 1 474 ? 13.648 -38.344 8.164 1 79.94 474 SER B O 1
ATOM 10943 N N . GLU B 1 475 ? 15.703 -37.969 7.297 1 83.94 475 GLU B N 1
ATOM 10944 C CA . GLU B 1 475 ? 16.062 -36.969 8.273 1 83.94 475 GLU B CA 1
ATOM 10945 C C . GLU B 1 475 ? 15.93 -35.562 7.672 1 83.94 475 GLU B C 1
ATOM 10947 O O . GLU B 1 475 ? 16.156 -35.375 6.473 1 83.94 475 GLU B O 1
ATOM 10952 N N . LYS B 1 476 ? 15.562 -34.719 8.562 1 88.56 476 LYS B N 1
ATOM 10953 C CA . LYS B 1 476 ? 15.414 -33.312 8.125 1 88.56 476 LYS B CA 1
ATOM 10954 C C . LYS B 1 476 ? 16.766 -32.719 7.727 1 88.56 476 LYS B C 1
ATOM 10956 O O . LYS B 1 476 ? 17.766 -32.906 8.43 1 88.56 476 LYS B O 1
ATOM 10961 N N . VAL B 1 477 ? 16.844 -32.125 6.605 1 90.38 477 VAL B N 1
ATOM 10962 C CA . VAL B 1 477 ? 18.047 -31.453 6.109 1 90.38 477 VAL B CA 1
ATOM 10963 C C . VAL B 1 477 ? 18.172 -30.078 6.746 1 90.38 477 VAL B C 1
ATOM 10965 O O . VAL B 1 477 ? 17.234 -29.266 6.688 1 90.38 477 VAL B O 1
ATOM 10968 N N . PRO B 1 478 ? 19.25 -29.812 7.418 1 89.31 478 PRO B N 1
ATOM 10969 C CA . PRO B 1 478 ? 19.422 -28.484 8.023 1 89.31 478 PRO B CA 1
ATOM 10970 C C . PRO B 1 478 ? 19.547 -27.375 6.988 1 89.31 478 PRO B C 1
ATOM 10972 O O . PRO B 1 478 ? 20.281 -27.531 6.008 1 89.31 478 PRO B O 1
ATOM 10975 N N . MET B 1 479 ? 18.812 -26.375 7.199 1 94.62 479 MET B N 1
ATOM 10976 C CA . MET B 1 479 ? 18.844 -25.203 6.336 1 94.62 479 MET B CA 1
ATOM 10977 C C . MET B 1 479 ? 19.5 -24.016 7.051 1 94.62 479 MET B C 1
ATOM 10979 O O . MET B 1 479 ? 19.453 -23.938 8.281 1 94.62 479 MET B O 1
ATOM 10983 N N . PRO B 1 480 ? 20.172 -23.141 6.273 1 96.31 480 PRO B N 1
ATOM 10984 C CA . PRO B 1 480 ? 20.547 -21.875 6.91 1 96.31 480 PRO B CA 1
ATOM 10985 C C . PRO B 1 480 ? 19.375 -21.156 7.57 1 96.31 480 PRO B C 1
ATOM 10987 O O . PRO B 1 480 ? 18.234 -21.25 7.082 1 96.31 480 PRO B O 1
ATOM 10990 N N . SER B 1 481 ? 19.609 -20.422 8.641 1 97.44 481 SER B N 1
ATOM 10991 C CA . SER B 1 481 ? 18.531 -19.812 9.422 1 97.44 481 SER B CA 1
ATOM 10992 C C . SER B 1 481 ? 17.797 -18.75 8.609 1 97.44 481 SER B C 1
ATOM 10994 O O . SER B 1 481 ? 16.672 -18.391 8.93 1 97.44 481 SER B O 1
ATOM 10996 N N . TRP B 1 482 ? 18.469 -18.25 7.559 1 98.06 482 TRP B N 1
ATOM 10997 C CA . TRP B 1 482 ? 17.875 -17.188 6.758 1 98.06 482 TRP B CA 1
ATOM 10998 C C . TRP B 1 482 ? 17.016 -17.766 5.637 1 98.06 482 TRP B C 1
ATOM 11000 O O . TRP B 1 482 ? 16.531 -17.016 4.781 1 98.06 482 TRP B O 1
ATOM 11010 N N . ILE B 1 483 ? 16.844 -19.031 5.508 1 97.56 483 ILE B N 1
ATOM 11011 C CA . ILE B 1 483 ? 15.805 -19.688 4.723 1 97.56 483 ILE B CA 1
ATOM 11012 C C . ILE B 1 483 ? 14.625 -20.031 5.625 1 97.56 483 ILE B C 1
ATOM 11014 O O . ILE B 1 483 ? 14.672 -21.031 6.352 1 97.56 483 ILE B O 1
ATOM 11018 N N . SER B 1 484 ? 13.656 -19.234 5.523 1 94.81 484 SER B N 1
ATOM 11019 C CA . SER B 1 484 ? 12.57 -19.328 6.492 1 94.81 484 SER B CA 1
ATOM 11020 C C . SER B 1 484 ? 11.555 -20.391 6.082 1 94.81 484 SER B C 1
ATOM 11022 O O . SER B 1 484 ? 11.164 -20.469 4.918 1 94.81 484 SER B O 1
ATOM 11024 N N . ASN B 1 485 ? 11.148 -21.094 7.023 1 93.94 485 ASN B N 1
ATOM 11025 C CA . ASN B 1 485 ? 10.281 -22.234 6.812 1 93.94 485 ASN B CA 1
ATOM 11026 C C . ASN B 1 485 ? 8.82 -21.812 6.656 1 93.94 485 ASN B C 1
ATOM 11028 O O . ASN B 1 485 ? 8.359 -20.906 7.34 1 93.94 485 ASN B O 1
ATOM 11032 N N . ILE B 1 486 ? 8.094 -22.547 5.871 1 93.06 486 ILE B N 1
ATOM 11033 C CA . ILE B 1 486 ? 6.707 -22.219 5.543 1 93.06 486 ILE B CA 1
ATOM 11034 C C . ILE B 1 486 ? 5.828 -22.422 6.773 1 93.06 486 ILE B C 1
ATOM 11036 O O . ILE B 1 486 ? 4.758 -21.812 6.887 1 93.06 486 ILE B O 1
ATOM 11040 N N . TYR B 1 487 ? 6.191 -23.203 7.703 1 90.94 487 TYR B N 1
ATOM 11041 C CA . TYR B 1 487 ? 5.375 -23.5 8.875 1 90.94 487 TYR B CA 1
ATOM 11042 C C . TYR B 1 487 ? 5.363 -22.312 9.836 1 90.94 487 TYR B C 1
ATOM 11044 O O . TYR B 1 487 ? 4.551 -22.281 10.766 1 90.94 487 TYR B O 1
ATOM 11052 N N . ASN B 1 488 ? 6.227 -21.359 9.57 1 93.31 488 ASN B N 1
ATOM 11053 C CA . ASN B 1 488 ? 6.188 -20.109 10.328 1 93.31 488 ASN B CA 1
ATOM 11054 C C . ASN B 1 488 ? 5.152 -19.141 9.766 1 93.31 488 ASN B C 1
ATOM 11056 O O . ASN B 1 488 ? 4.902 -18.094 10.344 1 93.31 488 ASN B O 1
ATOM 11060 N N . ALA B 1 489 ? 4.547 -19.547 8.672 1 91.62 489 ALA B N 1
ATOM 11061 C CA . ALA B 1 489 ? 3.508 -18.703 8.07 1 91.62 489 ALA B CA 1
ATOM 11062 C C . ALA B 1 489 ? 2.248 -18.703 8.93 1 91.62 489 ALA B C 1
ATOM 11064 O O . ALA B 1 489 ? 2.053 -19.578 9.766 1 91.62 489 ALA B O 1
ATOM 11065 N N . PRO B 1 490 ? 1.405 -17.734 8.805 1 90.19 490 PRO B N 1
ATOM 11066 C CA . PRO B 1 490 ? 0.236 -17.578 9.672 1 90.19 490 PRO B CA 1
ATOM 11067 C C . PRO B 1 490 ? -0.613 -18.844 9.758 1 90.19 490 PRO B C 1
ATOM 11069 O O . PRO B 1 490 ? -1.115 -19.188 10.828 1 90.19 490 PRO B O 1
ATOM 11072 N N . PHE B 1 491 ? -0.729 -19.609 8.695 1 85.94 491 PHE B N 1
ATOM 11073 C CA . PHE B 1 491 ? -1.621 -20.75 8.688 1 85.94 491 PHE B CA 1
ATOM 11074 C C . PHE B 1 491 ? -0.843 -22.047 8.438 1 85.94 491 PHE B C 1
ATOM 11076 O O . PHE B 1 491 ? -1.435 -23.094 8.18 1 85.94 491 PHE B O 1
ATOM 11083 N N . GLY B 1 492 ? 0.473 -21.922 8.508 1 83.5 492 GLY B N 1
ATOM 11084 C CA . GLY B 1 492 ? 1.317 -23.094 8.414 1 83.5 492 GLY B CA 1
ATOM 11085 C C . GLY B 1 492 ? 1.454 -23.625 6.996 1 83.5 492 GLY B C 1
ATOM 11086 O O . GLY B 1 492 ? 1.346 -22.859 6.035 1 83.5 492 GLY B O 1
ATOM 11087 N N . GLY B 1 493 ? 1.823 -24.859 6.879 1 77.25 493 GLY B N 1
ATOM 11088 C CA . GLY B 1 493 ? 2.051 -25.484 5.586 1 77.25 493 GLY B CA 1
ATOM 11089 C C . GLY B 1 493 ? 0.811 -26.156 5.02 1 77.25 493 GLY B C 1
ATOM 11090 O O . GLY B 1 493 ? -0.261 -26.094 5.625 1 77.25 493 GLY B O 1
ATOM 11091 N N . PRO B 1 494 ? 0.869 -26.656 3.781 1 71.62 494 PRO B N 1
ATOM 11092 C CA . PRO B 1 494 ? -0.268 -27.266 3.098 1 71.62 494 PRO B CA 1
ATOM 11093 C C . PRO B 1 494 ? -0.906 -28.391 3.912 1 71.62 494 PRO B C 1
ATOM 11095 O O . PRO B 1 494 ? -2.109 -28.641 3.795 1 71.62 494 PRO B O 1
ATOM 11098 N N . ASP B 1 495 ? -0.165 -28.984 4.75 1 66.12 495 ASP B N 1
ATOM 11099 C CA . ASP B 1 495 ? -0.711 -30.109 5.508 1 66.12 495 ASP B CA 1
ATOM 11100 C C . ASP B 1 495 ? -1.311 -29.625 6.828 1 66.12 495 ASP B C 1
ATOM 11102 O O . ASP B 1 495 ? -1.834 -30.438 7.602 1 66.12 495 ASP B O 1
ATOM 11106 N N . SER B 1 496 ? -1.192 -28.266 6.953 1 64.94 496 SER B N 1
ATOM 11107 C CA . SER B 1 496 ? -1.631 -27.781 8.258 1 64.94 496 SER B CA 1
ATOM 11108 C C . SER B 1 496 ? -3.127 -27.484 8.266 1 64.94 496 SER B C 1
ATOM 11110 O O . SER B 1 496 ? -3.678 -27.016 7.266 1 64.94 496 SER B O 1
ATOM 11112 N N . SER B 1 497 ? -3.977 -28.375 8.391 1 58.28 497 SER B N 1
ATOM 11113 C CA . SER B 1 497 ? -5.43 -28.281 8.328 1 58.28 497 SER B CA 1
ATOM 11114 C C . SER B 1 497 ? -5.945 -27.062 9.094 1 58.28 497 SER B C 1
ATOM 11116 O O . SER B 1 497 ? -6.898 -26.406 8.672 1 58.28 497 SER B O 1
ATOM 11118 N N . LYS B 1 498 ? -5.672 -2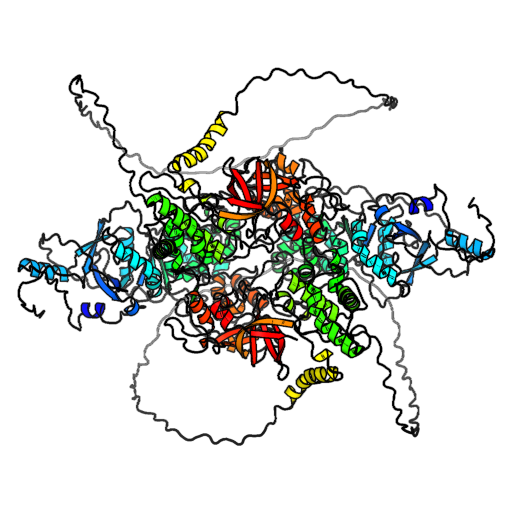6.75 10.398 1 62.38 498 LYS B N 1
ATOM 11119 C CA . LYS B 1 498 ? -6.719 -26.141 11.211 1 62.38 498 LYS B CA 1
ATOM 11120 C C . LYS B 1 498 ? -6.281 -24.781 11.742 1 62.38 498 LYS B C 1
ATOM 11122 O O . LYS B 1 498 ? -5.336 -24.688 12.531 1 62.38 498 LYS B O 1
ATOM 11127 N N . GLY B 1 499 ? -6.887 -23.688 11.203 1 76.06 499 GLY B N 1
ATOM 11128 C CA . GLY B 1 499 ? -6.938 -22.375 11.828 1 76.06 499 GLY B CA 1
ATOM 11129 C C . GLY B 1 499 ? -5.598 -21.672 11.828 1 76.06 499 GLY B C 1
ATOM 11130 O O . GLY B 1 499 ? -4.617 -22.172 11.281 1 76.06 499 GLY B O 1
ATOM 11131 N N . ARG B 1 500 ? -5.543 -20.672 12.352 1 86.5 500 ARG B N 1
ATOM 11132 C CA . ARG B 1 500 ? -4.332 -19.859 12.445 1 86.5 500 ARG B CA 1
ATOM 11133 C C . ARG B 1 500 ? -3.303 -20.516 13.359 1 86.5 500 ARG B C 1
ATOM 11135 O O . ARG B 1 500 ? -3.646 -21.031 14.43 1 86.5 500 ARG B O 1
ATOM 11142 N N . GLN B 1 501 ? -2.057 -20.469 12.906 1 89.25 501 GLN B N 1
ATOM 11143 C CA . GLN B 1 501 ? -0.995 -21.094 13.688 1 89.25 501 GLN B CA 1
ATOM 11144 C C . GLN B 1 501 ? 0.016 -20.047 14.164 1 89.25 501 GLN B C 1
ATOM 11146 O O . GLN B 1 501 ? 0.65 -20.234 15.211 1 89.25 501 GLN B O 1
ATOM 11151 N N . ASN B 1 502 ? 0.216 -19.016 13.438 1 93.94 502 ASN B N 1
ATOM 11152 C CA . ASN B 1 502 ? 1.182 -17.969 13.766 1 93.94 502 ASN B CA 1
ATOM 11153 C C . ASN B 1 502 ? 0.655 -16.594 13.398 1 93.94 502 ASN B C 1
ATOM 11155 O O . ASN B 1 502 ? -0.424 -16.469 12.812 1 93.94 502 ASN B O 1
ATOM 11159 N N . GLY B 1 503 ? 1.383 -15.594 13.859 1 94.5 503 GLY B N 1
ATOM 11160 C CA . GLY B 1 503 ? 1.038 -14.234 13.469 1 94.5 503 GLY B CA 1
ATOM 11161 C C . GLY B 1 503 ? 1.363 -13.922 12.023 1 94.5 503 GLY B C 1
ATOM 11162 O O . GLY B 1 503 ? 2.098 -14.672 11.375 1 94.5 503 GLY B O 1
ATOM 11163 N N . ASP B 1 504 ? 0.868 -12.82 11.562 1 94.12 504 ASP B N 1
ATOM 11164 C CA . ASP B 1 504 ? 1.11 -12.367 10.195 1 94.12 504 ASP B CA 1
ATOM 11165 C C . ASP B 1 504 ? 2.6 -12.148 9.953 1 94.12 504 ASP B C 1
ATOM 11167 O O . ASP B 1 504 ? 3.33 -11.727 10.852 1 94.12 504 ASP B O 1
ATOM 11171 N N . ASN B 1 505 ? 3.02 -12.539 8.742 1 95.5 505 ASN B N 1
ATOM 11172 C CA . ASN B 1 505 ? 4.371 -12.203 8.312 1 95.5 505 ASN B CA 1
ATOM 11173 C C . ASN B 1 505 ? 4.508 -10.711 8 1 95.5 505 ASN B C 1
ATOM 11175 O O . ASN B 1 505 ? 3.809 -10.188 7.133 1 95.5 505 ASN B O 1
ATOM 11179 N N . PHE B 1 506 ? 5.383 -10.008 8.664 1 96.81 506 PHE B N 1
ATOM 11180 C CA . PHE B 1 506 ? 5.484 -8.555 8.562 1 96.81 506 PHE B CA 1
ATOM 11181 C C . PHE B 1 506 ? 5.977 -8.148 7.176 1 96.81 506 PHE B C 1
ATOM 11183 O O . PHE B 1 506 ? 5.848 -6.984 6.785 1 96.81 506 PHE B O 1
ATOM 11190 N N . VAL B 1 507 ? 6.578 -9.078 6.422 1 96.56 507 VAL B N 1
ATOM 11191 C CA . VAL B 1 507 ? 7.109 -8.734 5.105 1 96.56 507 VAL B CA 1
ATOM 11192 C C . VAL B 1 507 ? 6.336 -9.492 4.027 1 96.56 507 VAL B C 1
ATOM 11194 O O . VAL B 1 507 ? 6.828 -9.656 2.906 1 96.56 507 VAL B O 1
ATOM 11197 N N . ALA B 1 508 ? 5.184 -9.953 4.301 1 90.81 508 ALA B N 1
ATOM 11198 C CA . ALA B 1 508 ? 4.418 -10.773 3.367 1 90.81 508 ALA B CA 1
ATOM 11199 C C . ALA B 1 508 ? 3.879 -9.93 2.211 1 90.81 508 ALA B C 1
ATOM 11201 O O . ALA B 1 508 ? 3.525 -8.766 2.395 1 90.81 508 ALA B O 1
ATOM 11202 N N . TYR B 1 509 ? 3.871 -10.57 1.023 1 86.88 509 TYR B N 1
ATOM 11203 C CA . TYR B 1 509 ? 3.107 -10.07 -0.114 1 86.88 509 TYR B CA 1
ATOM 11204 C C . TYR B 1 509 ? 1.704 -10.664 -0.131 1 86.88 509 TYR B C 1
ATOM 11206 O O . TYR B 1 509 ? 1.521 -11.844 0.166 1 86.88 509 TYR B O 1
ATOM 11214 N N . LEU B 1 510 ? 0.794 -9.789 -0.403 1 83.19 510 LEU B N 1
ATOM 11215 C CA . LEU B 1 510 ? -0.543 -10.312 -0.666 1 83.19 510 LEU B CA 1
ATOM 11216 C C . LEU B 1 510 ? -0.73 -10.609 -2.15 1 83.19 510 LEU B C 1
ATOM 11218 O O . LEU B 1 510 ? -0.052 -10.016 -2.994 1 83.19 510 LEU B O 1
ATOM 11222 N N . PRO B 1 511 ? -1.547 -11.508 -2.412 1 77.94 511 PRO B N 1
ATOM 11223 C CA . PRO B 1 511 ? -1.75 -11.875 -3.816 1 77.94 511 PRO B CA 1
ATOM 11224 C C . PRO B 1 511 ? -2.115 -10.68 -4.691 1 77.94 511 PRO B C 1
ATOM 11226 O O . PRO B 1 511 ? -1.67 -10.586 -5.836 1 77.94 511 PRO B O 1
ATOM 11229 N N . HIS B 1 512 ? -2.834 -9.75 -4.125 1 82.75 512 HIS B N 1
ATOM 11230 C CA . HIS B 1 512 ? -3.314 -8.648 -4.949 1 82.75 512 HIS B CA 1
ATOM 11231 C C . HIS B 1 512 ? -2.65 -7.332 -4.551 1 82.75 512 HIS B C 1
ATOM 11233 O O . HIS B 1 512 ? -2.988 -6.273 -5.082 1 82.75 512 HIS B O 1
ATOM 11239 N N . ASP B 1 513 ? -1.737 -7.375 -3.609 1 87.88 513 ASP B N 1
ATOM 11240 C CA . ASP B 1 513 ? -1.095 -6.16 -3.121 1 87.88 513 ASP B CA 1
ATOM 11241 C C . ASP B 1 513 ? 0.349 -6.43 -2.705 1 87.88 513 ASP B C 1
ATOM 11243 O O . ASP B 1 513 ? 0.597 -6.988 -1.635 1 87.88 513 ASP B O 1
ATOM 11247 N N . ARG B 1 514 ? 1.295 -5.973 -3.447 1 87.12 514 ARG B N 1
ATOM 11248 C CA . ARG B 1 514 ? 2.707 -6.238 -3.197 1 87.12 514 ARG B CA 1
ATOM 11249 C C . ARG B 1 514 ? 3.385 -5.035 -2.551 1 87.12 514 ARG B C 1
ATOM 11251 O O . ARG B 1 514 ? 4.613 -4.977 -2.471 1 87.12 514 ARG B O 1
ATOM 11258 N N . ARG B 1 515 ? 2.645 -4.129 -2.074 1 90.5 515 ARG B N 1
ATOM 11259 C CA . ARG B 1 515 ? 3.211 -2.943 -1.438 1 90.5 515 ARG B CA 1
ATOM 11260 C C . ARG B 1 515 ? 3.742 -3.27 -0.046 1 90.5 515 ARG B C 1
ATOM 11262 O O . ARG B 1 515 ? 3.09 -3.979 0.723 1 90.5 515 ARG B O 1
ATOM 11269 N N . LYS B 1 516 ? 4.895 -2.775 0.24 1 92.81 516 LYS B N 1
ATOM 11270 C CA . LYS B 1 516 ? 5.547 -3.053 1.518 1 92.81 516 LYS B CA 1
ATOM 11271 C C . LYS B 1 516 ? 4.859 -2.305 2.656 1 92.81 516 LYS B C 1
ATOM 11273 O O . LYS B 1 516 ? 4.48 -1.144 2.502 1 92.81 516 LYS B O 1
ATOM 11278 N N . ARG B 1 517 ? 4.75 -2.951 3.807 1 93.44 517 ARG B N 1
ATOM 11279 C CA . ARG B 1 517 ? 4.039 -2.381 4.945 1 93.44 517 ARG B CA 1
ATOM 11280 C C . ARG B 1 517 ? 4.965 -1.527 5.801 1 93.44 517 ARG B C 1
ATOM 11282 O O . ARG B 1 517 ? 4.523 -0.579 6.453 1 93.44 517 ARG B O 1
ATOM 11289 N N . TYR B 1 518 ? 6.211 -1.904 5.832 1 96.19 518 TYR B N 1
ATOM 11290 C CA . TYR B 1 518 ? 7.191 -1.241 6.688 1 96.19 518 TYR B CA 1
ATOM 11291 C C . TYR B 1 518 ? 8.414 -0.815 5.887 1 96.19 518 TYR B C 1
ATOM 11293 O O . TYR B 1 518 ? 8.562 -1.191 4.723 1 96.19 518 TYR B O 1
ATOM 11301 N N . ARG B 1 519 ? 9.227 0.052 6.461 1 94.31 519 ARG B N 1
ATOM 11302 C CA . ARG B 1 519 ? 10.461 0.549 5.852 1 94.31 519 ARG B CA 1
ATOM 11303 C C . ARG B 1 519 ? 11.5 0.886 6.914 1 94.31 519 ARG B C 1
ATOM 11305 O O . ARG B 1 519 ? 12.031 1.998 6.941 1 94.31 519 ARG B O 1
ATOM 11312 N N . ALA B 1 520 ? 11.68 -0.078 7.762 1 96.81 520 ALA B N 1
ATOM 11313 C CA . ALA B 1 520 ? 12.602 0.152 8.875 1 96.81 520 ALA B CA 1
ATOM 11314 C C . ALA B 1 520 ? 13.992 0.528 8.367 1 96.81 520 ALA B C 1
ATOM 11316 O O . ALA B 1 520 ? 14.695 1.317 9 1 96.81 520 ALA B O 1
ATOM 11317 N N . CYS B 1 521 ? 14.383 0.033 7.199 1 95.88 521 CYS B N 1
ATOM 11318 C CA . CYS B 1 521 ? 15.734 0.265 6.691 1 95.88 521 CYS B CA 1
ATOM 11319 C C . CYS B 1 521 ? 15.82 1.607 5.977 1 95.88 521 CYS B C 1
ATOM 11321 O O . CYS B 1 521 ? 16.891 2 5.516 1 95.88 521 CYS B O 1
ATOM 11323 N N . GLY B 1 522 ? 14.734 2.268 5.891 1 89.88 522 GLY B N 1
ATOM 11324 C CA . GLY B 1 522 ? 14.75 3.549 5.203 1 89.88 522 GLY B CA 1
ATOM 11325 C C . GLY B 1 522 ? 15.133 3.436 3.738 1 89.88 522 GLY B C 1
ATOM 11326 O O . GLY B 1 522 ? 14.57 2.621 3.006 1 89.88 522 GLY B O 1
ATOM 11327 N N . SER B 1 523 ? 16.109 4.191 3.328 1 85.62 523 SER B N 1
ATOM 11328 C CA . SER B 1 523 ? 16.531 4.219 1.933 1 85.62 523 SER B CA 1
ATOM 11329 C C . SER B 1 523 ? 17.703 3.262 1.69 1 85.62 523 SER B C 1
ATOM 11331 O O . SER B 1 523 ? 18.188 3.148 0.567 1 85.62 523 SER B O 1
ATOM 11333 N N . TYR B 1 524 ? 18.094 2.576 2.736 1 91.75 524 TYR B N 1
ATOM 11334 C CA . TYR B 1 524 ? 19.25 1.696 2.609 1 91.75 524 TYR B CA 1
ATOM 11335 C C . TYR B 1 524 ? 18.859 0.382 1.94 1 91.75 524 TYR B C 1
ATOM 11337 O O . TYR B 1 524 ? 17.812 -0.2 2.256 1 91.75 524 TYR B O 1
ATOM 11345 N N . LEU B 1 525 ? 19.672 0.015 0.945 1 92.75 525 LEU B N 1
ATOM 11346 C CA . LEU B 1 525 ? 19.469 -1.222 0.199 1 92.75 525 LEU B CA 1
ATOM 11347 C C . LEU B 1 525 ? 20.547 -2.248 0.542 1 92.75 525 LEU B C 1
ATOM 11349 O O . LEU B 1 525 ? 21.469 -1.952 1.293 1 92.75 525 LEU B O 1
ATOM 11353 N N . ALA B 1 526 ? 20.344 -3.449 0.056 1 94.62 526 ALA B N 1
ATOM 11354 C CA . ALA B 1 526 ? 21.312 -4.516 0.283 1 94.62 526 ALA B CA 1
ATOM 11355 C C . ALA B 1 526 ? 22.422 -4.473 -0.756 1 94.62 526 ALA B C 1
ATOM 11357 O O . ALA B 1 526 ? 22.766 -5.496 -1.36 1 94.62 526 ALA B O 1
ATOM 11358 N N . ASP B 1 527 ? 23.078 -3.408 -0.907 1 88.31 527 ASP B N 1
ATOM 11359 C CA . ASP B 1 527 ? 24.094 -3.213 -1.936 1 88.31 527 ASP B CA 1
ATOM 11360 C C . ASP B 1 527 ? 25.375 -3.953 -1.582 1 88.31 527 ASP B C 1
ATOM 11362 O O . ASP B 1 527 ? 26.094 -4.434 -2.469 1 88.31 527 ASP B O 1
ATOM 11366 N N . ASP B 1 528 ? 25.703 -4.09 -0.332 1 89.5 528 ASP B N 1
ATOM 11367 C CA . ASP B 1 528 ? 26.953 -4.715 0.098 1 89.5 528 ASP B CA 1
ATOM 11368 C C . ASP B 1 528 ? 26.734 -6.184 0.45 1 89.5 528 ASP B C 1
ATOM 11370 O O . ASP B 1 528 ? 27.531 -6.777 1.181 1 89.5 528 ASP B O 1
ATOM 11374 N N . PHE B 1 529 ? 25.688 -6.734 -0.04 1 95.25 529 PHE B N 1
ATOM 11375 C CA . PHE B 1 529 ? 25.375 -8.133 0.221 1 95.25 529 PHE B CA 1
ATOM 11376 C C . PHE B 1 529 ? 26.422 -9.055 -0.401 1 95.25 529 PHE B C 1
ATOM 11378 O O . PHE B 1 529 ? 26.859 -8.82 -1.53 1 95.25 529 PHE B O 1
ATOM 11385 N N . SER B 1 530 ? 26.938 -10.047 0.387 1 96.25 530 SER B N 1
ATOM 11386 C CA . SER B 1 530 ? 27.891 -11.031 -0.101 1 96.25 530 SER B CA 1
ATOM 11387 C C . SER B 1 530 ? 27.781 -12.336 0.675 1 96.25 530 SER B C 1
ATOM 11389 O O . SER B 1 530 ? 26.953 -12.453 1.59 1 96.25 530 SER B O 1
ATOM 11391 N N . MET B 1 531 ? 28.531 -13.344 0.158 1 96.88 531 MET B N 1
ATOM 11392 C CA . MET B 1 531 ? 28.594 -14.641 0.831 1 96.88 531 MET B CA 1
ATOM 11393 C C . MET B 1 531 ? 29.953 -14.828 1.505 1 96.88 531 MET B C 1
ATOM 11395 O O . MET B 1 531 ? 30.984 -14.438 0.956 1 96.88 531 MET B O 1
ATOM 11399 N N . ALA B 1 532 ? 29.906 -15.32 2.701 1 95.25 532 ALA B N 1
ATOM 11400 C CA . ALA B 1 532 ? 31.141 -15.688 3.396 1 95.25 532 ALA B CA 1
ATOM 11401 C C . ALA B 1 532 ? 31.422 -17.188 3.281 1 95.25 532 ALA B C 1
ATOM 11403 O O . ALA B 1 532 ? 30.531 -17.953 2.928 1 95.25 532 ALA B O 1
ATOM 11404 N N . LEU B 1 533 ? 32.656 -17.531 3.508 1 94.12 533 LEU B N 1
ATOM 11405 C CA . LEU B 1 533 ? 33 -18.953 3.525 1 94.12 533 LEU B CA 1
ATOM 11406 C C . LEU B 1 533 ? 32.312 -19.672 4.668 1 94.12 533 LEU B C 1
ATOM 11408 O O . LEU B 1 533 ? 32.219 -19.156 5.777 1 94.12 533 LEU B O 1
ATOM 11412 N N . ASP B 1 534 ? 31.797 -20.781 4.293 1 93.19 534 ASP B N 1
ATOM 11413 C CA . ASP B 1 534 ? 31.078 -21.594 5.273 1 93.19 534 ASP B CA 1
ATOM 11414 C C . ASP B 1 534 ? 32.031 -22.453 6.09 1 93.19 534 ASP B C 1
ATOM 11416 O O . ASP B 1 534 ? 32.656 -23.391 5.562 1 93.19 534 ASP B O 1
ATOM 11420 N N . PRO B 1 535 ? 32.156 -22.188 7.324 1 87.06 535 PRO B N 1
ATOM 11421 C CA . PRO B 1 535 ? 33.094 -22.969 8.133 1 87.06 535 PRO B CA 1
ATOM 11422 C C . PRO B 1 535 ? 32.688 -24.438 8.281 1 87.06 535 PRO B C 1
ATOM 11424 O O . PRO B 1 535 ? 33.5 -25.297 8.578 1 87.06 535 PRO B O 1
ATOM 11427 N N . PHE B 1 536 ? 31.422 -24.688 8.023 1 83.12 536 PHE B N 1
ATOM 11428 C CA . PHE B 1 536 ? 30.891 -26.031 8.195 1 83.12 536 PHE B CA 1
ATOM 11429 C C . PHE B 1 536 ? 31.234 -26.906 6.988 1 83.12 536 PHE B C 1
ATOM 11431 O O . PHE B 1 536 ? 31.125 -28.125 7.055 1 83.12 536 PHE B O 1
ATOM 11438 N N . LEU B 1 537 ? 31.562 -26.328 5.887 1 84.38 537 LEU B N 1
ATOM 11439 C CA . LEU B 1 537 ? 31.922 -27.062 4.688 1 84.38 537 LEU B CA 1
ATOM 11440 C C . LEU B 1 537 ? 33.438 -27.281 4.617 1 84.38 537 LEU B C 1
ATOM 11442 O O . LEU B 1 537 ? 33.906 -28.125 3.844 1 84.38 537 LEU B O 1
ATOM 11446 N N . GLN B 1 538 ? 34.344 -26.469 5.254 1 67.88 538 GLN B N 1
ATOM 11447 C CA . GLN B 1 538 ? 35.812 -26.547 5.18 1 67.88 538 GLN B CA 1
ATOM 11448 C C . GLN B 1 538 ? 36.344 -27.766 5.93 1 67.88 538 GLN B C 1
ATOM 11450 O O . GLN B 1 538 ? 37.344 -28.344 5.543 1 67.88 538 GLN B O 1
ATOM 11455 N N . SER B 1 539 ? 35.938 -27.969 7.133 1 56.56 539 SER B N 1
ATOM 11456 C CA . SER B 1 539 ? 36.719 -28.875 7.965 1 56.56 539 SER B CA 1
ATOM 11457 C C . SER B 1 539 ? 36.219 -30.312 7.812 1 56.56 539 SER B C 1
ATOM 11459 O O . SER B 1 539 ? 35.062 -30.547 7.547 1 56.56 539 SER B O 1
ATOM 11461 N N . ALA B 1 540 ? 37.094 -31.312 7.418 1 47.66 540 ALA B N 1
ATOM 11462 C CA . ALA B 1 540 ? 36.906 -32.75 7.59 1 47.66 540 ALA B CA 1
ATOM 11463 C C . ALA B 1 540 ? 35.969 -33.031 8.781 1 47.66 540 ALA B C 1
ATOM 11465 O O . ALA B 1 540 ? 35.312 -34.062 8.82 1 47.66 540 ALA B O 1
ATOM 11466 N N . GLU B 1 541 ? 36.062 -32.312 9.82 1 43.88 541 GLU B N 1
ATOM 11467 C CA . GLU B 1 541 ? 35.344 -32.438 11.078 1 43.88 541 GLU B CA 1
ATOM 11468 C C . GLU B 1 541 ? 34.031 -31.656 11.023 1 43.88 541 GLU B C 1
ATOM 11470 O O . GLU B 1 541 ? 33.406 -31.375 12.062 1 43.88 541 GLU B O 1
ATOM 11475 N N . GLY B 1 542 ? 33.625 -31.156 10 1 45.75 542 GLY B N 1
ATOM 11476 C CA . GLY B 1 542 ? 32.469 -30.328 9.688 1 45.75 542 GLY B CA 1
ATOM 11477 C C . GLY B 1 542 ? 31.203 -30.812 10.336 1 45.75 542 GLY B C 1
ATOM 11478 O O . GLY B 1 542 ? 30.516 -30.062 11.031 1 45.75 542 GLY B O 1
ATOM 11479 N N . PRO B 1 543 ? 30.953 -32.062 10.055 1 44.78 543 PRO B N 1
ATOM 11480 C CA . PRO B 1 543 ? 29.812 -32.656 10.773 1 44.78 543 PRO B CA 1
ATOM 11481 C C . PRO B 1 543 ? 29.922 -32.5 12.289 1 44.78 543 PRO B C 1
ATOM 11483 O O . PRO B 1 543 ? 28.906 -32.344 12.977 1 44.78 543 PRO B O 1
ATOM 11486 N N . SER B 1 544 ? 31.109 -32.594 12.75 1 44.19 544 SER B N 1
ATOM 11487 C CA . SER B 1 544 ? 31.297 -32.5 14.195 1 44.19 544 SER B CA 1
ATOM 11488 C C . SER B 1 544 ? 30.984 -31.109 14.695 1 44.19 544 SER B C 1
ATOM 11490 O O . SER B 1 544 ? 30.438 -30.938 15.789 1 44.19 544 SER B O 1
ATOM 11492 N N . LEU B 1 545 ? 31.297 -30.188 13.969 1 44.25 545 LEU B N 1
ATOM 11493 C CA . LEU B 1 545 ? 31.031 -28.797 14.352 1 44.25 545 LEU B CA 1
ATOM 11494 C C . LEU B 1 545 ? 29.531 -28.5 14.305 1 44.25 545 LEU B C 1
ATOM 11496 O O . LEU B 1 545 ? 29.016 -27.781 15.172 1 44.25 545 LEU B O 1
ATOM 11500 N N . ARG B 1 546 ? 28.859 -29.031 13.359 1 46.62 546 ARG B N 1
ATOM 11501 C CA . ARG B 1 546 ? 27.406 -28.891 13.273 1 46.62 546 ARG B CA 1
ATOM 11502 C C . ARG B 1 546 ? 26.734 -29.625 14.43 1 46.62 546 ARG B C 1
ATOM 11504 O O . ARG B 1 546 ? 25.734 -29.141 14.961 1 46.62 546 ARG B O 1
ATOM 11511 N N . LYS B 1 547 ? 27.234 -30.859 14.781 1 45.31 547 LYS B N 1
ATOM 11512 C CA . LYS B 1 547 ? 26.766 -31.609 15.938 1 45.31 547 LYS B CA 1
ATOM 11513 C C . LYS B 1 547 ? 26.984 -30.828 17.234 1 45.31 547 LYS B C 1
ATOM 11515 O O . LYS B 1 547 ? 26.141 -30.844 18.125 1 45.31 547 LYS B O 1
ATOM 11520 N N . ASN B 1 548 ? 28.094 -30.234 17.312 1 41.66 548 ASN B N 1
ATOM 11521 C CA . ASN B 1 548 ? 28.359 -29.422 18.5 1 41.66 548 ASN B CA 1
ATOM 11522 C C . ASN B 1 548 ? 27.453 -28.188 18.562 1 41.66 548 ASN B C 1
ATOM 11524 O O . ASN B 1 548 ? 27.078 -27.734 19.641 1 41.66 548 ASN B O 1
ATOM 11528 N N . MET B 1 549 ? 27.172 -27.703 17.406 1 42.78 549 MET B N 1
ATOM 11529 C CA . MET B 1 549 ? 26.25 -26.578 17.312 1 42.78 549 MET B CA 1
ATOM 11530 C C . MET B 1 549 ? 24.844 -26.984 17.719 1 42.78 549 MET B C 1
ATOM 11532 O O . MET B 1 549 ? 24.125 -26.219 18.359 1 42.78 549 MET B O 1
ATOM 11536 N N . ASN B 1 550 ? 24.453 -28.234 17.281 1 40.19 550 ASN B N 1
ATOM 11537 C CA . ASN B 1 550 ? 23.172 -28.797 17.688 1 40.19 550 ASN B CA 1
ATOM 11538 C C . ASN B 1 550 ? 23.234 -29.312 19.125 1 40.19 550 ASN B C 1
ATOM 11540 O O . ASN B 1 550 ? 22.219 -29.375 19.812 1 40.19 550 ASN B O 1
ATOM 11544 N N . ARG B 1 551 ? 24.312 -30.031 19.641 1 35.5 551 ARG B N 1
ATOM 11545 C CA . ARG B 1 551 ? 24.469 -30.484 21.016 1 35.5 551 ARG B CA 1
ATOM 11546 C C . ARG B 1 551 ? 24.391 -29.328 22 1 35.5 551 ARG B C 1
ATOM 11548 O O . ARG B 1 551 ? 24 -29.5 23.156 1 35.5 551 ARG B O 1
ATOM 11555 N N . ASN B 1 552 ? 25.031 -28.234 21.688 1 34.22 552 ASN B N 1
ATOM 11556 C CA . ASN B 1 552 ? 24.844 -27.125 22.609 1 34.22 552 ASN B CA 1
ATOM 11557 C C . ASN B 1 552 ? 23.391 -26.703 22.719 1 34.22 552 ASN B C 1
ATOM 11559 O O . ASN B 1 552 ? 23.062 -25.719 23.375 1 34.22 552 ASN B O 1
ATOM 11563 N N . ARG B 1 553 ? 22.547 -27.266 21.891 1 34.97 553 ARG B N 1
ATOM 11564 C CA . ARG B 1 553 ? 21.109 -27.172 22.141 1 34.97 553 ARG B CA 1
ATOM 11565 C C . ARG B 1 553 ? 20.734 -27.891 23.438 1 34.97 553 ARG B C 1
ATOM 11567 O O . ARG B 1 553 ? 19.859 -27.422 24.172 1 34.97 553 ARG B O 1
ATOM 11574 N N . ALA B 1 554 ? 21.25 -29.234 23.688 1 30.61 554 ALA B N 1
ATOM 11575 C CA . ALA B 1 554 ? 20.844 -30.094 24.812 1 30.61 554 ALA B CA 1
ATOM 11576 C C . ALA B 1 554 ? 21.484 -29.641 26.109 1 30.61 554 ALA B C 1
ATOM 11578 O O . ALA B 1 554 ? 20.938 -29.859 27.188 1 30.61 554 ALA B O 1
ATOM 11579 N N . HIS B 1 555 ? 22.828 -29.375 26.141 1 29.14 555 HIS B N 1
ATOM 11580 C CA . HIS B 1 555 ? 23.391 -29.125 27.469 1 29.14 555 HIS B CA 1
ATOM 11581 C C . HIS B 1 555 ? 22.766 -27.906 28.109 1 29.14 555 HIS B C 1
ATOM 11583 O O . HIS B 1 555 ? 22.906 -27.688 29.312 1 29.14 555 HIS B O 1
ATOM 11589 N N . SER B 1 556 ? 22.453 -26.891 27.25 1 29.06 556 SER B N 1
ATOM 11590 C CA . SER B 1 556 ? 21.906 -25.766 28.016 1 29.06 556 SER B CA 1
ATOM 11591 C C . SER B 1 556 ? 20.625 -26.172 28.734 1 29.06 556 SER B C 1
ATOM 11593 O O . SER B 1 556 ? 20.016 -25.344 29.422 1 29.06 556 SER B O 1
ATOM 11595 N N . LEU B 1 557 ? 20.078 -27.328 28.328 1 27.22 557 LEU B N 1
ATOM 11596 C CA . LEU B 1 557 ? 18.984 -27.719 29.188 1 27.22 557 LEU B CA 1
ATOM 11597 C C . LEU B 1 557 ? 19.5 -28.312 30.5 1 27.22 557 LEU B C 1
ATOM 11599 O O . LEU B 1 557 ? 18.75 -28.406 31.484 1 27.22 557 LEU B O 1
ATOM 11603 N N . ARG B 1 558 ? 20.609 -29.156 30.438 1 25.09 558 ARG B N 1
ATOM 11604 C CA . ARG B 1 558 ? 20.844 -29.906 31.672 1 25.09 558 ARG B CA 1
ATOM 11605 C C . ARG B 1 558 ? 21.344 -29.016 32.781 1 25.09 558 ARG B C 1
ATOM 11607 O O . ARG B 1 558 ? 21.156 -29.328 33.969 1 25.09 558 ARG B O 1
ATOM 11614 N N . THR B 1 559 ? 22.406 -28.25 32.531 1 25.7 559 THR B N 1
ATOM 11615 C CA . THR B 1 559 ? 23.172 -27.875 33.688 1 25.7 559 THR B CA 1
ATOM 11616 C C . THR B 1 559 ? 22.359 -26.953 34.594 1 25.7 559 THR B C 1
ATOM 11618 O O . THR B 1 559 ? 22.906 -26.375 35.562 1 25.7 559 THR B O 1
ATOM 11621 N N . GLN B 1 560 ? 21.234 -26.516 34.094 1 22.05 560 GLN B N 1
ATOM 11622 C CA . GLN B 1 560 ? 20.844 -25.453 35 1 22.05 560 GLN B CA 1
ATOM 11623 C C . GLN B 1 560 ? 20.656 -25.969 36.438 1 22.05 560 GLN B C 1
ATOM 11625 O O . GLN B 1 560 ? 20.781 -25.219 37.406 1 22.05 560 GLN B O 1
ATOM 11630 N N . PHE B 1 561 ? 19.953 -27.094 36.656 1 21.73 561 PHE B N 1
ATOM 11631 C CA . PHE B 1 561 ? 19.359 -26.906 38 1 21.73 561 PHE B CA 1
ATOM 11632 C C . PHE B 1 561 ? 20.344 -27.344 39.094 1 21.73 561 PHE B C 1
ATOM 11634 O O . PHE B 1 561 ? 20.25 -28.469 39.594 1 21.73 561 PHE B O 1
ATOM 11641 N N . PRO B 1 562 ? 21.625 -27.266 38.969 1 23.2 562 PRO B N 1
ATOM 11642 C CA . PRO B 1 562 ? 21.938 -27.75 40.344 1 23.2 562 PRO B CA 1
ATOM 11643 C C . PRO B 1 562 ? 21.25 -26.953 41.438 1 23.2 562 PRO B C 1
ATOM 11645 O O . PRO B 1 562 ? 21.188 -25.719 41.344 1 23.2 562 PRO B O 1
ATOM 11648 N N . PHE B 1 563 ? 20.25 -27.531 42.125 1 21.5 563 PHE B N 1
ATOM 11649 C CA . PHE B 1 563 ? 19.516 -27.016 43.25 1 21.5 563 PHE B CA 1
ATOM 11650 C C . PHE B 1 563 ? 20.469 -26.641 44.406 1 21.5 563 PHE B C 1
ATOM 11652 O O . PHE B 1 563 ? 20.062 -26.578 45.562 1 21.5 563 PHE B O 1
ATOM 11659 N N . SER B 1 564 ? 21.734 -26.375 44.188 1 19.56 564 SER B N 1
ATOM 11660 C CA . SER B 1 564 ? 22.281 -26.203 45.531 1 19.56 564 SER B CA 1
ATOM 11661 C C . SER B 1 564 ? 21.453 -25.203 46.344 1 19.56 564 SER B C 1
ATOM 11663 O O . SER B 1 564 ? 20.984 -24.203 45.812 1 19.56 564 SER B O 1
ATOM 11665 N N . SER B 1 565 ? 20.984 -25.734 47.562 1 19.14 565 SER B N 1
ATOM 11666 C CA . SER B 1 565 ? 20.219 -25.141 48.656 1 19.14 565 SER B CA 1
ATOM 11667 C C . SER B 1 565 ? 20.875 -23.875 49.156 1 19.14 565 SER B C 1
ATOM 11669 O O . SER B 1 565 ? 21.938 -23.922 49.812 1 19.14 565 SER B O 1
ATOM 11671 N N . PRO B 1 566 ? 21.25 -22.969 48.281 1 20.5 566 PRO B N 1
ATOM 11672 C CA . PRO B 1 566 ? 22 -21.984 49.062 1 20.5 566 PRO B CA 1
ATOM 11673 C C . PRO B 1 566 ? 21.312 -21.625 50.375 1 20.5 566 PRO B C 1
ATOM 11675 O O . PRO B 1 566 ? 20.094 -21.75 50.5 1 20.5 566 PRO B O 1
ATOM 11678 N N . ARG B 1 567 ? 22.094 -21.734 51.5 1 19.38 567 ARG B N 1
ATOM 11679 C CA . ARG B 1 567 ? 21.719 -21.469 52.875 1 19.38 567 ARG B CA 1
ATOM 11680 C C . ARG B 1 567 ? 20.891 -20.188 52.969 1 19.38 567 ARG B C 1
ATOM 11682 O O . ARG B 1 567 ? 20.984 -19.328 52.094 1 19.38 567 ARG B O 1
ATOM 11689 N N . PRO B 1 568 ? 20.062 -20.094 54.094 1 18.62 568 PRO B N 1
ATOM 11690 C CA . PRO B 1 568 ? 19.062 -19.109 54.531 1 18.62 568 PRO B CA 1
ATOM 11691 C C . PRO B 1 568 ? 19.656 -17.703 54.688 1 18.62 568 PRO B C 1
ATOM 11693 O O . PRO B 1 568 ? 20.578 -17.516 55.5 1 18.62 568 PRO B O 1
ATOM 11696 N N . ILE B 1 569 ? 20.359 -17.188 53.625 1 18.2 569 ILE B N 1
ATOM 11697 C CA . ILE B 1 569 ? 20.953 -15.953 54.094 1 18.2 569 ILE B CA 1
ATOM 11698 C C . ILE B 1 569 ? 19.938 -15.172 54.906 1 18.2 569 ILE B C 1
ATOM 11700 O O . ILE B 1 569 ? 18.812 -14.945 54.469 1 18.2 569 ILE B O 1
ATOM 11704 N N . THR B 1 570 ? 20.297 -15 56.219 1 17.53 570 THR B N 1
ATOM 11705 C CA . THR B 1 570 ? 19.703 -14.297 57.344 1 17.53 570 THR B CA 1
ATOM 11706 C C . THR B 1 570 ? 19.188 -12.93 56.938 1 17.53 570 THR B C 1
ATOM 11708 O O . THR B 1 570 ? 19.797 -12.258 56.094 1 17.53 570 THR B O 1
ATOM 11711 N N . VAL B 1 571 ? 17.922 -12.805 57.188 1 17.69 571 VAL B N 1
ATOM 11712 C CA . VAL B 1 571 ? 16.922 -11.75 57.125 1 17.69 571 VAL B CA 1
ATOM 11713 C C . VAL B 1 571 ? 17.5 -10.453 57.688 1 17.69 571 VAL B C 1
ATOM 11715 O O . VAL B 1 571 ? 17.906 -10.414 58.844 1 17.69 571 VAL B O 1
ATOM 11718 N N . LEU B 1 572 ? 18.547 -9.867 56.875 1 17.08 572 LEU B N 1
ATOM 11719 C CA . LEU B 1 572 ? 19.078 -8.656 57.5 1 17.08 572 LEU B CA 1
ATOM 11720 C C . LEU B 1 572 ? 18 -7.938 58.312 1 17.08 572 LEU B C 1
ATOM 11722 O O . LEU B 1 572 ? 16.812 -8.031 57.969 1 17.08 572 LEU B O 1
ATOM 11726 N N . SER B 1 573 ? 18.453 -7.418 59.438 1 16.5 573 SER B N 1
ATOM 11727 C CA . SER B 1 573 ? 17.891 -6.832 60.656 1 16.5 573 SER B CA 1
ATOM 11728 C C . SER B 1 573 ? 16.891 -5.719 60.312 1 16.5 573 SER B C 1
ATOM 11730 O O . SER B 1 573 ? 16.922 -5.172 59.219 1 16.5 573 SER B O 1
ATOM 11732 N N . PRO B 1 574 ? 16.266 -5.328 61.375 1 18.02 574 PRO B N 1
ATOM 11733 C CA . PRO B 1 574 ? 15.078 -4.547 61.719 1 18.02 574 PRO B CA 1
ATOM 11734 C C . PRO B 1 574 ? 15.227 -3.064 61.406 1 18.02 574 PRO B C 1
ATOM 11736 O O . PRO B 1 574 ? 14.359 -2.26 61.75 1 18.02 574 PRO B O 1
ATOM 11739 N N . VAL B 1 575 ? 15.969 -2.773 60.188 1 17.88 575 VAL B N 1
ATOM 11740 C CA . VAL B 1 575 ? 16.281 -1.356 60.344 1 17.88 575 VAL B CA 1
ATOM 11741 C C . VAL B 1 575 ? 15.078 -0.621 60.906 1 17.88 575 VAL B C 1
ATOM 11743 O O . VAL B 1 575 ? 13.938 -0.838 60.5 1 17.88 575 VAL B O 1
ATOM 11746 N N . GLU B 1 576 ? 15.352 0.066 62 1 17.84 576 GLU B N 1
ATOM 11747 C CA . GLU B 1 576 ? 14.68 0.888 63 1 17.84 576 GLU B CA 1
ATOM 11748 C C . GLU B 1 576 ? 13.812 1.955 62.344 1 17.84 576 GLU B C 1
ATOM 11750 O O . GLU B 1 576 ? 14.203 2.559 61.344 1 17.84 576 GLU B O 1
ATOM 11755 N N . ASN B 1 577 ? 12.555 1.835 62.625 1 17.75 577 ASN B N 1
ATOM 11756 C CA . ASN B 1 577 ? 11.258 2.488 62.406 1 17.75 577 ASN B CA 1
ATOM 11757 C C . ASN B 1 577 ? 11.336 3.977 62.75 1 17.75 577 ASN B C 1
ATOM 11759 O O . ASN B 1 577 ? 10.875 4.406 63.812 1 17.75 577 ASN B O 1
ATOM 11763 N N . ARG B 1 578 ? 12.547 4.629 62.469 1 16.58 578 ARG B N 1
ATOM 11764 C CA . ARG B 1 578 ? 12.672 5.852 63.25 1 16.58 578 ARG B CA 1
ATOM 11765 C C . ARG B 1 578 ? 11.422 6.719 63.125 1 16.58 578 ARG B C 1
ATOM 11767 O O . ARG B 1 578 ? 10.875 7.188 64.125 1 16.58 578 ARG B O 1
ATOM 11774 N N . SER B 1 579 ? 11.461 7.48 62.062 1 16.36 579 SER B N 1
ATOM 11775 C CA . SER B 1 579 ? 11.227 8.891 62.375 1 16.36 579 SER B CA 1
ATOM 11776 C C . SER B 1 579 ? 9.812 9.109 62.906 1 16.36 579 SER B C 1
ATOM 11778 O O . SER B 1 579 ? 8.922 8.289 62.688 1 16.36 579 SER B O 1
ATOM 11780 N N . SER B 1 580 ? 9.5 10.352 63.438 1 16.25 580 SER B N 1
ATOM 11781 C CA . SER B 1 580 ? 8.898 11.141 64.5 1 16.25 580 SER B CA 1
ATOM 11782 C C . SER B 1 580 ? 7.383 11.219 64.375 1 16.25 580 SER B C 1
ATOM 11784 O O . SER B 1 580 ? 6.836 10.805 63.344 1 16.25 580 SER B O 1
ATOM 11786 N N . TRP B 1 581 ? 6.871 12.539 64.625 1 15.63 581 TRP B N 1
ATOM 11787 C CA . TRP B 1 581 ? 5.898 13.078 65.562 1 15.63 581 TRP B CA 1
ATOM 11788 C C . TRP B 1 581 ? 4.531 13.234 64.875 1 15.63 581 TRP B C 1
ATOM 11790 O O . TRP B 1 581 ? 3.654 13.914 65.438 1 15.63 581 TRP B O 1
ATOM 11800 N N . ILE B 1 582 ? 4.316 12.492 63.781 1 15.88 582 ILE B N 1
ATOM 11801 C CA . ILE B 1 582 ? 3.082 13.156 63.375 1 15.88 582 ILE B CA 1
ATOM 11802 C C . ILE B 1 582 ? 2.164 13.328 64.562 1 15.88 582 ILE B C 1
ATOM 11804 O O . ILE B 1 582 ? 1.805 12.352 65.25 1 15.88 582 ILE B O 1
ATOM 11808 N N . GLU B 1 583 ? 2.18 14.531 65.062 1 16.47 583 GLU B N 1
ATOM 11809 C CA . GLU B 1 583 ? 1.337 14.953 66.188 1 16.47 583 GLU B CA 1
ATOM 11810 C C . GLU B 1 583 ? -0.083 14.414 66.062 1 16.47 583 GLU B C 1
ATOM 11812 O O . GLU B 1 583 ? -0.526 14.109 64.938 1 16.47 583 GLU B O 1
ATOM 11817 N N . PRO B 1 584 ? -0.691 14.164 67.188 1 16.05 584 PRO B N 1
ATOM 11818 C CA . PRO B 1 584 ? -1.942 13.508 67.562 1 16.05 584 PRO B CA 1
ATOM 11819 C C . PRO B 1 584 ? -3.172 14.156 66.938 1 16.05 584 PRO B C 1
ATOM 11821 O O . PRO B 1 584 ? -3.445 15.336 67.188 1 16.05 584 PRO B O 1
ATOM 11824 N N . PHE B 1 585 ? -3.213 14.312 65.625 1 16.8 585 PHE B N 1
AT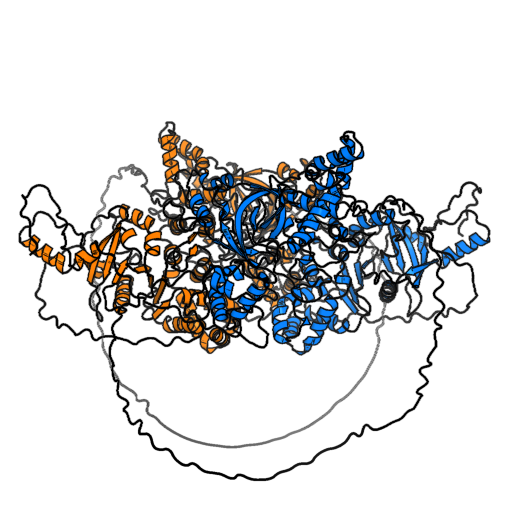OM 11825 C CA . PHE B 1 585 ? -4.336 15.242 65.5 1 16.8 585 PHE B CA 1
ATOM 11826 C C . PHE B 1 585 ? -5.469 14.82 66.438 1 16.8 585 PHE B C 1
ATOM 11828 O O . PHE B 1 585 ? -5.711 13.633 66.625 1 16.8 585 PHE B O 1
ATOM 11835 N N . PRO B 1 586 ? -5.91 15.719 67.125 1 15.75 586 PRO B N 1
ATOM 11836 C CA . PRO B 1 586 ? -6.801 15.594 68.312 1 15.75 586 PRO B CA 1
ATOM 11837 C C . PRO B 1 586 ? -8.023 14.719 68 1 15.75 586 PRO B C 1
ATOM 11839 O O . PRO B 1 586 ? -8.273 14.367 66.875 1 15.75 586 PRO B O 1
ATOM 11842 N N . ASP B 1 587 ? -8.93 14.781 69 1 15.18 587 ASP B N 1
ATOM 11843 C CA . ASP B 1 587 ? -10 14.039 69.625 1 15.18 587 ASP B CA 1
ATOM 11844 C C . ASP B 1 587 ? -11.273 14.055 68.812 1 15.18 587 ASP B C 1
ATOM 11846 O O . ASP B 1 587 ? -12.266 13.406 69.125 1 15.18 587 ASP B O 1
ATOM 11850 N N . LEU B 1 588 ? -11.398 14.602 67.625 1 15.27 588 LEU B N 1
ATOM 11851 C CA . LEU B 1 588 ? -12.734 15.18 67.688 1 15.27 588 LEU B CA 1
ATOM 11852 C C . LEU B 1 588 ? -13.75 14.117 68.125 1 15.27 588 LEU B C 1
ATOM 11854 O O . LEU B 1 588 ? -13.688 12.977 67.625 1 15.27 588 LEU B O 1
ATOM 11858 N N . GLN B 1 589 ? -14.57 14.5 69.062 1 14.35 589 GLN B N 1
ATOM 11859 C CA . GLN B 1 589 ? -15.648 14.039 69.938 1 14.35 589 GLN B CA 1
ATOM 11860 C C . GLN B 1 589 ? -16.844 13.539 69.125 1 14.35 589 GLN B C 1
ATOM 11862 O O . GLN B 1 589 ? -17.703 12.836 69.625 1 14.35 589 GLN B O 1
ATOM 11867 N N . VAL B 1 590 ? -16.984 13.68 67.875 1 14.91 590 VAL B N 1
ATOM 11868 C CA . VAL B 1 590 ? -18.422 13.992 67.812 1 14.91 590 VAL B CA 1
ATOM 11869 C C . VAL B 1 590 ? -19.203 12.867 68.5 1 14.91 590 VAL B C 1
ATOM 11871 O O . VAL B 1 590 ? -18.812 11.703 68.438 1 14.91 590 VAL B O 1
ATOM 11874 N N . ASN B 1 591 ? -20.344 13.297 69.125 1 14.55 591 ASN B N 1
ATOM 11875 C CA . ASN B 1 591 ? -21.469 13.062 70.062 1 14.55 591 ASN B CA 1
ATOM 11876 C C . ASN B 1 591 ? -22.281 11.852 69.625 1 14.55 591 ASN B C 1
ATOM 11878 O O . ASN B 1 591 ? -22.297 11.5 68.438 1 14.55 591 ASN B O 1
ATOM 11882 N N . ALA B 1 592 ? -22.828 11.203 70.75 1 14.51 592 ALA B N 1
ATOM 11883 C CA . ALA B 1 592 ? -23.531 10.008 71.188 1 14.51 592 ALA B CA 1
ATOM 11884 C C . ALA B 1 592 ? -24.859 9.828 70.438 1 14.51 592 ALA B C 1
ATOM 11886 O O . ALA B 1 592 ? -25.25 8.703 70.125 1 14.51 592 ALA B O 1
ATOM 11887 N N . ALA B 1 593 ? -25.828 10.945 70.375 1 14.05 593 ALA B N 1
ATOM 11888 C CA . ALA B 1 593 ? -27.047 10.68 71.125 1 14.05 593 ALA B CA 1
ATOM 11889 C C . ALA B 1 593 ? -27.891 9.617 70.438 1 14.05 593 ALA B C 1
ATOM 11891 O O . ALA B 1 593 ? -28.266 8.609 71.062 1 14.05 593 ALA B O 1
ATOM 11892 N N . ASN B 1 594 ? -29.188 10.133 70.062 1 14.02 594 ASN B N 1
ATOM 11893 C CA . ASN B 1 594 ? -30.484 9.891 70.688 1 14.02 594 ASN B CA 1
ATOM 11894 C C . ASN B 1 594 ? -31.203 8.703 70.062 1 14.02 594 ASN B C 1
ATOM 11896 O O . ASN B 1 594 ? -31.609 7.773 70.75 1 14.02 594 ASN B O 1
ATOM 11900 N N . ASP B 1 595 ? -32.375 9.055 69.375 1 14.09 595 ASP B N 1
ATOM 11901 C CA . ASP B 1 595 ? -33.75 8.844 69.75 1 14.09 595 ASP B CA 1
ATOM 11902 C C . ASP B 1 595 ? -34.312 7.559 69.125 1 14.09 595 ASP B C 1
ATOM 11904 O O . ASP B 1 595 ? -33.781 7.055 68.125 1 14.09 595 ASP B O 1
ATOM 11908 N N . LEU B 1 596 ? -35.75 7.543 69.188 1 14.42 596 LEU B N 1
ATOM 11909 C CA . LEU B 1 596 ? -36.844 6.789 69.75 1 14.42 596 LEU B CA 1
ATOM 11910 C C . LEU B 1 596 ? -37.312 5.676 68.812 1 14.42 596 LEU B C 1
ATOM 11912 O O . LEU B 1 596 ? -37.406 4.516 69.25 1 14.42 596 LEU B O 1
ATOM 11916 N N . SER B 1 597 ? -38.531 5.973 68.125 1 14 597 SER B N 1
ATOM 11917 C CA . SER B 1 597 ? -39.844 5.406 68.375 1 14 597 SER B CA 1
ATOM 11918 C C . SER B 1 597 ? -40.094 4.164 67.562 1 14 597 SER B C 1
ATOM 11920 O O . SER B 1 597 ? -39.406 3.924 66.562 1 14 597 SER B O 1
ATOM 11922 N N . THR B 1 598 ? -41.5 4.02 67.188 1 13.9 598 THR B N 1
ATOM 11923 C CA . THR B 1 598 ? -42.562 3.119 67.562 1 13.9 598 THR B CA 1
ATOM 11924 C C . THR B 1 598 ? -42.75 2.021 66.5 1 13.9 598 THR B C 1
ATOM 11926 O O . THR B 1 598 ? -42.781 0.834 66.875 1 13.9 598 THR B O 1
ATOM 11929 N N . PRO B 1 599 ? -43.969 2.162 65.75 1 14.81 599 PRO B N 1
ATOM 11930 C CA . PRO B 1 599 ? -45.125 1.331 66.062 1 14.81 599 PRO B CA 1
ATOM 11931 C C . PRO B 1 599 ? -45.188 0.038 65.25 1 14.81 599 PRO B C 1
ATOM 11933 O O . PRO B 1 599 ? -44.438 -0.127 64.312 1 14.81 599 PRO B O 1
ATOM 11936 N N . PRO B 1 600 ? -46.531 -0.193 64.688 1 14.63 600 PRO B N 1
ATOM 11937 C CA . PRO B 1 600 ? -47.562 -1.226 64.875 1 14.63 600 PRO B CA 1
ATOM 11938 C C . PRO B 1 600 ? -47.469 -2.35 63.844 1 14.63 600 PRO B C 1
ATOM 11940 O O . PRO B 1 600 ? -46.781 -2.223 62.844 1 14.63 600 PRO B O 1
ATOM 11943 N N . SER B 1 601 ? -48.688 -2.855 63.562 1 13.8 601 SER B N 1
ATOM 11944 C CA . SER B 1 601 ? -49.469 -4.074 63.625 1 13.8 601 SER B CA 1
ATOM 11945 C C . SER B 1 601 ? -49.531 -4.789 62.281 1 13.8 601 SER B C 1
ATOM 11947 O O . SER B 1 601 ? -49.25 -5.988 62.188 1 13.8 601 SER B O 1
ATOM 11949 N N . PRO B 1 602 ? -50.688 -4.488 61.438 1 14.12 602 PRO B N 1
ATOM 11950 C CA . PRO B 1 602 ? -51.812 -5.414 61.438 1 14.12 602 PRO B CA 1
ATOM 11951 C C . PRO B 1 602 ? -51.719 -6.453 60.312 1 14.12 602 PRO B C 1
ATOM 11953 O O . PRO B 1 602 ? -51.844 -7.652 60.562 1 14.12 602 PRO B O 1
ATOM 11956 N N . THR B 1 603 ? -52.375 -6.109 59.156 1 14.07 603 THR B N 1
ATOM 11957 C CA . THR B 1 603 ? -53.656 -6.668 58.75 1 14.07 603 THR B CA 1
ATOM 11958 C C . THR B 1 603 ? -53.469 -7.832 57.781 1 14.07 603 THR B C 1
ATOM 11960 O O . THR B 1 603 ? -52.406 -7.941 57.125 1 14.07 603 THR B O 1
ATOM 11963 N N . ALA B 1 604 ? -54.688 -8.203 57 1 13.75 604 ALA B N 1
ATOM 11964 C CA . ALA B 1 604 ? -55.688 -9.234 56.812 1 13.75 604 ALA B CA 1
ATOM 11965 C C . ALA B 1 604 ? -55.406 -10.023 55.531 1 13.75 604 ALA B C 1
ATOM 11967 O O . ALA B 1 604 ? -55.406 -11.258 55.531 1 13.75 604 ALA B O 1
ATOM 11968 N N . VAL B 1 605 ? -55.781 -9.438 54.312 1 14 605 VAL B N 1
ATOM 11969 C CA . VAL B 1 605 ? -56.969 -10.047 53.75 1 14 605 VAL B CA 1
ATOM 11970 C C . VAL B 1 605 ? -56.594 -11.305 52.969 1 14 605 VAL B C 1
ATOM 11972 O O . VAL B 1 605 ? -55.438 -11.461 52.531 1 14 605 VAL B O 1
ATOM 11975 N N . GLU B 1 606 ? -57.562 -11.789 52 1 14.02 606 GLU B N 1
ATOM 11976 C CA . GLU B 1 606 ? -58.531 -12.867 51.812 1 14.02 606 GLU B CA 1
ATOM 11977 C C . GLU B 1 606 ? -58.031 -13.852 50.75 1 14.02 606 GLU B C 1
ATOM 11979 O O . GLU B 1 606 ? -57.125 -13.531 49.969 1 14.02 606 GLU B O 1
ATOM 11984 N N . PRO B 1 607 ? -59.094 -14.516 50.062 1 13.93 607 PRO B N 1
ATOM 11985 C CA . PRO B 1 607 ? -59.625 -15.883 49.906 1 13.93 607 PRO B CA 1
ATOM 11986 C C . PRO B 1 607 ? -59.125 -16.562 48.625 1 13.93 607 PRO B C 1
ATOM 11988 O O . PRO B 1 607 ? -58.625 -17.688 48.688 1 13.93 607 PRO B O 1
ATOM 11991 N N . SER B 1 608 ? -59.812 -16.266 47.375 1 13.95 608 SER B N 1
ATOM 11992 C CA . SER B 1 608 ? -60.812 -17.172 46.844 1 13.95 608 SER B CA 1
ATOM 11993 C C . SER B 1 608 ? -60.156 -18.188 45.906 1 13.95 608 SER B C 1
ATOM 11995 O O . SER B 1 608 ? -59.062 -17.984 45.406 1 13.95 608 SER B O 1
ATOM 11997 N N . SER B 1 609 ? -61.094 -19 45.031 1 13.47 609 SER B N 1
ATOM 11998 C CA . SER B 1 609 ? -61.656 -20.312 44.75 1 13.47 609 SER B CA 1
ATOM 11999 C C . SER B 1 609 ? -61.156 -20.859 43.406 1 13.47 609 SER B C 1
ATOM 12001 O O . SER B 1 609 ? -60.781 -22.031 43.312 1 13.47 609 SER B O 1
ATOM 12003 N N . PHE B 1 610 ? -61.375 -20.172 42.25 1 13.83 610 PHE B N 1
ATOM 12004 C CA . PHE B 1 610 ? -62.281 -20.859 41.312 1 13.83 610 PHE B CA 1
ATOM 12005 C C . PHE B 1 610 ? -61.594 -22.047 40.656 1 13.83 610 PHE B C 1
ATOM 12007 O O . PHE B 1 610 ? -60.375 -22.109 40.625 1 13.83 610 PHE B O 1
ATOM 12014 N N . SER B 1 611 ? -62.094 -22.375 39.406 1 14.01 611 SER B N 1
ATOM 12015 C CA . SER B 1 611 ? -62.906 -23.422 38.812 1 14.01 611 SER B CA 1
ATOM 12016 C C . SER B 1 611 ? -62.062 -24.406 38 1 14.01 611 SER B C 1
ATOM 12018 O O . SER B 1 611 ? -60.938 -24.109 37.625 1 14.01 611 SER B O 1
ATOM 12020 N N . GLU B 1 612 ? -62.75 -25.281 37.156 1 13.75 612 GLU B N 1
ATOM 12021 C CA . GLU B 1 612 ? -63.125 -26.656 36.906 1 13.75 612 GLU B CA 1
ATOM 12022 C C . GLU B 1 612 ? -62.312 -27.25 35.75 1 13.75 612 GLU B C 1
ATOM 12024 O O . GLU B 1 612 ? -61.719 -28.312 35.875 1 13.75 612 GLU B O 1
ATOM 12029 N N . THR B 1 613 ? -62.812 -27.141 34.5 1 14.11 613 THR B N 1
ATOM 12030 C CA . THR B 1 613 ? -63.5 -28.266 33.844 1 14.11 613 THR B CA 1
ATOM 12031 C C . THR B 1 613 ? -62.5 -29.141 33.125 1 14.11 613 THR B C 1
ATOM 12033 O O . THR B 1 613 ? -61.375 -28.75 32.875 1 14.11 613 THR B O 1
ATOM 12036 N N . LYS B 1 614 ? -62.844 -29.453 31.641 1 14.27 614 LYS B N 1
ATOM 12037 C CA . LYS B 1 614 ? -63.469 -30.594 30.984 1 14.27 614 LYS B CA 1
ATOM 12038 C C . LYS B 1 614 ? -62.438 -31.516 30.344 1 14.27 614 LYS B C 1
ATOM 12040 O O . LYS B 1 614 ? -61.312 -31.062 30 1 14.27 614 LYS B O 1
ATOM 12045 N N . ARG B 1 615 ? -62.75 -32.531 29.391 1 13.42 615 ARG B N 1
ATOM 12046 C CA . ARG B 1 615 ? -62.875 -34 29.234 1 13.42 615 ARG B CA 1
ATOM 12047 C C . ARG B 1 615 ? -61.781 -34.531 28.359 1 13.42 615 ARG B C 1
ATOM 12049 O O . ARG B 1 615 ? -61.062 -35.469 28.734 1 13.42 615 ARG B O 1
ATOM 12056 N N . VAL B 1 616 ? -61.906 -34.531 26.938 1 13.95 616 VAL B N 1
ATOM 12057 C CA . VAL B 1 616 ? -62.375 -35.75 26.297 1 13.95 616 VAL B CA 1
ATOM 12058 C C . VAL B 1 616 ? -61.188 -36.594 25.844 1 13.95 616 VAL B C 1
ATOM 12060 O O . VAL B 1 616 ? -60.094 -36.094 25.688 1 13.95 616 VAL B O 1
ATOM 12063 N N . GLY B 1 617 ? -61.281 -37.375 24.672 1 13.96 617 GLY B N 1
ATOM 12064 C CA . GLY B 1 617 ? -61.438 -38.812 24.422 1 13.96 617 GLY B CA 1
ATOM 12065 C C . GLY B 1 617 ? -60.156 -39.469 23.922 1 13.96 617 GLY B C 1
ATOM 12066 O O . GLY B 1 617 ? -59.156 -38.781 23.688 1 13.96 617 GLY B O 1
ATOM 12067 N N . VAL B 1 618 ? -60.094 -40.188 22.641 1 14.05 618 VAL B N 1
ATOM 12068 C CA . VAL B 1 618 ? -60.219 -41.625 22.344 1 14.05 618 VAL B CA 1
ATOM 12069 C C . VAL B 1 618 ? -58.844 -42.188 21.953 1 14.05 618 VAL B C 1
ATOM 12071 O O . VAL B 1 618 ? -57.938 -41.438 21.609 1 14.05 618 VAL B O 1
ATOM 12074 N N . ALA B 1 619 ? -58.719 -43 20.75 1 14.73 619 ALA B N 1
ATOM 12075 C CA . ALA B 1 619 ? -58.594 -44.469 20.672 1 14.73 619 ALA B CA 1
ATOM 12076 C C . ALA B 1 619 ? -57.156 -44.875 20.359 1 14.73 619 ALA B C 1
ATOM 12078 O O . ALA B 1 619 ? -56.562 -45.656 21.109 1 14.73 619 ALA B O 1
ATOM 12079 N N . PRO B 1 620 ? -56.812 -45.5 19.047 1 15.23 620 PRO B N 1
ATOM 12080 C CA . PRO B 1 620 ? -56.719 -46.938 18.844 1 15.23 620 PRO B CA 1
ATOM 12081 C C . PRO B 1 620 ? -55.281 -47.406 18.75 1 15.23 620 PRO B C 1
ATOM 12083 O O . PRO B 1 620 ? -54.375 -46.594 18.531 1 15.23 620 PRO B O 1
ATOM 12086 N N . ALA B 1 621 ? -54.938 -48.688 18.156 1 14.23 621 ALA B N 1
ATOM 12087 C CA . ALA B 1 621 ? -54.438 -50.031 18.422 1 14.23 621 ALA B CA 1
ATOM 12088 C C . ALA B 1 621 ? -53.094 -50.281 17.75 1 14.23 621 ALA B C 1
ATOM 12090 O O . ALA B 1 621 ? -52.25 -51 18.266 1 14.23 621 ALA B O 1
ATOM 12091 N N . VAL B 1 622 ? -52.688 -49.562 16.594 1 15.21 622 VAL B N 1
ATOM 12092 C CA . VAL B 1 622 ? -52.375 -50.562 15.594 1 15.21 622 VAL B CA 1
ATOM 12093 C C . VAL B 1 622 ? -51.062 -51.281 15.984 1 15.21 622 VAL B C 1
ATOM 12095 O O . VAL B 1 622 ? -50.156 -50.688 16.547 1 15.21 622 VAL B O 1
ATOM 12098 N N . THR B 1 623 ? -50.875 -52.531 15.617 1 13.69 623 THR B N 1
ATOM 12099 C CA . THR B 1 623 ? -50.438 -53.906 15.906 1 13.69 623 THR B CA 1
ATOM 12100 C C . THR B 1 623 ? -48.969 -54.062 15.492 1 13.69 623 THR B C 1
ATOM 12102 O O . THR B 1 623 ? -48.656 -54.125 14.297 1 13.69 623 THR B O 1
ATOM 12105 N N . VAL B 1 624 ? -48.062 -53.25 15.812 1 13.98 624 VAL B N 1
ATOM 12106 C CA . VAL B 1 624 ? -46.75 -53.469 15.18 1 13.98 624 VAL B CA 1
ATOM 12107 C C . VAL B 1 624 ? -46.188 -54.812 15.57 1 13.98 624 VAL B C 1
ATOM 12109 O O . VAL B 1 624 ? -45.938 -55.094 16.75 1 13.98 624 VAL B O 1
ATOM 12112 N N . SER B 1 625 ? -46.5 -55.844 14.891 1 14.14 625 SER B N 1
ATOM 12113 C CA . SER B 1 625 ? -46.312 -57.25 15.188 1 14.14 625 SER B CA 1
ATOM 12114 C C . SER B 1 625 ? -44.844 -57.531 15.508 1 14.14 625 SER B C 1
ATOM 12116 O O . SER B 1 625 ? -43.969 -56.75 15.148 1 14.14 625 SER B O 1
ATOM 12118 N N . ASP B 1 626 ? -44.438 -58.812 16.047 1 14.25 626 ASP B N 1
ATOM 12119 C CA . ASP B 1 626 ? -43.719 -59.594 17.047 1 14.25 626 ASP B CA 1
ATOM 12120 C C . ASP B 1 626 ? -42.406 -60.156 16.453 1 14.25 626 ASP B C 1
ATOM 12122 O O . ASP B 1 626 ? -41.562 -60.656 17.188 1 14.25 626 ASP B O 1
ATOM 12126 N N . PRO B 1 627 ? -41.875 -60.094 15.219 1 14.83 627 PRO B N 1
ATOM 12127 C CA . PRO B 1 627 ? -41.656 -61.469 14.812 1 14.83 627 PRO B CA 1
ATOM 12128 C C . PRO B 1 627 ? -40.656 -62.188 15.703 1 14.83 627 PRO B C 1
ATOM 12130 O O . PRO B 1 627 ? -39.875 -61.562 16.422 1 14.83 627 PRO B O 1
ATOM 12133 N N . ALA B 1 628 ? -40.156 -63.438 15.281 1 14.67 628 ALA B N 1
ATOM 12134 C CA . ALA B 1 628 ? -39.844 -64.75 15.82 1 14.67 628 ALA B CA 1
ATOM 12135 C C . ALA B 1 628 ? -38.438 -64.812 16.375 1 14.67 628 ALA B C 1
ATOM 12137 O O . ALA B 1 628 ? -37.625 -63.906 16.141 1 14.67 628 ALA B O 1
ATOM 12138 N N . GLY B 1 629 ? -37.656 -66.125 16.297 1 14.98 629 GLY B N 1
ATOM 12139 C CA . GLY B 1 629 ? -37.188 -67.188 17.156 1 14.98 629 GLY B CA 1
ATOM 12140 C C . GLY B 1 629 ? -35.688 -67.125 17.422 1 14.98 629 GLY B C 1
ATOM 12141 O O . GLY B 1 629 ? -35.25 -66.688 18.484 1 14.98 629 GLY B O 1
ATOM 12142 N N . GLY B 1 630 ? -34.688 -67.938 16.609 1 14.8 630 GLY B N 1
ATOM 12143 C CA . GLY B 1 630 ? -34.062 -69.188 16.969 1 14.8 630 GLY B CA 1
ATOM 12144 C C . GLY B 1 630 ? -32.625 -69 17.438 1 14.8 630 GLY B C 1
ATOM 12145 O O . GLY B 1 630 ? -32.062 -67.938 17.312 1 14.8 630 GLY B O 1
ATOM 12146 N N . THR B 1 631 ? -31.75 -70.188 17.547 1 15.45 631 THR B N 1
ATOM 12147 C CA . THR B 1 631 ? -30.953 -71 18.469 1 15.45 631 THR B CA 1
ATOM 12148 C C . THR B 1 631 ? -29.469 -70.688 18.328 1 15.45 631 THR B C 1
ATOM 12150 O O . THR B 1 631 ? -28.781 -70.438 19.328 1 15.45 631 THR B O 1
ATOM 12153 N N . THR B 1 632 ? -28.641 -71.062 17.141 1 14.89 632 THR B N 1
ATOM 12154 C CA . THR B 1 632 ? -27.734 -72.188 17.141 1 14.89 632 THR B CA 1
ATOM 12155 C C . THR B 1 632 ? -26.328 -71.75 17.516 1 14.89 632 THR B C 1
ATOM 12157 O O . THR B 1 632 ? -25.984 -70.562 17.422 1 14.89 632 THR B O 1
ATOM 12160 N N . GLY B 1 633 ? -25.172 -72.812 17.516 1 15 633 GLY B N 1
ATOM 12161 C CA . GLY B 1 633 ? -24.094 -73.5 18.203 1 15 633 GLY B CA 1
ATOM 12162 C C . GLY B 1 633 ? -22.719 -73.062 17.734 1 15 633 GLY B C 1
ATOM 12163 O O . GLY B 1 633 ? -21.703 -73.625 18.141 1 15 633 GLY B O 1
ATOM 12164 N N . ILE B 1 634 ? -22.438 -71.938 17.062 1 14.33 634 ILE B N 1
ATOM 12165 C CA . ILE B 1 634 ? -21.25 -72.125 16.234 1 14.33 634 ILE B CA 1
ATOM 12166 C C . ILE B 1 634 ? -20.047 -72.438 17.141 1 14.33 634 ILE B C 1
ATOM 12168 O O . ILE B 1 634 ? -19.781 -71.688 18.078 1 14.33 634 ILE B O 1
ATOM 12172 N N . SER B 1 635 ? -19.234 -73.438 16.812 1 15.2 635 SER B N 1
ATOM 12173 C CA . SER B 1 635 ? -18.297 -74.438 17.219 1 15.2 635 SER B CA 1
ATOM 12174 C C . SER B 1 635 ? -16.938 -73.875 17.594 1 15.2 635 SER B C 1
ATOM 12176 O O . SER B 1 635 ? -16.625 -72.75 17.203 1 15.2 635 SER B O 1
ATOM 12178 N N . PRO B 1 636 ? -15.805 -74.812 17.906 1 15.95 636 PRO B N 1
ATOM 12179 C CA . PRO B 1 636 ? -14.719 -75.125 18.828 1 15.95 636 PRO B CA 1
ATOM 12180 C C . PRO B 1 636 ? -13.367 -74.562 18.359 1 15.95 636 PRO B C 1
ATOM 12182 O O . PRO B 1 636 ? -12.516 -74.25 19.172 1 15.95 636 PRO B O 1
ATOM 12185 N N . ALA B 1 637 ? -13 -74.5 16.953 1 15.32 637 ALA B N 1
ATOM 12186 C CA . ALA B 1 637 ? -11.891 -75.375 16.578 1 15.32 637 ALA B CA 1
ATOM 12187 C C . ALA B 1 637 ? -10.57 -74.875 17.141 1 15.32 637 ALA B C 1
ATOM 12189 O O . ALA B 1 637 ? -10.469 -73.688 17.562 1 15.32 637 ALA B O 1
ATOM 12190 N N . LEU B 1 638 ? -9.281 -75.125 16.281 1 16.08 638 LEU B N 1
ATOM 12191 C CA . LEU B 1 638 ? -8.07 -75.938 16.391 1 16.08 638 LEU B CA 1
ATOM 12192 C C . LEU B 1 638 ? -6.867 -75.062 16.75 1 16.08 638 LEU B C 1
ATOM 12194 O O . LEU B 1 638 ? -6.672 -74 16.156 1 16.08 638 LEU B O 1
ATOM 12198 N N . ARG B 1 639 ? -6.148 -75.188 17.875 1 17.16 639 ARG B N 1
ATOM 12199 C CA . ARG B 1 639 ? -5.027 -74.75 18.703 1 17.16 639 ARG B CA 1
ATOM 12200 C C . ARG B 1 639 ? -3.703 -74.938 17.969 1 17.16 639 ARG B C 1
ATOM 12202 O O . ARG B 1 639 ? -3.162 -76.062 17.938 1 17.16 639 ARG B O 1
ATOM 12209 N N . VAL B 1 640 ? -3.52 -74.5 16.703 1 16.78 640 VAL B N 1
ATOM 12210 C CA . VAL B 1 640 ? -2.34 -75.062 16.031 1 16.78 640 VAL B CA 1
ATOM 12211 C C . VAL B 1 640 ? -1.084 -74.625 16.812 1 16.78 640 VAL B C 1
ATOM 12213 O O . VAL B 1 640 ? -0.862 -73.5 17.109 1 16.78 640 VAL B O 1
ATOM 12216 N N . GLU B 1 641 ? -0.359 -75.625 17.422 1 17.97 641 GLU B N 1
ATOM 12217 C CA . GLU B 1 641 ? 0.772 -75.812 18.328 1 17.97 641 GLU B CA 1
ATOM 12218 C C . GLU B 1 641 ? 2.082 -75.375 17.672 1 17.97 641 GLU B C 1
ATOM 12220 O O . GLU B 1 641 ? 2.547 -76 16.734 1 17.97 641 GLU B O 1
ATOM 12225 N N . ILE B 1 642 ? 2.354 -74.188 17.25 1 18.17 642 ILE B N 1
ATOM 12226 C CA . ILE B 1 642 ? 3.521 -74.062 16.391 1 18.17 642 ILE B CA 1
ATOM 12227 C C . ILE B 1 642 ? 4.785 -74.375 17.188 1 18.17 642 ILE B C 1
ATOM 12229 O O . ILE B 1 642 ? 5.055 -73.75 18.219 1 18.17 642 ILE B O 1
ATOM 12233 N N . PRO B 1 643 ? 5.66 -75.438 16.859 1 17.31 643 PRO B N 1
ATOM 12234 C CA . PRO B 1 643 ? 6.742 -76.188 17.531 1 17.31 643 PRO B CA 1
ATOM 12235 C C . PRO B 1 643 ? 8.023 -75.375 17.625 1 17.31 643 PRO B C 1
ATOM 12237 O O . PRO B 1 643 ? 8.508 -74.812 16.625 1 17.31 643 PRO B O 1
ATOM 12240 N N . ARG B 1 644 ? 8.352 -74.5 18.578 1 18.03 644 ARG B N 1
ATOM 12241 C CA . ARG B 1 644 ? 9.734 -74.125 18.828 1 18.03 644 ARG B CA 1
ATOM 12242 C C . ARG B 1 644 ? 10.617 -75.312 19.125 1 18.03 644 ARG B C 1
ATOM 12244 O O . ARG B 1 644 ? 10.32 -76.125 20.031 1 18.03 644 ARG B O 1
ATOM 12251 N N . SER B 1 645 ? 11.273 -76 18.141 1 17.66 645 SER B N 1
ATOM 12252 C CA . SER B 1 645 ? 12.391 -76.938 18.094 1 17.66 645 SER B CA 1
ATOM 12253 C C . SER B 1 645 ? 13.539 -76.5 18.984 1 17.66 645 SER B C 1
ATOM 12255 O O . SER B 1 645 ? 13.625 -75.312 19.312 1 17.66 645 SER B O 1
ATOM 12257 N N . PRO B 1 646 ? 14.727 -77.312 19.266 1 19.64 646 PRO B N 1
ATOM 12258 C CA . PRO B 1 646 ? 15.695 -77.562 20.328 1 19.64 646 PRO B CA 1
ATOM 12259 C C . PRO B 1 646 ? 16.766 -76.5 20.375 1 19.64 646 PRO B C 1
ATOM 12261 O O . PRO B 1 646 ? 16.922 -75.688 19.406 1 19.64 646 PRO B O 1
ATOM 12264 N N . ARG B 1 647 ? 17.906 -76.5 21.312 1 20.16 647 ARG B N 1
ATOM 12265 C CA . ARG B 1 647 ? 18.719 -75.75 22.266 1 20.16 647 ARG B CA 1
ATOM 12266 C C . ARG B 1 647 ? 19.969 -75.188 21.609 1 20.16 647 ARG B C 1
ATOM 12268 O O . ARG B 1 647 ? 20.562 -74.25 22.094 1 20.16 647 ARG B O 1
ATOM 12275 N N . VAL B 1 648 ? 20.516 -75.5 20.359 1 20.33 648 VAL B N 1
ATOM 12276 C CA . VAL B 1 648 ? 21.938 -75.875 20.297 1 20.33 648 VAL B CA 1
ATOM 12277 C C . VAL B 1 648 ? 22.797 -74.625 20.531 1 20.33 648 VAL B C 1
ATOM 12279 O O . VAL B 1 648 ? 22.422 -73.562 20.109 1 20.33 648 VAL B O 1
ATOM 12282 N N . SER B 1 649 ? 23.953 -74.562 21.453 1 21.56 649 SER B N 1
ATOM 12283 C CA . SER B 1 649 ? 24.938 -73.812 22.203 1 21.56 649 SER B CA 1
ATOM 12284 C C . SER B 1 649 ? 25.984 -73.25 21.266 1 21.56 649 SER B C 1
ATOM 12286 O O . SER B 1 649 ? 26.922 -72.562 21.734 1 21.56 649 SER B O 1
ATOM 12288 N N . ILE B 1 650 ? 25.844 -73 19.922 1 19.27 650 ILE B N 1
ATOM 12289 C CA . ILE B 1 650 ? 27.078 -72.938 19.156 1 19.27 650 ILE B CA 1
ATOM 12290 C C . ILE B 1 650 ? 27.953 -71.812 19.625 1 19.27 650 ILE B C 1
ATOM 12292 O O . ILE B 1 650 ? 27.469 -70.688 19.875 1 19.27 650 ILE B O 1
ATOM 12296 N N . SER B 1 651 ? 29.359 -72 19.984 1 21.77 651 SER B N 1
ATOM 12297 C CA . SER B 1 651 ? 30.656 -71.5 20.453 1 21.77 651 SER B CA 1
ATOM 12298 C C . SER B 1 651 ? 31.172 -70.375 19.547 1 21.77 651 SER B C 1
ATOM 12300 O O . SER B 1 651 ? 32.312 -69.875 19.719 1 21.77 651 SER B O 1
ATOM 12302 N N . GLY B 1 652 ? 30.359 -69.688 18.703 1 18.83 652 GLY B N 1
ATOM 12303 C CA . GLY B 1 652 ? 30.938 -69.062 17.531 1 18.83 652 GLY B CA 1
ATOM 12304 C C . GLY B 1 652 ? 31.875 -67.938 17.875 1 18.83 652 GLY B C 1
ATOM 12305 O O . GLY B 1 652 ? 31.688 -67.25 18.891 1 18.83 652 GLY B O 1
ATOM 12306 N N . THR B 1 653 ? 33.25 -68.062 17.547 1 22.83 653 THR B N 1
ATOM 12307 C CA . THR B 1 653 ? 34.469 -67.25 17.469 1 22.83 653 THR B CA 1
ATOM 12308 C C . THR B 1 653 ? 34.219 -65.875 16.969 1 22.83 653 THR B C 1
ATOM 12310 O O . THR B 1 653 ? 33.656 -65.688 15.898 1 22.83 653 THR B O 1
ATOM 12313 N N . SER B 1 654 ? 33.969 -64.938 17.844 1 22.67 654 SER B N 1
ATOM 12314 C CA . SER B 1 654 ? 33.5 -63.562 17.766 1 22.67 654 SER B CA 1
ATOM 12315 C C . SER B 1 654 ? 34.5 -62.656 17.047 1 22.67 654 SER B C 1
ATOM 12317 O O . SER B 1 654 ? 35.469 -62.219 17.641 1 22.67 654 SER B O 1
ATOM 12319 N N . LYS B 1 655 ? 35.094 -63.125 15.836 1 22.97 655 LYS B N 1
ATOM 12320 C CA . LYS B 1 655 ? 36 -62.312 15.07 1 22.97 655 LYS B CA 1
ATOM 12321 C C . LYS B 1 655 ? 35.469 -60.906 14.883 1 22.97 655 LYS B C 1
ATOM 12323 O O . LYS B 1 655 ? 34.281 -60.719 14.648 1 22.97 655 LYS B O 1
ATOM 12328 N N . SER B 1 656 ? 36.219 -59.938 15.391 1 24.17 656 SER B N 1
ATOM 12329 C CA . SER B 1 656 ? 36.188 -58.469 15.5 1 24.17 656 SER B CA 1
ATOM 12330 C C . SER B 1 656 ? 35.938 -57.812 14.141 1 24.17 656 SER B C 1
ATOM 12332 O O . SER B 1 656 ? 36.875 -57.719 13.328 1 24.17 656 SER B O 1
ATOM 12334 N N . ARG B 1 657 ? 35.031 -58.281 13.336 1 24.75 657 ARG B N 1
ATOM 12335 C CA . ARG B 1 657 ? 34.906 -57.75 11.984 1 24.75 657 ARG B CA 1
ATOM 12336 C C . ARG B 1 657 ? 34.719 -56.25 11.992 1 24.75 657 ARG B C 1
ATOM 12338 O O . ARG B 1 657 ? 33.812 -55.719 12.633 1 24.75 657 ARG B O 1
ATOM 12345 N N . ARG B 1 658 ? 35.812 -55.469 11.719 1 26.27 658 ARG B N 1
ATOM 12346 C CA . ARG B 1 658 ? 36.094 -54.094 11.258 1 26.27 658 ARG B CA 1
ATOM 12347 C C . ARG B 1 658 ? 35.094 -53.656 10.211 1 26.27 658 ARG B C 1
ATOM 12349 O O . ARG B 1 658 ? 35.125 -54.094 9.062 1 26.27 658 ARG B O 1
ATOM 12356 N N . SER B 1 659 ? 33.906 -53.719 10.609 1 25.19 659 SER B N 1
ATOM 12357 C CA . SER B 1 659 ? 32.844 -53.344 9.703 1 25.19 659 SER B CA 1
ATOM 12358 C C . SER B 1 659 ? 33.188 -52.094 8.914 1 25.19 659 SER B C 1
ATOM 12360 O O . SER B 1 659 ? 33.594 -51.094 9.492 1 25.19 659 SER B O 1
ATOM 12362 N N . SER B 1 660 ? 33.812 -52.281 7.777 1 25.81 660 SER B N 1
ATOM 12363 C CA . SER B 1 660 ? 34.094 -51.25 6.766 1 25.81 660 SER B CA 1
ATOM 12364 C C . SER B 1 660 ? 32.969 -50.219 6.699 1 25.81 660 SER B C 1
ATOM 12366 O O . SER B 1 660 ? 31.781 -50.594 6.598 1 25.81 660 SER B O 1
ATOM 12368 N N . ILE B 1 661 ? 33.094 -49.156 7.484 1 27.61 661 ILE B N 1
ATOM 12369 C CA . ILE B 1 661 ? 32.344 -47.938 7.238 1 27.61 661 ILE B CA 1
ATOM 12370 C C . ILE B 1 661 ? 32.094 -47.781 5.738 1 27.61 661 ILE B C 1
ATOM 12372 O O . ILE B 1 661 ? 33.031 -47.531 4.973 1 27.61 661 ILE B O 1
ATOM 12376 N N . ARG B 1 662 ? 31.328 -48.656 5.176 1 29.19 662 ARG B N 1
ATOM 12377 C CA . ARG B 1 662 ? 30.891 -48.5 3.791 1 29.19 662 ARG B CA 1
ATOM 12378 C C . ARG B 1 662 ? 30.688 -47 3.465 1 29.19 662 ARG B C 1
ATOM 12380 O O . ARG B 1 662 ? 30.297 -46.219 4.332 1 29.19 662 ARG B O 1
ATOM 12387 N N . ALA B 1 663 ? 31.453 -46.469 2.557 1 33.5 663 ALA B N 1
ATOM 12388 C CA . ALA B 1 663 ? 31.391 -45.188 1.855 1 33.5 663 ALA B CA 1
ATOM 12389 C C . ALA B 1 663 ? 29.953 -44.688 1.773 1 33.5 663 ALA B C 1
ATOM 12391 O O . ALA B 1 663 ? 29.062 -45.375 1.31 1 33.5 663 ALA B O 1
ATOM 12392 N N . VAL B 1 664 ? 29.469 -44.031 2.775 1 34.06 664 VAL B N 1
ATOM 12393 C CA . VAL B 1 664 ? 28.234 -43.281 2.955 1 34.06 664 VAL B CA 1
ATOM 12394 C C . VAL B 1 664 ? 27.688 -42.844 1.596 1 34.06 664 VAL B C 1
ATOM 12396 O O . VAL B 1 664 ? 28.406 -42.188 0.825 1 34.06 664 VAL B O 1
ATOM 12399 N N . SER B 1 665 ? 26.672 -43.344 1.093 1 38.69 665 SER B N 1
ATOM 12400 C CA . SER B 1 665 ? 25.703 -43.281 -0.007 1 38.69 665 SER B CA 1
ATOM 12401 C C . SER B 1 665 ? 25.422 -41.844 -0.396 1 38.69 665 SER B C 1
ATOM 12403 O O . SER B 1 665 ? 25.641 -40.906 0.399 1 38.69 665 SER B O 1
ATOM 12405 N N . SER B 1 666 ? 25.219 -41.438 -1.826 1 55.16 666 SER B N 1
ATOM 12406 C CA . SER B 1 666 ? 24.984 -40.562 -2.961 1 55.16 666 SER B CA 1
ATOM 12407 C C . SER B 1 666 ? 23.734 -39.688 -2.75 1 55.16 666 SER B C 1
ATOM 12409 O O . SER B 1 666 ? 23.062 -39.312 -3.713 1 55.16 666 SER B O 1
ATOM 12411 N N . ASP B 1 667 ? 23.266 -39.562 -1.646 1 76.44 667 ASP B N 1
ATOM 12412 C CA . ASP B 1 667 ? 22.062 -38.75 -1.474 1 76.44 667 ASP B CA 1
ATOM 12413 C C . ASP B 1 667 ? 22.312 -37.312 -1.879 1 76.44 667 ASP B C 1
ATOM 12415 O O . ASP B 1 667 ? 23.172 -36.625 -1.289 1 76.44 667 ASP B O 1
ATOM 12419 N N . VAL B 1 668 ? 21.656 -36.969 -2.781 1 84.81 668 VAL B N 1
ATOM 12420 C CA . VAL B 1 668 ? 21.812 -35.656 -3.383 1 84.81 668 VAL B CA 1
ATOM 12421 C C . VAL B 1 668 ? 21.562 -34.594 -2.328 1 84.81 668 VAL B C 1
ATOM 12423 O O . VAL B 1 668 ? 22.219 -33.531 -2.34 1 84.81 668 VAL B O 1
ATOM 12426 N N . GLU B 1 669 ? 20.828 -34.906 -1.226 1 89.44 669 GLU B N 1
ATOM 12427 C CA . GLU B 1 669 ? 20.422 -33.906 -0.243 1 89.44 669 GLU B CA 1
ATOM 12428 C C . GLU B 1 669 ? 21.516 -33.688 0.795 1 89.44 669 GLU B C 1
ATOM 12430 O O . GLU B 1 669 ? 21.438 -32.719 1.583 1 89.44 669 GLU B O 1
ATOM 12435 N N . ARG B 1 670 ? 22.594 -34.344 0.768 1 84.75 670 ARG B N 1
ATOM 12436 C CA . ARG B 1 670 ? 23.672 -34.156 1.728 1 84.75 670 ARG B CA 1
ATOM 12437 C C . ARG B 1 670 ? 24.922 -33.625 1.045 1 84.75 670 ARG B C 1
ATOM 12439 O O . ARG B 1 670 ? 25.969 -33.469 1.688 1 84.75 670 ARG B O 1
ATOM 12446 N N . LYS B 1 671 ? 24.844 -33.438 -0.172 1 86.19 671 LYS B N 1
ATOM 12447 C CA . LYS B 1 671 ? 25.953 -32.844 -0.929 1 86.19 671 LYS B CA 1
ATOM 12448 C C . LYS B 1 671 ? 25.797 -31.344 -1.035 1 86.19 671 LYS B C 1
ATOM 12450 O O . LYS B 1 671 ? 25.062 -30.844 -1.9 1 86.19 671 LYS B O 1
ATOM 12455 N N . TYR B 1 672 ? 26.547 -30.641 -0.167 1 90.31 672 TYR B N 1
ATOM 12456 C CA . TYR B 1 672 ? 26.438 -29.188 -0.129 1 90.31 672 TYR B CA 1
ATOM 12457 C C . TYR B 1 672 ? 27.609 -28.531 -0.865 1 90.31 672 TYR B C 1
ATOM 12459 O O . TYR B 1 672 ? 28.766 -28.859 -0.621 1 90.31 672 TYR B O 1
ATOM 12467 N N . GLN B 1 673 ? 27.266 -27.641 -1.725 1 91.38 673 GLN B N 1
ATOM 12468 C CA . GLN B 1 673 ? 28.297 -26.969 -2.492 1 91.38 673 GLN B CA 1
ATOM 12469 C C . GLN B 1 673 ? 28.328 -25.484 -2.193 1 91.38 673 GLN B C 1
ATOM 12471 O O . GLN B 1 673 ? 29.359 -24.828 -2.34 1 91.38 673 GLN B O 1
ATOM 12476 N N . LEU B 1 674 ? 27.203 -24.922 -1.798 1 95.94 674 LEU B N 1
ATOM 12477 C CA . LEU B 1 674 ? 27.109 -23.484 -1.597 1 95.94 674 LEU B CA 1
ATOM 12478 C C . LEU B 1 674 ? 27.219 -23.125 -0.116 1 95.94 674 LEU B C 1
ATOM 12480 O O . LEU B 1 674 ? 26.781 -23.906 0.742 1 95.94 674 LEU B O 1
ATOM 12484 N N . SER B 1 675 ? 27.75 -21.922 0.146 1 96.19 675 SER B N 1
ATOM 12485 C CA . SER B 1 675 ? 27.875 -21.438 1.517 1 96.19 675 SER B CA 1
ATOM 12486 C C . SER B 1 675 ? 26.5 -21.125 2.107 1 96.19 675 SER B C 1
ATOM 12488 O O . SER B 1 675 ? 25.625 -20.594 1.416 1 96.19 675 SER B O 1
ATOM 12490 N N . GLY B 1 676 ? 26.344 -21.469 3.367 1 96.44 676 GLY B N 1
ATOM 12491 C CA . GLY B 1 676 ? 25.141 -21.125 4.09 1 96.44 676 GLY B CA 1
ATOM 12492 C C . GLY B 1 676 ? 25.297 -19.875 4.941 1 96.44 676 GLY B C 1
ATOM 12493 O O . GLY B 1 676 ? 24.484 -19.625 5.836 1 96.44 676 GLY B O 1
ATOM 12494 N N . VAL B 1 677 ? 26.344 -18.984 4.672 1 97.19 677 VAL B N 1
ATOM 12495 C CA . VAL B 1 677 ? 26.609 -17.812 5.5 1 97.19 677 VAL B CA 1
ATOM 12496 C C . VAL B 1 677 ? 26.531 -16.547 4.656 1 97.19 677 VAL B C 1
ATOM 12498 O O . VAL B 1 677 ? 27.312 -16.359 3.723 1 97.19 677 VAL B O 1
ATOM 12501 N N . ILE B 1 678 ? 25.609 -15.719 4.977 1 97.75 678 ILE B N 1
ATOM 12502 C CA . ILE B 1 678 ? 25.5 -14.453 4.266 1 97.75 678 ILE B CA 1
ATOM 12503 C C . ILE B 1 678 ? 26.188 -13.344 5.066 1 97.75 678 ILE B C 1
ATOM 12505 O O . ILE B 1 678 ? 26.25 -13.414 6.293 1 97.75 678 ILE B O 1
ATOM 12509 N N . GLN B 1 679 ? 26.688 -12.383 4.418 1 97.62 679 GLN B N 1
ATOM 12510 C CA . GLN B 1 679 ? 27.281 -11.195 5.012 1 97.62 679 GLN B CA 1
ATOM 12511 C C . GLN B 1 679 ? 26.5 -9.945 4.645 1 97.62 679 GLN B C 1
ATOM 12513 O O . GLN B 1 679 ? 26.297 -9.656 3.465 1 97.62 679 GLN B O 1
ATOM 12518 N N . VAL B 1 680 ? 26.031 -9.281 5.664 1 97.62 680 VAL B N 1
ATOM 12519 C CA . VAL B 1 680 ? 25.188 -8.109 5.434 1 97.62 680 VAL B CA 1
ATOM 12520 C C . VAL B 1 680 ? 25.531 -7.027 6.453 1 97.62 680 VAL B C 1
ATOM 12522 O O . VAL B 1 680 ? 26 -7.324 7.555 1 97.62 680 VAL B O 1
ATOM 12525 N N . GLY B 1 681 ? 25.312 -5.781 6.062 1 97 681 GLY B N 1
ATOM 12526 C CA . GLY B 1 681 ? 25.453 -4.664 6.984 1 97 681 GLY B CA 1
ATOM 12527 C C . GLY B 1 681 ? 24.141 -4.273 7.637 1 97 681 GLY B C 1
ATOM 12528 O O . GLY B 1 681 ? 23.062 -4.598 7.125 1 97 681 GLY B O 1
ATOM 12529 N N . GLY B 1 682 ? 24.25 -3.621 8.82 1 96.62 682 GLY B N 1
ATOM 12530 C CA . GLY B 1 682 ? 23.062 -3.152 9.516 1 96.62 682 GLY B CA 1
ATOM 12531 C C . GLY B 1 682 ? 23.375 -2.408 10.797 1 96.62 682 GLY B C 1
ATOM 12532 O O . GLY B 1 682 ? 24.5 -1.955 11 1 96.62 682 GLY B O 1
ATOM 12533 N N . LEU B 1 683 ? 22.312 -2.176 11.586 1 96 683 LEU B N 1
ATOM 12534 C CA . LEU B 1 683 ? 22.391 -1.495 12.875 1 96 683 LEU B CA 1
ATOM 12535 C C . LEU B 1 683 ? 21.938 -2.412 14.008 1 96 683 LEU B C 1
ATOM 12537 O O . LEU B 1 683 ? 20.953 -3.146 13.859 1 96 683 LEU B O 1
ATOM 12541 N N . MET B 1 684 ? 22.719 -2.393 15.062 1 96 684 MET B N 1
ATOM 12542 C CA . MET B 1 684 ? 22.266 -3.047 16.281 1 96 684 MET B CA 1
ATOM 12543 C C . MET B 1 684 ? 21.516 -2.074 17.188 1 96 684 MET B C 1
ATOM 12545 O O . MET B 1 684 ? 22.094 -1.127 17.719 1 96 684 MET B O 1
ATOM 12549 N N . LEU B 1 685 ? 20.25 -2.262 17.344 1 96.06 685 LEU B N 1
ATOM 12550 C CA . LEU B 1 685 ? 19.406 -1.372 18.141 1 96.06 685 LEU B CA 1
ATOM 12551 C C . LEU B 1 685 ? 19.625 -1.623 19.625 1 96.06 685 LEU B C 1
ATOM 12553 O O . LEU B 1 685 ? 19.656 -0.679 20.422 1 96.06 685 LEU B O 1
ATOM 12557 N N . GLY B 1 686 ? 19.641 -2.902 19.922 1 96.19 686 GLY B N 1
ATOM 12558 C CA . GLY B 1 686 ? 19.781 -3.256 21.328 1 96.19 686 GLY B CA 1
ATOM 12559 C C . GLY B 1 686 ? 19.75 -4.75 21.562 1 96.19 686 GLY B C 1
ATOM 12560 O O . GLY B 1 686 ? 19.859 -5.543 20.625 1 96.19 686 GLY B O 1
ATOM 12561 N N . LYS B 1 687 ? 19.703 -5.094 22.875 1 96.81 687 LYS B N 1
ATOM 12562 C CA . LYS B 1 687 ? 19.703 -6.48 23.344 1 96.81 687 LYS B CA 1
ATOM 12563 C C . LYS B 1 687 ? 18.469 -6.785 24.172 1 96.81 687 LYS B C 1
ATOM 12565 O O . LYS B 1 687 ? 18.094 -5.992 25.047 1 96.81 687 LYS B O 1
ATOM 12570 N N . ILE B 1 688 ? 17.812 -7.934 23.828 1 98.06 688 ILE B N 1
ATOM 12571 C CA . ILE B 1 688 ? 16.625 -8.32 24.562 1 98.06 688 ILE B CA 1
ATOM 12572 C C . ILE B 1 688 ? 17 -8.672 26 1 98.06 688 ILE B C 1
ATOM 12574 O O . ILE B 1 688 ? 17.922 -9.453 26.234 1 98.06 688 ILE B O 1
ATOM 12578 N N . ARG B 1 689 ? 16.281 -8.125 26.969 1 97.44 689 ARG B N 1
ATOM 12579 C CA . ARG B 1 689 ? 16.516 -8.391 28.391 1 97.44 689 ARG B CA 1
ATOM 12580 C C . ARG B 1 689 ? 15.375 -9.211 28.984 1 97.44 689 ARG B C 1
ATOM 12582 O O . ARG B 1 689 ? 15.602 -10.031 29.875 1 97.44 689 ARG B O 1
ATOM 12589 N N . TYR B 1 690 ? 14.203 -8.844 28.547 1 97.12 690 TYR B N 1
ATOM 12590 C CA . TYR B 1 690 ? 13.016 -9.531 29.031 1 97.12 690 TYR B CA 1
ATOM 12591 C C . TYR B 1 690 ? 12.102 -9.914 27.875 1 97.12 690 TYR B C 1
ATOM 12593 O O . TYR B 1 690 ? 12.016 -9.195 26.875 1 97.12 690 TYR B O 1
ATOM 12601 N N . GLN B 1 691 ? 11.516 -11.078 27.969 1 97.06 691 GLN B N 1
ATOM 12602 C CA . GLN B 1 691 ? 10.516 -11.508 26.984 1 97.06 691 GLN B CA 1
ATOM 12603 C C . GLN B 1 691 ? 9.328 -12.172 27.672 1 97.06 691 GLN B C 1
ATOM 12605 O O . GLN B 1 691 ? 9.469 -12.75 28.75 1 97.06 691 GLN B O 1
ATOM 12610 N N . SER B 1 692 ? 8.227 -12.07 27.109 1 97.56 692 SER B N 1
ATOM 12611 C CA . SER B 1 692 ? 7.012 -12.688 27.641 1 97.56 692 SER B CA 1
ATOM 12612 C C . SER B 1 692 ? 6.965 -14.18 27.297 1 97.56 692 SER B C 1
ATOM 12614 O O . SER B 1 692 ? 7.809 -14.68 26.562 1 97.56 692 SER B O 1
ATOM 12616 N N . ASP B 1 693 ? 5.965 -14.82 27.906 1 95.62 693 ASP B N 1
ATOM 12617 C CA . ASP B 1 693 ? 5.598 -16.141 27.406 1 95.62 693 ASP B CA 1
ATOM 12618 C C . ASP B 1 693 ? 5.078 -16.047 25.969 1 95.62 693 ASP B C 1
ATOM 12620 O O . ASP B 1 693 ? 4.707 -14.977 25.5 1 95.62 693 ASP B O 1
ATOM 12624 N N . VAL B 1 694 ? 5.227 -17.203 25.359 1 97.56 694 VAL B N 1
ATOM 12625 C CA . VAL B 1 694 ? 4.656 -17.25 24.016 1 97.56 694 VAL B CA 1
ATOM 12626 C C . VAL B 1 694 ? 3.16 -16.953 24.078 1 97.56 694 VAL B C 1
ATOM 12628 O O . VAL B 1 694 ? 2.449 -17.516 24.922 1 97.56 694 VAL B O 1
ATOM 12631 N N . MET B 1 695 ? 2.662 -16.062 23.297 1 97.12 695 MET B N 1
ATOM 12632 C CA . MET B 1 695 ? 1.247 -15.703 23.297 1 97.12 695 MET B CA 1
ATOM 12633 C C . MET B 1 695 ? 0.437 -16.703 22.484 1 97.12 695 MET B C 1
ATOM 12635 O O . MET B 1 695 ? -0.122 -16.359 21.438 1 97.12 695 MET B O 1
ATOM 12639 N N . ARG B 1 696 ? 0.31 -17.844 23.016 1 94 696 ARG B N 1
ATOM 12640 C CA . ARG B 1 696 ? -0.429 -18.938 22.391 1 94 696 ARG B CA 1
ATOM 12641 C C . ARG B 1 696 ? -1.92 -18.609 22.328 1 94 696 ARG B C 1
ATOM 12643 O O . ARG B 1 696 ? -2.492 -18.109 23.297 1 94 696 ARG B O 1
ATOM 12650 N N . GLY B 1 697 ? -2.482 -18.812 21.25 1 89.75 697 GLY B N 1
ATOM 12651 C CA . GLY B 1 697 ? -3.904 -18.547 21.094 1 89.75 697 GLY B CA 1
ATOM 12652 C C . GLY B 1 697 ? -4.238 -17.078 21.109 1 89.75 697 GLY B C 1
ATOM 12653 O O . GLY B 1 697 ? -5.402 -16.703 21.266 1 89.75 697 GLY B O 1
ATOM 12654 N N . GLY B 1 698 ? -3.262 -16.281 21.062 1 92.88 698 GLY B N 1
ATOM 12655 C CA . GLY B 1 698 ? -3.482 -14.844 21.016 1 92.88 698 GLY B CA 1
ATOM 12656 C C . GLY B 1 698 ? -3.701 -14.227 22.391 1 92.88 698 GLY B C 1
ATOM 12657 O O . GLY B 1 698 ? -4.27 -13.141 22.516 1 92.88 698 GLY B O 1
ATOM 12658 N N . ILE B 1 699 ? -3.342 -14.883 23.453 1 95.25 699 ILE B N 1
ATOM 12659 C CA . ILE B 1 699 ? -3.523 -14.375 24.797 1 95.25 699 ILE B CA 1
ATOM 12660 C C . ILE B 1 699 ? -2.314 -13.531 25.203 1 95.25 699 ILE B C 1
ATOM 12662 O O . ILE B 1 699 ? -1.177 -14 25.156 1 95.25 699 ILE B O 1
ATOM 12666 N N . ILE B 1 700 ? -2.559 -12.359 25.562 1 97.25 700 ILE B N 1
ATOM 12667 C CA . ILE B 1 700 ? -1.512 -11.438 25.984 1 97.25 700 ILE B CA 1
ATOM 12668 C C . ILE B 1 700 ? -1.401 -11.453 27.516 1 97.25 700 ILE B C 1
ATOM 12670 O O . ILE B 1 700 ? -2.379 -11.18 28.219 1 97.25 700 ILE B O 1
ATOM 12674 N N . PRO B 1 701 ? -0.241 -11.711 28 1 96.5 701 PRO B N 1
ATOM 12675 C CA . PRO B 1 701 ? -0.085 -11.805 29.453 1 96.5 701 PRO B CA 1
ATOM 12676 C C . PRO B 1 701 ? -0.288 -10.461 30.156 1 96.5 701 PRO B C 1
ATOM 12678 O O . PRO B 1 701 ? 0.247 -9.445 29.703 1 96.5 701 PRO B O 1
ATOM 12681 N N . GLY B 1 702 ? -0.947 -10.492 31.25 1 95.12 702 GLY B N 1
ATOM 12682 C CA . GLY B 1 702 ? -1.296 -9.289 32 1 95.12 702 GLY B CA 1
ATOM 12683 C C . GLY B 1 702 ? -0.086 -8.539 32.531 1 95.12 702 GLY B C 1
ATOM 12684 O O . GLY B 1 702 ? -0.089 -7.309 32.562 1 95.12 702 GLY B O 1
ATOM 12685 N N . GLU B 1 703 ? 0.904 -9.242 32.906 1 94.81 703 GLU B N 1
ATOM 12686 C CA . GLU B 1 703 ? 2.119 -8.602 33.406 1 94.81 703 GLU B CA 1
ATOM 12687 C C . GLU B 1 703 ? 2.736 -7.691 32.344 1 94.81 703 GLU B C 1
ATOM 12689 O O . GLU B 1 703 ? 3.297 -6.641 32.688 1 94.81 703 GLU B O 1
ATOM 12694 N N . TRP B 1 704 ? 2.594 -8.109 31.188 1 96.56 704 TRP B N 1
ATOM 12695 C CA . TRP B 1 704 ? 3.172 -7.316 30.109 1 96.56 704 TRP B CA 1
ATOM 12696 C C . TRP B 1 704 ? 2.246 -6.168 29.734 1 96.56 704 TRP B C 1
ATOM 12698 O O . TRP B 1 704 ? 2.705 -5.121 29.266 1 96.56 704 TRP B O 1
ATOM 12708 N N . VAL B 1 705 ? 0.952 -6.316 29.859 1 95.31 705 VAL B N 1
ATOM 12709 C CA . VAL B 1 705 ? 0.028 -5.199 29.688 1 95.31 705 VAL B CA 1
ATOM 12710 C C . VAL B 1 705 ? 0.376 -4.086 30.656 1 95.31 705 VAL B C 1
ATOM 12712 O O . VAL B 1 705 ? 0.368 -2.906 30.297 1 95.31 705 VAL B O 1
ATOM 12715 N N . THR B 1 706 ? 0.74 -4.488 31.844 1 93.75 706 THR B N 1
ATOM 12716 C CA . THR B 1 706 ? 1.16 -3.537 32.875 1 93.75 706 THR B CA 1
ATOM 12717 C C . THR B 1 706 ? 2.482 -2.879 32.5 1 93.75 706 THR B C 1
ATOM 12719 O O . THR B 1 706 ? 2.641 -1.664 32.625 1 93.75 706 THR B O 1
ATOM 12722 N N . ARG B 1 707 ? 3.395 -3.674 31.969 1 93.06 707 ARG B N 1
ATOM 12723 C CA . ARG B 1 707 ? 4.703 -3.168 31.562 1 93.06 707 ARG B CA 1
ATOM 12724 C C . ARG B 1 707 ? 4.574 -2.17 30.422 1 93.06 707 ARG B C 1
ATOM 12726 O O . ARG B 1 707 ? 5.395 -1.258 30.297 1 93.06 707 ARG B O 1
ATOM 12733 N N . LEU B 1 708 ? 3.58 -2.383 29.656 1 92.88 708 LEU B N 1
ATOM 12734 C CA . LEU B 1 708 ? 3.363 -1.515 28.516 1 92.88 708 LEU B CA 1
ATOM 12735 C C . LEU B 1 708 ? 2.547 -0.288 28.906 1 92.88 708 LEU B C 1
ATOM 12737 O O . LEU B 1 708 ? 2.238 0.554 28.062 1 92.88 708 LEU B O 1
ATOM 12741 N N . GLY B 1 709 ? 2.141 -0.156 30.094 1 87.94 709 GLY B N 1
ATOM 12742 C CA . GLY B 1 709 ? 1.628 1.12 30.578 1 87.94 709 GLY B CA 1
ATOM 12743 C C . GLY B 1 709 ? 0.175 1.058 31 1 87.94 709 GLY B C 1
ATOM 12744 O O . GLY B 1 709 ? -0.509 2.082 31.047 1 87.94 709 GLY B O 1
ATOM 12745 N N . TRP B 1 710 ? -0.42 -0.135 31.234 1 90.31 710 TRP B N 1
ATOM 12746 C CA . TRP B 1 710 ? -1.802 -0.246 31.703 1 90.31 710 TRP B CA 1
ATOM 12747 C C . TRP B 1 710 ? -1.909 -1.198 32.875 1 90.31 710 TRP B C 1
ATOM 12749 O O . TRP B 1 710 ? -1.548 -2.373 32.781 1 90.31 710 TRP B O 1
ATOM 12759 N N . ARG B 1 711 ? -2.398 -0.609 33.906 1 85.38 711 ARG B N 1
ATOM 12760 C CA . ARG B 1 711 ? -2.607 -1.43 35.094 1 85.38 711 ARG B CA 1
ATOM 12761 C C . ARG B 1 711 ? -4.082 -1.795 35.25 1 85.38 711 ARG B C 1
ATOM 12763 O O . ARG B 1 711 ? -4.961 -0.991 34.938 1 85.38 711 ARG B O 1
ATOM 12770 N N . ALA B 1 712 ? -4.223 -3.014 35.688 1 76.69 712 ALA B N 1
ATOM 12771 C CA . ALA B 1 712 ? -5.59 -3.467 35.906 1 76.69 712 ALA B CA 1
ATOM 12772 C C . ALA B 1 712 ? -6.312 -2.537 36.875 1 76.69 712 ALA B C 1
ATOM 12774 O O . ALA B 1 712 ? -5.758 -2.16 37.938 1 76.69 712 ALA B O 1
ATOM 12775 N N . GLY B 1 713 ? -7.461 -2.074 36.562 1 69.5 713 GLY B N 1
ATOM 12776 C CA . GLY B 1 713 ? -8.25 -1.208 37.438 1 69.5 713 GLY B CA 1
ATOM 12777 C C . GLY B 1 713 ? -7.973 0.267 37.188 1 69.5 713 GLY B C 1
ATOM 12778 O O . GLY B 1 713 ? -8.516 1.12 37.906 1 69.5 713 GLY B O 1
ATOM 12779 N N . GLU B 1 714 ? -7.082 0.454 36.281 1 70.38 714 GLU B N 1
ATOM 12780 C CA . GLU B 1 714 ? -6.77 1.84 35.938 1 70.38 714 GLU B CA 1
ATOM 12781 C C . GLU B 1 714 ? -8.016 2.594 35.469 1 70.38 714 GLU B C 1
ATOM 12783 O O . GLU B 1 714 ? -8.867 2.035 34.781 1 70.38 714 GLU B O 1
ATOM 12788 N N . LYS B 1 715 ? -8.18 3.725 36.062 1 68.06 715 LYS B N 1
ATOM 12789 C CA . LYS B 1 715 ? -9.359 4.535 35.75 1 68.06 715 LYS B CA 1
ATOM 12790 C C . LYS B 1 715 ? -9.047 5.574 34.688 1 68.06 715 LYS B C 1
ATOM 12792 O O . LYS B 1 715 ? -9.914 6.367 34.312 1 68.06 715 LYS B O 1
ATOM 12797 N N . GLN B 1 716 ? -7.914 5.387 34.156 1 69.94 716 GLN B N 1
ATOM 12798 C CA . GLN B 1 716 ? -7.555 6.34 33.125 1 69.94 716 GLN B CA 1
ATOM 12799 C C . GLN B 1 716 ? -8.359 6.09 31.844 1 69.94 716 GLN B C 1
ATOM 12801 O O . GLN B 1 716 ? -8.703 4.945 31.531 1 69.94 716 GLN B O 1
ATOM 12806 N N . ASN B 1 717 ? -8.703 7.137 31.156 1 78.19 717 ASN B N 1
ATOM 12807 C CA . ASN B 1 717 ? -9.516 7.047 29.953 1 78.19 717 ASN B CA 1
ATOM 12808 C C . ASN B 1 717 ? -8.656 7.098 28.688 1 78.19 717 ASN B C 1
ATOM 12810 O O . ASN B 1 717 ? -9.141 7.445 27.609 1 78.19 717 ASN B O 1
ATOM 12814 N N . LYS B 1 718 ? -7.371 6.82 28.969 1 82.31 718 LYS B N 1
ATOM 12815 C CA . LYS B 1 718 ? -6.492 6.848 27.797 1 82.31 718 LYS B CA 1
ATOM 12816 C C . LYS B 1 718 ? -5.441 5.746 27.875 1 82.31 718 LYS B C 1
ATOM 12818 O O . LYS B 1 718 ? -4.793 5.574 28.906 1 82.31 718 LYS B O 1
ATOM 12823 N N . VAL B 1 719 ? -5.395 4.988 26.797 1 88.88 719 VAL B N 1
ATOM 12824 C CA . VAL B 1 719 ? -4.406 3.922 26.703 1 88.88 719 VAL B CA 1
ATOM 12825 C C . VAL B 1 719 ? -3.115 4.469 26.094 1 88.88 719 VAL B C 1
ATOM 12827 O O . VAL B 1 719 ? -3.154 5.305 25.188 1 88.88 719 VAL B O 1
ATOM 12830 N N . SER B 1 720 ? -1.992 4.047 26.578 1 87 720 SER B N 1
ATOM 12831 C CA . SER B 1 720 ? -0.708 4.496 26.047 1 87 720 SER B CA 1
ATOM 12832 C C . SER B 1 720 ? -0.544 4.109 24.578 1 87 720 SER B C 1
ATOM 12834 O O . SER B 1 720 ? -0.985 3.039 24.172 1 87 720 SER B O 1
ATOM 12836 N N . ASP B 1 721 ? 0.17 4.93 23.812 1 87.31 721 ASP B N 1
ATOM 12837 C CA . ASP B 1 721 ? 0.437 4.656 22.406 1 87.31 721 ASP B CA 1
ATOM 12838 C C . ASP B 1 721 ? 1.233 3.363 22.234 1 87.31 721 ASP B C 1
ATOM 12840 O O . ASP B 1 721 ? 0.998 2.6 21.297 1 87.31 721 ASP B O 1
ATOM 12844 N N . THR B 1 722 ? 2.094 3.168 23.141 1 90.81 722 THR B N 1
ATOM 12845 C CA . THR B 1 722 ? 2.943 1.984 23.062 1 90.81 722 THR B CA 1
ATOM 12846 C C . THR B 1 722 ? 2.107 0.711 23.125 1 90.81 722 THR B C 1
ATOM 12848 O O . THR B 1 722 ? 2.326 -0.225 22.359 1 90.81 722 THR B O 1
ATOM 12851 N N . LEU B 1 723 ? 1.099 0.698 23.953 1 93.94 723 LEU B N 1
ATOM 12852 C CA . LEU B 1 723 ? 0.328 -0.52 24.188 1 93.94 723 LEU B CA 1
ATOM 12853 C C . LEU B 1 723 ? -0.57 -0.824 22.984 1 93.94 723 LEU B C 1
ATOM 12855 O O . LEU B 1 723 ? -0.445 -1.881 22.359 1 93.94 723 LEU B O 1
ATOM 12859 N N . TRP B 1 724 ? -1.482 0.11 22.625 1 94.5 724 TRP B N 1
ATOM 12860 C CA . TRP B 1 724 ? -2.488 -0.228 21.625 1 94.5 724 TRP B CA 1
ATOM 12861 C C . TRP B 1 724 ? -1.859 -0.336 20.25 1 94.5 724 TRP B C 1
ATOM 12863 O O . TRP B 1 724 ? -2.316 -1.117 19.406 1 94.5 724 TRP B O 1
ATOM 12873 N N . ARG B 1 725 ? -0.754 0.421 19.938 1 94.44 725 ARG B N 1
ATOM 12874 C CA . ARG B 1 725 ? -0.096 0.365 18.641 1 94.44 725 ARG B CA 1
ATOM 12875 C C . ARG B 1 725 ? 0.746 -0.899 18.516 1 94.44 725 ARG B C 1
ATOM 12877 O O . ARG B 1 725 ? 0.769 -1.526 17.453 1 94.44 725 ARG B O 1
ATOM 12884 N N . LEU B 1 726 ? 1.452 -1.217 19.547 1 97.06 726 LEU B N 1
ATOM 12885 C CA . LEU B 1 726 ? 2.311 -2.396 19.531 1 97.06 726 LEU B CA 1
ATOM 12886 C C . LEU B 1 726 ? 1.492 -3.66 19.297 1 97.06 726 LEU B C 1
ATOM 12888 O O . LEU B 1 726 ? 1.906 -4.539 18.531 1 97.06 726 LEU B O 1
ATOM 12892 N N . LEU B 1 727 ? 0.326 -3.752 19.859 1 97.75 727 LEU B N 1
ATOM 12893 C CA . LEU B 1 727 ? -0.494 -4.957 19.781 1 97.75 727 LEU B CA 1
ATOM 12894 C C . LEU B 1 727 ? -0.973 -5.191 18.359 1 97.75 727 LEU B C 1
ATOM 12896 O O . LEU B 1 727 ? -1.324 -6.312 17.984 1 97.75 727 LEU B O 1
ATOM 12900 N N . VAL B 1 728 ? -0.998 -4.137 17.531 1 97.62 728 VAL B N 1
ATOM 12901 C CA . VAL B 1 728 ? -1.402 -4.289 16.141 1 97.62 728 VAL B CA 1
ATOM 12902 C C . VAL B 1 728 ? -0.208 -4.035 15.227 1 97.62 728 VAL B C 1
ATOM 12904 O O . VAL B 1 728 ? -0.377 -3.807 14.023 1 97.62 728 VAL B O 1
ATOM 12907 N N . ALA B 1 729 ? 0.998 -4.008 15.734 1 97.94 729 ALA B N 1
ATOM 12908 C CA . ALA B 1 729 ? 2.234 -3.74 15.008 1 97.94 729 ALA B CA 1
ATOM 12909 C C . ALA B 1 729 ? 2.129 -2.447 14.203 1 97.94 729 ALA B C 1
ATOM 12911 O O . ALA B 1 729 ? 2.621 -2.369 13.078 1 97.94 729 ALA B O 1
ATOM 12912 N N . ASP B 1 730 ? 1.355 -1.519 14.688 1 94.81 730 ASP B N 1
ATOM 12913 C CA . ASP B 1 730 ? 1.18 -0.154 14.203 1 94.81 730 ASP B CA 1
ATOM 12914 C C . ASP B 1 730 ? 0.655 -0.148 12.766 1 94.81 730 ASP B C 1
ATOM 12916 O O . ASP B 1 730 ? 1.013 0.725 11.969 1 94.81 730 ASP B O 1
ATOM 12920 N N . ARG B 1 731 ? -0.063 -1.124 12.359 1 96 731 ARG B N 1
ATOM 12921 C CA . ARG B 1 731 ? -0.691 -1.197 11.047 1 96 731 ARG B CA 1
ATOM 12922 C C . ARG B 1 731 ? -2.115 -1.729 11.148 1 96 731 ARG B C 1
ATOM 12924 O O . ARG B 1 731 ? -2.398 -2.607 11.969 1 96 731 ARG B O 1
ATOM 12931 N N . ALA B 1 732 ? -2.979 -1.174 10.289 1 92.69 732 ALA B N 1
ATOM 12932 C CA . ALA B 1 732 ? -4.316 -1.735 10.133 1 92.69 732 ALA B CA 1
ATOM 12933 C C . ALA B 1 732 ? -4.289 -2.99 9.266 1 92.69 732 ALA B C 1
ATOM 12935 O O . ALA B 1 732 ? -3.229 -3.389 8.773 1 92.69 732 ALA B O 1
ATOM 12936 N N . ALA B 1 733 ? -5.445 -3.625 9.07 1 87.94 733 ALA B N 1
ATOM 12937 C CA . ALA B 1 733 ? -5.543 -4.871 8.312 1 87.94 733 ALA B CA 1
ATOM 12938 C C . ALA B 1 733 ? -5.129 -4.66 6.863 1 87.94 733 ALA B C 1
ATOM 12940 O O . ALA B 1 733 ? -4.531 -5.547 6.246 1 87.94 733 ALA B O 1
ATOM 12941 N N . GLY B 1 734 ? -5.344 -3.494 6.332 1 84.81 734 GLY B N 1
ATOM 12942 C CA . GLY B 1 734 ? -5.023 -3.201 4.945 1 84.81 734 GLY B CA 1
ATOM 12943 C C . GLY B 1 734 ? -3.584 -2.766 4.742 1 84.81 734 GLY B C 1
ATOM 12944 O O . GLY B 1 734 ? -3.148 -2.547 3.611 1 84.81 734 GLY B O 1
ATOM 12945 N N . GLY B 1 735 ? -2.846 -2.598 5.824 1 87.81 735 GLY B N 1
ATOM 12946 C CA . GLY B 1 735 ? -1.431 -2.283 5.711 1 87.81 735 GLY B CA 1
ATOM 12947 C C . GLY B 1 735 ? -1.115 -0.831 6.02 1 87.81 735 GLY B C 1
ATOM 12948 O O . GLY B 1 735 ? 0.041 -0.479 6.262 1 87.81 735 GLY B O 1
ATOM 12949 N N . GLY B 1 736 ? -2.072 0.063 6.016 1 87.5 736 GLY B N 1
ATOM 12950 C CA . GLY B 1 736 ? -1.856 1.462 6.352 1 87.5 736 GLY B CA 1
ATOM 12951 C C . GLY B 1 736 ? -1.798 1.717 7.844 1 87.5 736 GLY B C 1
ATOM 12952 O O . GLY B 1 736 ? -1.863 0.78 8.641 1 87.5 736 GLY B O 1
ATOM 12953 N N . LYS B 1 737 ? -1.517 2.938 8.227 1 90.75 737 LYS B N 1
ATOM 12954 C CA . LYS B 1 737 ? -1.473 3.299 9.641 1 90.75 737 LYS B CA 1
ATOM 12955 C C . LYS B 1 737 ? -2.832 3.096 10.305 1 90.75 737 LYS B C 1
ATOM 12957 O O . LYS B 1 737 ? -3.871 3.219 9.656 1 90.75 737 LYS B O 1
ATOM 12962 N N . PRO B 1 738 ? -2.834 2.758 11.539 1 91.69 738 PRO B N 1
ATOM 12963 C CA . PRO B 1 738 ? -4.102 2.49 12.219 1 91.69 738 PRO B CA 1
ATOM 12964 C C . PRO B 1 738 ? -4.926 3.754 12.453 1 91.69 738 PRO B C 1
ATOM 12966 O O . PRO B 1 738 ? -4.363 4.836 12.641 1 91.69 738 PRO B O 1
ATOM 12969 N N . PRO B 1 739 ? -6.184 3.623 12.484 1 88.81 739 PRO B N 1
ATOM 12970 C CA . PRO B 1 739 ? -7.062 4.754 12.789 1 88.81 739 PRO B CA 1
ATOM 12971 C C . PRO B 1 739 ? -7.059 5.129 14.266 1 88.81 739 PRO B C 1
ATOM 12973 O O . PRO B 1 739 ? -6.645 4.328 15.109 1 88.81 739 PRO B O 1
ATOM 12976 N N . SER B 1 740 ? -7.582 6.234 14.586 1 84.56 740 SER B N 1
ATOM 12977 C CA . SER B 1 740 ? -7.539 6.773 15.938 1 84.56 740 SER B CA 1
ATOM 12978 C C . SER B 1 740 ? -8.445 5.988 16.875 1 84.56 740 SER B C 1
ATOM 12980 O O . SER B 1 740 ? -8.148 5.836 18.062 1 84.56 740 SER B O 1
ATOM 12982 N N . TRP B 1 741 ? -9.531 5.441 16.359 1 89.25 741 TRP B N 1
ATOM 12983 C CA . TRP B 1 741 ? -10.492 4.777 17.219 1 89.25 741 TRP B CA 1
ATOM 12984 C C . TRP B 1 741 ? -9.93 3.475 17.766 1 89.25 741 TRP B C 1
ATOM 12986 O O . TRP B 1 741 ? -10.469 2.906 18.719 1 89.25 741 TRP B O 1
ATOM 12996 N N . TYR B 1 742 ? -8.828 2.957 17.188 1 92.44 742 TYR B N 1
ATOM 12997 C CA . TYR B 1 742 ? -8.18 1.762 17.719 1 92.44 742 TYR B CA 1
ATOM 12998 C C . TYR B 1 742 ? -7.828 1.936 19.188 1 92.44 742 TYR B C 1
ATOM 13000 O O . TYR B 1 742 ? -7.953 0.996 19.969 1 92.44 742 TYR B O 1
ATOM 13008 N N . GLN B 1 743 ? -7.352 3.145 19.547 1 90.81 743 GLN B N 1
ATOM 13009 C CA . GLN B 1 743 ? -6.988 3.408 20.922 1 90.81 743 GLN B CA 1
ATOM 13010 C C . GLN B 1 743 ? -8.188 3.246 21.859 1 90.81 743 GLN B C 1
ATOM 13012 O O . GLN B 1 743 ? -8.078 2.646 22.922 1 90.81 743 GLN B O 1
ATOM 13017 N N . ARG B 1 744 ? -9.305 3.779 21.438 1 91.25 744 ARG B N 1
ATOM 13018 C CA . ARG B 1 744 ? -10.531 3.672 22.219 1 91.25 744 ARG B CA 1
ATOM 13019 C C . ARG B 1 744 ? -11.031 2.232 22.266 1 91.25 744 ARG B C 1
ATOM 13021 O O . ARG B 1 744 ? -11.555 1.78 23.281 1 91.25 744 ARG B O 1
ATOM 13028 N N . ALA B 1 745 ? -10.906 1.564 21.172 1 93.5 745 ALA B N 1
ATOM 13029 C CA . ALA B 1 745 ? -11.297 0.157 21.125 1 93.5 745 ALA B CA 1
ATOM 13030 C C . ALA B 1 745 ? -10.461 -0.67 22.094 1 93.5 745 ALA B C 1
ATOM 13032 O O . ALA B 1 745 ? -10.977 -1.556 22.781 1 93.5 745 ALA B O 1
ATOM 13033 N N . CYS B 1 746 ? -9.211 -0.4 22.141 1 94.5 746 CYS B N 1
ATOM 13034 C CA . CYS B 1 746 ? -8.328 -1.067 23.094 1 94.5 746 CYS B CA 1
ATOM 13035 C C . CYS B 1 746 ? -8.773 -0.8 24.516 1 94.5 746 CYS B C 1
ATOM 13037 O O . CYS B 1 746 ? -8.805 -1.715 25.344 1 94.5 746 CYS B O 1
ATOM 13039 N N . LEU B 1 747 ? -9.102 0.453 24.797 1 92.31 747 LEU B N 1
ATOM 13040 C CA . LEU B 1 747 ? -9.562 0.837 26.125 1 92.31 747 LEU B CA 1
ATOM 13041 C C . LEU B 1 747 ? -10.812 0.049 26.516 1 92.31 747 LEU B C 1
ATOM 13043 O O . LEU B 1 747 ? -10.898 -0.465 27.641 1 92.31 747 LEU B O 1
ATOM 13047 N N . HIS B 1 748 ? -11.742 -0.1 25.578 1 90.62 748 HIS B N 1
ATOM 13048 C CA . HIS B 1 748 ? -12.969 -0.851 25.828 1 90.62 748 HIS B CA 1
ATOM 13049 C C . HIS B 1 748 ? -12.664 -2.309 26.156 1 90.62 748 HIS B C 1
ATOM 13051 O O . HIS B 1 748 ? -13.312 -2.902 27.016 1 90.62 748 HIS B O 1
ATOM 13057 N N . GLY B 1 749 ? -11.727 -2.83 25.469 1 90.44 749 GLY B N 1
ATOM 13058 C CA . GLY B 1 749 ? -11.352 -4.211 25.734 1 90.44 749 GLY B CA 1
ATOM 13059 C C . GLY B 1 749 ? -10.664 -4.406 27.062 1 90.44 749 GLY B C 1
ATOM 13060 O O . GLY B 1 749 ? -10.883 -5.418 27.75 1 90.44 749 GLY B O 1
ATOM 13061 N N . LEU B 1 750 ? -9.859 -3.459 27.469 1 91.31 750 LEU B N 1
ATOM 13062 C CA . LEU B 1 750 ? -9.086 -3.551 28.703 1 91.31 750 LEU B CA 1
ATOM 13063 C C . LEU B 1 750 ? -10 -3.49 29.922 1 91.31 750 LEU B C 1
ATOM 13065 O O . LEU B 1 750 ? -9.688 -4.062 30.969 1 91.31 750 LEU B O 1
ATOM 13069 N N . VAL B 1 751 ? -11.188 -2.834 29.75 1 88 751 VAL B N 1
ATOM 13070 C CA . VAL B 1 751 ? -12.062 -2.652 30.906 1 88 751 VAL B CA 1
ATOM 13071 C C . VAL B 1 751 ? -13.211 -3.652 30.844 1 88 751 VAL B C 1
ATOM 13073 O O . VAL B 1 751 ? -14 -3.768 31.781 1 88 751 VAL B O 1
ATOM 13076 N N . ASP B 1 752 ? -13.312 -4.34 29.734 1 87.19 752 ASP B N 1
ATOM 13077 C CA . ASP B 1 752 ? -14.367 -5.336 29.562 1 87.19 752 ASP B CA 1
ATOM 13078 C C . ASP B 1 752 ? -13.922 -6.703 30.078 1 87.19 752 ASP B C 1
ATOM 13080 O O . ASP B 1 752 ? -13.008 -7.312 29.516 1 87.19 752 ASP B O 1
ATOM 13084 N N . PRO B 1 753 ? -14.547 -7.266 31 1 86.38 753 PRO B N 1
ATOM 13085 C CA . PRO B 1 753 ? -14.148 -8.555 31.562 1 86.38 753 PRO B CA 1
ATOM 13086 C C . PRO B 1 753 ? -14.258 -9.703 30.562 1 86.38 753 PRO B C 1
ATOM 13088 O O . PRO B 1 753 ? -13.688 -10.773 30.781 1 86.38 753 PRO B O 1
ATOM 13091 N N . ARG B 1 754 ? -14.953 -9.531 29.547 1 88.5 754 ARG B N 1
ATOM 13092 C CA . ARG B 1 754 ? -15.055 -10.555 28.516 1 88.5 754 ARG B CA 1
ATOM 13093 C C . ARG B 1 754 ? -13.781 -10.625 27.688 1 88.5 754 ARG B C 1
ATOM 13095 O O . ARG B 1 754 ? -13.539 -11.617 26.984 1 88.5 754 ARG B O 1
ATOM 13102 N N . VAL B 1 755 ? -13 -9.555 27.688 1 90.69 755 VAL B N 1
ATOM 13103 C CA . VAL B 1 755 ? -11.766 -9.469 26.922 1 90.69 755 VAL B CA 1
ATOM 13104 C C . VAL B 1 755 ? -10.562 -9.562 27.844 1 90.69 755 VAL B C 1
ATOM 13106 O O . VAL B 1 755 ? -9.609 -10.289 27.578 1 90.69 755 VAL B O 1
ATOM 13109 N N . SER B 1 756 ? -10.633 -8.789 28.938 1 90.69 756 SER B N 1
ATOM 13110 C CA . SER B 1 756 ? -9.562 -8.766 29.938 1 90.69 756 SER B CA 1
ATOM 13111 C C . SER B 1 756 ? -9.977 -9.477 31.219 1 90.69 756 SER B C 1
ATOM 13113 O O . SER B 1 756 ? -10.969 -9.094 31.844 1 90.69 756 SER B O 1
ATOM 13115 N N . ASP B 1 757 ? -9.195 -10.422 31.578 1 89.75 757 ASP B N 1
ATOM 13116 C CA . ASP B 1 757 ? -9.562 -11.188 32.75 1 89.75 757 ASP B CA 1
ATOM 13117 C C . ASP B 1 757 ? -9.039 -10.508 34.031 1 89.75 757 ASP B C 1
ATOM 13119 O O . ASP B 1 757 ? -8.531 -9.383 33.969 1 89.75 757 ASP B O 1
ATOM 13123 N N . ASN B 1 758 ? -9.195 -11.117 35.156 1 87 758 ASN B N 1
ATOM 13124 C CA . ASN B 1 758 ? -8.891 -10.531 36.469 1 87 758 ASN B CA 1
ATOM 13125 C C . ASN B 1 758 ? -7.387 -10.367 36.656 1 87 758 ASN B C 1
ATOM 13127 O O . ASN B 1 758 ? -6.949 -9.531 37.469 1 87 758 ASN B O 1
ATOM 13131 N N . GLU B 1 759 ? -6.594 -11.195 35.938 1 89.06 759 GLU B N 1
ATOM 13132 C CA . GLU B 1 759 ? -5.141 -11.094 36.031 1 89.06 759 GLU B CA 1
ATOM 13133 C C . GLU B 1 759 ? -4.582 -10.094 35.031 1 89.06 759 GLU B C 1
ATOM 13135 O O . GLU B 1 759 ? -3.377 -9.836 35 1 89.06 759 GLU B O 1
ATOM 13140 N N . GLY B 1 760 ? -5.48 -9.531 34.312 1 90.31 760 GLY B N 1
ATOM 13141 C CA . GLY B 1 760 ? -5.07 -8.539 33.344 1 90.31 760 GLY B CA 1
ATOM 13142 C C . GLY B 1 760 ? -4.727 -9.141 31.984 1 90.31 760 GLY B C 1
ATOM 13143 O O . GLY B 1 760 ? -4.293 -8.43 31.078 1 90.31 760 GLY B O 1
ATOM 13144 N N . ASN B 1 761 ? -4.879 -10.492 31.859 1 93.69 761 ASN B N 1
ATOM 13145 C CA . ASN B 1 761 ? -4.645 -11.125 30.562 1 93.69 761 ASN B CA 1
ATOM 13146 C C . ASN B 1 761 ? -5.688 -10.688 29.531 1 93.69 761 ASN B C 1
ATOM 13148 O O . ASN B 1 761 ? -6.867 -10.547 29.859 1 93.69 761 ASN B O 1
ATOM 13152 N N . ILE B 1 762 ? -5.254 -10.406 28.344 1 95.12 762 ILE B N 1
ATOM 13153 C CA . ILE B 1 762 ? -6.164 -10.016 27.266 1 95.12 762 ILE B CA 1
ATOM 13154 C C . ILE B 1 762 ? -6.43 -11.211 26.359 1 95.12 762 ILE B C 1
ATOM 13156 O O . ILE B 1 762 ? -5.496 -11.82 25.828 1 95.12 762 ILE B O 1
ATOM 13160 N N . HIS B 1 763 ? -7.598 -11.531 26.172 1 92.81 763 HIS B N 1
ATOM 13161 C CA . HIS B 1 763 ? -8.023 -12.562 25.234 1 92.81 763 HIS B CA 1
ATOM 13162 C C . HIS B 1 763 ? -8.469 -11.953 23.906 1 92.81 763 HIS B C 1
ATOM 13164 O O . HIS B 1 763 ? -9.602 -11.484 23.781 1 92.81 763 HIS B O 1
ATOM 13170 N N . SER B 1 764 ? -7.609 -12.047 22.953 1 89.75 764 SER B N 1
ATOM 13171 C CA . SER B 1 764 ? -7.898 -11.391 21.688 1 89.75 764 SER B CA 1
ATOM 13172 C C . SER B 1 764 ? -8.977 -12.133 20.906 1 89.75 764 SER B C 1
ATOM 13174 O O . SER B 1 764 ? -9.648 -11.547 20.062 1 89.75 764 SER B O 1
ATOM 13176 N N . VAL B 1 765 ? -9.094 -13.43 21.062 1 83.5 765 VAL B N 1
ATOM 13177 C CA . VAL B 1 765 ? -10.133 -14.211 20.406 1 83.5 765 VAL B CA 1
ATOM 13178 C C . VAL B 1 765 ? -11.375 -14.266 21.281 1 83.5 765 VAL B C 1
ATOM 13180 O O . VAL B 1 765 ? -11.328 -14.758 22.406 1 83.5 765 VAL B O 1
ATOM 13183 N N . THR B 1 766 ? -12.305 -13.469 20.906 1 68.62 766 THR B N 1
ATOM 13184 C CA . THR B 1 766 ? -13.531 -13.508 21.703 1 68.62 766 THR B CA 1
ATOM 13185 C C . THR B 1 766 ? -14.508 -14.531 21.125 1 68.62 766 THR B C 1
ATOM 13187 O O . THR B 1 766 ? -14.734 -14.57 19.922 1 68.62 766 THR B O 1
ATOM 13190 N N . PRO B 1 767 ? -14.891 -15.344 22.016 1 63.59 767 PRO B N 1
ATOM 13191 C CA . PRO B 1 767 ? -15.867 -16.328 21.531 1 63.59 767 PRO B CA 1
ATOM 13192 C C . PRO B 1 767 ? -17.109 -15.672 20.922 1 63.59 767 PRO B C 1
ATOM 13194 O O . PRO B 1 767 ? -17.5 -14.578 21.344 1 63.59 767 PRO B O 1
ATOM 13197 N N . PRO B 1 768 ? -17.531 -16.125 19.844 1 58.31 768 PRO B N 1
ATOM 13198 C CA . PRO B 1 768 ? -18.688 -15.562 19.141 1 58.31 768 PRO B CA 1
ATOM 13199 C C . PRO B 1 768 ? -19.859 -15.281 20.062 1 58.31 768 PRO B C 1
ATOM 13201 O O . PRO B 1 768 ? -20.672 -14.391 19.797 1 58.31 768 PRO B O 1
ATOM 13204 N N . ASN B 1 769 ? -19.969 -16.047 21.156 1 57.56 769 ASN B N 1
ATOM 13205 C CA . ASN B 1 769 ? -21.141 -15.914 22 1 57.56 769 ASN B CA 1
ATOM 13206 C C . ASN B 1 769 ? -21.047 -14.688 22.906 1 57.56 769 ASN B C 1
ATOM 13208 O O . ASN B 1 769 ? -22.031 -14.273 23.5 1 57.56 769 ASN B O 1
ATOM 13212 N N . ARG B 1 770 ? -19.938 -14.125 23.031 1 64.88 770 ARG B N 1
ATOM 13213 C CA . ARG B 1 770 ? -19.766 -12.922 23.844 1 64.88 770 ARG B CA 1
ATOM 13214 C C . ARG B 1 770 ? -19.703 -11.672 22.969 1 64.88 770 ARG B C 1
ATOM 13216 O O . ARG B 1 770 ? -18.641 -11.359 22.406 1 64.88 770 ARG B O 1
ATOM 13223 N N . LYS B 1 771 ? -20.875 -11.219 22.625 1 70.56 771 LYS B N 1
ATOM 13224 C CA . LYS B 1 771 ? -20.969 -10.133 21.656 1 70.56 771 LYS B CA 1
ATOM 13225 C C . LYS B 1 771 ? -20.453 -8.82 22.25 1 70.56 771 LYS B C 1
ATOM 13227 O O . LYS B 1 771 ? -20.969 -8.352 23.266 1 70.56 771 LYS B O 1
ATOM 13232 N N . ILE B 1 772 ? -19.297 -8.414 22.016 1 82.88 772 ILE B N 1
ATOM 13233 C CA . ILE B 1 772 ? -18.781 -7.086 22.281 1 82.88 772 ILE B CA 1
ATOM 13234 C C . ILE B 1 772 ? -19.047 -6.168 21.094 1 82.88 772 ILE B C 1
ATOM 13236 O O . ILE B 1 772 ? -19.688 -6.578 20.125 1 82.88 772 ILE B O 1
ATOM 13240 N N . SER B 1 773 ? -18.75 -4.941 21.266 1 86 773 SER B N 1
ATOM 13241 C CA . SER B 1 773 ? -19.016 -3.984 20.188 1 86 773 SER B CA 1
ATOM 13242 C C . SER B 1 773 ? -18.281 -4.371 18.922 1 86 773 SER B C 1
ATOM 13244 O O . SER B 1 773 ? -17.266 -5.062 18.969 1 86 773 SER B O 1
ATOM 13246 N N . GLU B 1 774 ? -18.844 -4.016 17.797 1 85.12 774 GLU B N 1
ATOM 13247 C CA . GLU B 1 774 ? -18.281 -4.336 16.484 1 85.12 774 GLU B CA 1
ATOM 13248 C C . GLU B 1 774 ? -16.875 -3.746 16.328 1 85.12 774 GLU B C 1
ATOM 13250 O O . GLU B 1 774 ? -15.977 -4.41 15.82 1 85.12 774 GLU B O 1
ATOM 13255 N N . MET B 1 775 ? -16.75 -2.529 16.812 1 89.94 775 MET B N 1
ATOM 13256 C CA . MET B 1 775 ? -15.477 -1.842 16.641 1 89.94 775 MET B CA 1
ATOM 13257 C C . MET B 1 775 ? -14.398 -2.465 17.516 1 89.94 775 MET B C 1
ATOM 13259 O O . MET B 1 775 ? -13.258 -2.623 17.094 1 89.94 775 MET B O 1
ATOM 13263 N N . THR B 1 776 ? -14.781 -2.787 18.75 1 91.56 776 THR B N 1
ATOM 13264 C CA . THR B 1 776 ? -13.844 -3.455 19.641 1 91.56 776 THR B CA 1
ATOM 13265 C C . THR B 1 776 ? -13.445 -4.82 19.094 1 91.56 776 THR B C 1
ATOM 13267 O O . THR B 1 776 ? -12.273 -5.207 19.172 1 91.56 776 THR B O 1
ATOM 13270 N N . THR B 1 777 ? -14.383 -5.469 18.484 1 89.19 777 THR B N 1
ATOM 13271 C CA . THR B 1 777 ? -14.125 -6.77 17.875 1 89.19 777 THR B CA 1
ATOM 13272 C C . THR B 1 777 ? -13.148 -6.637 16.719 1 89.19 777 THR B C 1
ATOM 13274 O O . THR B 1 777 ? -12.25 -7.465 16.562 1 89.19 777 THR B O 1
ATOM 13277 N N . GLU B 1 778 ? -13.328 -5.668 15.914 1 89.69 778 GLU B N 1
ATOM 13278 C CA . GLU B 1 778 ? -12.453 -5.438 14.766 1 89.69 778 GLU B CA 1
ATOM 13279 C C . GLU B 1 778 ? -11.016 -5.195 15.211 1 89.69 778 GLU B C 1
ATOM 13281 O O . GLU B 1 778 ? -10.07 -5.711 14.602 1 89.69 778 GLU B O 1
ATOM 13286 N N . TYR B 1 779 ? -10.875 -4.41 16.234 1 94.81 779 TYR B N 1
ATOM 13287 C CA . TYR B 1 779 ? -9.547 -4.133 16.766 1 94.81 779 TYR B CA 1
ATOM 13288 C C . TYR B 1 779 ? -8.883 -5.41 17.281 1 94.81 779 TYR B C 1
ATOM 13290 O O . TYR B 1 779 ? -7.715 -5.672 16.969 1 94.81 779 TYR B O 1
ATOM 13298 N N . PHE B 1 780 ? -9.523 -6.184 18.016 1 93.62 780 PHE B N 1
ATOM 13299 C CA . PHE B 1 780 ? -8.906 -7.359 18.625 1 93.62 780 PHE B CA 1
ATOM 13300 C C . PHE B 1 780 ? -8.734 -8.477 17.594 1 93.62 780 PHE B C 1
ATOM 13302 O O . PHE B 1 780 ? -7.887 -9.352 17.766 1 93.62 780 PHE B O 1
ATOM 13309 N N . HIS B 1 781 ? -9.539 -8.383 16.531 1 90.62 781 HIS B N 1
ATOM 13310 C CA . HIS B 1 781 ? -9.242 -9.266 15.414 1 90.62 781 HIS B CA 1
ATOM 13311 C C . HIS B 1 781 ? -7.879 -8.945 14.805 1 90.62 781 HIS B C 1
ATOM 13313 O O . HIS B 1 781 ? -7.129 -9.852 14.438 1 90.62 781 HIS B O 1
ATOM 13319 N N . ARG B 1 782 ? -7.613 -7.668 14.664 1 95.19 782 ARG B N 1
ATOM 13320 C CA . ARG B 1 782 ? -6.301 -7.246 14.188 1 95.19 782 ARG B CA 1
ATOM 13321 C C . ARG B 1 782 ? -5.203 -7.668 15.156 1 95.19 782 ARG B C 1
ATOM 13323 O O . ARG B 1 782 ? -4.133 -8.117 14.734 1 95.19 782 ARG B O 1
ATOM 13330 N N . VAL B 1 783 ? -5.492 -7.551 16.453 1 97.38 783 VAL B N 1
ATOM 13331 C CA . VAL B 1 783 ? -4.527 -7.938 17.484 1 97.38 783 VAL B CA 1
ATOM 13332 C C . VAL B 1 783 ? -4.211 -9.43 17.359 1 97.38 783 VAL B C 1
ATOM 13334 O O . VAL B 1 783 ? -3.041 -9.82 17.375 1 97.38 783 VAL B O 1
ATOM 13337 N N . GLU B 1 784 ? -5.207 -10.172 17.172 1 94.56 784 GLU B N 1
ATOM 13338 C CA . GLU B 1 784 ? -5.047 -11.625 17.062 1 94.56 784 GLU B CA 1
ATOM 13339 C C . GLU B 1 784 ? -4.141 -11.984 15.883 1 94.56 784 GLU B C 1
ATOM 13341 O O . GLU B 1 784 ? -3.277 -12.852 16 1 94.56 784 GLU B O 1
ATOM 13346 N N . THR B 1 785 ? -4.312 -11.344 14.75 1 93.81 785 THR B N 1
ATOM 13347 C CA . THR B 1 785 ? -3.551 -11.656 13.547 1 93.81 785 THR B CA 1
ATOM 13348 C C . THR B 1 785 ? -2.084 -11.273 13.719 1 93.81 785 THR B C 1
ATOM 13350 O O . THR B 1 785 ? -1.218 -11.766 12.992 1 93.81 785 THR B O 1
ATOM 13353 N N . VAL B 1 786 ? -1.779 -10.438 14.68 1 97.5 786 VAL B N 1
ATOM 13354 C CA . VAL B 1 786 ? -0.426 -9.914 14.836 1 97.5 786 VAL B CA 1
ATOM 13355 C C . VAL B 1 786 ? 0.31 -10.703 15.922 1 97.5 786 VAL B C 1
ATOM 13357 O O . VAL B 1 786 ? 1.44 -11.148 15.711 1 97.5 786 VAL B O 1
ATOM 13360 N N . VAL B 1 787 ? -0.312 -10.992 17.062 1 97.75 787 VAL B N 1
ATOM 13361 C CA . VAL B 1 787 ? 0.414 -11.398 18.25 1 97.75 787 VAL B CA 1
ATOM 13362 C C . VAL B 1 787 ? 0.477 -12.93 18.328 1 97.75 787 VAL B C 1
ATOM 13364 O O . VAL B 1 787 ? 1.259 -13.484 19.094 1 97.75 787 VAL B O 1
ATOM 13367 N N . TRP B 1 788 ? -0.207 -13.625 17.531 1 96.19 788 TRP B N 1
ATOM 13368 C CA . TRP B 1 788 ? -0.373 -15.07 17.625 1 96.19 788 TRP B CA 1
ATOM 13369 C C . TRP B 1 788 ? 0.979 -15.773 17.641 1 96.19 788 TRP B C 1
ATOM 13371 O O . TRP B 1 788 ? 1.716 -15.734 16.641 1 96.19 788 TRP B O 1
ATOM 13381 N N . ASN B 1 789 ? 1.338 -16.438 18.719 1 96.38 789 ASN B N 1
ATOM 13382 C CA . ASN B 1 789 ? 2.523 -17.266 18.922 1 96.38 789 ASN B CA 1
ATOM 13383 C C . ASN B 1 789 ? 3.803 -16.438 18.859 1 96.38 789 ASN B C 1
ATOM 13385 O O . ASN B 1 789 ? 4.844 -16.938 18.406 1 96.38 789 ASN B O 1
ATOM 13389 N N . ARG B 1 790 ? 3.707 -15.211 19.156 1 98.06 790 ARG B N 1
ATOM 13390 C CA . ARG B 1 790 ? 4.863 -14.336 19.312 1 98.06 790 ARG B CA 1
ATOM 13391 C C . ARG B 1 790 ? 5.145 -14.047 20.781 1 98.06 790 ARG B C 1
ATOM 13393 O O . ARG B 1 790 ? 4.445 -14.547 21.656 1 98.06 790 ARG B O 1
ATOM 13400 N N . ARG B 1 791 ? 6.211 -13.336 20.984 1 98.19 791 ARG B N 1
ATOM 13401 C CA . ARG B 1 791 ? 6.574 -12.859 22.312 1 98.19 791 ARG B CA 1
ATOM 13402 C C . ARG B 1 791 ? 6.703 -11.344 22.328 1 98.19 791 ARG B C 1
ATOM 13404 O O . ARG B 1 791 ? 7.18 -10.734 21.375 1 98.19 791 ARG B O 1
ATOM 13411 N N . LEU B 1 792 ? 6.188 -10.789 23.422 1 98.38 792 LEU B N 1
ATOM 13412 C CA . LEU B 1 792 ? 6.574 -9.414 23.734 1 98.38 792 LEU B CA 1
ATOM 13413 C C . LEU B 1 792 ? 7.988 -9.367 24.312 1 98.38 792 LEU B C 1
ATOM 13415 O O . LEU B 1 792 ? 8.414 -10.297 24.984 1 98.38 792 LEU B O 1
ATOM 13419 N N . PHE B 1 793 ? 8.719 -8.297 23.969 1 98.31 793 PHE B N 1
ATOM 13420 C CA . PHE B 1 793 ? 10.047 -8.195 24.562 1 98.31 793 PHE B CA 1
ATOM 13421 C C . PHE B 1 793 ? 10.375 -6.75 24.922 1 98.31 793 PHE B C 1
ATOM 13423 O O . PHE B 1 793 ? 9.734 -5.82 24.422 1 98.31 793 PHE B O 1
ATOM 13430 N N . GLU B 1 794 ? 11.219 -6.578 25.812 1 97.81 794 GLU B N 1
ATOM 13431 C CA . GLU B 1 794 ? 11.875 -5.328 26.188 1 97.81 794 GLU B CA 1
ATOM 13432 C C . GLU B 1 794 ? 13.383 -5.422 26 1 97.81 794 GLU B C 1
ATOM 13434 O O . GLU B 1 794 ? 14.031 -6.309 26.547 1 97.81 794 GLU B O 1
ATOM 13439 N N . ALA B 1 795 ? 13.852 -4.582 25.156 1 97.38 795 ALA B N 1
ATOM 13440 C CA . ALA B 1 795 ? 15.281 -4.566 24.859 1 97.38 795 ALA B CA 1
ATOM 13441 C C . ALA B 1 795 ? 15.93 -3.279 25.359 1 97.38 795 ALA B C 1
ATOM 13443 O O . ALA B 1 795 ? 15.289 -2.227 25.406 1 97.38 795 ALA B O 1
ATOM 13444 N N . GLU B 1 796 ? 17.109 -3.434 25.734 1 94.88 796 GLU B N 1
ATOM 13445 C CA . GLU B 1 796 ? 17.906 -2.27 26.109 1 94.88 796 GLU B CA 1
ATOM 13446 C C . GLU B 1 796 ? 18.656 -1.709 24.922 1 94.88 796 GLU B C 1
ATOM 13448 O O . GLU B 1 796 ? 19.406 -2.436 24.25 1 94.88 796 GLU B O 1
ATOM 13453 N N . ALA B 1 797 ? 18.438 -0.44 24.688 1 92.75 797 ALA B N 1
ATOM 13454 C CA . ALA B 1 797 ? 19.078 0.202 23.547 1 92.75 797 ALA B CA 1
ATOM 13455 C C . ALA B 1 797 ? 20.594 0.218 23.688 1 92.75 797 ALA B C 1
ATOM 13457 O O . ALA B 1 797 ? 21.109 0.416 24.797 1 92.75 797 ALA B O 1
ATOM 13458 N N . ASP B 1 798 ? 21.25 -0.015 22.578 1 88.38 798 ASP B N 1
ATOM 13459 C CA . ASP B 1 798 ? 22.703 0.026 22.562 1 88.38 798 ASP B CA 1
ATOM 13460 C C . ASP B 1 798 ? 23.203 1.436 22.266 1 88.38 798 ASP B C 1
ATOM 13462 O O . ASP B 1 798 ? 23.156 1.888 21.109 1 88.38 798 ASP B O 1
ATOM 13466 N N . VAL B 1 799 ? 23.797 2.107 23.266 1 85.94 799 VAL B N 1
ATOM 13467 C CA . VAL B 1 799 ? 24.25 3.486 23.094 1 85.94 799 VAL B CA 1
ATOM 13468 C C . VAL B 1 799 ? 25.766 3.531 23.047 1 85.94 799 VAL B C 1
ATOM 13470 O O . VAL B 1 799 ? 26.375 4.609 23.062 1 85.94 799 VAL B O 1
ATOM 13473 N N . SER B 1 800 ? 26.391 2.379 22.906 1 80.19 800 SER B N 1
ATOM 13474 C CA . SER B 1 800 ? 27.844 2.311 23.031 1 80.19 800 SER B CA 1
ATOM 13475 C C . SER B 1 800 ? 28.531 3.068 21.906 1 80.19 800 SER B C 1
ATOM 13477 O O . SER B 1 800 ? 29.562 3.725 22.125 1 80.19 800 SER B O 1
ATOM 13479 N N . ARG B 1 801 ? 27.906 3.111 20.812 1 80.31 801 ARG B N 1
ATOM 13480 C CA . ARG B 1 801 ? 28.594 3.684 19.656 1 80.31 801 ARG B CA 1
ATOM 13481 C C . ARG B 1 801 ? 28.078 5.09 19.359 1 80.31 801 ARG B C 1
ATOM 13483 O O . ARG B 1 801 ? 28.5 5.723 18.391 1 80.31 801 ARG B O 1
ATOM 13490 N N . LEU B 1 802 ? 27.266 5.629 20.172 1 82.75 802 LEU B N 1
ATOM 13491 C CA . LEU B 1 802 ? 26.688 6.941 19.938 1 82.75 802 LEU B CA 1
ATOM 13492 C C . LEU B 1 802 ? 27.703 8.047 20.188 1 82.75 802 LEU B C 1
ATOM 13494 O O . LEU B 1 802 ? 27.562 9.156 19.672 1 82.75 802 LEU B O 1
ATOM 13498 N N . SER B 1 803 ? 28.672 7.715 21 1 76.12 803 SER B N 1
ATOM 13499 C CA . SER B 1 803 ? 29.703 8.703 21.297 1 76.12 803 SER B CA 1
ATOM 13500 C C . SER B 1 803 ? 30.5 9.078 20.062 1 76.12 803 SER B C 1
ATOM 13502 O O . SER B 1 803 ? 31.109 10.148 20.016 1 76.12 803 SER B O 1
ATOM 13504 N N . ASN B 1 804 ? 30.406 8.281 19.047 1 76.06 804 ASN B N 1
ATOM 13505 C CA . ASN B 1 804 ? 31.156 8.516 17.812 1 76.06 804 ASN B CA 1
ATOM 13506 C C . ASN B 1 804 ? 30.453 9.531 16.922 1 76.06 804 ASN B C 1
ATOM 13508 O O . ASN B 1 804 ? 31.016 9.984 15.922 1 76.06 804 ASN B O 1
ATOM 13512 N N . VAL B 1 805 ? 29.281 9.938 17.406 1 79 805 VAL B N 1
ATOM 13513 C CA . VAL B 1 805 ? 28.516 10.891 16.625 1 79 805 VAL B CA 1
ATOM 13514 C C . VAL B 1 805 ? 28.969 12.312 16.953 1 79 805 VAL B C 1
ATOM 13516 O O . VAL B 1 805 ? 28.891 12.734 18.109 1 79 805 VAL B O 1
ATOM 13519 N N . GLN B 1 806 ? 29.438 13.031 15.914 1 71.69 806 GLN B N 1
ATOM 13520 C CA . GLN B 1 806 ? 30.047 14.336 16.125 1 71.69 806 GLN B CA 1
ATOM 13521 C C . GLN B 1 806 ? 29.062 15.461 15.828 1 71.69 806 GLN B C 1
ATOM 13523 O O . GLN B 1 806 ? 29.109 16.531 16.453 1 71.69 806 GLN B O 1
ATOM 13528 N N . VAL B 1 807 ? 28.25 15.266 14.836 1 71 807 VAL B N 1
ATOM 13529 C CA . VAL B 1 807 ? 27.391 16.344 14.383 1 71 807 VAL B CA 1
ATOM 13530 C C . VAL B 1 807 ? 25.953 16.047 14.758 1 71 807 VAL B C 1
ATOM 13532 O O . VAL B 1 807 ? 25.422 14.977 14.453 1 71 807 VAL B O 1
ATOM 13535 N N . LEU B 1 808 ? 25.359 16.922 15.477 1 73.88 808 LEU B N 1
ATOM 13536 C CA . LEU B 1 808 ? 23.984 16.75 15.922 1 73.88 808 LEU B CA 1
ATOM 13537 C C . LEU B 1 808 ? 23.031 17.578 15.062 1 73.88 808 LEU B C 1
ATOM 13539 O O . LEU B 1 808 ? 22.469 18.578 15.523 1 73.88 808 LEU B O 1
ATOM 13543 N N . THR B 1 809 ? 22.875 17.094 13.859 1 73.88 809 THR B N 1
ATOM 13544 C CA . THR B 1 809 ? 21.844 17.688 13.008 1 73.88 809 THR B CA 1
ATOM 13545 C C . THR B 1 809 ? 20.453 17.391 13.562 1 73.88 809 THR B C 1
ATOM 13547 O O . THR B 1 809 ? 20.297 16.562 14.453 1 73.88 809 THR B O 1
ATOM 13550 N N . PRO B 1 810 ? 19.469 18.141 13.133 1 72.5 810 PRO B N 1
ATOM 13551 C CA . PRO B 1 810 ? 18.094 17.812 13.562 1 72.5 810 PRO B CA 1
ATOM 13552 C C . PRO B 1 810 ? 17.734 16.359 13.289 1 72.5 810 PRO B C 1
ATOM 13554 O O . PRO B 1 810 ? 17.047 15.727 14.102 1 72.5 810 PR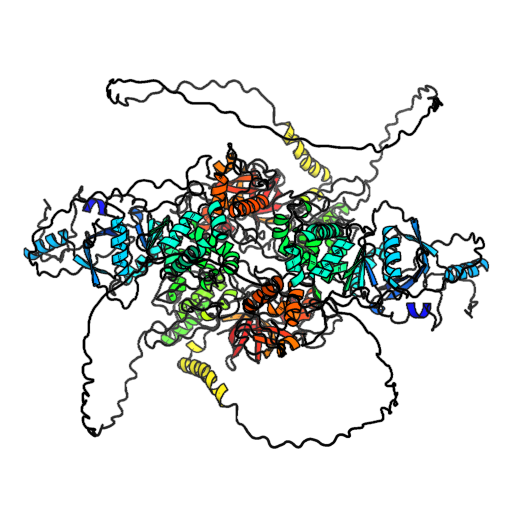O B O 1
ATOM 13557 N N . GLU B 1 811 ? 18.25 15.875 12.211 1 78.12 811 GLU B N 1
ATOM 13558 C CA . GLU B 1 811 ? 17.984 14.477 11.883 1 78.12 811 GLU B CA 1
ATOM 13559 C C . GLU B 1 811 ? 18.672 13.547 12.875 1 78.12 811 GLU B C 1
ATOM 13561 O O . GLU B 1 811 ? 18.094 12.531 13.281 1 78.12 811 GLU B O 1
ATOM 13566 N N . THR B 1 812 ? 19.875 13.938 13.227 1 82.25 812 THR B N 1
ATOM 13567 C CA . THR B 1 812 ? 20.609 13.133 14.188 1 82.25 812 THR B CA 1
ATOM 13568 C C . THR B 1 812 ? 19.938 13.148 15.547 1 82.25 812 THR B C 1
ATOM 13570 O O . THR B 1 812 ? 19.828 12.109 16.203 1 82.25 812 THR B O 1
ATOM 13573 N N . LYS B 1 813 ? 19.438 14.25 15.906 1 78.62 813 LYS B N 1
ATOM 13574 C CA . LYS B 1 813 ? 18.75 14.375 17.188 1 78.62 813 LYS B CA 1
ATOM 13575 C C . LYS B 1 813 ? 17.484 13.523 17.219 1 78.62 813 LYS B C 1
ATOM 13577 O O . LYS B 1 813 ? 17.188 12.859 18.219 1 78.62 813 LYS B O 1
ATOM 13582 N N . GLN B 1 814 ? 16.844 13.531 16.172 1 79.06 814 GLN B N 1
ATOM 13583 C CA . GLN B 1 814 ? 15.609 12.75 16.062 1 79.06 814 GLN B CA 1
ATOM 13584 C C . GLN B 1 814 ? 15.906 11.258 16.125 1 79.06 814 GLN B C 1
ATOM 13586 O O . GLN B 1 814 ? 15.18 10.5 16.781 1 79.06 814 GLN B O 1
ATOM 13591 N N . ALA B 1 815 ? 16.906 10.891 15.453 1 82.12 815 ALA B N 1
ATOM 13592 C CA . ALA B 1 815 ? 17.266 9.477 15.445 1 82.12 815 ALA B CA 1
ATOM 13593 C C . ALA B 1 815 ? 17.734 9.023 16.828 1 82.12 815 ALA B C 1
ATOM 13595 O O . ALA B 1 815 ? 17.469 7.895 17.234 1 82.12 815 ALA B O 1
ATOM 13596 N N . MET B 1 816 ? 18.359 9.867 17.547 1 84 816 MET B N 1
ATOM 13597 C CA . MET B 1 816 ? 18.953 9.547 18.844 1 84 816 MET B CA 1
ATOM 13598 C C . MET B 1 816 ? 17.875 9.289 19.891 1 84 816 MET B C 1
ATOM 13600 O O . MET B 1 816 ? 18.109 8.625 20.891 1 84 816 MET B O 1
ATOM 13604 N N . ILE B 1 817 ? 16.672 9.711 19.594 1 80.5 817 ILE B N 1
ATOM 13605 C CA . ILE B 1 817 ? 15.57 9.539 20.531 1 80.5 817 ILE B CA 1
ATOM 13606 C C . ILE B 1 817 ? 15.289 8.055 20.734 1 80.5 817 ILE B C 1
ATOM 13608 O O . ILE B 1 817 ? 14.828 7.641 21.797 1 80.5 817 ILE B O 1
ATOM 13612 N N . ILE B 1 818 ? 15.57 7.316 19.781 1 84.25 818 ILE B N 1
ATOM 13613 C CA . ILE B 1 818 ? 15.344 5.875 19.828 1 84.25 818 ILE B CA 1
ATOM 13614 C C . ILE B 1 818 ? 16.25 5.238 20.875 1 84.25 818 ILE B C 1
ATOM 13616 O O . ILE B 1 818 ? 15.867 4.262 21.516 1 84.25 818 ILE B O 1
ATOM 13620 N N . PHE B 1 819 ? 17.344 5.852 21.125 1 85.69 819 PHE B N 1
ATOM 13621 C CA . PHE B 1 819 ? 18.391 5.203 21.906 1 85.69 819 PHE B CA 1
ATOM 13622 C C . PHE B 1 819 ? 18.484 5.82 23.297 1 85.69 819 PHE B C 1
ATOM 13624 O O . PHE B 1 819 ? 19 5.195 24.234 1 85.69 819 PHE B O 1
ATOM 13631 N N . CYS B 1 820 ? 17.984 7.078 23.328 1 84.75 820 CYS B N 1
ATOM 13632 C CA . CYS B 1 820 ? 18.188 7.812 24.578 1 84.75 820 CYS B CA 1
ATOM 13633 C C . CYS B 1 820 ? 16.859 8.266 25.156 1 84.75 820 CYS B C 1
ATOM 13635 O O . CYS B 1 820 ? 15.93 8.602 24.422 1 84.75 820 CYS B O 1
ATOM 13637 N N . LYS B 1 821 ? 16.625 8.203 26.422 1 74.94 821 LYS B N 1
ATOM 13638 C CA . LYS B 1 821 ? 15.398 8.578 27.125 1 74.94 821 LYS B CA 1
ATOM 13639 C C . LYS B 1 821 ? 15.117 10.07 26.984 1 74.94 821 LYS B C 1
ATOM 13641 O O . LYS B 1 821 ? 13.969 10.484 26.828 1 74.94 821 LYS B O 1
ATOM 13646 N N . ASP B 1 822 ? 16.062 10.93 27.078 1 65.62 822 ASP B N 1
ATOM 13647 C CA . ASP B 1 822 ? 15.852 12.367 27.016 1 65.62 822 ASP B CA 1
ATOM 13648 C C . ASP B 1 822 ? 16.984 13.055 26.266 1 65.62 822 ASP B C 1
ATOM 13650 O O . ASP B 1 822 ? 18.141 13.016 26.703 1 65.62 822 ASP B O 1
ATOM 13654 N N . ILE B 1 823 ? 16.766 13.492 24.922 1 60.16 823 ILE B N 1
ATOM 13655 C CA . ILE B 1 823 ? 17.828 14.102 24.125 1 60.16 823 ILE B CA 1
ATOM 13656 C C . ILE B 1 823 ? 17.625 15.617 24.078 1 60.16 823 ILE B C 1
ATOM 13658 O O . ILE B 1 823 ? 18.469 16.344 23.562 1 60.16 823 ILE B O 1
ATOM 13662 N N . ARG B 1 824 ? 16.5 16.219 24.5 1 54.56 824 ARG B N 1
ATOM 13663 C CA . ARG B 1 824 ? 16.109 17.609 24.359 1 54.56 824 ARG B CA 1
ATOM 13664 C C . ARG B 1 824 ? 17.281 18.531 24.688 1 54.56 824 ARG B C 1
ATOM 13666 O O . ARG B 1 824 ? 17.438 19.578 24.047 1 54.56 824 ARG B O 1
ATOM 13673 N N . PHE B 1 825 ? 18 18.281 25.766 1 47.88 825 PHE B N 1
ATOM 13674 C CA . PHE B 1 825 ? 18.984 19.281 26.172 1 47.88 825 PHE B CA 1
ATOM 13675 C C . PHE B 1 825 ? 20.391 18.844 25.781 1 47.88 825 PHE B C 1
ATOM 13677 O O . PHE B 1 825 ? 21.375 19.25 26.422 1 47.88 825 PHE B O 1
ATOM 13684 N N . GLY B 1 826 ? 20.516 18.125 24.641 1 48.59 826 GLY B N 1
ATOM 13685 C CA . GLY B 1 826 ? 21.875 17.797 24.234 1 48.59 826 GLY B CA 1
ATOM 13686 C C . GLY B 1 826 ? 22.484 16.688 25.062 1 48.59 826 GLY B C 1
ATOM 13687 O O . GLY B 1 826 ? 23.609 16.25 24.781 1 48.59 826 GLY B O 1
ATOM 13688 N N . SER B 1 827 ? 21.766 16.312 26.125 1 53.28 827 SER B N 1
ATOM 13689 C CA . SER B 1 827 ? 22.375 15.266 26.953 1 53.28 827 SER B CA 1
ATOM 13690 C C . SER B 1 827 ? 21.594 13.961 26.859 1 53.28 827 SER B C 1
ATOM 13692 O O . SER B 1 827 ? 20.359 13.961 26.844 1 53.28 827 SER B O 1
ATOM 13694 N N . ALA B 1 828 ? 22.188 12.906 26.438 1 59.41 828 ALA B N 1
ATOM 13695 C CA . ALA B 1 828 ? 21.625 11.562 26.406 1 59.41 828 ALA B CA 1
ATOM 13696 C C . ALA B 1 828 ? 21.406 11.016 27.812 1 59.41 828 ALA B C 1
ATOM 13698 O O . ALA B 1 828 ? 22.344 10.977 28.625 1 59.41 828 ALA B O 1
ATOM 13699 N N . SER B 1 829 ? 20.078 11.078 28.453 1 67.56 829 SER B N 1
ATOM 13700 C CA . SER B 1 829 ? 19.766 10.523 29.766 1 67.56 829 SER B CA 1
ATOM 13701 C C . SER B 1 829 ? 19.75 9 29.734 1 67.56 829 SER B C 1
ATOM 13703 O O . SER B 1 829 ? 18.844 8.367 30.266 1 67.56 829 SER B O 1
ATOM 13705 N N . GLY B 1 830 ? 20.75 8.328 29.328 1 73.62 830 GLY B N 1
ATOM 13706 C CA . GLY B 1 830 ? 20.906 6.887 29.422 1 73.62 830 GLY B CA 1
ATOM 13707 C C . GLY B 1 830 ? 20.109 6.137 28.375 1 73.62 830 GLY B C 1
ATOM 13708 O O . GLY B 1 830 ? 19.344 6.746 27.609 1 73.62 830 GLY B O 1
ATOM 13709 N N . PRO B 1 831 ? 20.266 4.793 28.422 1 80.88 831 PRO B N 1
ATOM 13710 C CA . PRO B 1 831 ? 19.641 3.986 27.375 1 80.88 831 PRO B CA 1
ATOM 13711 C C . PRO B 1 831 ? 18.125 3.881 27.547 1 80.88 831 PRO B C 1
ATOM 13713 O O . PRO B 1 831 ? 17.625 3.859 28.672 1 80.88 831 PRO B O 1
ATOM 13716 N N . LYS B 1 832 ? 17.438 3.883 26.484 1 86.75 832 LYS B N 1
ATOM 13717 C CA . LYS B 1 832 ? 15.977 3.754 26.438 1 86.75 832 LYS B CA 1
ATOM 13718 C C . LYS B 1 832 ? 15.562 2.299 26.25 1 86.75 832 LYS B C 1
ATOM 13720 O O . LYS B 1 832 ? 16.297 1.512 25.641 1 86.75 832 LYS B O 1
ATOM 13725 N N . SER B 1 833 ? 14.461 1.957 26.875 1 91.25 833 SER B N 1
ATOM 13726 C CA . SER B 1 833 ? 13.883 0.637 26.641 1 91.25 833 SER B CA 1
ATOM 13727 C C . SER B 1 833 ? 13.109 0.589 25.328 1 91.25 833 SER B C 1
ATOM 13729 O O . SER B 1 833 ? 12.328 1.493 25.031 1 91.25 833 SER B O 1
ATOM 13731 N N . LEU B 1 834 ? 13.484 -0.441 24.609 1 94.75 834 LEU B N 1
ATOM 13732 C CA . LEU B 1 834 ? 12.766 -0.695 23.375 1 94.75 834 LEU B CA 1
ATOM 13733 C C . LEU B 1 834 ? 11.773 -1.836 23.547 1 94.75 834 LEU B C 1
ATOM 13735 O O . LEU B 1 834 ? 12.117 -2.891 24.078 1 94.75 834 LEU B O 1
ATOM 13739 N N . PHE B 1 835 ? 10.547 -1.609 23.188 1 96.75 835 PHE B N 1
ATOM 13740 C CA . PHE B 1 835 ? 9.516 -2.641 23.266 1 96.75 835 PHE B CA 1
ATOM 13741 C C . PHE B 1 835 ? 9.148 -3.15 21.875 1 96.75 835 PHE B C 1
ATOM 13743 O O . PHE B 1 835 ? 9.188 -2.398 20.906 1 96.75 835 PHE B O 1
ATOM 13750 N N . GLY B 1 836 ? 8.828 -4.398 21.797 1 98.19 836 GLY B N 1
ATOM 13751 C CA . GLY B 1 836 ? 8.477 -4.93 20.484 1 98.19 836 GLY B CA 1
ATOM 13752 C C . GLY B 1 836 ? 7.902 -6.332 20.547 1 98.19 836 GLY B C 1
ATOM 13753 O O . GLY B 1 836 ? 7.477 -6.789 21.609 1 98.19 836 GLY B O 1
ATOM 13754 N N . LEU B 1 837 ? 7.676 -6.93 19.375 1 98.69 837 LEU B N 1
ATOM 13755 C CA . LEU B 1 837 ? 7.215 -8.297 19.156 1 98.69 837 LEU B CA 1
ATOM 13756 C C . LEU B 1 837 ? 8.289 -9.133 18.469 1 98.69 837 LEU B C 1
ATOM 13758 O O . LEU B 1 837 ? 8.93 -8.672 17.516 1 98.69 837 LEU B O 1
ATOM 13762 N N . ALA B 1 838 ? 8.539 -10.281 19.016 1 98.44 838 ALA B N 1
ATOM 13763 C CA . ALA B 1 838 ? 9.547 -11.195 18.484 1 98.44 838 ALA B CA 1
ATOM 13764 C C . ALA B 1 838 ? 8.953 -12.578 18.234 1 98.44 838 ALA B C 1
ATOM 13766 O O . ALA B 1 838 ? 7.867 -12.891 18.734 1 98.44 838 ALA B O 1
ATOM 13767 N N . PRO B 1 839 ? 9.656 -13.398 17.406 1 97.62 839 PRO B N 1
ATOM 13768 C CA . PRO B 1 839 ? 9.219 -14.789 17.234 1 97.62 839 PRO B CA 1
ATOM 13769 C C . PRO B 1 839 ? 9.234 -15.57 18.547 1 97.62 839 PRO B C 1
ATOM 13771 O O . PRO B 1 839 ? 9.875 -15.156 19.516 1 97.62 839 PRO B O 1
ATOM 13774 N N . LYS B 1 840 ? 8.578 -16.656 18.594 1 96.94 840 LYS B N 1
ATOM 13775 C CA . LYS B 1 840 ? 8.398 -17.453 19.797 1 96.94 840 LYS B CA 1
ATOM 13776 C C . LYS B 1 840 ? 9.734 -17.984 20.312 1 96.94 840 LYS B C 1
ATOM 13778 O O . LYS B 1 840 ? 9.891 -18.25 21.5 1 96.94 840 LYS B O 1
ATOM 13783 N N . GLU B 1 841 ? 10.773 -18.016 19.438 1 96.81 841 GLU B N 1
ATOM 13784 C CA . GLU B 1 841 ? 12.055 -18.609 19.812 1 96.81 841 GLU B CA 1
ATOM 13785 C C . GLU B 1 841 ? 12.992 -17.547 20.406 1 96.81 841 GLU B C 1
ATOM 13787 O O . GLU B 1 841 ? 14.086 -17.875 20.875 1 96.81 841 GLU B O 1
ATOM 13792 N N . ALA B 1 842 ? 12.555 -16.328 20.375 1 98.06 842 ALA B N 1
ATOM 13793 C CA . ALA B 1 842 ? 13.406 -15.258 20.891 1 98.06 842 ALA B CA 1
ATOM 13794 C C . ALA B 1 842 ? 13.695 -15.445 22.375 1 98.06 842 ALA B C 1
ATOM 13796 O O . ALA B 1 842 ? 12.82 -15.883 23.125 1 98.06 842 ALA B O 1
ATOM 13797 N N . GLU B 1 843 ? 14.93 -15.078 22.781 1 97.12 843 GLU B N 1
ATOM 13798 C CA . GLU B 1 843 ? 15.375 -15.266 24.172 1 97.12 843 GLU B CA 1
ATOM 13799 C C . GLU B 1 843 ? 16.188 -14.062 24.656 1 97.12 843 GLU B C 1
ATOM 13801 O O . GLU B 1 843 ? 16.562 -13.203 23.859 1 97.12 843 GLU B O 1
ATOM 13806 N N . ASP B 1 844 ? 16.297 -14.148 25.969 1 97.12 844 ASP B N 1
ATOM 13807 C CA . ASP B 1 844 ? 17.172 -13.148 26.578 1 97.12 844 ASP B CA 1
ATOM 13808 C C . ASP B 1 844 ? 18.578 -13.227 26 1 97.12 844 ASP B C 1
ATOM 13810 O O . ASP B 1 844 ? 19.125 -14.312 25.812 1 97.12 844 ASP B O 1
ATOM 13814 N N . GLY B 1 845 ? 19.094 -12.109 25.594 1 96.31 845 GLY B N 1
ATOM 13815 C CA . GLY B 1 845 ? 20.438 -12.07 25.047 1 96.31 845 GLY B CA 1
ATOM 13816 C C . GLY B 1 845 ? 20.453 -11.93 23.531 1 96.31 845 GLY B C 1
ATOM 13817 O O . GLY B 1 845 ? 21.484 -11.578 22.953 1 96.31 845 GLY B O 1
ATOM 13818 N N . ASP B 1 846 ? 19.359 -12.188 22.906 1 98.19 846 ASP B N 1
ATOM 13819 C CA . ASP B 1 846 ? 19.266 -12 21.469 1 98.19 846 ASP B CA 1
ATOM 13820 C C . ASP B 1 846 ? 19.406 -10.523 21.094 1 98.19 846 ASP B C 1
ATOM 13822 O O . ASP B 1 846 ? 19.078 -9.648 21.906 1 98.19 846 ASP B O 1
ATOM 13826 N N . LEU B 1 847 ? 19.875 -10.273 19.906 1 97.88 847 LEU B N 1
ATOM 13827 C CA . LEU B 1 847 ? 20.094 -8.914 19.438 1 97.88 847 LEU B CA 1
ATOM 13828 C C . LEU B 1 847 ? 18.969 -8.445 18.531 1 97.88 847 LEU B C 1
ATOM 13830 O O . LEU B 1 847 ? 18.469 -9.219 17.703 1 97.88 847 LEU B O 1
ATOM 13834 N N . VAL B 1 848 ? 18.484 -7.254 18.766 1 98.31 848 VAL B N 1
ATOM 13835 C CA . VAL B 1 848 ? 17.531 -6.598 17.875 1 98.31 848 VAL B CA 1
ATOM 13836 C C . VAL B 1 848 ? 18.266 -5.727 16.859 1 98.31 848 VAL B C 1
ATOM 13838 O O . VAL B 1 848 ? 18.969 -4.781 17.25 1 98.31 848 VAL B O 1
ATOM 13841 N N . CYS B 1 849 ? 18.078 -6.027 15.523 1 98.38 849 CYS B N 1
ATOM 13842 C CA . CYS B 1 849 ? 18.891 -5.359 14.516 1 98.38 849 CYS B CA 1
ATOM 13843 C C . CYS B 1 849 ? 18.031 -4.918 13.336 1 98.38 849 CYS B C 1
ATOM 13845 O O . CYS B 1 849 ? 16.953 -5.473 13.094 1 98.38 849 CYS B O 1
ATOM 13847 N N . ILE B 1 850 ? 18.453 -3.883 12.695 1 98.06 850 ILE B N 1
ATOM 13848 C CA . ILE B 1 850 ? 17.953 -3.514 11.375 1 98.06 850 ILE B CA 1
ATOM 13849 C C . ILE B 1 850 ? 19.031 -3.789 10.328 1 98.06 850 ILE B C 1
ATOM 13851 O O . ILE B 1 850 ? 20.125 -3.217 10.383 1 98.06 850 ILE B O 1
ATOM 13855 N N . LEU B 1 851 ? 18.766 -4.699 9.43 1 98.31 851 LEU B N 1
ATOM 13856 C CA . LEU B 1 851 ? 19.703 -4.992 8.352 1 98.31 851 LEU B CA 1
ATOM 13857 C C . LEU B 1 851 ? 19.438 -4.086 7.148 1 98.31 851 LEU B C 1
ATOM 13859 O O . LEU B 1 851 ? 18.281 -3.783 6.836 1 98.31 851 LEU B O 1
ATOM 13863 N N . PHE B 1 852 ? 20.562 -3.693 6.48 1 97.69 852 PHE B N 1
ATOM 13864 C CA . PHE B 1 852 ? 20.391 -2.9 5.27 1 97.69 852 PHE B CA 1
ATOM 13865 C C . PHE B 1 852 ? 19.609 -3.686 4.219 1 97.69 852 PHE B C 1
ATOM 13867 O O . PHE B 1 852 ? 19.984 -4.812 3.877 1 97.69 852 PHE B O 1
ATOM 13874 N N . GLY B 1 853 ? 18.484 -3.096 3.744 1 96.88 853 GLY B N 1
ATOM 13875 C CA . GLY B 1 853 ? 17.656 -3.729 2.723 1 96.88 853 GLY B CA 1
ATOM 13876 C C . GLY B 1 853 ? 16.5 -4.516 3.297 1 96.88 853 GLY B C 1
ATOM 13877 O O . GLY B 1 853 ? 15.664 -5.031 2.551 1 96.88 853 GLY B O 1
ATOM 13878 N N . CYS B 1 854 ? 16.422 -4.648 4.555 1 98.25 854 CYS B N 1
ATOM 13879 C CA . CYS B 1 854 ? 15.312 -5.348 5.188 1 98.25 854 CYS B CA 1
ATOM 13880 C C . CYS B 1 854 ? 14.297 -4.359 5.742 1 98.25 854 CYS B C 1
ATOM 13882 O O . CYS B 1 854 ? 14.641 -3.49 6.547 1 98.25 854 CYS B O 1
ATOM 13884 N N . THR B 1 855 ? 13.086 -4.488 5.422 1 97.56 855 THR B N 1
ATOM 13885 C CA . THR B 1 855 ? 12.086 -3.471 5.73 1 97.56 855 THR B CA 1
ATOM 13886 C C . THR B 1 855 ? 11.594 -3.613 7.164 1 97.56 855 THR B C 1
ATOM 13888 O O . THR B 1 855 ? 10.852 -2.758 7.664 1 97.56 855 THR B O 1
ATOM 13891 N N . VAL B 1 856 ? 12.016 -4.676 7.883 1 98.56 856 VAL B N 1
ATOM 13892 C CA . VAL B 1 856 ? 11.633 -4.879 9.273 1 98.56 856 VAL B CA 1
ATOM 13893 C C . VAL B 1 856 ? 12.875 -5.191 10.109 1 98.56 856 VAL B C 1
ATOM 13895 O O . VAL B 1 856 ? 13.883 -5.672 9.578 1 98.56 856 VAL B O 1
ATOM 13898 N N . PRO B 1 857 ? 12.812 -4.898 11.406 1 98.56 857 PRO B N 1
ATOM 13899 C CA . PRO B 1 857 ? 13.883 -5.375 12.273 1 98.56 857 PRO B CA 1
ATOM 13900 C C . PRO B 1 857 ? 13.922 -6.898 12.391 1 98.56 857 PRO B C 1
ATOM 13902 O O . PRO B 1 857 ? 12.914 -7.562 12.125 1 98.56 857 PRO B O 1
ATOM 13905 N N . VAL B 1 858 ? 15.062 -7.391 12.766 1 98.75 858 VAL B N 1
ATOM 13906 C CA . VAL B 1 858 ? 15.219 -8.828 12.93 1 98.75 858 VAL B CA 1
ATOM 13907 C C . VAL B 1 858 ? 15.875 -9.133 14.273 1 98.75 858 VAL B C 1
ATOM 13909 O O . VAL B 1 858 ? 16.516 -8.273 14.867 1 98.75 858 VAL B O 1
ATOM 13912 N N . ILE B 1 859 ? 15.641 -10.32 14.734 1 98.81 859 ILE B N 1
ATOM 13913 C CA . ILE B 1 859 ? 16.281 -10.836 15.938 1 98.81 859 ILE B CA 1
ATOM 13914 C C . ILE B 1 859 ? 17.406 -11.781 15.555 1 98.81 859 ILE B C 1
ATOM 13916 O O . ILE B 1 859 ? 17.203 -12.75 14.828 1 98.81 859 ILE B O 1
ATOM 13920 N N . LEU B 1 860 ? 18.609 -11.5 15.992 1 98.5 860 LEU B N 1
ATOM 13921 C CA . LEU B 1 860 ? 19.781 -12.32 15.734 1 98.5 860 LEU B CA 1
ATOM 13922 C C . LEU B 1 860 ? 20.344 -12.898 17.031 1 98.5 860 LEU B C 1
ATOM 13924 O O . LEU B 1 860 ? 20.359 -12.219 18.062 1 98.5 860 LEU B O 1
ATOM 13928 N N . ARG B 1 861 ? 20.688 -14.141 17 1 97.94 861 ARG B N 1
ATOM 13929 C CA . ARG B 1 861 ? 21.344 -14.805 18.125 1 97.94 861 ARG B CA 1
ATOM 13930 C C . ARG B 1 861 ? 22.828 -15.031 17.844 1 97.94 861 ARG B C 1
ATOM 13932 O O . ARG B 1 861 ? 23.188 -15.734 16.906 1 97.94 861 ARG B O 1
ATOM 13939 N N . PRO B 1 862 ? 23.656 -14.469 18.625 1 95.88 862 PRO B N 1
ATOM 13940 C CA . PRO B 1 862 ? 25.094 -14.719 18.422 1 95.88 862 PRO B CA 1
ATOM 13941 C C . PRO B 1 862 ? 25.5 -16.141 18.766 1 95.88 862 PRO B C 1
ATOM 13943 O O . PRO B 1 862 ? 25 -16.703 19.75 1 95.88 862 PRO B O 1
ATOM 13946 N N . ILE B 1 863 ? 26.172 -16.703 17.844 1 92.81 863 ILE B N 1
ATOM 13947 C CA . ILE B 1 863 ? 26.781 -18.016 18.109 1 92.81 863 ILE B CA 1
ATOM 13948 C C . ILE B 1 863 ? 28.203 -17.828 18.641 1 92.81 863 ILE B C 1
ATOM 13950 O O . ILE B 1 863 ? 29.109 -17.438 17.906 1 92.81 863 ILE B O 1
ATOM 13954 N N . GLU B 1 864 ? 28.359 -18.172 19.797 1 81 864 GLU B N 1
ATOM 13955 C CA . GLU B 1 864 ? 29.609 -17.906 20.5 1 81 864 GLU B CA 1
ATOM 13956 C C . GLU B 1 864 ? 30.781 -18.609 19.812 1 81 864 GLU B C 1
ATOM 13958 O O . GLU B 1 864 ? 30.625 -19.672 19.219 1 81 864 GLU B O 1
ATOM 13963 N N . ASP B 1 865 ? 31.922 -18.109 19.719 1 81.62 865 ASP B N 1
ATOM 13964 C CA . ASP B 1 865 ? 33.219 -18.656 19.312 1 81.62 865 ASP B CA 1
ATOM 13965 C C . ASP B 1 865 ? 33.375 -18.594 17.797 1 81.62 865 ASP B C 1
ATOM 13967 O O . ASP B 1 865 ? 34.5 -18.672 17.281 1 81.62 865 ASP B O 1
ATOM 13971 N N . LEU B 1 866 ? 32.188 -18.484 17.031 1 84.12 866 LEU B N 1
ATOM 13972 C CA . LEU B 1 866 ? 32.344 -18.531 15.586 1 84.12 866 LEU B CA 1
ATOM 13973 C C . LEU B 1 866 ? 32.156 -17.156 14.977 1 84.12 866 LEU B C 1
ATOM 13975 O O . LEU B 1 866 ? 32.438 -16.953 13.789 1 84.12 866 LEU B O 1
ATOM 13979 N N . GLY B 1 867 ? 31.719 -16.203 15.734 1 88.31 867 GLY B N 1
ATOM 13980 C CA . GLY B 1 867 ? 31.453 -14.883 15.188 1 88.31 867 GLY B CA 1
ATOM 13981 C C . GLY B 1 867 ? 30.297 -14.859 14.203 1 88.31 867 GLY B C 1
ATOM 13982 O O . GLY B 1 867 ? 30.266 -14.039 13.281 1 88.31 867 GLY B O 1
ATOM 13983 N N . LEU B 1 868 ? 29.453 -15.867 14.219 1 95.44 868 LEU B N 1
ATOM 13984 C CA . LEU B 1 868 ? 28.297 -15.992 13.352 1 95.44 868 LEU B CA 1
ATOM 13985 C C . LEU B 1 868 ? 27 -15.695 14.117 1 95.44 868 LEU B C 1
ATOM 13987 O O . LEU B 1 868 ? 27 -15.688 15.352 1 95.44 868 LEU B O 1
ATOM 13991 N N . TYR B 1 869 ? 26.016 -15.344 13.391 1 97.62 869 TYR B N 1
ATOM 13992 C CA . TYR B 1 869 ? 24.703 -15.094 13.969 1 97.62 869 TYR B CA 1
ATOM 13993 C C . TYR B 1 869 ? 23.656 -16.016 13.375 1 97.62 869 TYR B C 1
ATOM 13995 O O . TYR B 1 869 ? 23.75 -16.406 12.203 1 97.62 869 TYR B O 1
ATOM 14003 N N . LYS B 1 870 ? 22.734 -16.406 14.164 1 97.56 870 LYS B N 1
ATOM 14004 C CA . LYS B 1 870 ? 21.547 -17.125 13.711 1 97.56 870 LYS B CA 1
ATOM 14005 C C . LYS B 1 870 ? 20.344 -16.203 13.617 1 97.56 870 LYS B C 1
ATOM 14007 O O . LYS B 1 870 ? 20.094 -15.406 14.523 1 97.56 870 LYS B O 1
ATOM 14012 N N . LEU B 1 871 ? 19.672 -16.234 12.516 1 98.38 871 LEU B N 1
ATOM 14013 C CA . LEU B 1 871 ? 18.453 -15.438 12.352 1 98.38 871 LEU B CA 1
ATOM 14014 C C . LEU B 1 871 ? 17.281 -16.125 13.047 1 98.38 871 LEU B C 1
ATOM 14016 O O . LEU B 1 871 ? 16.891 -17.234 12.672 1 98.38 871 LEU B O 1
ATOM 14020 N N . ILE B 1 872 ? 16.719 -15.5 14.008 1 98.12 872 ILE B N 1
ATOM 14021 C CA . ILE B 1 872 ? 15.562 -16.031 14.719 1 98.12 872 ILE B CA 1
ATOM 14022 C C . ILE B 1 872 ? 14.289 -15.688 13.953 1 98.12 872 ILE B C 1
ATOM 14024 O O . ILE B 1 872 ? 13.383 -16.516 13.836 1 98.12 872 ILE B O 1
ATOM 14028 N N . GLY B 1 873 ? 14.211 -14.438 13.477 1 98 873 GLY B N 1
ATOM 14029 C CA . GLY B 1 873 ? 13.062 -14.047 12.672 1 98 873 GLY B CA 1
ATOM 14030 C C . GLY B 1 873 ? 12.836 -12.547 12.648 1 98 873 GLY B C 1
ATOM 14031 O O . GLY B 1 873 ? 13.656 -11.781 13.156 1 98 873 GLY B O 1
ATOM 14032 N N . GLU B 1 874 ? 11.781 -12.141 11.977 1 98.06 874 GLU B N 1
ATOM 14033 C CA . GLU B 1 874 ? 11.438 -10.727 11.875 1 98.06 874 GLU B CA 1
ATOM 14034 C C . GLU B 1 874 ? 10.797 -10.227 13.172 1 98.06 874 GLU B C 1
ATOM 14036 O O . GLU B 1 874 ? 10.203 -11.016 13.914 1 98.06 874 GLU B O 1
ATOM 14041 N N . ALA B 1 875 ? 10.906 -8.969 13.391 1 98.56 875 ALA B N 1
ATOM 14042 C CA . ALA B 1 875 ? 10.398 -8.375 14.625 1 98.56 875 ALA B CA 1
ATOM 14043 C C . ALA B 1 875 ? 9.719 -7.039 14.344 1 98.56 875 ALA B C 1
ATOM 14045 O O . ALA B 1 875 ? 9.891 -6.457 13.273 1 98.56 875 ALA B O 1
ATOM 14046 N N . TYR B 1 876 ? 8.805 -6.691 15.234 1 98.19 876 TYR B N 1
ATOM 14047 C CA . TYR B 1 876 ? 8.266 -5.344 15.344 1 98.19 876 TYR B CA 1
ATOM 14048 C C . TYR B 1 876 ? 8.891 -4.59 16.516 1 98.19 876 TYR B C 1
ATOM 14050 O O . TYR B 1 876 ? 8.961 -5.109 17.625 1 98.19 876 TYR B O 1
ATOM 14058 N N . VAL B 1 877 ? 9.43 -3.467 16.266 1 97.81 877 VAL B N 1
ATOM 14059 C CA . VAL B 1 877 ? 9.961 -2.602 17.312 1 97.81 877 VAL B CA 1
ATOM 14060 C C . VAL B 1 877 ? 9.242 -1.255 17.281 1 97.81 877 VAL B C 1
ATOM 14062 O O . VAL B 1 877 ? 9.289 -0.539 16.281 1 97.81 877 VAL B O 1
ATOM 14065 N N . HIS B 1 878 ? 8.664 -0.951 18.391 1 94.75 878 HIS B N 1
ATOM 14066 C CA . HIS B 1 878 ? 7.84 0.253 18.453 1 94.75 878 HIS B CA 1
ATOM 14067 C C . HIS B 1 878 ? 8.68 1.505 18.234 1 94.75 878 HIS B C 1
ATOM 14069 O O . HIS B 1 878 ? 9.688 1.715 18.906 1 94.75 878 HIS B O 1
ATOM 14075 N N . GLY B 1 879 ? 8.352 2.266 17.188 1 90.12 879 GLY B N 1
ATOM 14076 C CA . GLY B 1 879 ? 8.977 3.555 16.953 1 90.12 879 GLY B CA 1
ATOM 14077 C C . GLY B 1 879 ? 10.078 3.496 15.906 1 90.12 879 GLY B C 1
ATOM 14078 O O . GLY B 1 879 ? 10.711 4.508 15.609 1 90.12 879 GLY B O 1
ATOM 14079 N N . VAL B 1 880 ? 10.344 2.322 15.297 1 94.06 880 VAL B N 1
ATOM 14080 C CA . VAL B 1 880 ? 11.477 2.271 14.383 1 94.06 880 VAL B CA 1
ATOM 14081 C C . VAL B 1 880 ? 11.062 1.605 13.07 1 94.06 880 VAL B C 1
ATOM 14083 O O . VAL B 1 880 ? 11.914 1.252 12.25 1 94.06 880 VAL B O 1
ATOM 14086 N N . MET B 1 881 ? 9.82 1.438 12.773 1 95.25 881 MET B N 1
ATOM 14087 C CA . MET B 1 881 ? 9.352 0.587 11.688 1 95.25 881 MET B CA 1
ATOM 14088 C C . MET B 1 881 ? 9.336 1.353 10.367 1 95.25 881 MET B C 1
ATOM 14090 O O . MET B 1 881 ? 9.211 0.752 9.297 1 95.25 881 MET B O 1
ATOM 14094 N N . ASP B 1 882 ? 9.531 2.623 10.383 1 91.25 882 ASP B N 1
ATOM 14095 C CA . ASP B 1 882 ? 9.391 3.42 9.172 1 91.25 882 ASP B CA 1
ATOM 14096 C C . ASP B 1 882 ? 10.656 4.219 8.883 1 91.25 882 ASP B C 1
ATOM 14098 O O . ASP B 1 882 ? 10.586 5.332 8.359 1 91.25 882 ASP B O 1
ATOM 14102 N N . GLY B 1 883 ? 11.789 3.734 9.328 1 91.12 883 GLY B N 1
ATOM 14103 C CA . GLY B 1 883 ? 13.07 4.34 8.992 1 91.12 883 GLY B CA 1
ATOM 14104 C C . GLY B 1 883 ? 13.508 5.395 9.992 1 91.12 883 GLY B C 1
ATOM 14105 O O . GLY B 1 883 ? 14.453 6.148 9.734 1 91.12 883 GLY B O 1
ATOM 14106 N N . GLU B 1 884 ? 12.922 5.52 11.156 1 89.62 884 GLU B N 1
ATOM 14107 C CA . GLU B 1 884 ? 13.25 6.52 12.164 1 89.62 884 GLU B CA 1
ATOM 14108 C C . GLU B 1 884 ? 14.703 6.41 12.609 1 89.62 884 GLU B C 1
ATOM 14110 O O . GLU B 1 884 ? 15.367 7.422 12.844 1 89.62 884 GLU B O 1
ATOM 14115 N N . ALA B 1 885 ? 15.156 5.223 12.641 1 91.19 885 ALA B N 1
ATOM 14116 C CA . ALA B 1 885 ? 16.531 4.992 13.086 1 91.19 885 ALA B CA 1
ATOM 14117 C C . ALA B 1 885 ? 17.531 5.297 11.977 1 91.19 885 ALA B C 1
ATOM 14119 O O . ALA B 1 885 ? 18.719 5.457 12.234 1 91.19 885 ALA B O 1
ATOM 14120 N N . MET B 1 886 ? 17.047 5.426 10.75 1 91.5 886 MET B N 1
ATOM 14121 C CA . MET B 1 886 ? 17.922 5.504 9.586 1 91.5 886 MET B CA 1
ATOM 14122 C C . MET B 1 886 ? 17.922 6.906 8.992 1 91.5 886 MET B C 1
ATOM 14124 O O . MET B 1 886 ? 18.5 7.137 7.93 1 91.5 886 MET B O 1
ATOM 14128 N N . ILE B 1 887 ? 17.297 7.793 9.625 1 85.25 887 ILE B N 1
ATOM 14129 C CA . ILE B 1 887 ? 17.047 9.102 9.031 1 85.25 887 ILE B CA 1
ATOM 14130 C C . ILE B 1 887 ? 18.359 9.875 8.906 1 85.25 887 ILE B C 1
ATOM 14132 O O . ILE B 1 887 ? 18.531 10.672 7.98 1 85.25 887 ILE B O 1
ATOM 14136 N N . SER B 1 888 ? 19.312 9.586 9.828 1 85.56 888 SER B N 1
ATOM 14137 C CA . SER B 1 888 ? 20.609 10.273 9.805 1 85.56 888 SER B CA 1
ATOM 14138 C C . SER B 1 888 ? 21.703 9.367 9.273 1 85.56 888 SER B C 1
ATOM 14140 O O . SER B 1 888 ? 22.047 8.359 9.891 1 85.56 888 SER B O 1
ATOM 14142 N N . SER B 1 889 ? 22.297 9.781 8.195 1 84.75 889 SER B N 1
ATOM 14143 C CA . SER B 1 889 ? 23.375 9 7.613 1 84.75 889 SER B CA 1
ATOM 14144 C C . SER B 1 889 ? 24.594 8.969 8.531 1 84.75 889 SER B C 1
ATOM 14146 O O . SER B 1 889 ? 25.312 7.973 8.586 1 84.75 889 SER B O 1
ATOM 14148 N N . GLU B 1 890 ? 24.797 10.055 9.266 1 85.25 890 GLU B N 1
ATOM 14149 C CA . GLU B 1 890 ? 25.922 10.133 10.188 1 85.25 890 GLU B CA 1
ATOM 14150 C C . GLU B 1 890 ? 25.797 9.102 11.305 1 85.25 890 GLU B C 1
ATOM 14152 O O . GLU B 1 890 ? 26.766 8.43 11.656 1 85.25 890 GLU B O 1
ATOM 14157 N N . LEU B 1 891 ? 24.656 9.078 11.789 1 88.38 891 LEU B N 1
ATOM 14158 C CA . LEU B 1 891 ? 24.422 8.125 12.859 1 88.38 891 LEU B CA 1
ATOM 14159 C C . LEU B 1 891 ? 24.531 6.691 12.344 1 88.38 891 LEU B C 1
ATOM 14161 O O . LEU B 1 891 ? 25.094 5.82 13.016 1 88.38 891 LEU B O 1
ATOM 14165 N N . VAL B 1 892 ? 24 6.383 11.195 1 91.56 892 VAL B N 1
ATOM 14166 C CA . VAL B 1 892 ? 24.016 5.043 10.617 1 91.56 892 VAL B CA 1
ATOM 14167 C C . VAL B 1 892 ? 25.453 4.598 10.359 1 91.56 892 VAL B C 1
ATOM 14169 O O . VAL B 1 892 ? 25.812 3.451 10.633 1 91.56 892 VAL B O 1
ATOM 14172 N N . ASP B 1 893 ? 26.25 5.484 9.875 1 88.88 893 ASP B N 1
ATOM 14173 C CA . ASP B 1 893 ? 27.641 5.164 9.602 1 88.88 893 ASP B CA 1
ATOM 14174 C C . ASP B 1 893 ? 28.406 4.859 10.891 1 88.88 893 ASP B C 1
ATOM 14176 O O . ASP B 1 893 ? 29.219 3.936 10.938 1 88.88 893 ASP B O 1
ATOM 14180 N N . ALA B 1 894 ? 28.078 5.633 11.867 1 88.81 894 ALA B N 1
ATOM 14181 C CA . ALA B 1 894 ? 28.75 5.449 13.148 1 88.81 894 ALA B CA 1
ATOM 14182 C C . ALA B 1 894 ? 28.344 4.133 13.805 1 88.81 894 ALA B C 1
ATOM 14184 O O . ALA B 1 894 ? 29.156 3.492 14.477 1 88.81 894 ALA B O 1
ATOM 14185 N N . MET B 1 895 ? 27.172 3.738 13.578 1 91.38 895 MET B N 1
ATOM 14186 C CA . MET B 1 895 ? 26.625 2.586 14.289 1 91.38 895 MET B CA 1
ATOM 14187 C C . MET B 1 895 ? 26.641 1.342 13.406 1 91.38 895 MET B C 1
ATOM 14189 O O . MET B 1 895 ? 26.219 0.265 13.836 1 91.38 895 MET B O 1
ATOM 14193 N N . ARG B 1 896 ? 27.156 1.384 12.258 1 93.69 896 ARG B N 1
ATOM 14194 C CA . ARG B 1 896 ? 27.125 0.282 11.305 1 93.69 896 ARG B CA 1
ATOM 14195 C C . ARG B 1 896 ? 27.875 -0.933 11.836 1 93.69 896 ARG B C 1
ATOM 14197 O O . ARG B 1 896 ? 28.938 -0.794 12.453 1 93.69 896 ARG B O 1
ATOM 14204 N N . VAL B 1 897 ? 27.281 -2.102 11.672 1 94.19 897 VAL B N 1
ATOM 14205 C CA . VAL B 1 897 ? 27.875 -3.387 12.023 1 94.19 897 VAL B CA 1
ATOM 14206 C C . VAL B 1 897 ? 27.75 -4.352 10.844 1 94.19 897 VAL B C 1
ATOM 14208 O O . VAL B 1 897 ? 26.734 -4.34 10.133 1 94.19 897 VAL B O 1
ATOM 14211 N N . ASP B 1 898 ? 28.766 -5.176 10.578 1 95.12 898 ASP B N 1
ATOM 14212 C CA . ASP B 1 898 ? 28.719 -6.23 9.57 1 95.12 898 ASP B CA 1
ATOM 14213 C C . ASP B 1 898 ? 28.391 -7.582 10.203 1 95.12 898 ASP B C 1
ATOM 14215 O O . ASP B 1 898 ? 29.109 -8.039 11.094 1 95.12 898 ASP B O 1
ATOM 14219 N N . PHE B 1 899 ? 27.328 -8.125 9.727 1 96.94 899 PHE B N 1
ATOM 14220 C CA . PHE B 1 899 ? 26.859 -9.383 10.289 1 96.94 899 PHE B CA 1
ATOM 14221 C C . PHE B 1 899 ? 27.125 -10.539 9.344 1 96.94 899 PHE B C 1
ATOM 14223 O O . PHE B 1 899 ? 26.969 -10.406 8.125 1 96.94 899 PHE B O 1
ATOM 14230 N N . GLN B 1 900 ? 27.594 -11.656 9.852 1 97.31 900 GLN B N 1
ATOM 14231 C CA . GLN B 1 900 ? 27.641 -12.938 9.156 1 97.31 900 GLN B CA 1
ATOM 14232 C C . GLN B 1 900 ? 26.594 -13.891 9.711 1 97.31 900 GLN B C 1
ATOM 14234 O O . GLN B 1 900 ? 26.719 -14.375 10.844 1 97.31 900 GLN B O 1
ATOM 14239 N N . ILE B 1 901 ? 25.609 -14.148 8.898 1 97.88 901 ILE B N 1
ATOM 14240 C CA . ILE B 1 901 ? 24.453 -14.906 9.359 1 97.88 901 ILE B CA 1
ATOM 14241 C C . ILE B 1 901 ? 24.453 -16.297 8.727 1 97.88 901 ILE B C 1
ATOM 14243 O O . ILE B 1 901 ? 24.578 -16.438 7.508 1 97.88 901 ILE B O 1
ATOM 14247 N N . CYS B 1 902 ? 24.281 -17.328 9.57 1 96.06 902 CYS B N 1
ATOM 14248 C CA . CYS B 1 902 ? 24.344 -18.703 9.086 1 96.06 902 CYS B CA 1
ATOM 14249 C C . CYS B 1 902 ? 23 -19.406 9.25 1 96.06 902 CYS B C 1
ATOM 14251 O O . CYS B 1 902 ? 22.188 -19.016 10.086 1 96.06 902 CYS B O 1
#

InterPro domains:
  IPR010730 Heterokaryon incompatibility [PF06985] (117-283)
  IPR052895 Heterokaryon Regulation/Transcriptional Modulator [PTHR24148] (76-888)